Protein 2LRC (pdb70)

InterPro domains:
  IPR013766 Thioredoxin domain [PF00085] (18-99)
  IPR013766 Thioredoxin domain [PS51352] (1-106)
  IPR036249 Thioredoxin-like superfamily [SSF52833] (19-106)
  IPR050620 Thioredoxin H-type-like [PTHR10438] (22-92)

Foldseek 3Di:
DVPFADQPDDDLVVLLQDAAWEKEWEDGPDDPLCVVVVVLCVVLCVVVVVYHYHRHYADPDGDCVVVVVDDARGKMFTDHHSDTPGIDDRDPHNVRVNVVSCVSSVND

Structure (mmCIF, N/CA/C/O backbone):
data_2LRC
#
_entry.id   2LRC
#
loop_
_atom_site.group_PDB
_atom_site.id
_atom_site.type_symbol
_atom_site.label_atom_id
_atom_site.label_alt_id
_atom_site.label_comp_id
_atom_site.label_asym_id
_atom_site.label_entity_id
_atom_site.label_seq_id
_atom_site.pdbx_PDB_ins_code
_atom_site.Cartn_x
_atom_site.Cartn_y
_atom_site.Cartn_z
_atom_site.occupancy
_atom_site.B_iso_or_equiv
_atom_site.auth_seq_id
_atom_site.auth_comp_id
_atom_site.auth_asym_id
_atom_site.auth_atom_id
_atom_site.pdbx_PDB_model_num
ATOM 1 N N . MET A 1 1 ? 7.435 6.710 9.417 1.00 0.00 1 MET A N 1
ATOM 2 C CA . MET A 1 1 ? 6.869 5.525 10.064 1.00 0.00 1 MET A CA 1
ATOM 3 C C . MET A 1 1 ? 7.917 4.782 10.907 1.00 0.00 1 MET A C 1
ATOM 4 O O . MET A 1 1 ? 9.080 4.657 10.510 1.00 0.00 1 MET A O 1
ATOM 16 N N . LYS A 1 2 ? 7.516 4.281 12.080 1.00 0.00 2 LYS A N 1
ATOM 17 C CA . LYS A 1 2 ? 8.437 3.683 13.071 1.00 0.00 2 LYS A CA 1
ATOM 18 C C . LYS A 1 2 ? 8.894 2.240 12.758 1.00 0.00 2 LYS A C 1
ATOM 19 O O . LYS A 1 2 ? 9.948 1.820 13.248 1.00 0.00 2 LYS A O 1
ATOM 34 N N . THR A 1 3 ? 8.122 1.484 11.963 1.00 0.00 3 THR A N 1
ATOM 35 C CA . THR A 1 3 ? 8.418 0.092 11.551 1.00 0.00 3 THR A CA 1
ATOM 36 C C . THR A 1 3 ? 8.650 -0.042 10.050 1.00 0.00 3 THR A C 1
ATOM 37 O O . THR A 1 3 ? 8.165 0.743 9.237 1.00 0.00 3 THR A O 1
ATOM 48 N N . ARG A 1 4 ? 9.416 -1.081 9.713 1.00 0.00 4 ARG A N 1
ATOM 49 C CA . ARG A 1 4 ? 9.930 -1.398 8.376 1.00 0.00 4 ARG A CA 1
ATOM 50 C C . ARG A 1 4 ? 9.000 -2.374 7.630 1.00 0.00 4 ARG A C 1
ATOM 51 O O . ARG A 1 4 ? 7.929 -2.746 8.113 1.00 0.00 4 ARG A O 1
ATOM 69 N N . TYR A 1 5 ? 9.412 -2.812 6.440 1.00 0.00 5 TYR A N 1
ATOM 70 C CA . TYR A 1 5 ? 8.704 -3.823 5.647 1.00 0.00 5 TYR A CA 1
ATOM 71 C C . TYR A 1 5 ? 8.659 -5.218 6.305 1.00 0.00 5 TYR A C 1
ATOM 72 O O . TYR A 1 5 ? 9.504 -5.557 7.137 1.00 0.00 5 TYR A O 1
ATOM 89 N N . SER A 1 6 ? 7.671 -6.030 5.917 1.00 0.00 6 SER A N 1
ATOM 90 C CA . SER A 1 6 ? 7.463 -7.399 6.411 1.00 0.00 6 SER A CA 1
ATOM 91 C C . SER A 1 6 ? 7.399 -8.434 5.275 1.00 0.00 6 SER A C 1
ATOM 92 O O . SER A 1 6 ? 6.623 -8.304 4.326 1.00 0.00 6 SER A O 1
ATOM 99 N N . ALA A 1 7 ? 8.204 -9.491 5.393 1.00 0.00 7 ALA A N 1
ATOM 100 C CA . ALA A 1 7 ? 8.189 -10.650 4.498 1.00 0.00 7 ALA A CA 1
ATOM 101 C C . ALA A 1 7 ? 7.057 -11.638 4.837 1.00 0.00 7 ALA A C 1
ATOM 102 O O . ALA A 1 7 ? 6.616 -12.407 3.980 1.00 0.00 7 ALA A O 1
ATOM 109 N N . GLU A 1 8 ? 6.578 -11.609 6.082 1.00 0.00 8 GLU A N 1
ATOM 110 C CA . GLU A 1 8 ? 5.646 -12.548 6.708 1.00 0.00 8 GLU A CA 1
ATOM 111 C C . GLU A 1 8 ? 4.175 -12.315 6.299 1.00 0.00 8 GLU A C 1
ATOM 112 O O . GLU A 1 8 ? 3.247 -12.698 7.019 1.00 0.00 8 GLU A O 1
ATOM 122 N N . ALA A 1 9 ? 3.955 -11.681 5.148 1.00 0.00 9 ALA A N 1
ATOM 123 C CA . ALA A 1 9 ? 2.645 -11.282 4.638 1.00 0.00 9 ALA A CA 1
ATOM 124 C C . ALA A 1 9 ? 1.713 -12.480 4.340 1.00 0.00 9 ALA A C 1
ATOM 125 O O . ALA A 1 9 ? 2.207 -13.580 4.060 1.00 0.00 9 ALA A O 1
ATOM 132 N N . PRO A 1 10 ? 0.381 -12.262 4.337 1.00 0.00 10 PRO A N 1
ATOM 133 C CA . PRO A 1 10 ? -0.616 -13.270 3.972 1.00 0.00 10 PRO A CA 1
ATOM 134 C C . PRO A 1 10 ? -0.566 -13.624 2.485 1.00 0.00 10 PRO A C 1
ATOM 135 O O . PRO A 1 10 ? -0.076 -12.855 1.654 1.00 0.00 10 PRO A O 1
ATOM 143 N N . ALA A 1 11 ? -1.158 -14.773 2.149 1.00 0.00 11 ALA A N 1
ATOM 144 C CA . ALA A 1 11 ? -1.509 -15.127 0.776 1.00 0.00 11 ALA A CA 1
ATOM 145 C C . ALA A 1 11 ? -2.769 -14.359 0.322 1.00 0.00 11 ALA A C 1
ATOM 146 O O . ALA A 1 11 ? -3.588 -13.943 1.153 1.00 0.00 11 ALA A O 1
ATOM 153 N N . ARG A 1 12 ? -2.967 -14.207 -0.996 1.00 0.00 12 ARG A N 1
ATOM 154 C CA . ARG A 1 12 ? -4.049 -13.388 -1.564 1.00 0.00 12 ARG A CA 1
ATOM 155 C C . ARG A 1 12 ? -5.455 -13.864 -1.160 1.00 0.00 12 ARG A C 1
ATOM 156 O O . ARG A 1 12 ? -6.363 -13.034 -1.061 1.00 0.00 12 ARG A O 1
ATOM 174 N N . ASP A 1 13 ? -5.637 -15.163 -0.913 1.00 0.00 13 ASP A N 1
ATOM 175 C CA . ASP A 1 13 ? -6.907 -15.734 -0.438 1.00 0.00 13 ASP A CA 1
ATOM 176 C C . ASP A 1 13 ? -7.110 -15.561 1.079 1.00 0.00 13 ASP A C 1
ATOM 177 O O . ASP A 1 13 ? -8.243 -15.429 1.535 1.00 0.00 13 ASP A O 1
ATOM 185 N N . GLU A 1 14 ? -6.039 -15.514 1.876 1.00 0.00 14 GLU A N 1
ATOM 186 C CA . GLU A 1 14 ? -6.123 -15.256 3.320 1.00 0.00 14 GLU A CA 1
ATOM 187 C C . GLU A 1 14 ? -6.410 -13.767 3.591 1.00 0.00 14 GLU A C 1
ATOM 188 O O . GLU A 1 14 ? -7.224 -13.423 4.452 1.00 0.00 14 GLU A O 1
ATOM 198 N N . LEU A 1 15 ? -5.793 -12.885 2.796 1.00 0.00 15 LEU A N 1
ATOM 199 C CA . LEU A 1 15 ? -6.060 -11.447 2.744 1.00 0.00 15 LEU A CA 1
ATOM 200 C C . LEU A 1 15 ? -7.525 -11.143 2.413 1.00 0.00 15 LEU A C 1
ATOM 201 O O . LEU A 1 15 ? -8.094 -10.210 2.971 1.00 0.00 15 LEU A O 1
ATOM 216 N N . ASP A 1 16 ? -8.161 -11.943 1.556 1.00 0.00 16 ASP A N 1
ATOM 217 C CA . ASP A 1 16 ? -9.532 -11.727 1.080 1.00 0.00 16 ASP A CA 1
ATOM 218 C C . ASP A 1 16 ? -10.580 -11.885 2.198 1.00 0.00 16 ASP A C 1
ATOM 219 O O . ASP A 1 16 ? -11.717 -11.442 2.053 1.00 0.00 16 ASP A O 1
ATOM 227 N N . ARG A 1 17 ? -10.184 -12.480 3.329 1.00 0.00 17 ARG A N 1
ATOM 228 C CA . ARG A 1 17 ? -11.012 -12.656 4.525 1.00 0.00 17 ARG A CA 1
ATOM 229 C C . ARG A 1 17 ? -10.989 -11.443 5.476 1.00 0.00 17 ARG A C 1
ATOM 230 O O . ARG A 1 17 ? -11.833 -11.379 6.372 1.00 0.00 17 ARG A O 1
ATOM 248 N N . LEU A 1 18 ? -10.045 -10.495 5.317 1.00 0.00 18 LEU A N 1
ATOM 249 C CA . LEU A 1 18 ? -10.036 -9.243 6.103 1.00 0.00 18 LEU A CA 1
ATOM 250 C C . LEU A 1 18 ? -11.238 -8.352 5.762 1.00 0.00 18 LEU A C 1
ATOM 251 O O . LEU A 1 18 ? -11.856 -8.511 4.710 1.00 0.00 18 LEU A O 1
ATOM 266 N N . ALA A 1 19 ? -11.559 -7.383 6.626 1.00 0.00 19 ALA A N 1
ATOM 267 C CA . ALA A 1 19 ? -12.610 -6.384 6.373 1.00 0.00 19 ALA A CA 1
ATOM 268 C C . ALA A 1 19 ? -12.284 -5.029 7.033 1.00 0.00 19 ALA A C 1
ATOM 269 O O . ALA A 1 19 ? -12.149 -4.931 8.255 1.00 0.00 19 ALA A O 1
ATOM 276 N N . GLY A 1 20 ? -12.181 -3.992 6.196 1.00 0.00 20 GLY A N 1
ATOM 277 C CA . GLY A 1 20 ? -11.912 -2.595 6.572 1.00 0.00 20 GLY A CA 1
ATOM 278 C C . GLY A 1 20 ? -11.040 -1.862 5.534 1.00 0.00 20 GLY A C 1
ATOM 279 O O . GLY A 1 20 ? -10.451 -2.527 4.673 1.00 0.00 20 GLY A O 1
ATOM 283 N N . PRO A 1 21 ? -10.952 -0.519 5.589 1.00 0.00 21 PRO A N 1
ATOM 284 C CA . PRO A 1 21 ? -10.139 0.264 4.660 1.00 0.00 21 PRO A CA 1
ATOM 285 C C . PRO A 1 21 ? -8.655 -0.013 4.926 1.00 0.00 21 PRO A C 1
ATOM 286 O O . PRO A 1 21 ? -8.111 0.397 5.953 1.00 0.00 21 PRO A O 1
ATOM 294 N N . THR A 1 22 ? -8.013 -0.740 4.007 1.00 0.00 22 THR A N 1
ATOM 295 C CA . THR A 1 22 ? -6.660 -1.298 4.186 1.00 0.00 22 THR A CA 1
ATOM 296 C C . THR A 1 22 ? -5.851 -1.090 2.922 1.00 0.00 22 THR A C 1
ATOM 297 O O . THR A 1 22 ? -6.140 -1.668 1.879 1.00 0.00 22 THR A O 1
ATOM 308 N N . LEU A 1 23 ? -4.790 -0.300 3.002 1.00 0.00 23 LEU A N 1
ATOM 309 C CA . LEU A 1 23 ? -3.825 -0.134 1.930 1.00 0.00 23 LEU A CA 1
ATOM 310 C C . LEU A 1 23 ? -2.766 -1.241 2.013 1.00 0.00 23 LEU A C 1
ATOM 311 O O . LEU A 1 23 ? -2.131 -1.416 3.050 1.00 0.00 23 LEU A O 1
ATOM 326 N N . VAL A 1 24 ? -2.564 -1.983 0.922 1.00 0.00 24 VAL A N 1
ATOM 327 C CA . VAL A 1 24 ? -1.519 -3.019 0.821 1.00 0.00 24 VAL A CA 1
ATOM 328 C C . VAL A 1 24 ? -0.434 -2.528 -0.121 1.00 0.00 24 VAL A C 1
ATOM 329 O O . VAL A 1 24 ? -0.704 -2.310 -1.300 1.00 0.00 24 VAL A O 1
ATOM 342 N N . GLU A 1 25 ? 0.770 -2.331 0.418 1.00 0.00 25 GLU A N 1
ATOM 343 C CA . GLU A 1 25 ? 1.938 -1.752 -0.242 1.00 0.00 25 GLU A CA 1
ATOM 344 C C . GLU A 1 25 ? 2.997 -2.810 -0.565 1.00 0.00 25 GLU A C 1
ATOM 345 O O . GLU A 1 25 ? 3.455 -3.540 0.321 1.00 0.00 25 GLU A O 1
ATOM 355 N N . PHE A 1 26 ? 3.421 -2.862 -1.830 1.00 0.00 26 PHE A N 1
ATOM 356 C CA . PHE A 1 26 ? 4.472 -3.756 -2.324 1.00 0.00 26 PHE A CA 1
ATOM 357 C C . PHE A 1 26 ? 5.777 -2.981 -2.528 1.00 0.00 26 PHE A C 1
ATOM 358 O O . PHE A 1 26 ? 5.777 -1.873 -3.071 1.00 0.00 26 PHE A O 1
ATOM 374 N N . GLY A 1 27 ? 6.885 -3.588 -2.110 1.00 0.00 27 GLY A N 1
ATOM 375 C CA . GLY A 1 27 ? 8.217 -2.992 -2.179 1.00 0.00 27 GLY A CA 1
ATOM 376 C C . GLY A 1 27 ? 9.192 -3.680 -1.231 1.00 0.00 27 GLY A C 1
ATOM 377 O O . GLY A 1 27 ? 9.021 -4.860 -0.938 1.00 0.00 27 GLY A O 1
ATOM 381 N N . THR A 1 28 ? 10.179 -2.932 -0.724 1.00 0.00 28 THR A N 1
ATOM 382 C CA . THR A 1 28 ? 11.088 -3.311 0.378 1.00 0.00 28 THR A CA 1
ATOM 383 C C . THR A 1 28 ? 11.455 -2.072 1.195 1.00 0.00 28 THR A C 1
ATOM 384 O O . THR A 1 28 ? 11.065 -0.963 0.837 1.00 0.00 28 THR A O 1
ATOM 395 N N . ASP A 1 29 ? 12.218 -2.224 2.277 1.00 0.00 29 ASP A N 1
ATOM 396 C CA . ASP A 1 29 ? 12.708 -1.066 3.043 1.00 0.00 29 ASP A CA 1
ATOM 397 C C . ASP A 1 29 ? 13.978 -0.440 2.427 1.00 0.00 29 ASP A C 1
ATOM 398 O O . ASP A 1 29 ? 14.481 0.566 2.928 1.00 0.00 29 ASP A O 1
ATOM 406 N N . TRP A 1 30 ? 14.510 -1.033 1.350 1.00 0.00 30 TRP A N 1
ATOM 407 C CA . TRP A 1 30 ? 15.862 -0.778 0.842 1.00 0.00 30 TRP A CA 1
ATOM 408 C C . TRP A 1 30 ? 15.962 -0.442 -0.662 1.00 0.00 30 TRP A C 1
ATOM 409 O O . TRP A 1 30 ? 17.006 0.060 -1.088 1.00 0.00 30 TRP A O 1
ATOM 429 N N . CYS A 1 31 ? 14.911 -0.651 -1.469 1.00 0.00 31 CYS A N 1
ATOM 430 C CA . CYS A 1 31 ? 14.905 -0.231 -2.881 1.00 0.00 31 CYS A CA 1
ATOM 431 C C . CYS A 1 31 ? 14.820 1.302 -3.007 1.00 0.00 31 CYS A C 1
ATOM 432 O O . CYS A 1 31 ? 14.123 1.956 -2.224 1.00 0.00 31 CYS A O 1
ATOM 439 N N . GLY A 1 32 ? 15.490 1.871 -4.016 1.00 0.00 32 GLY A N 1
ATOM 440 C CA . GLY A 1 32 ? 15.477 3.301 -4.348 1.00 0.00 32 GLY A CA 1
ATOM 441 C C . GLY A 1 32 ? 14.100 3.815 -4.778 1.00 0.00 32 GLY A C 1
ATOM 442 O O . GLY A 1 32 ? 13.817 4.994 -4.576 1.00 0.00 32 GLY A O 1
ATOM 446 N N . HIS A 1 33 ? 13.215 2.949 -5.282 1.00 0.00 33 HIS A N 1
ATOM 447 C CA . HIS A 1 33 ? 11.800 3.286 -5.462 1.00 0.00 33 HIS A CA 1
ATOM 448 C C . HIS A 1 33 ? 11.139 3.588 -4.107 1.00 0.00 33 HIS A C 1
ATOM 449 O O . HIS A 1 33 ? 10.483 4.616 -3.913 1.00 0.00 33 HIS A O 1
ATOM 463 N N . CYS A 1 34 ? 11.348 2.694 -3.136 1.00 0.00 34 CYS A N 1
ATOM 464 C CA . CYS A 1 34 ? 10.787 2.815 -1.800 1.00 0.00 34 CYS A CA 1
ATOM 465 C C . CYS A 1 34 ? 11.338 4.004 -1.026 1.00 0.00 34 CYS A C 1
ATOM 466 O O . CYS A 1 34 ? 10.574 4.643 -0.311 1.00 0.00 34 CYS A O 1
ATOM 473 N N . GLN A 1 35 ? 12.601 4.376 -1.216 1.00 0.00 35 GLN A N 1
ATOM 474 C CA . GLN A 1 35 ? 13.169 5.523 -0.493 1.00 0.00 35 GLN A CA 1
ATOM 475 C C . GLN A 1 35 ? 12.485 6.848 -0.860 1.00 0.00 35 GLN A C 1
ATOM 476 O O . GLN A 1 35 ? 12.535 7.813 -0.098 1.00 0.00 35 GLN A O 1
ATOM 488 N N . ALA A 1 36 ? 11.834 6.882 -2.025 1.00 0.00 36 ALA A N 1
ATOM 489 C CA . ALA A 1 36 ? 11.004 7.981 -2.516 1.00 0.00 36 ALA A CA 1
ATOM 490 C C . ALA A 1 36 ? 9.517 7.832 -2.130 1.00 0.00 36 ALA A C 1
ATOM 491 O O . ALA A 1 36 ? 8.884 8.824 -1.775 1.00 0.00 36 ALA A O 1
ATOM 498 N N . ALA A 1 37 ? 8.958 6.615 -2.180 1.00 0.00 37 ALA A N 1
ATOM 499 C CA . ALA A 1 37 ? 7.535 6.375 -1.915 1.00 0.00 37 ALA A CA 1
ATOM 500 C C . ALA A 1 37 ? 7.202 6.258 -0.415 1.00 0.00 37 ALA A C 1
ATOM 501 O O . ALA A 1 37 ? 6.121 6.664 0.008 1.00 0.00 37 ALA A O 1
ATOM 508 N N . GLN A 1 38 ? 8.131 5.763 0.406 1.00 0.00 38 GLN A N 1
ATOM 509 C CA . GLN A 1 38 ? 7.959 5.648 1.856 1.00 0.00 38 GLN A CA 1
ATOM 510 C C . GLN A 1 38 ? 7.706 7.002 2.552 1.00 0.00 38 GLN A C 1
ATOM 511 O O . GLN A 1 38 ? 6.694 7.101 3.251 1.00 0.00 38 GLN A O 1
ATOM 523 N N . PRO A 1 39 ? 8.544 8.050 2.369 1.00 0.00 39 PRO A N 1
ATOM 524 C CA . PRO A 1 39 ? 8.261 9.375 2.910 1.00 0.00 39 PRO A CA 1
ATOM 525 C C . PRO A 1 39 ? 7.056 10.040 2.231 1.00 0.00 39 PRO A C 1
ATOM 526 O O . PRO A 1 39 ? 6.468 10.944 2.815 1.00 0.00 39 PRO A O 1
ATOM 534 N N . LEU A 1 40 ? 6.649 9.575 1.043 1.00 0.00 40 LEU A N 1
ATOM 535 C CA . LEU A 1 40 ? 5.430 10.034 0.374 1.00 0.00 40 LEU A CA 1
ATOM 536 C C . LEU A 1 40 ? 4.219 9.587 1.193 1.00 0.00 40 LEU A C 1
ATOM 537 O O . LEU A 1 40 ? 3.441 10.435 1.635 1.00 0.00 40 LEU A O 1
ATOM 552 N N . LEU A 1 41 ? 4.111 8.269 1.443 1.00 0.00 41 LEU A N 1
ATOM 553 C CA . LEU A 1 41 ? 3.061 7.669 2.266 1.00 0.00 41 LEU A CA 1
ATOM 554 C C . LEU A 1 41 ? 3.078 8.328 3.642 1.00 0.00 41 LEU A C 1
ATOM 555 O O . LEU A 1 41 ? 2.050 8.832 4.068 1.00 0.00 41 LEU A O 1
ATOM 570 N N . ALA A 1 42 ? 4.242 8.438 4.283 1.00 0.00 42 ALA A N 1
ATOM 571 C CA . ALA A 1 42 ? 4.376 9.072 5.601 1.00 0.00 42 ALA A CA 1
ATOM 572 C C . ALA A 1 42 ? 3.782 10.498 5.675 1.00 0.00 42 ALA A C 1
ATOM 573 O O . ALA A 1 42 ? 3.162 10.856 6.680 1.00 0.00 42 ALA A O 1
ATOM 580 N N . GLU A 1 43 ? 3.920 11.292 4.608 1.00 0.00 43 GLU A N 1
ATOM 581 C CA . GLU A 1 43 ? 3.334 12.638 4.517 1.00 0.00 43 GLU A CA 1
ATOM 582 C C . GLU A 1 43 ? 1.804 12.600 4.379 1.00 0.00 43 GLU A C 1
ATOM 583 O O . GLU A 1 43 ? 1.111 13.306 5.118 1.00 0.00 43 GLU A O 1
ATOM 593 N N . VAL A 1 44 ? 1.259 11.772 3.472 1.00 0.00 44 VAL A N 1
ATOM 594 C CA . VAL A 1 44 ? -0.201 11.651 3.281 1.00 0.00 44 VAL A CA 1
ATOM 595 C C . VAL A 1 44 ? -0.890 11.011 4.503 1.00 0.00 44 VAL A C 1
ATOM 596 O O . VAL A 1 44 ? -1.863 11.562 5.012 1.00 0.00 44 VAL A O 1
ATOM 609 N N . PHE A 1 45 ? -0.374 9.885 5.000 1.00 0.00 45 PHE A N 1
ATOM 610 C CA . PHE A 1 45 ? -0.966 9.062 6.066 1.00 0.00 45 PHE A CA 1
ATOM 611 C C . PHE A 1 45 ? -1.137 9.805 7.399 1.00 0.00 45 PHE A C 1
ATOM 612 O O . PHE A 1 45 ? -2.009 9.450 8.188 1.00 0.00 45 PHE A O 1
ATOM 628 N N . SER A 1 46 ? -0.349 10.851 7.644 1.00 0.00 46 SER A N 1
ATOM 629 C CA . SER A 1 46 ? -0.458 11.689 8.851 1.00 0.00 46 SER A CA 1
ATOM 630 C C . SER A 1 46 ? -1.832 12.381 8.995 1.00 0.00 46 SER A C 1
ATOM 631 O O . SER A 1 46 ? -2.189 12.792 10.099 1.00 0.00 46 SER A O 1
ATOM 638 N N . ASP A 1 47 ? -2.618 12.483 7.914 1.00 0.00 47 ASP A N 1
ATOM 639 C CA . ASP A 1 47 ? -3.990 13.013 7.907 1.00 0.00 47 ASP A CA 1
ATOM 640 C C . ASP A 1 47 ? -5.081 11.920 7.857 1.00 0.00 47 ASP A C 1
ATOM 641 O O . ASP A 1 47 ? -6.262 12.233 7.996 1.00 0.00 47 ASP A O 1
ATOM 649 N N . TYR A 1 48 ? -4.696 10.647 7.679 1.00 0.00 48 TYR A N 1
ATOM 650 C CA . TYR A 1 48 ? -5.610 9.490 7.546 1.00 0.00 48 TYR A CA 1
ATOM 651 C C . TYR A 1 48 ? -5.249 8.262 8.436 1.00 0.00 48 TYR A C 1
ATOM 652 O O . TYR A 1 48 ? -5.278 7.120 7.944 1.00 0.00 48 TYR A O 1
ATOM 669 N N . PRO A 1 49 ? -4.906 8.434 9.736 1.00 0.00 49 PRO A N 1
ATOM 670 C CA . PRO A 1 49 ? -4.421 7.350 10.602 1.00 0.00 49 PRO A CA 1
ATOM 671 C C . PRO A 1 49 ? -5.430 6.209 10.836 1.00 0.00 49 PRO A C 1
ATOM 672 O O . PRO A 1 49 ? -5.029 5.139 11.293 1.00 0.00 49 PRO A O 1
ATOM 680 N N . GLU A 1 50 ? -6.716 6.390 10.505 1.00 0.00 50 GLU A N 1
ATOM 681 C CA . GLU A 1 50 ? -7.729 5.331 10.557 1.00 0.00 50 GLU A CA 1
ATOM 682 C C . GLU A 1 50 ? -7.611 4.286 9.421 1.00 0.00 50 GLU A C 1
ATOM 683 O O . GLU A 1 50 ? -8.199 3.205 9.527 1.00 0.00 50 GLU A O 1
ATOM 693 N N . VAL A 1 51 ? -6.853 4.568 8.349 1.00 0.00 51 VAL A N 1
ATOM 694 C CA . VAL A 1 51 ? -6.570 3.594 7.272 1.00 0.00 51 VAL A CA 1
ATOM 695 C C . VAL A 1 51 ? -5.522 2.574 7.773 1.00 0.00 51 VAL A C 1
ATOM 696 O O . VAL A 1 51 ? -4.604 2.934 8.511 1.00 0.00 51 VAL A O 1
ATOM 709 N N . GLY A 1 52 ? -5.640 1.298 7.384 1.00 0.00 52 GLY A N 1
ATOM 710 C CA . GLY A 1 52 ? -4.636 0.258 7.664 1.00 0.00 52 GLY A CA 1
ATOM 711 C C . GLY A 1 52 ? -3.513 0.274 6.622 1.00 0.00 52 GLY A C 1
ATOM 712 O O . GLY A 1 52 ? -3.770 0.583 5.466 1.00 0.00 52 GLY A O 1
ATOM 716 N N . HIS A 1 53 ? -2.282 -0.086 6.986 1.00 0.00 53 HIS A N 1
ATOM 717 C CA . HIS A 1 53 ? -1.174 -0.216 6.023 1.00 0.00 53 HIS A CA 1
ATOM 718 C C . HIS A 1 53 ? -0.397 -1.529 6.218 1.00 0.00 53 HIS A C 1
ATOM 719 O O . HIS A 1 53 ? 0.046 -1.830 7.330 1.00 0.00 53 HIS A O 1
ATOM 733 N N . LEU A 1 54 ? -0.202 -2.289 5.135 1.00 0.00 54 LEU A N 1
ATOM 734 C CA . LEU A 1 54 ? 0.518 -3.562 5.115 1.00 0.00 54 LEU A CA 1
ATOM 735 C C . LEU A 1 54 ? 1.712 -3.467 4.158 1.00 0.00 54 LEU A C 1
ATOM 736 O O . LEU A 1 54 ? 1.539 -3.438 2.942 1.00 0.00 54 LEU A O 1
ATOM 751 N N . LYS A 1 55 ? 2.929 -3.406 4.711 1.00 0.00 55 LYS A N 1
ATOM 752 C CA . LYS A 1 55 ? 4.184 -3.302 3.951 1.00 0.00 55 LYS A CA 1
ATOM 753 C C . LYS A 1 55 ? 4.710 -4.691 3.534 1.00 0.00 55 LYS A C 1
ATOM 754 O O . LYS A 1 55 ? 5.402 -5.339 4.324 1.00 0.00 55 LYS A O 1
ATOM 769 N N . VAL A 1 56 ? 4.411 -5.152 2.320 1.00 0.00 56 VAL A N 1
ATOM 770 C CA . VAL A 1 56 ? 4.776 -6.497 1.835 1.00 0.00 56 VAL A CA 1
ATOM 771 C C . VAL A 1 56 ? 6.129 -6.481 1.133 1.00 0.00 56 VAL A C 1
ATOM 772 O O . VAL A 1 56 ? 6.299 -5.839 0.095 1.00 0.00 56 VAL A O 1
ATOM 785 N N . GLU A 1 57 ? 7.083 -7.199 1.736 1.00 0.00 57 GLU A N 1
ATOM 786 C CA . GLU A 1 57 ? 8.474 -7.273 1.308 1.00 0.00 57 GLU A CA 1
ATOM 787 C C . GLU A 1 57 ? 8.635 -8.262 0.144 1.00 0.00 57 GLU A C 1
ATOM 788 O O . GLU A 1 57 ? 8.797 -9.470 0.332 1.00 0.00 57 GLU A O 1
ATOM 798 N N . ASP A 1 58 ? 8.562 -7.743 -1.084 1.00 0.00 58 ASP A N 1
ATOM 799 C CA . ASP A 1 58 ? 8.388 -8.524 -2.322 1.00 0.00 58 ASP A CA 1
ATOM 800 C C . ASP A 1 58 ? 9.648 -9.300 -2.771 1.00 0.00 58 ASP A C 1
ATOM 801 O O . ASP A 1 58 ? 9.575 -10.145 -3.659 1.00 0.00 58 ASP A O 1
ATOM 809 N N . GLY A 1 59 ? 10.795 -9.045 -2.126 1.00 0.00 59 GLY A N 1
ATOM 810 C CA . GLY A 1 59 ? 12.052 -9.771 -2.338 1.00 0.00 59 GLY A CA 1
ATOM 811 C C . GLY A 1 59 ? 12.052 -11.119 -1.600 1.00 0.00 59 GLY A C 1
ATOM 812 O O . GLY A 1 59 ? 11.948 -12.159 -2.254 1.00 0.00 59 GLY A O 1
ATOM 816 N N . PRO A 1 60 ? 12.172 -11.129 -0.257 1.00 0.00 60 PRO A N 1
ATOM 817 C CA . PRO A 1 60 ? 12.262 -12.345 0.553 1.00 0.00 60 PRO A CA 1
ATOM 818 C C . PRO A 1 60 ? 10.898 -12.976 0.885 1.00 0.00 60 PRO A C 1
ATOM 819 O O . PRO A 1 60 ? 10.851 -14.163 1.211 1.00 0.00 60 PRO A O 1
ATOM 827 N N . GLY A 1 61 ? 9.802 -12.204 0.837 1.00 0.00 61 GLY A N 1
ATOM 828 C CA . GLY A 1 61 ? 8.456 -12.625 1.244 1.00 0.00 61 GLY A CA 1
ATOM 829 C C . GLY A 1 61 ? 7.565 -13.115 0.101 1.00 0.00 61 GLY A C 1
ATOM 830 O O . GLY A 1 61 ? 8.026 -13.368 -1.017 1.00 0.00 61 GLY A O 1
ATOM 834 N N . ARG A 1 62 ? 6.269 -13.249 0.397 1.00 0.00 62 ARG A N 1
ATOM 835 C CA . ARG A 1 62 ? 5.245 -13.643 -0.587 1.00 0.00 62 ARG A CA 1
ATOM 836 C C . ARG A 1 62 ? 5.173 -12.636 -1.751 1.00 0.00 62 ARG A C 1
ATOM 837 O O . ARG A 1 62 ? 5.130 -11.421 -1.531 1.00 0.00 62 ARG A O 1
ATOM 855 N N . ARG A 1 63 ? 5.097 -13.143 -2.987 1.00 0.00 63 ARG A N 1
ATOM 856 C CA . ARG A 1 63 ? 5.030 -12.363 -4.234 1.00 0.00 63 ARG A CA 1
ATOM 857 C C . ARG A 1 63 ? 3.625 -11.796 -4.514 1.00 0.00 63 ARG A C 1
ATOM 858 O O . ARG A 1 63 ? 3.058 -11.992 -5.591 1.00 0.00 63 ARG A O 1
ATOM 876 N N . LEU A 1 64 ? 3.031 -11.114 -3.531 1.00 0.00 64 LEU A N 1
ATOM 877 C CA . LEU A 1 64 ? 1.618 -10.715 -3.524 1.00 0.00 64 LEU A CA 1
ATOM 878 C C . LEU A 1 64 ? 1.238 -9.816 -4.715 1.00 0.00 64 LEU A C 1
ATOM 879 O O . LEU A 1 64 ? 0.171 -10.008 -5.297 1.00 0.00 64 LEU A O 1
ATOM 894 N N . GLY A 1 65 ? 2.135 -8.922 -5.153 1.00 0.00 65 GLY A N 1
ATOM 895 C CA . GLY A 1 65 ? 1.921 -8.015 -6.293 1.00 0.00 65 GLY A CA 1
ATOM 896 C C . GLY A 1 65 ? 1.707 -8.719 -7.641 1.00 0.00 65 GLY A C 1
ATOM 897 O O . GLY A 1 65 ? 1.071 -8.146 -8.531 1.00 0.00 65 GLY A O 1
ATOM 901 N N . ARG A 1 66 ? 2.152 -9.975 -7.780 1.00 0.00 66 ARG A N 1
ATOM 902 C CA . ARG A 1 66 ? 1.817 -10.845 -8.913 1.00 0.00 66 ARG A CA 1
ATOM 903 C C . ARG A 1 66 ? 0.301 -11.082 -8.985 1.00 0.00 66 ARG A C 1
ATOM 904 O O . ARG A 1 66 ? -0.307 -10.893 -10.035 1.00 0.00 66 ARG A O 1
ATOM 922 N N . SER A 1 67 ? -0.325 -11.437 -7.865 1.00 0.00 67 SER A N 1
ATOM 923 C CA . SER A 1 67 ? -1.750 -11.803 -7.775 1.00 0.00 67 SER A CA 1
ATOM 924 C C . SER A 1 67 ? -2.679 -10.574 -7.699 1.00 0.00 67 SER A C 1
ATOM 925 O O . SER A 1 67 ? -3.896 -10.708 -7.833 1.00 0.00 67 SER A O 1
ATOM 932 N N . PHE A 1 68 ? -2.113 -9.374 -7.523 1.00 0.00 68 PHE A N 1
ATOM 933 C CA . PHE A 1 68 ? -2.767 -8.101 -7.835 1.00 0.00 68 PHE A CA 1
ATOM 934 C C . PHE A 1 68 ? -2.537 -7.638 -9.277 1.00 0.00 68 PHE A C 1
ATOM 935 O O . PHE A 1 68 ? -3.179 -6.679 -9.705 1.00 0.00 68 PHE A O 1
ATOM 951 N N . GLN A 1 69 ? -1.649 -8.293 -10.030 1.00 0.00 69 GLN A N 1
ATOM 952 C CA . GLN A 1 69 ? -1.283 -7.958 -11.407 1.00 0.00 69 GLN A CA 1
ATOM 953 C C . GLN A 1 69 ? -0.730 -6.515 -11.490 1.00 0.00 69 GLN A C 1
ATOM 954 O O . GLN A 1 69 ? -1.178 -5.694 -12.287 1.00 0.00 69 GLN A O 1
ATOM 966 N N . VAL A 1 70 ? 0.213 -6.204 -10.598 1.00 0.00 70 VAL A N 1
ATOM 967 C CA . VAL A 1 70 ? 0.884 -4.898 -10.463 1.00 0.00 70 VAL A CA 1
ATOM 968 C C . VAL A 1 70 ? 1.633 -4.495 -11.751 1.00 0.00 70 VAL A C 1
ATOM 969 O O . VAL A 1 70 ? 2.321 -5.316 -12.359 1.00 0.00 70 VAL A O 1
ATOM 982 N N . LYS A 1 71 ? 1.506 -3.217 -12.144 1.00 0.00 71 LYS A N 1
ATOM 983 C CA . LYS A 1 71 ? 2.109 -2.660 -13.366 1.00 0.00 71 LYS A CA 1
ATOM 984 C C . LYS A 1 71 ? 3.569 -2.208 -13.171 1.00 0.00 71 LYS A C 1
ATOM 985 O O . LYS A 1 71 ? 4.471 -2.782 -13.788 1.00 0.00 71 LYS A O 1
ATOM 1000 N N . LEU A 1 72 ? 3.810 -1.213 -12.305 1.00 0.00 72 LEU A N 1
ATOM 1001 C CA . LEU A 1 72 ? 5.149 -0.817 -11.849 1.00 0.00 72 LEU A CA 1
ATOM 1002 C C . LEU A 1 72 ? 5.337 -1.249 -10.391 1.00 0.00 72 LEU A C 1
ATOM 1003 O O . LEU A 1 72 ? 4.422 -1.138 -9.579 1.00 0.00 72 LEU A O 1
ATOM 1018 N N . TRP A 1 73 ? 6.537 -1.713 -10.049 1.00 0.00 73 TRP A N 1
ATOM 1019 C CA . TRP A 1 73 ? 6.825 -2.366 -8.768 1.00 0.00 73 TRP A CA 1
ATOM 1020 C C . TRP A 1 73 ? 6.436 -1.560 -7.503 1.00 0.00 73 TRP A C 1
ATOM 1021 O O . TRP A 1 73 ? 5.823 -2.168 -6.615 1.00 0.00 73 TRP A O 1
ATOM 1041 N N . PRO A 1 74 ? 6.727 -0.241 -7.387 1.00 0.00 74 PRO A N 1
ATOM 1042 C CA . PRO A 1 74 ? 6.245 0.567 -6.280 1.00 0.00 74 PRO A CA 1
ATOM 1043 C C . PRO A 1 74 ? 4.765 0.908 -6.486 1.00 0.00 74 PRO A C 1
ATOM 1044 O O . PRO A 1 74 ? 4.411 1.919 -7.101 1.00 0.00 74 PRO A O 1
ATOM 1052 N N . THR A 1 75 ? 3.894 0.035 -5.971 1.00 0.00 75 THR A N 1
ATOM 1053 C CA . THR A 1 75 ? 2.437 0.134 -6.059 1.00 0.00 75 THR A CA 1
ATOM 1054 C C . THR A 1 75 ? 1.841 -0.225 -4.713 1.00 0.00 75 THR A C 1
ATOM 1055 O O . THR A 1 75 ? 2.354 -1.077 -3.988 1.00 0.00 75 THR A O 1
ATOM 1066 N N . PHE A 1 76 ? 0.716 0.416 -4.417 1.00 0.00 76 PHE A N 1
ATOM 1067 C CA . PHE A 1 76 ? -0.089 0.145 -3.241 1.00 0.00 76 PHE A CA 1
ATOM 1068 C C . PHE A 1 76 ? -1.574 0.145 -3.624 1.00 0.00 76 PHE A C 1
ATOM 1069 O O . PHE A 1 76 ? -2.074 1.086 -4.251 1.00 0.00 76 PHE A O 1
ATOM 1085 N N . VAL A 1 77 ? -2.256 -0.948 -3.272 1.00 0.00 77 VAL A N 1
ATOM 1086 C CA . VAL A 1 77 ? -3.656 -1.235 -3.626 1.00 0.00 77 VAL A CA 1
ATOM 1087 C C . VAL A 1 77 ? -4.541 -0.938 -2.422 1.00 0.00 77 VAL A C 1
ATOM 1088 O O . VAL A 1 77 ? -4.350 -1.527 -1.358 1.00 0.00 77 VAL A O 1
ATOM 1101 N N . PHE A 1 78 ? -5.477 0.000 -2.590 1.00 0.00 78 PHE A N 1
ATOM 1102 C CA . PHE A 1 78 ? -6.436 0.388 -1.564 1.00 0.00 78 PHE A CA 1
ATOM 1103 C C . PHE A 1 78 ? -7.558 -0.649 -1.572 1.00 0.00 78 PHE A C 1
ATOM 1104 O O . PHE A 1 78 ? -8.284 -0.806 -2.559 1.00 0.00 78 PHE A O 1
ATOM 1120 N N . LEU A 1 79 ? -7.686 -1.382 -0.467 1.00 0.00 79 LEU A N 1
ATOM 1121 C CA . LEU A 1 79 ? -8.772 -2.325 -0.229 1.00 0.00 79 LEU A CA 1
ATOM 1122 C C . LEU A 1 79 ? -9.831 -1.699 0.675 1.00 0.00 79 LEU A C 1
ATOM 1123 O O . LEU A 1 79 ? -9.577 -0.766 1.437 1.00 0.00 79 LEU A O 1
ATOM 1138 N N . ARG A 1 80 ? -10.989 -2.332 0.635 1.00 0.00 80 ARG A N 1
ATOM 1139 C CA . ARG A 1 80 ? -12.136 -2.158 1.532 1.00 0.00 80 ARG A CA 1
ATOM 1140 C C . ARG A 1 80 ? -12.955 -3.452 1.464 1.00 0.00 80 ARG A C 1
ATOM 1141 O O . ARG A 1 80 ? -13.034 -4.062 0.400 1.00 0.00 80 ARG A O 1
ATOM 1159 N N . ASP A 1 81 ? -13.433 -3.964 2.606 1.00 0.00 81 ASP A N 1
ATOM 1160 C CA . ASP A 1 81 ? -14.015 -5.320 2.737 1.00 0.00 81 ASP A CA 1
ATOM 1161 C C . ASP A 1 81 ? -13.009 -6.456 2.409 1.00 0.00 81 ASP A C 1
ATOM 1162 O O . ASP A 1 81 ? -13.409 -7.596 2.173 1.00 0.00 81 ASP A O 1
ATOM 1170 N N . GLY A 1 82 ? -11.706 -6.136 2.343 1.00 0.00 82 GLY A N 1
ATOM 1171 C CA . GLY A 1 82 ? -10.643 -7.056 1.908 1.00 0.00 82 GLY A CA 1
ATOM 1172 C C . GLY A 1 82 ? -10.527 -7.220 0.390 1.00 0.00 82 GLY A C 1
ATOM 1173 O O . GLY A 1 82 ? -9.911 -8.183 -0.063 1.00 0.00 82 GLY A O 1
ATOM 1177 N N . ARG A 1 83 ? -11.116 -6.312 -0.399 1.00 0.00 83 ARG A N 1
ATOM 1178 C CA . ARG A 1 83 ? -11.115 -6.328 -1.864 1.00 0.00 83 ARG A CA 1
ATOM 1179 C C . ARG A 1 83 ? -10.775 -4.947 -2.421 1.00 0.00 83 ARG A C 1
ATOM 1180 O O . ARG A 1 83 ? -11.041 -3.931 -1.787 1.00 0.00 83 ARG A O 1
ATOM 1198 N N . GLU A 1 84 ? -10.155 -4.904 -3.590 1.00 0.00 84 GLU A N 1
ATOM 1199 C CA . GLU A 1 84 ? -9.686 -3.664 -4.216 1.00 0.00 84 GLU A CA 1
ATOM 1200 C C . GLU A 1 84 ? -10.823 -2.675 -4.519 1.00 0.00 84 GLU A C 1
ATOM 1201 O O . GLU A 1 84 ? -11.782 -3.014 -5.214 1.00 0.00 84 GLU A O 1
ATOM 1211 N N . VAL A 1 85 ? -10.659 -1.439 -4.038 1.00 0.00 85 VAL A N 1
ATOM 1212 C CA . VAL A 1 85 ? -11.464 -0.254 -4.408 1.00 0.00 85 VAL A CA 1
ATOM 1213 C C . VAL A 1 85 ? -10.705 0.706 -5.335 1.00 0.00 85 VAL A C 1
ATOM 1214 O O . VAL A 1 85 ? -11.336 1.475 -6.061 1.00 0.00 85 VAL A O 1
ATOM 1227 N N . ALA A 1 86 ? -9.369 0.643 -5.329 1.00 0.00 86 ALA A N 1
ATOM 1228 C CA . ALA A 1 86 ? -8.445 1.468 -6.112 1.00 0.00 86 ALA A CA 1
ATOM 1229 C C . ALA A 1 86 ? -7.008 0.971 -5.940 1.00 0.00 86 ALA A C 1
ATOM 1230 O O . ALA A 1 86 ? -6.739 0.111 -5.104 1.00 0.00 86 ALA A O 1
ATOM 1237 N N . ARG A 1 87 ? -6.070 1.609 -6.635 1.00 0.00 87 ARG A N 1
ATOM 1238 C CA . ARG A 1 87 ? -4.637 1.534 -6.357 1.00 0.00 87 ARG A CA 1
ATOM 1239 C C . ARG A 1 87 ? -3.913 2.789 -6.848 1.00 0.00 87 ARG A C 1
ATOM 1240 O O . ARG A 1 87 ? -4.401 3.483 -7.743 1.00 0.00 87 ARG A O 1
ATOM 1258 N N . VAL A 1 88 ? -2.744 3.055 -6.274 1.00 0.00 88 VAL A N 1
ATOM 1259 C CA . VAL A 1 88 ? -1.822 4.096 -6.755 1.00 0.00 88 VAL A CA 1
ATOM 1260 C C . VAL A 1 88 ? -0.530 3.408 -7.211 1.00 0.00 88 VAL A C 1
ATOM 1261 O O . VAL A 1 88 ? 0.071 2.652 -6.448 1.00 0.00 88 VAL A O 1
ATOM 1274 N N . VAL A 1 89 ? -0.135 3.677 -8.458 1.00 0.00 89 VAL A N 1
ATOM 1275 C CA . VAL A 1 89 ? 1.103 3.194 -9.091 1.00 0.00 89 VAL A CA 1
ATOM 1276 C C . VAL A 1 89 ? 2.000 4.412 -9.344 1.00 0.00 89 VAL A C 1
ATOM 1277 O O . VAL A 1 89 ? 1.547 5.369 -9.970 1.00 0.00 89 VAL A O 1
ATOM 1290 N N . ARG A 1 90 ? 3.246 4.385 -8.843 1.00 0.00 90 ARG A N 1
ATOM 1291 C CA . ARG A 1 90 ? 4.258 5.453 -9.003 1.00 0.00 90 ARG A CA 1
ATOM 1292 C C . ARG A 1 90 ? 3.731 6.842 -8.527 1.00 0.00 90 ARG A C 1
ATOM 1293 O O . ARG A 1 90 ? 3.286 7.636 -9.369 1.00 0.00 90 ARG A O 1
ATOM 1311 N N . PRO A 1 91 ? 3.751 7.161 -7.211 1.00 0.00 91 PRO A N 1
ATOM 1312 C CA . PRO A 1 91 ? 3.098 8.356 -6.667 1.00 0.00 91 PRO A CA 1
ATOM 1313 C C . PRO A 1 91 ? 3.701 9.669 -7.185 1.00 0.00 91 PRO A C 1
ATOM 1314 O O . PRO A 1 91 ? 2.955 10.528 -7.652 1.00 0.00 91 PRO A O 1
ATOM 1322 N N . GLY A 1 92 ? 5.028 9.836 -7.117 1.00 0.00 92 GLY A N 1
ATOM 1323 C CA . GLY A 1 92 ? 5.745 11.010 -7.637 1.00 0.00 92 GLY A CA 1
ATOM 1324 C C . GLY A 1 92 ? 5.645 12.245 -6.737 1.00 0.00 92 GLY A C 1
ATOM 1325 O O . GLY A 1 92 ? 6.668 12.816 -6.357 1.00 0.00 92 GLY A O 1
ATOM 1329 N N . SER A 1 93 ? 4.426 12.659 -6.391 1.00 0.00 93 SER A N 1
ATOM 1330 C CA . SER A 1 93 ? 4.120 13.846 -5.582 1.00 0.00 93 SER A CA 1
ATOM 1331 C C . SER A 1 93 ? 2.898 13.611 -4.673 1.00 0.00 93 SER A C 1
ATOM 1332 O O . SER A 1 93 ? 1.928 12.962 -5.085 1.00 0.00 93 SER A O 1
ATOM 1339 N N . ALA A 1 94 ? 2.908 14.171 -3.456 1.00 0.00 94 ALA A N 1
ATOM 1340 C CA . ALA A 1 94 ? 1.832 14.031 -2.468 1.00 0.00 94 ALA A CA 1
ATOM 1341 C C . ALA A 1 94 ? 0.466 14.484 -3.000 1.00 0.00 94 ALA A C 1
ATOM 1342 O O . ALA A 1 94 ? -0.546 13.918 -2.617 1.00 0.00 94 ALA A O 1
ATOM 1349 N N . SER A 1 95 ? 0.423 15.404 -3.958 1.00 0.00 95 SER A N 1
ATOM 1350 C CA . SER A 1 95 ? -0.809 15.786 -4.659 1.00 0.00 95 SER A CA 1
ATOM 1351 C C . SER A 1 95 ? -1.524 14.611 -5.358 1.00 0.00 95 SER A C 1
ATOM 1352 O O . SER A 1 95 ? -2.752 14.620 -5.432 1.00 0.00 95 SER A O 1
ATOM 1359 N N . VAL A 1 96 ? -0.795 13.576 -5.805 1.00 0.00 96 VAL A N 1
ATOM 1360 C CA . VAL A 1 96 ? -1.373 12.352 -6.396 1.00 0.00 96 VAL A CA 1
ATOM 1361 C C . VAL A 1 96 ? -1.775 11.363 -5.301 1.00 0.00 96 VAL A C 1
ATOM 1362 O O . VAL A 1 96 ? -2.849 10.761 -5.373 1.00 0.00 96 VAL A O 1
ATOM 1375 N N . LEU A 1 97 ? -0.935 11.201 -4.276 1.00 0.00 97 LEU A N 1
ATOM 1376 C CA . LEU A 1 97 ? -1.171 10.229 -3.205 1.00 0.00 97 LEU A CA 1
ATOM 1377 C C . LEU A 1 97 ? -2.311 10.670 -2.275 1.00 0.00 97 LEU A C 1
ATOM 1378 O O . LEU A 1 97 ? -3.245 9.900 -2.052 1.00 0.00 97 LEU A O 1
ATOM 1393 N N . GLU A 1 98 ? -2.286 11.917 -1.796 1.00 0.00 98 GLU A N 1
ATOM 1394 C CA . GLU A 1 98 ? -3.354 12.505 -0.986 1.00 0.00 98 GLU A CA 1
ATOM 1395 C C . GLU A 1 98 ? -4.710 12.465 -1.702 1.00 0.00 98 GLU A C 1
ATOM 1396 O O . GLU A 1 98 ? -5.691 12.055 -1.082 1.00 0.00 98 GLU A O 1
ATOM 1406 N N . GLU A 1 99 ? -4.763 12.803 -3.001 1.00 0.00 99 GLU A N 1
ATOM 1407 C CA . GLU A 1 99 ? -5.983 12.765 -3.825 1.00 0.00 99 GLU A CA 1
ATOM 1408 C C . GLU A 1 99 ? -6.645 11.378 -3.837 1.00 0.00 99 GLU A C 1
ATOM 1409 O O . GLU A 1 99 ? -7.873 11.267 -3.818 1.00 0.00 99 GLU A O 1
ATOM 1419 N N . ALA A 1 100 ? -5.845 10.317 -3.852 1.00 0.00 100 ALA A N 1
ATOM 1420 C CA . ALA A 1 100 ? -6.358 8.966 -3.729 1.00 0.00 100 ALA A CA 1
ATOM 1421 C C . ALA A 1 100 ? -6.778 8.651 -2.284 1.00 0.00 100 ALA A C 1
ATOM 1422 O O . ALA A 1 100 ? -7.852 8.095 -2.074 1.00 0.00 100 ALA A O 1
ATOM 1429 N N . PHE A 1 101 ? -6.010 9.061 -1.270 1.00 0.00 101 PHE A N 1
ATOM 1430 C CA . PHE A 1 101 ? -6.307 8.729 0.124 1.00 0.00 101 PHE A CA 1
ATOM 1431 C C . PHE A 1 101 ? -7.672 9.281 0.540 1.00 0.00 101 PHE A C 1
ATOM 1432 O O . PHE A 1 101 ? -8.514 8.520 1.020 1.00 0.00 101 PHE A O 1
ATOM 1448 N N . GLU A 1 102 ? -7.931 10.569 0.284 1.00 0.00 102 GLU A N 1
ATOM 1449 C CA . GLU A 1 102 ? -9.247 11.170 0.553 1.00 0.00 102 GLU A CA 1
ATOM 1450 C C . GLU A 1 102 ? -10.373 10.480 -0.231 1.00 0.00 102 GLU A C 1
ATOM 1451 O O . GLU A 1 102 ? -11.459 10.269 0.311 1.00 0.00 102 GLU A O 1
ATOM 1461 N N . SER A 1 103 ? -10.113 10.035 -1.460 1.00 0.00 103 SER A N 1
ATOM 1462 C CA . SER A 1 103 ? -11.122 9.358 -2.278 1.00 0.00 103 SER A CA 1
ATOM 1463 C C . SER A 1 103 ? -11.508 7.975 -1.726 1.00 0.00 103 SER A C 1
ATOM 1464 O O . SER A 1 103 ? -12.672 7.576 -1.826 1.00 0.00 103 SER A O 1
ATOM 1471 N N . LEU A 1 104 ? -10.565 7.253 -1.095 1.00 0.00 104 LEU A N 1
ATOM 1472 C CA . LEU A 1 104 ? -10.787 5.888 -0.596 1.00 0.00 104 LEU A CA 1
ATOM 1473 C C . LEU A 1 104 ? -11.099 5.839 0.903 1.00 0.00 104 LEU A C 1
ATOM 1474 O O . LEU A 1 104 ? -11.759 4.903 1.346 1.00 0.00 104 LEU A O 1
ATOM 1489 N N . VAL A 1 105 ? -10.702 6.852 1.670 1.00 0.00 105 VAL A N 1
ATOM 1490 C CA . VAL A 1 105 ? -11.111 7.027 3.076 1.00 0.00 105 VAL A CA 1
ATOM 1491 C C . VAL A 1 105 ? -12.580 7.483 3.186 1.00 0.00 105 VAL A C 1
ATOM 1492 O O . VAL A 1 105 ? -13.216 7.252 4.210 1.00 0.00 105 VAL A O 1
ATOM 1505 N N . GLY A 1 106 ? -13.111 8.123 2.128 1.00 0.00 106 GLY A N 1
ATOM 1506 C CA . GLY A 1 106 ? -14.485 8.629 2.044 1.00 0.00 106 GLY A CA 1
ATOM 1507 C C . GLY A 1 106 ? -14.634 10.138 2.299 1.00 0.00 106 GLY A C 1
ATOM 1508 O O . GLY A 1 106 ? -15.749 10.624 2.487 1.00 0.00 106 GLY A O 1
ATOM 1512 N N . GLU A 1 107 ? -13.529 10.888 2.293 1.00 0.00 107 GLU A N 1
ATOM 1513 C CA . GLU A 1 107 ? -13.461 12.345 2.461 1.00 0.00 107 GLU A CA 1
ATOM 1514 C C . GLU A 1 107 ? -13.335 13.081 1.109 1.00 0.00 107 GLU A C 1
ATOM 1515 O O . GLU A 1 107 ? -13.007 14.268 1.077 1.00 0.00 107 GLU A O 1
ATOM 1525 N N . GLY A 1 108 ? -13.569 12.386 -0.015 1.00 0.00 108 GLY A N 1
ATOM 1526 C CA . GLY A 1 108 ? -13.226 12.831 -1.370 1.00 0.00 108 GLY A CA 1
ATOM 1527 C C . GLY A 1 108 ? -13.886 14.146 -1.771 1.00 0.00 108 GLY A C 1
ATOM 1528 O O . GLY A 1 108 ? -15.109 14.290 -1.674 1.00 0.00 108 GLY A O 1
ATOM 1532 N N . MET A 1 1 ? 3.313 3.733 11.893 1.00 0.00 1 MET A N 2
ATOM 1533 C CA . MET A 1 1 ? 3.951 3.829 10.579 1.00 0.00 1 MET A CA 2
ATOM 1534 C C . MET A 1 1 ? 5.477 3.649 10.630 1.00 0.00 1 MET A C 2
ATOM 1535 O O . MET A 1 1 ? 6.072 3.281 9.618 1.00 0.00 1 MET A O 2
ATOM 1547 N N . LYS A 1 2 ? 6.110 3.866 11.790 1.00 0.00 2 LYS A N 2
ATOM 1548 C CA . LYS A 1 2 ? 7.570 3.891 11.990 1.00 0.00 2 LYS A CA 2
ATOM 1549 C C . LYS A 1 2 ? 8.276 2.521 11.783 1.00 0.00 2 LYS A C 2
ATOM 1550 O O . LYS A 1 2 ? 9.496 2.474 11.577 1.00 0.00 2 LYS A O 2
ATOM 1565 N N . THR A 1 3 ? 7.530 1.415 11.843 1.00 0.00 3 THR A N 2
ATOM 1566 C CA . THR A 1 3 ? 8.006 0.025 11.691 1.00 0.00 3 THR A CA 2
ATOM 1567 C C . THR A 1 3 ? 8.554 -0.275 10.299 1.00 0.00 3 THR A C 2
ATOM 1568 O O . THR A 1 3 ? 8.228 0.399 9.323 1.00 0.00 3 THR A O 2
ATOM 1579 N N . ARG A 1 4 ? 9.372 -1.319 10.212 1.00 0.00 4 ARG A N 2
ATOM 1580 C CA . ARG A 1 4 ? 9.971 -1.826 8.970 1.00 0.00 4 ARG A CA 2
ATOM 1581 C C . ARG A 1 4 ? 8.973 -2.715 8.204 1.00 0.00 4 ARG A C 2
ATOM 1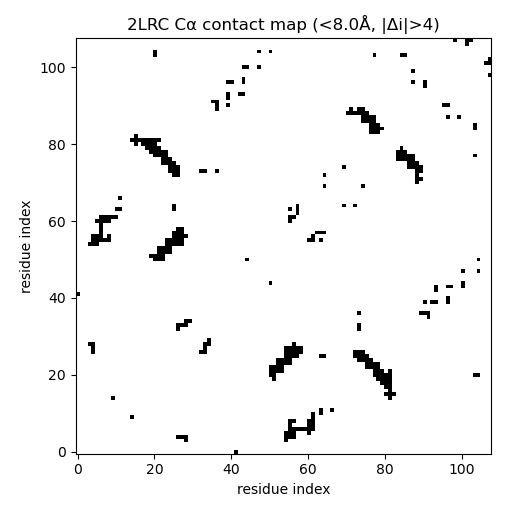582 O O . ARG A 1 4 ? 7.924 -3.096 8.725 1.00 0.00 4 ARG A O 2
ATOM 1600 N N . TYR A 1 5 ? 9.299 -3.062 6.956 1.00 0.00 5 TYR A N 2
ATOM 1601 C CA . TYR A 1 5 ? 8.528 -3.998 6.136 1.00 0.00 5 TYR A CA 2
ATOM 1602 C C . TYR A 1 5 ? 8.416 -5.421 6.719 1.00 0.00 5 TYR A C 2
ATOM 1603 O O . TYR A 1 5 ? 9.296 -5.878 7.448 1.00 0.00 5 TYR A O 2
ATOM 1620 N N . SER A 1 6 ? 7.339 -6.128 6.370 1.00 0.00 6 SER A N 2
ATOM 1621 C CA . SER A 1 6 ? 7.032 -7.473 6.870 1.00 0.00 6 SER A CA 2
ATOM 1622 C C . SER A 1 6 ? 7.107 -8.541 5.768 1.00 0.00 6 SER A C 2
ATOM 1623 O O . SER A 1 6 ? 6.306 -8.563 4.830 1.00 0.00 6 SER A O 2
ATOM 1630 N N . ALA A 1 7 ? 8.059 -9.473 5.889 1.00 0.00 7 ALA A N 2
ATOM 1631 C CA . ALA A 1 7 ? 8.181 -10.641 5.008 1.00 0.00 7 ALA A CA 2
ATOM 1632 C C . ALA A 1 7 ? 7.150 -11.736 5.328 1.00 0.00 7 ALA A C 2
ATOM 1633 O O . ALA A 1 7 ? 6.806 -12.532 4.458 1.00 0.00 7 ALA A O 2
ATOM 1640 N N . GLU A 1 8 ? 6.625 -11.755 6.555 1.00 0.00 8 GLU A N 2
ATOM 1641 C CA . GLU A 1 8 ? 5.599 -12.684 7.048 1.00 0.00 8 GLU A CA 2
ATOM 1642 C C . GLU A 1 8 ? 4.154 -12.249 6.723 1.00 0.00 8 GLU A C 2
ATOM 1643 O O . GLU A 1 8 ? 3.206 -12.640 7.403 1.00 0.00 8 GLU A O 2
ATOM 1653 N N . ALA A 1 9 ? 3.967 -11.424 5.687 1.00 0.00 9 ALA A N 2
ATOM 1654 C CA . ALA A 1 9 ? 2.653 -10.956 5.231 1.00 0.00 9 ALA A CA 2
ATOM 1655 C C . ALA A 1 9 ? 1.738 -12.112 4.758 1.00 0.00 9 ALA A C 2
ATOM 1656 O O . ALA A 1 9 ? 2.243 -13.143 4.293 1.00 0.00 9 ALA A O 2
ATOM 1663 N N . PRO A 1 10 ? 0.406 -11.933 4.823 1.00 0.00 10 PRO A N 2
ATOM 1664 C CA . PRO A 1 10 ? -0.577 -12.933 4.419 1.00 0.00 10 PRO A CA 2
ATOM 1665 C C . PRO A 1 10 ? -0.552 -13.232 2.921 1.00 0.00 10 PRO A C 2
ATOM 1666 O O . PRO A 1 10 ? -0.118 -12.411 2.108 1.00 0.00 10 PRO A O 2
ATOM 1674 N N . ALA A 1 11 ? -1.102 -14.390 2.552 1.00 0.00 11 ALA A N 2
ATOM 1675 C CA . ALA A 1 11 ? -1.538 -14.682 1.182 1.00 0.00 11 ALA A CA 2
ATOM 1676 C C . ALA A 1 11 ? -2.847 -13.941 0.848 1.00 0.00 11 ALA A C 2
ATOM 1677 O O . ALA A 1 11 ? -3.611 -13.587 1.746 1.00 0.00 11 ALA A O 2
ATOM 1684 N N . ARG A 1 12 ? -3.159 -13.755 -0.440 1.00 0.00 12 ARG A N 2
ATOM 1685 C CA . ARG A 1 12 ? -4.336 -12.964 -0.854 1.00 0.00 12 ARG A CA 2
ATOM 1686 C C . ARG A 1 12 ? -5.679 -13.578 -0.400 1.00 0.00 12 ARG A C 2
ATOM 1687 O O . ARG A 1 12 ? -6.639 -12.860 -0.144 1.00 0.00 12 ARG A O 2
ATOM 1705 N N . ASP A 1 13 ? -5.733 -14.901 -0.223 1.00 0.00 13 ASP A N 2
ATOM 1706 C CA . ASP A 1 13 ? -6.885 -15.617 0.353 1.00 0.00 13 ASP A CA 2
ATOM 1707 C C . ASP A 1 13 ? -7.049 -15.400 1.877 1.00 0.00 13 ASP A C 2
ATOM 1708 O O . ASP A 1 13 ? -8.163 -15.486 2.391 1.00 0.00 13 ASP A O 2
ATOM 1716 N N . GLU A 1 14 ? -5.961 -15.099 2.594 1.00 0.00 14 GLU A N 2
ATOM 1717 C CA . GLU A 1 14 ? -5.962 -14.761 4.022 1.00 0.00 14 GLU A CA 2
ATOM 1718 C C . GLU A 1 14 ? -6.225 -13.259 4.231 1.00 0.00 14 GLU A C 2
ATOM 1719 O O . GLU A 1 14 ? -6.889 -12.865 5.188 1.00 0.00 14 GLU A O 2
ATOM 1729 N N . LEU A 1 15 ? -5.747 -12.421 3.303 1.00 0.00 15 LEU A N 2
ATOM 1730 C CA . LEU A 1 15 ? -5.999 -10.986 3.200 1.00 0.00 15 LEU A CA 2
ATOM 1731 C C . LEU A 1 15 ? -7.493 -10.702 2.992 1.00 0.00 15 LEU A C 2
ATOM 1732 O O . LEU A 1 15 ? -8.022 -9.766 3.572 1.00 0.00 15 LEU A O 2
ATOM 1747 N N . ASP A 1 16 ? -8.196 -11.534 2.221 1.00 0.00 16 ASP A N 2
ATOM 1748 C CA . ASP A 1 16 ? -9.641 -11.454 1.956 1.00 0.00 16 ASP A CA 2
ATOM 1749 C C . ASP A 1 16 ? -10.512 -11.568 3.232 1.00 0.00 16 ASP A C 2
ATOM 1750 O O . ASP A 1 16 ? -11.683 -11.184 3.213 1.00 0.00 16 ASP A O 2
ATOM 1758 N N . ARG A 1 17 ? -9.933 -12.028 4.353 1.00 0.00 17 ARG A N 2
ATOM 1759 C CA . ARG A 1 17 ? -10.572 -12.034 5.669 1.00 0.00 17 ARG A CA 2
ATOM 1760 C C . ARG A 1 17 ? -10.638 -10.631 6.306 1.00 0.00 17 ARG A C 2
ATOM 1761 O O . ARG A 1 17 ? -11.415 -10.446 7.248 1.00 0.00 17 ARG A O 2
ATOM 1779 N N . LEU A 1 18 ? -9.856 -9.646 5.825 1.00 0.00 18 LEU A N 2
ATOM 1780 C CA . LEU A 1 18 ? -9.951 -8.257 6.322 1.00 0.00 18 LEU A CA 2
ATOM 1781 C C . LEU A 1 18 ? -11.263 -7.581 5.880 1.00 0.00 18 LEU A C 2
ATOM 1782 O O . LEU A 1 18 ? -11.895 -8.018 4.918 1.00 0.00 18 LEU A O 2
ATOM 1797 N N . ALA A 1 19 ? -11.679 -6.514 6.574 1.00 0.00 19 ALA A N 2
ATOM 1798 C CA . ALA A 1 19 ? -12.935 -5.790 6.296 1.00 0.00 19 ALA A CA 2
ATOM 1799 C C . ALA A 1 19 ? -12.816 -4.251 6.318 1.00 0.00 19 ALA A C 2
ATOM 1800 O O . ALA A 1 19 ? -13.622 -3.578 5.668 1.00 0.00 19 ALA A O 2
ATOM 1807 N N . GLY A 1 20 ? -11.838 -3.678 7.027 1.00 0.00 20 GLY A N 2
ATOM 1808 C CA . GLY A 1 20 ? -11.695 -2.221 7.165 1.00 0.00 20 GLY A CA 2
ATOM 1809 C C . GLY A 1 20 ? -11.006 -1.565 5.958 1.00 0.00 20 GLY A C 2
ATOM 1810 O O . GLY A 1 20 ? -10.503 -2.282 5.085 1.00 0.00 20 GLY A O 2
ATOM 1814 N N . PRO A 1 21 ? -10.962 -0.216 5.897 1.00 0.00 21 PRO A N 2
ATOM 1815 C CA . PRO A 1 21 ? -10.171 0.513 4.914 1.00 0.00 21 PRO A CA 2
ATOM 1816 C C . PRO A 1 21 ? -8.682 0.258 5.191 1.00 0.00 21 PRO A C 2
ATOM 1817 O O . PRO A 1 21 ? -8.153 0.719 6.207 1.00 0.00 21 PRO A O 2
ATOM 1825 N N . THR A 1 22 ? -8.016 -0.480 4.306 1.00 0.00 22 THR A N 2
ATOM 1826 C CA . THR A 1 22 ? -6.625 -0.926 4.482 1.00 0.00 22 THR A CA 2
ATOM 1827 C C . THR A 1 22 ? -5.873 -0.770 3.171 1.00 0.00 22 THR A C 2
ATOM 1828 O O . THR A 1 22 ? -6.220 -1.387 2.171 1.00 0.00 22 THR A O 2
ATOM 1839 N N . LEU A 1 23 ? -4.799 0.013 3.178 1.00 0.00 23 LEU A N 2
ATOM 1840 C CA . LEU A 1 23 ? -3.840 0.056 2.081 1.00 0.00 23 LEU A CA 2
ATOM 1841 C C . LEU A 1 23 ? -2.824 -1.088 2.232 1.00 0.00 23 LEU A C 2
ATOM 1842 O O . LEU A 1 23 ? -2.306 -1.314 3.320 1.00 0.00 23 LEU A O 2
ATOM 1857 N N . VAL A 1 24 ? -2.534 -1.802 1.145 1.00 0.00 24 VAL A N 2
ATOM 1858 C CA . VAL A 1 24 ? -1.525 -2.874 1.088 1.00 0.00 24 VAL A CA 2
ATOM 1859 C C . VAL A 1 24 ? -0.399 -2.455 0.147 1.00 0.00 24 VAL A C 2
ATOM 1860 O O . VAL A 1 24 ? -0.635 -2.280 -1.047 1.00 0.00 24 VAL A O 2
ATOM 1873 N N . GLU A 1 25 ? 0.805 -2.272 0.691 1.00 0.00 25 GLU A N 2
ATOM 1874 C CA . GLU A 1 25 ? 1.997 -1.751 0.007 1.00 0.00 25 GLU A CA 2
ATOM 1875 C C . GLU A 1 25 ? 3.054 -2.841 -0.202 1.00 0.00 25 GLU A C 2
ATOM 1876 O O . GLU A 1 25 ? 3.424 -3.528 0.752 1.00 0.00 25 GLU A O 2
ATOM 1886 N N . PHE A 1 26 ? 3.574 -2.946 -1.429 1.00 0.00 26 PHE A N 2
ATOM 1887 C CA . PHE A 1 26 ? 4.679 -3.840 -1.793 1.00 0.00 26 PHE A CA 2
ATOM 1888 C C . PHE A 1 26 ? 5.976 -3.028 -1.933 1.00 0.00 26 PHE A C 2
ATOM 1889 O O . PHE A 1 26 ? 6.018 -2.017 -2.645 1.00 0.00 26 PHE A O 2
ATOM 1905 N N . GLY A 1 27 ? 7.042 -3.468 -1.259 1.00 0.00 27 GLY A N 2
ATOM 1906 C CA . GLY A 1 27 ? 8.343 -2.798 -1.271 1.00 0.00 27 GLY A CA 2
ATOM 1907 C C . GLY A 1 27 ? 9.413 -3.478 -0.420 1.00 0.00 27 GLY A C 2
ATOM 1908 O O . GLY A 1 27 ? 9.265 -4.646 -0.069 1.00 0.00 27 GLY A O 2
ATOM 1912 N N . THR A 1 28 ? 10.483 -2.744 -0.104 1.00 0.00 28 THR A N 2
ATOM 1913 C CA . THR A 1 28 ? 11.587 -3.159 0.788 1.00 0.00 28 THR A CA 2
ATOM 1914 C C . THR A 1 28 ? 12.133 -1.952 1.543 1.00 0.00 28 THR A C 2
ATOM 1915 O O . THR A 1 28 ? 11.795 -0.802 1.259 1.00 0.00 28 THR A O 2
ATOM 1926 N N . ASP A 1 29 ? 13.017 -2.205 2.507 1.00 0.00 29 ASP A N 2
ATOM 1927 C CA . ASP A 1 29 ? 13.686 -1.153 3.285 1.00 0.00 29 ASP A CA 2
ATOM 1928 C C . ASP A 1 29 ? 14.801 -0.451 2.480 1.00 0.00 29 ASP A C 2
ATOM 1929 O O . ASP A 1 29 ? 15.346 0.558 2.928 1.00 0.00 29 ASP A O 2
ATOM 1937 N N . TRP A 1 30 ? 15.144 -0.977 1.295 1.00 0.00 30 TRP A N 2
ATOM 1938 C CA . TRP A 1 30 ? 16.402 -0.703 0.596 1.00 0.00 30 TRP A CA 2
ATOM 1939 C C . TRP A 1 30 ? 16.275 -0.298 -0.887 1.00 0.00 30 TRP A C 2
ATOM 1940 O O . TRP A 1 30 ? 17.230 0.270 -1.426 1.00 0.00 30 TRP A O 2
ATOM 1960 N N . CYS A 1 31 ? 15.127 -0.509 -1.558 1.00 0.00 31 CYS A N 2
ATOM 1961 C CA . CYS A 1 31 ? 14.915 -0.007 -2.925 1.00 0.00 31 CYS A CA 2
ATOM 1962 C C . CYS A 1 31 ? 14.901 1.535 -2.960 1.00 0.00 31 CYS A C 2
ATOM 1963 O O . CYS A 1 31 ? 14.327 2.173 -2.071 1.00 0.00 31 CYS A O 2
ATOM 1970 N N . GLY A 1 32 ? 15.495 2.132 -4.006 1.00 0.00 32 GLY A N 2
ATOM 1971 C CA . GLY A 1 32 ? 15.500 3.580 -4.231 1.00 0.00 32 GLY A CA 2
ATOM 1972 C C . GLY A 1 32 ? 14.127 4.144 -4.597 1.00 0.00 32 GLY A C 2
ATOM 1973 O O . GLY A 1 32 ? 13.897 5.330 -4.361 1.00 0.00 32 GLY A O 2
ATOM 1977 N N . HIS A 1 33 ? 13.187 3.330 -5.091 1.00 0.00 33 HIS A N 2
ATOM 1978 C CA . HIS A 1 33 ? 11.785 3.744 -5.181 1.00 0.00 33 HIS A CA 2
ATOM 1979 C C . HIS A 1 33 ? 11.190 3.880 -3.767 1.00 0.00 33 HIS A C 2
ATOM 1980 O O . HIS A 1 33 ? 10.555 4.880 -3.432 1.00 0.00 33 HIS A O 2
ATOM 1994 N N . CYS A 1 34 ? 11.432 2.880 -2.913 1.00 0.00 34 CYS A N 2
ATOM 1995 C CA . CYS A 1 34 ? 10.957 2.852 -1.536 1.00 0.00 34 CYS A CA 2
ATOM 1996 C C . CYS A 1 34 ? 11.501 3.997 -0.686 1.00 0.00 34 CYS A C 2
ATOM 1997 O O . CYS A 1 34 ? 10.782 4.500 0.177 1.00 0.00 34 CYS A O 2
ATOM 2004 N N . GLN A 1 35 ? 12.741 4.440 -0.902 1.00 0.00 35 GLN A N 2
ATOM 2005 C CA . GLN A 1 35 ? 13.290 5.555 -0.122 1.00 0.00 35 GLN A CA 2
ATOM 2006 C C . GLN A 1 35 ? 12.538 6.869 -0.378 1.00 0.00 35 GLN A C 2
ATOM 2007 O O . GLN A 1 35 ? 12.533 7.759 0.471 1.00 0.00 35 GLN A O 2
ATOM 2019 N N . ALA A 1 36 ? 11.900 6.971 -1.544 1.00 0.00 36 ALA A N 2
ATOM 2020 C CA . ALA A 1 36 ? 11.088 8.114 -1.955 1.00 0.00 36 ALA A CA 2
ATOM 2021 C C . ALA A 1 36 ? 9.601 7.930 -1.600 1.00 0.00 36 ALA A C 2
ATOM 2022 O O . ALA A 1 36 ? 8.948 8.895 -1.195 1.00 0.00 36 ALA A O 2
ATOM 2029 N N . ALA A 1 37 ? 9.060 6.712 -1.733 1.00 0.00 37 ALA A N 2
ATOM 2030 C CA . ALA A 1 37 ? 7.639 6.431 -1.506 1.00 0.00 37 ALA A CA 2
ATOM 2031 C C . ALA A 1 37 ? 7.297 6.247 -0.018 1.00 0.00 37 ALA A C 2
ATOM 2032 O O . ALA A 1 37 ? 6.194 6.589 0.400 1.00 0.00 37 ALA A O 2
ATOM 2039 N N . GLN A 1 38 ? 8.232 5.763 0.801 1.00 0.00 38 GLN A N 2
ATOM 2040 C CA . GLN A 1 38 ? 8.006 5.603 2.244 1.00 0.00 38 GLN A CA 2
ATOM 2041 C C . GLN A 1 38 ? 7.667 6.923 2.964 1.00 0.00 38 GLN A C 2
ATOM 2042 O O . GLN A 1 38 ? 6.614 6.973 3.610 1.00 0.00 38 GLN A O 2
ATOM 2054 N N . PRO A 1 39 ? 8.481 7.998 2.849 1.00 0.00 39 PRO A N 2
ATOM 2055 C CA . PRO A 1 39 ? 8.134 9.292 3.439 1.00 0.00 39 PRO A CA 2
ATOM 2056 C C . PRO A 1 39 ? 6.930 9.940 2.738 1.00 0.00 39 PRO A C 2
ATOM 2057 O O . PRO A 1 39 ? 6.281 10.801 3.323 1.00 0.00 39 PRO A O 2
ATOM 2065 N N . LEU A 1 40 ? 6.586 9.500 1.518 1.00 0.00 40 LEU A N 2
ATOM 2066 C CA . LEU A 1 40 ? 5.395 9.960 0.802 1.00 0.00 40 LEU A CA 2
ATOM 2067 C C . LEU A 1 40 ? 4.155 9.473 1.538 1.00 0.00 40 LEU A C 2
ATOM 2068 O O . LEU A 1 40 ? 3.345 10.294 1.975 1.00 0.00 40 LEU A O 2
ATOM 2083 N N . LEU A 1 41 ? 4.050 8.145 1.718 1.00 0.00 41 LEU A N 2
ATOM 2084 C CA . LEU A 1 41 ? 2.938 7.492 2.401 1.00 0.00 41 LEU A CA 2
ATOM 2085 C C . LEU A 1 41 ? 2.835 8.024 3.822 1.00 0.00 41 LEU A C 2
ATOM 2086 O O . LEU A 1 41 ? 1.742 8.361 4.255 1.00 0.00 41 LEU A O 2
ATOM 2101 N N . ALA A 1 42 ? 3.958 8.183 4.516 1.00 0.00 42 ALA A N 2
ATOM 2102 C CA . ALA A 1 42 ? 4.004 8.745 5.866 1.00 0.00 42 ALA A CA 2
ATOM 2103 C C . ALA A 1 42 ? 3.401 10.163 5.959 1.00 0.00 42 ALA A C 2
ATOM 2104 O O . ALA A 1 42 ? 2.698 10.470 6.927 1.00 0.00 42 ALA A O 2
ATOM 2111 N N . GLU A 1 43 ? 3.630 11.014 4.954 1.00 0.00 43 GLU A N 2
ATOM 2112 C CA . GLU A 1 43 ? 3.076 12.373 4.900 1.00 0.00 43 GLU A CA 2
ATOM 2113 C C . GLU A 1 43 ? 1.567 12.355 4.625 1.00 0.00 43 GLU A C 2
ATOM 2114 O O . GLU A 1 43 ? 0.821 13.031 5.334 1.00 0.00 43 GLU A O 2
ATOM 2124 N N . VAL A 1 44 ? 1.097 11.576 3.644 1.00 0.00 44 VAL A N 2
ATOM 2125 C CA . VAL A 1 44 ? -0.347 11.460 3.361 1.00 0.00 44 VAL A CA 2
ATOM 2126 C C . VAL A 1 44 ? -1.119 10.810 4.525 1.00 0.00 44 VAL A C 2
ATOM 2127 O O . VAL A 1 44 ? -2.101 11.383 4.992 1.00 0.00 44 VAL A O 2
ATOM 2140 N N . PHE A 1 45 ? -0.657 9.662 5.039 1.00 0.00 45 PHE A N 2
ATOM 2141 C CA . PHE A 1 45 ? -1.308 8.903 6.130 1.00 0.00 45 PHE A CA 2
ATOM 2142 C C . PHE A 1 45 ? -1.514 9.724 7.414 1.00 0.00 45 PHE A C 2
ATOM 2143 O O . PHE A 1 45 ? -2.430 9.431 8.180 1.00 0.00 45 PHE A O 2
ATOM 2159 N N . SER A 1 46 ? -0.695 10.751 7.655 1.00 0.00 46 SER A N 2
ATOM 2160 C CA . SER A 1 46 ? -0.833 11.646 8.817 1.00 0.00 46 SER A CA 2
ATOM 2161 C C . SER A 1 46 ? -2.149 12.453 8.817 1.00 0.00 46 SER A C 2
ATOM 2162 O O . SER A 1 46 ? -2.579 12.914 9.875 1.00 0.00 46 SER A O 2
ATOM 2169 N N . ASP A 1 47 ? -2.823 12.585 7.663 1.00 0.00 47 ASP A N 2
ATOM 2170 C CA . ASP A 1 47 ? -4.159 13.192 7.543 1.00 0.00 47 ASP A CA 2
ATOM 2171 C C . ASP A 1 47 ? -5.299 12.150 7.470 1.00 0.00 47 ASP A C 2
ATOM 2172 O O . ASP A 1 47 ? -6.471 12.522 7.542 1.00 0.00 47 ASP A O 2
ATOM 2180 N N . TYR A 1 48 ? -4.974 10.852 7.359 1.00 0.00 48 TYR A N 2
ATOM 2181 C CA . TYR A 1 48 ? -5.931 9.726 7.267 1.00 0.00 48 TYR A CA 2
ATOM 2182 C C . TYR A 1 48 ? -5.629 8.559 8.244 1.00 0.00 48 TYR A C 2
ATOM 2183 O O . TYR A 1 48 ? -5.618 7.392 7.825 1.00 0.00 48 TYR A O 2
ATOM 2200 N N . PRO A 1 49 ? -5.382 8.819 9.549 1.00 0.00 49 PRO A N 2
ATOM 2201 C CA . PRO A 1 49 ? -4.969 7.799 10.516 1.00 0.00 49 PRO A CA 2
ATOM 2202 C C . PRO A 1 49 ? -5.997 6.673 10.739 1.00 0.00 49 PRO A C 2
ATOM 2203 O O . PRO A 1 49 ? -5.621 5.632 11.277 1.00 0.00 49 PRO A O 2
ATOM 2211 N N . GLU A 1 50 ? -7.258 6.840 10.321 1.00 0.00 50 GLU A N 2
ATOM 2212 C CA . GLU A 1 50 ? -8.273 5.777 10.367 1.00 0.00 50 GLU A CA 2
ATOM 2213 C C . GLU A 1 50 ? -8.096 4.689 9.285 1.00 0.00 50 GLU A C 2
ATOM 2214 O O . GLU A 1 50 ? -8.724 3.633 9.376 1.00 0.00 50 GLU A O 2
ATOM 2224 N N . VAL A 1 51 ? -7.243 4.918 8.275 1.00 0.00 51 VAL A N 2
ATOM 2225 C CA . VAL A 1 51 ? -6.841 3.904 7.281 1.00 0.00 51 VAL A CA 2
ATOM 2226 C C . VAL A 1 51 ? -5.682 3.074 7.857 1.00 0.00 51 VAL A C 2
ATOM 2227 O O . VAL A 1 51 ? -4.786 3.623 8.502 1.00 0.00 51 VAL A O 2
ATOM 2240 N N . GLY A 1 52 ? -5.687 1.759 7.629 1.00 0.00 52 GLY A N 2
ATOM 2241 C CA . GLY A 1 52 ? -4.593 0.847 8.008 1.00 0.00 52 GLY A CA 2
ATOM 2242 C C . GLY A 1 52 ? -3.562 0.684 6.887 1.00 0.00 52 GLY A C 2
ATOM 2243 O O . GLY A 1 52 ? -3.882 0.887 5.720 1.00 0.00 52 GLY A O 2
ATOM 2247 N N . HIS A 1 53 ? -2.325 0.295 7.215 1.00 0.00 53 HIS A N 2
ATOM 2248 C CA . HIS A 1 53 ? -1.274 0.023 6.221 1.00 0.00 53 HIS A CA 2
ATOM 2249 C C . HIS A 1 53 ? -0.637 -1.367 6.432 1.00 0.00 53 HIS A C 2
ATOM 2250 O O . HIS A 1 53 ? -0.221 -1.690 7.551 1.00 0.00 53 HIS A O 2
ATOM 2264 N N . LEU A 1 54 ? -0.528 -2.170 5.367 1.00 0.00 54 LEU A N 2
ATOM 2265 C CA . LEU A 1 54 ? 0.159 -3.461 5.363 1.00 0.00 54 LEU A CA 2
ATOM 2266 C C . LEU A 1 54 ? 1.424 -3.361 4.500 1.00 0.00 54 LEU A C 2
ATOM 2267 O O . LEU A 1 54 ? 1.372 -3.388 3.270 1.00 0.00 54 LEU A O 2
ATOM 2282 N N . LYS A 1 55 ? 2.579 -3.243 5.152 1.00 0.00 55 LYS A N 2
ATOM 2283 C CA . LYS A 1 55 ? 3.896 -3.206 4.505 1.00 0.00 55 LYS A CA 2
ATOM 2284 C C . LYS A 1 55 ? 4.368 -4.622 4.133 1.00 0.00 55 LYS A C 2
ATOM 2285 O O . LYS A 1 55 ? 5.009 -5.290 4.944 1.00 0.00 55 LYS A O 2
ATOM 2300 N N . VAL A 1 56 ? 4.116 -5.069 2.905 1.00 0.00 56 VAL A N 2
ATOM 2301 C CA . VAL A 1 56 ? 4.592 -6.355 2.369 1.00 0.00 56 VAL A CA 2
ATOM 2302 C C . VAL A 1 56 ? 6.027 -6.220 1.887 1.00 0.00 56 VAL A C 2
ATOM 2303 O O . VAL A 1 56 ? 6.308 -5.438 0.976 1.00 0.00 56 VAL A O 2
ATOM 2316 N N . GLU A 1 57 ? 6.916 -7.014 2.478 1.00 0.00 57 GLU A N 2
ATOM 2317 C CA . GLU A 1 57 ? 8.279 -7.157 1.983 1.00 0.00 57 GLU A CA 2
ATOM 2318 C C . GLU A 1 57 ? 8.290 -8.087 0.759 1.00 0.00 57 GLU A C 2
ATOM 2319 O O . GLU A 1 57 ? 7.949 -9.268 0.858 1.00 0.00 57 GLU A O 2
ATOM 2329 N N . ASP A 1 58 ? 8.671 -7.549 -0.400 1.00 0.00 58 ASP A N 2
ATOM 2330 C CA . ASP A 1 58 ? 8.613 -8.230 -1.697 1.00 0.00 58 ASP A CA 2
ATOM 2331 C C . ASP A 1 58 ? 10.030 -8.494 -2.256 1.00 0.00 58 ASP A C 2
ATOM 2332 O O . ASP A 1 58 ? 10.890 -7.609 -2.234 1.00 0.00 58 ASP A O 2
ATOM 2340 N N . GLY A 1 59 ? 10.283 -9.726 -2.723 1.00 0.00 59 GLY A N 2
ATOM 2341 C CA . GLY A 1 59 ? 11.598 -10.196 -3.193 1.00 0.00 59 GLY A CA 2
ATOM 2342 C C . GLY A 1 59 ? 11.566 -10.772 -4.615 1.00 0.00 59 GLY A C 2
ATOM 2343 O O . GLY A 1 59 ? 10.561 -10.607 -5.314 1.00 0.00 59 GLY A O 2
ATOM 2347 N N . PRO A 1 60 ? 12.637 -11.452 -5.069 1.00 0.00 60 PRO A N 2
ATOM 2348 C CA . PRO A 1 60 ? 12.687 -12.091 -6.380 1.00 0.00 60 PRO A CA 2
ATOM 2349 C C . PRO A 1 60 ? 11.567 -13.121 -6.574 1.00 0.00 60 PRO A C 2
ATOM 2350 O O . PRO A 1 60 ? 11.262 -13.892 -5.665 1.00 0.00 60 PRO A O 2
ATOM 2358 N N . GLY A 1 61 ? 10.922 -13.100 -7.746 1.00 0.00 61 GLY A N 2
ATOM 2359 C CA . GLY A 1 61 ? 9.723 -13.903 -8.065 1.00 0.00 61 GLY A CA 2
ATOM 2360 C C . GLY A 1 61 ? 8.415 -13.344 -7.489 1.00 0.00 61 GLY A C 2
ATOM 2361 O O . GLY A 1 61 ? 7.341 -13.751 -7.947 1.00 0.00 61 GLY A O 2
ATOM 2365 N N . ARG A 1 62 ? 8.520 -12.411 -6.529 1.00 0.00 62 ARG A N 2
ATOM 2366 C CA . ARG A 1 62 ? 7.464 -11.643 -5.847 1.00 0.00 62 ARG A CA 2
ATOM 2367 C C . ARG A 1 62 ? 6.636 -12.469 -4.848 1.00 0.00 62 ARG A C 2
ATOM 2368 O O . ARG A 1 62 ? 6.465 -13.684 -4.992 1.00 0.00 62 ARG A O 2
ATOM 2386 N N . ARG A 1 63 ? 6.099 -11.776 -3.835 1.00 0.00 63 ARG A N 2
ATOM 2387 C CA . ARG A 1 63 ? 5.125 -12.289 -2.860 1.00 0.00 63 ARG A CA 2
ATOM 2388 C C . ARG A 1 63 ? 3.708 -11.848 -3.276 1.00 0.00 63 ARG A C 2
ATOM 2389 O O . ARG A 1 63 ? 3.218 -12.297 -4.312 1.00 0.00 63 ARG A O 2
ATOM 2407 N N . LEU A 1 64 ? 3.054 -10.968 -2.517 1.00 0.00 64 LEU A N 2
ATOM 2408 C CA . LEU A 1 64 ? 1.632 -10.629 -2.656 1.00 0.00 64 LEU A CA 2
ATOM 2409 C C . LEU A 1 64 ? 1.326 -9.823 -3.930 1.00 0.00 64 LEU A C 2
ATOM 2410 O O . LEU A 1 64 ? 0.284 -10.042 -4.545 1.00 0.00 64 LEU A O 2
ATOM 2425 N N . GLY A 1 65 ? 2.246 -8.972 -4.407 1.00 0.00 65 GLY A N 2
ATOM 2426 C CA . GLY A 1 65 ? 2.042 -8.099 -5.581 1.00 0.00 65 GLY A CA 2
ATOM 2427 C C . GLY A 1 65 ? 1.842 -8.848 -6.903 1.00 0.00 65 GLY A C 2
ATOM 2428 O O . GLY A 1 65 ? 1.195 -8.326 -7.816 1.00 0.00 65 GLY A O 2
ATOM 2432 N N . ARG A 1 66 ? 2.315 -10.097 -7.001 1.00 0.00 66 ARG A N 2
ATOM 2433 C CA . ARG A 1 66 ? 2.037 -10.998 -8.128 1.00 0.00 66 ARG A CA 2
ATOM 2434 C C . ARG A 1 66 ? 0.591 -11.500 -8.117 1.00 0.00 66 ARG A C 2
ATOM 2435 O O . ARG A 1 66 ? -0.047 -11.539 -9.166 1.00 0.00 66 ARG A O 2
ATOM 2453 N N . SER A 1 67 ? 0.024 -11.769 -6.943 1.00 0.00 67 SER A N 2
ATOM 2454 C CA . SER A 1 67 ? -1.383 -12.153 -6.777 1.00 0.00 67 SER A CA 2
ATOM 2455 C C . SER A 1 67 ? -2.323 -10.955 -7.031 1.00 0.00 67 SER A C 2
ATOM 2456 O O . SER A 1 67 ? -3.451 -11.146 -7.475 1.00 0.00 67 SER A O 2
ATOM 2463 N N . PHE A 1 68 ? -1.850 -9.720 -6.827 1.00 0.00 68 PHE A N 2
ATOM 2464 C CA . PHE A 1 68 ? -2.503 -8.473 -7.255 1.00 0.00 68 PHE A CA 2
ATOM 2465 C C . PHE A 1 68 ? -2.242 -8.112 -8.731 1.00 0.00 68 PHE A C 2
ATOM 2466 O O . PHE A 1 68 ? -2.846 -7.161 -9.224 1.00 0.00 68 PHE A O 2
ATOM 2482 N N . GLN A 1 69 ? -1.359 -8.833 -9.427 1.00 0.00 69 GLN A N 2
ATOM 2483 C CA . GLN A 1 69 ? -1.024 -8.644 -10.849 1.00 0.00 69 GLN A CA 2
ATOM 2484 C C . GLN A 1 69 ? -0.373 -7.268 -11.114 1.00 0.00 69 GLN A C 2
ATOM 2485 O O . GLN A 1 69 ? -0.663 -6.622 -12.120 1.00 0.00 69 GLN A O 2
ATOM 2497 N N . VAL A 1 70 ? 0.449 -6.778 -10.177 1.00 0.00 70 VAL A N 2
ATOM 2498 C CA . VAL A 1 70 ? 1.023 -5.419 -10.176 1.00 0.00 70 VAL A CA 2
ATOM 2499 C C . VAL A 1 70 ? 1.872 -5.144 -11.430 1.00 0.00 70 VAL A C 2
ATOM 2500 O O . VAL A 1 70 ? 2.734 -5.939 -11.804 1.00 0.00 70 VAL A O 2
ATOM 2513 N N . LYS A 1 71 ? 1.628 -3.993 -12.068 1.00 0.00 71 LYS A N 2
ATOM 2514 C CA . LYS A 1 71 ? 2.224 -3.613 -13.363 1.00 0.00 71 LYS A CA 2
ATOM 2515 C C . LYS A 1 71 ? 3.706 -3.196 -13.287 1.00 0.00 71 LYS A C 2
ATOM 2516 O O . LYS A 1 71 ? 4.520 -3.666 -14.092 1.00 0.00 71 LYS A O 2
ATOM 2531 N N . LEU A 1 72 ? 4.044 -2.313 -12.341 1.00 0.00 72 LEU A N 2
ATOM 2532 C CA . LEU A 1 72 ? 5.414 -1.866 -12.047 1.00 0.00 72 LEU A CA 2
ATOM 2533 C C . LEU A 1 72 ? 5.958 -2.700 -10.863 1.00 0.00 72 LEU A C 2
ATOM 2534 O O . LEU A 1 72 ? 5.829 -3.923 -10.883 1.00 0.00 72 LEU A O 2
ATOM 2549 N N . TRP A 1 73 ? 6.527 -2.073 -9.832 1.00 0.00 73 TRP A N 2
ATOM 2550 C CA . TRP A 1 73 ? 6.828 -2.702 -8.543 1.00 0.00 73 TRP A CA 2
ATOM 2551 C C . TRP A 1 73 ? 6.512 -1.813 -7.319 1.00 0.00 73 TRP A C 2
ATOM 2552 O O . TRP A 1 73 ? 5.839 -2.323 -6.418 1.00 0.00 73 TRP A O 2
ATOM 2572 N N . PRO A 1 74 ? 6.918 -0.519 -7.255 1.00 0.00 74 PRO A N 2
ATOM 2573 C CA . PRO A 1 74 ? 6.512 0.356 -6.161 1.00 0.00 74 PRO A CA 2
ATOM 2574 C C . PRO A 1 74 ? 5.037 0.726 -6.352 1.00 0.00 74 PRO A C 2
ATOM 2575 O O . PRO A 1 74 ? 4.679 1.571 -7.184 1.00 0.00 74 PRO 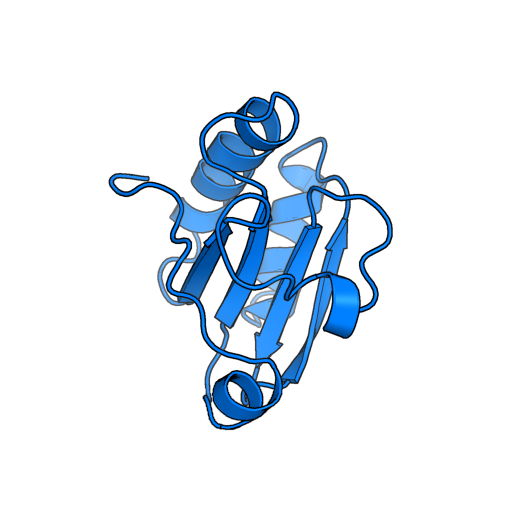A O 2
ATOM 2583 N N . THR A 1 75 ? 4.170 0.034 -5.616 1.00 0.00 75 THR A N 2
ATOM 2584 C CA . THR A 1 75 ? 2.720 0.031 -5.816 1.00 0.00 75 THR A CA 2
ATOM 2585 C C . THR A 1 75 ? 2.048 -0.317 -4.503 1.00 0.00 75 THR A C 2
ATOM 2586 O O . THR A 1 75 ? 2.553 -1.128 -3.723 1.00 0.00 75 THR A O 2
ATOM 2597 N N . PHE A 1 76 ? 0.884 0.286 -4.284 1.00 0.00 76 PHE A N 2
ATOM 2598 C CA . PHE A 1 76 ? 0.055 0.049 -3.114 1.00 0.00 76 PHE A CA 2
ATOM 2599 C C . PHE A 1 76 ? -1.430 0.029 -3.513 1.00 0.00 76 PHE A C 2
ATOM 2600 O O . PHE A 1 76 ? -1.919 0.912 -4.222 1.00 0.00 76 PHE A O 2
ATOM 2616 N N . VAL A 1 77 ? -2.119 -1.028 -3.077 1.00 0.00 77 VAL A N 2
ATOM 2617 C CA . VAL A 1 77 ? -3.503 -1.371 -3.436 1.00 0.00 77 VAL A CA 2
ATOM 2618 C C . VAL A 1 77 ? -4.422 -1.074 -2.254 1.00 0.00 77 VAL A C 2
ATOM 2619 O O . VAL A 1 77 ? -4.213 -1.589 -1.156 1.00 0.00 77 VAL A O 2
ATOM 2632 N N . PHE A 1 78 ? -5.414 -0.211 -2.475 1.00 0.00 78 PHE A N 2
ATOM 2633 C CA . PHE A 1 78 ? -6.389 0.212 -1.467 1.00 0.00 78 PHE A CA 2
ATOM 2634 C C . PHE A 1 78 ? -7.514 -0.830 -1.391 1.00 0.00 78 PHE A C 2
ATOM 2635 O O . PHE A 1 78 ? -8.219 -1.066 -2.378 1.00 0.00 78 PHE A O 2
ATOM 2651 N N . LEU A 1 79 ? -7.664 -1.471 -0.230 1.00 0.00 79 LEU A N 2
ATOM 2652 C CA . LEU A 1 79 ? -8.703 -2.454 0.065 1.00 0.00 79 LEU A CA 2
ATOM 2653 C C . LEU A 1 79 ? -9.747 -1.864 1.020 1.00 0.00 79 LEU A C 2
ATOM 2654 O O . LEU A 1 79 ? -9.466 -0.960 1.811 1.00 0.00 79 LEU A O 2
ATOM 2669 N N . ARG A 1 80 ? -10.946 -2.444 0.960 1.00 0.00 80 ARG A N 2
ATOM 2670 C CA . ARG A 1 80 ? -12.112 -2.147 1.794 1.00 0.00 80 ARG A CA 2
ATOM 2671 C C . ARG A 1 80 ? -13.128 -3.286 1.628 1.00 0.00 80 ARG A C 2
ATOM 2672 O O . ARG A 1 80 ? -13.367 -3.738 0.514 1.00 0.00 80 ARG A O 2
ATOM 2690 N N . ASP A 1 81 ? -13.668 -3.804 2.734 1.00 0.00 81 ASP A N 2
ATOM 2691 C CA . ASP A 1 81 ? -14.554 -4.986 2.774 1.00 0.00 81 ASP A CA 2
ATOM 2692 C C . ASP A 1 81 ? -13.850 -6.278 2.277 1.00 0.00 81 ASP A C 2
ATOM 2693 O O . ASP A 1 81 ? -14.498 -7.237 1.844 1.00 0.00 81 ASP A O 2
ATOM 2701 N N . GLY A 1 82 ? -12.506 -6.283 2.303 1.00 0.00 82 GLY A N 2
ATOM 2702 C CA . GLY A 1 82 ? -11.630 -7.374 1.840 1.00 0.00 82 GLY A CA 2
ATOM 2703 C C . GLY A 1 82 ? -11.343 -7.366 0.332 1.00 0.00 82 GLY A C 2
ATOM 2704 O O . GLY A 1 82 ? -10.450 -8.091 -0.110 1.00 0.00 82 GLY A O 2
ATOM 2708 N N . ARG A 1 83 ? -12.057 -6.539 -0.444 1.00 0.00 83 ARG A N 2
ATOM 2709 C CA . ARG A 1 83 ? -11.882 -6.351 -1.884 1.00 0.00 83 ARG A CA 2
ATOM 2710 C C . ARG A 1 83 ? -11.000 -5.129 -2.154 1.00 0.00 83 ARG A C 2
ATOM 2711 O O . ARG A 1 83 ? -10.997 -4.166 -1.388 1.00 0.00 83 ARG A O 2
ATOM 2729 N N . GLU A 1 84 ? -10.294 -5.130 -3.273 1.00 0.00 84 GLU A N 2
ATOM 2730 C CA . GLU A 1 84 ? -9.659 -3.932 -3.837 1.00 0.00 84 GLU A CA 2
ATOM 2731 C C . GLU A 1 84 ? -10.729 -2.909 -4.251 1.00 0.00 84 GLU A C 2
ATOM 2732 O O . GLU A 1 84 ? -11.663 -3.239 -4.985 1.00 0.00 84 GLU A O 2
ATOM 2742 N N . VAL A 1 85 ? -10.568 -1.659 -3.803 1.00 0.00 85 VAL A N 2
ATOM 2743 C CA . VAL A 1 85 ? -11.355 -0.495 -4.260 1.00 0.00 85 VAL A CA 2
ATOM 2744 C C . VAL A 1 85 ? -10.581 0.387 -5.245 1.00 0.00 85 VAL A C 2
ATOM 2745 O O . VAL A 1 85 ? -11.203 1.058 -6.067 1.00 0.00 85 VAL A O 2
ATOM 2758 N N . ALA A 1 86 ? -9.246 0.353 -5.196 1.00 0.00 86 ALA A N 2
ATOM 2759 C CA . ALA A 1 86 ? -8.339 1.114 -6.065 1.00 0.00 86 ALA A CA 2
ATOM 2760 C C . ALA A 1 86 ? -6.890 0.663 -5.868 1.00 0.00 86 ALA A C 2
ATOM 2761 O O . ALA A 1 86 ? -6.604 -0.158 -5.003 1.00 0.00 86 ALA A O 2
ATOM 2768 N N . ARG A 1 87 ? -5.966 1.294 -6.589 1.00 0.00 87 ARG A N 2
ATOM 2769 C CA . ARG A 1 87 ? -4.532 1.228 -6.319 1.00 0.00 87 ARG A CA 2
ATOM 2770 C C . ARG A 1 87 ? -3.809 2.455 -6.873 1.00 0.00 87 ARG A C 2
ATOM 2771 O O . ARG A 1 87 ? -4.299 3.109 -7.802 1.00 0.00 87 ARG A O 2
ATOM 2789 N N . VAL A 1 88 ? -2.638 2.742 -6.318 1.00 0.00 88 VAL A N 2
ATOM 2790 C CA . VAL A 1 88 ? -1.719 3.777 -6.816 1.00 0.00 88 VAL A CA 2
ATOM 2791 C C . VAL A 1 88 ? -0.392 3.108 -7.183 1.00 0.00 88 VAL A C 2
ATOM 2792 O O . VAL A 1 88 ? 0.186 2.381 -6.374 1.00 0.00 88 VAL A O 2
ATOM 2805 N N . VAL A 1 89 ? 0.063 3.355 -8.412 1.00 0.00 89 VAL A N 2
ATOM 2806 C CA . VAL A 1 89 ? 1.341 2.892 -8.977 1.00 0.00 89 VAL A CA 2
ATOM 2807 C C . VAL A 1 89 ? 2.235 4.121 -9.173 1.00 0.00 89 VAL A C 2
ATOM 2808 O O . VAL A 1 89 ? 1.785 5.114 -9.744 1.00 0.00 89 VAL A O 2
ATOM 2821 N N . ARG A 1 90 ? 3.495 4.049 -8.723 1.00 0.00 90 ARG A N 2
ATOM 2822 C CA . ARG A 1 90 ? 4.534 5.070 -8.949 1.00 0.00 90 ARG A CA 2
ATOM 2823 C C . ARG A 1 90 ? 4.112 6.481 -8.443 1.00 0.00 90 ARG A C 2
ATOM 2824 O O . ARG A 1 90 ? 3.729 7.322 -9.267 1.00 0.00 90 ARG A O 2
ATOM 2842 N N . PRO A 1 91 ? 4.148 6.765 -7.121 1.00 0.00 91 PRO A N 2
ATOM 2843 C CA . PRO A 1 91 ? 3.748 8.063 -6.573 1.00 0.00 91 PRO A CA 2
ATOM 2844 C C . PRO A 1 91 ? 4.664 9.186 -7.090 1.00 0.00 91 PRO A C 2
ATOM 2845 O O . PRO A 1 91 ? 5.884 9.124 -6.922 1.00 0.00 91 PRO A O 2
ATOM 2853 N N . GLY A 1 92 ? 4.068 10.215 -7.708 1.00 0.00 92 GLY A N 2
ATOM 2854 C CA . GLY A 1 92 ? 4.814 11.358 -8.272 1.00 0.00 92 GLY A CA 2
ATOM 2855 C C . GLY A 1 92 ? 5.079 12.480 -7.261 1.00 0.00 92 GLY A C 2
ATOM 2856 O O . GLY A 1 92 ? 6.111 13.143 -7.332 1.00 0.00 92 GLY A O 2
ATOM 2860 N N . SER A 1 93 ? 4.161 12.679 -6.315 1.00 0.00 93 SER A N 2
ATOM 2861 C CA . SER A 1 93 ? 4.195 13.684 -5.236 1.00 0.00 93 SER A CA 2
ATOM 2862 C C . SER A 1 93 ? 2.989 13.475 -4.303 1.00 0.00 93 SER A C 2
ATOM 2863 O O . SER A 1 93 ? 2.013 12.808 -4.676 1.00 0.00 93 SER A O 2
ATOM 2870 N N . ALA A 1 94 ? 3.012 14.079 -3.108 1.00 0.00 94 ALA A N 2
ATOM 2871 C CA . ALA A 1 94 ? 1.914 14.015 -2.143 1.00 0.00 94 ALA A CA 2
ATOM 2872 C C . ALA A 1 94 ? 0.586 14.492 -2.750 1.00 0.00 94 ALA A C 2
ATOM 2873 O O . ALA A 1 94 ? -0.448 13.906 -2.466 1.00 0.00 94 ALA A O 2
ATOM 2880 N N . SER A 1 95 ? 0.597 15.441 -3.687 1.00 0.00 95 SER A N 2
ATOM 2881 C CA . SER A 1 95 ? -0.609 15.870 -4.406 1.00 0.00 95 SER A CA 2
ATOM 2882 C C . SER A 1 95 ? -1.300 14.744 -5.205 1.00 0.00 95 SER A C 2
ATOM 2883 O O . SER A 1 95 ? -2.518 14.776 -5.373 1.00 0.00 95 SER A O 2
ATOM 2890 N N . VAL A 1 96 ? -0.557 13.719 -5.648 1.00 0.00 96 VAL A N 2
ATOM 2891 C CA . VAL A 1 96 ? -1.080 12.527 -6.341 1.00 0.00 96 VAL A CA 2
ATOM 2892 C C . VAL A 1 96 ? -1.509 11.459 -5.329 1.00 0.00 96 VAL A C 2
ATOM 2893 O O . VAL A 1 96 ? -2.567 10.846 -5.482 1.00 0.00 96 VAL A O 2
ATOM 2906 N N . LEU A 1 97 ? -0.707 11.237 -4.282 1.00 0.00 97 LEU A N 2
ATOM 2907 C CA . LEU A 1 97 ? -0.987 10.224 -3.266 1.00 0.00 97 LEU A CA 2
ATOM 2908 C C . LEU A 1 97 ? -2.179 10.615 -2.378 1.00 0.00 97 LEU A C 2
ATOM 2909 O O . LEU A 1 97 ? -3.120 9.837 -2.256 1.00 0.00 97 LEU A O 2
ATOM 2924 N N . GLU A 1 98 ? -2.190 11.839 -1.843 1.00 0.00 98 GLU A N 2
ATOM 2925 C CA . GLU A 1 98 ? -3.312 12.404 -1.093 1.00 0.00 98 GLU A CA 2
ATOM 2926 C C . GLU A 1 98 ? -4.631 12.372 -1.886 1.00 0.00 98 GLU A C 2
ATOM 2927 O O . GLU A 1 98 ? -5.652 11.977 -1.330 1.00 0.00 98 GLU A O 2
ATOM 2937 N N . GLU A 1 99 ? -4.611 12.718 -3.182 1.00 0.00 99 GLU A N 2
ATOM 2938 C CA . GLU A 1 99 ? -5.788 12.691 -4.067 1.00 0.00 99 GLU A CA 2
ATOM 2939 C C . GLU A 1 99 ? -6.446 11.306 -4.135 1.00 0.00 99 GLU A C 2
ATOM 2940 O O . GLU A 1 99 ? -7.675 11.198 -4.143 1.00 0.00 99 GLU A O 2
ATOM 2950 N N . ALA A 1 100 ? -5.649 10.237 -4.155 1.00 0.00 100 ALA A N 2
ATOM 2951 C CA . ALA A 1 100 ? -6.173 8.881 -4.072 1.00 0.00 100 ALA A CA 2
ATOM 2952 C C . ALA A 1 100 ? -6.625 8.525 -2.646 1.00 0.00 100 ALA A C 2
ATOM 2953 O O . ALA A 1 100 ? -7.664 7.899 -2.476 1.00 0.00 100 ALA A O 2
ATOM 2960 N N . PHE A 1 101 ? -5.914 8.965 -1.607 1.00 0.00 101 PHE A N 2
ATOM 2961 C CA . PHE A 1 101 ? -6.274 8.647 -0.224 1.00 0.00 101 PHE A CA 2
ATOM 2962 C C . PHE A 1 101 ? -7.649 9.218 0.130 1.00 0.00 101 PHE A C 2
ATOM 2963 O O . PHE A 1 101 ? -8.511 8.470 0.595 1.00 0.00 101 PHE A O 2
ATOM 2979 N N . GLU A 1 102 ? -7.889 10.507 -0.142 1.00 0.00 102 GLU A N 2
ATOM 2980 C CA . GLU A 1 102 ? -9.201 11.118 0.090 1.00 0.00 102 GLU A CA 2
ATOM 2981 C C . GLU A 1 102 ? -10.305 10.446 -0.737 1.00 0.00 102 GLU A C 2
ATOM 2982 O O . GLU A 1 102 ? -11.423 10.243 -0.262 1.00 0.00 102 GLU A O 2
ATOM 2992 N N . SER A 1 103 ? -9.981 10.018 -1.951 1.00 0.00 103 SER A N 2
ATOM 2993 C CA . SER A 1 103 ? -10.915 9.334 -2.844 1.00 0.00 103 SER A CA 2
ATOM 2994 C C . SER A 1 103 ? -11.323 7.934 -2.344 1.00 0.00 103 SER A C 2
ATOM 2995 O O . SER A 1 103 ? -12.427 7.475 -2.655 1.00 0.00 103 SER A O 2
ATOM 3002 N N . LEU A 1 104 ? -10.478 7.259 -1.538 1.00 0.00 104 LEU A N 2
ATOM 3003 C CA . LEU A 1 104 ? -10.749 5.920 -0.991 1.00 0.00 104 LEU A CA 2
ATOM 3004 C C . LEU A 1 104 ? -11.124 5.942 0.496 1.00 0.00 104 LEU A C 2
ATOM 3005 O O . LEU A 1 104 ? -11.768 5.002 0.960 1.00 0.00 104 LEU A O 2
ATOM 3020 N N . VAL A 1 105 ? -10.781 6.999 1.232 1.00 0.00 105 VAL A N 2
ATOM 3021 C CA . VAL A 1 105 ? -11.258 7.230 2.604 1.00 0.00 105 VAL A CA 2
ATOM 3022 C C . VAL A 1 105 ? -12.731 7.688 2.618 1.00 0.00 105 VAL A C 2
ATOM 3023 O O . VAL A 1 105 ? -13.430 7.472 3.609 1.00 0.00 105 VAL A O 2
ATOM 3036 N N . GLY A 1 106 ? -13.192 8.305 1.514 1.00 0.00 106 GLY A N 2
ATOM 3037 C CA . GLY A 1 106 ? -14.550 8.840 1.343 1.00 0.00 106 GLY A CA 2
ATOM 3038 C C . GLY A 1 106 ? -14.667 10.361 1.533 1.00 0.00 106 GLY A C 2
ATOM 3039 O O . GLY A 1 106 ? -15.782 10.870 1.639 1.00 0.00 106 GLY A O 2
ATOM 3043 N N . GLU A 1 107 ? -13.542 11.090 1.573 1.00 0.00 107 GLU A N 2
ATOM 3044 C CA . GLU A 1 107 ? -13.484 12.549 1.726 1.00 0.00 107 GLU A CA 2
ATOM 3045 C C . GLU A 1 107 ? -13.376 13.295 0.376 1.00 0.00 107 GLU A C 2
ATOM 3046 O O . GLU A 1 107 ? -13.585 14.512 0.340 1.00 0.00 107 GLU A O 2
ATOM 3056 N N . GLY A 1 108 ? -13.061 12.596 -0.722 1.00 0.00 108 GLY A N 2
ATOM 3057 C CA . GLY A 1 108 ? -12.861 13.188 -2.051 1.00 0.00 108 GLY A CA 2
ATOM 3058 C C . GLY A 1 108 ? -14.166 13.666 -2.700 1.00 0.00 108 GLY A C 2
ATOM 3059 O O . GLY A 1 108 ? -15.226 13.076 -2.513 1.00 0.00 108 GLY A O 2
ATOM 3063 N N . MET A 1 1 ? 3.382 4.104 12.810 1.00 0.00 1 MET A N 3
ATOM 3064 C CA . MET A 1 1 ? 3.337 3.478 11.485 1.00 0.00 1 MET A CA 3
ATOM 3065 C C . MET A 1 1 ? 4.694 3.502 10.753 1.00 0.00 1 MET A C 3
ATOM 3066 O O . MET A 1 1 ? 4.819 2.931 9.669 1.00 0.00 1 MET A O 3
ATOM 3078 N N . LYS A 1 2 ? 5.721 4.132 11.336 1.00 0.00 2 LYS A N 3
ATOM 3079 C CA . LYS A 1 2 ? 7.049 4.375 10.739 1.00 0.00 2 LYS A CA 3
ATOM 3080 C C . LYS A 1 2 ? 7.957 3.121 10.613 1.00 0.00 2 LYS A C 3
ATOM 3081 O O . LYS A 1 2 ? 9.074 3.215 10.086 1.00 0.00 2 LYS A O 3
ATOM 3096 N N . THR A 1 3 ? 7.487 1.956 11.084 1.00 0.00 3 THR A N 3
ATOM 3097 C CA . THR A 1 3 ? 8.167 0.643 11.064 1.00 0.00 3 THR A CA 3
ATOM 3098 C C . THR A 1 3 ? 8.524 0.203 9.641 1.00 0.00 3 THR A C 3
ATOM 3099 O O . THR A 1 3 ? 7.822 0.555 8.693 1.00 0.00 3 THR A O 3
ATOM 3110 N N . ARG A 1 4 ? 9.609 -0.566 9.490 1.00 0.00 4 ARG A N 3
ATOM 3111 C CA . ARG A 1 4 ? 10.113 -1.070 8.204 1.00 0.00 4 ARG A CA 3
ATOM 3112 C C . ARG A 1 4 ? 9.192 -2.134 7.568 1.00 0.00 4 ARG A C 3
ATOM 3113 O O . ARG A 1 4 ? 8.255 -2.633 8.194 1.00 0.00 4 ARG A O 3
ATOM 3131 N N . TYR A 1 5 ? 9.477 -2.504 6.314 1.00 0.00 5 TYR A N 3
ATOM 3132 C CA . TYR A 1 5 ? 8.754 -3.552 5.576 1.00 0.00 5 TYR A CA 3
ATOM 3133 C C . TYR A 1 5 ? 8.760 -4.943 6.240 1.00 0.00 5 TYR A C 3
ATOM 3134 O O . TYR A 1 5 ? 9.692 -5.292 6.966 1.00 0.00 5 TYR A O 3
ATOM 3151 N N . SER A 1 6 ? 7.742 -5.763 5.938 1.00 0.00 6 SER A N 3
ATOM 3152 C CA . SER A 1 6 ? 7.547 -7.093 6.528 1.00 0.00 6 SER A CA 3
ATOM 3153 C C . SER A 1 6 ? 7.468 -8.214 5.475 1.00 0.00 6 SER A C 3
ATOM 3154 O O . SER A 1 6 ? 6.697 -8.135 4.517 1.00 0.00 6 SER A O 3
ATOM 3161 N N . ALA A 1 7 ? 8.239 -9.296 5.665 1.00 0.00 7 ALA A N 3
ATOM 3162 C CA . ALA A 1 7 ? 8.214 -10.478 4.798 1.00 0.00 7 ALA A CA 3
ATOM 3163 C C . ALA A 1 7 ? 7.088 -11.467 5.144 1.00 0.00 7 ALA A C 3
ATOM 3164 O O . ALA A 1 7 ? 6.621 -12.199 4.268 1.00 0.00 7 ALA A O 3
ATOM 3171 N N . GLU A 1 8 ? 6.647 -11.489 6.407 1.00 0.00 8 GLU A N 3
ATOM 3172 C CA . GLU A 1 8 ? 5.624 -12.399 6.946 1.00 0.00 8 GLU A CA 3
ATOM 3173 C C . GLU A 1 8 ? 4.185 -11.938 6.603 1.00 0.00 8 GLU A C 3
ATOM 3174 O O . GLU A 1 8 ? 3.281 -11.959 7.440 1.00 0.00 8 GLU A O 3
ATOM 3184 N N . ALA A 1 9 ? 3.965 -11.481 5.365 1.00 0.00 9 ALA A N 3
ATOM 3185 C CA . ALA A 1 9 ? 2.654 -11.062 4.865 1.00 0.00 9 ALA A CA 3
ATOM 3186 C C . ALA A 1 9 ? 1.658 -12.244 4.735 1.00 0.00 9 ALA A C 3
ATOM 3187 O O . ALA A 1 9 ? 2.093 -13.389 4.562 1.00 0.00 9 ALA A O 3
ATOM 3194 N N . PRO A 1 10 ? 0.341 -11.966 4.761 1.00 0.00 10 PRO A N 3
ATOM 3195 C CA . PRO A 1 10 ? -0.698 -12.961 4.519 1.00 0.00 10 PRO A CA 3
ATOM 3196 C C . PRO A 1 10 ? -0.721 -13.424 3.057 1.00 0.00 10 PRO A C 3
ATOM 3197 O O . PRO A 1 10 ? -0.212 -12.753 2.159 1.00 0.00 10 PRO A O 3
ATOM 3205 N N . ALA A 1 11 ? -1.374 -14.566 2.817 1.00 0.00 11 ALA A N 3
ATOM 3206 C CA . ALA A 1 11 ? -1.818 -14.975 1.483 1.00 0.00 11 ALA A CA 3
ATOM 3207 C C . ALA A 1 11 ? -3.111 -14.245 1.093 1.00 0.00 11 ALA A C 3
ATOM 3208 O O . ALA A 1 11 ? -3.898 -13.864 1.962 1.00 0.00 11 ALA A O 3
ATOM 3215 N N . ARG A 1 12 ? -3.380 -14.082 -0.210 1.00 0.00 12 ARG A N 3
ATOM 3216 C CA . ARG A 1 12 ? -4.547 -13.324 -0.710 1.00 0.00 12 ARG A CA 3
ATOM 3217 C C . ARG A 1 12 ? -5.884 -13.935 -0.244 1.00 0.00 12 ARG A C 3
ATOM 3218 O O . ARG A 1 12 ? -6.839 -13.196 -0.021 1.00 0.00 12 ARG A O 3
ATOM 3236 N N . ASP A 1 13 ? -5.953 -15.250 -0.027 1.00 0.00 13 ASP A N 3
ATOM 3237 C CA . ASP A 1 13 ? -7.128 -15.918 0.565 1.00 0.00 13 ASP A CA 3
ATOM 3238 C C . ASP A 1 13 ? -7.377 -15.485 2.024 1.00 0.00 13 ASP A C 3
ATOM 3239 O O . ASP A 1 13 ? -8.511 -15.199 2.399 1.00 0.00 13 ASP A O 3
ATOM 3247 N N . GLU A 1 14 ? -6.318 -15.370 2.830 1.00 0.00 14 GLU A N 3
ATOM 3248 C CA . GLU A 1 14 ? -6.400 -14.895 4.213 1.00 0.00 14 GLU A CA 3
ATOM 3249 C C . GLU A 1 14 ? -6.657 -13.376 4.282 1.00 0.00 14 GLU A C 3
ATOM 3250 O O . GLU A 1 14 ? -7.379 -12.900 5.160 1.00 0.00 14 GLU A O 3
ATOM 3260 N N . LEU A 1 15 ? -6.130 -12.618 3.316 1.00 0.00 15 LEU A N 3
ATOM 3261 C CA . LEU A 1 15 ? -6.402 -11.192 3.127 1.00 0.00 15 LEU A CA 3
ATOM 3262 C C . LEU A 1 15 ? -7.884 -10.937 2.806 1.00 0.00 15 LEU A C 3
ATOM 3263 O O . LEU A 1 15 ? -8.450 -9.951 3.260 1.00 0.00 15 LEU A O 3
ATOM 3278 N N . ASP A 1 16 ? -8.540 -11.832 2.059 1.00 0.00 16 ASP A N 3
ATOM 3279 C CA . ASP A 1 16 ? -9.975 -11.763 1.734 1.00 0.00 16 ASP A CA 3
ATOM 3280 C C . ASP A 1 16 ? -10.896 -11.933 2.964 1.00 0.00 16 ASP A C 3
ATOM 3281 O O . ASP A 1 16 ? -12.097 -11.666 2.877 1.00 0.00 16 ASP A O 3
ATOM 3289 N N . ARG A 1 17 ? -10.347 -12.318 4.125 1.00 0.00 17 ARG A N 3
ATOM 3290 C CA . ARG A 1 17 ? -11.067 -12.282 5.402 1.00 0.00 17 ARG A CA 3
ATOM 3291 C C . ARG A 1 17 ? -11.199 -10.857 5.978 1.00 0.00 17 ARG A C 3
ATOM 3292 O O . ARG A 1 17 ? -12.044 -10.647 6.855 1.00 0.00 17 ARG A O 3
ATOM 3310 N N . LEU A 1 18 ? -10.381 -9.880 5.536 1.00 0.00 18 LEU A N 3
ATOM 3311 C CA . LEU A 1 18 ? -10.460 -8.492 6.035 1.00 0.00 18 LEU A CA 3
ATOM 3312 C C . LEU A 1 18 ? -11.686 -7.745 5.491 1.00 0.00 18 LEU A C 3
ATOM 3313 O O . LEU A 1 18 ? -12.204 -8.098 4.433 1.00 0.00 18 LEU A O 3
ATOM 3328 N N . ALA A 1 19 ? -12.130 -6.695 6.201 1.00 0.00 19 ALA A N 3
ATOM 3329 C CA . ALA A 1 19 ? -13.260 -5.847 5.794 1.00 0.00 19 ALA A CA 3
ATOM 3330 C C . ALA A 1 19 ? -13.000 -4.332 5.854 1.00 0.00 19 ALA A C 3
ATOM 3331 O O . ALA A 1 19 ? -13.704 -3.571 5.186 1.00 0.00 19 ALA A O 3
ATOM 3338 N N . GLY A 1 20 ? -11.999 -3.869 6.617 1.00 0.00 20 GLY A N 3
ATOM 3339 C CA . GLY A 1 20 ? -11.734 -2.436 6.820 1.00 0.00 20 GLY A CA 3
ATOM 3340 C C . GLY A 1 20 ? -10.942 -1.781 5.680 1.00 0.00 20 GLY A C 3
ATOM 3341 O O . GLY A 1 20 ? -10.485 -2.486 4.776 1.00 0.00 20 GLY A O 3
ATOM 3345 N N . PRO A 1 21 ? -10.783 -0.441 5.706 1.00 0.00 21 PRO A N 3
ATOM 3346 C CA . PRO A 1 21 ? -9.967 0.293 4.747 1.00 0.00 21 PRO A CA 3
ATOM 3347 C C . PRO A 1 21 ? -8.486 0.002 5.010 1.00 0.00 21 PRO A C 3
ATOM 3348 O O . PRO A 1 21 ? -7.925 0.446 6.013 1.00 0.00 21 PRO A O 3
ATOM 3356 N N . THR A 1 22 ? -7.862 -0.753 4.101 1.00 0.00 22 THR A N 3
ATOM 3357 C CA . THR A 1 22 ? -6.471 -1.218 4.216 1.00 0.00 22 THR A CA 3
ATOM 3358 C C . THR A 1 22 ? -5.744 -0.971 2.907 1.00 0.00 22 THR A C 3
ATOM 3359 O O . THR A 1 22 ? -6.090 -1.547 1.882 1.00 0.00 22 THR A O 3
ATOM 3370 N N . LEU A 1 23 ? -4.696 -0.152 2.944 1.00 0.00 23 LEU A N 3
ATOM 3371 C CA . LEU A 1 23 ? -3.751 -0.025 1.846 1.00 0.00 23 LEU A CA 3
ATOM 3372 C C . LEU A 1 23 ? -2.717 -1.155 1.941 1.00 0.00 23 LEU A C 3
ATOM 3373 O O . LEU A 1 23 ? -2.109 -1.338 2.996 1.00 0.00 23 LEU A O 3
ATOM 3388 N N . VAL A 1 24 ? -2.483 -1.883 0.849 1.00 0.00 24 VAL A N 3
ATOM 3389 C CA . VAL A 1 24 ? -1.407 -2.888 0.750 1.00 0.00 24 VAL A CA 3
ATOM 3390 C C . VAL A 1 24 ? -0.308 -2.355 -0.166 1.00 0.00 24 VAL A C 3
ATOM 3391 O O . VAL A 1 24 ? -0.567 -2.091 -1.335 1.00 0.00 24 VAL A O 3
ATOM 3404 N N . GLU A 1 25 ? 0.895 -2.176 0.384 1.00 0.00 25 GLU A N 3
ATOM 3405 C CA . GLU A 1 25 ? 2.067 -1.613 -0.289 1.00 0.00 25 GLU A CA 3
ATOM 3406 C C . GLU A 1 25 ? 3.152 -2.664 -0.495 1.00 0.00 25 GLU A C 3
ATOM 3407 O O . GLU A 1 25 ? 3.484 -3.436 0.409 1.00 0.00 25 GLU A O 3
ATOM 3417 N N . PHE A 1 26 ? 3.756 -2.629 -1.684 1.00 0.00 26 PHE A N 3
ATOM 3418 C CA . PHE A 1 26 ? 4.823 -3.537 -2.108 1.00 0.00 26 PHE A CA 3
ATOM 3419 C C . PHE A 1 26 ? 6.134 -2.771 -2.317 1.00 0.00 26 PHE A C 3
ATOM 3420 O O . PHE A 1 26 ? 6.145 -1.698 -2.928 1.00 0.00 26 PHE A O 3
ATOM 3436 N N . GLY A 1 27 ? 7.243 -3.306 -1.802 1.00 0.00 27 GLY A N 3
ATOM 3437 C CA . GLY A 1 27 ? 8.574 -2.684 -1.871 1.00 0.00 27 GLY A CA 3
ATOM 3438 C C . GLY A 1 27 ? 9.592 -3.280 -0.897 1.00 0.00 27 GLY A C 3
ATOM 3439 O O . GLY A 1 27 ? 9.418 -4.422 -0.476 1.00 0.00 27 GLY A O 3
ATOM 3443 N N . THR A 1 28 ? 10.646 -2.531 -0.544 1.00 0.00 28 THR A N 3
ATOM 3444 C CA . THR A 1 28 ? 11.660 -2.900 0.469 1.00 0.00 28 THR A CA 3
ATOM 3445 C C . THR A 1 28 ? 12.138 -1.660 1.222 1.00 0.00 28 THR A C 3
ATOM 3446 O O . THR A 1 28 ? 11.836 -0.529 0.854 1.00 0.00 28 THR A O 3
ATOM 3457 N N . ASP A 1 29 ? 12.917 -1.858 2.284 1.00 0.00 29 ASP A N 3
ATOM 3458 C CA . ASP A 1 29 ? 13.460 -0.750 3.086 1.00 0.00 29 ASP A CA 3
ATOM 3459 C C . ASP A 1 29 ? 14.636 -0.024 2.394 1.00 0.00 29 ASP A C 3
ATOM 3460 O O . ASP A 1 29 ? 15.093 1.018 2.864 1.00 0.00 29 ASP A O 3
ATOM 3468 N N . TRP A 1 30 ? 15.127 -0.574 1.279 1.00 0.00 30 TRP A N 3
ATOM 3469 C CA . TRP A 1 30 ? 16.447 -0.279 0.714 1.00 0.00 30 TRP A CA 3
ATOM 3470 C C . TRP A 1 30 ? 16.467 0.080 -0.790 1.00 0.00 30 TRP A C 3
ATOM 3471 O O . TRP A 1 30 ? 17.483 0.611 -1.246 1.00 0.00 30 TRP A O 3
ATOM 3491 N N . CYS A 1 31 ? 15.389 -0.142 -1.557 1.00 0.00 31 CYS A N 3
ATOM 3492 C CA . CYS A 1 31 ? 15.320 0.305 -2.953 1.00 0.00 31 CYS A CA 3
ATOM 3493 C C . CYS A 1 31 ? 15.155 1.834 -3.056 1.00 0.00 31 CYS A C 3
ATOM 3494 O O . CYS A 1 31 ? 14.405 2.436 -2.282 1.00 0.00 31 CYS A O 3
ATOM 3501 N N . GLY A 1 32 ? 15.799 2.448 -4.059 1.00 0.00 32 GLY A N 3
ATOM 3502 C CA . GLY A 1 32 ? 15.709 3.880 -4.370 1.00 0.00 32 GLY A CA 3
ATOM 3503 C C . GLY A 1 32 ? 14.312 4.327 -4.806 1.00 0.00 32 GLY A C 3
ATOM 3504 O O . GLY A 1 32 ? 13.962 5.487 -4.594 1.00 0.00 32 GLY A O 3
ATOM 3508 N N . HIS A 1 33 ? 13.477 3.426 -5.324 1.00 0.00 33 HIS A N 3
ATOM 3509 C CA . HIS A 1 33 ? 12.047 3.687 -5.514 1.00 0.00 33 HIS A CA 3
ATOM 3510 C C . HIS A 1 33 ? 11.352 3.916 -4.159 1.00 0.00 33 HIS A C 3
ATOM 3511 O O . HIS A 1 33 ? 10.621 4.892 -3.968 1.00 0.00 33 HIS A O 3
ATOM 3525 N N . CYS A 1 34 ? 11.600 3.020 -3.197 1.00 0.00 34 CYS A N 3
ATOM 3526 C CA . CYS A 1 34 ? 11.038 3.094 -1.851 1.00 0.00 34 CYS A CA 3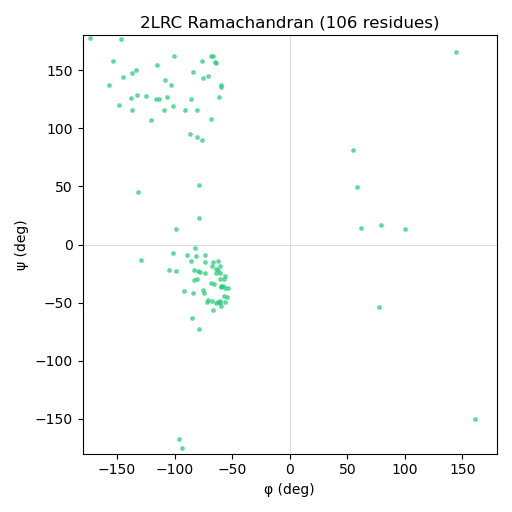
ATOM 3527 C C . CYS A 1 34 ? 11.518 4.309 -1.064 1.00 0.00 34 CYS A C 3
ATOM 3528 O O . CYS A 1 34 ? 10.731 4.883 -0.317 1.00 0.00 34 CYS A O 3
ATOM 3535 N N . GLN A 1 35 ? 12.766 4.746 -1.241 1.00 0.00 35 GLN A N 3
ATOM 3536 C CA . GLN A 1 35 ? 13.281 5.896 -0.482 1.00 0.00 35 GLN A CA 3
ATOM 3537 C C . GLN A 1 35 ? 12.529 7.196 -0.820 1.00 0.00 35 GLN A C 3
ATOM 3538 O O . GLN A 1 35 ? 12.492 8.125 -0.017 1.00 0.00 35 GLN A O 3
ATOM 3550 N N . ALA A 1 36 ? 11.920 7.247 -2.009 1.00 0.00 36 ALA A N 3
ATOM 3551 C CA . ALA A 1 36 ? 11.082 8.344 -2.481 1.00 0.00 36 ALA A CA 3
ATOM 3552 C C . ALA A 1 36 ? 9.603 8.182 -2.073 1.00 0.00 36 ALA A C 3
ATOM 3553 O O . ALA A 1 36 ? 8.953 9.169 -1.743 1.00 0.00 36 ALA A O 3
ATOM 3560 N N . ALA A 1 37 ? 9.074 6.951 -2.080 1.00 0.00 37 ALA A N 3
ATOM 3561 C CA . ALA A 1 37 ? 7.664 6.679 -1.804 1.00 0.00 37 ALA A CA 3
ATOM 3562 C C . ALA A 1 37 ? 7.358 6.507 -0.300 1.00 0.00 37 ALA A C 3
ATOM 3563 O O . ALA A 1 37 ? 6.264 6.839 0.147 1.00 0.00 37 ALA A O 3
ATOM 3570 N N . GLN A 1 38 ? 8.317 6.041 0.501 1.00 0.00 38 GLN A N 3
ATOM 3571 C CA . GLN A 1 38 ? 8.137 5.868 1.946 1.00 0.00 38 GLN A CA 3
ATOM 3572 C C . GLN A 1 38 ? 7.839 7.186 2.686 1.00 0.00 38 GLN A C 3
ATOM 3573 O O . GLN A 1 38 ? 6.818 7.232 3.383 1.00 0.00 38 GLN A O 3
ATOM 3585 N N . PRO A 1 39 ? 8.630 8.274 2.532 1.00 0.00 39 PRO A N 3
ATOM 3586 C CA . PRO A 1 39 ? 8.298 9.562 3.136 1.00 0.00 39 PRO A CA 3
ATOM 3587 C C . PRO A 1 39 ? 7.053 10.201 2.505 1.00 0.00 39 PRO A C 3
ATOM 3588 O O . PRO A 1 39 ? 6.454 11.081 3.117 1.00 0.00 39 PRO A O 3
ATOM 3596 N N . LEU A 1 40 ? 6.631 9.737 1.322 1.00 0.00 40 LEU A N 3
ATOM 3597 C CA . LEU A 1 40 ? 5.392 10.166 0.673 1.00 0.00 40 LEU A CA 3
ATOM 3598 C C . LEU A 1 40 ? 4.193 9.631 1.453 1.00 0.00 40 LEU A C 3
ATOM 3599 O O . LEU A 1 40 ? 3.385 10.416 1.952 1.00 0.00 40 LEU A O 3
ATOM 3614 N N . LEU A 1 41 ? 4.120 8.297 1.598 1.00 0.00 41 LEU A N 3
ATOM 3615 C CA . LEU A 1 41 ? 3.036 7.607 2.299 1.00 0.00 41 LEU A CA 3
ATOM 3616 C C . LEU A 1 41 ? 2.970 8.101 3.737 1.00 0.00 41 LEU A C 3
ATOM 3617 O O . LEU A 1 41 ? 1.886 8.411 4.207 1.00 0.00 41 LEU A O 3
ATOM 3632 N N . ALA A 1 42 ? 4.121 8.258 4.394 1.00 0.00 42 ALA A N 3
ATOM 3633 C CA . ALA A 1 42 ? 4.213 8.789 5.759 1.00 0.00 42 ALA A CA 3
ATOM 3634 C C . ALA A 1 42 ? 3.563 10.185 5.912 1.00 0.00 42 ALA A C 3
ATOM 3635 O O . ALA A 1 42 ? 2.898 10.447 6.919 1.00 0.00 42 ALA A O 3
ATOM 3642 N N . GLU A 1 43 ? 3.710 11.053 4.908 1.00 0.00 43 GLU A N 3
ATOM 3643 C CA . GLU A 1 43 ? 3.112 12.396 4.913 1.00 0.00 43 GLU A CA 3
ATOM 3644 C C . GLU A 1 43 ? 1.600 12.352 4.692 1.00 0.00 43 GLU A C 3
ATOM 3645 O O . GLU A 1 43 ? 0.863 12.984 5.449 1.00 0.00 43 GLU A O 3
ATOM 3655 N N . VAL A 1 44 ? 1.118 11.583 3.704 1.00 0.00 44 VAL A N 3
ATOM 3656 C CA . VAL A 1 44 ? -0.326 11.440 3.460 1.00 0.00 44 VAL A CA 3
ATOM 3657 C C . VAL A 1 44 ? -1.043 10.730 4.625 1.00 0.00 44 VAL A C 3
ATOM 3658 O O . VAL A 1 44 ? -2.019 11.271 5.144 1.00 0.00 44 VAL A O 3
ATOM 3671 N N . PHE A 1 45 ? -0.543 9.575 5.078 1.00 0.00 45 PHE A N 3
ATOM 3672 C CA . PHE A 1 45 ? -1.154 8.766 6.151 1.00 0.00 45 PHE A CA 3
ATOM 3673 C C . PHE A 1 45 ? -1.349 9.526 7.468 1.00 0.00 45 PHE A C 3
ATOM 3674 O O . PHE A 1 45 ? -2.253 9.191 8.231 1.00 0.00 45 PHE A O 3
ATOM 3690 N N . SER A 1 46 ? -0.531 10.544 7.742 1.00 0.00 46 SER A N 3
ATOM 3691 C CA . SER A 1 46 ? -0.660 11.388 8.938 1.00 0.00 46 SER A CA 3
ATOM 3692 C C . SER A 1 46 ? -1.990 12.172 9.013 1.00 0.00 46 SER A C 3
ATOM 3693 O O . SER A 1 46 ? -2.390 12.591 10.101 1.00 0.00 46 SER A O 3
ATOM 3700 N N . ASP A 1 47 ? -2.713 12.331 7.892 1.00 0.00 47 ASP A N 3
ATOM 3701 C CA . ASP A 1 47 ? -4.058 12.919 7.841 1.00 0.00 47 ASP A CA 3
ATOM 3702 C C . ASP A 1 47 ? -5.182 11.862 7.756 1.00 0.00 47 ASP A C 3
ATOM 3703 O O . ASP A 1 47 ? -6.354 12.211 7.884 1.00 0.00 47 ASP A O 3
ATOM 3711 N N . TYR A 1 48 ? -4.833 10.583 7.562 1.00 0.00 48 TYR A N 3
ATOM 3712 C CA . TYR A 1 48 ? -5.777 9.456 7.418 1.00 0.00 48 TYR A CA 3
ATOM 3713 C C . TYR A 1 48 ? -5.469 8.258 8.355 1.00 0.00 48 TYR A C 3
ATOM 3714 O O . TYR A 1 48 ? -5.447 7.104 7.893 1.00 0.00 48 TYR A O 3
ATOM 3731 N N . PRO A 1 49 ? -5.226 8.470 9.670 1.00 0.00 49 PRO A N 3
ATOM 3732 C CA . PRO A 1 49 ? -4.801 7.413 10.595 1.00 0.00 49 PRO A CA 3
ATOM 3733 C C . PRO A 1 49 ? -5.816 6.271 10.776 1.00 0.00 49 PRO A C 3
ATOM 3734 O O . PRO A 1 49 ? -5.440 5.213 11.272 1.00 0.00 49 PRO A O 3
ATOM 3742 N N . GLU A 1 50 ? -7.076 6.446 10.357 1.00 0.00 50 GLU A N 3
ATOM 3743 C CA . GLU A 1 50 ? -8.093 5.387 10.350 1.00 0.00 50 GLU A CA 3
ATOM 3744 C C . GLU A 1 50 ? -7.900 4.342 9.230 1.00 0.00 50 GLU A C 3
ATOM 3745 O O . GLU A 1 50 ? -8.479 3.261 9.315 1.00 0.00 50 GLU A O 3
ATOM 3755 N N . VAL A 1 51 ? -7.093 4.635 8.207 1.00 0.00 51 VAL A N 3
ATOM 3756 C CA . VAL A 1 51 ? -6.678 3.670 7.173 1.00 0.00 51 VAL A CA 3
ATOM 3757 C C . VAL A 1 51 ? -5.510 2.833 7.723 1.00 0.00 51 VAL A C 3
ATOM 3758 O O . VAL A 1 51 ? -4.606 3.370 8.366 1.00 0.00 51 VAL A O 3
ATOM 3771 N N . GLY A 1 52 ? -5.521 1.517 7.477 1.00 0.00 52 GLY A N 3
ATOM 3772 C CA . GLY A 1 52 ? -4.423 0.592 7.815 1.00 0.00 52 GLY A CA 3
ATOM 3773 C C . GLY A 1 52 ? -3.400 0.485 6.680 1.00 0.00 52 GLY A C 3
ATOM 3774 O O . GLY A 1 52 ? -3.759 0.646 5.516 1.00 0.00 52 GLY A O 3
ATOM 3778 N N . HIS A 1 53 ? -2.143 0.168 6.991 1.00 0.00 53 HIS A N 3
ATOM 3779 C CA . HIS A 1 53 ? -1.097 -0.074 5.986 1.00 0.00 53 HIS A CA 3
ATOM 3780 C C . HIS A 1 53 ? -0.439 -1.455 6.169 1.00 0.00 53 HIS A C 3
ATOM 3781 O O . HIS A 1 53 ? 0.019 -1.784 7.267 1.00 0.00 53 HIS A O 3
ATOM 3795 N N . LEU A 1 54 ? -0.369 -2.248 5.093 1.00 0.00 54 LEU A N 3
ATOM 3796 C CA . LEU A 1 54 ? 0.341 -3.525 5.041 1.00 0.00 54 LEU A CA 3
ATOM 3797 C C . LEU A 1 54 ? 1.557 -3.395 4.119 1.00 0.00 54 LEU A C 3
ATOM 3798 O O . LEU A 1 54 ? 1.430 -3.388 2.896 1.00 0.00 54 LEU A O 3
ATOM 3813 N N . LYS A 1 55 ? 2.745 -3.293 4.709 1.00 0.00 55 LYS A N 3
ATOM 3814 C CA . LYS A 1 55 ? 4.017 -3.192 3.994 1.00 0.00 55 LYS A CA 3
ATOM 3815 C C . LYS A 1 55 ? 4.588 -4.575 3.657 1.00 0.00 55 LYS A C 3
ATOM 3816 O O . LYS A 1 55 ? 5.274 -5.189 4.476 1.00 0.00 55 LYS A O 3
ATOM 3831 N N . VAL A 1 56 ? 4.341 -5.054 2.442 1.00 0.00 56 VAL A N 3
ATOM 3832 C CA . VAL A 1 56 ? 4.842 -6.330 1.912 1.00 0.00 56 VAL A CA 3
ATOM 3833 C C . VAL A 1 56 ? 6.239 -6.141 1.354 1.00 0.00 56 VAL A C 3
ATOM 3834 O O . VAL A 1 56 ? 6.450 -5.413 0.381 1.00 0.00 56 VAL A O 3
ATOM 3847 N N . GLU A 1 57 ? 7.182 -6.821 1.995 1.00 0.00 57 GLU A N 3
ATOM 3848 C CA . GLU A 1 57 ? 8.537 -6.940 1.502 1.00 0.00 57 GLU A CA 3
ATOM 3849 C C . GLU A 1 57 ? 8.549 -7.797 0.224 1.00 0.00 57 GLU A C 3
ATOM 3850 O O . GLU A 1 57 ? 8.174 -8.969 0.256 1.00 0.00 57 GLU A O 3
ATOM 3860 N N . ASP A 1 58 ? 8.983 -7.239 -0.904 1.00 0.00 58 ASP A N 3
ATOM 3861 C CA . ASP A 1 58 ? 9.070 -7.957 -2.180 1.00 0.00 58 ASP A CA 3
ATOM 3862 C C . ASP A 1 58 ? 10.207 -8.999 -2.201 1.00 0.00 58 ASP A C 3
ATOM 3863 O O . ASP A 1 58 ? 11.252 -8.819 -1.568 1.00 0.00 58 ASP A O 3
ATOM 3871 N N . GLY A 1 59 ? 9.994 -10.103 -2.934 1.00 0.00 59 GLY A N 3
ATOM 3872 C CA . GLY A 1 59 ? 10.956 -11.205 -3.078 1.00 0.00 59 GLY A CA 3
ATOM 3873 C C . GLY A 1 59 ? 10.833 -11.953 -4.414 1.00 0.00 59 GLY A C 3
ATOM 3874 O O . GLY A 1 59 ? 9.816 -11.799 -5.103 1.00 0.00 59 GLY A O 3
ATOM 3878 N N . PRO A 1 60 ? 11.846 -12.756 -4.802 1.00 0.00 60 PRO A N 3
ATOM 3879 C CA . PRO A 1 60 ? 11.897 -13.421 -6.103 1.00 0.00 60 PRO A CA 3
ATOM 3880 C C . PRO A 1 60 ? 10.947 -14.625 -6.212 1.00 0.00 60 PRO A C 3
ATOM 3881 O O . PRO A 1 60 ? 10.443 -14.894 -7.302 1.00 0.00 60 PRO A O 3
ATOM 3889 N N . GLY A 1 61 ? 10.666 -15.330 -5.103 1.00 0.00 61 GLY A N 3
ATOM 3890 C CA . GLY A 1 61 ? 9.748 -16.470 -5.038 1.00 0.00 61 GLY A CA 3
ATOM 3891 C C . GLY A 1 61 ? 8.415 -16.085 -4.399 1.00 0.00 61 GLY A C 3
ATOM 3892 O O . GLY A 1 61 ? 8.372 -15.795 -3.197 1.00 0.00 61 GLY A O 3
ATOM 3896 N N . ARG A 1 62 ? 7.326 -16.117 -5.184 1.00 0.00 62 ARG A N 3
ATOM 3897 C CA . ARG A 1 62 ? 5.943 -15.831 -4.754 1.00 0.00 62 ARG A CA 3
ATOM 3898 C C . ARG A 1 62 ? 5.830 -14.474 -4.016 1.00 0.00 62 ARG A C 3
ATOM 3899 O O . ARG A 1 62 ? 6.326 -13.475 -4.546 1.00 0.00 62 ARG A O 3
ATOM 3917 N N . ARG A 1 63 ? 5.155 -14.422 -2.855 1.00 0.00 63 ARG A N 3
ATOM 3918 C CA . ARG A 1 63 ? 4.781 -13.240 -2.063 1.00 0.00 63 ARG A CA 3
ATOM 3919 C C . ARG A 1 63 ? 3.602 -12.496 -2.701 1.00 0.00 63 ARG A C 3
ATOM 3920 O O . ARG A 1 63 ? 3.323 -12.617 -3.893 1.00 0.00 63 ARG A O 3
ATOM 3938 N N . LEU A 1 64 ? 2.881 -11.756 -1.866 1.00 0.00 64 LEU A N 3
ATOM 3939 C CA . LEU A 1 64 ? 1.539 -11.222 -2.131 1.00 0.00 64 LEU A CA 3
ATOM 3940 C C . LEU A 1 64 ? 1.457 -10.332 -3.392 1.00 0.00 64 LEU A C 3
ATOM 3941 O O . LEU A 1 64 ? 0.457 -10.393 -4.103 1.00 0.00 64 LEU A O 3
ATOM 3956 N N . GLY A 1 65 ? 2.526 -9.608 -3.755 1.00 0.00 65 GLY A N 3
ATOM 3957 C CA . GLY A 1 65 ? 2.564 -8.748 -4.958 1.00 0.00 65 GLY A CA 3
ATOM 3958 C C . GLY A 1 65 ? 2.373 -9.494 -6.289 1.00 0.00 65 GLY A C 3
ATOM 3959 O O . GLY A 1 65 ? 1.854 -8.918 -7.248 1.00 0.00 65 GLY A O 3
ATOM 3963 N N . ARG A 1 66 ? 2.712 -10.789 -6.333 1.00 0.00 66 ARG A N 3
ATOM 3964 C CA . ARG A 1 66 ? 2.420 -11.690 -7.462 1.00 0.00 66 ARG A CA 3
ATOM 3965 C C . ARG A 1 66 ? 0.904 -11.873 -7.649 1.00 0.00 66 ARG A C 3
ATOM 3966 O O . ARG A 1 66 ? 0.387 -11.743 -8.757 1.00 0.00 66 ARG A O 3
ATOM 3984 N N . SER A 1 67 ? 0.175 -12.096 -6.557 1.00 0.00 67 SER A N 3
ATOM 3985 C CA . SER A 1 67 ? -1.284 -12.293 -6.557 1.00 0.00 67 SER A CA 3
ATOM 3986 C C . SER A 1 67 ? -2.051 -10.987 -6.820 1.00 0.00 67 SER A C 3
ATOM 3987 O O . SER A 1 67 ? -3.168 -11.010 -7.335 1.00 0.00 67 SER A O 3
ATOM 3994 N N . PHE A 1 68 ? -1.432 -9.831 -6.536 1.00 0.00 68 PHE A N 3
ATOM 3995 C CA . PHE A 1 68 ? -1.965 -8.498 -6.797 1.00 0.00 68 PHE A CA 3
ATOM 3996 C C . PHE A 1 68 ? -1.719 -7.992 -8.227 1.00 0.00 68 PHE A C 3
ATOM 3997 O O . PHE A 1 68 ? -2.284 -6.966 -8.605 1.00 0.00 68 PHE A O 3
ATOM 4013 N N . GLN A 1 69 ? -0.861 -8.674 -8.998 1.00 0.00 69 GLN A N 3
ATOM 4014 C CA . GLN A 1 69 ? -0.447 -8.287 -10.353 1.00 0.00 69 GLN A CA 3
ATOM 4015 C C . GLN A 1 69 ? 0.218 -6.888 -10.324 1.00 0.00 69 GLN A C 3
ATOM 4016 O O . GLN A 1 69 ? -0.142 -5.999 -11.097 1.00 0.00 69 GLN A O 3
ATOM 4028 N N . VAL A 1 70 ? 1.142 -6.679 -9.376 1.00 0.00 70 VAL A N 3
ATOM 4029 C CA . VAL A 1 70 ? 1.798 -5.384 -9.101 1.00 0.00 70 VAL A CA 3
ATOM 4030 C C . VAL A 1 70 ? 2.403 -4.781 -10.377 1.00 0.00 70 VAL A C 3
ATOM 4031 O O . VAL A 1 70 ? 3.130 -5.446 -11.115 1.00 0.00 70 VAL A O 3
ATOM 4044 N N . LYS A 1 71 ? 2.034 -3.521 -10.654 1.00 0.00 71 LYS A N 3
ATOM 4045 C CA . LYS A 1 71 ? 2.041 -2.972 -12.016 1.00 0.00 71 LYS A CA 3
ATOM 4046 C C . LYS A 1 71 ? 3.404 -2.407 -12.457 1.00 0.00 71 LYS A C 3
ATOM 4047 O O . LYS A 1 71 ? 3.895 -2.755 -13.529 1.00 0.00 71 LYS A O 3
ATOM 4062 N N . LEU A 1 72 ? 4.020 -1.563 -11.615 1.00 0.00 72 LEU A N 3
ATOM 4063 C CA . LEU A 1 72 ? 5.434 -1.183 -11.704 1.00 0.00 72 LEU A CA 3
ATOM 4064 C C . LEU A 1 72 ? 6.195 -1.994 -10.646 1.00 0.00 72 LEU A C 3
ATOM 4065 O O . LEU A 1 72 ? 6.288 -3.218 -10.752 1.00 0.00 72 LEU A O 3
ATOM 4080 N N . TRP A 1 73 ? 6.667 -1.321 -9.600 1.00 0.00 73 TRP A N 3
ATOM 4081 C CA . TRP A 1 73 ? 7.215 -1.917 -8.386 1.00 0.00 73 TRP A CA 3
ATOM 4082 C C . TRP A 1 73 ? 6.924 -1.050 -7.147 1.00 0.00 73 TRP A C 3
ATOM 4083 O O . TRP A 1 73 ? 6.374 -1.603 -6.194 1.00 0.00 73 TRP A O 3
ATOM 4103 N N . PRO A 1 74 ? 7.193 0.284 -7.133 1.00 0.00 74 PRO A N 3
ATOM 4104 C CA . PRO A 1 74 ? 6.613 1.163 -6.126 1.00 0.00 74 PRO A CA 3
ATOM 4105 C C . PRO A 1 74 ? 5.119 1.307 -6.417 1.00 0.00 74 PRO A C 3
ATOM 4106 O O . PRO A 1 74 ? 4.705 2.017 -7.341 1.00 0.00 74 PRO A O 3
ATOM 4114 N N . THR A 1 75 ? 4.301 0.563 -5.675 1.00 0.00 75 THR A N 3
ATOM 4115 C CA . THR A 1 75 ? 2.885 0.357 -5.966 1.00 0.00 75 THR A CA 3
ATOM 4116 C C . THR A 1 75 ? 2.189 -0.014 -4.673 1.00 0.00 75 THR A C 3
ATOM 4117 O O . THR A 1 75 ? 2.707 -0.789 -3.869 1.00 0.00 75 THR A O 3
ATOM 4128 N N . PHE A 1 76 ? 0.994 0.533 -4.501 1.00 0.00 76 PHE A N 3
ATOM 4129 C CA . PHE A 1 76 ? 0.155 0.279 -3.344 1.00 0.00 76 PHE A CA 3
ATOM 4130 C C . PHE A 1 76 ? -1.322 0.284 -3.746 1.00 0.00 76 PHE A C 3
ATOM 4131 O O . PHE A 1 76 ? -1.805 1.175 -4.445 1.00 0.00 76 PHE A O 3
ATOM 4147 N N . VAL A 1 77 ? -2.018 -0.765 -3.308 1.00 0.00 77 VAL A N 3
ATOM 4148 C CA . VAL A 1 77 ? -3.372 -1.138 -3.720 1.00 0.00 77 VAL A CA 3
ATOM 4149 C C . VAL A 1 77 ? -4.330 -0.965 -2.551 1.00 0.00 77 VAL A C 3
ATOM 4150 O O . VAL A 1 77 ? -4.133 -1.555 -1.485 1.00 0.00 77 VAL A O 3
ATOM 4163 N N . PHE A 1 78 ? -5.342 -0.112 -2.736 1.00 0.00 78 PHE A N 3
ATOM 4164 C CA . PHE A 1 78 ? -6.314 0.262 -1.709 1.00 0.00 78 PHE A CA 3
ATOM 4165 C C . PHE A 1 78 ? -7.435 -0.781 -1.677 1.00 0.00 78 PHE A C 3
ATOM 4166 O O . PHE A 1 78 ? -8.178 -0.946 -2.652 1.00 0.00 78 PHE A O 3
ATOM 4182 N N . LEU A 1 79 ? -7.562 -1.489 -0.553 1.00 0.00 79 LEU A N 3
ATOM 4183 C CA . LEU A 1 79 ? -8.623 -2.454 -0.287 1.00 0.00 79 LEU A CA 3
ATOM 4184 C C . LEU A 1 79 ? -9.638 -1.893 0.723 1.00 0.00 79 LEU A C 3
ATOM 4185 O O . LEU A 1 79 ? -9.300 -1.088 1.592 1.00 0.00 79 LEU A O 3
ATOM 4200 N N . ARG A 1 80 ? -10.877 -2.372 0.623 1.00 0.00 80 ARG A N 3
ATOM 4201 C CA . ARG A 1 80 ? -12.003 -2.079 1.516 1.00 0.00 80 ARG A CA 3
ATOM 4202 C C . ARG A 1 80 ? -13.120 -3.096 1.229 1.00 0.00 80 ARG A C 3
ATOM 4203 O O . ARG A 1 80 ? -13.344 -3.442 0.068 1.00 0.00 80 ARG A O 3
ATOM 4221 N N . ASP A 1 81 ? -13.729 -3.659 2.275 1.00 0.00 81 ASP A N 3
ATOM 4222 C CA . ASP A 1 81 ? -14.590 -4.867 2.205 1.00 0.00 81 ASP A CA 3
ATOM 4223 C C . ASP A 1 81 ? -13.804 -6.124 1.734 1.00 0.00 81 ASP A C 3
ATOM 4224 O O . ASP A 1 81 ? -14.380 -7.083 1.221 1.00 0.00 81 ASP A O 3
ATOM 4232 N N . GLY A 1 82 ? -12.462 -6.090 1.850 1.00 0.00 82 GLY A N 3
ATOM 4233 C CA . GLY A 1 82 ? -11.538 -7.127 1.358 1.00 0.00 82 GLY A CA 3
ATOM 4234 C C . GLY A 1 82 ? -11.274 -7.079 -0.153 1.00 0.00 82 GLY A C 3
ATOM 4235 O O . GLY A 1 82 ? -10.349 -7.740 -0.642 1.00 0.00 82 GLY A O 3
ATOM 4239 N N . ARG A 1 83 ? -12.051 -6.275 -0.885 1.00 0.00 83 ARG A N 3
ATOM 4240 C CA . ARG A 1 83 ? -11.986 -6.061 -2.329 1.00 0.00 83 ARG A CA 3
ATOM 4241 C C . ARG A 1 83 ? -11.132 -4.832 -2.628 1.00 0.00 83 ARG A C 3
ATOM 4242 O O . ARG A 1 83 ? -11.083 -3.873 -1.856 1.00 0.00 83 ARG A O 3
ATOM 4260 N N . GLU A 1 84 ? -10.444 -4.857 -3.759 1.00 0.00 84 GLU A N 3
ATOM 4261 C CA . GLU A 1 84 ? -9.716 -3.690 -4.270 1.00 0.00 84 GLU A CA 3
ATOM 4262 C C . GLU A 1 84 ? -10.716 -2.597 -4.681 1.00 0.00 84 GLU A C 3
ATOM 4263 O O . GLU A 1 84 ? -11.592 -2.835 -5.517 1.00 0.00 84 GLU A O 3
ATOM 4273 N N . VAL A 1 85 ? -10.565 -1.410 -4.093 1.00 0.00 85 VAL A N 3
ATOM 4274 C CA . VAL A 1 85 ? -11.332 -0.196 -4.443 1.00 0.00 85 VAL A CA 3
ATOM 4275 C C . VAL A 1 85 ? -10.563 0.720 -5.407 1.00 0.00 85 VAL A C 3
ATOM 4276 O O . VAL A 1 85 ? -11.187 1.478 -6.152 1.00 0.00 85 VAL A O 3
ATOM 4289 N N . ALA A 1 86 ? -9.227 0.628 -5.415 1.00 0.00 86 ALA A N 3
ATOM 4290 C CA . ALA A 1 86 ? -8.307 1.425 -6.225 1.00 0.00 86 ALA A CA 3
ATOM 4291 C C . ALA A 1 86 ? -6.866 0.921 -6.080 1.00 0.00 86 ALA A C 3
ATOM 4292 O O . ALA A 1 86 ? -6.585 0.064 -5.245 1.00 0.00 86 ALA A O 3
ATOM 4299 N N . ARG A 1 87 ? -5.943 1.562 -6.792 1.00 0.00 87 ARG A N 3
ATOM 4300 C CA . ARG A 1 87 ? -4.509 1.495 -6.522 1.00 0.00 87 ARG A CA 3
ATOM 4301 C C . ARG A 1 87 ? -3.778 2.732 -7.052 1.00 0.00 87 ARG A C 3
ATOM 4302 O O . ARG A 1 87 ? -4.254 3.385 -7.981 1.00 0.00 87 ARG A O 3
ATOM 4320 N N . VAL A 1 88 ? -2.623 3.025 -6.475 1.00 0.00 88 VAL A N 3
ATOM 4321 C CA . VAL A 1 88 ? -1.715 4.091 -6.932 1.00 0.00 88 VAL A CA 3
ATOM 4322 C C . VAL A 1 88 ? -0.376 3.445 -7.311 1.00 0.00 88 VAL A C 3
ATOM 4323 O O . VAL A 1 88 ? 0.157 2.628 -6.561 1.00 0.00 88 VAL A O 3
ATOM 4336 N N . VAL A 1 89 ? 0.138 3.814 -8.488 1.00 0.00 89 VAL A N 3
ATOM 4337 C CA . VAL A 1 89 ? 1.389 3.308 -9.076 1.00 0.00 89 VAL A CA 3
ATOM 4338 C C . VAL A 1 89 ? 2.319 4.499 -9.329 1.00 0.00 89 VAL A C 3
ATOM 4339 O O . VAL A 1 89 ? 1.909 5.459 -9.980 1.00 0.00 89 VAL A O 3
ATOM 4352 N N . ARG A 1 90 ? 3.549 4.445 -8.804 1.00 0.00 90 ARG A N 3
ATOM 4353 C CA . ARG A 1 90 ? 4.593 5.476 -8.950 1.00 0.00 90 ARG A CA 3
ATOM 4354 C C . ARG A 1 90 ? 4.117 6.882 -8.467 1.00 0.00 90 ARG A C 3
ATOM 4355 O O . ARG A 1 90 ? 3.746 7.707 -9.309 1.00 0.00 90 ARG A O 3
ATOM 4373 N N . PRO A 1 91 ? 4.099 7.175 -7.147 1.00 0.00 91 PRO A N 3
ATOM 4374 C CA . PRO A 1 91 ? 3.615 8.452 -6.613 1.00 0.00 91 PRO A CA 3
ATOM 4375 C C . PRO A 1 91 ? 4.481 9.624 -7.110 1.00 0.00 91 PRO A C 3
ATOM 4376 O O . PRO A 1 91 ? 5.702 9.602 -6.944 1.00 0.00 91 PRO A O 3
ATOM 4384 N N . GLY A 1 92 ? 3.850 10.638 -7.713 1.00 0.00 92 GLY A N 3
ATOM 4385 C CA . GLY A 1 92 ? 4.542 11.808 -8.271 1.00 0.00 92 GLY A CA 3
ATOM 4386 C C . GLY A 1 92 ? 4.803 12.918 -7.245 1.00 0.00 92 GLY A C 3
ATOM 4387 O O . GLY A 1 92 ? 5.822 13.599 -7.316 1.00 0.00 92 GLY A O 3
ATOM 4391 N N . SER A 1 93 ? 3.900 13.084 -6.278 1.00 0.00 93 SER A N 3
ATOM 4392 C CA . SER A 1 93 ? 3.950 14.052 -5.170 1.00 0.00 93 SER A CA 3
ATOM 4393 C C . SER A 1 93 ? 2.781 13.804 -4.209 1.00 0.00 93 SER A C 3
ATOM 4394 O O . SER A 1 93 ? 1.796 13.144 -4.574 1.00 0.00 93 SER A O 3
ATOM 4401 N N . ALA A 1 94 ? 2.846 14.349 -2.991 1.00 0.00 94 ALA A N 3
ATOM 4402 C CA . ALA A 1 94 ? 1.797 14.215 -1.978 1.00 0.00 94 ALA A CA 3
ATOM 4403 C C . ALA A 1 94 ? 0.429 14.672 -2.495 1.00 0.00 94 ALA A C 3
ATOM 4404 O O . ALA A 1 94 ? -0.570 14.032 -2.205 1.00 0.00 94 ALA A O 3
ATOM 4411 N N . SER A 1 95 ? 0.376 15.672 -3.370 1.00 0.00 95 SER A N 3
ATOM 4412 C CA . SER A 1 95 ? -0.861 16.090 -4.046 1.00 0.00 95 SER A CA 3
ATOM 4413 C C . SER A 1 95 ? -1.557 14.960 -4.833 1.00 0.00 95 SER A C 3
ATOM 4414 O O . SER A 1 95 ? -2.783 14.910 -4.869 1.00 0.00 95 SER A O 3
ATOM 4421 N N . VAL A 1 96 ? -0.802 14.012 -5.402 1.00 0.00 96 VAL A N 3
ATOM 4422 C CA . VAL A 1 96 ? -1.309 12.853 -6.153 1.00 0.00 96 VAL A CA 3
ATOM 4423 C C . VAL A 1 96 ? -1.688 11.711 -5.203 1.00 0.00 96 VAL A C 3
ATOM 4424 O O . VAL A 1 96 ? -2.714 11.056 -5.387 1.00 0.00 96 VAL A O 3
ATOM 4437 N N . LEU A 1 97 ? -0.880 11.485 -4.161 1.00 0.00 97 LEU A N 3
ATOM 4438 C CA . LEU A 1 97 ? -1.110 10.421 -3.189 1.00 0.00 97 LEU A CA 3
ATOM 4439 C C . LEU A 1 97 ? -2.303 10.748 -2.274 1.00 0.00 97 LEU A C 3
ATOM 4440 O O . LEU A 1 97 ? -3.219 9.945 -2.168 1.00 0.00 97 LEU A O 3
ATOM 4455 N N . GLU A 1 98 ? -2.335 11.954 -1.694 1.00 0.00 98 GLU A N 3
ATOM 4456 C CA . GLU A 1 98 ? -3.456 12.476 -0.897 1.00 0.00 98 GLU A CA 3
ATOM 4457 C C . GLU A 1 98 ? -4.784 12.480 -1.674 1.00 0.00 98 GLU A C 3
ATOM 4458 O O . GLU A 1 98 ? -5.812 12.113 -1.106 1.00 0.00 98 GLU A O 3
ATOM 4468 N N . GLU A 1 99 ? -4.766 12.846 -2.967 1.00 0.00 99 GLU A N 3
ATOM 4469 C CA . GLU A 1 99 ? -5.939 12.832 -3.859 1.00 0.00 99 GLU A CA 3
ATOM 4470 C C . GLU A 1 99 ? -6.571 11.444 -3.981 1.00 0.00 99 GLU A C 3
ATOM 4471 O O . GLU A 1 99 ? -7.791 11.308 -4.070 1.00 0.00 99 GLU A O 3
ATOM 4481 N N . ALA A 1 100 ? -5.758 10.391 -3.976 1.00 0.00 100 ALA A N 3
ATOM 4482 C CA . ALA A 1 100 ? -6.269 9.030 -3.909 1.00 0.00 100 ALA A CA 3
ATOM 4483 C C . ALA A 1 100 ? -6.740 8.677 -2.488 1.00 0.00 100 ALA A C 3
ATOM 4484 O O . ALA A 1 100 ? -7.846 8.170 -2.326 1.00 0.00 100 ALA A O 3
ATOM 4491 N N . PHE A 1 101 ? -5.971 9.002 -1.447 1.00 0.00 101 PHE A N 3
ATOM 4492 C CA . PHE A 1 101 ? -6.330 8.666 -0.067 1.00 0.00 101 PHE A CA 3
ATOM 4493 C C . PHE A 1 101 ? -7.703 9.227 0.321 1.00 0.00 101 PHE A C 3
ATOM 4494 O O . PHE A 1 101 ? -8.565 8.468 0.767 1.00 0.00 101 PHE A O 3
ATOM 4510 N N . GLU A 1 102 ? -7.945 10.517 0.073 1.00 0.00 102 GLU A N 3
ATOM 4511 C CA . GLU A 1 102 ? -9.251 11.142 0.329 1.00 0.00 102 GLU A CA 3
ATOM 4512 C C . GLU A 1 102 ? -10.390 10.504 -0.476 1.00 0.00 102 GLU A C 3
ATOM 4513 O O . GLU A 1 102 ? -11.509 10.385 0.026 1.00 0.00 102 GLU A O 3
ATOM 4523 N N . SER A 1 103 ? -10.110 10.032 -1.686 1.00 0.00 103 SER A N 3
ATOM 4524 C CA . SER A 1 103 ? -11.104 9.358 -2.518 1.00 0.00 103 SER A CA 3
ATOM 4525 C C . SER A 1 103 ? -11.505 7.974 -1.969 1.00 0.00 103 SER A C 3
ATOM 4526 O O . SER A 1 103 ? -12.667 7.566 -2.085 1.00 0.00 103 SER A O 3
ATOM 4533 N N . LEU A 1 104 ? -10.566 7.258 -1.326 1.00 0.00 104 LEU A N 3
ATOM 4534 C CA . LEU A 1 104 ? -10.800 5.897 -0.826 1.00 0.00 104 LEU A CA 3
ATOM 4535 C C . LEU A 1 104 ? -11.193 5.862 0.656 1.00 0.00 104 LEU A C 3
ATOM 4536 O O . LEU A 1 104 ? -11.897 4.938 1.074 1.00 0.00 104 LEU A O 3
ATOM 4551 N N . VAL A 1 105 ? -10.803 6.870 1.432 1.00 0.00 105 VAL A N 3
ATOM 4552 C CA . VAL A 1 105 ? -11.237 7.053 2.823 1.00 0.00 105 VAL A CA 3
ATOM 4553 C C . VAL A 1 105 ? -12.704 7.529 2.905 1.00 0.00 105 VAL A C 3
ATOM 4554 O O . VAL A 1 105 ? -13.383 7.247 3.894 1.00 0.00 105 VAL A O 3
ATOM 4567 N N . GLY A 1 106 ? -13.188 8.226 1.862 1.00 0.00 106 GLY A N 3
ATOM 4568 C CA . GLY A 1 106 ? -14.552 8.767 1.754 1.00 0.00 106 GLY A CA 3
ATOM 4569 C C . GLY A 1 106 ? -14.683 10.250 2.124 1.00 0.00 106 GLY A C 3
ATOM 4570 O O . GLY A 1 106 ? -15.800 10.743 2.257 1.00 0.00 106 GLY A O 3
ATOM 4574 N N . GLU A 1 107 ? -13.564 10.963 2.295 1.00 0.00 107 GLU A N 3
ATOM 4575 C CA . GLU A 1 107 ? -13.535 12.407 2.573 1.00 0.00 107 GLU A CA 3
ATOM 4576 C C . GLU A 1 107 ? -13.612 13.262 1.297 1.00 0.00 107 GLU A C 3
ATOM 4577 O O . GLU A 1 107 ? -13.985 14.437 1.365 1.00 0.00 107 GLU A O 3
ATOM 4587 N N . GLY A 1 108 ? -13.314 12.687 0.124 1.00 0.00 108 GLY A N 3
ATOM 4588 C CA . GLY A 1 108 ? -13.356 13.335 -1.194 1.00 0.00 108 GLY A CA 3
ATOM 4589 C C . GLY A 1 108 ? -14.770 13.578 -1.732 1.00 0.00 108 GLY A C 3
ATOM 4590 O O . GLY A 1 108 ? -15.024 13.362 -2.917 1.00 0.00 108 GLY A O 3
ATOM 4594 N N . MET A 1 1 ? 8.954 7.853 7.038 1.00 0.00 1 MET A N 4
ATOM 4595 C CA . MET A 1 1 ? 8.798 6.479 6.545 1.00 0.00 1 MET A CA 4
ATOM 4596 C C . MET A 1 1 ? 7.936 5.576 7.450 1.00 0.00 1 MET A C 4
ATOM 4597 O O . MET A 1 1 ? 7.516 4.505 7.019 1.00 0.00 1 MET A O 4
ATOM 4609 N N . LYS A 1 2 ? 7.672 6.006 8.693 1.00 0.00 2 LYS A N 4
ATOM 4610 C CA . LYS A 1 2 ? 6.910 5.276 9.725 1.00 0.00 2 LYS A CA 4
ATOM 4611 C C . LYS A 1 2 ? 7.397 3.816 9.921 1.00 0.00 2 LYS A C 4
ATOM 4612 O O . LYS A 1 2 ? 8.606 3.588 10.091 1.00 0.00 2 LYS A O 4
ATOM 4627 N N . THR A 1 3 ? 6.481 2.833 9.979 1.00 0.00 3 THR A N 4
ATOM 4628 C CA . THR A 1 3 ? 6.755 1.417 10.287 1.00 0.00 3 THR A CA 4
ATOM 4629 C C . THR A 1 3 ? 7.322 0.662 9.084 1.00 0.00 3 THR A C 4
ATOM 4630 O O . THR A 1 3 ? 7.026 0.969 7.931 1.00 0.00 3 THR A O 4
ATOM 4641 N N . ARG A 1 4 ? 8.170 -0.329 9.385 1.00 0.00 4 ARG A N 4
ATOM 4642 C CA . ARG A 1 4 ? 9.022 -1.033 8.421 1.00 0.00 4 ARG A CA 4
ATOM 4643 C C . ARG A 1 4 ? 8.275 -2.156 7.687 1.00 0.00 4 ARG A C 4
ATOM 4644 O O . ARG A 1 4 ? 7.168 -2.551 8.061 1.00 0.00 4 ARG A O 4
ATOM 4662 N N . TYR A 1 5 ? 8.890 -2.687 6.624 1.00 0.00 5 TYR A N 4
ATOM 4663 C CA . TYR A 1 5 ? 8.356 -3.812 5.839 1.00 0.00 5 TYR A CA 4
ATOM 4664 C C . TYR A 1 5 ? 8.338 -5.151 6.597 1.00 0.00 5 TYR A C 4
ATOM 4665 O O . TYR A 1 5 ? 9.101 -5.352 7.545 1.00 0.00 5 TYR A O 4
ATOM 4682 N N . SER A 1 6 ? 7.487 -6.089 6.159 1.00 0.00 6 SER A N 4
ATOM 4683 C CA . SER A 1 6 ? 7.362 -7.419 6.767 1.00 0.00 6 SER A CA 4
ATOM 4684 C C . SER A 1 6 ? 7.245 -8.546 5.734 1.00 0.00 6 SER A C 4
ATOM 4685 O O . SER A 1 6 ? 6.461 -8.481 4.784 1.00 0.00 6 SER A O 4
ATOM 4692 N N . ALA A 1 7 ? 8.001 -9.626 5.950 1.00 0.00 7 ALA A N 4
ATOM 4693 C CA . ALA A 1 7 ? 7.831 -10.899 5.248 1.00 0.00 7 ALA A CA 4
ATOM 4694 C C . ALA A 1 7 ? 6.671 -11.739 5.827 1.00 0.00 7 ALA A C 4
ATOM 4695 O O . ALA A 1 7 ? 6.207 -12.669 5.167 1.00 0.00 7 ALA A O 4
ATOM 4702 N N . GLU A 1 8 ? 6.158 -11.409 7.017 1.00 0.00 8 GLU A N 4
ATOM 4703 C CA . GLU A 1 8 ? 5.118 -12.161 7.739 1.00 0.00 8 GLU A CA 4
ATOM 4704 C C . GLU A 1 8 ? 3.689 -11.794 7.285 1.00 0.00 8 GLU A C 4
ATOM 4705 O O . GLU A 1 8 ? 2.722 -11.955 8.030 1.00 0.00 8 GLU A O 4
ATOM 4715 N N . ALA A 1 9 ? 3.559 -11.269 6.062 1.00 0.00 9 ALA A N 4
ATOM 4716 C CA . ALA A 1 9 ? 2.281 -10.890 5.457 1.00 0.00 9 ALA A CA 4
ATOM 4717 C C . ALA A 1 9 ? 1.317 -12.086 5.289 1.00 0.00 9 ALA A C 4
ATOM 4718 O O . ALA A 1 9 ? 1.774 -13.228 5.133 1.00 0.00 9 ALA A O 4
ATOM 4725 N N . PRO A 1 10 ? -0.006 -11.831 5.275 1.00 0.00 10 PRO A N 4
ATOM 4726 C CA . PRO A 1 10 ? -1.037 -12.848 5.082 1.00 0.00 10 PRO A CA 4
ATOM 4727 C C . PRO A 1 10 ? -1.018 -13.447 3.668 1.00 0.00 10 PRO A C 4
ATOM 4728 O O . PRO A 1 10 ? -0.512 -12.842 2.723 1.00 0.00 10 PRO A O 4
ATOM 4736 N N . ALA A 1 11 ? -1.638 -14.622 3.524 1.00 0.00 11 ALA A N 4
ATOM 4737 C CA . ALA A 1 11 ? -1.995 -15.190 2.222 1.00 0.00 11 ALA A CA 4
ATOM 4738 C C . ALA A 1 11 ? -3.191 -14.441 1.605 1.00 0.00 11 ALA A C 4
ATOM 4739 O O . ALA A 1 11 ? -4.030 -13.883 2.318 1.00 0.00 11 ALA A O 4
ATOM 4746 N N . ARG A 1 12 ? -3.323 -14.458 0.272 1.00 0.00 12 ARG A N 4
ATOM 4747 C CA . ARG A 1 12 ? -4.375 -13.696 -0.422 1.00 0.00 12 ARG A CA 4
ATOM 4748 C C . ARG A 1 12 ? -5.800 -14.157 -0.072 1.00 0.00 12 ARG A C 4
ATOM 4749 O O . ARG A 1 12 ? -6.722 -13.346 -0.114 1.00 0.00 12 ARG A O 4
ATOM 4767 N N . ASP A 1 13 ? -5.980 -15.412 0.341 1.00 0.00 13 ASP A N 4
ATOM 4768 C CA . ASP A 1 13 ? -7.252 -15.947 0.851 1.00 0.00 13 ASP A CA 4
ATOM 4769 C C . ASP A 1 13 ? -7.596 -15.435 2.265 1.00 0.00 13 ASP A C 4
ATOM 4770 O O . ASP A 1 13 ? -8.772 -15.286 2.589 1.00 0.00 13 ASP A O 4
ATOM 4778 N N . GLU A 1 14 ? -6.592 -15.119 3.096 1.00 0.00 14 GLU A N 4
ATOM 4779 C CA . GLU A 1 14 ? -6.759 -14.488 4.412 1.00 0.00 14 GLU A CA 4
ATOM 4780 C C . GLU A 1 14 ? -7.007 -12.976 4.256 1.00 0.00 14 GLU A C 4
ATOM 4781 O O . GLU A 1 14 ? -7.822 -12.395 4.975 1.00 0.00 14 GLU A O 4
ATOM 4791 N N . LEU A 1 15 ? -6.340 -12.353 3.279 1.00 0.00 15 LEU A N 4
ATOM 4792 C CA . LEU A 1 15 ? -6.514 -10.955 2.892 1.00 0.00 15 LEU A CA 4
ATOM 4793 C C . LEU A 1 15 ? -7.952 -10.665 2.434 1.00 0.00 15 LEU A C 4
ATOM 4794 O O . LEU A 1 15 ? -8.508 -9.621 2.756 1.00 0.00 15 LEU A O 4
ATOM 4809 N N . ASP A 1 16 ? -8.574 -11.604 1.721 1.00 0.00 16 ASP A N 4
ATOM 4810 C CA . ASP A 1 16 ? -9.921 -11.480 1.144 1.00 0.00 16 ASP A CA 4
ATOM 4811 C C . ASP A 1 16 ? -11.025 -11.325 2.202 1.00 0.00 16 ASP A C 4
ATOM 4812 O O . ASP A 1 16 ? -12.117 -10.838 1.903 1.00 0.00 16 ASP A O 4
ATOM 4820 N N . ARG A 1 17 ? -10.726 -11.745 3.436 1.00 0.00 17 ARG A N 4
ATOM 4821 C CA . ARG A 1 17 ? -11.638 -11.767 4.578 1.00 0.00 17 ARG A CA 4
ATOM 4822 C C . ARG A 1 17 ? -11.552 -10.488 5.426 1.00 0.00 17 ARG A C 4
ATOM 4823 O O . ARG A 1 17 ? -12.366 -10.322 6.341 1.00 0.00 17 ARG A O 4
ATOM 4841 N N . LEU A 1 18 ? -10.603 -9.581 5.147 1.00 0.00 18 LEU A N 4
ATOM 4842 C CA . LEU A 1 18 ? -10.568 -8.238 5.780 1.00 0.00 18 LEU A CA 4
ATOM 4843 C C . LEU A 1 18 ? -11.823 -7.403 5.441 1.00 0.00 18 LEU A C 4
ATOM 4844 O O . LEU A 1 18 ? -12.548 -7.736 4.504 1.00 0.00 18 LEU A O 4
ATOM 4859 N N . ALA A 1 19 ? -12.089 -6.318 6.181 1.00 0.00 19 ALA A N 4
ATOM 4860 C CA . ALA A 1 19 ? -13.286 -5.478 5.982 1.00 0.00 19 ALA A CA 4
ATOM 4861 C C . ALA A 1 19 ? -13.043 -3.960 5.979 1.00 0.00 19 ALA A C 4
ATOM 4862 O O . ALA A 1 19 ? -13.645 -3.248 5.171 1.00 0.00 19 ALA A O 4
ATOM 4869 N N . GLY A 1 20 ? -12.167 -3.444 6.847 1.00 0.00 20 GLY A N 4
ATOM 4870 C CA . GLY A 1 20 ? -11.889 -2.009 6.956 1.00 0.00 20 GLY A CA 4
ATOM 4871 C C . GLY A 1 20 ? -10.990 -1.485 5.831 1.00 0.00 20 GLY A C 4
ATOM 4872 O O . GLY A 1 20 ? -10.423 -2.284 5.082 1.00 0.00 20 GLY A O 4
ATOM 4876 N N . PRO A 1 21 ? -10.852 -0.149 5.694 1.00 0.00 21 PRO A N 4
ATOM 4877 C CA . PRO A 1 21 ? -9.985 0.455 4.690 1.00 0.00 21 PRO A CA 4
ATOM 4878 C C . PRO A 1 21 ? -8.528 0.094 5.000 1.00 0.00 21 PRO A C 4
ATOM 4879 O O . PRO A 1 21 ? -7.953 0.552 5.987 1.00 0.00 21 PRO A O 4
ATOM 4887 N N . THR A 1 22 ? -7.947 -0.762 4.152 1.00 0.00 22 THR A N 4
ATOM 4888 C CA . THR A 1 22 ? -6.589 -1.298 4.318 1.00 0.00 22 THR A CA 4
ATOM 4889 C C . THR A 1 22 ? -5.814 -1.103 3.028 1.00 0.00 22 THR A C 4
ATOM 4890 O O . THR A 1 22 ? -6.151 -1.681 1.999 1.00 0.00 22 THR A O 4
ATOM 4901 N N . LEU A 1 23 ? -4.747 -0.315 3.082 1.00 0.00 23 LEU A N 4
ATOM 4902 C CA . LEU A 1 23 ? -3.799 -0.195 1.981 1.00 0.00 23 LEU A CA 4
ATOM 4903 C C . LEU A 1 23 ? -2.774 -1.334 2.061 1.00 0.00 23 LEU A C 4
ATOM 4904 O O . LEU A 1 23 ? -2.200 -1.574 3.125 1.00 0.00 23 LEU A O 4
ATOM 4919 N N . VAL A 1 24 ? -2.533 -2.019 0.943 1.00 0.00 24 VAL A N 4
ATOM 4920 C CA . VAL A 1 24 ? -1.541 -3.097 0.823 1.00 0.00 24 VAL A CA 4
ATOM 4921 C C . VAL A 1 24 ? -0.419 -2.649 -0.109 1.00 0.00 24 VAL A C 4
ATOM 4922 O O . VAL A 1 24 ? -0.653 -2.448 -1.299 1.00 0.00 24 VAL A O 4
ATOM 4935 N N . GLU A 1 25 ? 0.777 -2.470 0.450 1.00 0.00 25 GLU A N 4
ATOM 4936 C CA . GLU A 1 25 ? 1.971 -1.927 -0.193 1.00 0.00 25 GLU A CA 4
ATOM 4937 C C . GLU A 1 25 ? 3.023 -3.016 -0.431 1.00 0.00 25 GLU A C 4
ATOM 4938 O O . GLU A 1 25 ? 3.337 -3.796 0.472 1.00 0.00 25 GLU A O 4
ATOM 4948 N N . PHE A 1 26 ? 3.599 -3.030 -1.635 1.00 0.00 26 PHE A N 4
ATOM 4949 C CA . PHE A 1 26 ? 4.645 -3.957 -2.067 1.00 0.00 26 PHE A CA 4
ATOM 4950 C C . PHE A 1 26 ? 5.979 -3.215 -2.240 1.00 0.00 26 PHE A C 4
ATOM 4951 O O . PHE A 1 26 ? 6.010 -2.094 -2.751 1.00 0.00 26 PHE A O 4
ATOM 4967 N N . GLY A 1 27 ? 7.073 -3.859 -1.822 1.00 0.00 27 GLY A N 4
ATOM 4968 C CA . GLY A 1 27 ? 8.434 -3.312 -1.872 1.00 0.00 27 GLY A CA 4
ATOM 4969 C C . GLY A 1 27 ? 9.322 -3.877 -0.765 1.00 0.00 27 GLY A C 4
ATOM 4970 O O . GLY A 1 27 ? 9.053 -4.964 -0.255 1.00 0.00 27 GLY A O 4
ATOM 4974 N N . THR A 1 28 ? 10.382 -3.158 -0.382 1.00 0.00 28 THR A N 4
ATOM 4975 C CA . THR A 1 28 ? 11.262 -3.481 0.758 1.00 0.00 28 THR A CA 4
ATOM 4976 C C . THR A 1 28 ? 11.611 -2.212 1.533 1.00 0.00 28 THR A C 4
ATOM 4977 O O . THR A 1 28 ? 11.244 -1.115 1.125 1.00 0.00 28 THR A O 4
ATOM 4988 N N . ASP A 1 29 ? 12.329 -2.337 2.645 1.00 0.00 29 ASP A N 4
ATOM 4989 C CA . ASP A 1 29 ? 12.757 -1.169 3.429 1.00 0.00 29 ASP A CA 4
ATOM 4990 C C . ASP A 1 29 ? 14.033 -0.521 2.860 1.00 0.00 29 ASP A C 4
ATOM 4991 O O . ASP A 1 29 ? 14.479 0.513 3.361 1.00 0.00 29 ASP A O 4
ATOM 4999 N N . TRP A 1 30 ? 14.631 -1.116 1.817 1.00 0.00 30 TRP A N 4
ATOM 5000 C CA . TRP A 1 30 ? 16.002 -0.839 1.382 1.00 0.00 30 TRP A CA 4
ATOM 5001 C C . TRP A 1 30 ? 16.167 -0.501 -0.118 1.00 0.00 30 TRP A C 4
ATOM 5002 O O . TRP A 1 30 ? 17.217 0.033 -0.484 1.00 0.00 30 TRP A O 4
ATOM 5022 N N . CYS A 1 31 ? 15.172 -0.745 -0.984 1.00 0.00 31 CYS A N 4
ATOM 5023 C CA . CYS A 1 31 ? 15.259 -0.365 -2.404 1.00 0.00 31 CYS A CA 4
ATOM 5024 C C . CYS A 1 31 ? 15.068 1.153 -2.592 1.00 0.00 31 CYS A C 4
ATOM 5025 O O . CYS A 1 31 ? 14.271 1.784 -1.892 1.00 0.00 31 CYS A O 4
ATOM 5032 N N . GLY A 1 32 ? 15.762 1.735 -3.578 1.00 0.00 32 GLY A N 4
ATOM 5033 C CA . GLY A 1 32 ? 15.700 3.161 -3.937 1.00 0.00 32 GLY A CA 4
ATOM 5034 C C . GLY A 1 32 ? 14.324 3.622 -4.421 1.00 0.00 32 GLY A C 4
ATOM 5035 O O . GLY A 1 32 ? 13.958 4.779 -4.197 1.00 0.00 32 GLY A O 4
ATOM 5039 N N . HIS A 1 33 ? 13.519 2.725 -4.994 1.00 0.00 33 HIS A N 4
ATOM 5040 C CA . HIS A 1 33 ? 12.092 2.954 -5.249 1.00 0.00 33 HIS A CA 4
ATOM 5041 C C . HIS A 1 33 ? 11.341 3.259 -3.944 1.00 0.00 33 HIS A C 4
ATOM 5042 O O . HIS A 1 33 ? 10.597 4.238 -3.841 1.00 0.00 33 HIS A O 4
ATOM 5056 N N . CYS A 1 34 ? 11.566 2.432 -2.922 1.00 0.00 34 CYS A N 4
ATOM 5057 C CA . CYS A 1 34 ? 10.928 2.563 -1.624 1.00 0.00 34 CYS A CA 4
ATOM 5058 C C . CYS A 1 34 ? 11.412 3.779 -0.836 1.00 0.00 34 CYS A C 4
ATOM 5059 O O . CYS A 1 34 ? 10.607 4.399 -0.150 1.00 0.00 34 CYS A O 4
ATOM 5066 N N . GLN A 1 35 ? 12.675 4.182 -0.969 1.00 0.00 35 GLN A N 4
ATOM 5067 C CA . GLN A 1 35 ? 13.199 5.319 -0.203 1.00 0.00 35 GLN A CA 4
ATOM 5068 C C . GLN A 1 35 ? 12.509 6.642 -0.586 1.00 0.00 35 GLN A C 4
ATOM 5069 O O . GLN A 1 35 ? 12.507 7.594 0.191 1.00 0.00 35 GLN A O 4
ATOM 5081 N N . ALA A 1 36 ? 11.920 6.680 -1.783 1.00 0.00 36 ALA A N 4
ATOM 5082 C CA . ALA A 1 36 ? 11.123 7.787 -2.313 1.00 0.00 36 ALA A CA 4
ATOM 5083 C C . ALA A 1 36 ? 9.638 7.682 -1.924 1.00 0.00 36 ALA A C 4
ATOM 5084 O O . ALA A 1 36 ? 9.024 8.694 -1.585 1.00 0.00 36 ALA A O 4
ATOM 5091 N N . ALA A 1 37 ? 9.058 6.476 -1.947 1.00 0.00 37 ALA A N 4
ATOM 5092 C CA . ALA A 1 37 ? 7.627 6.260 -1.690 1.00 0.00 37 ALA A CA 4
ATOM 5093 C C . ALA A 1 37 ? 7.287 6.105 -0.198 1.00 0.00 37 ALA A C 4
ATOM 5094 O O . ALA A 1 37 ? 6.202 6.496 0.230 1.00 0.00 37 ALA A O 4
ATOM 5101 N N . GLN A 1 38 ? 8.212 5.588 0.612 1.00 0.00 38 GLN A N 4
ATOM 5102 C CA . GLN A 1 38 ? 8.014 5.418 2.055 1.00 0.00 38 GLN A CA 4
ATOM 5103 C C . GLN A 1 38 ? 7.750 6.752 2.784 1.00 0.00 38 GLN A C 4
ATOM 5104 O O . GLN A 1 38 ? 6.727 6.830 3.475 1.00 0.00 38 GLN A O 4
ATOM 5116 N N . PRO A 1 39 ? 8.591 7.807 2.653 1.00 0.00 39 PRO A N 4
ATOM 5117 C CA . PRO A 1 39 ? 8.307 9.111 3.260 1.00 0.00 39 PRO A CA 4
ATOM 5118 C C . PRO A 1 39 ? 7.109 9.808 2.599 1.00 0.00 39 PRO A C 4
ATOM 5119 O O . PRO A 1 39 ? 6.536 10.719 3.189 1.00 0.00 39 PRO A O 4
ATOM 5127 N N . LEU A 1 40 ? 6.697 9.371 1.400 1.00 0.00 40 LEU A N 4
ATOM 5128 C CA . LEU A 1 40 ? 5.481 9.847 0.733 1.00 0.00 40 LEU A CA 4
ATOM 5129 C C . LEU A 1 40 ? 4.257 9.364 1.502 1.00 0.00 40 LEU A C 4
ATOM 5130 O O . LEU A 1 40 ? 3.470 10.181 1.984 1.00 0.00 40 LEU A O 4
ATOM 5145 N N . LEU A 1 41 ? 4.142 8.038 1.673 1.00 0.00 41 LEU A N 4
ATOM 5146 C CA . LEU A 1 41 ? 3.051 7.400 2.402 1.00 0.00 41 LEU A CA 4
ATOM 5147 C C . LEU A 1 41 ? 3.001 7.936 3.826 1.00 0.00 41 LEU A C 4
ATOM 5148 O O . LEU A 1 41 ? 1.928 8.288 4.292 1.00 0.00 41 LEU A O 4
ATOM 5163 N N . ALA A 1 42 ? 4.152 8.108 4.478 1.00 0.00 42 ALA A N 4
ATOM 5164 C CA . ALA A 1 42 ? 4.255 8.702 5.813 1.00 0.00 42 ALA A CA 4
ATOM 5165 C C . ALA A 1 42 ? 3.629 10.106 5.900 1.00 0.00 42 ALA A C 4
ATOM 5166 O O . ALA A 1 42 ? 2.966 10.414 6.889 1.00 0.00 42 ALA A O 4
ATOM 5173 N N . GLU A 1 43 ? 3.802 10.943 4.874 1.00 0.00 43 GLU A N 4
ATOM 5174 C CA . GLU A 1 43 ? 3.216 12.287 4.835 1.00 0.00 43 GLU A CA 4
ATOM 5175 C C . GLU A 1 43 ? 1.696 12.245 4.650 1.00 0.00 43 GLU A C 4
ATOM 5176 O O . GLU A 1 43 ? 0.976 12.944 5.368 1.00 0.00 43 GLU A O 4
ATOM 5186 N N . VAL A 1 44 ? 1.183 11.421 3.728 1.00 0.00 44 VAL A N 4
ATOM 5187 C CA . VAL A 1 44 ? -0.270 11.283 3.502 1.00 0.00 44 VAL A CA 4
ATOM 5188 C C . VAL A 1 44 ? -0.983 10.607 4.692 1.00 0.00 44 VAL A C 4
ATOM 5189 O O . VAL A 1 44 ? -1.933 11.171 5.228 1.00 0.00 44 VAL A O 4
ATOM 5202 N N . PHE A 1 45 ? -0.505 9.437 5.143 1.00 0.00 45 PHE A N 4
ATOM 5203 C CA . PHE A 1 45 ? -1.120 8.630 6.214 1.00 0.00 45 PHE A CA 4
ATOM 5204 C C . PHE A 1 45 ? -1.296 9.379 7.539 1.00 0.00 45 PHE A C 4
ATOM 5205 O O . PHE A 1 45 ? -2.186 9.033 8.317 1.00 0.00 45 PHE A O 4
ATOM 5221 N N . SER A 1 46 ? -0.474 10.395 7.811 1.00 0.00 46 SER A N 4
ATOM 5222 C CA . SER A 1 46 ? -0.586 11.231 9.014 1.00 0.00 46 SER A CA 4
ATOM 5223 C C . SER A 1 46 ? -1.917 12.014 9.101 1.00 0.00 46 SER A C 4
ATOM 5224 O O . SER A 1 46 ? -2.309 12.420 10.196 1.00 0.00 46 SER A O 4
ATOM 5231 N N . ASP A 1 47 ? -2.648 12.185 7.983 1.00 0.00 47 ASP A N 4
ATOM 5232 C CA . ASP A 1 47 ? -3.994 12.785 7.945 1.00 0.00 47 ASP A CA 4
ATOM 5233 C C . ASP A 1 47 ? -5.127 11.733 7.876 1.00 0.00 47 ASP A C 4
ATOM 5234 O O . ASP A 1 47 ? -6.299 12.079 8.018 1.00 0.00 47 ASP A O 4
ATOM 5242 N N . TYR A 1 48 ? -4.782 10.449 7.684 1.00 0.00 48 TYR A N 4
ATOM 5243 C CA . TYR A 1 48 ? -5.728 9.318 7.551 1.00 0.00 48 TYR A CA 4
ATOM 5244 C C . TYR A 1 48 ? -5.390 8.110 8.470 1.00 0.00 48 TYR A C 4
ATOM 5245 O O . TYR A 1 48 ? -5.391 6.964 7.999 1.00 0.00 48 TYR A O 4
ATOM 5262 N N . PRO A 1 49 ? -5.131 8.303 9.787 1.00 0.00 49 PRO A N 4
ATOM 5263 C CA . PRO A 1 49 ? -4.727 7.229 10.701 1.00 0.00 49 PRO A CA 4
ATOM 5264 C C . PRO A 1 49 ? -5.782 6.120 10.865 1.00 0.00 49 PRO A C 4
ATOM 5265 O O . PRO A 1 49 ? -5.444 5.018 11.293 1.00 0.00 49 PRO A O 4
ATOM 5273 N N . GLU A 1 50 ? -7.045 6.369 10.484 1.00 0.00 50 GLU A N 4
ATOM 5274 C CA . GLU A 1 50 ? -8.101 5.350 10.449 1.00 0.00 50 GLU A CA 4
ATOM 5275 C C . GLU A 1 50 ? -7.919 4.288 9.341 1.00 0.00 50 GLU A C 4
ATOM 5276 O O . GLU A 1 50 ? -8.551 3.235 9.408 1.00 0.00 50 GLU A O 4
ATOM 5286 N N . VAL A 1 51 ? -7.058 4.527 8.347 1.00 0.00 51 VAL A N 4
ATOM 5287 C CA . VAL A 1 51 ? -6.666 3.539 7.318 1.00 0.00 51 VAL A CA 4
ATOM 5288 C C . VAL A 1 51 ? -5.513 2.681 7.869 1.00 0.00 51 VAL A C 4
ATOM 5289 O O . VAL A 1 51 ? -4.633 3.196 8.558 1.00 0.00 51 VAL A O 4
ATOM 5302 N N . GLY A 1 52 ? -5.508 1.371 7.577 1.00 0.00 52 GLY A N 4
ATOM 5303 C CA . GLY A 1 52 ? -4.418 0.439 7.924 1.00 0.00 52 GLY A CA 4
ATOM 5304 C C . GLY A 1 52 ? -3.395 0.304 6.790 1.00 0.00 52 GLY A C 4
ATOM 5305 O O . GLY A 1 52 ? -3.753 0.483 5.630 1.00 0.00 52 GLY A O 4
ATOM 5309 N N . HIS A 1 53 ? -2.142 -0.049 7.091 1.00 0.00 53 HIS A N 4
ATOM 5310 C CA . HIS A 1 53 ? -1.095 -0.235 6.072 1.00 0.00 53 HIS A CA 4
ATOM 5311 C C . HIS A 1 53 ? -0.348 -1.567 6.253 1.00 0.00 53 HIS A C 4
ATOM 5312 O O . HIS A 1 53 ? 0.396 -1.735 7.228 1.00 0.00 53 HIS A O 4
ATOM 5326 N N . LEU A 1 54 ? -0.480 -2.485 5.292 1.00 0.00 54 LEU A N 4
ATOM 5327 C CA . LEU A 1 54 ? 0.282 -3.739 5.248 1.00 0.00 54 LEU A CA 4
ATOM 5328 C C . LEU A 1 54 ? 1.478 -3.563 4.300 1.00 0.00 54 LEU A C 4
ATOM 5329 O O . LEU A 1 54 ? 1.297 -3.405 3.092 1.00 0.00 54 LEU A O 4
ATOM 5344 N N . LYS A 1 55 ? 2.701 -3.587 4.833 1.00 0.00 55 LYS A N 4
ATOM 5345 C CA . LYS A 1 55 ? 3.932 -3.504 4.036 1.00 0.00 55 LYS A CA 4
ATOM 5346 C C . LYS A 1 55 ? 4.456 -4.915 3.709 1.00 0.00 55 LYS A C 4
ATOM 5347 O O . LYS A 1 55 ? 5.121 -5.549 4.534 1.00 0.00 55 LYS A O 4
ATOM 5362 N N . VAL A 1 56 ? 4.197 -5.400 2.498 1.00 0.00 56 VAL A N 4
ATOM 5363 C CA . VAL A 1 56 ? 4.557 -6.742 2.036 1.00 0.00 56 VAL A CA 4
ATOM 5364 C C . VAL A 1 56 ? 5.951 -6.735 1.424 1.00 0.00 56 VAL A C 4
ATOM 5365 O O . VAL A 1 56 ? 6.194 -6.058 0.420 1.00 0.00 56 VAL A O 4
ATOM 5378 N N . GLU A 1 57 ? 6.848 -7.501 2.049 1.00 0.00 57 GLU A N 4
ATOM 5379 C CA . GLU A 1 57 ? 8.226 -7.618 1.604 1.00 0.00 57 GLU A CA 4
ATOM 5380 C C . GLU A 1 57 ? 8.341 -8.422 0.290 1.00 0.00 57 GLU A C 4
ATOM 5381 O O . GLU A 1 57 ? 8.121 -9.636 0.252 1.00 0.00 57 GLU A O 4
ATOM 5391 N N . ASP A 1 58 ? 8.671 -7.713 -0.788 1.00 0.00 58 ASP A N 4
ATOM 5392 C CA . ASP A 1 58 ? 8.941 -8.218 -2.145 1.00 0.00 58 ASP A CA 4
ATOM 5393 C C . ASP A 1 58 ? 10.460 -8.500 -2.315 1.00 0.00 58 ASP A C 4
ATOM 5394 O O . ASP A 1 58 ? 11.152 -8.825 -1.345 1.00 0.00 58 ASP A O 4
ATOM 5402 N N . GLY A 1 59 ? 11.010 -8.380 -3.531 1.00 0.00 59 GLY A N 4
ATOM 5403 C CA . GLY A 1 59 ? 12.419 -8.629 -3.868 1.00 0.00 59 GLY A CA 4
ATOM 5404 C C . GLY A 1 59 ? 12.539 -9.898 -4.721 1.00 0.00 59 GLY A C 4
ATOM 5405 O O . GLY A 1 59 ? 11.775 -10.032 -5.684 1.00 0.00 59 GLY A O 4
ATOM 5409 N N . PRO A 1 60 ? 13.478 -10.818 -4.422 1.00 0.00 60 PRO A N 4
ATOM 5410 C CA . PRO A 1 60 ? 13.604 -12.092 -5.131 1.00 0.00 60 PRO A CA 4
ATOM 5411 C C . PRO A 1 60 ? 12.325 -12.944 -5.101 1.00 0.00 60 PRO A C 4
ATOM 5412 O O . PRO A 1 60 ? 12.025 -13.628 -6.082 1.00 0.00 60 PRO A O 4
ATOM 5420 N N . GLY A 1 61 ? 11.547 -12.871 -4.008 1.00 0.00 61 GLY A N 4
ATOM 5421 C CA . GLY A 1 61 ? 10.188 -13.410 -3.919 1.00 0.00 61 GLY A CA 4
ATOM 5422 C C . GLY A 1 61 ? 9.150 -12.317 -4.187 1.00 0.00 61 GLY A C 4
ATOM 5423 O O . GLY A 1 61 ? 9.052 -11.362 -3.419 1.00 0.00 61 GLY A O 4
ATOM 5427 N N . ARG A 1 62 ? 8.347 -12.476 -5.243 1.00 0.00 62 ARG A N 4
ATOM 5428 C CA . ARG A 1 62 ? 7.332 -11.506 -5.706 1.00 0.00 62 ARG A CA 4
ATOM 5429 C C . ARG A 1 62 ? 5.958 -11.718 -5.015 1.00 0.00 62 ARG A C 4
ATOM 5430 O O . ARG A 1 62 ? 4.900 -11.507 -5.616 1.00 0.00 62 ARG A O 4
ATOM 5448 N N . ARG A 1 63 ? 5.962 -12.217 -3.774 1.00 0.00 63 ARG A N 4
ATOM 5449 C CA . ARG A 1 63 ? 4.784 -12.713 -3.056 1.00 0.00 63 ARG A CA 4
ATOM 5450 C C . ARG A 1 63 ? 3.727 -11.615 -2.847 1.00 0.00 63 ARG A C 4
ATOM 5451 O O . ARG A 1 63 ? 4.051 -10.480 -2.491 1.00 0.00 63 ARG A O 4
ATOM 5469 N N . LEU A 1 64 ? 2.470 -11.978 -3.120 1.00 0.00 64 LEU A N 4
ATOM 5470 C CA . LEU A 1 64 ? 1.243 -11.164 -3.064 1.00 0.00 64 LEU A CA 4
ATOM 5471 C C . LEU A 1 64 ? 1.165 -10.131 -4.207 1.00 0.00 64 LEU A C 4
ATOM 5472 O O . LEU A 1 64 ? 0.135 -10.069 -4.876 1.00 0.00 64 LEU A O 4
ATOM 5487 N N . GLY A 1 65 ? 2.239 -9.407 -4.533 1.00 0.00 65 GLY A N 4
ATOM 5488 C CA . GLY A 1 65 ? 2.274 -8.471 -5.667 1.00 0.00 65 GLY A CA 4
ATOM 5489 C C . GLY A 1 65 ? 2.078 -9.159 -7.024 1.00 0.00 65 GLY A C 4
ATOM 5490 O O . GLY A 1 65 ? 1.504 -8.567 -7.942 1.00 0.00 65 GLY A O 4
ATOM 5494 N N . ARG A 1 66 ? 2.483 -10.432 -7.136 1.00 0.00 66 ARG A N 4
ATOM 5495 C CA . ARG A 1 66 ? 2.149 -11.312 -8.268 1.00 0.00 66 ARG A CA 4
ATOM 5496 C C . ARG A 1 66 ? 0.639 -11.562 -8.359 1.00 0.00 66 ARG A C 4
ATOM 5497 O O . ARG A 1 66 ? 0.055 -11.468 -9.436 1.00 0.00 66 ARG A O 4
ATOM 5515 N N . SER A 1 67 ? -0.017 -11.815 -7.225 1.00 0.00 67 SER A N 4
ATOM 5516 C CA . SER A 1 67 ? -1.459 -12.087 -7.122 1.00 0.00 67 SER A CA 4
ATOM 5517 C C . SER A 1 67 ? -2.294 -10.841 -7.449 1.00 0.00 67 SER A C 4
ATOM 5518 O O . SER A 1 67 ? -3.346 -10.950 -8.074 1.00 0.00 67 SER A O 4
ATOM 5525 N N . PHE A 1 68 ? -1.788 -9.647 -7.112 1.00 0.00 68 PHE A N 4
ATOM 5526 C CA . PHE A 1 68 ? -2.360 -8.352 -7.491 1.00 0.00 68 PHE A CA 4
ATOM 5527 C C . PHE A 1 68 ? -2.012 -7.911 -8.927 1.00 0.00 68 PHE A C 4
ATOM 5528 O O . PHE A 1 68 ? -2.540 -6.899 -9.389 1.00 0.00 68 PHE A O 4
ATOM 5544 N N . GLN A 1 69 ? -1.134 -8.640 -9.620 1.00 0.00 69 GLN A N 4
ATOM 5545 C CA . GLN A 1 69 ? -0.654 -8.355 -10.981 1.00 0.00 69 GLN A CA 4
ATOM 5546 C C . GLN A 1 69 ? 0.063 -6.986 -11.042 1.00 0.00 69 GLN A C 4
ATOM 5547 O O . GLN A 1 69 ? -0.169 -6.202 -11.962 1.00 0.00 69 GLN A O 4
ATOM 5559 N N . VAL A 1 70 ? 0.871 -6.653 -10.028 1.00 0.00 70 VAL A N 4
ATOM 5560 C CA . VAL A 1 70 ? 1.483 -5.323 -9.844 1.00 0.00 70 VAL A CA 4
ATOM 5561 C C . VAL A 1 70 ? 2.293 -4.882 -11.078 1.00 0.00 70 VAL A C 4
ATOM 5562 O O . VAL A 1 70 ? 3.201 -5.587 -11.531 1.00 0.00 70 VAL A O 4
ATOM 5575 N N . LYS A 1 71 ? 1.946 -3.711 -11.623 1.00 0.00 71 LYS A N 4
ATOM 5576 C CA . LYS A 1 71 ? 2.457 -3.189 -12.906 1.00 0.00 71 LYS A CA 4
ATOM 5577 C C . LYS A 1 71 ? 3.948 -2.787 -12.875 1.00 0.00 71 LYS A C 4
ATOM 5578 O O . LYS A 1 71 ? 4.692 -3.105 -13.808 1.00 0.00 71 LYS A O 4
ATOM 5593 N N . LEU A 1 72 ? 4.358 -2.097 -11.804 1.00 0.00 72 LEU A N 4
ATOM 5594 C CA . LEU A 1 72 ? 5.729 -1.650 -11.556 1.00 0.00 72 LEU A CA 4
ATOM 5595 C C . LEU A 1 72 ? 6.286 -2.417 -10.350 1.00 0.00 72 LEU A C 4
ATOM 5596 O O . LEU A 1 72 ? 6.355 -3.646 -10.377 1.00 0.00 72 LEU A O 4
ATOM 5611 N N . TRP A 1 73 ? 6.647 -1.716 -9.276 1.00 0.00 73 TRP A N 4
ATOM 5612 C CA . TRP A 1 73 ? 7.120 -2.300 -8.030 1.00 0.00 73 TRP A CA 4
ATOM 5613 C C . TRP A 1 73 ? 6.812 -1.423 -6.797 1.00 0.00 73 TRP A C 4
ATOM 5614 O O . TRP A 1 73 ? 6.207 -1.972 -5.866 1.00 0.00 73 TRP A O 4
ATOM 5634 N N . PRO A 1 74 ? 7.122 -0.098 -6.764 1.00 0.00 74 PRO A N 4
ATOM 5635 C CA . PRO A 1 74 ? 6.578 0.783 -5.747 1.00 0.00 74 PRO A CA 4
ATOM 5636 C C . PRO A 1 74 ? 5.101 1.028 -6.070 1.00 0.00 74 PRO A C 4
ATOM 5637 O O . PRO A 1 74 ? 4.748 1.862 -6.905 1.00 0.00 74 PRO A O 4
ATOM 5645 N N . THR A 1 75 ? 4.238 0.216 -5.459 1.00 0.00 75 THR A N 4
ATOM 5646 C CA . THR A 1 75 ? 2.813 0.116 -5.773 1.00 0.00 75 THR A CA 4
ATOM 5647 C C . THR A 1 75 ? 2.084 -0.263 -4.497 1.00 0.00 75 THR A C 4
ATOM 5648 O O . THR A 1 75 ? 2.587 -1.048 -3.685 1.00 0.00 75 THR A O 4
ATOM 5659 N N . PHE A 1 76 ? 0.891 0.296 -4.341 1.00 0.00 76 PHE A N 4
ATOM 5660 C CA . PHE A 1 76 ? 0.038 0.059 -3.189 1.00 0.00 76 PHE A CA 4
ATOM 5661 C C . PHE A 1 76 ? -1.437 0.034 -3.618 1.00 0.00 76 PHE A C 4
ATOM 5662 O O . PHE A 1 76 ? -1.938 0.951 -4.272 1.00 0.00 76 PHE A O 4
ATOM 5678 N N . VAL A 1 77 ? -2.109 -1.061 -3.259 1.00 0.00 77 VAL A N 4
ATOM 5679 C CA . VAL A 1 77 ? -3.483 -1.396 -3.645 1.00 0.00 77 VAL A CA 4
ATOM 5680 C C . VAL A 1 77 ? -4.408 -1.165 -2.447 1.00 0.00 77 VAL A C 4
ATOM 5681 O O . VAL A 1 77 ? -4.207 -1.749 -1.378 1.00 0.00 77 VAL A O 4
ATOM 5694 N N . PHE A 1 78 ? -5.397 -0.283 -2.619 1.00 0.00 78 PHE A N 4
ATOM 5695 C CA . PHE A 1 78 ? -6.365 0.094 -1.579 1.00 0.00 78 PHE A CA 4
ATOM 5696 C C . PHE A 1 78 ? -7.494 -0.943 -1.550 1.00 0.00 78 PHE A C 4
ATOM 5697 O O . PHE A 1 78 ? -8.218 -1.112 -2.537 1.00 0.00 78 PHE A O 4
ATOM 5713 N N . LEU A 1 79 ? -7.640 -1.647 -0.424 1.00 0.00 79 LEU A N 4
ATOM 5714 C CA . LEU A 1 79 ? -8.721 -2.605 -0.179 1.00 0.00 79 LEU A CA 4
ATOM 5715 C C . LEU A 1 79 ? -9.735 -2.012 0.809 1.00 0.00 79 LEU A C 4
ATOM 5716 O O . LEU A 1 79 ? -9.399 -1.207 1.677 1.00 0.00 79 LEU A O 4
ATOM 5731 N N . ARG A 1 80 ? -10.972 -2.484 0.683 1.00 0.00 80 ARG A N 4
ATOM 5732 C CA . ARG A 1 80 ? -12.102 -2.190 1.578 1.00 0.00 80 ARG A CA 4
ATOM 5733 C C . ARG A 1 80 ? -13.222 -3.196 1.294 1.00 0.00 80 ARG A C 4
ATOM 5734 O O . ARG A 1 80 ? -13.460 -3.551 0.138 1.00 0.00 80 ARG A O 4
ATOM 5752 N N . ASP A 1 81 ? -13.844 -3.725 2.341 1.00 0.00 81 ASP A N 4
ATOM 5753 C CA . ASP A 1 81 ? -14.832 -4.824 2.282 1.00 0.00 81 ASP A CA 4
ATOM 5754 C C . ASP A 1 81 ? -14.231 -6.142 1.729 1.00 0.00 81 ASP A C 4
ATOM 5755 O O . ASP A 1 81 ? -14.942 -6.983 1.180 1.00 0.00 81 ASP A O 4
ATOM 5763 N N . GLY A 1 82 ? -12.900 -6.292 1.828 1.00 0.00 82 GLY A N 4
ATOM 5764 C CA . GLY A 1 82 ? -12.132 -7.447 1.336 1.00 0.00 82 GLY A CA 4
ATOM 5765 C C . GLY A 1 82 ? -11.746 -7.382 -0.144 1.00 0.00 82 GLY A C 4
ATOM 5766 O O . GLY A 1 82 ? -10.966 -8.217 -0.603 1.00 0.00 82 GLY A O 4
ATOM 5770 N N . ARG A 1 83 ? -12.264 -6.395 -0.884 1.00 0.00 83 ARG A N 4
ATOM 5771 C CA . ARG A 1 83 ? -12.077 -6.205 -2.321 1.00 0.00 83 ARG A CA 4
ATOM 5772 C C . ARG A 1 83 ? -11.184 -4.983 -2.577 1.00 0.00 83 ARG A C 4
ATOM 5773 O O . ARG A 1 83 ? -11.173 -4.028 -1.799 1.00 0.00 83 ARG A O 4
ATOM 5791 N N . GLU A 1 84 ? -10.435 -5.001 -3.672 1.00 0.00 84 GLU A N 4
ATOM 5792 C CA . GLU A 1 84 ? -9.734 -3.815 -4.181 1.00 0.00 84 GLU A CA 4
ATOM 5793 C C . GLU A 1 84 ? -10.761 -2.733 -4.558 1.00 0.00 84 GLU A C 4
ATOM 5794 O O . GLU A 1 84 ? -11.637 -2.968 -5.389 1.00 0.00 84 GLU A O 4
ATOM 5804 N N . VAL A 1 85 ? -10.623 -1.538 -3.974 1.00 0.00 85 VAL A N 4
ATOM 5805 C CA . VAL A 1 85 ? -11.395 -0.330 -4.325 1.00 0.00 85 VAL A CA 4
ATOM 5806 C C . VAL A 1 85 ? -10.628 0.601 -5.275 1.00 0.00 85 VAL A C 4
ATOM 5807 O O . VAL A 1 85 ? -11.252 1.341 -6.032 1.00 0.00 85 VAL A O 4
ATOM 5820 N N . ALA A 1 86 ? -9.292 0.532 -5.258 1.00 0.00 86 ALA A N 4
ATOM 5821 C CA . ALA A 1 86 ? -8.371 1.305 -6.097 1.00 0.00 86 ALA A CA 4
ATOM 5822 C C . ALA A 1 86 ? -6.931 0.801 -5.934 1.00 0.00 86 ALA A C 4
ATOM 5823 O O . ALA A 1 86 ? -6.665 -0.065 -5.110 1.00 0.00 86 ALA A O 4
ATOM 5830 N N . ARG A 1 87 ? -6.003 1.441 -6.643 1.00 0.00 87 ARG A N 4
ATOM 5831 C CA . ARG A 1 87 ? -4.569 1.340 -6.398 1.00 0.00 87 ARG A CA 4
ATOM 5832 C C . ARG A 1 87 ? -3.823 2.571 -6.916 1.00 0.00 87 ARG A C 4
ATOM 5833 O O . ARG A 1 87 ? -4.298 3.256 -7.825 1.00 0.00 87 ARG A O 4
ATOM 5851 N N . VAL A 1 88 ? -2.656 2.836 -6.341 1.00 0.00 88 VAL A N 4
ATOM 5852 C CA . VAL A 1 88 ? -1.720 3.889 -6.772 1.00 0.00 88 VAL A CA 4
ATOM 5853 C C . VAL A 1 88 ? -0.353 3.239 -7.024 1.00 0.00 88 VAL A C 4
ATOM 5854 O O . VAL A 1 88 ? 0.046 2.328 -6.305 1.00 0.00 88 VAL A O 4
ATOM 5867 N N . VAL A 1 89 ? 0.353 3.697 -8.059 1.00 0.00 89 VAL A N 4
ATOM 5868 C CA . VAL A 1 89 ? 1.671 3.190 -8.486 1.00 0.00 89 VAL A CA 4
ATOM 5869 C C . VAL A 1 89 ? 2.561 4.374 -8.875 1.00 0.00 89 VAL A C 4
ATOM 5870 O O . VAL A 1 89 ? 2.106 5.298 -9.553 1.00 0.00 89 VAL A O 4
ATOM 5883 N N . ARG A 1 90 ? 3.820 4.338 -8.426 1.00 0.00 90 ARG A N 4
ATOM 5884 C CA . ARG A 1 90 ? 4.857 5.343 -8.695 1.00 0.00 90 ARG A CA 4
ATOM 5885 C C . ARG A 1 90 ? 4.400 6.769 -8.270 1.00 0.00 90 ARG A C 4
ATOM 5886 O O . ARG A 1 90 ? 4.155 7.608 -9.141 1.00 0.00 90 ARG A O 4
ATOM 5904 N N . PRO A 1 91 ? 4.227 7.054 -6.956 1.00 0.00 91 PRO A N 4
ATOM 5905 C CA . PRO A 1 91 ? 3.658 8.312 -6.463 1.00 0.00 91 PRO A CA 4
ATOM 5906 C C . PRO A 1 91 ? 4.524 9.515 -6.881 1.00 0.00 91 PRO A C 4
ATOM 5907 O O . PRO A 1 91 ? 5.719 9.561 -6.584 1.00 0.00 91 PRO A O 4
ATOM 5915 N N . GLY A 1 92 ? 3.914 10.490 -7.569 1.00 0.00 92 GLY A N 4
ATOM 5916 C CA . GLY A 1 92 ? 4.631 11.641 -8.141 1.00 0.00 92 GLY A CA 4
ATOM 5917 C C . GLY A 1 92 ? 4.898 12.760 -7.136 1.00 0.00 92 GLY A C 4
ATOM 5918 O O . GLY A 1 92 ? 5.901 13.460 -7.251 1.00 0.00 92 GLY A O 4
ATOM 5922 N N . SER A 1 93 ? 4.011 12.913 -6.155 1.00 0.00 93 SER A N 4
ATOM 5923 C CA . SER A 1 93 ? 4.059 13.874 -5.049 1.00 0.00 93 SER A CA 4
ATOM 5924 C C . SER A 1 93 ? 2.904 13.602 -4.068 1.00 0.00 93 SER A C 4
ATOM 5925 O O . SER A 1 93 ? 1.926 12.939 -4.430 1.00 0.00 93 SER A O 4
ATOM 5932 N N . ALA A 1 94 ? 2.980 14.138 -2.846 1.00 0.00 94 ALA A N 4
ATOM 5933 C CA . ALA A 1 94 ? 1.957 13.983 -1.818 1.00 0.00 94 ALA A CA 4
ATOM 5934 C C . ALA A 1 94 ? 0.578 14.436 -2.300 1.00 0.00 94 ALA A C 4
ATOM 5935 O O . ALA A 1 94 ? -0.406 13.793 -1.972 1.00 0.00 94 ALA A O 4
ATOM 5942 N N . SER A 1 95 ? 0.483 15.457 -3.157 1.00 0.00 95 SER A N 4
ATOM 5943 C CA . SER A 1 95 ? -0.778 15.871 -3.782 1.00 0.00 95 SER A CA 4
ATOM 5944 C C . SER A 1 95 ? -1.496 14.725 -4.525 1.00 0.00 95 SER A C 4
ATOM 5945 O O . SER A 1 95 ? -2.716 14.594 -4.423 1.00 0.00 95 SER A O 4
ATOM 5952 N N . VAL A 1 96 ? -0.755 13.859 -5.216 1.00 0.00 96 VAL A N 4
ATOM 5953 C CA . VAL A 1 96 ? -1.279 12.722 -6.001 1.00 0.00 96 VAL A CA 4
ATOM 5954 C C . VAL A 1 96 ? -1.655 11.557 -5.079 1.00 0.00 96 VAL A C 4
ATOM 5955 O O . VAL A 1 96 ? -2.701 10.930 -5.263 1.00 0.00 96 VAL A O 4
ATOM 5968 N N . LEU A 1 97 ? -0.829 11.295 -4.062 1.00 0.00 97 LEU A N 4
ATOM 5969 C CA . LEU A 1 97 ? -1.073 10.234 -3.085 1.00 0.00 97 LEU A CA 4
ATOM 5970 C C . LEU A 1 97 ? -2.252 10.580 -2.156 1.00 0.00 97 LEU A C 4
ATOM 5971 O O . LEU A 1 97 ? -3.185 9.792 -2.045 1.00 0.00 97 LEU A O 4
ATOM 5986 N N . GLU A 1 98 ? -2.259 11.776 -1.564 1.00 0.00 98 GLU A N 4
ATOM 5987 C CA . GLU A 1 98 ? -3.369 12.302 -0.763 1.00 0.00 98 GLU A CA 4
ATOM 5988 C C . GLU A 1 98 ? -4.693 12.309 -1.545 1.00 0.00 98 GLU A C 4
ATOM 5989 O O . GLU A 1 98 ? -5.712 11.894 -0.992 1.00 0.00 98 GLU A O 4
ATOM 5999 N N . GLU A 1 99 ? -4.692 12.719 -2.820 1.00 0.00 99 GLU A N 4
ATOM 6000 C CA . GLU A 1 99 ? -5.880 12.716 -3.692 1.00 0.00 99 GLU A CA 4
ATOM 6001 C C . GLU A 1 99 ? -6.534 11.329 -3.801 1.00 0.00 99 GLU A C 4
ATOM 6002 O O . GLU A 1 99 ? -7.763 11.209 -3.823 1.00 0.00 99 GLU A O 4
ATOM 6012 N N . ALA A 1 100 ? -5.733 10.268 -3.848 1.00 0.00 100 ALA A N 4
ATOM 6013 C CA . ALA A 1 100 ? -6.255 8.907 -3.801 1.00 0.00 100 ALA A CA 4
ATOM 6014 C C . ALA A 1 100 ? -6.696 8.510 -2.384 1.00 0.00 100 ALA A C 4
ATOM 6015 O O . ALA A 1 100 ? -7.737 7.878 -2.216 1.00 0.00 100 ALA A O 4
ATOM 6022 N N . PHE A 1 101 ? -5.975 8.920 -1.342 1.00 0.00 101 PHE A N 4
ATOM 6023 C CA . PHE A 1 101 ? -6.318 8.569 0.033 1.00 0.00 101 PHE A CA 4
ATOM 6024 C C . PHE A 1 101 ? -7.691 9.128 0.426 1.00 0.00 101 PHE A C 4
ATOM 6025 O O . PHE A 1 101 ? -8.554 8.367 0.855 1.00 0.00 101 PHE A O 4
ATOM 6041 N N . GLU A 1 102 ? -7.930 10.422 0.204 1.00 0.00 102 GLU A N 4
ATOM 6042 C CA . GLU A 1 102 ? -9.233 11.054 0.458 1.00 0.00 102 GLU A CA 4
ATOM 6043 C C . GLU A 1 102 ? -10.356 10.425 -0.376 1.00 0.00 102 GLU A C 4
ATOM 6044 O O . GLU A 1 102 ? -11.490 10.296 0.090 1.00 0.00 102 GLU A O 4
ATOM 6054 N N . SER A 1 103 ? -10.034 9.964 -1.582 1.00 0.00 103 SER A N 4
ATOM 6055 C CA . SER A 1 103 ? -10.978 9.298 -2.480 1.00 0.00 103 SER A CA 4
ATOM 6056 C C . SER A 1 103 ? -11.378 7.887 -2.018 1.00 0.00 103 SER A C 4
ATOM 6057 O O . SER A 1 103 ? -12.476 7.436 -2.334 1.00 0.00 103 SER A O 4
ATOM 6064 N N . LEU A 1 104 ? -10.519 7.180 -1.260 1.00 0.00 104 LEU A N 4
ATOM 6065 C CA . LEU A 1 104 ? -10.770 5.805 -0.787 1.00 0.00 104 LEU A CA 4
ATOM 6066 C C . LEU A 1 104 ? -11.127 5.726 0.698 1.00 0.00 104 LEU A C 4
ATOM 6067 O O . LEU A 1 104 ? -11.824 4.796 1.110 1.00 0.00 104 LEU A O 4
ATOM 6082 N N . VAL A 1 105 ? -10.698 6.699 1.496 1.00 0.00 105 VAL A N 4
ATOM 6083 C CA . VAL A 1 105 ? -11.120 6.866 2.892 1.00 0.00 105 VAL A CA 4
ATOM 6084 C C . VAL A 1 105 ? -12.588 7.334 2.975 1.00 0.00 105 VAL A C 4
ATOM 6085 O O . VAL A 1 105 ? -13.260 7.053 3.964 1.00 0.00 105 VAL A O 4
ATOM 6098 N N . GLY A 1 106 ? -13.081 8.016 1.924 1.00 0.00 106 GLY A N 4
ATOM 6099 C CA . GLY A 1 106 ? -14.444 8.560 1.824 1.00 0.00 106 GLY A CA 4
ATOM 6100 C C . GLY A 1 106 ? -14.567 10.040 2.207 1.00 0.00 106 GLY A C 4
ATOM 6101 O O . GLY A 1 106 ? -15.665 10.495 2.516 1.00 0.00 106 GLY A O 4
ATOM 6105 N N . GLU A 1 107 ? -13.464 10.794 2.198 1.00 0.00 107 GLU A N 4
ATOM 6106 C CA . GLU A 1 107 ? -13.424 12.227 2.537 1.00 0.00 107 GLU A CA 4
ATOM 6107 C C . GLU A 1 107 ? -13.701 13.144 1.330 1.00 0.00 107 GLU A C 4
ATOM 6108 O O . GLU A 1 107 ? -14.096 14.296 1.527 1.00 0.00 107 GLU A O 4
ATOM 6118 N N . GLY A 1 108 ? -13.522 12.652 0.096 1.00 0.00 108 GLY A N 4
ATOM 6119 C CA . GLY A 1 108 ? -13.849 13.376 -1.143 1.00 0.00 108 GLY A CA 4
ATOM 6120 C C . GLY A 1 108 ? -14.302 12.469 -2.282 1.00 0.00 108 GLY A C 4
ATOM 6121 O O . GLY A 1 108 ? -13.757 11.388 -2.479 1.00 0.00 108 GLY A O 4
ATOM 6125 N N . MET A 1 1 ? 5.814 7.191 8.467 1.00 0.00 1 MET A N 5
ATOM 6126 C CA . MET A 1 1 ? 5.588 6.085 9.391 1.00 0.00 1 MET A CA 5
ATOM 6127 C C . MET A 1 1 ? 6.913 5.384 9.727 1.00 0.00 1 MET A C 5
ATOM 6128 O O . MET A 1 1 ? 7.672 5.014 8.830 1.00 0.00 1 MET A O 5
ATOM 6140 N N . LYS A 1 2 ? 7.209 5.195 11.020 1.00 0.00 2 LYS A N 5
ATOM 6141 C CA . LYS A 1 2 ? 8.537 4.750 11.490 1.00 0.00 2 LYS A CA 5
ATOM 6142 C C . LYS A 1 2 ? 8.771 3.226 11.390 1.00 0.00 2 LYS A C 5
ATOM 6143 O O . LYS A 1 2 ? 9.926 2.792 11.319 1.00 0.00 2 LYS A O 5
ATOM 6158 N N . THR A 1 3 ? 7.705 2.414 11.399 1.00 0.00 3 THR A N 5
ATOM 6159 C CA . THR A 1 3 ? 7.771 0.933 11.395 1.00 0.00 3 THR A CA 5
ATOM 6160 C C . THR A 1 3 ? 8.199 0.409 10.021 1.00 0.00 3 THR A C 5
ATOM 6161 O O . THR A 1 3 ? 7.609 0.791 9.011 1.00 0.00 3 THR A O 5
ATOM 6172 N N . ARG A 1 4 ? 9.202 -0.475 9.994 1.00 0.00 4 ARG A N 5
ATOM 6173 C CA . ARG A 1 4 ? 9.775 -1.056 8.766 1.00 0.00 4 ARG A CA 5
ATOM 6174 C C . ARG A 1 4 ? 8.864 -2.110 8.109 1.00 0.00 4 ARG A C 5
ATOM 6175 O O . ARG A 1 4 ? 7.969 -2.662 8.750 1.00 0.00 4 ARG A O 5
ATOM 6193 N N . TYR A 1 5 ? 9.131 -2.424 6.842 1.00 0.00 5 TYR A N 5
ATOM 6194 C CA . TYR A 1 5 ? 8.448 -3.477 6.080 1.00 0.00 5 TYR A CA 5
ATOM 6195 C C . TYR A 1 5 ? 8.457 -4.862 6.744 1.00 0.00 5 TYR A C 5
ATOM 6196 O O . TYR A 1 5 ? 9.365 -5.194 7.510 1.00 0.00 5 TYR A O 5
ATOM 6213 N N . SER A 1 6 ? 7.454 -5.680 6.418 1.00 0.00 6 SER A N 5
ATOM 6214 C CA . SER A 1 6 ? 7.230 -6.974 7.064 1.00 0.00 6 SER A CA 5
ATOM 6215 C C . SER A 1 6 ? 7.219 -8.158 6.082 1.00 0.00 6 SER A C 5
ATOM 6216 O O . SER A 1 6 ? 6.511 -8.148 5.076 1.00 0.00 6 SER A O 5
ATOM 6223 N N . ALA A 1 7 ? 8.000 -9.209 6.364 1.00 0.00 7 ALA A N 5
ATOM 6224 C CA . ALA A 1 7 ? 8.122 -10.391 5.496 1.00 0.00 7 ALA A CA 5
ATOM 6225 C C . ALA A 1 7 ? 7.022 -11.448 5.730 1.00 0.00 7 ALA A C 5
ATOM 6226 O O . ALA A 1 7 ? 6.606 -12.113 4.779 1.00 0.00 7 ALA A O 5
ATOM 6233 N N . G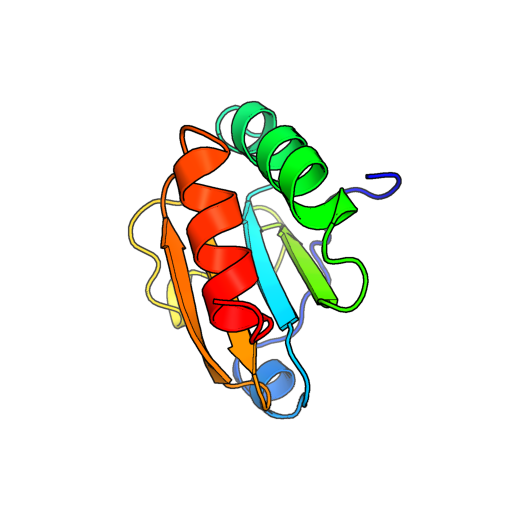LU A 1 8 ? 6.551 -11.602 6.970 1.00 0.00 8 GLU A N 5
ATOM 6234 C CA . GLU A 1 8 ? 5.593 -12.630 7.420 1.00 0.00 8 GLU A CA 5
ATOM 6235 C C . GLU A 1 8 ? 4.124 -12.343 7.020 1.00 0.00 8 GLU A C 5
ATOM 6236 O O . GLU A 1 8 ? 3.188 -12.594 7.779 1.00 0.00 8 GLU A O 5
ATOM 6246 N N . ALA A 1 9 ? 3.911 -11.775 5.831 1.00 0.00 9 ALA A N 5
ATOM 6247 C CA . ALA A 1 9 ? 2.606 -11.306 5.357 1.00 0.00 9 ALA A CA 5
ATOM 6248 C C . ALA A 1 9 ? 1.578 -12.438 5.079 1.00 0.00 9 ALA A C 5
ATOM 6249 O O . ALA A 1 9 ? 1.958 -13.572 4.748 1.00 0.00 9 ALA A O 5
ATOM 6256 N N . PRO A 1 10 ? 0.271 -12.111 5.159 1.00 0.00 10 PRO A N 5
ATOM 6257 C CA . PRO A 1 10 ? -0.838 -13.008 4.848 1.00 0.00 10 PRO A CA 5
ATOM 6258 C C . PRO A 1 10 ? -1.021 -13.237 3.339 1.00 0.00 10 PRO A C 5
ATOM 6259 O O . PRO A 1 10 ? -0.511 -12.482 2.509 1.00 0.00 10 PRO A O 5
ATOM 6267 N N . ALA A 1 11 ? -1.787 -14.281 3.001 1.00 0.00 11 ALA A N 5
ATOM 6268 C CA . ALA A 1 11 ? -2.162 -14.661 1.632 1.00 0.00 11 ALA A CA 5
ATOM 6269 C C . ALA A 1 11 ? -3.451 -13.982 1.138 1.00 0.00 11 ALA A C 5
ATOM 6270 O O . ALA A 1 11 ? -4.266 -13.540 1.946 1.00 0.00 11 ALA A O 5
ATOM 6277 N N . ARG A 1 12 ? -3.712 -13.960 -0.180 1.00 0.00 12 ARG A N 5
ATOM 6278 C CA . ARG A 1 12 ? -4.932 -13.346 -0.752 1.00 0.00 12 ARG A CA 5
ATOM 6279 C C . ARG A 1 12 ? -6.230 -13.896 -0.140 1.00 0.00 12 ARG A C 5
ATOM 6280 O O . ARG A 1 12 ? -7.172 -13.140 0.085 1.00 0.00 12 ARG A O 5
ATOM 6298 N N . ASP A 1 13 ? -6.267 -15.190 0.181 1.00 0.00 13 ASP A N 5
ATOM 6299 C CA . ASP A 1 13 ? -7.406 -15.850 0.840 1.00 0.00 13 ASP A CA 5
ATOM 6300 C C . ASP A 1 13 ? -7.634 -15.377 2.292 1.00 0.00 13 ASP A C 5
ATOM 6301 O O . ASP A 1 13 ? -8.735 -15.511 2.822 1.00 0.00 13 ASP A O 5
ATOM 6309 N N . GLU A 1 14 ? -6.600 -14.819 2.933 1.00 0.00 14 GLU A N 5
ATOM 6310 C CA . GLU A 1 14 ? -6.641 -14.216 4.262 1.00 0.00 14 GLU A CA 5
ATOM 6311 C C . GLU A 1 14 ? -6.964 -12.711 4.185 1.00 0.00 14 GLU A C 5
ATOM 6312 O O . GLU A 1 14 ? -7.688 -12.195 5.037 1.00 0.00 14 GLU A O 5
ATOM 6322 N N . LEU A 1 15 ? -6.495 -11.998 3.148 1.00 0.00 15 LEU A N 5
ATOM 6323 C CA . LEU A 1 15 ? -6.909 -10.618 2.840 1.00 0.00 15 LEU A CA 5
ATOM 6324 C C . LEU A 1 15 ? -8.410 -10.527 2.529 1.00 0.00 15 LEU A C 5
ATOM 6325 O O . LEU A 1 15 ? -9.042 -9.544 2.891 1.00 0.00 15 LEU A O 5
ATOM 6340 N N . ASP A 1 16 ? -8.995 -11.553 1.906 1.00 0.00 16 ASP A N 5
ATOM 6341 C CA . ASP A 1 16 ? -10.425 -11.625 1.559 1.00 0.00 16 ASP A CA 5
ATOM 6342 C C . ASP A 1 16 ? -11.353 -11.458 2.778 1.00 0.00 16 ASP A C 5
ATOM 6343 O O . ASP A 1 16 ? -12.500 -11.029 2.636 1.00 0.00 16 ASP A O 5
ATOM 6351 N N . ARG A 1 17 ? -10.835 -11.769 3.973 1.00 0.00 17 ARG A N 5
ATOM 6352 C CA . ARG A 1 17 ? -11.539 -11.685 5.255 1.00 0.00 17 ARG A CA 5
ATOM 6353 C C . ARG A 1 17 ? -11.554 -10.261 5.843 1.00 0.00 17 ARG A C 5
ATOM 6354 O O . ARG A 1 17 ? -12.296 -10.015 6.799 1.00 0.00 17 ARG A O 5
ATOM 6372 N N . LEU A 1 18 ? -10.743 -9.329 5.317 1.00 0.00 18 LEU A N 5
ATOM 6373 C CA . LEU A 1 18 ? -10.705 -7.933 5.804 1.00 0.00 18 LEU A CA 5
ATOM 6374 C C . LEU A 1 18 ? -12.002 -7.172 5.470 1.00 0.00 18 LEU A C 5
ATOM 6375 O O . LEU A 1 18 ? -12.752 -7.582 4.581 1.00 0.00 18 LEU A O 5
ATOM 6390 N N . ALA A 1 19 ? -12.267 -6.060 6.168 1.00 0.00 19 ALA A N 5
ATOM 6391 C CA . ALA A 1 19 ? -13.489 -5.259 5.971 1.00 0.00 19 ALA A CA 5
ATOM 6392 C C . ALA A 1 19 ? -13.260 -3.737 5.938 1.00 0.00 19 ALA A C 5
ATOM 6393 O O . ALA A 1 19 ? -13.841 -3.051 5.097 1.00 0.00 19 ALA A O 5
ATOM 6400 N N . GLY A 1 20 ? -12.404 -3.184 6.813 1.00 0.00 20 GLY A N 5
ATOM 6401 C CA . GLY A 1 20 ? -12.116 -1.746 6.840 1.00 0.00 20 GLY A CA 5
ATOM 6402 C C . GLY A 1 20 ? -11.163 -1.304 5.716 1.00 0.00 20 GLY A C 5
ATOM 6403 O O . GLY A 1 20 ? -10.588 -2.157 5.036 1.00 0.00 20 GLY A O 5
ATOM 6407 N N . PRO A 1 21 ? -10.973 0.018 5.509 1.00 0.00 21 PRO A N 5
ATOM 6408 C CA . PRO A 1 21 ? -10.073 0.543 4.491 1.00 0.00 21 PRO A CA 5
ATOM 6409 C C . PRO A 1 21 ? -8.639 0.139 4.853 1.00 0.00 21 PRO A C 5
ATOM 6410 O O . PRO A 1 21 ? -8.103 0.578 5.870 1.00 0.00 21 PRO A O 5
ATOM 6418 N N . THR A 1 22 ? -8.041 -0.724 4.023 1.00 0.00 22 THR A N 5
ATOM 6419 C CA . THR A 1 22 ? -6.698 -1.279 4.237 1.00 0.00 22 THR A CA 5
ATOM 6420 C C . THR A 1 22 ? -5.877 -1.125 2.963 1.00 0.00 22 THR A C 5
ATOM 6421 O O . THR A 1 22 ? -6.218 -1.681 1.920 1.00 0.00 22 THR A O 5
ATOM 6432 N N . LEU A 1 23 ? -4.771 -0.396 3.042 1.00 0.00 23 LEU A N 5
ATOM 6433 C CA . LEU A 1 23 ? -3.800 -0.256 1.966 1.00 0.00 23 LEU A CA 5
ATOM 6434 C C . LEU A 1 23 ? -2.756 -1.379 2.032 1.00 0.00 23 LEU A C 5
ATOM 6435 O O . LEU A 1 23 ? -2.143 -1.587 3.079 1.00 0.00 23 LEU A O 5
ATOM 6450 N N . VAL A 1 24 ? -2.530 -2.084 0.922 1.00 0.00 24 VAL A N 5
ATOM 6451 C CA . VAL A 1 24 ? -1.515 -3.146 0.811 1.00 0.00 24 VAL A CA 5
ATOM 6452 C C . VAL A 1 24 ? -0.372 -2.665 -0.077 1.00 0.00 24 VAL A C 5
ATOM 6453 O O . VAL A 1 24 ? -0.583 -2.384 -1.253 1.00 0.00 24 VAL A O 5
ATOM 6466 N N . GLU A 1 25 ? 0.812 -2.556 0.509 1.00 0.00 25 GLU A N 5
ATOM 6467 C CA . GLU A 1 25 ? 2.013 -1.911 -0.024 1.00 0.00 25 GLU A CA 5
ATOM 6468 C C . GLU A 1 25 ? 3.125 -2.946 -0.272 1.00 0.00 25 GLU A C 5
ATOM 6469 O O . GLU A 1 25 ? 3.487 -3.703 0.636 1.00 0.00 25 GLU A O 5
ATOM 6479 N N . PHE A 1 26 ? 3.674 -2.975 -1.490 1.00 0.00 26 PHE A N 5
ATOM 6480 C CA . PHE A 1 26 ? 4.734 -3.892 -1.920 1.00 0.00 26 PHE A CA 5
ATOM 6481 C C . PHE A 1 26 ? 6.067 -3.153 -2.108 1.00 0.00 26 PHE A C 5
ATOM 6482 O O . PHE A 1 26 ? 6.136 -2.119 -2.781 1.00 0.00 26 PHE A O 5
ATOM 6498 N N . GLY A 1 27 ? 7.142 -3.701 -1.539 1.00 0.00 27 GLY A N 5
ATOM 6499 C CA . GLY A 1 27 ? 8.462 -3.074 -1.560 1.00 0.00 27 GLY A CA 5
ATOM 6500 C C . GLY A 1 27 ? 9.410 -3.640 -0.506 1.00 0.00 27 GLY A C 5
ATOM 6501 O O . GLY A 1 27 ? 9.236 -4.787 -0.095 1.00 0.00 27 GLY A O 5
ATOM 6505 N N . THR A 1 28 ? 10.400 -2.855 -0.069 1.00 0.00 28 THR A N 5
ATOM 6506 C CA . THR A 1 28 ? 11.311 -3.165 1.045 1.00 0.00 28 THR A CA 5
ATOM 6507 C C . THR A 1 28 ? 11.634 -1.892 1.818 1.00 0.00 28 THR A C 5
ATOM 6508 O O . THR A 1 28 ? 11.239 -0.801 1.425 1.00 0.00 28 THR A O 5
ATOM 6519 N N . ASP A 1 29 ? 12.374 -1.999 2.917 1.00 0.00 29 ASP A N 5
ATOM 6520 C CA . ASP A 1 29 ? 12.803 -0.821 3.689 1.00 0.00 29 ASP A CA 5
ATOM 6521 C C . ASP A 1 29 ? 14.069 -0.154 3.088 1.00 0.00 29 ASP A C 5
ATOM 6522 O O . ASP A 1 29 ? 14.515 0.883 3.579 1.00 0.00 29 ASP A O 5
ATOM 6530 N N . TRP A 1 30 ? 14.642 -0.743 2.027 1.00 0.00 30 TRP A N 5
ATOM 6531 C CA . TRP A 1 30 ? 15.995 -0.452 1.545 1.00 0.00 30 TRP A CA 5
ATOM 6532 C C . TRP A 1 30 ? 16.127 -0.153 0.034 1.00 0.00 30 TRP A C 5
ATOM 6533 O O . TRP A 1 30 ? 17.135 0.446 -0.355 1.00 0.00 30 TRP A O 5
ATOM 6553 N N . CYS A 1 31 ? 15.149 -0.504 -0.816 1.00 0.00 31 CYS A N 5
ATOM 6554 C CA . CYS A 1 31 ? 15.209 -0.184 -2.252 1.00 0.00 31 CYS A CA 5
ATOM 6555 C C . CYS A 1 31 ? 15.045 1.321 -2.512 1.00 0.00 31 CYS A C 5
ATOM 6556 O O . CYS A 1 31 ? 14.242 1.978 -1.843 1.00 0.00 31 CYS A O 5
ATOM 6563 N N . GLY A 1 32 ? 15.761 1.861 -3.511 1.00 0.00 32 GLY A N 5
ATOM 6564 C CA . GLY A 1 32 ? 15.685 3.266 -3.939 1.00 0.00 32 GLY A CA 5
ATOM 6565 C C . GLY A 1 32 ? 14.309 3.687 -4.463 1.00 0.00 32 GLY A C 5
ATOM 6566 O O . GLY A 1 32 ? 13.950 4.858 -4.347 1.00 0.00 32 GLY A O 5
ATOM 6570 N N . HIS A 1 33 ? 13.505 2.746 -4.967 1.00 0.00 33 HIS A N 5
ATOM 6571 C CA . HIS A 1 33 ? 12.081 2.976 -5.240 1.00 0.00 33 HIS A CA 5
ATOM 6572 C C . HIS A 1 33 ? 11.320 3.308 -3.944 1.00 0.00 33 HIS A C 5
ATOM 6573 O O . HIS A 1 33 ? 10.580 4.292 -3.855 1.00 0.00 33 HIS A O 5
ATOM 6587 N N . CYS A 1 34 ? 11.541 2.495 -2.910 1.00 0.00 34 CYS A N 5
ATOM 6588 C CA . CYS A 1 34 ? 10.921 2.658 -1.601 1.00 0.00 34 CYS A CA 5
ATOM 6589 C C . CYS A 1 34 ? 11.395 3.901 -0.859 1.00 0.00 34 CYS A C 5
ATOM 6590 O O . CYS A 1 34 ? 10.589 4.531 -0.185 1.00 0.00 34 CYS A O 5
ATOM 6597 N N . GLN A 1 35 ? 12.650 4.321 -1.011 1.00 0.00 35 GLN A N 5
ATOM 6598 C CA . GLN A 1 35 ? 13.150 5.496 -0.284 1.00 0.00 35 GLN A CA 5
ATOM 6599 C C . GLN A 1 35 ? 12.448 6.793 -0.727 1.00 0.00 35 GLN A C 5
ATOM 6600 O O . GLN A 1 35 ? 12.438 7.781 0.007 1.00 0.00 35 GLN A O 5
ATOM 6612 N N . ALA A 1 36 ? 11.858 6.773 -1.921 1.00 0.00 36 ALA A N 5
ATOM 6613 C CA . ALA A 1 36 ? 11.052 7.849 -2.493 1.00 0.00 36 ALA A CA 5
ATOM 6614 C C . ALA A 1 36 ? 9.568 7.751 -2.086 1.00 0.00 36 ALA A C 5
ATOM 6615 O O . ALA A 1 36 ? 8.949 8.772 -1.796 1.00 0.00 36 ALA A O 5
ATOM 6622 N N . ALA A 1 37 ? 9.002 6.538 -2.035 1.00 0.00 37 ALA A N 5
ATOM 6623 C CA . ALA A 1 37 ? 7.584 6.304 -1.731 1.00 0.00 37 ALA A CA 5
ATOM 6624 C C . ALA A 1 37 ? 7.276 6.220 -0.226 1.00 0.00 37 ALA A C 5
ATOM 6625 O O . ALA A 1 37 ? 6.185 6.596 0.196 1.00 0.00 37 ALA A O 5
ATOM 6632 N N . GLN A 1 38 ? 8.228 5.772 0.596 1.00 0.00 38 GLN A N 5
ATOM 6633 C CA . GLN A 1 38 ? 8.065 5.689 2.055 1.00 0.00 38 GLN A CA 5
ATOM 6634 C C . GLN A 1 38 ? 7.786 7.060 2.708 1.00 0.00 38 GLN A C 5
ATOM 6635 O O . GLN A 1 38 ? 6.764 7.166 3.397 1.00 0.00 38 GLN A O 5
ATOM 6647 N N . PRO A 1 39 ? 8.599 8.118 2.491 1.00 0.00 39 PRO A N 5
ATOM 6648 C CA . PRO A 1 39 ? 8.298 9.447 3.016 1.00 0.00 39 PRO A CA 5
ATOM 6649 C C . PRO A 1 39 ? 7.080 10.086 2.327 1.00 0.00 39 PRO A C 5
ATOM 6650 O O . PRO A 1 39 ? 6.507 11.041 2.852 1.00 0.00 39 PRO A O 5
ATOM 6658 N N . LEU A 1 40 ? 6.649 9.552 1.171 1.00 0.00 40 LEU A N 5
ATOM 6659 C CA . LEU A 1 40 ? 5.429 9.978 0.489 1.00 0.00 40 LEU A CA 5
ATOM 6660 C C . LEU A 1 40 ? 4.205 9.526 1.285 1.00 0.00 40 LEU A C 5
ATOM 6661 O O . LEU A 1 40 ? 3.414 10.370 1.705 1.00 0.00 40 LEU A O 5
ATOM 6676 N N . LEU A 1 41 ? 4.101 8.214 1.553 1.00 0.00 41 LEU A N 5
ATOM 6677 C CA . LEU A 1 41 ? 3.065 7.631 2.409 1.00 0.00 41 LEU A CA 5
ATOM 6678 C C . LEU A 1 41 ? 3.090 8.325 3.767 1.00 0.00 41 LEU A C 5
ATOM 6679 O O . LEU A 1 41 ? 2.053 8.797 4.207 1.00 0.00 41 LEU A O 5
ATOM 6694 N N . ALA A 1 42 ? 4.267 8.523 4.368 1.00 0.00 42 ALA A N 5
ATOM 6695 C CA . ALA A 1 42 ? 4.426 9.240 5.639 1.00 0.00 42 ALA A CA 5
ATOM 6696 C C . ALA A 1 42 ? 3.746 10.628 5.659 1.00 0.00 42 ALA A C 5
ATOM 6697 O O . ALA A 1 42 ? 3.131 11.001 6.661 1.00 0.00 42 ALA A O 5
ATOM 6704 N N . GLU A 1 43 ? 3.823 11.379 4.553 1.00 0.00 43 GLU A N 5
ATOM 6705 C CA . GLU A 1 43 ? 3.193 12.705 4.432 1.00 0.00 43 GLU A CA 5
ATOM 6706 C C . GLU A 1 43 ? 1.666 12.614 4.288 1.00 0.00 43 GLU A C 5
ATOM 6707 O O . GLU A 1 43 ? 0.950 13.343 4.978 1.00 0.00 43 GLU A O 5
ATOM 6717 N N . VAL A 1 44 ? 1.154 11.715 3.440 1.00 0.00 44 VAL A N 5
ATOM 6718 C CA . VAL A 1 44 ? -0.302 11.542 3.242 1.00 0.00 44 VAL A CA 5
ATOM 6719 C C . VAL A 1 44 ? -0.992 10.909 4.465 1.00 0.00 44 VAL A C 5
ATOM 6720 O O . VAL A 1 44 ? -1.967 11.454 4.973 1.00 0.00 44 VAL A O 5
ATOM 6733 N N . PHE A 1 45 ? -0.469 9.785 4.956 1.00 0.00 45 PHE A N 5
ATOM 6734 C CA . PHE A 1 45 ? -1.069 8.938 5.995 1.00 0.00 45 PHE A CA 5
ATOM 6735 C C . PHE A 1 45 ? -1.226 9.658 7.345 1.00 0.00 45 PHE A C 5
ATOM 6736 O O . PHE A 1 45 ? -2.098 9.297 8.136 1.00 0.00 45 PHE A O 5
ATOM 6752 N N . SER A 1 46 ? -0.438 10.701 7.598 1.00 0.00 46 SER A N 5
ATOM 6753 C CA . SER A 1 46 ? -0.545 11.541 8.800 1.00 0.00 46 SER A CA 5
ATOM 6754 C C . SER A 1 46 ? -1.927 12.210 8.954 1.00 0.00 46 SER A C 5
ATOM 6755 O O . SER A 1 46 ? -2.302 12.573 10.070 1.00 0.00 46 SER A O 5
ATOM 6762 N N . ASP A 1 47 ? -2.707 12.354 7.874 1.00 0.00 47 ASP A N 5
ATOM 6763 C CA . ASP A 1 47 ? -4.093 12.868 7.895 1.00 0.00 47 ASP A CA 5
ATOM 6764 C C . ASP A 1 47 ? -5.164 11.759 7.877 1.00 0.00 47 ASP A C 5
ATOM 6765 O O . ASP A 1 47 ? -6.343 12.040 8.091 1.00 0.00 47 ASP A O 5
ATOM 6773 N N . TYR A 1 48 ? -4.762 10.496 7.661 1.00 0.00 48 TYR A N 5
ATOM 6774 C CA . TYR A 1 48 ? -5.649 9.322 7.541 1.00 0.00 48 TYR A CA 5
ATOM 6775 C C . TYR A 1 48 ? -5.244 8.118 8.430 1.00 0.00 48 TYR A C 5
ATOM 6776 O O . TYR A 1 48 ? -5.309 6.974 7.956 1.00 0.00 48 TYR A O 5
ATOM 6793 N N . PRO A 1 49 ? -4.872 8.298 9.717 1.00 0.00 49 PRO A N 5
ATOM 6794 C CA . PRO A 1 49 ? -4.398 7.208 10.581 1.00 0.00 49 PRO A CA 5
ATOM 6795 C C . PRO A 1 49 ? -5.441 6.097 10.807 1.00 0.00 49 PRO A C 5
ATOM 6796 O O . PRO A 1 49 ? -5.072 4.995 11.206 1.00 0.00 49 PRO A O 5
ATOM 6804 N N . GLU A 1 50 ? -6.728 6.349 10.525 1.00 0.00 50 GLU A N 5
ATOM 6805 C CA . GLU A 1 50 ? -7.793 5.342 10.549 1.00 0.00 50 GLU A CA 5
ATOM 6806 C C . GLU A 1 50 ? -7.697 4.276 9.432 1.00 0.00 50 GLU A C 5
ATOM 6807 O O . GLU A 1 50 ? -8.335 3.226 9.544 1.00 0.00 50 GLU A O 5
ATOM 6817 N N . VAL A 1 51 ? -6.905 4.507 8.376 1.00 0.00 51 VAL A N 5
ATOM 6818 C CA . VAL A 1 51 ? -6.625 3.508 7.324 1.00 0.00 51 VAL A CA 5
ATOM 6819 C C . VAL A 1 51 ? -5.614 2.476 7.854 1.00 0.00 51 VAL A C 5
ATOM 6820 O O . VAL A 1 51 ? -4.692 2.825 8.593 1.00 0.00 51 VAL A O 5
ATOM 6833 N N . GLY A 1 52 ? -5.757 1.196 7.490 1.00 0.00 52 GLY A N 5
ATOM 6834 C CA . GLY A 1 52 ? -4.781 0.141 7.798 1.00 0.00 52 GLY A CA 5
ATOM 6835 C C . GLY A 1 52 ? -3.677 0.093 6.742 1.00 0.00 52 GLY A C 5
ATOM 6836 O O . GLY A 1 52 ? -3.931 0.389 5.583 1.00 0.00 52 GLY A O 5
ATOM 6840 N N . HIS A 1 53 ? -2.454 -0.300 7.103 1.00 0.00 53 HIS A N 5
ATOM 6841 C CA . HIS A 1 53 ? -1.340 -0.407 6.144 1.00 0.00 53 HIS A CA 5
ATOM 6842 C C . HIS A 1 53 ? -0.589 -1.733 6.305 1.00 0.00 53 HIS A C 5
ATOM 6843 O O . HIS A 1 53 ? -0.112 -2.054 7.400 1.00 0.00 53 HIS A O 5
ATOM 6857 N N . LEU A 1 54 ? -0.468 -2.491 5.212 1.00 0.00 54 LEU A N 5
ATOM 6858 C CA . LEU A 1 54 ? 0.246 -3.767 5.150 1.00 0.00 54 LEU A CA 5
ATOM 6859 C C . LEU A 1 54 ? 1.456 -3.624 4.222 1.00 0.00 54 LEU A C 5
ATOM 6860 O O . LEU A 1 54 ? 1.359 -3.802 3.009 1.00 0.00 54 LEU A O 5
ATOM 6875 N N . LYS A 1 55 ? 2.618 -3.328 4.808 1.00 0.00 55 LYS A N 5
ATOM 6876 C CA . LYS A 1 55 ? 3.910 -3.259 4.111 1.00 0.00 55 LYS A CA 5
ATOM 6877 C C . LYS A 1 55 ? 4.508 -4.662 3.914 1.00 0.00 55 LYS A C 5
ATOM 6878 O O . LYS A 1 55 ? 5.128 -5.195 4.839 1.00 0.00 55 LYS A O 5
ATOM 6893 N N . VAL A 1 56 ? 4.361 -5.243 2.728 1.00 0.00 56 VAL A N 5
ATOM 6894 C CA . VAL A 1 56 ? 4.872 -6.582 2.389 1.00 0.00 56 VAL A CA 5
ATOM 6895 C C . VAL A 1 56 ? 6.261 -6.485 1.783 1.00 0.00 56 VAL A C 5
ATOM 6896 O O . VAL A 1 56 ? 6.457 -5.851 0.739 1.00 0.00 56 VAL A O 5
ATOM 6909 N N . GLU A 1 57 ? 7.201 -7.117 2.473 1.00 0.00 57 GLU A N 5
ATOM 6910 C CA . GLU A 1 57 ? 8.596 -7.206 2.074 1.00 0.00 57 GLU A CA 5
ATOM 6911 C C . GLU A 1 57 ? 8.740 -8.177 0.896 1.00 0.00 57 GLU A C 5
ATOM 6912 O O . GLU A 1 57 ? 8.612 -9.391 1.055 1.00 0.00 57 GLU A O 5
ATOM 6922 N N . ASP A 1 58 ? 8.971 -7.651 -0.303 1.00 0.00 58 ASP A N 5
ATOM 6923 C CA . ASP A 1 58 ? 9.097 -8.427 -1.543 1.00 0.00 58 ASP A CA 5
ATOM 6924 C C . ASP A 1 58 ? 10.506 -9.031 -1.727 1.00 0.00 58 ASP A C 5
ATOM 6925 O O . ASP A 1 58 ? 11.494 -8.524 -1.196 1.00 0.00 58 ASP A O 5
ATOM 6933 N N . GLY A 1 59 ? 10.592 -10.132 -2.485 1.00 0.00 59 GLY A N 5
ATOM 6934 C CA . GLY A 1 59 ? 11.830 -10.857 -2.791 1.00 0.00 59 GLY A CA 5
ATOM 6935 C C . GLY A 1 59 ? 11.843 -11.509 -4.180 1.00 0.00 59 GLY A C 5
ATOM 6936 O O . GLY A 1 59 ? 10.849 -11.409 -4.904 1.00 0.00 59 GLY A O 5
ATOM 6940 N N . PRO A 1 60 ? 12.950 -12.190 -4.560 1.00 0.00 60 PRO A N 5
ATOM 6941 C CA . PRO A 1 60 ? 13.107 -12.867 -5.850 1.00 0.00 60 PRO A CA 5
ATOM 6942 C C . PRO A 1 60 ? 11.949 -13.822 -6.170 1.00 0.00 60 PRO A C 5
ATOM 6943 O O . PRO A 1 60 ? 11.446 -14.523 -5.289 1.00 0.00 60 PRO A O 5
ATOM 6951 N N . GLY A 1 61 ? 11.507 -13.814 -7.433 1.00 0.00 61 GLY A N 5
ATOM 6952 C CA . GLY A 1 61 ? 10.337 -14.557 -7.920 1.00 0.00 61 GLY A CA 5
ATOM 6953 C C . GLY A 1 61 ? 9.005 -13.811 -7.751 1.00 0.00 61 GLY A C 5
ATOM 6954 O O . GLY A 1 61 ? 8.027 -14.205 -8.388 1.00 0.00 61 GLY A O 5
ATOM 6958 N N . ARG A 1 62 ? 8.972 -12.753 -6.925 1.00 0.00 62 ARG A N 5
ATOM 6959 C CA . ARG A 1 62 ? 7.868 -11.807 -6.693 1.00 0.00 62 ARG A CA 5
ATOM 6960 C C . ARG A 1 62 ? 6.785 -12.425 -5.787 1.00 0.00 62 ARG A C 5
ATOM 6961 O O . ARG A 1 62 ? 6.230 -13.485 -6.105 1.00 0.00 62 ARG A O 5
ATOM 6979 N N . ARG A 1 63 ? 6.487 -11.779 -4.653 1.00 0.00 63 ARG A N 5
ATOM 6980 C CA . ARG A 1 63 ? 5.640 -12.303 -3.566 1.00 0.00 63 ARG A CA 5
ATOM 6981 C C . ARG A 1 63 ? 4.181 -11.851 -3.758 1.00 0.00 63 ARG A C 5
ATOM 6982 O O . ARG A 1 63 ? 3.652 -11.975 -4.862 1.00 0.00 63 ARG A O 5
ATOM 7000 N N . LEU A 1 64 ? 3.502 -11.318 -2.730 1.00 0.00 64 LEU A N 5
ATOM 7001 C CA . LEU A 1 64 ? 2.071 -10.945 -2.767 1.00 0.00 64 LEU A CA 5
ATOM 7002 C C . LEU A 1 64 ? 1.708 -10.027 -3.957 1.00 0.00 64 LEU A C 5
ATOM 7003 O O . LEU A 1 64 ? 0.679 -10.252 -4.587 1.00 0.00 64 LEU A O 5
ATOM 7018 N N . GLY A 1 65 ? 2.584 -9.096 -4.352 1.00 0.00 65 GLY A N 5
ATOM 7019 C CA . GLY A 1 65 ? 2.390 -8.197 -5.507 1.00 0.00 65 GLY A CA 5
ATOM 7020 C C . GLY A 1 65 ? 2.264 -8.910 -6.859 1.00 0.00 65 GLY A C 5
ATOM 7021 O O . GLY A 1 65 ? 1.681 -8.354 -7.794 1.00 0.00 65 GLY A O 5
ATOM 7025 N N . ARG A 1 66 ? 2.736 -10.162 -6.960 1.00 0.00 66 ARG A N 5
ATOM 7026 C CA . ARG A 1 66 ? 2.491 -11.054 -8.104 1.00 0.00 66 ARG A CA 5
ATOM 7027 C C . ARG A 1 66 ? 1.011 -11.454 -8.184 1.00 0.00 66 ARG A C 5
ATOM 7028 O O . ARG A 1 66 ? 0.410 -11.351 -9.250 1.00 0.00 66 ARG A O 5
ATOM 7046 N N . SER A 1 67 ? 0.390 -11.794 -7.055 1.00 0.00 67 SER A N 5
ATOM 7047 C CA . SER A 1 67 ? -1.027 -12.188 -6.958 1.00 0.00 67 SER A CA 5
ATOM 7048 C C . SER A 1 67 ? -1.990 -10.986 -6.929 1.00 0.00 67 SER A C 5
ATOM 7049 O O . SER A 1 67 ? -3.205 -11.155 -7.016 1.00 0.00 67 SER A O 5
ATOM 7056 N N . PHE A 1 68 ? -1.459 -9.763 -6.828 1.00 0.00 68 PHE A N 5
ATOM 7057 C CA . PHE A 1 68 ? -2.150 -8.518 -7.182 1.00 0.00 68 PHE A CA 5
ATOM 7058 C C . PHE A 1 68 ? -1.920 -8.098 -8.639 1.00 0.00 68 PHE A C 5
ATOM 7059 O O . PHE A 1 68 ? -2.572 -7.161 -9.100 1.00 0.00 68 PHE A O 5
ATOM 7075 N N . GLN A 1 69 ? -1.008 -8.771 -9.354 1.00 0.00 69 GLN A N 5
ATOM 7076 C CA . GLN A 1 69 ? -0.631 -8.466 -10.737 1.00 0.00 69 GLN A CA 5
ATOM 7077 C C . GLN A 1 69 ? -0.180 -6.997 -10.853 1.00 0.00 69 GLN A C 5
ATOM 7078 O O . GLN A 1 69 ? -0.708 -6.226 -11.653 1.00 0.00 69 GLN A O 5
ATOM 7090 N N . VAL A 1 70 ? 0.752 -6.586 -9.991 1.00 0.00 70 VAL A N 5
ATOM 7091 C CA . VAL A 1 70 ? 1.276 -5.204 -9.892 1.00 0.00 70 VAL A CA 5
ATOM 7092 C C . VAL A 1 70 ? 1.930 -4.740 -11.213 1.00 0.00 70 VAL A C 5
ATOM 7093 O O . VAL A 1 70 ? 2.626 -5.496 -11.889 1.00 0.00 70 VAL A O 5
ATOM 7106 N N . LYS A 1 71 ? 1.706 -3.466 -11.565 1.00 0.00 71 LYS A N 5
ATOM 7107 C CA . LYS A 1 71 ? 2.204 -2.824 -12.794 1.00 0.00 71 LYS A CA 5
ATOM 7108 C C . LYS A 1 71 ? 3.724 -2.552 -12.781 1.00 0.00 71 LYS A C 5
ATOM 7109 O O . LYS A 1 71 ? 4.404 -2.839 -13.771 1.00 0.00 71 LYS A O 5
ATOM 7124 N N . LEU A 1 72 ? 4.246 -1.992 -11.685 1.00 0.00 72 LEU A N 5
ATOM 7125 C CA . LEU A 1 72 ? 5.659 -1.616 -11.513 1.00 0.00 72 LEU A CA 5
ATOM 7126 C C . LEU A 1 72 ? 6.253 -2.424 -10.346 1.00 0.00 72 LEU A C 5
ATOM 7127 O O . LEU A 1 72 ? 6.304 -3.654 -10.405 1.00 0.00 72 LEU A O 5
ATOM 7142 N N . TRP A 1 73 ? 6.674 -1.741 -9.282 1.00 0.00 73 TRP A N 5
ATOM 7143 C CA . TRP A 1 73 ? 7.125 -2.346 -8.034 1.00 0.00 73 TRP A CA 5
ATOM 7144 C C . TRP A 1 73 ? 6.800 -1.465 -6.815 1.00 0.00 73 TRP A C 5
ATOM 7145 O O . TRP A 1 73 ? 6.166 -2.001 -5.906 1.00 0.00 73 TRP A O 5
ATOM 7165 N N . PRO A 1 74 ? 7.121 -0.141 -6.787 1.00 0.00 74 PRO A N 5
ATOM 7166 C CA . PRO A 1 74 ? 6.555 0.763 -5.802 1.00 0.00 74 PRO A CA 5
ATOM 7167 C C . PRO A 1 74 ? 5.088 0.996 -6.164 1.00 0.00 74 PRO A C 5
ATOM 7168 O O . PRO A 1 74 ? 4.762 1.786 -7.052 1.00 0.00 74 PRO A O 5
ATOM 7176 N N . THR A 1 75 ? 4.198 0.244 -5.517 1.00 0.00 75 THR A N 5
ATOM 7177 C CA . THR A 1 75 ? 2.771 0.170 -5.830 1.00 0.00 75 THR A CA 5
ATOM 7178 C C . THR A 1 75 ? 2.047 -0.287 -4.582 1.00 0.00 75 THR A C 5
ATOM 7179 O O . THR A 1 75 ? 2.492 -1.199 -3.885 1.00 0.00 75 THR A O 5
ATOM 7190 N N . PHE A 1 76 ? 0.898 0.329 -4.333 1.00 0.00 76 PHE A N 5
ATOM 7191 C CA . PHE A 1 76 ? 0.064 0.057 -3.177 1.00 0.00 76 PHE A CA 5
ATOM 7192 C C . PHE A 1 76 ? -1.414 0.059 -3.578 1.00 0.00 76 PHE A C 5
ATOM 7193 O O . PHE A 1 76 ? -1.902 0.975 -4.241 1.00 0.00 76 PHE A O 5
ATOM 7209 N N . VAL A 1 77 ? -2.098 -1.020 -3.191 1.00 0.00 77 VAL A N 5
ATOM 7210 C CA . VAL A 1 77 ? -3.472 -1.361 -3.577 1.00 0.00 77 VAL A CA 5
ATOM 7211 C C . VAL A 1 77 ? -4.408 -1.127 -2.395 1.00 0.00 77 VAL A C 5
ATOM 7212 O O . VAL A 1 77 ? -4.223 -1.704 -1.321 1.00 0.00 77 VAL A O 5
ATOM 7225 N N . PHE A 1 78 ? -5.407 -0.268 -2.600 1.00 0.00 78 PHE A N 5
ATOM 7226 C CA . PHE A 1 78 ? -6.396 0.093 -1.586 1.00 0.00 78 PHE A CA 5
ATOM 7227 C C . PHE A 1 78 ? -7.528 -0.943 -1.615 1.00 0.00 78 PHE A C 5
ATOM 7228 O O . PHE A 1 78 ? -8.257 -1.071 -2.603 1.00 0.00 78 PHE A O 5
ATOM 7244 N N . LEU A 1 79 ? -7.674 -1.699 -0.528 1.00 0.00 79 LEU A N 5
ATOM 7245 C CA . LEU A 1 79 ? -8.752 -2.656 -0.294 1.00 0.00 79 LEU A CA 5
ATOM 7246 C C . LEU A 1 79 ? -9.770 -2.086 0.709 1.00 0.00 79 LEU A C 5
ATOM 7247 O O . LEU A 1 79 ? -9.428 -1.279 1.574 1.00 0.00 79 LEU A O 5
ATOM 7262 N N . ARG A 1 80 ? -11.014 -2.548 0.613 1.00 0.00 80 ARG A N 5
ATOM 7263 C CA . ARG A 1 80 ? -12.138 -2.243 1.513 1.00 0.00 80 ARG A CA 5
ATOM 7264 C C . ARG A 1 80 ? -13.264 -3.251 1.256 1.00 0.00 80 ARG A C 5
ATOM 7265 O O . ARG A 1 80 ? -13.506 -3.633 0.113 1.00 0.00 80 ARG A O 5
ATOM 7283 N N . ASP A 1 81 ? -13.912 -3.732 2.313 1.00 0.00 81 ASP A N 5
ATOM 7284 C CA . ASP A 1 81 ? -14.962 -4.772 2.260 1.00 0.00 81 ASP A CA 5
ATOM 7285 C C . ASP A 1 81 ? -14.453 -6.121 1.683 1.00 0.00 81 ASP A C 5
ATOM 7286 O O . ASP A 1 81 ? -15.212 -6.908 1.117 1.00 0.00 81 ASP A O 5
ATOM 7294 N N . GLY A 1 82 ? -13.134 -6.356 1.776 1.00 0.00 82 GLY A N 5
ATOM 7295 C CA . GLY A 1 82 ? -12.440 -7.538 1.237 1.00 0.00 82 GLY A CA 5
ATOM 7296 C C . GLY A 1 82 ? -12.076 -7.457 -0.253 1.00 0.00 82 GLY A C 5
ATOM 7297 O O . GLY A 1 82 ? -11.479 -8.399 -0.773 1.00 0.00 82 GLY A O 5
ATOM 7301 N N . ARG A 1 83 ? -12.422 -6.357 -0.934 1.00 0.00 83 ARG A N 5
ATOM 7302 C CA . ARG A 1 83 ? -12.260 -6.147 -2.373 1.00 0.00 83 ARG A CA 5
ATOM 7303 C C . ARG A 1 83 ? -11.356 -4.940 -2.655 1.00 0.00 83 ARG A C 5
ATOM 7304 O O . ARG A 1 83 ? -11.342 -3.973 -1.894 1.00 0.00 83 ARG A O 5
ATOM 7322 N N . GLU A 1 84 ? -10.597 -4.966 -3.745 1.00 0.00 84 GLU A N 5
ATOM 7323 C CA . GLU A 1 84 ? -9.847 -3.802 -4.232 1.00 0.00 84 GLU A CA 5
ATOM 7324 C C . GLU A 1 84 ? -10.811 -2.684 -4.655 1.00 0.00 84 GLU A C 5
ATOM 7325 O O . GLU A 1 84 ? -11.676 -2.894 -5.504 1.00 0.00 84 GLU A O 5
ATOM 7335 N N . VAL A 1 85 ? -10.657 -1.499 -4.059 1.00 0.00 85 VAL A N 5
ATOM 7336 C CA . VAL A 1 85 ? -11.405 -0.278 -4.403 1.00 0.00 85 VAL A CA 5
ATOM 7337 C C . VAL A 1 85 ? -10.607 0.646 -5.330 1.00 0.00 85 VAL A C 5
ATOM 7338 O O . VAL A 1 85 ? -11.207 1.421 -6.072 1.00 0.00 85 VAL A O 5
ATOM 7351 N N . ALA A 1 86 ? -9.275 0.531 -5.327 1.00 0.00 86 ALA A N 5
ATOM 7352 C CA . ALA A 1 86 ? -8.328 1.316 -6.120 1.00 0.00 86 ALA A CA 5
ATOM 7353 C C . ALA A 1 86 ? -6.906 0.769 -5.959 1.00 0.00 86 ALA A C 5
ATOM 7354 O O . ALA A 1 86 ? -6.646 -0.077 -5.103 1.00 0.00 86 ALA A O 5
ATOM 7361 N N . ARG A 1 87 ? -5.961 1.374 -6.678 1.00 0.00 87 ARG A N 5
ATOM 7362 C CA . ARG A 1 87 ? -4.533 1.279 -6.385 1.00 0.00 87 ARG A CA 5
ATOM 7363 C C . ARG A 1 87 ? -3.778 2.500 -6.913 1.00 0.00 87 ARG A C 5
ATOM 7364 O O . ARG A 1 87 ? -4.231 3.158 -7.853 1.00 0.00 87 ARG A O 5
ATOM 7382 N N . VAL A 1 88 ? -2.623 2.785 -6.319 1.00 0.00 88 VAL A N 5
ATOM 7383 C CA . VAL A 1 88 ? -1.704 3.843 -6.770 1.00 0.00 88 VAL A CA 5
ATOM 7384 C C . VAL A 1 88 ? -0.374 3.181 -7.147 1.00 0.00 88 VAL A C 5
ATOM 7385 O O . VAL A 1 88 ? 0.206 2.439 -6.358 1.00 0.00 88 VAL A O 5
ATOM 7398 N N . VAL A 1 89 ? 0.087 3.455 -8.370 1.00 0.00 89 VAL A N 5
ATOM 7399 C CA . VAL A 1 89 ? 1.350 2.972 -8.946 1.00 0.00 89 VAL A CA 5
ATOM 7400 C C . VAL A 1 89 ? 2.275 4.183 -9.113 1.00 0.00 89 VAL A C 5
ATOM 7401 O O . VAL A 1 89 ? 1.856 5.176 -9.709 1.00 0.00 89 VAL A O 5
ATOM 7414 N N . ARG A 1 90 ? 3.515 4.095 -8.604 1.00 0.00 90 ARG A N 5
ATOM 7415 C CA . ARG A 1 90 ? 4.580 5.101 -8.755 1.00 0.00 90 ARG A CA 5
ATOM 7416 C C . ARG A 1 90 ? 4.121 6.531 -8.331 1.00 0.00 90 ARG A C 5
ATOM 7417 O O . ARG A 1 90 ? 3.803 7.346 -9.206 1.00 0.00 90 ARG A O 5
ATOM 7435 N N . PRO A 1 91 ? 4.042 6.849 -7.022 1.00 0.00 91 PRO A N 5
ATOM 7436 C CA . PRO A 1 91 ? 3.531 8.135 -6.542 1.00 0.00 91 PRO A CA 5
ATOM 7437 C C . PRO A 1 91 ? 4.433 9.289 -7.007 1.00 0.00 91 PRO A C 5
ATOM 7438 O O . PRO A 1 91 ? 5.617 9.327 -6.670 1.00 0.00 91 PRO A O 5
ATOM 7446 N N . GLY A 1 92 ? 3.876 10.235 -7.777 1.00 0.00 92 GLY A N 5
ATOM 7447 C CA . GLY A 1 92 ? 4.634 11.340 -8.387 1.00 0.00 92 GLY A CA 5
ATOM 7448 C C . GLY A 1 92 ? 4.871 12.516 -7.434 1.00 0.00 92 GLY A C 5
ATOM 7449 O O . GLY A 1 92 ? 5.884 13.202 -7.540 1.00 0.00 92 GLY A O 5
ATOM 7453 N N . SER A 1 93 ? 3.962 12.725 -6.484 1.00 0.00 93 SER A N 5
ATOM 7454 C CA . SER A 1 93 ? 4.003 13.731 -5.414 1.00 0.00 93 SER A CA 5
ATOM 7455 C C . SER A 1 93 ? 2.827 13.501 -4.461 1.00 0.00 93 SER A C 5
ATOM 7456 O O . SER A 1 93 ? 1.852 12.823 -4.810 1.00 0.00 93 SER A O 5
ATOM 7463 N N . ALA A 1 94 ? 2.888 14.078 -3.256 1.00 0.00 94 ALA A N 5
ATOM 7464 C CA . ALA A 1 94 ? 1.842 13.972 -2.238 1.00 0.00 94 ALA A CA 5
ATOM 7465 C C . ALA A 1 94 ? 0.471 14.400 -2.769 1.00 0.00 94 ALA A C 5
ATOM 7466 O O . ALA A 1 94 ? -0.529 13.779 -2.432 1.00 0.00 94 ALA A O 5
ATOM 7473 N N . SER A 1 95 ? 0.416 15.360 -3.692 1.00 0.00 95 SER A N 5
ATOM 7474 C CA . SER A 1 95 ? -0.822 15.761 -4.369 1.00 0.00 95 SER A CA 5
ATOM 7475 C C . SER A 1 95 ? -1.520 14.612 -5.122 1.00 0.00 95 SER A C 5
ATOM 7476 O O . SER A 1 95 ? -2.746 14.621 -5.225 1.00 0.00 95 SER A O 5
ATOM 7483 N N . VAL A 1 96 ? -0.779 13.604 -5.602 1.00 0.00 96 VAL A N 5
ATOM 7484 C CA . VAL A 1 96 ? -1.317 12.410 -6.280 1.00 0.00 96 VAL A CA 5
ATOM 7485 C C . VAL A 1 96 ? -1.683 11.327 -5.259 1.00 0.00 96 VAL A C 5
ATOM 7486 O O . VAL A 1 96 ? -2.717 10.672 -5.396 1.00 0.00 96 VAL A O 5
ATOM 7499 N N . LEU A 1 97 ? -0.861 11.141 -4.217 1.00 0.00 97 LEU A N 5
ATOM 7500 C CA . LEU A 1 97 ? -1.101 10.144 -3.178 1.00 0.00 97 LEU A CA 5
ATOM 7501 C C . LEU A 1 97 ? -2.290 10.533 -2.284 1.00 0.00 97 LEU A C 5
ATOM 7502 O O . LEU A 1 97 ? -3.215 9.741 -2.125 1.00 0.00 97 LEU A O 5
ATOM 7517 N N . GLU A 1 98 ? -2.322 11.770 -1.783 1.00 0.00 98 GLU A N 5
ATOM 7518 C CA . GLU A 1 98 ? -3.437 12.332 -1.014 1.00 0.00 98 GLU A CA 5
ATOM 7519 C C . GLU A 1 98 ? -4.765 12.309 -1.782 1.00 0.00 98 GLU A C 5
ATOM 7520 O O . GLU A 1 98 ? -5.794 11.980 -1.189 1.00 0.00 98 GLU A O 5
ATOM 7530 N N . GLU A 1 99 ? -4.748 12.619 -3.089 1.00 0.00 99 GLU A N 5
ATOM 7531 C CA . GLU A 1 99 ? -5.917 12.583 -3.983 1.00 0.00 99 GLU A CA 5
ATOM 7532 C C . GLU A 1 99 ? -6.571 11.198 -4.037 1.00 0.00 99 GLU A C 5
ATOM 7533 O O . GLU A 1 99 ? -7.794 11.085 -4.159 1.00 0.00 99 GLU A O 5
ATOM 7543 N N . ALA A 1 100 ? -5.774 10.135 -3.940 1.00 0.00 100 ALA A N 5
ATOM 7544 C CA . ALA A 1 100 ? -6.294 8.784 -3.812 1.00 0.00 100 ALA A CA 5
ATOM 7545 C C . ALA A 1 100 ? -6.759 8.495 -2.382 1.00 0.00 100 ALA A C 5
ATOM 7546 O O . ALA A 1 100 ? -7.888 8.049 -2.197 1.00 0.00 100 ALA A O 5
ATOM 7553 N N . PHE A 1 101 ? -5.967 8.810 -1.351 1.00 0.00 101 PHE A N 5
ATOM 7554 C CA . PHE A 1 101 ? -6.322 8.518 0.042 1.00 0.00 101 PHE A CA 5
ATOM 7555 C C . PHE A 1 101 ? -7.691 9.108 0.424 1.00 0.00 101 PHE A C 5
ATOM 7556 O O . PHE A 1 101 ? -8.545 8.371 0.909 1.00 0.00 101 PHE A O 5
ATOM 7572 N N . GLU A 1 102 ? -7.931 10.385 0.132 1.00 0.00 102 GLU A N 5
ATOM 7573 C CA . GLU A 1 102 ? -9.228 11.040 0.364 1.00 0.00 102 GLU A CA 5
ATOM 7574 C C . GLU A 1 102 ? -10.391 10.362 -0.374 1.00 0.00 102 GLU A C 5
ATOM 7575 O O . GLU A 1 102 ? -11.514 10.311 0.140 1.00 0.00 102 GLU A O 5
ATOM 7585 N N . SER A 1 103 ? -10.124 9.800 -1.552 1.00 0.00 103 SER A N 5
ATOM 7586 C CA . SER A 1 103 ? -11.136 9.152 -2.385 1.00 0.00 103 SER A CA 5
ATOM 7587 C C . SER A 1 103 ? -11.469 7.730 -1.902 1.00 0.00 103 SER A C 5
ATOM 7588 O O . SER A 1 103 ? -12.566 7.244 -2.175 1.00 0.00 103 SER A O 5
ATOM 7595 N N . LEU A 1 104 ? -10.556 7.066 -1.167 1.00 0.00 104 LEU A N 5
ATOM 7596 C CA . LEU A 1 104 ? -10.747 5.695 -0.664 1.00 0.00 104 LEU A CA 5
ATOM 7597 C C . LEU A 1 104 ? -11.061 5.639 0.837 1.00 0.00 104 LEU A C 5
ATOM 7598 O O . LEU A 1 104 ? -11.719 4.700 1.285 1.00 0.00 104 LEU A O 5
ATOM 7613 N N . VAL A 1 105 ? -10.645 6.646 1.602 1.00 0.00 105 VAL A N 5
ATOM 7614 C CA . VAL A 1 105 ? -10.978 6.791 3.024 1.00 0.00 105 VAL A CA 5
ATOM 7615 C C . VAL A 1 105 ? -12.451 7.197 3.209 1.00 0.00 105 VAL A C 5
ATOM 7616 O O . VAL A 1 105 ? -13.072 6.825 4.205 1.00 0.00 105 VAL A O 5
ATOM 7629 N N . GLY A 1 106 ? -13.019 7.924 2.232 1.00 0.00 106 GLY A N 5
ATOM 7630 C CA . GLY A 1 106 ? -14.416 8.375 2.217 1.00 0.00 106 GLY A CA 5
ATOM 7631 C C . GLY A 1 106 ? -14.634 9.872 2.475 1.00 0.00 106 GLY A C 5
ATOM 7632 O O . GLY A 1 106 ? -15.786 10.297 2.575 1.00 0.00 106 GLY A O 5
ATOM 7636 N N . GLU A 1 107 ? -13.566 10.665 2.583 1.00 0.00 107 GLU A N 5
ATOM 7637 C CA . GLU A 1 107 ? -13.633 12.089 2.952 1.00 0.00 107 GLU A CA 5
ATOM 7638 C C . GLU A 1 107 ? -13.811 13.025 1.746 1.00 0.00 107 GLU A C 5
ATOM 7639 O O . GLU A 1 107 ? -14.391 14.105 1.891 1.00 0.00 107 GLU A O 5
ATOM 7649 N N . GLY A 1 108 ? -13.313 12.630 0.569 1.00 0.00 108 GLY A N 5
ATOM 7650 C CA . GLY A 1 108 ? -13.317 13.427 -0.662 1.00 0.00 108 GLY A CA 5
ATOM 7651 C C . GLY A 1 108 ? -14.181 12.818 -1.767 1.00 0.00 108 GLY A C 5
ATOM 7652 O O . GLY A 1 108 ? -15.391 12.683 -1.601 1.00 0.00 108 GLY A O 5
ATOM 7656 N N . MET A 1 1 ? 14.476 4.916 7.873 1.00 0.00 1 MET A N 6
ATOM 7657 C CA . MET A 1 1 ? 13.066 5.197 8.149 1.00 0.00 1 MET A CA 6
ATOM 7658 C C . MET A 1 1 ? 12.647 4.642 9.518 1.00 0.00 1 MET A C 6
ATOM 7659 O O . MET A 1 1 ? 13.154 3.613 9.971 1.00 0.00 1 MET A O 6
ATOM 7671 N N . LYS A 1 2 ? 11.705 5.319 10.198 1.00 0.00 2 LYS A N 6
ATOM 7672 C CA . LYS A 1 2 ? 11.199 4.902 11.515 1.00 0.00 2 LYS A CA 6
ATOM 7673 C C . LYS A 1 2 ? 10.255 3.680 11.418 1.00 0.00 2 LYS A C 6
ATOM 7674 O O . LYS A 1 2 ? 10.351 2.759 12.239 1.00 0.00 2 LYS A O 6
ATOM 7689 N N . THR A 1 3 ? 9.386 3.643 10.401 1.00 0.00 3 THR A N 6
ATOM 7690 C CA . THR A 1 3 ? 8.543 2.491 10.020 1.00 0.00 3 THR A CA 6
ATOM 7691 C C . THR A 1 3 ? 9.264 1.607 9.001 1.00 0.00 3 THR A C 6
ATOM 7692 O O . THR A 1 3 ? 10.237 2.038 8.376 1.00 0.00 3 THR A O 6
ATOM 7703 N N . ARG A 1 4 ? 8.801 0.362 8.867 1.00 0.00 4 ARG A N 6
ATOM 7704 C CA . ARG A 1 4 ? 9.511 -0.721 8.166 1.00 0.00 4 ARG A CA 6
ATOM 7705 C C . ARG A 1 4 ? 8.568 -1.754 7.539 1.00 0.00 4 ARG A C 6
ATOM 7706 O O . ARG A 1 4 ? 7.377 -1.815 7.857 1.00 0.00 4 ARG A O 6
ATOM 7724 N N . TYR A 1 5 ? 9.120 -2.562 6.638 1.00 0.00 5 TYR A N 6
ATOM 7725 C CA . TYR A 1 5 ? 8.408 -3.615 5.899 1.00 0.00 5 TYR A CA 6
ATOM 7726 C C . TYR A 1 5 ? 8.425 -4.980 6.611 1.00 0.00 5 TYR A C 6
ATOM 7727 O O . TYR A 1 5 ? 9.202 -5.195 7.542 1.00 0.00 5 TYR A O 6
ATOM 7744 N N . SER A 1 6 ? 7.596 -5.925 6.156 1.00 0.00 6 SER A N 6
ATOM 7745 C CA . SER A 1 6 ? 7.623 -7.315 6.628 1.00 0.00 6 SER A CA 6
ATOM 7746 C C . SER A 1 6 ? 7.398 -8.356 5.524 1.00 0.00 6 SER A C 6
ATOM 7747 O O . SER A 1 6 ? 6.516 -8.212 4.677 1.00 0.00 6 SER A O 6
ATOM 7754 N N . ALA A 1 7 ? 8.168 -9.449 5.554 1.00 0.00 7 ALA A N 6
ATOM 7755 C CA . ALA A 1 7 ? 7.982 -10.597 4.659 1.00 0.00 7 ALA A CA 6
ATOM 7756 C C . ALA A 1 7 ? 6.866 -11.553 5.132 1.00 0.00 7 ALA A C 6
ATOM 7757 O O . ALA A 1 7 ? 6.426 -12.410 4.364 1.00 0.00 7 ALA A O 6
ATOM 7764 N N . GLU A 1 8 ? 6.398 -11.419 6.381 1.00 0.00 8 GLU A N 6
ATOM 7765 C CA . GLU A 1 8 ? 5.444 -12.327 7.034 1.00 0.00 8 GLU A CA 6
ATOM 7766 C C . GLU A 1 8 ? 3.976 -11.972 6.706 1.00 0.00 8 GLU A C 6
ATOM 7767 O O . GLU A 1 8 ? 3.088 -12.049 7.561 1.00 0.00 8 GLU A O 6
ATOM 7777 N N . ALA A 1 9 ? 3.704 -11.542 5.466 1.00 0.00 9 ALA A N 6
ATOM 7778 C CA . ALA A 1 9 ? 2.376 -11.130 5.020 1.00 0.00 9 ALA A CA 6
ATOM 7779 C C . ALA A 1 9 ? 1.383 -12.314 4.888 1.00 0.00 9 ALA A C 6
ATOM 7780 O O . ALA A 1 9 ? 1.808 -13.450 4.648 1.00 0.00 9 ALA A O 6
ATOM 7787 N N . PRO A 1 10 ? 0.064 -12.043 4.996 1.00 0.00 10 PRO A N 6
ATOM 7788 C CA . PRO A 1 10 ? -0.999 -13.012 4.754 1.00 0.00 10 PRO A CA 6
ATOM 7789 C C . PRO A 1 10 ? -1.102 -13.396 3.271 1.00 0.00 10 PRO A C 6
ATOM 7790 O O . PRO A 1 10 ? -0.553 -12.729 2.397 1.00 0.00 10 PRO A O 6
ATOM 7798 N N . ALA A 1 11 ? -1.856 -14.458 2.981 1.00 0.00 11 ALA A N 6
ATOM 7799 C CA . ALA A 1 11 ? -2.206 -14.862 1.619 1.00 0.00 11 ALA A CA 6
ATOM 7800 C C . ALA A 1 11 ? -3.395 -14.049 1.072 1.00 0.00 11 ALA A C 6
ATOM 7801 O O . ALA A 1 11 ? -4.286 -13.657 1.830 1.00 0.00 11 ALA A O 6
ATOM 7808 N N . ARG A 1 12 ? -3.461 -13.864 -0.255 1.00 0.00 12 ARG A N 6
ATOM 7809 C CA . ARG A 1 12 ? -4.504 -13.076 -0.943 1.00 0.00 12 ARG A CA 6
ATOM 7810 C C . ARG A 1 12 ? -5.924 -13.589 -0.651 1.00 0.00 12 ARG A C 6
ATOM 7811 O O . ARG A 1 12 ? -6.858 -12.803 -0.564 1.00 0.00 12 ARG A O 6
ATOM 7829 N N . ASP A 1 13 ? -6.072 -14.899 -0.448 1.00 0.00 13 ASP A N 6
ATOM 7830 C CA . ASP A 1 13 ? -7.329 -15.562 -0.078 1.00 0.00 13 ASP A CA 6
ATOM 7831 C C . ASP A 1 13 ? -7.876 -15.097 1.282 1.00 0.00 13 ASP A C 6
ATOM 7832 O O . ASP A 1 13 ? -9.070 -14.817 1.396 1.00 0.00 13 ASP A O 6
ATOM 7840 N N . GLU A 1 14 ? -7.003 -14.945 2.287 1.00 0.00 14 GLU A N 6
ATOM 7841 C CA . GLU A 1 14 ? -7.370 -14.402 3.602 1.00 0.00 14 GLU A CA 6
ATOM 7842 C C . GLU A 1 14 ? -7.576 -12.876 3.554 1.00 0.00 14 GLU A C 6
ATOM 7843 O O . GLU A 1 14 ? -8.461 -12.330 4.215 1.00 0.00 14 GLU A O 6
ATOM 7853 N N . LEU A 1 15 ? -6.812 -12.198 2.694 1.00 0.00 15 LEU A N 6
ATOM 7854 C CA . LEU A 1 15 ? -6.941 -10.779 2.381 1.00 0.00 15 LEU A CA 6
ATOM 7855 C C . LEU A 1 15 ? -8.271 -10.444 1.671 1.00 0.00 15 LEU A C 6
ATOM 7856 O O . LEU A 1 15 ? -8.674 -9.284 1.656 1.00 0.00 15 LEU A O 6
ATOM 7871 N N . ASP A 1 16 ? -8.996 -11.439 1.144 1.00 0.00 16 ASP A N 6
ATOM 7872 C CA . ASP A 1 16 ? -10.313 -11.251 0.527 1.00 0.00 16 ASP A CA 6
ATOM 7873 C C . ASP A 1 16 ? -11.445 -11.146 1.563 1.00 0.00 16 ASP A C 6
ATOM 7874 O O . ASP A 1 16 ? -12.550 -10.697 1.253 1.00 0.00 16 ASP A O 6
ATOM 7882 N N . ARG A 1 17 ? -11.166 -11.588 2.797 1.00 0.00 17 ARG A N 6
ATOM 7883 C CA . ARG A 1 17 ? -12.131 -11.736 3.889 1.00 0.00 17 ARG A CA 6
ATOM 7884 C C . ARG A 1 17 ? -12.073 -10.613 4.929 1.00 0.00 17 ARG A C 6
ATOM 7885 O O . ARG A 1 17 ? -12.899 -10.589 5.848 1.00 0.00 17 ARG A O 6
ATOM 7903 N N . LEU A 1 18 ? -11.115 -9.684 4.803 1.00 0.00 18 LEU A N 6
ATOM 7904 C CA . LEU A 1 18 ? -10.996 -8.491 5.655 1.00 0.00 18 LEU A CA 6
ATOM 7905 C C . LEU A 1 18 ? -12.219 -7.568 5.580 1.00 0.00 18 LEU A C 6
ATOM 7906 O O . LEU A 1 18 ? -13.067 -7.698 4.693 1.00 0.00 18 LEU A O 6
ATOM 7921 N N . ALA A 1 19 ? -12.279 -6.591 6.484 1.00 0.00 19 ALA A N 6
ATOM 7922 C CA . ALA A 1 19 ? -13.246 -5.495 6.442 1.00 0.00 19 ALA A CA 6
ATOM 7923 C C . ALA A 1 19 ? -12.653 -4.197 7.022 1.00 0.00 19 ALA A C 6
ATOM 7924 O O . ALA A 1 19 ? -11.897 -4.218 7.995 1.00 0.00 19 ALA A O 6
ATOM 7931 N N . GLY A 1 20 ? -13.005 -3.073 6.393 1.00 0.00 20 GLY A N 6
ATOM 7932 C CA . GLY A 1 20 ? -12.468 -1.726 6.651 1.00 0.00 20 GLY A CA 6
ATOM 7933 C C . GLY A 1 20 ? -11.446 -1.300 5.582 1.00 0.00 20 GLY A C 6
ATOM 7934 O O . GLY A 1 20 ? -10.908 -2.171 4.892 1.00 0.00 20 GLY A O 6
ATOM 7938 N N . PRO A 1 21 ? -11.184 0.013 5.413 1.00 0.00 21 PRO A N 6
ATOM 7939 C CA . PRO A 1 21 ? -10.237 0.507 4.418 1.00 0.00 21 PRO A CA 6
ATOM 7940 C C . PRO A 1 21 ? -8.811 0.086 4.810 1.00 0.00 21 PRO A C 6
ATOM 7941 O O . PRO A 1 21 ? -8.343 0.396 5.903 1.00 0.00 21 PRO A O 6
ATOM 7949 N N . THR A 1 22 ? -8.135 -0.651 3.917 1.00 0.00 22 THR A N 6
ATOM 7950 C CA . THR A 1 22 ? -6.807 -1.245 4.149 1.00 0.00 22 THR A CA 6
ATOM 7951 C C . THR A 1 22 ? -5.959 -1.113 2.894 1.00 0.00 22 THR A C 6
ATOM 7952 O O . THR A 1 22 ? -6.332 -1.600 1.831 1.00 0.00 22 THR A O 6
ATOM 7963 N N . LEU A 1 23 ? -4.789 -0.498 3.024 1.00 0.00 23 LEU A N 6
ATOM 7964 C CA . LEU A 1 23 ? -3.813 -0.354 1.953 1.00 0.00 23 LEU A CA 6
ATOM 7965 C C . LEU A 1 23 ? -2.765 -1.473 2.035 1.00 0.00 23 LEU A C 6
ATOM 7966 O O . LEU A 1 23 ? -2.147 -1.664 3.081 1.00 0.00 23 LEU A O 6
ATOM 7981 N N . VAL A 1 24 ? -2.530 -2.187 0.931 1.00 0.00 24 VAL A N 6
ATOM 7982 C CA . VAL A 1 24 ? -1.462 -3.200 0.812 1.00 0.00 24 VAL A CA 6
ATOM 7983 C C . VAL A 1 24 ? -0.350 -2.657 -0.082 1.00 0.00 24 VAL A C 6
ATOM 7984 O O . VAL A 1 24 ? -0.592 -2.380 -1.254 1.00 0.00 24 VAL A O 6
ATOM 7997 N N . GLU A 1 25 ? 0.840 -2.493 0.486 1.00 0.00 25 GLU A N 6
ATOM 7998 C CA . GLU A 1 25 ? 2.023 -1.840 -0.082 1.00 0.00 25 GLU A CA 6
ATOM 7999 C C . GLU A 1 25 ? 3.114 -2.869 -0.408 1.00 0.00 25 GLU A C 6
ATOM 8000 O O . GLU A 1 25 ? 3.520 -3.640 0.461 1.00 0.00 25 GLU A O 6
ATOM 8010 N N . PHE A 1 26 ? 3.606 -2.862 -1.650 1.00 0.00 26 PHE A N 6
ATOM 8011 C CA . PHE A 1 26 ? 4.612 -3.786 -2.173 1.00 0.00 26 PHE A CA 6
ATOM 8012 C C . PHE A 1 26 ? 5.945 -3.069 -2.416 1.00 0.00 26 PHE A C 6
ATOM 8013 O O . PHE A 1 26 ? 6.024 -2.091 -3.168 1.00 0.00 26 PHE A O 6
ATOM 8029 N N . GLY A 1 27 ? 7.016 -3.589 -1.807 1.00 0.00 27 GLY A N 6
ATOM 8030 C CA . GLY A 1 27 ? 8.348 -2.982 -1.841 1.00 0.00 27 GLY A CA 6
ATOM 8031 C C . GLY A 1 27 ? 9.315 -3.634 -0.860 1.00 0.00 27 GLY A C 6
ATOM 8032 O O . GLY A 1 27 ? 9.171 -4.821 -0.572 1.00 0.00 27 GLY A O 6
ATOM 8036 N N . THR A 1 28 ? 10.267 -2.864 -0.327 1.00 0.00 28 THR A N 6
ATOM 8037 C CA . THR A 1 28 ? 11.204 -3.259 0.747 1.00 0.00 28 THR A CA 6
ATOM 8038 C C . THR A 1 28 ? 11.544 -2.039 1.599 1.00 0.00 28 THR A C 6
ATOM 8039 O O . THR A 1 28 ? 11.120 -0.926 1.293 1.00 0.00 28 THR A O 6
ATOM 8050 N N . ASP A 1 29 ? 12.324 -2.213 2.669 1.00 0.00 29 ASP A N 6
ATOM 8051 C CA . ASP A 1 29 ? 12.790 -1.097 3.499 1.00 0.00 29 ASP A CA 6
ATOM 8052 C C . ASP A 1 29 ? 14.087 -0.457 2.952 1.00 0.00 29 ASP A C 6
ATOM 8053 O O . ASP A 1 29 ? 14.692 0.383 3.620 1.00 0.00 29 ASP A O 6
ATOM 8061 N N . TRP A 1 30 ? 14.542 -0.867 1.758 1.00 0.00 30 TRP A N 6
ATOM 8062 C CA . TRP A 1 30 ? 15.876 -0.557 1.236 1.00 0.00 30 TRP A CA 6
ATOM 8063 C C . TRP A 1 30 ? 15.948 -0.194 -0.264 1.00 0.00 30 TRP A C 6
ATOM 8064 O O . TRP A 1 30 ? 16.959 0.386 -0.669 1.00 0.00 30 TRP A O 6
ATOM 8084 N N . CYS A 1 31 ? 14.926 -0.462 -1.094 1.00 0.00 31 CYS A N 6
ATOM 8085 C CA . CYS A 1 31 ? 14.912 -0.006 -2.493 1.00 0.00 31 CYS A CA 6
ATOM 8086 C C . CYS A 1 31 ? 14.872 1.529 -2.582 1.00 0.00 31 CYS A C 6
ATOM 8087 O O . CYS A 1 31 ? 14.156 2.189 -1.823 1.00 0.00 31 CYS A O 6
ATOM 8094 N N . GLY A 1 32 ? 15.599 2.107 -3.547 1.00 0.00 32 GLY A N 6
ATOM 8095 C CA . GLY A 1 32 ? 15.609 3.548 -3.826 1.00 0.00 32 GLY A CA 6
ATOM 8096 C C . GLY A 1 32 ? 14.258 4.094 -4.304 1.00 0.00 32 GLY A C 6
ATOM 8097 O O . GLY A 1 32 ? 14.012 5.292 -4.167 1.00 0.00 32 GLY A O 6
ATOM 8101 N N . HIS A 1 33 ? 13.345 3.244 -4.787 1.00 0.00 33 HIS A N 6
ATOM 8102 C CA . HIS A 1 33 ? 11.936 3.626 -4.946 1.00 0.00 33 HIS A CA 6
ATOM 8103 C C . HIS A 1 33 ? 11.263 3.811 -3.580 1.00 0.00 33 HIS A C 6
ATOM 8104 O O . HIS A 1 33 ? 10.644 4.842 -3.297 1.00 0.00 33 HIS A O 6
ATOM 8118 N N . CYS A 1 34 ? 11.396 2.809 -2.711 1.00 0.00 34 CYS A N 6
ATOM 8119 C CA . CYS A 1 34 ? 10.804 2.808 -1.378 1.00 0.00 34 CYS A CA 6
ATOM 8120 C C . CYS A 1 34 ? 11.315 3.947 -0.505 1.00 0.00 34 CYS A C 6
ATOM 8121 O O . CYS A 1 34 ? 10.514 4.546 0.211 1.00 0.00 34 CYS A O 6
ATOM 8128 N N . GLN A 1 35 ? 12.594 4.318 -0.605 1.00 0.00 35 GLN A N 6
ATOM 8129 C CA . GLN A 1 35 ? 13.124 5.416 0.205 1.00 0.00 35 GLN A CA 6
ATOM 8130 C C . GLN A 1 35 ? 12.432 6.757 -0.104 1.00 0.00 35 GLN A C 6
ATOM 8131 O O . GLN A 1 35 ? 12.428 7.654 0.733 1.00 0.00 35 GLN A O 6
ATOM 8143 N N . ALA A 1 36 ? 11.845 6.880 -1.298 1.00 0.00 36 ALA A N 6
ATOM 8144 C CA . ALA A 1 36 ? 11.044 8.025 -1.737 1.00 0.00 36 ALA A CA 6
ATOM 8145 C C . ALA A 1 36 ? 9.538 7.838 -1.475 1.00 0.00 36 ALA A C 6
ATOM 8146 O O . ALA A 1 36 ? 8.867 8.807 -1.122 1.00 0.00 36 ALA A O 6
ATOM 8153 N N . ALA A 1 37 ? 8.993 6.619 -1.602 1.00 0.00 37 ALA A N 6
ATOM 8154 C CA . ALA A 1 37 ? 7.567 6.343 -1.386 1.00 0.00 37 ALA A CA 6
ATOM 8155 C C . ALA A 1 37 ? 7.193 6.214 0.105 1.00 0.00 37 ALA A C 6
ATOM 8156 O O . ALA A 1 37 ? 6.086 6.569 0.490 1.00 0.00 37 ALA A O 6
ATOM 8163 N N . GLN A 1 38 ? 8.120 5.769 0.956 1.00 0.00 38 GLN A N 6
ATOM 8164 C CA . GLN A 1 38 ? 7.915 5.643 2.403 1.00 0.00 38 GLN A CA 6
ATOM 8165 C C . GLN A 1 38 ? 7.576 6.990 3.072 1.00 0.00 38 GLN A C 6
ATOM 8166 O O . GLN A 1 38 ? 6.529 7.067 3.718 1.00 0.00 38 GLN A O 6
ATOM 8178 N N . PRO A 1 39 ? 8.377 8.071 2.910 1.00 0.00 39 PRO A N 6
ATOM 8179 C CA . PRO A 1 39 ? 8.028 9.384 3.441 1.00 0.00 39 PRO A CA 6
ATOM 8180 C C . PRO A 1 39 ? 6.845 10.017 2.692 1.00 0.00 39 PRO A C 6
ATOM 8181 O O . PRO A 1 39 ? 6.197 10.906 3.236 1.00 0.00 39 PRO A O 6
ATOM 8189 N N . LEU A 1 40 ? 6.516 9.538 1.483 1.00 0.00 40 LEU A N 6
ATOM 8190 C CA . LEU A 1 40 ? 5.316 9.960 0.752 1.00 0.00 40 LEU A CA 6
ATOM 8191 C C . LEU A 1 40 ? 4.084 9.493 1.513 1.00 0.00 40 LEU A C 6
ATOM 8192 O O . LEU A 1 40 ? 3.267 10.325 1.919 1.00 0.00 40 LEU A O 6
ATOM 8207 N N . LEU A 1 41 ? 3.989 8.175 1.760 1.00 0.00 41 LEU A N 6
ATOM 8208 C CA . LEU A 1 41 ? 2.916 7.556 2.523 1.00 0.00 41 LEU A CA 6
ATOM 8209 C C . LEU A 1 41 ? 2.853 8.205 3.899 1.00 0.00 41 LEU A C 6
ATOM 8210 O O . LEU A 1 41 ? 1.796 8.680 4.274 1.00 0.00 41 LEU A O 6
ATOM 8225 N N . ALA A 1 42 ? 3.986 8.338 4.588 1.00 0.00 42 ALA A N 6
ATOM 8226 C CA . ALA A 1 42 ? 4.047 8.958 5.914 1.00 0.00 42 ALA A CA 6
ATOM 8227 C C . ALA A 1 42 ? 3.417 10.368 5.963 1.00 0.00 42 ALA A C 6
ATOM 8228 O O . ALA A 1 42 ? 2.740 10.700 6.941 1.00 0.00 42 ALA A O 6
ATOM 8235 N N . GLU A 1 43 ? 3.592 11.173 4.908 1.00 0.00 43 GLU A N 6
ATOM 8236 C CA . GLU A 1 43 ? 2.995 12.512 4.812 1.00 0.00 43 GLU A CA 6
ATOM 8237 C C . GLU A 1 43 ? 1.476 12.469 4.577 1.00 0.00 43 GLU A C 6
ATOM 8238 O O . GLU A 1 43 ? 0.744 13.181 5.264 1.00 0.00 43 GLU A O 6
ATOM 8248 N N . VAL A 1 44 ? 0.986 11.622 3.657 1.00 0.00 44 VAL A N 6
ATOM 8249 C CA . VAL A 1 44 ? -0.464 11.462 3.413 1.00 0.00 44 VAL A CA 6
ATOM 8250 C C . VAL A 1 44 ? -1.190 10.820 4.607 1.00 0.00 44 VAL A C 6
ATOM 8251 O O . VAL A 1 44 ? -2.194 11.361 5.074 1.00 0.00 44 VAL A O 6
ATOM 8264 N N . PHE A 1 45 ? -0.665 9.709 5.135 1.00 0.00 45 PHE A N 6
ATOM 8265 C CA . PHE A 1 45 ? -1.277 8.890 6.187 1.00 0.00 45 PHE A CA 6
ATOM 8266 C C . PHE A 1 45 ? -1.489 9.641 7.510 1.00 0.00 45 PHE A C 6
ATOM 8267 O O . PHE A 1 45 ? -2.373 9.281 8.287 1.00 0.00 45 PHE A O 6
ATOM 8283 N N . SER A 1 46 ? -0.720 10.701 7.761 1.00 0.00 46 SER A N 6
ATOM 8284 C CA . SER A 1 46 ? -0.877 11.546 8.956 1.00 0.00 46 SER A CA 6
ATOM 8285 C C . SER A 1 46 ? -2.263 12.221 9.055 1.00 0.00 46 SER A C 6
ATOM 8286 O O . SER A 1 46 ? -2.648 12.661 10.140 1.00 0.00 46 SER A O 6
ATOM 8293 N N . ASP A 1 47 ? -3.039 12.286 7.960 1.00 0.00 47 ASP A N 6
ATOM 8294 C CA . ASP A 1 47 ? -4.421 12.797 7.934 1.00 0.00 47 ASP A CA 6
ATOM 8295 C C . ASP A 1 47 ? -5.495 11.687 7.859 1.00 0.00 47 ASP A C 6
ATOM 8296 O O . ASP A 1 47 ? -6.683 11.974 8.017 1.00 0.00 47 ASP A O 6
ATOM 8304 N N . TYR A 1 48 ? -5.087 10.421 7.670 1.00 0.00 48 TYR A N 6
ATOM 8305 C CA . TYR A 1 48 ? -5.976 9.248 7.522 1.00 0.00 48 TYR A CA 6
ATOM 8306 C C . TYR A 1 48 ? -5.640 8.038 8.445 1.00 0.00 48 TYR A C 6
ATOM 8307 O O . TYR A 1 48 ? -5.620 6.888 7.977 1.00 0.00 48 TYR A O 6
ATOM 8324 N N . PRO A 1 49 ? -5.374 8.235 9.757 1.00 0.00 49 PRO A N 6
ATOM 8325 C CA . PRO A 1 49 ? -4.906 7.179 10.655 1.00 0.00 49 PRO A CA 6
ATOM 8326 C C . PRO A 1 49 ? -5.891 6.012 10.853 1.00 0.00 49 PRO A C 6
ATOM 8327 O O . PRO A 1 49 ? -5.473 4.955 11.326 1.00 0.00 49 PRO A O 6
ATOM 8335 N N . GLU A 1 50 ? -7.168 6.157 10.474 1.00 0.00 50 GLU A N 6
ATOM 8336 C CA . GLU A 1 50 ? -8.154 5.073 10.494 1.00 0.00 50 GLU A CA 6
ATOM 8337 C C . GLU A 1 50 ? -7.971 4.026 9.378 1.00 0.00 50 GLU A C 6
ATOM 8338 O O . GLU A 1 50 ? -8.535 2.932 9.481 1.00 0.00 50 GLU A O 6
ATOM 8348 N N . VAL A 1 51 ? -7.188 4.323 8.331 1.00 0.00 51 VAL A N 6
ATOM 8349 C CA . VAL A 1 51 ? -6.860 3.357 7.262 1.00 0.00 51 VAL A CA 6
ATOM 8350 C C . VAL A 1 51 ? -5.807 2.351 7.785 1.00 0.00 51 VAL A C 6
ATOM 8351 O O . VAL A 1 51 ? -4.916 2.725 8.548 1.00 0.00 51 VAL A O 6
ATOM 8364 N N . GLY A 1 52 ? -5.888 1.075 7.385 1.00 0.00 52 GLY A N 6
ATOM 8365 C CA . GLY A 1 52 ? -4.871 0.051 7.681 1.00 0.00 52 GLY A CA 6
ATOM 8366 C C . GLY A 1 52 ? -3.723 0.076 6.664 1.00 0.00 52 GLY A C 6
ATOM 8367 O O . GLY A 1 52 ? -3.924 0.487 5.525 1.00 0.00 52 GLY A O 6
ATOM 8371 N N . HIS A 1 53 ? -2.526 -0.378 7.037 1.00 0.00 53 HIS A N 6
ATOM 8372 C CA . HIS A 1 53 ? -1.377 -0.411 6.116 1.00 0.00 53 HIS A CA 6
ATOM 8373 C C . HIS A 1 53 ? -0.506 -1.666 6.305 1.00 0.00 53 HIS A C 6
ATOM 8374 O O . HIS A 1 53 ? 0.185 -1.817 7.322 1.00 0.00 53 HIS A O 6
ATOM 8388 N N . LEU A 1 54 ? -0.493 -2.542 5.294 1.00 0.00 54 LEU A N 6
ATOM 8389 C CA . LEU A 1 54 ? 0.319 -3.754 5.246 1.00 0.00 54 LEU A CA 6
ATOM 8390 C C . LEU A 1 54 ? 1.524 -3.535 4.320 1.00 0.00 54 LEU A C 6
ATOM 8391 O O . LEU A 1 54 ? 1.374 -3.424 3.107 1.00 0.00 54 LEU A O 6
ATOM 8406 N N . LYS A 1 55 ? 2.732 -3.501 4.891 1.00 0.00 55 LYS A N 6
ATOM 8407 C CA . LYS A 1 55 ? 3.980 -3.352 4.127 1.00 0.00 55 LYS A CA 6
ATOM 8408 C C . LYS A 1 55 ? 4.561 -4.730 3.776 1.00 0.00 55 LYS A C 6
ATOM 8409 O O . LYS A 1 55 ? 5.204 -5.379 4.608 1.00 0.00 55 LYS A O 6
ATOM 8424 N N . VAL A 1 56 ? 4.349 -5.171 2.547 1.00 0.00 56 VAL A N 6
ATOM 8425 C CA . VAL A 1 56 ? 4.754 -6.477 2.018 1.00 0.00 56 VAL A CA 6
ATOM 8426 C C . VAL A 1 56 ? 6.153 -6.380 1.444 1.00 0.00 56 VAL A C 6
ATOM 8427 O O . VAL A 1 56 ? 6.384 -5.710 0.435 1.00 0.00 56 VAL A O 6
ATOM 8440 N N . GLU A 1 57 ? 7.077 -7.055 2.123 1.00 0.00 57 GLU A N 6
ATOM 8441 C CA . GLU A 1 57 ? 8.466 -7.164 1.708 1.00 0.00 57 GLU A CA 6
ATOM 8442 C C . GLU A 1 57 ? 8.577 -8.147 0.529 1.00 0.00 57 GLU A C 6
ATOM 8443 O O . GLU A 1 57 ? 8.649 -9.363 0.708 1.00 0.00 57 GLU A O 6
ATOM 8453 N N . ASP A 1 58 ? 8.597 -7.621 -0.692 1.00 0.00 58 ASP A N 6
ATOM 8454 C CA . ASP A 1 58 ? 8.624 -8.417 -1.924 1.00 0.00 58 ASP A CA 6
ATOM 8455 C C . ASP A 1 58 ? 9.957 -9.148 -2.122 1.00 0.00 58 ASP A C 6
ATOM 8456 O O . ASP A 1 58 ? 9.998 -10.315 -2.524 1.00 0.00 58 ASP A O 6
ATOM 8464 N N . GLY A 1 59 ? 11.052 -8.466 -1.801 1.00 0.00 59 GLY A N 6
ATOM 8465 C CA . GLY A 1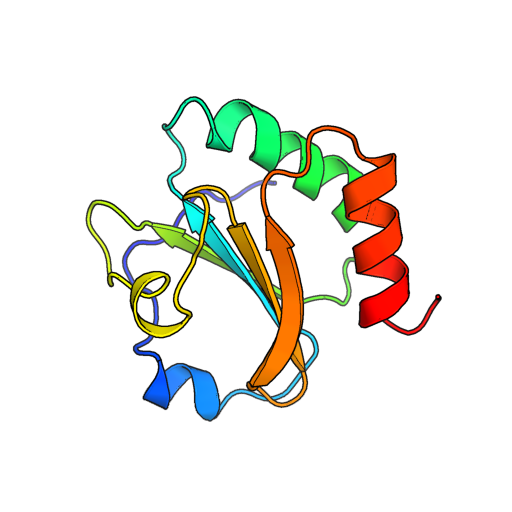 59 ? 12.416 -8.971 -1.874 1.00 0.00 59 GLY A CA 6
ATOM 8466 C C . GLY A 1 59 ? 12.783 -9.183 -3.347 1.00 0.00 59 GLY A C 6
ATOM 8467 O O . GLY A 1 59 ? 12.755 -8.207 -4.103 1.00 0.00 59 GLY A O 6
ATOM 8471 N N . PRO A 1 60 ? 13.112 -10.413 -3.768 1.00 0.00 60 PRO A N 6
ATOM 8472 C CA . PRO A 1 60 ? 13.391 -10.711 -5.163 1.00 0.00 60 PRO A CA 6
ATOM 8473 C C . PRO A 1 60 ? 12.142 -11.044 -6.006 1.00 0.00 60 PRO A C 6
ATOM 8474 O O . PRO A 1 60 ? 12.290 -11.231 -7.214 1.00 0.00 60 PRO A O 6
ATOM 8482 N N . GLY A 1 61 ? 10.941 -11.139 -5.408 1.00 0.00 61 GLY A N 6
ATOM 8483 C CA . GLY A 1 61 ? 9.693 -11.505 -6.100 1.00 0.00 61 GLY A CA 6
ATOM 8484 C C . GLY A 1 61 ? 8.892 -12.596 -5.394 1.00 0.00 61 GLY A C 6
ATOM 8485 O O . GLY A 1 61 ? 8.419 -13.532 -6.047 1.00 0.00 61 GLY A O 6
ATOM 8489 N N . ARG A 1 62 ? 8.747 -12.496 -4.071 1.00 0.00 62 ARG A N 6
ATOM 8490 C CA . ARG A 1 62 ? 8.055 -13.473 -3.211 1.00 0.00 62 ARG A CA 6
ATOM 8491 C C . ARG A 1 62 ? 6.511 -13.400 -3.334 1.00 0.00 62 ARG A C 6
ATOM 8492 O O . ARG A 1 62 ? 5.973 -12.745 -4.229 1.00 0.00 62 ARG A O 6
ATOM 8510 N N . ARG A 1 63 ? 5.794 -14.114 -2.455 1.00 0.00 63 ARG A N 6
ATOM 8511 C CA . ARG A 1 63 ? 4.326 -14.243 -2.465 1.00 0.00 63 ARG A CA 6
ATOM 8512 C C . ARG A 1 63 ? 3.604 -12.888 -2.301 1.00 0.00 63 ARG A C 6
ATOM 8513 O O . ARG A 1 63 ? 4.129 -11.982 -1.651 1.00 0.00 63 ARG A O 6
ATOM 8531 N N . LEU A 1 64 ? 2.400 -12.788 -2.885 1.00 0.00 64 LEU A N 6
ATOM 8532 C CA . LEU A 1 64 ? 1.318 -11.815 -2.693 1.00 0.00 64 LEU A CA 6
ATOM 8533 C C . LEU A 1 64 ? 1.258 -10.770 -3.818 1.00 0.00 64 LEU A C 6
ATOM 8534 O O . LEU A 1 64 ? 0.231 -10.690 -4.482 1.00 0.00 64 LEU A O 6
ATOM 8549 N N . GLY A 1 65 ? 2.332 -10.028 -4.116 1.00 0.00 65 GLY A N 6
ATOM 8550 C CA . GLY A 1 65 ? 2.322 -8.985 -5.169 1.00 0.00 65 GLY A CA 6
ATOM 8551 C C . GLY A 1 65 ? 2.083 -9.527 -6.588 1.00 0.00 65 GLY A C 6
ATOM 8552 O O . GLY A 1 65 ? 1.503 -8.845 -7.439 1.00 0.00 65 GLY A O 6
ATOM 8556 N N . ARG A 1 66 ? 2.451 -10.791 -6.806 1.00 0.00 66 ARG A N 6
ATOM 8557 C CA . ARG A 1 66 ? 2.115 -11.576 -7.999 1.00 0.00 66 ARG A CA 6
ATOM 8558 C C . ARG A 1 66 ? 0.611 -11.875 -8.074 1.00 0.00 66 ARG A C 6
ATOM 8559 O O . ARG A 1 66 ? 0.004 -11.715 -9.131 1.00 0.00 66 ARG A O 6
ATOM 8577 N N . SER A 1 67 ? -0.026 -12.202 -6.951 1.00 0.00 67 SER A N 6
ATOM 8578 C CA . SER A 1 67 ? -1.465 -12.511 -6.833 1.00 0.00 67 SER A CA 6
ATOM 8579 C C . SER A 1 67 ? -2.359 -11.253 -6.817 1.00 0.00 67 SER A C 6
ATOM 8580 O O . SER A 1 67 ? -3.569 -11.337 -7.031 1.00 0.00 67 SER A O 6
ATOM 8587 N N . PHE A 1 68 ? -1.761 -10.075 -6.594 1.00 0.00 68 PHE A N 6
ATOM 8588 C CA . PHE A 1 68 ? -2.341 -8.766 -6.889 1.00 0.00 68 PHE A CA 6
ATOM 8589 C C . PHE A 1 68 ? -2.083 -8.311 -8.329 1.00 0.00 68 PHE A C 6
ATOM 8590 O O . PHE A 1 68 ? -2.714 -7.346 -8.766 1.00 0.00 68 PHE A O 6
ATOM 8606 N N . GLN A 1 69 ? -1.185 -8.976 -9.061 1.00 0.00 69 GLN A N 6
ATOM 8607 C CA . GLN A 1 69 ? -0.783 -8.628 -10.426 1.00 0.00 69 GLN A CA 6
ATOM 8608 C C . GLN A 1 69 ? -0.297 -7.164 -10.458 1.00 0.00 69 GLN A C 6
ATOM 8609 O O . GLN A 1 69 ? -0.823 -6.340 -11.207 1.00 0.00 69 GLN A O 6
ATOM 8621 N N . VAL A 1 70 ? 0.656 -6.830 -9.578 1.00 0.00 70 VAL A N 6
ATOM 8622 C CA . VAL A 1 70 ? 1.275 -5.495 -9.429 1.00 0.00 70 VAL A CA 6
ATOM 8623 C C . VAL A 1 70 ? 1.931 -5.026 -10.744 1.00 0.00 70 VAL A C 6
ATOM 8624 O O . VAL A 1 70 ? 2.604 -5.800 -11.426 1.00 0.00 70 VAL A O 6
ATOM 8637 N N . LYS A 1 71 ? 1.707 -3.754 -11.115 1.00 0.00 71 LYS A N 6
ATOM 8638 C CA . LYS A 1 71 ? 1.980 -3.232 -12.467 1.00 0.00 71 LYS A CA 6
ATOM 8639 C C . LYS A 1 71 ? 3.440 -2.807 -12.689 1.00 0.00 71 LYS A C 6
ATOM 8640 O O . LYS A 1 71 ? 4.067 -3.225 -13.663 1.00 0.00 71 LYS A O 6
ATOM 8655 N N . LEU A 1 72 ? 3.969 -1.971 -11.786 1.00 0.00 72 LEU A N 6
ATOM 8656 C CA . LEU A 1 72 ? 5.369 -1.549 -11.740 1.00 0.00 72 LEU A CA 6
ATOM 8657 C C . LEU A 1 72 ? 6.086 -2.434 -10.709 1.00 0.00 72 LEU A C 6
ATOM 8658 O O . LEU A 1 72 ? 6.074 -3.658 -10.829 1.00 0.00 72 LEU A O 6
ATOM 8673 N N . TRP A 1 73 ? 6.645 -1.830 -9.662 1.00 0.00 73 TRP A N 6
ATOM 8674 C CA . TRP A 1 73 ? 7.065 -2.501 -8.435 1.00 0.00 73 TRP A CA 6
ATOM 8675 C C . TRP A 1 73 ? 6.720 -1.674 -7.183 1.00 0.00 73 TRP A C 6
ATOM 8676 O O . TRP A 1 73 ? 6.068 -2.242 -6.306 1.00 0.00 73 TRP A O 6
ATOM 8696 N N . PRO A 1 74 ? 7.056 -0.356 -7.085 1.00 0.00 74 PRO A N 6
ATOM 8697 C CA . PRO A 1 74 ? 6.530 0.491 -6.035 1.00 0.00 74 PRO A CA 6
ATOM 8698 C C . PRO A 1 74 ? 5.055 0.779 -6.329 1.00 0.00 74 PRO A C 6
ATOM 8699 O O . PRO A 1 74 ? 4.723 1.585 -7.202 1.00 0.00 74 PRO A O 6
ATOM 8707 N N . THR A 1 75 ? 4.171 0.069 -5.630 1.00 0.00 75 THR A N 6
ATOM 8708 C CA . THR A 1 75 ? 2.733 0.023 -5.899 1.00 0.00 75 THR A CA 6
ATOM 8709 C C . THR A 1 75 ? 2.020 -0.369 -4.621 1.00 0.00 75 THR A C 6
ATOM 8710 O O . THR A 1 75 ? 2.482 -1.239 -3.885 1.00 0.00 75 THR A O 6
ATOM 8721 N N . PHE A 1 76 ? 0.869 0.257 -4.384 1.00 0.00 76 PHE A N 6
ATOM 8722 C CA . PHE A 1 76 ? 0.038 -0.009 -3.223 1.00 0.00 76 PHE A CA 6
ATOM 8723 C C . PHE A 1 76 ? -1.447 -0.017 -3.607 1.00 0.00 76 PHE A C 6
ATOM 8724 O O . PHE A 1 76 ? -1.941 0.875 -4.298 1.00 0.00 76 PHE A O 6
ATOM 8740 N N . VAL A 1 77 ? -2.136 -1.068 -3.168 1.00 0.00 77 VAL A N 6
ATOM 8741 C CA . VAL A 1 77 ? -3.507 -1.431 -3.554 1.00 0.00 77 VAL A CA 6
ATOM 8742 C C . VAL A 1 77 ? -4.462 -1.173 -2.393 1.00 0.00 77 VAL A C 6
ATOM 8743 O O . VAL A 1 77 ? -4.282 -1.732 -1.307 1.00 0.00 77 VAL A O 6
ATOM 8756 N N . PHE A 1 78 ? -5.465 -0.322 -2.616 1.00 0.00 78 PHE A N 6
ATOM 8757 C CA . PHE A 1 78 ? -6.470 0.053 -1.624 1.00 0.00 78 PHE A CA 6
ATOM 8758 C C . PHE A 1 78 ? -7.627 -0.950 -1.672 1.00 0.00 78 PHE A C 6
ATOM 8759 O O . PHE A 1 78 ? -8.344 -1.072 -2.674 1.00 0.00 78 PHE A O 6
ATOM 8775 N N . LEU A 1 79 ? -7.817 -1.674 -0.572 1.00 0.00 79 LEU A N 6
ATOM 8776 C CA . LEU A 1 79 ? -8.934 -2.577 -0.330 1.00 0.00 79 LEU A CA 6
ATOM 8777 C C . LEU A 1 79 ? -9.945 -1.929 0.630 1.00 0.00 79 LEU A C 6
ATOM 8778 O O .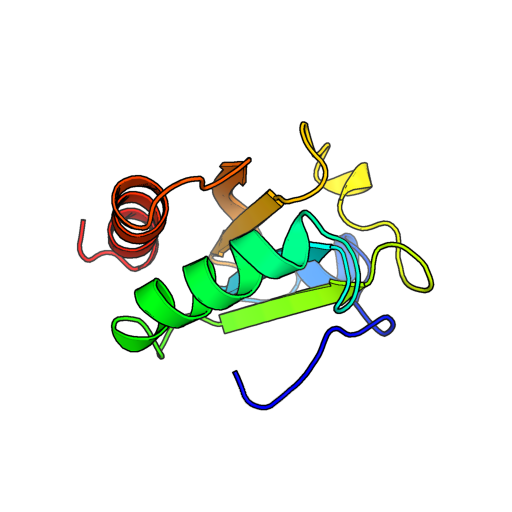 LEU A 1 79 ? -9.587 -1.068 1.437 1.00 0.00 79 LEU A O 6
ATOM 8793 N N . ARG A 1 80 ? -11.194 -2.401 0.577 1.00 0.00 80 ARG A N 6
ATOM 8794 C CA . ARG A 1 80 ? -12.291 -2.051 1.483 1.00 0.00 80 ARG A CA 6
ATOM 8795 C C . ARG A 1 80 ? -13.403 -3.092 1.326 1.00 0.00 80 ARG A C 6
ATOM 8796 O O . ARG A 1 80 ? -13.778 -3.443 0.210 1.00 0.00 80 ARG A O 6
ATOM 8814 N N . ASP A 1 81 ? -13.867 -3.649 2.453 1.00 0.00 81 ASP A N 6
ATOM 8815 C CA . ASP A 1 81 ? -14.815 -4.783 2.520 1.00 0.00 81 ASP A CA 6
ATOM 8816 C C . ASP A 1 81 ? -14.266 -6.055 1.827 1.00 0.00 81 ASP A C 6
ATOM 8817 O O . ASP A 1 81 ? -15.010 -6.849 1.249 1.00 0.00 81 ASP A O 6
ATOM 8825 N N . GLY A 1 82 ? -12.932 -6.202 1.819 1.00 0.00 82 GLY A N 6
ATOM 8826 C CA . GLY A 1 82 ? -12.186 -7.302 1.184 1.00 0.00 82 GLY A CA 6
ATOM 8827 C C . GLY A 1 82 ? -11.966 -7.151 -0.326 1.00 0.00 82 GLY A C 6
ATOM 8828 O O . GLY A 1 82 ? -11.174 -7.901 -0.895 1.00 0.00 82 GLY A O 6
ATOM 8832 N N . ARG A 1 83 ? -12.629 -6.181 -0.967 1.00 0.00 83 ARG A N 6
ATOM 8833 C CA . ARG A 1 83 ? -12.561 -5.896 -2.398 1.00 0.00 83 ARG A CA 6
ATOM 8834 C C . ARG A 1 83 ? -11.567 -4.766 -2.667 1.00 0.00 83 ARG A C 6
ATOM 8835 O O . ARG A 1 83 ? -11.523 -3.782 -1.932 1.00 0.00 83 ARG A O 6
ATOM 8853 N N . GLU A 1 84 ? -10.774 -4.886 -3.727 1.00 0.00 84 GLU A N 6
ATOM 8854 C CA . GLU A 1 84 ? -9.961 -3.778 -4.243 1.00 0.00 84 GLU A CA 6
ATOM 8855 C C . GLU A 1 84 ? -10.881 -2.650 -4.734 1.00 0.00 84 GLU A C 6
ATOM 8856 O O . GLU A 1 84 ? -11.684 -2.846 -5.646 1.00 0.00 84 GLU A O 6
ATOM 8866 N N . VAL A 1 85 ? -10.741 -1.468 -4.139 1.00 0.00 85 VAL A N 6
ATOM 8867 C CA . VAL A 1 85 ? -11.469 -0.242 -4.518 1.00 0.00 85 VAL A CA 6
ATOM 8868 C C . VAL A 1 85 ? -10.650 0.665 -5.440 1.00 0.00 85 VAL A C 6
ATOM 8869 O O . VAL A 1 85 ? -11.222 1.466 -6.180 1.00 0.00 85 VAL A O 6
ATOM 8882 N N . ALA A 1 86 ? -9.320 0.524 -5.410 1.00 0.00 86 ALA A N 6
ATOM 8883 C CA . ALA A 1 86 ? -8.342 1.312 -6.160 1.00 0.00 86 ALA A CA 6
ATOM 8884 C C . ALA A 1 86 ? -6.935 0.730 -5.983 1.00 0.00 86 ALA A C 6
ATOM 8885 O O . ALA A 1 86 ? -6.704 -0.129 -5.135 1.00 0.00 86 ALA A O 6
ATOM 8892 N N . ARG A 1 87 ? -5.974 1.306 -6.700 1.00 0.00 87 ARG A N 6
ATOM 8893 C CA . ARG A 1 87 ? -4.550 1.184 -6.408 1.00 0.00 87 ARG A CA 6
ATOM 8894 C C . ARG A 1 87 ? -3.789 2.391 -6.956 1.00 0.00 87 ARG A C 6
ATOM 8895 O O . ARG A 1 87 ? -4.237 3.020 -7.919 1.00 0.00 87 ARG A O 6
ATOM 8913 N N . VAL A 1 88 ? -2.651 2.711 -6.345 1.00 0.00 88 VAL A N 6
ATOM 8914 C CA . VAL A 1 88 ? -1.749 3.787 -6.787 1.00 0.00 88 VAL A CA 6
ATOM 8915 C C . VAL A 1 88 ? -0.409 3.163 -7.201 1.00 0.00 88 VAL A C 6
ATOM 8916 O O . VAL A 1 88 ? 0.163 2.368 -6.457 1.00 0.00 88 VAL A O 6
ATOM 8929 N N . VAL A 1 89 ? 0.060 3.530 -8.396 1.00 0.00 89 VAL A N 6
ATOM 8930 C CA . VAL A 1 89 ? 1.339 3.101 -8.986 1.00 0.00 89 VAL A CA 6
ATOM 8931 C C . VAL A 1 89 ? 2.178 4.361 -9.215 1.00 0.00 89 VAL A C 6
ATOM 8932 O O . VAL A 1 89 ? 1.683 5.312 -9.822 1.00 0.00 89 VAL A O 6
ATOM 8945 N N . ARG A 1 90 ? 3.433 4.366 -8.732 1.00 0.00 90 ARG A N 6
ATOM 8946 C CA . ARG A 1 90 ? 4.425 5.429 -8.953 1.00 0.00 90 ARG A CA 6
ATOM 8947 C C . ARG A 1 90 ? 3.919 6.818 -8.454 1.00 0.00 90 ARG A C 6
ATOM 8948 O O . ARG A 1 90 ? 3.507 7.640 -9.285 1.00 0.00 90 ARG A O 6
ATOM 8966 N N . PRO A 1 91 ? 3.913 7.098 -7.130 1.00 0.00 91 PRO A N 6
ATOM 8967 C CA . PRO A 1 91 ? 3.287 8.294 -6.544 1.00 0.00 91 PRO A CA 6
ATOM 8968 C C . PRO A 1 91 ? 3.907 9.612 -7.034 1.00 0.00 91 PRO A C 6
ATOM 8969 O O . PRO A 1 91 ? 3.185 10.471 -7.537 1.00 0.00 91 PRO A O 6
ATOM 8977 N N . GLY A 1 92 ? 5.231 9.780 -6.887 1.00 0.00 92 GLY A N 6
ATOM 8978 C CA . GLY A 1 92 ? 5.977 10.974 -7.320 1.00 0.00 92 GLY A CA 6
ATOM 8979 C C . GLY A 1 92 ? 5.819 12.175 -6.381 1.00 0.00 92 GLY A C 6
ATOM 8980 O O . GLY A 1 92 ? 6.816 12.763 -5.964 1.00 0.00 92 GLY A O 6
ATOM 8984 N N . SER A 1 93 ? 4.582 12.530 -6.029 1.00 0.00 93 SER A N 6
ATOM 8985 C CA . SER A 1 93 ? 4.236 13.716 -5.231 1.00 0.00 93 SER A CA 6
ATOM 8986 C C . SER A 1 93 ? 2.984 13.464 -4.371 1.00 0.00 93 SER A C 6
ATOM 8987 O O . SER A 1 93 ? 2.042 12.805 -4.819 1.00 0.00 93 SER A O 6
ATOM 8994 N N . ALA A 1 94 ? 2.944 14.030 -3.159 1.00 0.00 94 ALA A N 6
ATOM 8995 C CA . ALA A 1 94 ? 1.829 13.876 -2.215 1.00 0.00 94 ALA A CA 6
ATOM 8996 C C . ALA A 1 94 ? 0.482 14.306 -2.808 1.00 0.00 94 ALA A C 6
ATOM 8997 O O . ALA A 1 94 ? -0.538 13.721 -2.473 1.00 0.00 94 ALA A O 6
ATOM 9004 N N . SER A 1 95 ? 0.473 15.231 -3.761 1.00 0.00 95 SER A N 6
ATOM 9005 C CA . SER A 1 95 ? -0.716 15.610 -4.526 1.00 0.00 95 SER A CA 6
ATOM 9006 C C . SER A 1 95 ? -1.394 14.438 -5.264 1.00 0.00 95 SER A C 6
ATOM 9007 O O . SER A 1 95 ? -2.616 14.449 -5.402 1.00 0.00 95 SER A O 6
ATOM 9014 N N . VAL A 1 96 ? -0.645 13.411 -5.683 1.00 0.00 96 VAL A N 6
ATOM 9015 C CA . VAL A 1 96 ? -1.187 12.193 -6.310 1.00 0.00 96 VAL A CA 6
ATOM 9016 C C . VAL A 1 96 ? -1.644 11.195 -5.241 1.00 0.00 96 VAL A C 6
ATOM 9017 O O . VAL A 1 96 ? -2.708 10.585 -5.364 1.00 0.00 96 VAL A O 6
ATOM 9030 N N . LEU A 1 97 ? -0.854 11.038 -4.168 1.00 0.00 97 LEU A N 6
ATOM 9031 C CA . LEU A 1 97 ? -1.130 10.057 -3.125 1.00 0.00 97 LEU A CA 6
ATOM 9032 C C . LEU A 1 97 ? -2.317 10.466 -2.245 1.00 0.00 97 LEU A C 6
ATOM 9033 O O . LEU A 1 97 ? -3.247 9.683 -2.067 1.00 0.00 97 LEU A O 6
ATOM 9048 N N . GLU A 1 98 ? -2.332 11.705 -1.750 1.00 0.00 98 GLU A N 6
ATOM 9049 C CA . GLU A 1 98 ? -3.445 12.286 -0.994 1.00 0.00 98 GLU A CA 6
ATOM 9050 C C . GLU A 1 98 ? -4.766 12.262 -1.783 1.00 0.00 98 GLU A C 6
ATOM 9051 O O . GLU A 1 98 ? -5.799 11.916 -1.209 1.00 0.00 98 GLU A O 6
ATOM 9061 N N . GLU A 1 99 ? -4.726 12.574 -3.087 1.00 0.00 99 GLU A N 6
ATOM 9062 C CA . GLU A 1 99 ? -5.897 12.543 -3.983 1.00 0.00 99 GLU A CA 6
ATOM 9063 C C . GLU A 1 99 ? -6.566 11.162 -4.034 1.00 0.00 99 GLU A C 6
ATOM 9064 O O . GLU A 1 99 ? -7.790 11.062 -4.111 1.00 0.00 99 GLU A O 6
ATOM 9074 N N . ALA A 1 100 ? -5.773 10.092 -3.978 1.00 0.00 100 ALA A N 6
ATOM 9075 C CA . ALA A 1 100 ? -6.301 8.744 -3.856 1.00 0.00 100 ALA A CA 6
ATOM 9076 C C . ALA A 1 100 ? -6.798 8.463 -2.431 1.00 0.00 100 ALA A C 6
ATOM 9077 O O . ALA A 1 100 ? -7.929 8.022 -2.260 1.00 0.00 100 ALA A O 6
ATOM 9084 N N . PHE A 1 101 ? -6.015 8.777 -1.393 1.00 0.00 101 PHE A N 6
ATOM 9085 C CA . PHE A 1 101 ? -6.379 8.472 -0.005 1.00 0.00 101 PHE A CA 6
ATOM 9086 C C . PHE A 1 101 ? -7.751 9.051 0.362 1.00 0.00 101 PHE A C 6
ATOM 9087 O O . PHE A 1 101 ? -8.629 8.310 0.818 1.00 0.00 101 PHE A O 6
ATOM 9103 N N . GLU A 1 102 ? -7.976 10.340 0.091 1.00 0.00 102 GLU A N 6
ATOM 9104 C CA . GLU A 1 102 ? -9.271 10.996 0.316 1.00 0.00 102 GLU A CA 6
ATOM 9105 C C . GLU A 1 102 ? -10.416 10.357 -0.473 1.00 0.00 102 GLU A C 6
ATOM 9106 O O . GLU A 1 102 ? -11.537 10.262 0.032 1.00 0.00 102 GLU A O 6
ATOM 9116 N N . SER A 1 103 ? -10.141 9.873 -1.680 1.00 0.00 103 SER A N 6
ATOM 9117 C CA . SER A 1 103 ? -11.152 9.236 -2.524 1.00 0.00 103 SER A CA 6
ATOM 9118 C C . SER A 1 103 ? -11.615 7.892 -1.927 1.00 0.00 103 SER A C 6
ATOM 9119 O O . SER A 1 103 ? -12.804 7.563 -1.985 1.00 0.00 103 SER A O 6
ATOM 9126 N N . LEU A 1 104 ? -10.701 7.131 -1.300 1.00 0.00 104 LEU A N 6
ATOM 9127 C CA . LEU A 1 104 ? -10.988 5.780 -0.793 1.00 0.00 104 LEU A CA 6
ATOM 9128 C C . LEU A 1 104 ? -11.447 5.784 0.667 1.00 0.00 104 LEU A C 6
ATOM 9129 O O . LEU A 1 104 ? -12.291 4.969 1.042 1.00 0.00 104 LEU A O 6
ATOM 9144 N N . VAL A 1 105 ? -10.940 6.723 1.463 1.00 0.00 105 VAL A N 6
ATOM 9145 C CA . VAL A 1 105 ? -11.357 6.930 2.860 1.00 0.00 105 VAL A CA 6
ATOM 9146 C C . VAL A 1 105 ? -12.803 7.461 2.945 1.00 0.00 105 VAL A C 6
ATOM 9147 O O . VAL A 1 105 ? -13.485 7.263 3.951 1.00 0.00 105 VAL A O 6
ATOM 9160 N N . GLY A 1 106 ? -13.258 8.135 1.877 1.00 0.00 106 GLY A N 6
ATOM 9161 C CA . GLY A 1 106 ? -14.605 8.674 1.697 1.00 0.00 106 GLY A CA 6
ATOM 9162 C C . GLY A 1 106 ? -14.730 10.185 1.912 1.00 0.00 106 GLY A C 6
ATOM 9163 O O . GLY A 1 106 ? -15.808 10.743 1.700 1.00 0.00 106 GLY A O 6
ATOM 9167 N N . GLU A 1 107 ? -13.650 10.858 2.303 1.00 0.00 107 GLU A N 6
ATOM 9168 C CA . GLU A 1 107 ? -13.600 12.313 2.513 1.00 0.00 107 GLU A CA 6
ATOM 9169 C C . GLU A 1 107 ? -13.709 13.112 1.196 1.00 0.00 107 GLU A C 6
ATOM 9170 O O . GLU A 1 107 ? -14.160 14.262 1.204 1.00 0.00 107 GLU A O 6
ATOM 9180 N N . GLY A 1 108 ? -13.381 12.487 0.057 1.00 0.00 108 GLY A N 6
ATOM 9181 C CA . GLY A 1 108 ? -13.587 13.014 -1.302 1.00 0.00 108 GLY A CA 6
ATOM 9182 C C . GLY A 1 108 ? -15.052 13.001 -1.740 1.00 0.00 108 GLY A C 6
ATOM 9183 O O . GLY A 1 108 ? -15.380 12.431 -2.773 1.00 0.00 108 GLY A O 6
ATOM 9187 N N . MET A 1 1 ? 9.559 5.739 11.190 1.00 0.00 1 MET A N 7
ATOM 9188 C CA . MET A 1 1 ? 10.179 4.446 11.508 1.00 0.00 1 MET A CA 7
ATOM 9189 C C . MET A 1 1 ? 9.264 3.272 11.121 1.00 0.00 1 MET A C 7
ATOM 9190 O O . MET A 1 1 ? 9.739 2.229 10.672 1.00 0.00 1 MET A O 7
ATOM 9202 N N . LYS A 1 2 ? 7.946 3.459 11.218 1.00 0.00 2 LYS A N 7
ATOM 9203 C CA . LYS A 1 2 ? 6.906 2.464 10.879 1.00 0.00 2 LYS A CA 7
ATOM 9204 C C . LYS A 1 2 ? 6.762 2.191 9.363 1.00 0.00 2 LYS A C 7
ATOM 9205 O O . LYS A 1 2 ? 5.927 1.379 8.946 1.00 0.00 2 LYS A O 7
ATOM 9220 N N . THR A 1 3 ? 7.582 2.854 8.535 1.00 0.00 3 THR A N 7
ATOM 9221 C CA . THR A 1 3 ? 7.731 2.666 7.083 1.00 0.00 3 THR A CA 7
ATOM 9222 C C . THR A 1 3 ? 8.440 1.365 6.715 1.00 0.00 3 THR A C 7
ATOM 9223 O O . THR A 1 3 ? 8.340 0.945 5.560 1.00 0.00 3 THR A O 7
ATOM 9234 N N . ARG A 1 4 ? 9.153 0.725 7.652 1.00 0.00 4 ARG A N 7
ATOM 9235 C CA . ARG A 1 4 ? 9.848 -0.554 7.456 1.00 0.00 4 ARG A CA 7
ATOM 9236 C C . ARG A 1 4 ? 8.893 -1.684 7.014 1.00 0.00 4 ARG A C 7
ATOM 9237 O O . ARG A 1 4 ? 7.723 -1.728 7.396 1.00 0.00 4 ARG A O 7
ATOM 9255 N N . TYR A 1 5 ? 9.407 -2.595 6.188 1.00 0.00 5 TYR A N 7
ATOM 9256 C CA . TYR A 1 5 ? 8.629 -3.621 5.478 1.00 0.00 5 TYR A CA 7
ATOM 9257 C C . TYR A 1 5 ? 8.543 -4.976 6.208 1.00 0.00 5 TYR A C 7
ATOM 9258 O O . TYR A 1 5 ? 9.300 -5.245 7.144 1.00 0.00 5 TYR A O 7
ATOM 9275 N N . SER A 1 6 ? 7.620 -5.831 5.753 1.00 0.00 6 SER A N 7
ATOM 9276 C CA . SER A 1 6 ? 7.368 -7.160 6.318 1.00 0.00 6 SER A CA 7
ATOM 9277 C C . SER A 1 6 ? 7.407 -8.277 5.254 1.00 0.00 6 SER A C 7
ATOM 9278 O O . SER A 1 6 ? 6.668 -8.250 4.263 1.00 0.00 6 SER A O 7
ATOM 9285 N N . ALA A 1 7 ? 8.251 -9.295 5.476 1.00 0.00 7 ALA A N 7
ATOM 9286 C CA . ALA A 1 7 ? 8.265 -10.549 4.705 1.00 0.00 7 ALA A CA 7
ATOM 9287 C C . ALA A 1 7 ? 7.172 -11.522 5.191 1.00 0.00 7 ALA A C 7
ATOM 9288 O O . ALA A 1 7 ? 6.653 -12.327 4.419 1.00 0.00 7 ALA A O 7
ATOM 9295 N N . GLU A 1 8 ? 6.783 -11.408 6.467 1.00 0.00 8 GLU A N 7
ATOM 9296 C CA . GLU A 1 8 ? 5.714 -12.153 7.142 1.00 0.00 8 GLU A CA 7
ATOM 9297 C C . GLU A 1 8 ? 4.302 -11.653 6.765 1.00 0.00 8 GLU A C 7
ATOM 9298 O O . GLU A 1 8 ? 3.389 -11.604 7.596 1.00 0.00 8 GLU A O 7
ATOM 9308 N N . ALA A 1 9 ? 4.110 -11.274 5.497 1.00 0.00 9 ALA A N 7
ATOM 9309 C CA . ALA A 1 9 ? 2.816 -10.894 4.940 1.00 0.00 9 ALA A CA 7
ATOM 9310 C C . ALA A 1 9 ? 1.838 -12.092 4.882 1.00 0.00 9 ALA A C 7
ATOM 9311 O O . ALA A 1 9 ? 2.281 -13.247 4.820 1.00 0.00 9 ALA A O 7
ATOM 9318 N N . PRO A 1 10 ? 0.517 -11.828 4.874 1.00 0.00 10 PRO A N 7
ATOM 9319 C CA . PRO A 1 10 ? -0.516 -12.854 4.785 1.00 0.00 10 PRO A CA 7
ATOM 9320 C C . PRO A 1 10 ? -0.530 -13.566 3.429 1.00 0.00 10 PRO A C 7
ATOM 9321 O O . PRO A 1 10 ? -0.051 -13.040 2.423 1.00 0.00 10 PRO A O 7
ATOM 9329 N N . ALA A 1 11 ? -1.146 -14.747 3.401 1.00 0.00 11 ALA A N 7
ATOM 9330 C CA . ALA A 1 11 ? -1.547 -15.416 2.161 1.00 0.00 11 ALA A CA 7
ATOM 9331 C C . ALA A 1 11 ? -2.748 -14.702 1.515 1.00 0.00 11 ALA A C 7
ATOM 9332 O O . ALA A 1 11 ? -3.511 -14.026 2.211 1.00 0.00 11 ALA A O 7
ATOM 9339 N N . ARG A 1 12 ? -2.978 -14.896 0.208 1.00 0.00 12 ARG A N 7
ATOM 9340 C CA . ARG A 1 12 ? -4.127 -14.266 -0.481 1.00 0.00 12 ARG A CA 7
ATOM 9341 C C . ARG A 1 12 ? -5.474 -14.667 0.141 1.00 0.00 12 ARG A C 7
ATOM 9342 O O . ARG A 1 12 ? -6.360 -13.828 0.285 1.00 0.00 12 ARG A O 7
ATOM 9360 N N . ASP A 1 13 ? -5.604 -15.921 0.588 1.00 0.00 13 ASP A N 7
ATOM 9361 C CA . ASP A 1 13 ? -6.770 -16.440 1.316 1.00 0.00 13 ASP A CA 7
ATOM 9362 C C . ASP A 1 13 ? -6.957 -15.858 2.725 1.00 0.00 13 ASP A C 7
ATOM 9363 O O . ASP A 1 13 ? -8.077 -15.872 3.240 1.00 0.00 13 ASP A O 7
ATOM 9371 N N . GLU A 1 14 ? -5.887 -15.345 3.332 1.00 0.00 14 GLU A N 7
ATOM 9372 C CA . GLU A 1 14 ? -5.908 -14.715 4.651 1.00 0.00 14 GLU A CA 7
ATOM 9373 C C . GLU A 1 14 ? -6.125 -13.189 4.530 1.00 0.00 14 GLU A C 7
ATOM 9374 O O . GLU A 1 14 ? -6.732 -12.569 5.406 1.00 0.00 14 GLU A O 7
ATOM 9384 N N . LEU A 1 15 ? -5.686 -12.588 3.423 1.00 0.00 15 LEU A N 7
ATOM 9385 C CA . LEU A 1 15 ? -5.915 -11.190 3.047 1.00 0.00 15 LEU A CA 7
ATOM 9386 C C . LEU A 1 15 ? -7.329 -10.959 2.470 1.00 0.00 15 LEU A C 7
ATOM 9387 O O . LEU A 1 15 ? -7.894 -9.891 2.677 1.00 0.00 15 LEU A O 7
ATOM 9402 N N . ASP A 1 16 ? -7.953 -11.971 1.856 1.00 0.00 16 ASP A N 7
ATOM 9403 C CA . ASP A 1 16 ? -9.357 -11.957 1.419 1.00 0.00 16 ASP A CA 7
ATOM 9404 C C . ASP A 1 16 ? -10.345 -11.745 2.588 1.00 0.00 16 ASP A C 7
ATOM 9405 O O . ASP A 1 16 ? -11.482 -11.307 2.385 1.00 0.00 16 ASP A O 7
ATOM 9413 N N . ARG A 1 17 ? -9.888 -12.002 3.824 1.00 0.00 17 ARG A N 7
ATOM 9414 C CA . ARG A 1 17 ? -10.634 -11.801 5.076 1.00 0.00 17 ARG A CA 7
ATOM 9415 C C . ARG A 1 17 ? -10.720 -10.329 5.506 1.00 0.00 17 ARG A C 7
ATOM 9416 O O . ARG A 1 17 ? -11.443 -10.014 6.456 1.00 0.00 17 ARG A O 7
ATOM 9434 N N . LEU A 1 18 ? -9.981 -9.430 4.838 1.00 0.00 18 LEU A N 7
ATOM 9435 C CA . LEU A 1 18 ? -10.010 -7.985 5.113 1.00 0.00 18 LEU A CA 7
ATOM 9436 C C . LEU A 1 18 ? -11.431 -7.379 5.037 1.00 0.00 18 LEU A C 7
ATOM 9437 O O . LEU A 1 18 ? -12.331 -7.936 4.400 1.00 0.00 18 LEU A O 7
ATOM 9452 N N . ALA A 1 19 ? -11.615 -6.217 5.675 1.00 0.00 19 ALA A N 7
ATOM 9453 C CA . ALA A 1 19 ? -12.908 -5.534 5.787 1.00 0.00 19 ALA A CA 7
ATOM 9454 C C . ALA A 1 19 ? -12.801 -4.003 5.835 1.00 0.00 19 ALA A C 7
ATOM 9455 O O . ALA A 1 19 ? -13.491 -3.317 5.076 1.00 0.00 19 ALA A O 7
ATOM 9462 N N . GLY A 1 20 ? -11.926 -3.456 6.683 1.00 0.00 20 GLY A N 7
ATOM 9463 C CA . GLY A 1 20 ? -11.701 -2.012 6.779 1.00 0.00 20 GLY A CA 7
ATOM 9464 C C . GLY A 1 20 ? -10.824 -1.466 5.638 1.00 0.00 20 GLY A C 7
ATOM 9465 O O . GLY A 1 20 ? -10.229 -2.259 4.903 1.00 0.00 20 GLY A O 7
ATOM 9469 N N . PRO A 1 21 ? -10.725 -0.129 5.479 1.00 0.00 21 PRO A N 7
ATOM 9470 C CA . PRO A 1 21 ? -9.883 0.491 4.463 1.00 0.00 21 PRO A CA 7
ATOM 9471 C C . PRO A 1 21 ? -8.412 0.174 4.766 1.00 0.00 21 PRO A C 7
ATOM 9472 O O . PRO A 1 21 ? -7.868 0.608 5.781 1.00 0.00 21 PRO A O 7
ATOM 9480 N N . THR A 1 22 ? -7.791 -0.624 3.887 1.00 0.00 22 THR A N 7
ATOM 9481 C CA . THR A 1 22 ? -6.428 -1.134 4.058 1.00 0.00 22 THR A CA 7
ATOM 9482 C C . THR A 1 22 ? -5.653 -0.953 2.767 1.00 0.00 22 THR A C 7
ATOM 9483 O O . THR A 1 22 ? -6.045 -1.459 1.715 1.00 0.00 22 THR A O 7
ATOM 9494 N N . LEU A 1 23 ? -4.512 -0.277 2.841 1.00 0.00 23 LEU A N 7
ATOM 9495 C CA . LEU A 1 23 ? -3.591 -0.112 1.725 1.00 0.00 23 LEU A CA 7
ATOM 9496 C C . LEU A 1 23 ? -2.532 -1.224 1.746 1.00 0.00 23 LEU A C 7
ATOM 9497 O O . LEU A 1 23 ? -1.872 -1.419 2.767 1.00 0.00 23 LEU A O 7
ATOM 9512 N N . VAL A 1 24 ? -2.352 -1.925 0.625 1.00 0.00 24 VAL A N 7
ATOM 9513 C CA . VAL A 1 24 ? -1.337 -2.979 0.460 1.00 0.00 24 VAL A CA 7
ATOM 9514 C C . VAL A 1 24 ? -0.224 -2.477 -0.457 1.00 0.00 24 VAL A C 7
ATOM 9515 O O . VAL A 1 24 ? -0.469 -2.208 -1.629 1.00 0.00 24 VAL A O 7
ATOM 9528 N N . GLU A 1 25 ? 0.973 -2.316 0.103 1.00 0.00 25 GLU A N 7
ATOM 9529 C CA . GLU A 1 25 ? 2.157 -1.667 -0.473 1.00 0.00 25 GLU A CA 7
ATOM 9530 C C . GLU A 1 25 ? 3.242 -2.704 -0.802 1.00 0.00 25 GLU A C 7
ATOM 9531 O O . GLU A 1 25 ? 3.587 -3.532 0.040 1.00 0.00 25 GLU A O 7
ATOM 9541 N N . PHE A 1 26 ? 3.794 -2.646 -2.014 1.00 0.00 26 PHE A N 7
ATOM 9542 C CA . PHE A 1 26 ? 4.815 -3.572 -2.535 1.00 0.00 26 PHE A CA 7
ATOM 9543 C C . PHE A 1 26 ? 6.166 -2.866 -2.738 1.00 0.00 26 PHE A C 7
ATOM 9544 O O . PHE A 1 26 ? 6.238 -1.802 -3.353 1.00 0.00 26 PHE A O 7
ATOM 9560 N N . GLY A 1 27 ? 7.245 -3.466 -2.222 1.00 0.00 27 GLY A N 7
ATOM 9561 C CA . GLY A 1 27 ? 8.595 -2.895 -2.228 1.00 0.00 27 GLY A CA 7
ATOM 9562 C C . GLY A 1 27 ? 9.521 -3.548 -1.197 1.00 0.00 27 GLY A C 7
ATOM 9563 O O . GLY A 1 27 ? 9.363 -4.734 -0.909 1.00 0.00 27 GLY A O 7
ATOM 9567 N N . THR A 1 28 ? 10.473 -2.792 -0.646 1.00 0.00 28 THR A N 7
ATOM 9568 C CA . THR A 1 28 ? 11.386 -3.188 0.454 1.00 0.00 28 THR A CA 7
ATOM 9569 C C . THR A 1 28 ? 11.690 -1.967 1.318 1.00 0.00 28 THR A C 7
ATOM 9570 O O . THR A 1 28 ? 11.349 -0.843 0.963 1.00 0.00 28 THR A O 7
ATOM 9581 N N . ASP A 1 29 ? 12.355 -2.158 2.456 1.00 0.00 29 ASP A N 7
ATOM 9582 C CA . ASP A 1 29 ? 12.736 -1.036 3.323 1.00 0.00 29 ASP A CA 7
ATOM 9583 C C . ASP A 1 29 ? 14.006 -0.306 2.831 1.00 0.00 29 ASP A C 7
ATOM 9584 O O . ASP A 1 29 ? 14.425 0.673 3.454 1.00 0.00 29 ASP A O 7
ATOM 9592 N N . TRP A 1 30 ? 14.606 -0.775 1.727 1.00 0.00 30 TRP A N 7
ATOM 9593 C CA . TRP A 1 30 ? 15.940 -0.401 1.266 1.00 0.00 30 TRP A CA 7
ATOM 9594 C C . TRP A 1 30 ? 16.059 0.048 -0.208 1.00 0.00 30 TRP A C 7
ATOM 9595 O O . TRP A 1 30 ? 17.053 0.704 -0.534 1.00 0.00 30 TRP A O 7
ATOM 9615 N N . CYS A 1 31 ? 15.092 -0.229 -1.099 1.00 0.00 31 CYS A N 7
ATOM 9616 C CA . CYS A 1 31 ? 15.142 0.261 -2.488 1.00 0.00 31 CYS A CA 7
ATOM 9617 C C . CYS A 1 31 ? 15.047 1.792 -2.553 1.00 0.00 31 CYS A C 7
ATOM 9618 O O . CYS A 1 31 ? 14.283 2.406 -1.798 1.00 0.00 31 CYS A O 7
ATOM 9625 N N . GLY A 1 32 ? 15.770 2.416 -3.492 1.00 0.00 32 GLY A N 7
ATOM 9626 C CA . GLY A 1 32 ? 15.717 3.859 -3.763 1.00 0.00 32 GLY A CA 7
ATOM 9627 C C . GLY A 1 32 ? 14.372 4.344 -4.309 1.00 0.00 32 GLY A C 7
ATOM 9628 O O . GLY A 1 32 ? 14.057 5.522 -4.142 1.00 0.00 32 GLY A O 7
ATOM 9632 N N . HIS A 1 33 ? 13.538 3.467 -4.882 1.00 0.00 33 HIS A N 7
ATOM 9633 C CA . HIS A 1 33 ? 12.125 3.783 -5.121 1.00 0.00 33 HIS A CA 7
ATOM 9634 C C . HIS A 1 33 ? 11.385 3.971 -3.790 1.00 0.00 33 HIS A C 7
ATOM 9635 O O . HIS A 1 33 ? 10.718 4.981 -3.557 1.00 0.00 33 HIS A O 7
ATOM 9649 N N . CYS A 1 34 ? 11.539 3.000 -2.893 1.00 0.00 34 CYS A N 7
ATOM 9650 C CA . CYS A 1 34 ? 10.919 2.990 -1.575 1.00 0.00 34 CYS A CA 7
ATOM 9651 C C . CYS A 1 34 ? 11.364 4.154 -0.704 1.00 0.00 34 CYS A C 7
ATOM 9652 O O . CYS A 1 34 ? 10.522 4.729 -0.024 1.00 0.00 34 CYS A O 7
ATOM 9659 N N . GLN A 1 35 ? 12.628 4.576 -0.762 1.00 0.00 35 GLN A N 7
ATOM 9660 C CA . GLN A 1 35 ? 13.104 5.657 0.113 1.00 0.00 35 GLN A CA 7
ATOM 9661 C C . GLN A 1 35 ? 12.412 6.997 -0.198 1.00 0.00 35 GLN A C 7
ATOM 9662 O O . GLN A 1 35 ? 12.325 7.875 0.659 1.00 0.00 35 GLN A O 7
ATOM 9674 N N . ALA A 1 36 ? 11.909 7.139 -1.427 1.00 0.00 36 ALA A N 7
ATOM 9675 C CA . ALA A 1 36 ? 11.128 8.283 -1.899 1.00 0.00 36 ALA A CA 7
ATOM 9676 C C . ALA A 1 36 ? 9.623 8.132 -1.605 1.00 0.00 36 ALA A C 7
ATOM 9677 O O . ALA A 1 36 ? 8.976 9.101 -1.201 1.00 0.00 36 ALA A O 7
ATOM 9684 N N . ALA A 1 37 ? 9.059 6.927 -1.765 1.00 0.00 37 ALA A N 7
ATOM 9685 C CA . ALA A 1 37 ? 7.632 6.665 -1.554 1.00 0.00 37 ALA A CA 7
ATOM 9686 C C . ALA A 1 37 ? 7.255 6.453 -0.075 1.00 0.00 37 ALA A C 7
ATOM 9687 O O . ALA A 1 37 ? 6.155 6.819 0.328 1.00 0.00 37 ALA A O 7
ATOM 9694 N N . GLN A 1 38 ? 8.150 5.910 0.746 1.00 0.00 38 GLN A N 7
ATOM 9695 C CA . GLN A 1 38 ? 7.925 5.672 2.177 1.00 0.00 38 GLN A CA 7
ATOM 9696 C C . GLN A 1 38 ? 7.539 6.943 2.955 1.00 0.00 38 GLN A C 7
ATOM 9697 O O . GLN A 1 38 ? 6.475 6.923 3.581 1.00 0.00 38 GLN A O 7
ATOM 9709 N N . PRO A 1 39 ? 8.317 8.048 2.916 1.00 0.00 39 PRO A N 7
ATOM 9710 C CA . PRO A 1 39 ? 7.920 9.303 3.555 1.00 0.00 39 PRO A CA 7
ATOM 9711 C C . PRO A 1 39 ? 6.704 9.941 2.869 1.00 0.00 39 PRO A C 7
ATOM 9712 O O . PRO A 1 39 ? 5.993 10.712 3.509 1.00 0.00 39 PRO A O 7
ATOM 9720 N N . LEU A 1 40 ? 6.424 9.597 1.607 1.00 0.00 40 LEU A N 7
ATOM 9721 C CA . LEU A 1 40 ? 5.252 10.071 0.864 1.00 0.00 40 LEU A CA 7
ATOM 9722 C C . LEU A 1 40 ? 3.983 9.523 1.526 1.00 0.00 40 LEU A C 7
ATOM 9723 O O . LEU A 1 40 ? 3.131 10.288 1.980 1.00 0.00 40 LEU A O 7
ATOM 9738 N N . LEU A 1 41 ? 3.905 8.193 1.642 1.00 0.00 41 LEU A N 7
ATOM 9739 C CA . LEU A 1 41 ? 2.801 7.498 2.287 1.00 0.00 41 LEU A CA 7
ATOM 9740 C C . LEU A 1 41 ? 2.700 7.958 3.733 1.00 0.00 41 LEU A C 7
ATOM 9741 O O . LEU A 1 41 ? 1.611 8.317 4.156 1.00 0.00 41 LEU A O 7
ATOM 9756 N N . ALA A 1 42 ? 3.811 8.011 4.468 1.00 0.00 42 ALA A N 7
ATOM 9757 C CA . ALA A 1 42 ? 3.840 8.431 5.870 1.00 0.00 42 ALA A CA 7
ATOM 9758 C C . ALA A 1 42 ? 3.265 9.843 6.094 1.00 0.00 42 ALA A C 7
ATOM 9759 O O . ALA A 1 42 ? 2.581 10.077 7.089 1.00 0.00 42 ALA A O 7
ATOM 9766 N N . GLU A 1 43 ? 3.504 10.767 5.160 1.00 0.00 43 GLU A N 7
ATOM 9767 C CA . GLU A 1 43 ? 2.923 12.111 5.200 1.00 0.00 43 GLU A CA 7
ATOM 9768 C C . GLU A 1 43 ? 1.424 12.086 4.887 1.00 0.00 43 GLU A C 7
ATOM 9769 O O . GLU A 1 43 ? 0.644 12.708 5.604 1.00 0.00 43 GLU A O 7
ATOM 9779 N N . VAL A 1 44 ? 0.993 11.339 3.865 1.00 0.00 44 VAL A N 7
ATOM 9780 C CA . VAL A 1 44 ? -0.432 11.225 3.502 1.00 0.00 44 VAL A CA 7
ATOM 9781 C C . VAL A 1 44 ? -1.231 10.580 4.637 1.00 0.00 44 VAL A C 7
ATOM 9782 O O . VAL A 1 44 ? -2.195 11.172 5.119 1.00 0.00 44 VAL A O 7
ATOM 9795 N N . PHE A 1 45 ? -0.777 9.421 5.120 1.00 0.00 45 PHE A N 7
ATOM 9796 C CA . PHE A 1 45 ? -1.321 8.698 6.271 1.00 0.00 45 PHE A CA 7
ATOM 9797 C C . PHE A 1 45 ? -1.358 9.544 7.552 1.00 0.00 45 PHE A C 7
ATOM 9798 O O . PHE A 1 45 ? -2.076 9.184 8.487 1.00 0.00 45 PHE A O 7
ATOM 9814 N N . SER A 1 46 ? -0.643 10.672 7.608 1.00 0.00 46 SER A N 7
ATOM 9815 C CA . SER A 1 46 ? -0.712 11.575 8.765 1.00 0.00 46 SER A CA 7
ATOM 9816 C C . SER A 1 46 ? -2.101 12.232 8.917 1.00 0.00 46 SER A C 7
ATOM 9817 O O . SER A 1 46 ? -2.510 12.570 10.030 1.00 0.00 46 SER A O 7
ATOM 9824 N N . ASP A 1 47 ? -2.872 12.356 7.823 1.00 0.00 47 ASP A N 7
ATOM 9825 C CA . ASP A 1 47 ? -4.260 12.853 7.828 1.00 0.00 47 ASP A CA 7
ATOM 9826 C C . ASP A 1 47 ? -5.317 11.726 7.775 1.00 0.00 47 ASP A C 7
ATOM 9827 O O . ASP A 1 47 ? -6.505 11.976 8.005 1.00 0.00 47 ASP A O 7
ATOM 9835 N N . TYR A 1 48 ? -4.893 10.481 7.512 1.00 0.00 48 TYR A N 7
ATOM 9836 C CA . TYR A 1 48 ? -5.760 9.295 7.406 1.00 0.00 48 TYR A CA 7
ATOM 9837 C C . TYR A 1 48 ? -5.328 8.108 8.308 1.00 0.00 48 TYR A C 7
ATOM 9838 O O . TYR A 1 48 ? -5.303 6.963 7.834 1.00 0.00 48 TYR A O 7
ATOM 9855 N N . PRO A 1 49 ? -5.018 8.314 9.608 1.00 0.00 49 PRO A N 7
ATOM 9856 C CA . PRO A 1 49 ? -4.527 7.253 10.497 1.00 0.00 49 PRO A CA 7
ATOM 9857 C C . PRO A 1 49 ? -5.536 6.112 10.719 1.00 0.00 49 PRO A C 7
ATOM 9858 O O . PRO A 1 49 ? -5.133 5.022 11.127 1.00 0.00 49 PRO A O 7
ATOM 9866 N N . GLU A 1 50 ? -6.823 6.324 10.410 1.00 0.00 50 GLU A N 7
ATOM 9867 C CA . GLU A 1 50 ? -7.854 5.282 10.426 1.00 0.00 50 GLU A CA 7
ATOM 9868 C C . GLU A 1 50 ? -7.705 4.231 9.308 1.00 0.00 50 GLU A C 7
ATOM 9869 O O . GLU A 1 50 ? -8.318 3.168 9.400 1.00 0.00 50 GLU A O 7
ATOM 9879 N N . VAL A 1 51 ? -6.910 4.501 8.261 1.00 0.00 51 VAL A N 7
ATOM 9880 C CA . VAL A 1 51 ? -6.568 3.539 7.193 1.00 0.00 51 VAL A CA 7
ATOM 9881 C C . VAL A 1 51 ? -5.406 2.650 7.688 1.00 0.00 51 VAL A C 7
ATOM 9882 O O . VAL A 1 51 ? -4.496 3.136 8.357 1.00 0.00 51 VAL A O 7
ATOM 9895 N N . GLY A 1 52 ? -5.434 1.352 7.362 1.00 0.00 52 GLY A N 7
ATOM 9896 C CA . GLY A 1 52 ? -4.348 0.401 7.657 1.00 0.00 52 GLY A CA 7
ATOM 9897 C C . GLY A 1 52 ? -3.302 0.344 6.537 1.00 0.00 52 GLY A C 7
ATOM 9898 O O . GLY A 1 52 ? -3.615 0.633 5.383 1.00 0.00 52 GLY A O 7
ATOM 9902 N N . HIS A 1 53 ? -2.071 -0.066 6.840 1.00 0.00 53 HIS A N 7
ATOM 9903 C CA . HIS A 1 53 ? -0.989 -0.162 5.848 1.00 0.00 53 HIS A CA 7
ATOM 9904 C C . HIS A 1 53 ? -0.196 -1.481 5.976 1.00 0.00 53 HIS A C 7
ATOM 9905 O O . HIS A 1 53 ? 0.451 -1.724 7.003 1.00 0.00 53 HIS A O 7
ATOM 9919 N N . LEU A 1 54 ? -0.212 -2.312 4.931 1.00 0.00 54 LEU A N 7
ATOM 9920 C CA . LEU A 1 54 ? 0.524 -3.577 4.851 1.00 0.00 54 LEU A CA 7
ATOM 9921 C C . LEU A 1 54 ? 1.708 -3.420 3.883 1.00 0.00 54 LEU A C 7
ATOM 9922 O O . LEU A 1 54 ? 1.543 -3.372 2.668 1.00 0.00 54 LEU A O 7
ATOM 9937 N N . LYS A 1 55 ? 2.929 -3.360 4.423 1.00 0.00 55 LYS A N 7
ATOM 9938 C CA . LYS A 1 55 ? 4.167 -3.248 3.635 1.00 0.00 55 LYS A CA 7
ATOM 9939 C C . LYS A 1 55 ? 4.714 -4.645 3.275 1.00 0.00 55 LYS A C 7
ATOM 9940 O O . LYS A 1 55 ? 5.376 -5.288 4.090 1.00 0.00 55 LYS A O 7
ATOM 9955 N N . VAL A 1 56 ? 4.462 -5.112 2.057 1.00 0.00 56 VAL A N 7
ATOM 9956 C CA . VAL A 1 56 ? 4.821 -6.448 1.545 1.00 0.00 56 VAL A CA 7
ATOM 9957 C C . VAL A 1 56 ? 6.216 -6.412 0.931 1.00 0.00 56 VAL A C 7
ATOM 9958 O O . VAL A 1 56 ? 6.454 -5.711 -0.055 1.00 0.00 56 VAL A O 7
ATOM 9971 N N . GLU A 1 57 ? 7.119 -7.177 1.537 1.00 0.00 57 GLU A N 7
ATOM 9972 C CA . GLU A 1 57 ? 8.516 -7.238 1.148 1.00 0.00 57 GLU A CA 7
ATOM 9973 C C . GLU A 1 57 ? 8.749 -8.131 -0.082 1.00 0.00 57 GLU A C 7
ATOM 9974 O O . GLU A 1 57 ? 8.270 -9.263 -0.162 1.00 0.00 57 GLU A O 7
ATOM 9984 N N . ASP A 1 58 ? 9.515 -7.625 -1.047 1.00 0.00 58 ASP A N 7
ATOM 9985 C CA . ASP A 1 58 ? 9.995 -8.361 -2.220 1.00 0.00 58 ASP A CA 7
ATOM 9986 C C . ASP A 1 58 ? 11.006 -9.474 -1.843 1.00 0.00 58 ASP A C 7
ATOM 9987 O O . ASP A 1 58 ? 11.754 -9.362 -0.869 1.00 0.00 58 ASP A O 7
ATOM 9995 N N . GLY A 1 59 ? 11.024 -10.561 -2.627 1.00 0.00 59 GLY A N 7
ATOM 9996 C CA . GLY A 1 59 ? 11.660 -11.839 -2.287 1.00 0.00 59 GLY A CA 7
ATOM 9997 C C . GLY A 1 59 ? 10.593 -12.789 -1.729 1.00 0.00 59 GLY A C 7
ATOM 9998 O O . GLY A 1 59 ? 9.650 -13.105 -2.464 1.00 0.00 59 GLY A O 7
ATOM 10002 N N . PRO A 1 60 ? 10.689 -13.239 -0.460 1.00 0.00 60 PRO A N 7
ATOM 10003 C CA . PRO A 1 60 ? 9.623 -13.993 0.184 1.00 0.00 60 PRO A CA 7
ATOM 10004 C C . PRO A 1 60 ? 8.404 -13.075 0.390 1.00 0.00 60 PRO A C 7
ATOM 10005 O O . PRO A 1 60 ? 8.417 -12.182 1.237 1.00 0.00 60 PRO A O 7
ATOM 10013 N N . GLY A 1 61 ? 7.362 -13.301 -0.421 1.00 0.00 61 GLY A N 7
ATOM 10014 C CA . GLY A 1 61 ? 6.183 -12.423 -0.545 1.00 0.00 61 GLY A CA 7
ATOM 10015 C C . GLY A 1 61 ? 5.825 -12.003 -1.975 1.00 0.00 61 GLY A C 7
ATOM 10016 O O . GLY A 1 61 ? 4.722 -11.501 -2.192 1.00 0.00 61 GLY A O 7
ATOM 10020 N N . ARG A 1 62 ? 6.690 -12.263 -2.974 1.00 0.00 62 ARG A N 7
ATOM 10021 C CA . ARG A 1 62 ? 6.433 -11.957 -4.402 1.00 0.00 62 ARG A CA 7
ATOM 10022 C C . ARG A 1 62 ? 5.130 -12.571 -4.946 1.00 0.00 62 ARG A C 7
ATOM 10023 O O . ARG A 1 62 ? 4.489 -11.965 -5.809 1.00 0.00 62 ARG A O 7
ATOM 10041 N N . ARG A 1 63 ? 4.696 -13.726 -4.421 1.00 0.00 63 ARG A N 7
ATOM 10042 C CA . ARG A 1 63 ? 3.434 -14.380 -4.810 1.00 0.00 63 ARG A CA 7
ATOM 10043 C C . ARG A 1 63 ? 2.208 -13.475 -4.600 1.00 0.00 63 ARG A C 7
ATOM 10044 O O . ARG A 1 63 ? 1.290 -13.488 -5.422 1.00 0.00 63 ARG A O 7
ATOM 10062 N N . LEU A 1 64 ? 2.205 -12.639 -3.554 1.00 0.00 64 LEU A N 7
ATOM 10063 C CA . LEU A 1 64 ? 1.123 -11.679 -3.297 1.00 0.00 64 LEU A CA 7
ATOM 10064 C C . LEU A 1 64 ? 1.090 -10.613 -4.403 1.00 0.00 64 LEU A C 7
ATOM 10065 O O . LEU A 1 64 ? 0.077 -10.488 -5.080 1.00 0.00 64 LEU A O 7
ATOM 10080 N N . GLY A 1 65 ? 2.208 -9.927 -4.676 1.00 0.00 65 GLY A N 7
ATOM 10081 C CA . GLY A 1 65 ? 2.300 -8.902 -5.739 1.00 0.00 65 GLY A CA 7
ATOM 10082 C C . GLY A 1 65 ? 2.025 -9.434 -7.152 1.00 0.00 65 GLY A C 7
ATOM 10083 O O . GLY A 1 65 ? 1.474 -8.711 -7.986 1.00 0.00 65 GLY A O 7
ATOM 10087 N N . ARG A 1 66 ? 2.334 -10.713 -7.401 1.00 0.00 66 ARG A N 7
ATOM 10088 C CA . ARG A 1 66 ? 1.956 -11.453 -8.616 1.00 0.00 66 ARG A CA 7
ATOM 10089 C C . ARG A 1 66 ? 0.430 -11.628 -8.720 1.00 0.00 66 ARG A C 7
ATOM 10090 O O . ARG A 1 66 ? -0.143 -11.279 -9.750 1.00 0.00 66 ARG A O 7
ATOM 10108 N N . SER A 1 67 ? -0.248 -12.059 -7.656 1.00 0.00 67 SER A N 7
ATOM 10109 C CA . SER A 1 67 ? -1.714 -12.217 -7.614 1.00 0.00 67 SER A CA 7
ATOM 10110 C C . SER A 1 67 ? -2.480 -10.889 -7.477 1.00 0.00 67 SER A C 7
ATOM 10111 O O . SER A 1 67 ? -3.698 -10.835 -7.673 1.00 0.00 67 SER A O 7
ATOM 10118 N N . PHE A 1 68 ? -1.770 -9.794 -7.182 1.00 0.00 68 PHE A N 7
ATOM 10119 C CA . PHE A 1 68 ? -2.243 -8.423 -7.359 1.00 0.00 68 PHE A CA 7
ATOM 10120 C C . PHE A 1 68 ? -1.984 -7.880 -8.769 1.00 0.00 68 PHE A C 7
ATOM 10121 O O . PHE A 1 68 ? -2.546 -6.845 -9.117 1.00 0.00 68 PHE A O 7
ATOM 10137 N N . GLN A 1 69 ? -1.163 -8.554 -9.581 1.00 0.00 69 GLN A N 7
ATOM 10138 C CA . GLN A 1 69 ? -0.778 -8.128 -10.929 1.00 0.00 69 GLN A CA 7
ATOM 10139 C C . GLN A 1 69 ? -0.200 -6.701 -10.890 1.00 0.00 69 GLN A C 7
ATOM 10140 O O . GLN A 1 69 ? -0.675 -5.802 -11.583 1.00 0.00 69 GLN A O 7
ATOM 10152 N N . VAL A 1 70 ? 0.780 -6.481 -10.004 1.00 0.00 70 VAL A N 7
ATOM 10153 C CA . VAL A 1 70 ? 1.442 -5.176 -9.778 1.00 0.00 70 VAL A CA 7
ATOM 10154 C C . VAL A 1 70 ? 2.108 -4.672 -11.071 1.00 0.00 70 VAL A C 7
ATOM 10155 O O . VAL A 1 70 ? 2.795 -5.424 -11.764 1.00 0.00 70 VAL A O 7
ATOM 10168 N N . LYS A 1 71 ? 1.866 -3.398 -11.410 1.00 0.00 71 LYS A N 7
ATOM 10169 C CA . LYS A 1 71 ? 2.153 -2.833 -12.741 1.00 0.00 71 LYS A CA 7
ATOM 10170 C C . LYS A 1 71 ? 3.623 -2.424 -12.934 1.00 0.00 71 LYS A C 7
ATOM 10171 O O . LYS A 1 71 ? 4.245 -2.792 -13.939 1.00 0.00 71 LYS A O 7
ATOM 10186 N N . LEU A 1 72 ? 4.168 -1.667 -11.978 1.00 0.00 72 LEU A N 7
ATOM 10187 C CA . LEU A 1 72 ? 5.575 -1.266 -11.920 1.00 0.00 72 LEU A CA 7
ATOM 10188 C C . LEU A 1 72 ? 6.258 -2.133 -10.850 1.00 0.00 72 LEU A C 7
ATOM 10189 O O . LEU A 1 72 ? 6.275 -3.360 -10.969 1.00 0.00 72 LEU A O 7
ATOM 10204 N N . TRP A 1 73 ? 6.763 -1.509 -9.788 1.00 0.00 73 TRP A N 7
ATOM 10205 C CA . TRP A 1 73 ? 7.202 -2.171 -8.557 1.00 0.00 73 TRP A CA 7
ATOM 10206 C C . TRP A 1 73 ? 6.853 -1.331 -7.316 1.00 0.00 73 TRP A C 7
ATOM 10207 O O . TRP A 1 73 ? 6.177 -1.890 -6.444 1.00 0.00 73 TRP A O 7
ATOM 10227 N N . PRO A 1 74 ? 7.193 -0.017 -7.229 1.00 0.00 74 PRO A N 7
ATOM 10228 C CA . PRO A 1 74 ? 6.640 0.838 -6.196 1.00 0.00 74 PRO A CA 7
ATOM 10229 C C . PRO A 1 74 ? 5.172 1.128 -6.522 1.00 0.00 74 PRO A C 7
ATOM 10230 O O . PRO A 1 74 ? 4.839 1.922 -7.403 1.00 0.00 74 PRO A O 7
ATOM 10238 N N . THR A 1 75 ? 4.280 0.404 -5.846 1.00 0.00 75 THR A N 7
ATOM 10239 C CA . THR A 1 75 ? 2.852 0.333 -6.165 1.00 0.00 75 THR A CA 7
ATOM 10240 C C . THR A 1 75 ? 2.116 -0.083 -4.906 1.00 0.00 75 THR A C 7
ATOM 10241 O O . THR A 1 75 ? 2.560 -0.984 -4.192 1.00 0.00 75 THR A O 7
ATOM 10252 N N . PHE A 1 76 ? 0.973 0.547 -4.668 1.00 0.00 76 PHE A N 7
ATOM 10253 C CA . PHE A 1 76 ? 0.137 0.292 -3.503 1.00 0.00 76 PHE A CA 7
ATOM 10254 C C . PHE A 1 76 ? -1.342 0.275 -3.893 1.00 0.00 76 PHE A C 7
ATOM 10255 O O . PHE A 1 76 ? -1.857 1.184 -4.547 1.00 0.00 76 PHE A O 7
ATOM 10271 N N . VAL A 1 77 ? -2.004 -0.810 -3.486 1.00 0.00 77 VAL A N 7
ATOM 10272 C CA . VAL A 1 77 ? -3.373 -1.178 -3.868 1.00 0.00 77 VAL A CA 7
ATOM 10273 C C . VAL A 1 77 ? -4.302 -0.977 -2.670 1.00 0.00 77 VAL A C 7
ATOM 10274 O O . VAL A 1 77 ? -4.089 -1.569 -1.607 1.00 0.00 77 VAL A O 7
ATOM 10287 N N . PHE A 1 78 ? -5.319 -0.128 -2.841 1.00 0.00 78 PHE A N 7
ATOM 10288 C CA . PHE A 1 78 ? -6.288 0.211 -1.799 1.00 0.00 78 PHE A CA 7
ATOM 10289 C C . PHE A 1 78 ? -7.405 -0.834 -1.798 1.00 0.00 78 PHE A C 7
ATOM 10290 O O . PHE A 1 78 ? -8.138 -0.990 -2.783 1.00 0.00 78 PHE A O 7
ATOM 10306 N N . LEU A 1 79 ? -7.544 -1.551 -0.682 1.00 0.00 79 LEU A N 7
ATOM 10307 C CA . LEU A 1 79 ? -8.613 -2.514 -0.429 1.00 0.00 79 LEU A CA 7
ATOM 10308 C C . LEU A 1 79 ? -9.620 -1.971 0.591 1.00 0.00 79 LEU A C 7
ATOM 10309 O O . LEU A 1 79 ? -9.270 -1.182 1.472 1.00 0.00 79 LEU A O 7
ATOM 10324 N N . ARG A 1 80 ? -10.863 -2.444 0.488 1.00 0.00 80 ARG A N 7
ATOM 10325 C CA . ARG A 1 80 ? -11.968 -2.171 1.414 1.00 0.00 80 ARG A CA 7
ATOM 10326 C C . ARG A 1 80 ? -13.074 -3.206 1.171 1.00 0.00 80 ARG A C 7
ATOM 10327 O O . ARG A 1 80 ? -13.352 -3.566 0.029 1.00 0.00 80 ARG A O 7
ATOM 10345 N N . ASP A 1 81 ? -13.629 -3.754 2.251 1.00 0.00 81 ASP A N 7
ATOM 10346 C CA . ASP A 1 81 ? -14.521 -4.936 2.238 1.00 0.00 81 ASP A CA 7
ATOM 10347 C C . ASP A 1 81 ? -13.831 -6.199 1.654 1.00 0.00 81 ASP A C 7
ATOM 10348 O O . ASP A 1 81 ? -14.476 -7.074 1.075 1.00 0.00 81 ASP A O 7
ATOM 10356 N N . GLY A 1 82 ? -12.487 -6.250 1.729 1.00 0.00 82 GLY A N 7
ATOM 10357 C CA . GLY A 1 82 ? -11.653 -7.309 1.143 1.00 0.00 82 GLY A CA 7
ATOM 10358 C C . GLY A 1 82 ? -11.450 -7.220 -0.377 1.00 0.00 82 GLY A C 7
ATOM 10359 O O . GLY A 1 82 ? -10.685 -8.011 -0.930 1.00 0.00 82 GLY A O 7
ATOM 10363 N N . ARG A 1 83 ? -12.104 -6.267 -1.054 1.00 0.00 83 ARG A N 7
ATOM 10364 C CA . ARG A 1 83 ? -12.056 -6.031 -2.496 1.00 0.00 83 ARG A CA 7
ATOM 10365 C C . ARG A 1 83 ? -11.163 -4.826 -2.796 1.00 0.00 83 ARG A C 7
ATOM 10366 O O . ARG A 1 83 ? -11.145 -3.846 -2.047 1.00 0.00 83 ARG A O 7
ATOM 10384 N N . GLU A 1 84 ? -10.407 -4.874 -3.890 1.00 0.00 84 GLU A N 7
ATOM 10385 C CA . GLU A 1 84 ? -9.675 -3.713 -4.406 1.00 0.00 84 GLU A CA 7
ATOM 10386 C C . GLU A 1 84 ? -10.674 -2.623 -4.828 1.00 0.00 84 GLU A C 7
ATOM 10387 O O . GLU A 1 84 ? -11.507 -2.839 -5.709 1.00 0.00 84 GLU A O 7
ATOM 10397 N N . VAL A 1 85 ? -10.554 -1.447 -4.209 1.00 0.00 85 VAL A N 7
ATOM 10398 C CA . VAL A 1 85 ? -11.335 -0.239 -4.537 1.00 0.00 85 VAL A CA 7
ATOM 10399 C C . VAL A 1 85 ? -10.576 0.713 -5.470 1.00 0.00 85 VAL A C 7
ATOM 10400 O O . VAL A 1 85 ? -11.205 1.484 -6.197 1.00 0.00 85 VAL A O 7
ATOM 10413 N N . ALA A 1 86 ? -9.241 0.632 -5.481 1.00 0.00 86 ALA A N 7
ATOM 10414 C CA . ALA A 1 86 ? -8.324 1.446 -6.283 1.00 0.00 86 ALA A CA 7
ATOM 10415 C C . ALA A 1 86 ? -6.880 0.942 -6.153 1.00 0.00 86 ALA A C 7
ATOM 10416 O O . ALA A 1 86 ? -6.592 0.071 -5.335 1.00 0.00 86 ALA A O 7
ATOM 10423 N N . ARG A 1 87 ? -5.959 1.578 -6.868 1.00 0.00 87 ARG A N 7
ATOM 10424 C CA . ARG A 1 87 ? -4.525 1.505 -6.614 1.00 0.00 87 ARG A CA 7
ATOM 10425 C C . ARG A 1 87 ? -3.802 2.740 -7.141 1.00 0.00 87 ARG A C 7
ATOM 10426 O O . ARG A 1 87 ? -4.287 3.406 -8.055 1.00 0.00 87 ARG A O 7
ATOM 10444 N N . VAL A 1 88 ? -2.634 3.027 -6.581 1.00 0.00 88 VAL A N 7
ATOM 10445 C CA . VAL A 1 88 ? -1.741 4.106 -7.031 1.00 0.00 88 VAL A CA 7
ATOM 10446 C C . VAL A 1 88 ? -0.394 3.477 -7.413 1.00 0.00 88 VAL A C 7
ATOM 10447 O O . VAL A 1 88 ? 0.188 2.725 -6.633 1.00 0.00 88 VAL A O 7
ATOM 10460 N N . VAL A 1 89 ? 0.072 3.783 -8.622 1.00 0.00 89 VAL A N 7
ATOM 10461 C CA . VAL A 1 89 ? 1.352 3.323 -9.186 1.00 0.00 89 VAL A CA 7
ATOM 10462 C C . VAL A 1 89 ? 2.265 4.540 -9.341 1.00 0.00 89 VAL A C 7
ATOM 10463 O O . VAL A 1 89 ? 1.857 5.532 -9.948 1.00 0.00 89 VAL A O 7
ATOM 10476 N N . ARG A 1 90 ? 3.490 4.461 -8.798 1.00 0.00 90 ARG A N 7
ATOM 10477 C CA . ARG A 1 90 ? 4.558 5.469 -8.924 1.00 0.00 90 ARG A CA 7
ATOM 10478 C C . ARG A 1 90 ? 4.106 6.875 -8.426 1.00 0.00 90 ARG A C 7
ATOM 10479 O O . ARG A 1 90 ? 3.731 7.716 -9.252 1.00 0.00 90 ARG A O 7
ATOM 10497 N N . PRO A 1 91 ? 4.119 7.166 -7.103 1.00 0.00 91 PRO A N 7
ATOM 10498 C CA . PRO A 1 91 ? 3.672 8.453 -6.551 1.00 0.00 91 PRO A CA 7
ATOM 10499 C C . PRO A 1 91 ? 4.538 9.618 -7.054 1.00 0.00 91 PRO A C 7
ATOM 10500 O O . PRO A 1 91 ? 5.766 9.575 -6.944 1.00 0.00 91 PRO A O 7
ATOM 10508 N N . GLY A 1 92 ? 3.897 10.665 -7.601 1.00 0.00 92 GLY A N 7
ATOM 10509 C CA . GLY A 1 92 ? 4.576 11.862 -8.120 1.00 0.00 92 GLY A CA 7
ATOM 10510 C C . GLY A 1 92 ? 4.819 12.936 -7.056 1.00 0.00 92 GLY A C 7
ATOM 10511 O O . GLY A 1 92 ? 5.840 13.625 -7.087 1.00 0.00 92 GLY A O 7
ATOM 10515 N N . SER A 1 93 ? 3.906 13.052 -6.093 1.00 0.00 93 SER A N 7
ATOM 10516 C CA . SER A 1 93 ? 3.920 13.986 -4.954 1.00 0.00 93 SER A CA 7
ATOM 10517 C C . SER A 1 93 ? 2.724 13.708 -4.030 1.00 0.00 93 SER A C 7
ATOM 10518 O O . SER A 1 93 ? 1.733 13.089 -4.449 1.00 0.00 93 SER A O 7
ATOM 10525 N N . ALA A 1 94 ? 2.771 14.202 -2.788 1.00 0.00 94 ALA A N 7
ATOM 10526 C CA . ALA A 1 94 ? 1.682 14.096 -1.812 1.00 0.00 94 ALA A CA 7
ATOM 10527 C C . ALA A 1 94 ? 0.358 14.662 -2.349 1.00 0.00 94 ALA A C 7
ATOM 10528 O O . ALA A 1 94 ? -0.697 14.139 -2.021 1.00 0.00 94 ALA A O 7
ATOM 10535 N N . SER A 1 95 ? 0.379 15.639 -3.249 1.00 0.00 95 SER A N 7
ATOM 10536 C CA . SER A 1 95 ? -0.824 16.145 -3.925 1.00 0.00 95 SER A CA 7
ATOM 10537 C C . SER A 1 95 ? -1.555 15.083 -4.775 1.00 0.00 95 SER A C 7
ATOM 10538 O O . SER A 1 95 ? -2.776 15.160 -4.908 1.00 0.00 95 SER A O 7
ATOM 10545 N N . VAL A 1 96 ? -0.849 14.072 -5.301 1.00 0.00 96 VAL A N 7
ATOM 10546 C CA . VAL A 1 96 ? -1.398 12.962 -6.096 1.00 0.00 96 VAL A CA 7
ATOM 10547 C C . VAL A 1 96 ? -1.727 11.761 -5.200 1.00 0.00 96 VAL A C 7
ATOM 10548 O O . VAL A 1 96 ? -2.749 11.104 -5.396 1.00 0.00 96 VAL A O 7
ATOM 10561 N N . LEU A 1 97 ? -0.894 11.494 -4.189 1.00 0.00 97 LEU A N 7
ATOM 10562 C CA . LEU A 1 97 ? -1.118 10.409 -3.236 1.00 0.00 97 LEU A CA 7
ATOM 10563 C C . LEU A 1 97 ? -2.290 10.722 -2.292 1.00 0.00 97 LEU A C 7
ATOM 10564 O O . LEU A 1 97 ? -3.205 9.907 -2.173 1.00 0.00 97 LEU A O 7
ATOM 10579 N N . GLU A 1 98 ? -2.340 11.917 -1.691 1.00 0.00 98 GLU A N 7
ATOM 10580 C CA . GLU A 1 98 ? -3.456 12.338 -0.833 1.00 0.00 98 GLU A CA 7
ATOM 10581 C C . GLU A 1 98 ? -4.794 12.390 -1.607 1.00 0.00 98 GLU A C 7
ATOM 10582 O O . GLU A 1 98 ? -5.834 12.051 -1.044 1.00 0.00 98 GLU A O 7
ATOM 10592 N N . GLU A 1 99 ? -4.778 12.776 -2.896 1.00 0.00 99 GLU A N 7
ATOM 10593 C CA . GLU A 1 99 ? -5.957 12.819 -3.784 1.00 0.00 99 GLU A CA 7
ATOM 10594 C C . GLU A 1 99 ? -6.613 11.440 -3.949 1.00 0.00 99 GLU A C 7
ATOM 10595 O O . GLU A 1 99 ? -7.835 11.318 -4.082 1.00 0.00 99 GLU A O 7
ATOM 10605 N N . ALA A 1 100 ? -5.806 10.380 -3.940 1.00 0.00 100 ALA A N 7
ATOM 10606 C CA . ALA A 1 100 ? -6.317 9.017 -3.900 1.00 0.00 100 ALA A CA 7
ATOM 10607 C C . ALA A 1 100 ? -6.781 8.646 -2.489 1.00 0.00 100 ALA A C 7
ATOM 10608 O O . ALA A 1 100 ? -7.890 8.150 -2.324 1.00 0.00 100 ALA A O 7
ATOM 10615 N N . PHE A 1 101 ? -6.007 8.954 -1.450 1.00 0.00 101 PHE A N 7
ATOM 10616 C CA . PHE A 1 101 ? -6.366 8.608 -0.081 1.00 0.00 101 PHE A CA 7
ATOM 10617 C C . PHE A 1 101 ? -7.731 9.172 0.333 1.00 0.00 101 PHE A C 7
ATOM 10618 O O . PHE A 1 101 ? -8.576 8.410 0.794 1.00 0.00 101 PHE A O 7
ATOM 10634 N N . GLU A 1 102 ? -7.975 10.466 0.108 1.00 0.00 102 GLU A N 7
ATOM 10635 C CA . GLU A 1 102 ? -9.280 11.086 0.361 1.00 0.00 102 GLU A CA 7
ATOM 10636 C C . GLU A 1 102 ? -10.433 10.400 -0.390 1.00 0.00 102 GLU A C 7
ATOM 10637 O O . GLU A 1 102 ? -11.539 10.306 0.132 1.00 0.00 102 GLU A O 7
ATOM 10647 N N . SER A 1 103 ? -10.162 9.886 -1.584 1.00 0.00 103 SER A N 7
ATOM 10648 C CA . SER A 1 103 ? -11.164 9.198 -2.393 1.00 0.00 103 SER A CA 7
ATOM 10649 C C . SER A 1 103 ? -11.497 7.794 -1.845 1.00 0.00 103 SER A C 7
ATOM 10650 O O . SER A 1 103 ? -12.645 7.351 -1.943 1.00 0.00 103 SER A O 7
ATOM 10657 N N . LEU A 1 104 ? -10.528 7.107 -1.210 1.00 0.00 104 LEU A N 7
ATOM 10658 C CA . LEU A 1 104 ? -10.699 5.727 -0.730 1.00 0.00 104 LEU A CA 7
ATOM 10659 C C . LEU A 1 104 ? -11.003 5.638 0.769 1.00 0.00 104 LEU A C 7
ATOM 10660 O O . LEU A 1 104 ? -11.663 4.692 1.207 1.00 0.00 104 LEU A O 7
ATOM 10675 N N . VAL A 1 105 ? -10.589 6.639 1.554 1.00 0.00 105 VAL A N 7
ATOM 10676 C CA . VAL A 1 105 ? -10.961 6.794 2.960 1.00 0.00 105 VAL A CA 7
ATOM 10677 C C . VAL A 1 105 ? -12.449 7.169 3.106 1.00 0.00 105 VAL A C 7
ATOM 10678 O O . VAL A 1 105 ? -13.072 6.852 4.118 1.00 0.00 105 VAL A O 7
ATOM 10691 N N . GLY A 1 106 ? -13.013 7.822 2.077 1.00 0.00 106 GLY A N 7
ATOM 10692 C CA . GLY A 1 106 ? -14.421 8.238 2.016 1.00 0.00 106 GLY A CA 7
ATOM 10693 C C . GLY A 1 106 ? -14.690 9.665 2.506 1.00 0.00 106 GLY A C 7
ATOM 10694 O O . GLY A 1 106 ? -15.848 10.022 2.718 1.00 0.00 106 GLY A O 7
ATOM 10698 N N . GLU A 1 107 ? -13.640 10.480 2.679 1.00 0.00 107 GLU A N 7
ATOM 10699 C CA . GLU A 1 107 ? -13.778 11.906 3.008 1.00 0.00 107 GLU A CA 7
ATOM 10700 C C . GLU A 1 107 ? -14.177 12.723 1.767 1.00 0.00 107 GLU A C 7
ATOM 10701 O O . GLU A 1 107 ? -14.949 13.678 1.881 1.00 0.00 107 GLU A O 7
ATOM 10711 N N . GLY A 1 108 ? -13.697 12.314 0.591 1.00 0.00 108 GLY A N 7
ATOM 10712 C CA . GLY A 1 108 ? -14.032 12.909 -0.702 1.00 0.00 108 GLY A CA 7
ATOM 10713 C C . GLY A 1 108 ? -13.427 14.295 -0.929 1.00 0.00 108 GLY A C 7
ATOM 10714 O O . GLY A 1 108 ? -12.590 14.780 -0.159 1.00 0.00 108 GLY A O 7
ATOM 10718 N N . MET A 1 1 ? 12.960 5.473 15.071 1.00 0.00 1 MET A N 8
ATOM 10719 C CA . MET A 1 1 ? 12.201 4.625 16.008 1.00 0.00 1 MET A CA 8
ATOM 10720 C C . MET A 1 1 ? 10.850 4.145 15.435 1.00 0.00 1 MET A C 8
ATOM 10721 O O . MET A 1 1 ? 10.084 3.443 16.105 1.00 0.00 1 MET A O 8
ATOM 10733 N N . LYS A 1 2 ? 10.532 4.539 14.195 1.00 0.00 2 LYS A N 8
ATOM 10734 C CA . LYS A 1 2 ? 9.259 4.277 13.507 1.00 0.00 2 LYS A CA 8
ATOM 10735 C C . LYS A 1 2 ? 9.178 2.847 12.921 1.00 0.00 2 LYS A C 8
ATOM 10736 O O . LYS A 1 2 ? 10.183 2.132 12.821 1.00 0.00 2 LYS A O 8
ATOM 10751 N N . THR A 1 3 ? 7.972 2.425 12.522 1.00 0.00 3 THR A N 8
ATOM 10752 C CA . THR A 1 3 ? 7.699 1.112 11.901 1.00 0.00 3 THR A CA 8
ATOM 10753 C C . THR A 1 3 ? 8.304 1.034 10.494 1.00 0.00 3 THR A C 8
ATOM 10754 O O . THR A 1 3 ? 8.628 2.056 9.884 1.00 0.00 3 THR A O 8
ATOM 10765 N N . ARG A 1 4 ? 8.439 -0.187 9.973 1.00 0.00 4 ARG A N 8
ATOM 10766 C CA . ARG A 1 4 ? 9.085 -0.506 8.692 1.00 0.00 4 ARG A CA 8
ATOM 10767 C C . ARG A 1 4 ? 8.448 -1.747 8.044 1.00 0.00 4 ARG A C 8
ATOM 10768 O O . ARG A 1 4 ? 7.406 -2.220 8.506 1.00 0.00 4 ARG A O 8
ATOM 10786 N N . TYR A 1 5 ? 9.021 -2.249 6.946 1.00 0.00 5 TYR A N 8
ATOM 10787 C CA . TYR A 1 5 ? 8.459 -3.379 6.191 1.00 0.00 5 TYR A CA 8
ATOM 10788 C C . TYR A 1 5 ? 8.406 -4.705 6.958 1.00 0.00 5 TYR A C 8
ATOM 10789 O O . TYR A 1 5 ? 9.251 -4.994 7.810 1.00 0.00 5 TYR A O 8
ATOM 10806 N N . SER A 1 6 ? 7.397 -5.515 6.623 1.00 0.00 6 SER A N 8
ATOM 10807 C CA . SER A 1 6 ? 7.030 -6.726 7.358 1.00 0.00 6 SER A CA 8
ATOM 10808 C C . SER A 1 6 ? 7.075 -7.990 6.487 1.00 0.00 6 SER A C 8
ATOM 10809 O O . SER A 1 6 ? 6.387 -8.084 5.463 1.00 0.00 6 SER A O 8
ATOM 10816 N N . ALA A 1 7 ? 7.844 -8.993 6.919 1.00 0.00 7 ALA A N 8
ATOM 10817 C CA . ALA A 1 7 ? 7.858 -10.321 6.295 1.00 0.00 7 ALA A CA 8
ATOM 10818 C C . ALA A 1 7 ? 6.575 -11.126 6.584 1.00 0.00 7 ALA A C 8
ATOM 10819 O O . ALA A 1 7 ? 6.103 -11.851 5.710 1.00 0.00 7 ALA A O 8
ATOM 10826 N N . GLU A 1 8 ? 5.988 -10.955 7.773 1.00 0.00 8 GLU A N 8
ATOM 10827 C CA . GLU A 1 8 ? 4.818 -11.685 8.296 1.00 0.00 8 GLU A CA 8
ATOM 10828 C C . GLU A 1 8 ? 3.453 -11.276 7.675 1.00 0.00 8 GLU A C 8
ATOM 10829 O O . GLU A 1 8 ? 2.413 -11.323 8.332 1.00 0.00 8 GLU A O 8
ATOM 10839 N N . ALA A 1 9 ? 3.444 -10.857 6.409 1.00 0.00 9 ALA A N 8
ATOM 10840 C CA . ALA A 1 9 ? 2.243 -10.476 5.673 1.00 0.00 9 ALA A CA 8
ATOM 10841 C C . ALA A 1 9 ? 1.232 -11.640 5.515 1.00 0.00 9 ALA A C 8
ATOM 10842 O O . ALA A 1 9 ? 1.637 -12.813 5.503 1.00 0.00 9 ALA A O 8
ATOM 10849 N N . PRO A 1 10 ? -0.066 -11.324 5.340 1.00 0.00 10 PRO A N 8
ATOM 10850 C CA . PRO A 1 10 ? -1.121 -12.310 5.132 1.00 0.00 10 PRO A CA 8
ATOM 10851 C C . PRO A 1 10 ? -1.020 -13.005 3.772 1.00 0.00 10 PRO A C 8
ATOM 10852 O O . PRO A 1 10 ? -0.433 -12.478 2.825 1.00 0.00 10 PRO A O 8
ATOM 10860 N N . ALA A 1 11 ? -1.667 -14.168 3.662 1.00 0.00 11 ALA A N 8
ATOM 10861 C CA . ALA A 1 11 ? -1.942 -14.823 2.383 1.00 0.00 11 ALA A CA 8
ATOM 10862 C C . ALA A 1 11 ? -3.176 -14.202 1.705 1.00 0.00 11 ALA A C 8
ATOM 10863 O O . ALA A 1 11 ? -4.130 -13.814 2.391 1.00 0.00 11 ALA A O 8
ATOM 10870 N N . ARG A 1 12 ? -3.188 -14.150 0.368 1.00 0.00 12 ARG A N 8
ATOM 10871 C CA . ARG A 1 12 ? -4.248 -13.498 -0.423 1.00 0.00 12 ARG A CA 8
ATOM 10872 C C . ARG A 1 12 ? -5.645 -14.086 -0.150 1.00 0.00 12 ARG A C 8
ATOM 10873 O O . ARG A 1 12 ? -6.642 -13.378 -0.258 1.00 0.00 12 ARG A O 8
ATOM 10891 N N . ASP A 1 13 ? -5.728 -15.358 0.247 1.00 0.00 13 ASP A N 8
ATOM 10892 C CA . ASP A 1 13 ? -6.983 -16.026 0.623 1.00 0.00 13 ASP A CA 8
ATOM 10893 C C . ASP A 1 13 ? -7.583 -15.489 1.937 1.00 0.00 13 ASP A C 8
ATOM 10894 O O . ASP A 1 13 ? -8.782 -15.239 2.001 1.00 0.00 13 ASP A O 8
ATOM 10902 N N . GLU A 1 14 ? -6.758 -15.265 2.964 1.00 0.00 14 GLU A N 8
ATOM 10903 C CA . GLU A 1 14 ? -7.211 -14.693 4.243 1.00 0.00 14 GLU A CA 8
ATOM 10904 C C . GLU A 1 14 ? -7.451 -13.180 4.130 1.00 0.00 14 GLU A C 8
ATOM 10905 O O . GLU A 1 14 ? -8.392 -12.639 4.708 1.00 0.00 14 GLU A O 8
ATOM 10915 N N . LEU A 1 15 ? -6.635 -12.507 3.321 1.00 0.00 15 LEU A N 8
ATOM 10916 C CA . LEU A 1 15 ? -6.775 -11.097 2.953 1.00 0.00 15 LEU A CA 8
ATOM 10917 C C . LEU A 1 15 ? -8.043 -10.825 2.113 1.00 0.00 15 LEU A C 8
ATOM 10918 O O . LEU A 1 15 ? -8.472 -9.677 2.032 1.00 0.00 15 LEU A O 8
ATOM 10933 N N . ASP A 1 16 ? -8.710 -11.845 1.550 1.00 0.00 16 ASP A N 8
ATOM 10934 C CA . ASP A 1 16 ? -9.998 -11.671 0.860 1.00 0.00 16 ASP A CA 8
ATOM 10935 C C . ASP A 1 16 ? -11.159 -11.431 1.847 1.00 0.00 16 ASP A C 8
ATOM 10936 O O . ASP A 1 16 ? -12.194 -10.875 1.478 1.00 0.00 16 ASP A O 8
ATOM 10944 N N . ARG A 1 17 ? -10.971 -11.867 3.096 1.00 0.00 17 ARG A N 8
ATOM 10945 C CA . ARG A 1 17 ? -11.999 -11.918 4.139 1.00 0.00 17 ARG A CA 8
ATOM 10946 C C . ARG A 1 17 ? -11.991 -10.706 5.087 1.00 0.00 17 ARG A C 8
ATOM 10947 O O . ARG A 1 17 ? -12.862 -10.609 5.961 1.00 0.00 17 ARG A O 8
ATOM 10965 N N . LEU A 1 18 ? -11.017 -9.802 4.936 1.00 0.00 18 LEU A N 8
ATOM 10966 C CA . LEU A 1 18 ? -10.957 -8.521 5.661 1.00 0.00 18 LEU A CA 8
ATOM 10967 C C . LEU A 1 18 ? -12.170 -7.618 5.365 1.00 0.00 18 LEU A C 8
ATOM 10968 O O . LEU A 1 18 ? -12.925 -7.875 4.426 1.00 0.00 18 LEU A O 8
ATOM 10983 N N . ALA A 1 19 ? -12.345 -6.536 6.138 1.00 0.00 19 ALA A N 8
ATOM 10984 C CA . ALA A 1 19 ? -13.466 -5.596 5.967 1.00 0.00 19 ALA A CA 8
ATOM 10985 C C . ALA A 1 19 ? -13.083 -4.102 5.987 1.00 0.00 19 ALA A C 8
ATOM 10986 O O . ALA A 1 19 ? -13.664 -3.317 5.232 1.00 0.00 19 ALA A O 8
ATOM 10993 N N . GLY A 1 20 ? -12.108 -3.693 6.807 1.00 0.00 20 GLY A N 8
ATOM 10994 C CA . GLY A 1 20 ? -11.753 -2.276 6.981 1.00 0.00 20 GLY A CA 8
ATOM 10995 C C . GLY A 1 20 ? -10.928 -1.692 5.821 1.00 0.00 20 GLY A C 8
ATOM 10996 O O . GLY A 1 20 ? -10.347 -2.462 5.049 1.00 0.00 20 GLY A O 8
ATOM 11000 N N . PRO A 1 21 ? -10.842 -0.354 5.696 1.00 0.00 21 PRO A N 8
ATOM 11001 C CA . PRO A 1 21 ? -10.026 0.303 4.680 1.00 0.00 21 PRO A CA 8
ATOM 11002 C C . PRO A 1 21 ? -8.543 0.008 4.949 1.00 0.00 21 PRO A C 8
ATOM 11003 O O . PRO A 1 21 ? -7.972 0.494 5.923 1.00 0.00 21 PRO A O 8
ATOM 11011 N N . THR A 1 22 ? -7.946 -0.829 4.096 1.00 0.00 22 THR A N 8
ATOM 11012 C CA . THR A 1 22 ? -6.589 -1.369 4.254 1.00 0.00 22 THR A CA 8
ATOM 11013 C C . THR A 1 22 ? -5.802 -1.141 2.975 1.00 0.00 22 THR A C 8
ATOM 11014 O O . THR A 1 22 ? -6.136 -1.691 1.925 1.00 0.00 22 THR A O 8
ATOM 11025 N N . LEU A 1 23 ? -4.727 -0.365 3.046 1.00 0.00 23 LEU A N 8
ATOM 11026 C CA . LEU A 1 23 ? -3.775 -0.211 1.951 1.00 0.00 23 LEU A CA 8
ATOM 11027 C C . LEU A 1 23 ? -2.724 -1.322 2.010 1.00 0.00 23 LEU A C 8
ATOM 11028 O O . LEU A 1 23 ? -2.060 -1.493 3.029 1.00 0.00 23 LEU A O 8
ATOM 11043 N N . VAL A 1 24 ? -2.558 -2.067 0.918 1.00 0.00 24 VAL A N 8
ATOM 11044 C CA . VAL A 1 24 ? -1.585 -3.163 0.803 1.00 0.00 24 VAL A CA 8
ATOM 11045 C C . VAL A 1 24 ? -0.434 -2.736 -0.111 1.00 0.00 24 VAL A C 8
ATOM 11046 O O . VAL A 1 24 ? -0.642 -2.540 -1.308 1.00 0.00 24 VAL A O 8
ATOM 11059 N N . GLU A 1 25 ? 0.752 -2.569 0.475 1.00 0.00 25 GLU A N 8
ATOM 11060 C CA . GLU A 1 25 ? 1.963 -1.987 -0.115 1.00 0.00 25 GLU A CA 8
ATOM 11061 C C . GLU A 1 25 ? 3.037 -3.061 -0.333 1.00 0.00 25 GLU A C 8
ATOM 11062 O O . GLU A 1 25 ? 3.402 -3.765 0.611 1.00 0.00 25 GLU A O 8
ATOM 11072 N N . PHE A 1 26 ? 3.571 -3.155 -1.555 1.00 0.00 26 PHE A N 8
ATOM 11073 C CA . PHE A 1 26 ? 4.620 -4.100 -1.944 1.00 0.00 26 PHE A CA 8
ATOM 11074 C C . PHE A 1 26 ? 5.960 -3.368 -2.141 1.00 0.00 26 PHE A C 8
ATOM 11075 O O . PHE A 1 26 ? 6.081 -2.495 -3.004 1.00 0.00 26 PHE A O 8
ATOM 11091 N N . GLY A 1 27 ? 6.974 -3.737 -1.356 1.00 0.00 27 GLY A N 8
ATOM 11092 C CA . GLY A 1 27 ? 8.299 -3.103 -1.384 1.00 0.00 27 GLY A CA 8
ATOM 11093 C C . GLY A 1 27 ? 9.285 -3.696 -0.386 1.00 0.00 27 GLY A C 8
ATOM 11094 O O . GLY A 1 27 ? 9.069 -4.798 0.117 1.00 0.00 27 GLY A O 8
ATOM 11098 N N . THR A 1 28 ? 10.365 -2.964 -0.101 1.00 0.00 28 THR A N 8
ATOM 11099 C CA . THR A 1 28 ? 11.407 -3.297 0.886 1.00 0.00 28 THR A CA 8
ATOM 11100 C C . THR A 1 28 ? 11.919 -2.024 1.549 1.00 0.00 28 THR A C 8
ATOM 11101 O O . THR A 1 28 ? 11.533 -0.916 1.189 1.00 0.00 28 THR A O 8
ATOM 11112 N N . ASP A 1 29 ? 12.803 -2.167 2.529 1.00 0.00 29 ASP A N 8
ATOM 11113 C CA . ASP A 1 29 ? 13.428 -1.030 3.211 1.00 0.00 29 ASP A CA 8
ATOM 11114 C C . ASP A 1 29 ? 14.636 -0.463 2.437 1.00 0.00 29 ASP A C 8
ATOM 11115 O O . ASP A 1 29 ? 15.209 0.547 2.855 1.00 0.00 29 ASP A O 8
ATOM 11123 N N . TRP A 1 30 ? 15.018 -1.087 1.313 1.00 0.00 30 TRP A N 8
ATOM 11124 C CA . TRP A 1 30 ? 16.301 -0.869 0.630 1.00 0.00 30 TRP A CA 8
ATOM 11125 C C . TRP A 1 30 ? 16.209 -0.492 -0.865 1.00 0.00 30 TRP A C 8
ATOM 11126 O O . TRP A 1 30 ? 17.193 0.035 -1.387 1.00 0.00 30 TRP A O 8
ATOM 11146 N N . CYS A 1 31 ? 15.079 -0.693 -1.556 1.00 0.00 31 CYS A N 8
ATOM 11147 C CA . CYS A 1 31 ? 14.906 -0.232 -2.942 1.00 0.00 31 CYS A CA 8
ATOM 11148 C C . CYS A 1 31 ? 14.898 1.309 -3.044 1.00 0.00 31 CYS A C 8
ATOM 11149 O O . CYS A 1 31 ? 14.343 1.984 -2.174 1.00 0.00 31 CYS A O 8
ATOM 11156 N N . GLY A 1 32 ? 15.481 1.865 -4.112 1.00 0.00 32 GLY A N 8
ATOM 11157 C CA . GLY A 1 32 ? 15.510 3.301 -4.400 1.00 0.00 32 GLY A CA 8
ATOM 11158 C C . GLY A 1 32 ? 14.145 3.897 -4.762 1.00 0.00 32 GLY A C 8
ATOM 11159 O O . GLY A 1 32 ? 13.922 5.073 -4.485 1.00 0.00 32 GLY A O 8
ATOM 11163 N N . HIS A 1 33 ? 13.203 3.107 -5.287 1.00 0.00 33 HIS A N 8
ATOM 11164 C CA . HIS A 1 33 ? 11.802 3.529 -5.372 1.00 0.00 33 HIS A CA 8
ATOM 11165 C C . HIS A 1 33 ? 11.193 3.659 -3.964 1.00 0.00 33 HIS A C 8
ATOM 11166 O O . HIS A 1 33 ? 10.557 4.665 -3.632 1.00 0.00 33 HIS A O 8
ATOM 11180 N N . CYS A 1 34 ? 11.432 2.665 -3.103 1.00 0.00 34 CYS A N 8
ATOM 11181 C CA . CYS A 1 34 ? 10.968 2.667 -1.718 1.00 0.00 34 CYS A CA 8
ATOM 11182 C C . CYS A 1 34 ? 11.529 3.829 -0.904 1.00 0.00 34 CYS A C 8
ATOM 11183 O O . CYS A 1 34 ? 10.820 4.349 -0.049 1.00 0.00 34 CYS A O 8
ATOM 11190 N N . GLN A 1 35 ? 12.761 4.274 -1.143 1.00 0.00 35 GLN A N 8
ATOM 11191 C CA . GLN A 1 35 ? 13.321 5.403 -0.388 1.00 0.00 35 GLN A CA 8
ATOM 11192 C C . GLN A 1 35 ? 12.557 6.712 -0.640 1.00 0.00 35 GLN A C 8
ATOM 11193 O O . GLN A 1 35 ? 12.564 7.619 0.193 1.00 0.00 35 GLN A O 8
ATOM 11205 N N . ALA A 1 36 ? 11.897 6.805 -1.800 1.00 0.00 36 ALA A N 8
ATOM 11206 C CA . ALA A 1 36 ? 11.075 7.933 -2.221 1.00 0.00 36 ALA A CA 8
ATOM 11207 C C . ALA A 1 36 ? 9.595 7.772 -1.832 1.00 0.00 36 ALA A C 8
ATOM 11208 O O . ALA A 1 36 ? 8.955 8.746 -1.440 1.00 0.00 36 ALA A O 8
ATOM 11215 N N . ALA A 1 37 ? 9.054 6.546 -1.911 1.00 0.00 37 ALA A N 8
ATOM 11216 C CA . ALA A 1 37 ? 7.644 6.258 -1.633 1.00 0.00 37 ALA A CA 8
ATOM 11217 C C . ALA A 1 37 ? 7.348 6.091 -0.135 1.00 0.00 37 ALA A C 8
ATOM 11218 O O . ALA A 1 37 ? 6.256 6.433 0.312 1.00 0.00 37 ALA A O 8
ATOM 11225 N N . GLN A 1 38 ? 8.313 5.618 0.662 1.00 0.00 38 GLN A N 8
ATOM 11226 C CA . GLN A 1 38 ? 8.152 5.481 2.115 1.00 0.00 38 GLN A CA 8
ATOM 11227 C C . GLN A 1 38 ? 7.821 6.811 2.816 1.00 0.00 38 GLN A C 8
ATOM 11228 O O . GLN A 1 38 ? 6.788 6.860 3.492 1.00 0.00 38 GLN A O 8
ATOM 11240 N N . PRO A 1 39 ? 8.608 7.900 2.654 1.00 0.00 39 PRO A N 8
ATOM 11241 C CA . PRO A 1 39 ? 8.262 9.192 3.246 1.00 0.00 39 PRO A CA 8
ATOM 11242 C C . PRO A 1 39 ? 7.027 9.816 2.583 1.00 0.00 39 PRO A C 8
ATOM 11243 O O . PRO A 1 39 ? 6.397 10.679 3.184 1.00 0.00 39 PRO A O 8
ATOM 11251 N N . LEU A 1 40 ? 6.651 9.365 1.377 1.00 0.00 40 LEU A N 8
ATOM 11252 C CA . LEU A 1 40 ? 5.443 9.818 0.693 1.00 0.00 40 LEU A CA 8
ATOM 11253 C C . LEU A 1 40 ? 4.224 9.321 1.456 1.00 0.00 40 LEU A C 8
ATOM 11254 O O . LEU A 1 40 ? 3.423 10.134 1.931 1.00 0.00 40 LEU A O 8
ATOM 11269 N N . LEU A 1 41 ? 4.125 7.996 1.622 1.00 0.00 41 LEU A N 8
ATOM 11270 C CA . LEU A 1 41 ? 3.024 7.336 2.319 1.00 0.00 41 LEU A CA 8
ATOM 11271 C C . LEU A 1 41 ? 2.932 7.859 3.744 1.00 0.00 41 LEU A C 8
ATOM 11272 O O . LEU A 1 41 ? 1.846 8.182 4.196 1.00 0.00 41 LEU A O 8
ATOM 11287 N N . ALA A 1 42 ? 4.070 8.032 4.417 1.00 0.00 42 ALA A N 8
ATOM 11288 C CA . ALA A 1 42 ? 4.144 8.582 5.771 1.00 0.00 42 ALA A CA 8
ATOM 11289 C C . ALA A 1 42 ? 3.521 9.986 5.882 1.00 0.00 42 ALA A C 8
ATOM 11290 O O . ALA A 1 42 ? 2.823 10.275 6.857 1.00 0.00 42 ALA A O 8
ATOM 11297 N N . GLU A 1 43 ? 3.731 10.840 4.874 1.00 0.00 43 GLU A N 8
ATOM 11298 C CA . GLU A 1 43 ? 3.166 12.197 4.844 1.00 0.00 43 GLU A CA 8
ATOM 11299 C C . GLU A 1 43 ? 1.656 12.185 4.583 1.00 0.00 43 GLU A C 8
ATOM 11300 O O . GLU A 1 43 ? 0.921 12.858 5.306 1.00 0.00 43 GLU A O 8
ATOM 11310 N N . VAL A 1 44 ? 1.172 11.410 3.598 1.00 0.00 44 VAL A N 8
ATOM 11311 C CA . VAL A 1 44 ? -0.276 11.287 3.335 1.00 0.00 44 VAL A CA 8
ATOM 11312 C C . VAL A 1 44 ? -1.026 10.626 4.507 1.00 0.00 44 VAL A C 8
ATOM 11313 O O . VAL A 1 44 ? -2.001 11.195 4.993 1.00 0.00 44 VAL A O 8
ATOM 11326 N N . PHE A 1 45 ? -0.564 9.471 5.002 1.00 0.00 45 PHE A N 8
ATOM 11327 C CA . PHE A 1 45 ? -1.209 8.717 6.100 1.00 0.00 45 PHE A CA 8
ATOM 11328 C C . PHE A 1 45 ? -1.382 9.529 7.391 1.00 0.00 45 PHE A C 8
ATOM 11329 O O . PHE A 1 45 ? -2.285 9.233 8.176 1.00 0.00 45 PHE A O 8
ATOM 11345 N N . SER A 1 46 ? -0.558 10.551 7.626 1.00 0.00 46 SER A N 8
ATOM 11346 C CA . SER A 1 46 ? -0.677 11.437 8.793 1.00 0.00 46 SER A CA 8
ATOM 11347 C C . SER A 1 46 ? -2.003 12.236 8.821 1.00 0.00 46 SER A C 8
ATOM 11348 O O . SER A 1 46 ? -2.410 12.694 9.893 1.00 0.00 46 SER A O 8
ATOM 11355 N N . ASP A 1 47 ? -2.698 12.380 7.685 1.00 0.00 47 ASP A N 8
ATOM 11356 C CA . ASP A 1 47 ? -4.035 12.996 7.596 1.00 0.00 47 ASP A CA 8
ATOM 11357 C C . ASP A 1 47 ? -5.180 11.964 7.498 1.00 0.00 47 ASP A C 8
ATOM 11358 O O . ASP A 1 47 ? -6.349 12.344 7.588 1.00 0.00 47 ASP A O 8
ATOM 11366 N N . TYR A 1 48 ? -4.857 10.669 7.351 1.00 0.00 48 TYR A N 8
ATOM 11367 C CA . TYR A 1 48 ? -5.825 9.559 7.240 1.00 0.00 48 TYR A CA 8
ATOM 11368 C C . TYR A 1 48 ? -5.557 8.377 8.216 1.00 0.00 48 TYR A C 8
ATOM 11369 O O . TYR A 1 48 ? -5.517 7.214 7.776 1.00 0.00 48 TYR A O 8
ATOM 11386 N N . PRO A 1 49 ? -5.359 8.621 9.534 1.00 0.00 49 PRO A N 8
ATOM 11387 C CA . PRO A 1 49 ? -4.962 7.593 10.504 1.00 0.00 49 PRO A CA 8
ATOM 11388 C C . PRO A 1 49 ? -6.003 6.473 10.705 1.00 0.00 49 PRO A C 8
ATOM 11389 O O . PRO A 1 49 ? -5.647 5.426 11.247 1.00 0.00 49 PRO A O 8
ATOM 11397 N N . GLU A 1 50 ? -7.255 6.656 10.262 1.00 0.00 50 GLU A N 8
ATOM 11398 C CA . GLU A 1 50 ? -8.280 5.602 10.269 1.00 0.00 50 GLU A CA 8
ATOM 11399 C C . GLU A 1 50 ? -8.070 4.530 9.177 1.00 0.00 50 GLU A C 8
ATOM 11400 O O . GLU A 1 50 ? -8.686 3.465 9.255 1.00 0.00 50 GLU A O 8
ATOM 11410 N N . VAL A 1 51 ? -7.214 4.779 8.180 1.00 0.00 51 VAL A N 8
ATOM 11411 C CA . VAL A 1 51 ? -6.814 3.783 7.170 1.00 0.00 51 VAL A CA 8
ATOM 11412 C C . VAL A 1 51 ? -5.686 2.920 7.755 1.00 0.00 51 VAL A C 8
ATOM 11413 O O . VAL A 1 51 ? -4.785 3.435 8.423 1.00 0.00 51 VAL A O 8
ATOM 11426 N N . GLY A 1 52 ? -5.719 1.609 7.498 1.00 0.00 52 GLY A N 8
ATOM 11427 C CA . GLY A 1 52 ? -4.657 0.665 7.869 1.00 0.00 52 GLY A CA 8
ATOM 11428 C C . GLY A 1 52 ? -3.617 0.502 6.753 1.00 0.00 52 GLY A C 8
ATOM 11429 O O . GLY A 1 52 ? -3.940 0.662 5.579 1.00 0.00 52 GLY A O 8
ATOM 11433 N N . HIS A 1 53 ? -2.378 0.144 7.095 1.00 0.00 53 HIS A N 8
ATOM 11434 C CA . HIS A 1 53 ? -1.314 -0.107 6.122 1.00 0.00 53 HIS A CA 8
ATOM 11435 C C . HIS A 1 53 ? -0.670 -1.483 6.354 1.00 0.00 53 HIS A C 8
ATOM 11436 O O . HIS A 1 53 ? -0.341 -1.830 7.491 1.00 0.00 53 HIS A O 8
ATOM 11450 N N . LEU A 1 54 ? -0.445 -2.237 5.274 1.00 0.00 54 LEU A N 8
ATOM 11451 C CA . LEU A 1 54 ? 0.329 -3.478 5.293 1.00 0.00 54 LEU A CA 8
ATOM 11452 C C . LEU A 1 54 ? 1.537 -3.320 4.364 1.00 0.00 54 LEU A C 8
ATOM 11453 O O . LEU A 1 54 ? 1.441 -3.487 3.152 1.00 0.00 54 LEU A O 8
ATOM 11468 N N . LYS A 1 55 ? 2.700 -3.020 4.946 1.00 0.00 55 LYS A N 8
ATOM 11469 C CA . LYS A 1 55 ? 3.994 -2.991 4.264 1.00 0.00 55 LYS A CA 8
ATOM 11470 C C . LYS A 1 55 ? 4.509 -4.423 4.026 1.00 0.00 55 LYS A C 8
ATOM 11471 O O . LYS A 1 55 ? 5.247 -4.954 4.857 1.00 0.00 55 LYS A O 8
ATOM 11486 N N . VAL A 1 56 ? 4.132 -5.046 2.912 1.00 0.00 56 VAL A N 8
ATOM 11487 C CA . VAL A 1 56 ? 4.587 -6.387 2.515 1.00 0.00 56 VAL A CA 8
ATOM 11488 C C . VAL A 1 56 ? 6.026 -6.301 2.067 1.00 0.00 56 VAL A C 8
ATOM 11489 O O . VAL A 1 56 ? 6.339 -5.619 1.092 1.00 0.00 56 VAL A O 8
ATOM 11502 N N . GLU A 1 57 ? 6.887 -7.031 2.775 1.00 0.00 57 GLU A N 8
ATOM 11503 C CA . GLU A 1 57 ? 8.250 -7.268 2.335 1.00 0.00 57 GLU A CA 8
ATOM 11504 C C . GLU A 1 57 ? 8.218 -8.206 1.119 1.00 0.00 57 GLU A C 8
ATOM 11505 O O . GLU A 1 57 ? 7.990 -9.412 1.244 1.00 0.00 57 GLU A O 8
ATOM 11515 N N . ASP A 1 58 ? 8.359 -7.619 -0.068 1.00 0.00 58 ASP A N 8
ATOM 11516 C CA . ASP A 1 58 ? 8.211 -8.250 -1.381 1.00 0.00 58 ASP A CA 8
ATOM 11517 C C . ASP A 1 58 ? 9.597 -8.582 -2.003 1.00 0.00 58 ASP A C 8
ATOM 11518 O O . ASP A 1 58 ? 10.624 -8.463 -1.330 1.00 0.00 58 ASP A O 8
ATOM 11526 N N . GLY A 1 59 ? 9.649 -9.033 -3.265 1.00 0.00 59 GLY A N 8
ATOM 11527 C CA . GLY A 1 59 ? 10.879 -9.489 -3.937 1.00 0.00 59 GLY A CA 8
ATOM 11528 C C . GLY A 1 59 ? 10.937 -9.190 -5.443 1.00 0.00 59 GLY A C 8
ATOM 11529 O O . GLY A 1 59 ? 9.925 -8.782 -6.018 1.00 0.00 59 GLY A O 8
ATOM 11533 N N . PRO A 1 60 ? 12.095 -9.412 -6.101 1.00 0.00 60 PRO A N 8
ATOM 11534 C CA . PRO A 1 60 ? 12.319 -9.067 -7.508 1.00 0.00 60 PRO A CA 8
ATOM 11535 C C . PRO A 1 60 ? 11.499 -9.920 -8.494 1.00 0.00 60 PRO A C 8
ATOM 11536 O O . PRO A 1 60 ? 11.117 -9.421 -9.553 1.00 0.00 60 PRO A O 8
ATOM 11544 N N . GLY A 1 61 ? 11.193 -11.182 -8.151 1.00 0.00 61 GLY A N 8
ATOM 11545 C CA . GLY A 1 61 ? 10.271 -12.049 -8.910 1.00 0.00 61 GLY A CA 8
ATOM 11546 C C . GLY A 1 61 ? 8.783 -11.841 -8.562 1.00 0.00 61 GLY A C 8
ATOM 11547 O O . GLY A 1 61 ? 7.931 -12.536 -9.113 1.00 0.00 61 GLY A O 8
ATOM 11551 N N . ARG A 1 62 ? 8.502 -10.898 -7.649 1.00 0.00 62 ARG A N 8
ATOM 11552 C CA . ARG A 1 62 ? 7.202 -10.513 -7.074 1.00 0.00 62 ARG A CA 8
ATOM 11553 C C . ARG A 1 62 ? 6.659 -11.567 -6.083 1.00 0.00 62 ARG A C 8
ATOM 11554 O O . ARG A 1 62 ? 6.509 -12.743 -6.426 1.00 0.00 62 ARG A O 8
ATOM 11572 N N . ARG A 1 63 ? 6.353 -11.122 -4.857 1.00 0.00 63 ARG A N 8
ATOM 11573 C CA . ARG A 1 63 ? 5.732 -11.913 -3.785 1.00 0.00 63 ARG A CA 8
ATOM 11574 C C . ARG A 1 63 ? 4.204 -11.704 -3.828 1.00 0.00 63 ARG A C 8
ATOM 11575 O O . ARG A 1 63 ? 3.575 -12.123 -4.804 1.00 0.00 63 ARG A O 8
ATOM 11593 N N . LEU A 1 64 ? 3.584 -11.033 -2.853 1.00 0.00 64 LEU A N 8
ATOM 11594 C CA . LEU A 1 64 ? 2.131 -10.797 -2.834 1.00 0.00 64 LEU A CA 8
ATOM 11595 C C . LEU A 1 64 ? 1.685 -9.912 -4.010 1.00 0.00 64 LEU A C 8
ATOM 11596 O O . LEU A 1 64 ? 0.624 -10.167 -4.579 1.00 0.00 64 LEU A O 8
ATOM 11611 N N . GLY A 1 65 ? 2.529 -8.986 -4.494 1.00 0.00 65 GLY A N 8
ATOM 11612 C CA . GLY A 1 65 ? 2.257 -8.194 -5.708 1.00 0.00 65 GLY A CA 8
ATOM 11613 C C . GLY A 1 65 ? 2.051 -9.031 -6.977 1.00 0.00 65 GLY A C 8
ATOM 11614 O O . GLY A 1 65 ? 1.341 -8.597 -7.885 1.00 0.00 65 GLY A O 8
ATOM 11618 N N . ARG A 1 66 ? 2.595 -10.251 -7.027 1.00 0.00 66 ARG A N 8
ATOM 11619 C CA . ARG A 1 66 ? 2.338 -11.226 -8.098 1.00 0.00 66 ARG A CA 8
ATOM 11620 C C . ARG A 1 66 ? 0.867 -11.663 -8.108 1.00 0.00 66 ARG A C 8
ATOM 11621 O O . ARG A 1 66 ? 0.213 -11.621 -9.146 1.00 0.00 66 ARG A O 8
ATOM 11639 N N . SER A 1 67 ? 0.315 -11.984 -6.940 1.00 0.00 67 SER A N 8
ATOM 11640 C CA . SER A 1 67 ? -1.076 -12.426 -6.776 1.00 0.00 67 SER A CA 8
ATOM 11641 C C . SER A 1 67 ? -2.069 -11.278 -7.005 1.00 0.00 67 SER A C 8
ATOM 11642 O O . SER A 1 67 ? -3.181 -11.497 -7.474 1.00 0.00 67 SER A O 8
ATOM 11649 N N . PHE A 1 68 ? -1.649 -10.033 -6.740 1.00 0.00 68 PHE A N 8
ATOM 11650 C CA . PHE A 1 68 ? -2.371 -8.796 -7.045 1.00 0.00 68 PHE A CA 8
ATOM 11651 C C . PHE A 1 68 ? -2.246 -8.352 -8.519 1.00 0.00 68 PHE A C 8
ATOM 11652 O O . PHE A 1 68 ? -2.865 -7.364 -8.915 1.00 0.00 68 PHE A O 8
ATOM 11668 N N . GLN A 1 69 ? -1.446 -9.067 -9.320 1.00 0.00 69 GLN A N 8
ATOM 11669 C CA . GLN A 1 69 ? -1.233 -8.850 -10.757 1.00 0.00 69 GLN A CA 8
ATOM 11670 C C . GLN A 1 69 ? -0.539 -7.497 -11.025 1.00 0.00 69 GLN A C 8
ATOM 11671 O O . GLN A 1 69 ? -0.847 -6.808 -11.996 1.00 0.00 69 GLN A O 8
ATOM 11683 N N . VAL A 1 70 ? 0.360 -7.069 -10.131 1.00 0.00 70 VAL A N 8
ATOM 11684 C CA . VAL A 1 70 ? 1.033 -5.759 -10.189 1.00 0.00 70 VAL A CA 8
ATOM 11685 C C . VAL A 1 70 ? 1.983 -5.687 -11.398 1.00 0.00 70 VAL A C 8
ATOM 11686 O O . VAL A 1 70 ? 2.860 -6.536 -11.570 1.00 0.00 70 VAL A O 8
ATOM 11699 N N . LYS A 1 71 ? 1.809 -4.656 -12.228 1.00 0.00 71 LYS A N 8
ATOM 11700 C CA . LYS A 1 71 ? 2.557 -4.451 -13.481 1.00 0.00 71 LYS A CA 8
ATOM 11701 C C . LYS A 1 71 ? 3.996 -3.946 -13.253 1.00 0.00 71 LYS A C 8
ATOM 11702 O O . LYS A 1 71 ? 4.935 -4.438 -13.882 1.00 0.00 71 LYS A O 8
ATOM 11717 N N . LEU A 1 72 ? 4.155 -2.978 -12.346 1.00 0.00 72 LEU A N 8
ATOM 11718 C CA . LEU A 1 72 ? 5.445 -2.417 -11.933 1.00 0.00 72 LEU A CA 8
ATOM 11719 C C . LEU A 1 72 ? 5.958 -3.213 -10.712 1.00 0.00 72 LEU A C 8
ATOM 11720 O O . LEU A 1 72 ? 5.958 -4.443 -10.746 1.00 0.00 72 LEU A O 8
ATOM 11735 N N . TRP A 1 73 ? 6.351 -2.535 -9.630 1.00 0.00 73 TRP A N 8
ATOM 11736 C CA . TRP A 1 73 ? 6.605 -3.146 -8.324 1.00 0.00 73 TRP A CA 8
ATOM 11737 C C . TRP A 1 73 ? 6.326 -2.195 -7.140 1.00 0.00 73 TRP A C 8
ATOM 11738 O O . TRP A 1 73 ? 5.585 -2.622 -6.252 1.00 0.00 73 TRP A O 8
ATOM 11758 N N . PRO A 1 74 ? 6.826 -0.931 -7.110 1.00 0.00 74 PRO A N 8
ATOM 11759 C CA . PRO A 1 74 ? 6.437 0.024 -6.086 1.00 0.00 74 PRO A CA 8
ATOM 11760 C C . PRO A 1 74 ? 4.996 0.468 -6.359 1.00 0.00 74 PRO A C 8
ATOM 11761 O O . PRO A 1 74 ? 4.718 1.305 -7.216 1.00 0.00 74 PRO A O 8
ATOM 11769 N N . THR A 1 75 ? 4.061 -0.174 -5.667 1.00 0.00 75 THR A N 8
ATOM 11770 C CA . THR A 1 75 ? 2.628 -0.139 -5.959 1.00 0.00 75 THR A CA 8
ATOM 11771 C C . THR A 1 75 ? 1.894 -0.556 -4.701 1.00 0.00 75 THR A C 8
ATOM 11772 O O . THR A 1 75 ? 2.264 -1.529 -4.046 1.00 0.00 75 THR A O 8
ATOM 11783 N N . PHE A 1 76 ? 0.829 0.174 -4.400 1.00 0.00 76 PHE A N 8
ATOM 11784 C CA . PHE A 1 76 ? 0.009 -0.046 -3.222 1.00 0.00 76 PHE A CA 8
ATOM 11785 C C . PHE A 1 76 ? -1.469 -0.039 -3.612 1.00 0.00 76 PHE A C 8
ATOM 11786 O O . PHE A 1 76 ? -1.957 0.875 -4.284 1.00 0.00 76 PHE A O 8
ATOM 11802 N N . VAL A 1 77 ? -2.152 -1.107 -3.212 1.00 0.00 77 VAL A N 8
ATOM 11803 C CA . VAL A 1 77 ? -3.527 -1.443 -3.594 1.00 0.00 77 VAL A CA 8
ATOM 11804 C C . VAL A 1 77 ? -4.450 -1.179 -2.410 1.00 0.00 77 VAL A C 8
ATOM 11805 O O . VAL A 1 77 ? -4.268 -1.743 -1.327 1.00 0.00 77 VAL A O 8
ATOM 11818 N N . PHE A 1 78 ? -5.432 -0.308 -2.616 1.00 0.00 78 PHE A N 8
ATOM 11819 C CA . PHE A 1 78 ? -6.404 0.086 -1.598 1.00 0.00 78 PHE A CA 8
ATOM 11820 C C . PHE A 1 78 ? -7.534 -0.954 -1.583 1.00 0.00 78 PHE A C 8
ATOM 11821 O O . PHE A 1 78 ? -8.270 -1.109 -2.567 1.00 0.00 78 PHE A O 8
ATOM 11837 N N . LEU A 1 79 ? -7.666 -1.687 -0.474 1.00 0.00 79 LEU A N 8
ATOM 11838 C CA . LEU A 1 79 ? -8.733 -2.652 -0.220 1.00 0.00 79 LEU A CA 8
ATOM 11839 C C . LEU A 1 79 ? -9.740 -2.086 0.793 1.00 0.00 79 LEU A C 8
ATOM 11840 O O . LEU A 1 79 ? -9.381 -1.284 1.655 1.00 0.00 79 LEU A O 8
ATOM 11855 N N . ARG A 1 80 ? -10.998 -2.531 0.705 1.00 0.00 80 ARG A N 8
ATOM 11856 C CA . ARG A 1 80 ? -12.111 -2.185 1.602 1.00 0.00 80 ARG A CA 8
ATOM 11857 C C . ARG A 1 80 ? -13.277 -3.148 1.333 1.00 0.00 80 ARG A C 8
ATOM 11858 O O . ARG A 1 80 ? -13.562 -3.474 0.178 1.00 0.00 80 ARG A O 8
ATOM 11876 N N . ASP A 1 81 ? -13.918 -3.642 2.389 1.00 0.00 81 ASP A N 8
ATOM 11877 C CA . ASP A 1 81 ? -14.983 -4.666 2.338 1.00 0.00 81 ASP A CA 8
ATOM 11878 C C . ASP A 1 81 ? -14.495 -6.011 1.742 1.00 0.00 81 ASP A C 8
ATOM 11879 O O . ASP A 1 81 ? -15.271 -6.777 1.173 1.00 0.00 81 ASP A O 8
ATOM 11887 N N . GLY A 1 82 ? -13.181 -6.260 1.816 1.00 0.00 82 GLY A N 8
ATOM 11888 C CA . GLY A 1 82 ? -12.495 -7.437 1.266 1.00 0.00 82 GLY A CA 8
ATOM 11889 C C . GLY A 1 82 ? -12.157 -7.347 -0.225 1.00 0.00 82 GLY A C 8
ATOM 11890 O O . GLY A 1 82 ? -11.408 -8.192 -0.711 1.00 0.00 82 GLY A O 8
ATOM 11894 N N . ARG A 1 83 ? -12.668 -6.337 -0.945 1.00 0.00 83 ARG A N 8
ATOM 11895 C CA . ARG A 1 83 ? -12.446 -6.100 -2.368 1.00 0.00 83 ARG A CA 8
ATOM 11896 C C . ARG A 1 83 ? -11.407 -4.990 -2.563 1.00 0.00 83 ARG A C 8
ATOM 11897 O O . ARG A 1 83 ? -11.285 -4.085 -1.735 1.00 0.00 83 ARG A O 8
ATOM 11915 N N . GLU A 1 84 ? -10.678 -5.020 -3.674 1.00 0.00 84 GLU A N 8
ATOM 11916 C CA . GLU A 1 84 ? -9.904 -3.863 -4.146 1.00 0.00 84 GLU A CA 8
ATOM 11917 C C . GLU A 1 84 ? -10.878 -2.739 -4.534 1.00 0.00 84 GLU A C 8
ATOM 11918 O O . GLU A 1 84 ? -11.790 -2.942 -5.334 1.00 0.00 84 GLU A O 8
ATOM 11928 N N . VAL A 1 85 ? -10.671 -1.550 -3.971 1.00 0.00 85 VAL A N 8
ATOM 11929 C CA . VAL A 1 85 ? -11.418 -0.326 -4.318 1.00 0.00 85 VAL A CA 8
ATOM 11930 C C . VAL A 1 85 ? -10.634 0.591 -5.261 1.00 0.00 85 VAL A C 8
ATOM 11931 O O . VAL A 1 85 ? -11.249 1.355 -6.008 1.00 0.00 85 VAL A O 8
ATOM 11944 N N . ALA A 1 86 ? -9.303 0.485 -5.258 1.00 0.00 86 ALA A N 8
ATOM 11945 C CA . ALA A 1 86 ? -8.372 1.232 -6.109 1.00 0.00 86 ALA A CA 8
ATOM 11946 C C . ALA A 1 86 ? -6.946 0.685 -5.972 1.00 0.00 86 ALA A C 8
ATOM 11947 O O . ALA A 1 86 ? -6.679 -0.168 -5.127 1.00 0.00 86 ALA A O 8
ATOM 11954 N N . ARG A 1 87 ? -6.000 1.277 -6.702 1.00 0.00 87 ARG A N 8
ATOM 11955 C CA . ARG A 1 87 ? -4.569 1.169 -6.435 1.00 0.00 87 ARG A CA 8
ATOM 11956 C C . ARG A 1 87 ? -3.819 2.377 -6.994 1.00 0.00 87 ARG A C 8
ATOM 11957 O O . ARG A 1 87 ? -4.292 3.029 -7.924 1.00 0.00 87 ARG A O 8
ATOM 11975 N N . VAL A 1 88 ? -2.651 2.662 -6.428 1.00 0.00 88 VAL A N 8
ATOM 11976 C CA . VAL A 1 88 ? -1.734 3.709 -6.914 1.00 0.00 88 VAL A CA 8
ATOM 11977 C C . VAL A 1 88 ? -0.398 3.053 -7.280 1.00 0.00 88 VAL A C 8
ATOM 11978 O O . VAL A 1 88 ? 0.150 2.296 -6.482 1.00 0.00 88 VAL A O 8
ATOM 11991 N N . VAL A 1 89 ? 0.105 3.342 -8.482 1.00 0.00 89 VAL A N 8
ATOM 11992 C CA . VAL A 1 89 ? 1.372 2.822 -9.029 1.00 0.00 89 VAL A CA 8
ATOM 11993 C C . VAL A 1 89 ? 2.364 3.985 -9.156 1.00 0.00 89 VAL A C 8
ATOM 11994 O O . VAL A 1 89 ? 2.018 5.018 -9.732 1.00 0.00 89 VAL A O 8
ATOM 12007 N N . ARG A 1 90 ? 3.582 3.797 -8.635 1.00 0.00 90 ARG A N 8
ATOM 12008 C CA . ARG A 1 90 ? 4.734 4.724 -8.738 1.00 0.00 90 ARG A CA 8
ATOM 12009 C C . ARG A 1 90 ? 4.385 6.191 -8.329 1.00 0.00 90 ARG A C 8
ATOM 12010 O O . ARG A 1 90 ? 4.155 7.019 -9.223 1.00 0.00 90 ARG A O 8
ATOM 12028 N N . PRO A 1 91 ? 4.296 6.530 -7.028 1.00 0.00 91 PRO A N 8
ATOM 12029 C CA . PRO A 1 91 ? 3.828 7.842 -6.568 1.00 0.00 91 PRO A CA 8
ATOM 12030 C C . PRO A 1 91 ? 4.724 8.976 -7.088 1.00 0.00 91 PRO A C 8
ATOM 12031 O O . PRO A 1 91 ? 5.939 8.951 -6.890 1.00 0.00 91 PRO A O 8
ATOM 12039 N N . GLY A 1 92 ? 4.109 9.981 -7.724 1.00 0.00 92 GLY A N 8
ATOM 12040 C CA . GLY A 1 92 ? 4.807 11.145 -8.280 1.00 0.00 92 GLY A CA 8
ATOM 12041 C C . GLY A 1 92 ? 4.987 12.294 -7.281 1.00 0.00 92 GLY A C 8
ATOM 12042 O O . GLY A 1 92 ? 5.962 13.040 -7.363 1.00 0.00 92 GLY A O 8
ATOM 12046 N N . SER A 1 93 ? 4.069 12.430 -6.325 1.00 0.00 93 SER A N 8
ATOM 12047 C CA . SER A 1 93 ? 3.983 13.541 -5.376 1.00 0.00 93 SER A CA 8
ATOM 12048 C C . SER A 1 93 ? 2.885 13.278 -4.332 1.00 0.00 93 SER A C 8
ATOM 12049 O O . SER A 1 93 ? 1.937 12.528 -4.590 1.00 0.00 93 SER A O 8
ATOM 12056 N N . ALA A 1 94 ? 2.949 13.949 -3.172 1.00 0.00 94 ALA A N 8
ATOM 12057 C CA . ALA A 1 94 ? 1.875 13.898 -2.180 1.00 0.00 94 ALA A CA 8
ATOM 12058 C C . ALA A 1 94 ? 0.544 14.384 -2.764 1.00 0.00 94 ALA A C 8
ATOM 12059 O O . ALA A 1 94 ? -0.489 13.807 -2.466 1.00 0.00 94 ALA A O 8
ATOM 12066 N N . SER A 1 95 ? 0.552 15.343 -3.686 1.00 0.00 95 SER A N 8
ATOM 12067 C CA . SER A 1 95 ? -0.666 15.803 -4.368 1.00 0.00 95 SER A CA 8
ATOM 12068 C C . SER A 1 95 ? -1.336 14.716 -5.241 1.00 0.00 95 SER A C 8
ATOM 12069 O O . SER A 1 95 ? -2.541 14.798 -5.459 1.00 0.00 95 SER A O 8
ATOM 12076 N N . VAL A 1 96 ? -0.610 13.674 -5.674 1.00 0.00 96 VAL A N 8
ATOM 12077 C CA . VAL A 1 96 ? -1.173 12.477 -6.341 1.00 0.00 96 VAL A CA 8
ATOM 12078 C C . VAL A 1 96 ? -1.559 11.396 -5.320 1.00 0.00 96 VAL A C 8
ATOM 12079 O O . VAL A 1 96 ? -2.616 10.783 -5.452 1.00 0.00 96 VAL A O 8
ATOM 12092 N N . LEU A 1 97 ? -0.736 11.165 -4.289 1.00 0.00 97 LEU A N 8
ATOM 12093 C CA . LEU A 1 97 ? -1.001 10.130 -3.286 1.00 0.00 97 LEU A CA 8
ATOM 12094 C C . LEU A 1 97 ? -2.191 10.497 -2.383 1.00 0.00 97 LEU A C 8
ATOM 12095 O O . LEU A 1 97 ? -3.132 9.717 -2.264 1.00 0.00 97 LEU A O 8
ATOM 12110 N N . GLU A 1 98 ? -2.200 11.701 -1.816 1.00 0.00 98 GLU A N 8
ATOM 12111 C CA . GLU A 1 98 ? -3.317 12.255 -1.035 1.00 0.00 98 GLU A CA 8
ATOM 12112 C C . GLU A 1 98 ? -4.640 12.282 -1.817 1.00 0.00 98 GLU A C 8
ATOM 12113 O O . GLU A 1 98 ? -5.689 11.985 -1.251 1.00 0.00 98 GLU A O 8
ATOM 12123 N N . GLU A 1 99 ? -4.599 12.589 -3.120 1.00 0.00 99 GLU A N 8
ATOM 12124 C CA . GLU A 1 99 ? -5.774 12.601 -4.008 1.00 0.00 99 GLU A CA 8
ATOM 12125 C C . GLU A 1 99 ? -6.449 11.227 -4.116 1.00 0.00 99 GLU A C 8
ATOM 12126 O O . GLU A 1 99 ? -7.673 11.137 -4.219 1.00 0.00 99 GLU A O 8
ATOM 12136 N N . ALA A 1 100 ? -5.670 10.150 -4.076 1.00 0.00 100 ALA A N 8
ATOM 12137 C CA . ALA A 1 100 ? -6.214 8.802 -3.985 1.00 0.00 100 ALA A CA 8
ATOM 12138 C C . ALA A 1 100 ? -6.679 8.483 -2.562 1.00 0.00 100 ALA A C 8
ATOM 12139 O O . ALA A 1 100 ? -7.789 7.981 -2.392 1.00 0.00 100 ALA A O 8
ATOM 12146 N N . PHE A 1 101 ? -5.900 8.816 -1.531 1.00 0.00 101 PHE A N 8
ATOM 12147 C CA . PHE A 1 101 ? -6.263 8.525 -0.143 1.00 0.00 101 PHE A CA 8
ATOM 12148 C C . PHE A 1 101 ? -7.619 9.122 0.248 1.00 0.00 101 PHE A C 8
ATOM 12149 O O . PHE A 1 101 ? -8.478 8.390 0.740 1.00 0.00 101 PHE A O 8
ATOM 12165 N N . GLU A 1 102 ? -7.854 10.409 -0.033 1.00 0.00 102 GLU A N 8
ATOM 12166 C CA . GLU A 1 102 ? -9.150 11.052 0.208 1.00 0.00 102 GLU A CA 8
ATOM 12167 C C . GLU A 1 102 ? -10.297 10.382 -0.553 1.00 0.00 102 GLU A C 8
ATOM 12168 O O . GLU A 1 102 ? -11.413 10.265 -0.046 1.00 0.00 102 GLU A O 8
ATOM 12178 N N . SER A 1 103 ? -10.023 9.882 -1.751 1.00 0.00 103 SER A N 8
ATOM 12179 C CA . SER A 1 103 ? -11.024 9.223 -2.579 1.00 0.00 103 SER A CA 8
ATOM 12180 C C . SER A 1 103 ? -11.392 7.818 -2.062 1.00 0.00 103 SER A C 8
ATOM 12181 O O . SER A 1 103 ? -12.522 7.366 -2.273 1.00 0.00 103 SER A O 8
ATOM 12188 N N . LEU A 1 104 ? -10.488 7.142 -1.330 1.00 0.00 104 LEU A N 8
ATOM 12189 C CA . LEU A 1 104 ? -10.714 5.789 -0.800 1.00 0.00 104 LEU A CA 8
ATOM 12190 C C . LEU A 1 104 ? -11.041 5.759 0.699 1.00 0.00 104 LEU A C 8
ATOM 12191 O O . LEU A 1 104 ? -11.711 4.829 1.153 1.00 0.00 104 LEU A O 8
ATOM 12206 N N . VAL A 1 105 ? -10.638 6.783 1.451 1.00 0.00 105 VAL A N 8
ATOM 12207 C CA . VAL A 1 105 ? -11.073 7.008 2.836 1.00 0.00 105 VAL A CA 8
ATOM 12208 C C . VAL A 1 105 ? -12.559 7.418 2.897 1.00 0.00 105 VAL A C 8
ATOM 12209 O O . VAL A 1 105 ? -13.219 7.206 3.912 1.00 0.00 105 VAL A O 8
ATOM 12222 N N . GLY A 1 106 ? -13.066 8.001 1.801 1.00 0.00 106 GLY A N 8
ATOM 12223 C CA . GLY A 1 106 ? -14.446 8.460 1.616 1.00 0.00 106 GLY A CA 8
ATOM 12224 C C . GLY A 1 106 ? -14.644 9.974 1.726 1.00 0.00 106 GLY A C 8
ATOM 12225 O O . GLY A 1 106 ? -15.733 10.462 1.429 1.00 0.00 106 GLY A O 8
ATOM 12229 N N . GLU A 1 107 ? -13.605 10.729 2.088 1.00 0.00 107 GLU A N 8
ATOM 12230 C CA . GLU A 1 107 ? -13.649 12.195 2.214 1.00 0.00 107 GLU A CA 8
ATOM 12231 C C . GLU A 1 107 ? -13.958 12.871 0.870 1.00 0.00 107 GLU A C 8
ATOM 12232 O O . GLU A 1 107 ? -14.774 13.791 0.807 1.00 0.00 107 GLU A O 8
ATOM 12242 N N . GLY A 1 108 ? -13.378 12.365 -0.224 1.00 0.00 108 GLY A N 8
ATOM 12243 C CA . GLY A 1 108 ? -13.620 12.845 -1.592 1.00 0.00 108 GLY A CA 8
ATOM 12244 C C . GLY A 1 108 ? -15.000 12.478 -2.153 1.00 0.00 108 GLY A C 8
ATOM 12245 O O . GLY A 1 108 ? -15.420 13.032 -3.165 1.00 0.00 108 GLY A O 8
ATOM 12249 N N . MET A 1 1 ? 11.684 2.475 13.276 1.00 0.00 1 MET A N 9
ATOM 12250 C CA . MET A 1 1 ? 11.369 1.142 12.743 1.00 0.00 1 MET A CA 9
ATOM 12251 C C . MET A 1 1 ? 9.956 1.052 12.132 1.00 0.00 1 MET A C 9
ATOM 12252 O O . MET A 1 1 ? 9.666 0.125 11.378 1.00 0.00 1 MET A O 9
ATOM 12264 N N . LYS A 1 2 ? 9.078 2.015 12.439 1.00 0.00 2 LYS A N 9
ATOM 12265 C CA . LYS A 1 2 ? 7.649 2.006 12.074 1.00 0.00 2 LYS A CA 9
ATOM 12266 C C . LYS A 1 2 ? 7.388 1.996 10.551 1.00 0.00 2 LYS A C 9
ATOM 12267 O O . LYS A 1 2 ? 6.355 1.480 10.109 1.00 0.00 2 LYS A O 9
ATOM 12282 N N . THR A 1 3 ? 8.315 2.522 9.745 1.00 0.00 3 THR A N 9
ATOM 12283 C CA . THR A 1 3 ? 8.275 2.540 8.268 1.00 0.00 3 THR A CA 9
ATOM 12284 C C . THR A 1 3 ? 8.605 1.190 7.629 1.00 0.00 3 THR A C 9
ATOM 12285 O O . THR A 1 3 ? 8.146 0.926 6.522 1.00 0.00 3 THR A O 9
ATOM 12296 N N . ARG A 1 4 ? 9.387 0.341 8.299 1.00 0.00 4 ARG A N 9
ATOM 12297 C CA . ARG A 1 4 ? 10.012 -0.850 7.708 1.00 0.00 4 ARG A CA 9
ATOM 12298 C C . ARG A 1 4 ? 9.013 -1.968 7.379 1.00 0.00 4 ARG A C 9
ATOM 12299 O O . ARG A 1 4 ? 7.982 -2.130 8.041 1.00 0.00 4 ARG A O 9
ATOM 12317 N N . TYR A 1 5 ? 9.332 -2.727 6.331 1.00 0.00 5 TYR A N 9
ATOM 12318 C CA . TYR A 1 5 ? 8.494 -3.761 5.709 1.00 0.00 5 TYR A CA 9
ATOM 12319 C C . TYR A 1 5 ? 8.419 -5.111 6.457 1.00 0.00 5 TYR A C 9
ATOM 12320 O O . TYR A 1 5 ? 9.154 -5.339 7.421 1.00 0.00 5 TYR A O 9
ATOM 12337 N N . SER A 1 6 ? 7.540 -6.013 5.998 1.00 0.00 6 SER A N 9
ATOM 12338 C CA . SER A 1 6 ? 7.459 -7.395 6.499 1.00 0.00 6 SER A CA 9
ATOM 12339 C C . SER A 1 6 ? 7.385 -8.462 5.390 1.00 0.00 6 SER A C 9
ATOM 12340 O O . SER A 1 6 ? 6.596 -8.360 4.444 1.00 0.00 6 SER A O 9
ATOM 12347 N N . ALA A 1 7 ? 8.217 -9.508 5.494 1.00 0.00 7 ALA A N 9
ATOM 12348 C CA . ALA A 1 7 ? 8.295 -10.605 4.520 1.00 0.00 7 ALA A CA 9
ATOM 12349 C C . ALA A 1 7 ? 7.215 -11.688 4.716 1.00 0.00 7 ALA A C 9
ATOM 12350 O O . ALA A 1 7 ? 6.861 -12.386 3.765 1.00 0.00 7 ALA A O 9
ATOM 12357 N N . GLU A 1 8 ? 6.671 -11.809 5.929 1.00 0.00 8 GLU A N 9
ATOM 12358 C CA . GLU A 1 8 ? 5.676 -12.815 6.320 1.00 0.00 8 GLU A CA 9
ATOM 12359 C C . GLU A 1 8 ? 4.227 -12.347 6.066 1.00 0.00 8 GLU A C 9
ATOM 12360 O O . GLU A 1 8 ? 3.317 -12.572 6.866 1.00 0.00 8 GLU A O 9
ATOM 12370 N N . ALA A 1 9 ? 4.004 -11.689 4.928 1.00 0.00 9 ALA A N 9
ATOM 12371 C CA . ALA A 1 9 ? 2.688 -11.209 4.498 1.00 0.00 9 ALA A CA 9
ATOM 12372 C C . ALA A 1 9 ? 1.678 -12.353 4.244 1.00 0.00 9 ALA A C 9
ATOM 12373 O O . ALA A 1 9 ? 2.093 -13.475 3.923 1.00 0.00 9 ALA A O 9
ATOM 12380 N N . PRO A 1 10 ? 0.363 -12.075 4.350 1.00 0.00 10 PRO A N 9
ATOM 12381 C CA . PRO A 1 10 ? -0.704 -13.023 4.054 1.00 0.00 10 PRO A CA 9
ATOM 12382 C C . PRO A 1 10 ? -0.810 -13.352 2.563 1.00 0.00 10 PRO A C 9
ATOM 12383 O O . PRO A 1 10 ? -0.353 -12.596 1.706 1.00 0.00 10 PRO A O 9
ATOM 12391 N N . ALA A 1 11 ? -1.477 -14.469 2.255 1.00 0.00 11 ALA A N 9
ATOM 12392 C CA . ALA A 1 11 ? -1.971 -14.767 0.907 1.00 0.00 11 ALA A CA 9
ATOM 12393 C C . ALA A 1 11 ? -3.232 -13.940 0.597 1.00 0.00 11 ALA A C 9
ATOM 12394 O O . ALA A 1 11 ? -3.989 -13.582 1.503 1.00 0.00 11 ALA A O 9
ATOM 12401 N N . ARG A 1 12 ? -3.507 -13.663 -0.688 1.00 0.00 12 ARG A N 9
ATOM 12402 C CA . ARG A 1 12 ? -4.610 -12.766 -1.070 1.00 0.00 12 ARG A CA 9
ATOM 12403 C C . ARG A 1 12 ? -5.993 -13.302 -0.662 1.00 0.00 12 ARG A C 9
ATOM 12404 O O . ARG A 1 12 ? -6.881 -12.516 -0.347 1.00 0.00 12 ARG A O 9
ATOM 12422 N N . ASP A 1 13 ? -6.179 -14.623 -0.569 1.00 0.00 13 ASP A N 9
ATOM 12423 C CA . ASP A 1 13 ? -7.415 -15.224 -0.040 1.00 0.00 13 ASP A CA 9
ATOM 12424 C C . ASP A 1 13 ? -7.583 -15.010 1.478 1.00 0.00 13 ASP A C 9
ATOM 12425 O O . ASP A 1 13 ? -8.705 -14.910 1.959 1.00 0.00 13 ASP A O 9
ATOM 12433 N N . GLU A 1 14 ? -6.493 -14.895 2.241 1.00 0.00 14 GLU A N 9
ATOM 12434 C CA . GLU A 1 14 ? -6.556 -14.555 3.666 1.00 0.00 14 GLU A CA 9
ATOM 12435 C C . GLU A 1 14 ? -6.779 -13.040 3.869 1.00 0.00 14 GLU A C 9
ATOM 12436 O O . GLU A 1 14 ? -7.373 -12.616 4.867 1.00 0.00 14 GLU A O 9
ATOM 12446 N N . LEU A 1 15 ? -6.356 -12.223 2.900 1.00 0.00 15 LEU A N 9
ATOM 12447 C CA . LEU A 1 15 ? -6.569 -10.776 2.835 1.00 0.00 15 LEU A CA 9
ATOM 12448 C C . LEU A 1 15 ? -8.019 -10.440 2.443 1.00 0.00 15 LEU A C 9
ATOM 12449 O O . LEU A 1 15 ? -8.595 -9.498 2.976 1.00 0.00 15 LEU A O 9
ATOM 12464 N N . ASP A 1 16 ? -8.656 -11.260 1.609 1.00 0.00 16 ASP A N 9
ATOM 12465 C CA . ASP A 1 16 ? -10.083 -11.205 1.247 1.00 0.00 16 ASP A CA 9
ATOM 12466 C C . ASP A 1 16 ? -11.036 -11.307 2.453 1.00 0.00 16 ASP A C 9
ATOM 12467 O O . ASP A 1 16 ? -12.187 -10.875 2.365 1.00 0.00 16 ASP A O 9
ATOM 12475 N N . ARG A 1 17 ? -10.555 -11.811 3.601 1.00 0.00 17 ARG A N 9
ATOM 12476 C CA . ARG A 1 17 ? -11.302 -11.842 4.864 1.00 0.00 17 ARG A CA 9
ATOM 12477 C C . ARG A 1 17 ? -11.454 -10.449 5.505 1.00 0.00 17 ARG A C 9
ATOM 12478 O O . ARG A 1 17 ? -12.208 -10.309 6.473 1.00 0.00 17 ARG A O 9
ATOM 12496 N N . LEU A 1 18 ? -10.719 -9.434 5.016 1.00 0.00 18 LEU A N 9
ATOM 12497 C CA . LEU A 1 18 ? -10.816 -8.043 5.504 1.00 0.00 18 LEU A CA 9
ATOM 12498 C C . LEU A 1 18 ? -12.207 -7.404 5.330 1.00 0.00 18 LEU A C 9
ATOM 12499 O O . LEU A 1 18 ? -13.076 -7.929 4.628 1.00 0.00 18 LEU A O 9
ATOM 12514 N N . ALA A 1 19 ? -12.400 -6.236 5.950 1.00 0.00 19 ALA A N 9
ATOM 12515 C CA . ALA A 1 19 ? -13.641 -5.456 5.911 1.00 0.00 19 ALA A CA 9
ATOM 12516 C C . ALA A 1 19 ? -13.420 -3.931 5.862 1.00 0.00 19 ALA A C 9
ATOM 12517 O O . ALA A 1 19 ? -14.061 -3.250 5.064 1.00 0.00 19 ALA A O 9
ATOM 12524 N N . GLY A 1 20 ? -12.521 -3.381 6.686 1.00 0.00 20 GLY A N 9
ATOM 12525 C CA . GLY A 1 20 ? -12.281 -1.931 6.790 1.00 0.00 20 GLY A CA 9
ATOM 12526 C C . GLY A 1 20 ? -11.371 -1.370 5.682 1.00 0.00 20 GLY A C 9
ATOM 12527 O O . GLY A 1 20 ? -10.790 -2.157 4.925 1.00 0.00 20 GLY A O 9
ATOM 12531 N N . PRO A 1 21 ? -11.228 -0.033 5.583 1.00 0.00 21 PRO A N 9
ATOM 12532 C CA . PRO A 1 21 ? -10.365 0.609 4.604 1.00 0.00 21 PRO A CA 9
ATOM 12533 C C . PRO A 1 21 ? -8.900 0.252 4.893 1.00 0.00 21 PRO A C 9
ATOM 12534 O O . PRO A 1 21 ? -8.368 0.547 5.966 1.00 0.00 21 PRO A O 9
ATOM 12542 N N . THR A 1 22 ? -8.272 -0.425 3.927 1.00 0.00 22 THR A N 9
ATOM 12543 C CA . THR A 1 22 ? -6.901 -0.945 4.014 1.00 0.00 22 THR A CA 9
ATOM 12544 C C . THR A 1 22 ? -6.103 -0.520 2.786 1.00 0.00 22 THR A C 9
ATOM 12545 O O . THR A 1 22 ? -6.656 -0.292 1.714 1.00 0.00 22 THR A O 9
ATOM 12556 N N . LEU A 1 23 ? -4.784 -0.429 2.917 1.00 0.00 23 LEU A N 9
ATOM 12557 C CA . LEU A 1 23 ? -3.844 -0.223 1.823 1.00 0.00 23 LEU A CA 9
ATOM 12558 C C . LEU A 1 23 ? -2.748 -1.289 1.886 1.00 0.00 23 LEU A C 9
ATOM 12559 O O . LEU A 1 23 ? -2.120 -1.459 2.926 1.00 0.00 23 LEU A O 9
ATOM 12574 N N . VAL A 1 24 ? -2.506 -1.990 0.783 1.00 0.00 24 VAL A N 9
ATOM 12575 C CA . VAL A 1 24 ? -1.460 -3.022 0.665 1.00 0.00 24 VAL A CA 9
ATOM 12576 C C . VAL A 1 24 ? -0.325 -2.473 -0.191 1.00 0.00 24 VAL A C 9
ATOM 12577 O O . VAL A 1 24 ? -0.536 -2.194 -1.364 1.00 0.00 24 VAL A O 9
ATOM 12590 N N . GLU A 1 25 ? 0.848 -2.287 0.413 1.00 0.00 25 GLU A N 9
ATOM 12591 C CA . GLU A 1 25 ? 2.044 -1.694 -0.192 1.00 0.00 25 GLU A CA 9
ATOM 12592 C C . GLU A 1 25 ? 3.111 -2.753 -0.493 1.00 0.00 25 GLU A C 9
ATOM 12593 O O . GLU A 1 25 ? 3.537 -3.484 0.407 1.00 0.00 25 GLU A O 9
ATOM 12603 N N . PHE A 1 26 ? 3.575 -2.797 -1.743 1.00 0.00 26 PHE A N 9
ATOM 12604 C CA . PHE A 1 26 ? 4.650 -3.680 -2.210 1.00 0.00 26 PHE A CA 9
ATOM 12605 C C . PHE A 1 26 ? 5.954 -2.883 -2.351 1.00 0.00 26 PHE A C 9
ATOM 12606 O O . PHE A 1 26 ? 6.012 -1.881 -3.074 1.00 0.00 26 PHE A O 9
ATOM 12622 N N . GLY A 1 27 ? 7.002 -3.326 -1.656 1.00 0.00 27 GLY A N 9
ATOM 12623 C CA . GLY A 1 27 ? 8.308 -2.668 -1.647 1.00 0.00 27 GLY A CA 9
ATOM 12624 C C . GLY A 1 27 ? 9.357 -3.402 -0.814 1.00 0.00 27 GLY A C 9
ATOM 12625 O O . GLY A 1 27 ? 9.174 -4.573 -0.492 1.00 0.00 27 GLY A O 9
ATOM 12629 N N . THR A 1 28 ? 10.450 -2.718 -0.468 1.00 0.00 28 THR A N 9
ATOM 12630 C CA . THR A 1 28 ? 11.512 -3.160 0.445 1.00 0.00 28 THR A CA 9
ATOM 12631 C C . THR A 1 28 ? 12.101 -1.955 1.164 1.00 0.00 28 THR A C 9
ATOM 12632 O O . THR A 1 28 ? 11.800 -0.808 0.841 1.00 0.00 28 THR A O 9
ATOM 12643 N N . ASP A 1 29 ? 12.961 -2.191 2.152 1.00 0.00 29 ASP A N 9
ATOM 12644 C CA . ASP A 1 29 ? 13.634 -1.125 2.907 1.00 0.00 29 ASP A CA 9
ATOM 12645 C C . ASP A 1 29 ? 14.808 -0.503 2.126 1.00 0.00 29 ASP A C 9
ATOM 12646 O O . ASP A 1 29 ? 15.382 0.492 2.578 1.00 0.00 29 ASP A O 9
ATOM 12654 N N . TRP A 1 30 ? 15.148 -1.067 0.962 1.00 0.00 30 TRP A N 9
ATOM 12655 C CA . TRP A 1 30 ? 16.392 -0.807 0.237 1.00 0.00 30 TRP A CA 9
ATOM 12656 C C . TRP A 1 30 ? 16.239 -0.362 -1.233 1.00 0.00 30 TRP A C 9
ATOM 12657 O O . TRP A 1 30 ? 17.192 0.208 -1.770 1.00 0.00 30 TRP A O 9
ATOM 12677 N N . CYS A 1 31 ? 15.089 -0.561 -1.892 1.00 0.00 31 CYS A N 9
ATOM 12678 C CA . CYS A 1 31 ? 14.884 -0.085 -3.272 1.00 0.00 31 CYS A CA 9
ATOM 12679 C C . CYS A 1 31 ? 14.860 1.455 -3.339 1.00 0.00 31 CYS A C 9
ATOM 12680 O O . CYS A 1 31 ? 14.274 2.107 -2.466 1.00 0.00 31 CYS A O 9
ATOM 12687 N N . GLY A 1 32 ? 15.466 2.035 -4.381 1.00 0.00 32 GLY A N 9
ATOM 12688 C CA . GLY A 1 32 ? 15.487 3.483 -4.635 1.00 0.00 32 GLY A CA 9
ATOM 12689 C C . GLY A 1 32 ? 14.115 4.055 -5.003 1.00 0.00 32 GLY A C 9
ATOM 12690 O O . GLY A 1 32 ? 13.875 5.238 -4.764 1.00 0.00 32 GLY A O 9
ATOM 12694 N N . HIS A 1 33 ? 13.182 3.240 -5.510 1.00 0.00 33 HIS A N 9
ATOM 12695 C CA . HIS A 1 33 ? 11.780 3.654 -5.612 1.00 0.00 33 HIS A CA 9
ATOM 12696 C C . HIS A 1 33 ? 11.162 3.806 -4.211 1.00 0.00 33 HIS A C 9
ATOM 12697 O O . HIS A 1 33 ? 10.511 4.808 -3.900 1.00 0.00 33 HIS A O 9
ATOM 12711 N N . CYS A 1 34 ? 11.409 2.823 -3.345 1.00 0.00 34 CYS A N 9
ATOM 12712 C CA . CYS A 1 34 ? 10.916 2.817 -1.975 1.00 0.00 34 CYS A CA 9
ATOM 12713 C C . CYS A 1 34 ? 11.424 3.997 -1.156 1.00 0.00 34 CYS A C 9
ATOM 12714 O O . CYS A 1 34 ? 10.648 4.563 -0.398 1.00 0.00 34 CYS A O 9
ATOM 12721 N N . GLN A 1 35 ? 12.674 4.412 -1.342 1.00 0.00 35 GLN A N 9
ATOM 12722 C CA . GLN A 1 35 ? 13.232 5.532 -0.573 1.00 0.00 35 GLN A CA 9
ATOM 12723 C C . GLN A 1 35 ? 12.511 6.859 -0.860 1.00 0.00 35 GLN A C 9
ATOM 12724 O O . GLN A 1 35 ? 12.535 7.769 -0.032 1.00 0.00 35 GLN A O 9
ATOM 12736 N N . ALA A 1 36 ? 11.863 6.964 -2.024 1.00 0.00 36 ALA A N 9
ATOM 12737 C CA . ALA A 1 36 ? 11.047 8.099 -2.442 1.00 0.00 36 ALA A CA 9
ATOM 12738 C C . ALA A 1 36 ? 9.565 7.928 -2.053 1.00 0.00 36 ALA A C 9
ATOM 12739 O O . ALA A 1 36 ? 8.929 8.905 -1.647 1.00 0.00 36 ALA A O 9
ATOM 12746 N N . ALA A 1 37 ? 9.010 6.717 -2.166 1.00 0.00 37 ALA A N 9
ATOM 12747 C CA . ALA A 1 37 ? 7.590 6.450 -1.918 1.00 0.00 37 ALA A CA 9
ATOM 12748 C C . ALA A 1 37 ? 7.269 6.261 -0.426 1.00 0.00 37 ALA A C 9
ATOM 12749 O O . ALA A 1 37 ? 6.193 6.648 0.024 1.00 0.00 37 ALA A O 9
ATOM 12756 N N . GLN A 1 38 ? 8.197 5.729 0.372 1.00 0.00 38 GLN A N 9
ATOM 12757 C CA . GLN A 1 38 ? 8.013 5.562 1.819 1.00 0.00 38 GLN A CA 9
ATOM 12758 C C . GLN A 1 38 ? 7.758 6.887 2.567 1.00 0.00 38 GLN A C 9
ATOM 12759 O O . GLN A 1 38 ? 6.742 6.970 3.259 1.00 0.00 38 GLN A O 9
ATOM 12771 N N . PRO A 1 39 ? 8.594 7.941 2.421 1.00 0.00 39 PRO A N 9
ATOM 12772 C CA . PRO A 1 39 ? 8.305 9.243 3.021 1.00 0.00 39 PRO A CA 9
ATOM 12773 C C . PRO A 1 39 ? 7.104 9.935 2.358 1.00 0.00 39 PRO A C 9
ATOM 12774 O O . PRO A 1 39 ? 6.513 10.822 2.972 1.00 0.00 39 PRO A O 9
ATOM 12782 N N . LEU A 1 40 ? 6.693 9.512 1.155 1.00 0.00 40 LEU A N 9
ATOM 12783 C CA . LEU A 1 40 ? 5.474 9.992 0.503 1.00 0.00 40 LEU A CA 9
ATOM 12784 C C . LEU A 1 40 ? 4.252 9.515 1.288 1.00 0.00 40 LEU A C 9
ATOM 12785 O O . LEU A 1 40 ? 3.471 10.344 1.762 1.00 0.00 40 LEU A O 9
ATOM 12800 N N . LEU A 1 41 ? 4.139 8.187 1.474 1.00 0.00 41 LEU A N 9
ATOM 12801 C CA . LEU A 1 41 ? 3.091 7.560 2.270 1.00 0.00 41 LEU A CA 9
ATOM 12802 C C . LEU A 1 41 ? 3.087 8.188 3.659 1.00 0.00 41 LEU A C 9
ATOM 12803 O O . LEU A 1 41 ? 2.051 8.662 4.102 1.00 0.00 41 LEU A O 9
ATOM 12818 N N . ALA A 1 42 ? 4.253 8.311 4.298 1.00 0.00 42 ALA A N 9
ATOM 12819 C CA . ALA A 1 42 ? 4.385 8.915 5.624 1.00 0.00 42 ALA A CA 9
ATOM 12820 C C . ALA A 1 42 ? 3.833 10.355 5.728 1.00 0.00 42 ALA A C 9
ATOM 12821 O O . ALA A 1 42 ? 3.345 10.736 6.792 1.00 0.00 42 ALA A O 9
ATOM 12828 N N . GLU A 1 43 ? 3.877 11.144 4.652 1.00 0.00 43 GLU A N 9
ATOM 12829 C CA . GLU A 1 43 ? 3.293 12.491 4.615 1.00 0.00 43 GLU A CA 9
ATOM 12830 C C . GLU A 1 43 ? 1.765 12.455 4.464 1.00 0.00 43 GLU A C 9
ATOM 12831 O O . GLU A 1 43 ? 1.065 13.154 5.202 1.00 0.00 43 GLU A O 9
ATOM 12841 N N . VAL A 1 44 ? 1.229 11.633 3.549 1.00 0.00 44 VAL A N 9
ATOM 12842 C CA . VAL A 1 44 ? -0.233 11.494 3.363 1.00 0.00 44 VAL A CA 9
ATOM 12843 C C . VAL A 1 44 ? -0.927 10.852 4.579 1.00 0.00 44 VAL A C 9
ATOM 12844 O O . VAL A 1 44 ? -1.935 11.371 5.060 1.00 0.00 44 VAL A O 9
ATOM 12857 N N . PHE A 1 45 ? -0.384 9.746 5.093 1.00 0.00 45 PHE A N 9
ATOM 12858 C CA . PHE A 1 45 ? -1.009 8.877 6.102 1.00 0.00 45 PHE A CA 9
ATOM 12859 C C . PHE A 1 45 ? -1.278 9.575 7.440 1.00 0.00 45 PHE A C 9
ATOM 12860 O O . PHE A 1 45 ? -2.184 9.174 8.166 1.00 0.00 45 PHE A O 9
ATOM 12876 N N . SER A 1 46 ? -0.537 10.629 7.772 1.00 0.00 46 SER A N 9
ATOM 12877 C CA . SER A 1 46 ? -0.749 11.414 9.003 1.00 0.00 46 SER A CA 9
ATOM 12878 C C . SER A 1 46 ? -2.150 12.055 9.107 1.00 0.00 46 SER A C 9
ATOM 12879 O O . SER A 1 46 ? -2.602 12.364 10.214 1.00 0.00 46 SER A O 9
ATOM 12886 N N . ASP A 1 47 ? -2.856 12.223 7.980 1.00 0.00 47 ASP A N 9
ATOM 12887 C CA . ASP A 1 47 ? -4.239 12.718 7.938 1.00 0.00 47 ASP A CA 9
ATOM 12888 C C . ASP A 1 47 ? -5.287 11.584 7.872 1.00 0.00 47 ASP A C 9
ATOM 12889 O O . ASP A 1 47 ? -6.479 11.833 8.053 1.00 0.00 47 ASP A O 9
ATOM 12897 N N . TYR A 1 48 ? -4.853 10.337 7.641 1.00 0.00 48 TYR A N 9
ATOM 12898 C CA . TYR A 1 48 ? -5.697 9.139 7.496 1.00 0.00 48 TYR A CA 9
ATOM 12899 C C . TYR A 1 48 ? -5.275 7.925 8.369 1.00 0.00 48 TYR A C 9
ATOM 12900 O O . TYR A 1 48 ? -5.319 6.783 7.886 1.00 0.00 48 TYR A O 9
ATOM 12917 N N . PRO A 1 49 ? -4.900 8.101 9.658 1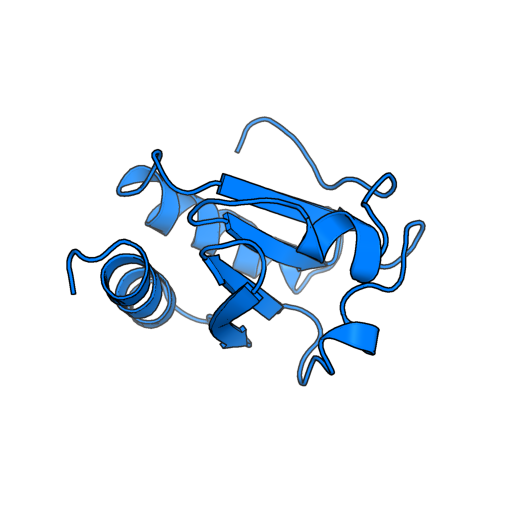.00 0.00 49 PRO A N 9
ATOM 12918 C CA . PRO A 1 49 ? -4.391 7.017 10.508 1.00 0.00 49 PRO A CA 9
ATOM 12919 C C . PRO A 1 49 ? -5.401 5.882 10.737 1.00 0.00 49 PRO A C 9
ATOM 12920 O O . PRO A 1 49 ? -4.992 4.786 11.117 1.00 0.00 49 PRO A O 9
ATOM 12928 N N . GLU A 1 50 ? -6.696 6.105 10.468 1.00 0.00 50 GLU A N 9
ATOM 12929 C CA . GLU A 1 50 ? -7.734 5.067 10.492 1.00 0.00 50 GLU A CA 9
ATOM 12930 C C . GLU A 1 50 ? -7.621 4.021 9.361 1.00 0.00 50 GLU A C 9
ATOM 12931 O O . GLU A 1 50 ? -8.234 2.957 9.467 1.00 0.00 50 GLU A O 9
ATOM 12941 N N . VAL A 1 51 ? -6.840 4.276 8.301 1.00 0.00 51 VAL A N 9
ATOM 12942 C CA . VAL A 1 51 ? -6.531 3.285 7.254 1.00 0.00 51 VAL A CA 9
ATOM 12943 C C . VAL A 1 51 ? -5.492 2.286 7.804 1.00 0.00 51 VAL A C 9
ATOM 12944 O O . VAL A 1 51 ? -4.558 2.679 8.503 1.00 0.00 51 VAL A O 9
ATOM 12957 N N . GLY A 1 52 ? -5.635 0.992 7.502 1.00 0.00 52 GLY A N 9
ATOM 12958 C CA . GLY A 1 52 ? -4.627 -0.034 7.824 1.00 0.00 52 GLY A CA 9
ATOM 12959 C C . GLY A 1 52 ? -3.585 -0.152 6.711 1.00 0.00 52 GLY A C 9
ATOM 12960 O O . GLY A 1 52 ? -3.973 -0.260 5.554 1.00 0.00 52 GLY A O 9
ATOM 12964 N N . HIS A 1 53 ? -2.287 -0.163 7.016 1.00 0.00 53 HIS A N 9
ATOM 12965 C CA . HIS A 1 53 ? -1.225 -0.330 6.000 1.00 0.00 53 HIS A CA 9
ATOM 12966 C C . HIS A 1 53 ? -0.570 -1.722 6.113 1.00 0.00 53 HIS A C 9
ATOM 12967 O O . HIS A 1 53 ? -0.065 -2.086 7.180 1.00 0.00 53 HIS A O 9
ATOM 12981 N N . LEU A 1 54 ? -0.553 -2.491 5.021 1.00 0.00 54 LEU A N 9
ATOM 12982 C CA . LEU A 1 54 ? 0.087 -3.806 4.932 1.00 0.00 54 LEU A CA 9
ATOM 12983 C C . LEU A 1 54 ? 1.360 -3.682 4.082 1.00 0.00 54 LEU A C 9
ATOM 12984 O O . LEU A 1 54 ? 1.316 -3.660 2.854 1.00 0.00 54 LEU A O 9
ATOM 12999 N N . LYS A 1 55 ? 2.510 -3.586 4.749 1.00 0.00 55 LYS A N 9
ATOM 13000 C CA . LYS A 1 55 ? 3.823 -3.505 4.101 1.00 0.00 55 LYS A CA 9
ATOM 13001 C C . LYS A 1 55 ? 4.340 -4.890 3.681 1.00 0.00 55 LYS A C 9
ATOM 13002 O O . LYS A 1 55 ? 4.907 -5.610 4.504 1.00 0.00 55 LYS A O 9
ATOM 13017 N N . VAL A 1 56 ? 4.224 -5.232 2.400 1.00 0.00 56 VAL A N 9
ATOM 13018 C CA . VAL A 1 56 ? 4.773 -6.470 1.829 1.00 0.00 56 VAL A CA 9
ATOM 13019 C C . VAL A 1 56 ? 6.206 -6.250 1.370 1.00 0.00 56 VAL A C 9
ATOM 13020 O O . VAL A 1 56 ? 6.465 -5.417 0.502 1.00 0.00 56 VAL A O 9
ATOM 13033 N N . GLU A 1 57 ? 7.118 -7.029 1.945 1.00 0.00 57 GLU A N 9
ATOM 13034 C CA . GLU A 1 57 ? 8.517 -7.096 1.535 1.00 0.00 57 GLU A CA 9
ATOM 13035 C C . GLU A 1 57 ? 8.671 -7.918 0.238 1.00 0.00 57 GLU A C 9
ATOM 13036 O O . GLU A 1 57 ? 9.124 -9.063 0.228 1.00 0.00 57 GLU A O 9
ATOM 13046 N N . ASP A 1 58 ? 8.210 -7.322 -0.864 1.00 0.00 58 ASP A N 9
ATOM 13047 C CA . ASP A 1 58 ? 7.938 -7.954 -2.168 1.00 0.00 58 ASP A CA 9
ATOM 13048 C C . ASP A 1 58 ? 9.214 -8.272 -2.983 1.00 0.00 58 ASP A C 9
ATOM 13049 O O . ASP A 1 58 ? 9.123 -8.629 -4.154 1.00 0.00 58 ASP A O 9
ATOM 13057 N N . GLY A 1 59 ? 10.392 -8.161 -2.362 1.00 0.00 59 GLY A N 9
ATOM 13058 C CA . GLY A 1 59 ? 11.666 -8.670 -2.878 1.00 0.00 59 GLY A CA 9
ATOM 13059 C C . GLY A 1 59 ? 11.923 -10.099 -2.367 1.00 0.00 59 GLY A C 9
ATOM 13060 O O . GLY A 1 59 ? 11.587 -11.053 -3.077 1.00 0.00 59 GLY A O 9
ATOM 13064 N N . PRO A 1 60 ? 12.519 -10.260 -1.164 1.00 0.00 60 PRO A N 9
ATOM 13065 C CA . PRO A 1 60 ? 12.967 -11.546 -0.633 1.00 0.00 60 PRO A CA 9
ATOM 13066 C C . PRO A 1 60 ? 11.860 -12.381 0.048 1.00 0.00 60 PRO A C 9
ATOM 13067 O O . PRO A 1 60 ? 12.083 -13.563 0.313 1.00 0.00 60 PRO A O 9
ATOM 13075 N N . GLY A 1 61 ? 10.689 -11.804 0.349 1.00 0.00 61 GLY A N 9
ATOM 13076 C CA . GLY A 1 61 ? 9.583 -12.490 1.037 1.00 0.00 61 GLY A CA 9
ATOM 13077 C C . GLY A 1 61 ? 8.755 -13.394 0.126 1.00 0.00 61 GLY A C 9
ATOM 13078 O O . GLY A 1 61 ? 9.130 -13.668 -1.015 1.00 0.00 61 GLY A O 9
ATOM 13082 N N . ARG A 1 62 ? 7.593 -13.844 0.626 1.00 0.00 62 ARG A N 9
ATOM 13083 C CA . ARG A 1 62 ? 6.639 -14.665 -0.153 1.00 0.00 62 ARG A CA 9
ATOM 13084 C C . ARG A 1 62 ? 6.070 -13.935 -1.389 1.00 0.00 62 ARG A C 9
ATOM 13085 O O . ARG A 1 62 ? 5.639 -14.596 -2.343 1.00 0.00 62 ARG A O 9
ATOM 13103 N N . ARG A 1 63 ? 6.074 -12.591 -1.365 1.00 0.00 63 ARG A N 9
ATOM 13104 C CA . ARG A 1 63 ? 5.540 -11.659 -2.375 1.00 0.00 63 ARG A CA 9
ATOM 13105 C C . ARG A 1 63 ? 4.003 -11.689 -2.433 1.00 0.00 63 ARG A C 9
ATOM 13106 O O . ARG A 1 63 ? 3.369 -12.659 -2.022 1.00 0.00 63 ARG A O 9
ATOM 13124 N N . LEU A 1 64 ? 3.414 -10.621 -2.974 1.00 0.00 64 LEU A N 9
ATOM 13125 C CA . LEU A 1 64 ? 1.964 -10.435 -3.089 1.00 0.00 64 LEU A CA 9
ATOM 13126 C C . LEU A 1 64 ? 1.582 -9.563 -4.296 1.00 0.00 64 LEU A C 9
ATOM 13127 O O . LEU A 1 64 ? 0.549 -9.830 -4.905 1.00 0.00 64 LEU A O 9
ATOM 13142 N N . GLY A 1 65 ? 2.435 -8.636 -4.756 1.00 0.00 65 GLY A N 9
ATOM 13143 C CA . GLY A 1 65 ? 2.170 -7.807 -5.946 1.00 0.00 65 GLY A CA 9
ATOM 13144 C C . GLY A 1 65 ? 2.049 -8.620 -7.247 1.00 0.00 65 GLY A C 9
ATOM 13145 O O . GLY A 1 65 ? 1.328 -8.218 -8.167 1.00 0.00 65 GLY A O 9
ATOM 13149 N N . ARG A 1 66 ? 2.654 -9.814 -7.266 1.00 0.00 66 ARG A N 9
ATOM 13150 C CA . ARG A 1 66 ? 2.408 -10.912 -8.216 1.00 0.00 66 ARG A CA 9
ATOM 13151 C C . ARG A 1 66 ? 0.904 -11.224 -8.343 1.00 0.00 66 ARG A C 9
ATOM 13152 O O . ARG A 1 66 ? 0.345 -11.161 -9.435 1.00 0.00 66 ARG A O 9
ATOM 13170 N N . SER A 1 67 ? 0.235 -11.489 -7.226 1.00 0.00 67 SER A N 9
ATOM 13171 C CA . SER A 1 67 ? -1.162 -11.956 -7.156 1.00 0.00 67 SER A CA 9
ATOM 13172 C C . SER A 1 67 ? -2.193 -10.818 -7.168 1.00 0.00 67 SER A C 9
ATOM 13173 O O . SER A 1 67 ? -3.401 -11.050 -7.271 1.00 0.00 67 SER A O 9
ATOM 13180 N N . PHE A 1 68 ? -1.715 -9.567 -7.092 1.00 0.00 68 PHE A N 9
ATOM 13181 C CA . PHE A 1 68 ? -2.444 -8.360 -7.482 1.00 0.00 68 PHE A CA 9
ATOM 13182 C C . PHE A 1 68 ? -2.211 -7.974 -8.952 1.00 0.00 68 PHE A C 9
ATOM 13183 O O . PHE A 1 68 ? -2.860 -7.042 -9.434 1.00 0.00 68 PHE A O 9
ATOM 13199 N N . GLN A 1 69 ? -1.311 -8.666 -9.665 1.00 0.00 69 GLN A N 9
ATOM 13200 C CA . GLN A 1 69 ? -0.971 -8.427 -11.069 1.00 0.00 69 GLN A CA 9
ATOM 13201 C C . GLN A 1 69 ? -0.506 -6.969 -11.272 1.00 0.00 69 GLN A C 9
ATOM 13202 O O . GLN A 1 69 ? -0.975 -6.252 -12.158 1.00 0.00 69 GLN A O 9
ATOM 13214 N N . VAL A 1 70 ? 0.388 -6.519 -10.384 1.00 0.00 70 VAL A N 9
ATOM 13215 C CA . VAL A 1 70 ? 0.950 -5.162 -10.332 1.00 0.00 70 VAL A CA 9
ATOM 13216 C C . VAL A 1 70 ? 1.735 -4.811 -11.603 1.00 0.00 70 VAL A C 9
ATOM 13217 O O . VAL A 1 70 ? 2.422 -5.653 -12.176 1.00 0.00 70 VAL A O 9
ATOM 13230 N N . LYS A 1 71 ? 1.629 -3.543 -12.026 1.00 0.00 71 LYS A N 9
ATOM 13231 C CA . LYS A 1 71 ? 2.287 -2.996 -13.223 1.00 0.00 71 LYS A CA 9
ATOM 13232 C C . LYS A 1 71 ? 3.761 -2.653 -12.924 1.00 0.00 71 LYS A C 9
ATOM 13233 O O . LYS A 1 71 ? 4.618 -3.541 -12.983 1.00 0.00 71 LYS A O 9
ATOM 13248 N N . LEU A 1 72 ? 4.073 -1.393 -12.600 1.00 0.00 72 LEU A N 9
ATOM 13249 C CA . LEU A 1 72 ? 5.377 -1.012 -12.056 1.00 0.00 72 LEU A CA 9
ATOM 13250 C C . LEU A 1 72 ? 5.447 -1.454 -10.592 1.00 0.00 72 LEU A C 9
ATOM 13251 O O . LEU A 1 72 ? 4.466 -1.356 -9.861 1.00 0.00 72 LEU A O 9
ATOM 13266 N N . TRP A 1 73 ? 6.603 -1.940 -10.151 1.00 0.00 73 TRP A N 9
ATOM 13267 C CA . TRP A 1 73 ? 6.736 -2.587 -8.846 1.00 0.00 73 TRP A CA 9
ATOM 13268 C C . TRP A 1 73 ? 6.408 -1.703 -7.613 1.00 0.00 73 TRP A C 9
ATOM 13269 O O . TRP A 1 73 ? 5.758 -2.232 -6.706 1.00 0.00 73 TRP A O 9
ATOM 13289 N N . PRO A 1 74 ? 6.803 -0.407 -7.535 1.00 0.00 74 PRO A N 9
ATOM 13290 C CA . PRO A 1 74 ? 6.496 0.439 -6.389 1.00 0.00 74 PRO A CA 9
ATOM 13291 C C . PRO A 1 74 ? 5.038 0.915 -6.464 1.00 0.00 74 PRO A C 9
ATOM 13292 O O . PRO A 1 74 ? 4.727 1.970 -7.025 1.00 0.00 74 PRO A O 9
ATOM 13300 N N . THR A 1 75 ? 4.148 0.092 -5.912 1.00 0.00 75 THR A N 9
ATOM 13301 C CA . THR A 1 75 ? 2.693 0.188 -6.047 1.00 0.00 75 THR A CA 9
ATOM 13302 C C . THR A 1 75 ? 2.045 -0.171 -4.726 1.00 0.00 75 THR A C 9
ATOM 13303 O O . THR A 1 75 ? 2.553 -0.993 -3.959 1.00 0.00 75 THR A O 9
ATOM 13314 N N . PHE A 1 76 ? 0.887 0.434 -4.487 1.00 0.00 76 PHE A N 9
ATOM 13315 C CA . PHE A 1 76 ? 0.041 0.151 -3.341 1.00 0.00 76 PHE A CA 9
ATOM 13316 C C . PHE A 1 76 ? -1.437 0.136 -3.757 1.00 0.00 76 PHE A C 9
ATOM 13317 O O . PHE A 1 76 ? -1.921 1.052 -4.426 1.00 0.00 76 PHE A O 9
ATOM 13333 N N . VAL A 1 77 ? -2.135 -0.935 -3.365 1.00 0.00 77 VAL A N 9
ATOM 13334 C CA . VAL A 1 77 ? -3.526 -1.239 -3.727 1.00 0.00 77 VAL A CA 9
ATOM 13335 C C . VAL A 1 77 ? -4.432 -0.955 -2.534 1.00 0.00 77 VAL A C 9
ATOM 13336 O O . VAL A 1 77 ? -4.203 -1.477 -1.442 1.00 0.00 77 VAL A O 9
ATOM 13349 N N . PHE A 1 78 ? -5.448 -0.112 -2.746 1.00 0.00 78 PHE A N 9
ATOM 13350 C CA . PHE A 1 78 ? -6.433 0.258 -1.730 1.00 0.00 78 PHE A CA 9
ATOM 13351 C C . PHE A 1 78 ? -7.576 -0.760 -1.741 1.00 0.00 78 PHE A C 9
ATOM 13352 O O . PHE A 1 78 ? -8.232 -0.997 -2.763 1.00 0.00 78 PHE A O 9
ATOM 13368 N N . LEU A 1 79 ? -7.811 -1.362 -0.579 1.00 0.00 79 LEU A N 9
ATOM 13369 C CA . LEU A 1 79 ? -8.829 -2.366 -0.303 1.00 0.00 79 LEU A CA 9
ATOM 13370 C C . LEU A 1 79 ? -9.910 -1.783 0.617 1.00 0.00 79 LEU A C 9
ATOM 13371 O O . LEU A 1 79 ? -9.667 -0.882 1.420 1.00 0.00 79 LEU A O 9
ATOM 13386 N N . ARG A 1 80 ? -11.084 -2.394 0.542 1.00 0.00 80 ARG A N 9
ATOM 13387 C CA . ARG A 1 80 ? -12.258 -2.150 1.394 1.00 0.00 80 ARG A CA 9
ATOM 13388 C C . ARG A 1 80 ? -13.272 -3.271 1.157 1.00 0.00 80 ARG A C 9
ATOM 13389 O O . ARG A 1 80 ? -13.452 -3.713 0.024 1.00 0.00 80 ARG A O 9
ATOM 13407 N N . ASP A 1 81 ? -13.870 -3.794 2.223 1.00 0.00 81 ASP A N 9
ATOM 13408 C CA . ASP A 1 81 ? -14.753 -4.974 2.187 1.00 0.00 81 ASP A CA 9
ATOM 13409 C C . ASP A 1 81 ? -14.005 -6.249 1.704 1.00 0.00 81 ASP A C 9
ATOM 13410 O O . ASP A 1 81 ? -14.581 -7.118 1.050 1.00 0.00 81 ASP A O 9
ATOM 13418 N N . GLY A 1 82 ? -12.684 -6.310 1.944 1.00 0.00 82 GLY A N 9
ATOM 13419 C CA . GLY A 1 82 ? -11.806 -7.379 1.444 1.00 0.00 82 GLY A CA 9
ATOM 13420 C C . GLY A 1 82 ? -11.549 -7.354 -0.074 1.00 0.00 82 GLY A C 9
ATOM 13421 O O . GLY A 1 82 ? -10.914 -8.278 -0.586 1.00 0.00 82 GLY A O 9
ATOM 13425 N N . ARG A 1 83 ? -12.010 -6.320 -0.788 1.00 0.00 83 ARG A N 9
ATOM 13426 C CA . ARG A 1 83 ? -11.931 -6.179 -2.249 1.00 0.00 83 ARG A CA 9
ATOM 13427 C C . ARG A 1 83 ? -11.246 -4.874 -2.635 1.00 0.00 83 ARG A C 9
ATOM 13428 O O . ARG A 1 83 ? -11.253 -3.892 -1.897 1.00 0.00 83 ARG A O 9
ATOM 13446 N N . GLU A 1 84 ? -10.600 -4.887 -3.793 1.00 0.00 84 GLU A N 9
ATOM 13447 C CA . GLU A 1 84 ? -9.872 -3.724 -4.309 1.00 0.00 84 GLU A CA 9
ATOM 13448 C C . GLU A 1 84 ? -10.869 -2.628 -4.730 1.00 0.00 84 GLU A C 9
ATOM 13449 O O . GLU A 1 84 ? -11.752 -2.862 -5.559 1.00 0.00 84 GLU A O 9
ATOM 13459 N N . VAL A 1 85 ? -10.700 -1.435 -4.156 1.00 0.00 85 VAL A N 9
ATOM 13460 C CA . VAL A 1 85 ? -11.455 -0.211 -4.505 1.00 0.00 85 VAL A CA 9
ATOM 13461 C C . VAL A 1 85 ? -10.671 0.714 -5.443 1.00 0.00 85 VAL A C 9
ATOM 13462 O O . VAL A 1 85 ? -11.277 1.473 -6.194 1.00 0.00 85 VAL A O 9
ATOM 13475 N N . ALA A 1 86 ? -9.334 0.616 -5.431 1.00 0.00 86 ALA A N 9
ATOM 13476 C CA . ALA A 1 86 ? -8.401 1.404 -6.239 1.00 0.00 86 ALA A CA 9
ATOM 13477 C C . ALA A 1 86 ? -6.972 0.880 -6.095 1.00 0.00 86 ALA A C 9
ATOM 13478 O O . ALA A 1 86 ? -6.698 0.009 -5.266 1.00 0.00 86 ALA A O 9
ATOM 13485 N N . ARG A 1 87 ? -6.029 1.509 -6.797 1.00 0.00 87 ARG A N 9
ATOM 13486 C CA . ARG A 1 87 ? -4.598 1.404 -6.522 1.00 0.00 87 ARG A CA 9
ATOM 13487 C C . ARG A 1 87 ? -3.842 2.628 -7.046 1.00 0.00 87 ARG A C 9
ATOM 13488 O O . ARG A 1 87 ? -4.299 3.291 -7.978 1.00 0.00 87 ARG A O 9
ATOM 13506 N N . VAL A 1 88 ? -2.685 2.907 -6.460 1.00 0.00 88 VAL A N 9
ATOM 13507 C CA . VAL A 1 88 ? -1.760 3.958 -6.919 1.00 0.00 88 VAL A CA 9
ATOM 13508 C C . VAL A 1 88 ? -0.450 3.270 -7.322 1.00 0.00 88 VAL A C 9
ATOM 13509 O O . VAL A 1 88 ? 0.185 2.609 -6.501 1.00 0.00 88 VAL A O 9
ATOM 13522 N N . VAL A 1 89 ? -0.070 3.436 -8.591 1.00 0.00 89 VAL A N 9
ATOM 13523 C CA . VAL A 1 89 ? 1.195 2.950 -9.180 1.00 0.00 89 VAL A CA 9
ATOM 13524 C C . VAL A 1 89 ? 2.098 4.167 -9.403 1.00 0.00 89 VAL A C 9
ATOM 13525 O O . VAL A 1 89 ? 1.655 5.133 -10.021 1.00 0.00 89 VAL A O 9
ATOM 13538 N N . ARG A 1 90 ? 3.343 4.123 -8.912 1.00 0.00 90 ARG A N 9
ATOM 13539 C CA . ARG A 1 90 ? 4.364 5.170 -9.075 1.00 0.00 90 ARG A CA 9
ATOM 13540 C C . ARG A 1 90 ? 3.887 6.565 -8.568 1.00 0.00 90 ARG A C 9
ATOM 13541 O O . ARG A 1 90 ? 3.451 7.387 -9.383 1.00 0.00 90 ARG A O 9
ATOM 13559 N N . PRO A 1 91 ? 3.942 6.868 -7.251 1.00 0.00 91 PRO A N 9
ATOM 13560 C CA . PRO A 1 91 ? 3.505 8.159 -6.706 1.00 0.00 91 PRO A CA 9
ATOM 13561 C C . PRO A 1 91 ? 4.370 9.311 -7.246 1.00 0.00 91 PRO A C 9
ATOM 13562 O O . PRO A 1 91 ? 5.599 9.259 -7.157 1.00 0.00 91 PRO A O 9
ATOM 13570 N N . GLY A 1 92 ? 3.723 10.348 -7.797 1.00 0.00 92 GLY A N 9
ATOM 13571 C CA . GLY A 1 92 ? 4.407 11.516 -8.388 1.00 0.00 92 GLY A CA 9
ATOM 13572 C C . GLY A 1 92 ? 4.675 12.649 -7.390 1.00 0.00 92 GLY A C 9
ATOM 13573 O O . GLY A 1 92 ? 5.694 13.334 -7.496 1.00 0.00 92 GLY A O 9
ATOM 13577 N N . SER A 1 93 ? 3.781 12.828 -6.420 1.00 0.00 93 SER A N 9
ATOM 13578 C CA . SER A 1 93 ? 3.837 13.831 -5.342 1.00 0.00 93 SER A CA 9
ATOM 13579 C C . SER A 1 93 ? 2.697 13.592 -4.344 1.00 0.00 93 SER A C 9
ATOM 13580 O O . SER A 1 93 ? 1.708 12.927 -4.671 1.00 0.00 93 SER A O 9
ATOM 13587 N N . ALA A 1 94 ? 2.792 14.175 -3.145 1.00 0.00 94 ALA A N 9
ATOM 13588 C CA . ALA A 1 94 ? 1.759 14.085 -2.113 1.00 0.00 94 ALA A CA 9
ATOM 13589 C C . ALA A 1 94 ? 0.385 14.522 -2.639 1.00 0.00 94 ALA A C 9
ATOM 13590 O O . ALA A 1 94 ? -0.609 13.875 -2.333 1.00 0.00 94 ALA A O 9
ATOM 13597 N N . SER A 1 95 ? 0.323 15.511 -3.525 1.00 0.00 95 SER A N 9
ATOM 13598 C CA . SER A 1 95 ? -0.926 15.958 -4.165 1.00 0.00 95 SER A CA 9
ATOM 13599 C C . SER A 1 95 ? -1.621 14.859 -4.996 1.00 0.00 95 SER A C 9
ATOM 13600 O O . SER A 1 95 ? -2.827 14.935 -5.209 1.00 0.00 95 SER A O 9
ATOM 13607 N N . VAL A 1 96 ? -0.901 13.824 -5.447 1.00 0.00 96 VAL A N 9
ATOM 13608 C CA . VAL A 1 96 ? -1.443 12.648 -6.158 1.00 0.00 96 VAL A CA 9
ATOM 13609 C C . VAL A 1 96 ? -1.794 11.538 -5.162 1.00 0.00 96 VAL A C 9
ATOM 13610 O O . VAL A 1 96 ? -2.846 10.908 -5.277 1.00 0.00 96 VAL A O 9
ATOM 13623 N N . LEU A 1 97 ? -0.933 11.308 -4.159 1.00 0.00 97 LEU A N 9
ATOM 13624 C CA . LEU A 1 97 ? -1.149 10.266 -3.153 1.00 0.00 97 LEU A CA 9
ATOM 13625 C C . LEU A 1 97 ? -2.324 10.607 -2.217 1.00 0.00 97 LEU A C 9
ATOM 13626 O O . LEU A 1 97 ? -3.246 9.813 -2.079 1.00 0.00 97 LEU A O 9
ATOM 13641 N N . GLU A 1 98 ? -2.337 11.817 -1.653 1.00 0.00 98 GLU A N 9
ATOM 13642 C CA . GLU A 1 98 ? -3.436 12.347 -0.833 1.00 0.00 98 GLU A CA 9
ATOM 13643 C C . GLU A 1 98 ? -4.785 12.335 -1.574 1.00 0.00 98 GLU A C 9
ATOM 13644 O O . GLU A 1 98 ? -5.796 11.967 -0.971 1.00 0.00 98 GLU A O 9
ATOM 13654 N N . GLU A 1 99 ? -4.799 12.693 -2.867 1.00 0.00 99 GLU A N 9
ATOM 13655 C CA . GLU A 1 99 ? -5.995 12.682 -3.723 1.00 0.00 99 GLU A CA 9
ATOM 13656 C C . GLU A 1 99 ? -6.643 11.289 -3.806 1.00 0.00 99 GLU A C 9
ATOM 13657 O O . GLU A 1 99 ? -7.866 11.172 -3.838 1.00 0.00 99 GLU A O 9
ATOM 13667 N N . ALA A 1 100 ? -5.833 10.230 -3.834 1.00 0.00 100 ALA A N 9
ATOM 13668 C CA . ALA A 1 100 ? -6.332 8.867 -3.778 1.00 0.00 100 ALA A CA 9
ATOM 13669 C C . ALA A 1 100 ? -6.763 8.502 -2.348 1.00 0.00 100 ALA A C 9
ATOM 13670 O O . ALA A 1 100 ? -7.864 7.993 -2.164 1.00 0.00 100 ALA A O 9
ATOM 13677 N N . PHE A 1 101 ? -5.969 8.830 -1.324 1.00 0.00 101 PHE A N 9
ATOM 13678 C CA . PHE A 1 101 ? -6.285 8.482 0.065 1.00 0.00 101 PHE A CA 9
ATOM 13679 C C . PHE A 1 101 ? -7.664 8.997 0.484 1.00 0.00 101 PHE A C 9
ATOM 13680 O O . PHE A 1 101 ? -8.498 8.206 0.927 1.00 0.00 101 PHE A O 9
ATOM 13696 N N . GLU A 1 102 ? -7.943 10.290 0.275 1.00 0.00 102 GLU A N 9
ATOM 13697 C CA . GLU A 1 102 ? -9.257 10.870 0.576 1.00 0.00 102 GLU A CA 9
ATOM 13698 C C . GLU A 1 102 ? -10.401 10.238 -0.229 1.00 0.00 102 GLU A C 9
ATOM 13699 O O . GLU A 1 102 ? -11.515 10.097 0.280 1.00 0.00 102 GLU A O 9
ATOM 13709 N N . SER A 1 103 ? -10.139 9.808 -1.461 1.00 0.00 103 SER A N 9
ATOM 13710 C CA . SER A 1 103 ? -11.147 9.158 -2.295 1.00 0.00 103 SER A CA 9
ATOM 13711 C C . SER A 1 103 ? -11.513 7.748 -1.782 1.00 0.00 103 SER A C 9
ATOM 13712 O O . SER A 1 103 ? -12.667 7.327 -1.897 1.00 0.00 103 SER A O 9
ATOM 13719 N N . LEU A 1 104 ? -10.569 7.027 -1.159 1.00 0.00 104 LEU A N 9
ATOM 13720 C CA . LEU A 1 104 ? -10.775 5.651 -0.690 1.00 0.00 104 LEU A CA 9
ATOM 13721 C C . LEU A 1 104 ? -11.083 5.547 0.809 1.00 0.00 104 LEU A C 9
ATOM 13722 O O . LEU A 1 104 ? -11.768 4.613 1.224 1.00 0.00 104 LEU A O 9
ATOM 13737 N N . VAL A 1 105 ? -10.647 6.523 1.604 1.00 0.00 105 VAL A N 9
ATOM 13738 C CA . VAL A 1 105 ? -11.065 6.682 3.010 1.00 0.00 105 VAL A CA 9
ATOM 13739 C C . VAL A 1 105 ? -12.543 7.105 3.118 1.00 0.00 105 VAL A C 9
ATOM 13740 O O . VAL A 1 105 ? -13.179 6.890 4.148 1.00 0.00 105 VAL A O 9
ATOM 13753 N N . GLY A 1 106 ? -13.080 7.727 2.056 1.00 0.00 106 GLY A N 9
ATOM 13754 C CA . GLY A 1 106 ? -14.470 8.172 1.938 1.00 0.00 106 GLY A CA 9
ATOM 13755 C C . GLY A 1 106 ? -14.693 9.669 2.186 1.00 0.00 106 GLY A C 9
ATOM 13756 O O . GLY A 1 106 ? -15.800 10.165 1.953 1.00 0.00 106 GLY A O 9
ATOM 13760 N N . GLU A 1 107 ? -13.668 10.407 2.628 1.00 0.00 107 GLU A N 9
ATOM 13761 C CA . GLU A 1 107 ? -13.750 11.850 2.889 1.00 0.00 107 GLU A CA 9
ATOM 13762 C C . GLU A 1 107 ? -14.023 12.651 1.600 1.00 0.00 107 GLU A C 9
ATOM 13763 O O . GLU A 1 107 ? -14.780 13.624 1.624 1.00 0.00 107 GLU A O 9
ATOM 13773 N N . GLY A 1 108 ? -13.516 12.175 0.462 1.00 0.00 108 GLY A N 9
ATOM 13774 C CA . GLY A 1 108 ? -13.754 12.738 -0.878 1.00 0.00 108 GLY A CA 9
ATOM 13775 C C . GLY A 1 108 ? -15.178 12.515 -1.412 1.00 0.00 108 GLY A C 9
ATOM 13776 O O . GLY A 1 108 ? -15.492 12.932 -2.525 1.00 0.00 108 GLY A O 9
ATOM 13780 N N . MET A 1 1 ? 19.744 -1.874 11.086 1.00 0.00 1 MET A N 10
ATOM 13781 C CA . MET A 1 1 ? 18.442 -1.424 11.585 1.00 0.00 1 MET A CA 10
ATOM 13782 C C . MET A 1 1 ? 17.344 -2.475 11.350 1.00 0.00 1 MET A C 10
ATOM 13783 O O . MET A 1 1 ? 17.371 -3.221 10.368 1.00 0.00 1 MET A O 10
ATOM 13795 N N . LYS A 1 2 ? 16.335 -2.513 12.226 1.00 0.00 2 LYS A N 10
ATOM 13796 C CA . LYS A 1 2 ? 15.098 -3.282 12.019 1.00 0.00 2 LYS A CA 10
ATOM 13797 C C . LYS A 1 2 ? 14.164 -2.547 11.031 1.00 0.00 2 LYS A C 10
ATOM 13798 O O . LYS A 1 2 ? 14.019 -1.318 11.104 1.00 0.00 2 LYS A O 10
ATOM 13813 N N . THR A 1 3 ? 13.528 -3.290 10.118 1.00 0.00 3 THR A N 10
ATOM 13814 C CA . THR A 1 3 ? 12.694 -2.738 9.034 1.00 0.00 3 THR A CA 10
ATOM 13815 C C . THR A 1 3 ? 11.250 -2.494 9.471 1.00 0.00 3 THR A C 10
ATOM 13816 O O . THR A 1 3 ? 10.727 -3.166 10.361 1.00 0.00 3 THR A O 10
ATOM 13827 N N . ARG A 1 4 ? 10.610 -1.512 8.827 1.00 0.00 4 ARG A N 10
ATOM 13828 C CA . ARG A 1 4 ? 9.185 -1.163 8.997 1.00 0.00 4 ARG A CA 10
ATOM 13829 C C . ARG A 1 4 ? 8.251 -2.020 8.128 1.00 0.00 4 ARG A C 10
ATOM 13830 O O . ARG A 1 4 ? 7.072 -2.210 8.436 1.00 0.00 4 ARG A O 10
ATOM 13848 N N . TYR A 1 5 ? 8.803 -2.527 7.036 1.00 0.00 5 TYR A N 10
ATOM 13849 C CA . TYR A 1 5 ? 8.197 -3.523 6.142 1.00 0.00 5 TYR A CA 10
ATOM 13850 C C . TYR A 1 5 ? 8.113 -4.933 6.769 1.00 0.00 5 TYR A C 10
ATOM 13851 O O . TYR A 1 5 ? 8.826 -5.245 7.728 1.00 0.00 5 TYR A O 10
ATOM 13868 N N . SER A 1 6 ? 7.254 -5.793 6.213 1.00 0.00 6 SER A N 10
ATOM 13869 C CA . SER A 1 6 ? 6.979 -7.143 6.730 1.00 0.00 6 SER A CA 10
ATOM 13870 C C . SER A 1 6 ? 6.963 -8.214 5.622 1.00 0.00 6 SER A C 10
ATOM 13871 O O . SER A 1 6 ? 6.206 -8.120 4.652 1.00 0.00 6 SER A O 10
ATOM 13878 N N . ALA A 1 7 ? 7.778 -9.266 5.768 1.00 0.00 7 ALA A N 10
ATOM 13879 C CA . ALA A 1 7 ? 7.789 -10.420 4.857 1.00 0.00 7 ALA A CA 10
ATOM 13880 C C . ALA A 1 7 ? 6.644 -11.415 5.141 1.00 0.00 7 ALA A C 10
ATOM 13881 O O . ALA A 1 7 ? 6.194 -12.114 4.241 1.00 0.00 7 ALA A O 10
ATOM 13888 N N . GLU A 1 8 ? 6.132 -11.445 6.377 1.00 0.00 8 GLU A N 10
ATOM 13889 C CA . GLU A 1 8 ? 5.013 -12.298 6.814 1.00 0.00 8 GLU A CA 10
ATOM 13890 C C . GLU A 1 8 ? 3.633 -11.726 6.395 1.00 0.00 8 GLU A C 10
ATOM 13891 O O . GLU A 1 8 ? 2.663 -11.762 7.156 1.00 0.00 8 GLU A O 10
ATOM 13901 N N . ALA A 1 9 ? 3.534 -11.166 5.182 1.00 0.00 9 ALA A N 10
ATOM 13902 C CA . ALA A 1 9 ? 2.285 -10.661 4.607 1.00 0.00 9 ALA A CA 10
ATOM 13903 C C . ALA A 1 9 ? 1.280 -11.800 4.326 1.00 0.00 9 ALA A C 10
ATOM 13904 O O . ALA A 1 9 ? 1.702 -12.943 4.109 1.00 0.00 9 ALA A O 10
ATOM 13911 N N . PRO A 1 10 ? -0.033 -11.507 4.265 1.00 0.00 10 PRO A N 10
ATOM 13912 C CA . PRO A 1 10 ? -1.062 -12.491 3.941 1.00 0.00 10 PRO A CA 10
ATOM 13913 C C . PRO A 1 10 ? -0.996 -12.959 2.482 1.00 0.00 10 PRO A C 10
ATOM 13914 O O . PRO A 1 10 ? -0.546 -12.227 1.602 1.00 0.00 10 PRO A O 10
ATOM 13922 N N . ALA A 1 11 ? -1.526 -14.156 2.230 1.00 0.00 11 ALA A N 10
ATOM 13923 C CA . ALA A 1 11 ? -1.946 -14.594 0.892 1.00 0.00 11 ALA A CA 10
ATOM 13924 C C . ALA A 1 11 ? -3.304 -13.965 0.521 1.00 0.00 11 ALA A C 10
ATOM 13925 O O . ALA A 1 11 ? -4.066 -13.572 1.410 1.00 0.00 11 ALA A O 10
ATOM 13932 N N . ARG A 1 12 ? -3.662 -13.923 -0.770 1.00 0.00 12 ARG A N 10
ATOM 13933 C CA . ARG A 1 12 ? -4.934 -13.326 -1.237 1.00 0.00 12 ARG A CA 10
ATOM 13934 C C . ARG A 1 12 ? -6.170 -13.922 -0.534 1.00 0.00 12 ARG A C 10
ATOM 13935 O O . ARG A 1 12 ? -7.108 -13.196 -0.227 1.00 0.00 12 ARG A O 10
ATOM 13953 N N . ASP A 1 13 ? -6.147 -15.218 -0.224 1.00 0.00 13 ASP A N 10
ATOM 13954 C CA . ASP A 1 13 ? -7.236 -15.915 0.475 1.00 0.00 13 ASP A CA 10
ATOM 13955 C C . ASP A 1 13 ? -7.358 -15.530 1.963 1.00 0.00 13 ASP A C 10
ATOM 13956 O O . ASP A 1 13 ? -8.456 -15.540 2.518 1.00 0.00 13 ASP A O 10
ATOM 13964 N N . GLU A 1 14 ? -6.241 -15.172 2.613 1.00 0.00 14 GLU A N 10
ATOM 13965 C CA . GLU A 1 14 ? -6.192 -14.704 4.003 1.00 0.00 14 GLU A CA 10
ATOM 13966 C C . GLU A 1 14 ? -6.603 -13.217 4.083 1.00 0.00 14 GLU A C 10
ATOM 13967 O O . GLU A 1 14 ? -7.301 -12.802 5.010 1.00 0.00 14 GLU A O 10
ATOM 13977 N N . LEU A 1 15 ? -6.189 -12.432 3.079 1.00 0.00 15 LEU A N 10
ATOM 13978 C CA . LEU A 1 15 ? -6.509 -11.026 2.864 1.00 0.00 15 LEU A CA 10
ATOM 13979 C C . LEU A 1 15 ? -7.988 -10.810 2.512 1.00 0.00 15 LEU A C 10
ATOM 13980 O O . LEU A 1 15 ? -8.571 -9.814 2.940 1.00 0.00 15 LEU A O 10
ATOM 13995 N N . ASP A 1 16 ? -8.631 -11.752 1.819 1.00 0.00 16 ASP A N 10
ATOM 13996 C CA . ASP A 1 16 ? -10.062 -11.711 1.478 1.00 0.00 16 ASP A CA 10
ATOM 13997 C C . ASP A 1 16 ? -10.975 -11.644 2.717 1.00 0.00 16 ASP A C 10
ATOM 13998 O O . ASP A 1 16 ? -12.111 -11.184 2.630 1.00 0.00 16 ASP A O 10
ATOM 14006 N N . ARG A 1 17 ? -10.458 -12.061 3.883 1.00 0.00 17 ARG A N 10
ATOM 14007 C CA . ARG A 1 17 ? -11.168 -12.004 5.164 1.00 0.00 17 ARG A CA 10
ATOM 14008 C C . ARG A 1 17 ? -11.227 -10.587 5.761 1.00 0.00 17 ARG A C 10
ATOM 14009 O O . ARG A 1 17 ? -12.023 -10.363 6.680 1.00 0.00 17 ARG A O 10
ATOM 14027 N N . LEU A 1 18 ? -10.408 -9.634 5.284 1.00 0.00 18 LEU A N 10
ATOM 14028 C CA . LEU A 1 18 ? -10.441 -8.245 5.789 1.00 0.00 18 LEU A CA 10
ATOM 14029 C C . LEU A 1 18 ? -11.735 -7.507 5.384 1.00 0.00 18 LEU A C 10
ATOM 14030 O O . LEU A 1 18 ? -12.436 -7.936 4.465 1.00 0.00 18 LEU A O 10
ATOM 14045 N N . ALA A 1 19 ? -12.052 -6.391 6.058 1.00 0.00 19 ALA A N 10
ATOM 14046 C CA . ALA A 1 19 ? -13.263 -5.594 5.791 1.00 0.00 19 ALA A CA 10
ATOM 14047 C C . ALA A 1 19 ? -13.066 -4.064 5.804 1.00 0.00 19 ALA A C 10
ATOM 14048 O O . ALA A 1 19 ? -13.711 -3.362 5.022 1.00 0.00 19 ALA A O 10
ATOM 14055 N N . GLY A 1 20 ? -12.186 -3.531 6.656 1.00 0.00 20 GLY A N 10
ATOM 14056 C CA . GLY A 1 20 ? -11.968 -2.084 6.784 1.00 0.00 20 GLY A CA 10
ATOM 14057 C C . GLY A 1 20 ? -11.092 -1.507 5.662 1.00 0.00 20 GLY A C 10
ATOM 14058 O O . GLY A 1 20 ? -10.496 -2.282 4.902 1.00 0.00 20 GLY A O 10
ATOM 14062 N N . PRO A 1 21 ? -10.990 -0.167 5.548 1.00 0.00 21 PRO A N 10
ATOM 14063 C CA . PRO A 1 21 ? -10.149 0.488 4.552 1.00 0.00 21 PRO A CA 10
ATOM 14064 C C . PRO A 1 21 ? -8.676 0.175 4.844 1.00 0.00 21 PRO A C 10
ATOM 14065 O O . PRO A 1 21 ? -8.119 0.617 5.851 1.00 0.00 21 PRO A O 10
ATOM 14073 N N . THR A 1 22 ? -8.063 -0.621 3.963 1.00 0.00 22 THR A N 10
ATOM 14074 C CA . THR A 1 22 ? -6.686 -1.111 4.101 1.00 0.00 22 THR A CA 10
ATOM 14075 C C . THR A 1 22 ? -5.923 -0.873 2.807 1.00 0.00 22 THR A C 10
ATOM 14076 O O . THR A 1 22 ? -6.243 -1.451 1.774 1.00 0.00 22 THR A O 10
ATOM 14087 N N . LEU A 1 23 ? -4.862 -0.072 2.864 1.00 0.00 23 LEU A N 10
ATOM 14088 C CA . LEU A 1 23 ? -3.918 0.073 1.762 1.00 0.00 23 LEU A CA 10
ATOM 14089 C C . LEU A 1 23 ? -2.842 -1.014 1.865 1.00 0.00 23 LEU A C 10
ATOM 14090 O O . LEU A 1 23 ? -2.227 -1.173 2.914 1.00 0.00 23 LEU A O 10
ATOM 14105 N N . VAL A 1 24 ? -2.606 -1.754 0.779 1.00 0.00 24 VAL A N 10
ATOM 14106 C CA . VAL A 1 24 ? -1.572 -2.800 0.703 1.00 0.00 24 VAL A CA 10
ATOM 14107 C C . VAL A 1 24 ? -0.453 -2.331 -0.224 1.00 0.00 24 VAL A C 10
ATOM 14108 O O . VAL A 1 24 ? -0.685 -2.164 -1.419 1.00 0.00 24 VAL A O 10
ATOM 14121 N N . GLU A 1 25 ? 0.738 -2.100 0.332 1.00 0.00 25 GLU A N 10
ATOM 14122 C CA . GLU A 1 25 ? 1.917 -1.526 -0.324 1.00 0.00 25 GLU A CA 10
ATOM 14123 C C . GLU A 1 25 ? 2.995 -2.586 -0.555 1.00 0.00 25 GLU A C 10
ATOM 14124 O O . GLU A 1 25 ? 3.420 -3.262 0.383 1.00 0.00 25 GLU A O 10
ATOM 14134 N N . PHE A 1 26 ? 3.465 -2.701 -1.801 1.00 0.00 26 PHE A N 10
ATOM 14135 C CA . PHE A 1 26 ? 4.564 -3.579 -2.197 1.00 0.00 26 PHE A CA 10
ATOM 14136 C C . PHE A 1 26 ? 5.862 -2.760 -2.316 1.00 0.00 26 PHE A C 10
ATOM 14137 O O . PHE A 1 26 ? 5.886 -1.675 -2.902 1.00 0.00 26 PHE A O 10
ATOM 14153 N N . GLY A 1 27 ? 6.941 -3.288 -1.744 1.00 0.00 27 GLY A N 10
ATOM 14154 C CA . GLY A 1 27 ? 8.245 -2.629 -1.703 1.00 0.00 27 GLY A CA 10
ATOM 14155 C C . GLY A 1 27 ? 9.200 -3.294 -0.724 1.00 0.00 27 GLY A C 10
ATOM 14156 O O . GLY A 1 27 ? 9.006 -4.450 -0.343 1.00 0.00 27 GLY A O 10
ATOM 14160 N N . THR A 1 28 ? 10.211 -2.542 -0.280 1.00 0.00 28 THR A N 10
ATOM 14161 C CA . THR A 1 28 ? 11.103 -2.862 0.853 1.00 0.00 28 THR A CA 10
ATOM 14162 C C . THR A 1 28 ? 11.439 -1.572 1.602 1.00 0.00 28 THR A C 10
ATOM 14163 O O . THR A 1 28 ? 11.019 -0.487 1.204 1.00 0.00 28 THR A O 10
ATOM 14174 N N . ASP A 1 29 ? 12.224 -1.659 2.674 1.00 0.00 29 ASP A N 10
ATOM 14175 C CA . ASP A 1 29 ? 12.641 -0.477 3.440 1.00 0.00 29 ASP A CA 10
ATOM 14176 C C . ASP A 1 29 ? 13.928 0.166 2.881 1.00 0.00 29 ASP A C 10
ATOM 14177 O O . ASP A 1 29 ? 14.439 1.146 3.432 1.00 0.00 29 ASP A O 10
ATOM 14185 N N . TRP A 1 30 ? 14.472 -0.393 1.792 1.00 0.00 30 TRP A N 10
ATOM 14186 C CA . TRP A 1 30 ? 15.815 -0.097 1.280 1.00 0.00 30 TRP A CA 10
ATOM 14187 C C . TRP A 1 30 ? 15.890 0.236 -0.225 1.00 0.00 30 TRP A C 10
ATOM 14188 O O . TRP A 1 30 ? 16.905 0.786 -0.647 1.00 0.00 30 TRP A O 10
ATOM 14208 N N . CYS A 1 31 ? 14.847 -0.021 -1.032 1.00 0.00 31 CYS A N 10
ATOM 14209 C CA . CYS A 1 31 ? 14.817 0.378 -2.446 1.00 0.00 31 CYS A CA 10
ATOM 14210 C C . CYS A 1 31 ? 14.723 1.905 -2.593 1.00 0.00 31 CYS A C 10
ATOM 14211 O O . CYS A 1 31 ? 14.007 2.568 -1.838 1.00 0.00 31 CYS A O 10
ATOM 14218 N N . GLY A 1 32 ? 15.398 2.458 -3.609 1.00 0.00 32 GLY A N 10
ATOM 14219 C CA . GLY A 1 32 ? 15.369 3.884 -3.957 1.00 0.00 32 GLY A CA 10
ATOM 14220 C C . GLY A 1 32 ? 14.002 4.371 -4.441 1.00 0.00 32 GLY A C 10
ATOM 14221 O O . GLY A 1 32 ? 13.701 5.552 -4.261 1.00 0.00 32 GLY A O 10
ATOM 14225 N N . HIS A 1 33 ? 13.136 3.490 -4.949 1.00 0.00 33 HIS A N 10
ATOM 14226 C CA . HIS A 1 33 ? 11.721 3.819 -5.145 1.00 0.00 33 HIS A CA 10
ATOM 14227 C C . HIS A 1 33 ? 11.035 4.088 -3.798 1.00 0.00 33 HIS A C 10
ATOM 14228 O O . HIS A 1 33 ? 10.358 5.103 -3.607 1.00 0.00 33 HIS A O 10
ATOM 14242 N N . CYS A 1 34 ? 11.241 3.187 -2.838 1.00 0.00 34 CYS A N 10
ATOM 14243 C CA . CYS A 1 34 ? 10.672 3.280 -1.509 1.00 0.00 34 CYS A CA 10
ATOM 14244 C C . CYS A 1 34 ? 11.172 4.496 -0.735 1.00 0.00 34 CYS A C 10
ATOM 14245 O O . CYS A 1 34 ? 10.365 5.133 -0.063 1.00 0.00 34 CYS A O 10
ATOM 14252 N N . GLN A 1 35 ? 12.438 4.891 -0.880 1.00 0.00 35 GLN A N 10
ATOM 14253 C CA . GLN A 1 35 ? 12.954 6.044 -0.130 1.00 0.00 35 GLN A CA 10
ATOM 14254 C C . GLN A 1 35 ? 12.240 7.360 -0.496 1.00 0.00 35 GLN A C 10
ATOM 14255 O O . GLN A 1 35 ? 12.198 8.296 0.305 1.00 0.00 35 GLN A O 10
ATOM 14267 N N . ALA A 1 36 ? 11.670 7.418 -1.705 1.00 0.00 36 ALA A N 10
ATOM 14268 C CA . ALA A 1 36 ? 10.857 8.522 -2.212 1.00 0.00 36 ALA A CA 10
ATOM 14269 C C . ALA A 1 36 ? 9.357 8.357 -1.901 1.00 0.00 36 ALA A C 10
ATOM 14270 O O . ALA A 1 36 ? 8.693 9.344 -1.576 1.00 0.00 36 ALA A O 10
ATOM 14277 N N . ALA A 1 37 ? 8.818 7.135 -1.961 1.00 0.00 37 ALA A N 10
ATOM 14278 C CA . ALA A 1 37 ? 7.392 6.870 -1.762 1.00 0.00 37 ALA A CA 10
ATOM 14279 C C . ALA A 1 37 ? 6.995 6.689 -0.284 1.00 0.00 37 ALA A C 10
ATOM 14280 O O . ALA A 1 37 ? 5.883 7.042 0.095 1.00 0.00 37 ALA A O 10
ATOM 14287 N N . GLN A 1 38 ? 7.895 6.202 0.568 1.00 0.00 38 GLN A N 10
ATOM 14288 C CA . GLN A 1 38 ? 7.644 6.018 2.001 1.00 0.00 38 GLN A CA 10
ATOM 14289 C C . GLN A 1 38 ? 7.251 7.323 2.720 1.00 0.00 38 GLN A C 10
ATOM 14290 O O . GLN A 1 38 ? 6.188 7.323 3.344 1.00 0.00 38 GLN A O 10
ATOM 14302 N N . PRO A 1 39 ? 8.021 8.434 2.627 1.00 0.00 39 PRO A N 10
ATOM 14303 C CA . PRO A 1 39 ? 7.620 9.706 3.224 1.00 0.00 39 PRO A CA 10
ATOM 14304 C C . PRO A 1 39 ? 6.395 10.304 2.526 1.00 0.00 39 PRO A C 10
ATOM 14305 O O . PRO A 1 39 ? 5.691 11.114 3.123 1.00 0.00 39 PRO A O 10
ATOM 14313 N N . LEU A 1 40 ? 6.104 9.893 1.285 1.00 0.00 40 LEU A N 10
ATOM 14314 C CA . LEU A 1 40 ? 4.915 10.316 0.544 1.00 0.00 40 LEU A CA 10
ATOM 14315 C C . LEU A 1 40 ? 3.658 9.776 1.234 1.00 0.00 40 LEU A C 10
ATOM 14316 O O . LEU A 1 40 ? 2.795 10.543 1.672 1.00 0.00 40 LEU A O 10
ATOM 14331 N N . LEU A 1 41 ? 3.600 8.448 1.396 1.00 0.00 41 LEU A N 10
ATOM 14332 C CA . LEU A 1 41 ? 2.500 7.753 2.058 1.00 0.00 41 LEU A CA 10
ATOM 14333 C C . LEU A 1 41 ? 2.389 8.246 3.495 1.00 0.00 41 LEU A C 10
ATOM 14334 O O . LEU A 1 41 ? 1.293 8.584 3.918 1.00 0.00 41 LEU A O 10
ATOM 14349 N N . ALA A 1 42 ? 3.509 8.356 4.214 1.00 0.00 42 ALA A N 10
ATOM 14350 C CA . ALA A 1 42 ? 3.532 8.812 5.604 1.00 0.00 42 ALA A CA 10
ATOM 14351 C C . ALA A 1 42 ? 2.935 10.220 5.786 1.00 0.00 42 ALA A C 10
ATOM 14352 O O . ALA A 1 42 ? 2.245 10.463 6.780 1.00 0.00 42 ALA A O 10
ATOM 14359 N N . GLU A 1 43 ? 3.162 11.129 4.832 1.00 0.00 43 GLU A N 10
ATOM 14360 C CA . GLU A 1 43 ? 2.552 12.460 4.837 1.00 0.00 43 GLU A CA 10
ATOM 14361 C C . GLU A 1 43 ? 1.049 12.396 4.531 1.00 0.00 43 GLU A C 10
ATOM 14362 O O . GLU A 1 43 ? 0.256 13.028 5.226 1.00 0.00 43 GLU A O 10
ATOM 14372 N N . VAL A 1 44 ? 0.634 11.607 3.534 1.00 0.00 44 VAL A N 10
ATOM 14373 C CA . VAL A 1 44 ? -0.789 11.462 3.169 1.00 0.00 44 VAL A CA 10
ATOM 14374 C C . VAL A 1 44 ? -1.588 10.832 4.316 1.00 0.00 44 VAL A C 10
ATOM 14375 O O . VAL A 1 44 ? -2.594 11.393 4.751 1.00 0.00 44 VAL A O 10
ATOM 14388 N N . PHE A 1 45 ? -1.105 9.708 4.862 1.00 0.00 45 PHE A N 10
ATOM 14389 C CA . PHE A 1 45 ? -1.657 9.011 6.028 1.00 0.00 45 PHE A CA 10
ATOM 14390 C C . PHE A 1 45 ? -1.734 9.898 7.282 1.00 0.00 45 PHE A C 10
ATOM 14391 O O . PHE A 1 45 ? -2.456 9.552 8.217 1.00 0.00 45 PHE A O 10
ATOM 14407 N N . SER A 1 46 ? -1.040 11.042 7.306 1.00 0.00 46 SER A N 10
ATOM 14408 C CA . SER A 1 46 ? -1.161 12.004 8.415 1.00 0.00 46 SER A CA 10
ATOM 14409 C C . SER A 1 46 ? -2.581 12.599 8.524 1.00 0.00 46 SER A C 10
ATOM 14410 O O . SER A 1 46 ? -3.037 12.937 9.622 1.00 0.00 46 SER A O 10
ATOM 14417 N N . ASP A 1 47 ? -3.320 12.673 7.407 1.00 0.00 47 ASP A N 10
ATOM 14418 C CA . ASP A 1 47 ? -4.709 13.124 7.325 1.00 0.00 47 ASP A CA 10
ATOM 14419 C C . ASP A 1 47 ? -5.735 11.967 7.366 1.00 0.00 47 ASP A C 10
ATOM 14420 O O . ASP A 1 47 ? -6.924 12.219 7.572 1.00 0.00 47 ASP A O 10
ATOM 14428 N N . TYR A 1 48 ? -5.300 10.707 7.193 1.00 0.00 48 TYR A N 10
ATOM 14429 C CA . TYR A 1 48 ? -6.166 9.516 7.116 1.00 0.00 48 TYR A CA 10
ATOM 14430 C C . TYR A 1 48 ? -5.731 8.353 8.046 1.00 0.00 48 TYR A C 10
ATOM 14431 O O . TYR A 1 48 ? -5.708 7.200 7.599 1.00 0.00 48 TYR A O 10
ATOM 14448 N N . PRO A 1 49 ? -5.418 8.602 9.340 1.00 0.00 49 PRO A N 10
ATOM 14449 C CA . PRO A 1 49 ? -4.927 7.567 10.257 1.00 0.00 49 PRO A CA 10
ATOM 14450 C C . PRO A 1 49 ? -5.931 6.431 10.514 1.00 0.00 49 PRO A C 10
ATOM 14451 O O . PRO A 1 49 ? -5.519 5.358 10.950 1.00 0.00 49 PRO A O 10
ATOM 14459 N N . GLU A 1 50 ? -7.218 6.628 10.206 1.00 0.00 50 GLU A N 10
ATOM 14460 C CA . GLU A 1 50 ? -8.240 5.566 10.264 1.00 0.00 50 GLU A CA 10
ATOM 14461 C C . GLU A 1 50 ? -8.066 4.471 9.186 1.00 0.00 50 GLU A C 10
ATOM 14462 O O . GLU A 1 50 ? -8.649 3.393 9.324 1.00 0.00 50 GLU A O 10
ATOM 14472 N N . VAL A 1 51 ? -7.261 4.713 8.141 1.00 0.00 51 VAL A N 10
ATOM 14473 C CA . VAL A 1 51 ? -6.884 3.721 7.116 1.00 0.00 51 VAL A CA 10
ATOM 14474 C C . VAL A 1 51 ? -5.693 2.899 7.642 1.00 0.00 51 VAL A C 10
ATOM 14475 O O . VAL A 1 51 ? -4.800 3.447 8.288 1.00 0.00 51 VAL A O 10
ATOM 14488 N N . GLY A 1 52 ? -5.669 1.588 7.376 1.00 0.00 52 GLY A N 10
ATOM 14489 C CA . GLY A 1 52 ? -4.545 0.696 7.698 1.00 0.00 52 GLY A CA 10
ATOM 14490 C C . GLY A 1 52 ? -3.527 0.609 6.557 1.00 0.00 52 GLY A C 10
ATOM 14491 O O . GLY A 1 52 ? -3.889 0.795 5.398 1.00 0.00 52 GLY A O 10
ATOM 14495 N N . HIS A 1 53 ? -2.262 0.302 6.857 1.00 0.00 53 HIS A N 10
ATOM 14496 C CA . HIS A 1 53 ? -1.212 0.135 5.842 1.00 0.00 53 HIS A CA 10
ATOM 14497 C C . HIS A 1 53 ? -0.464 -1.203 6.025 1.00 0.00 53 HIS A C 10
ATOM 14498 O O . HIS A 1 53 ? 0.220 -1.408 7.035 1.00 0.00 53 HIS A O 10
ATOM 14512 N N . LEU A 1 54 ? -0.552 -2.100 5.040 1.00 0.00 54 LEU A N 10
ATOM 14513 C CA . LEU A 1 54 ? 0.163 -3.380 5.025 1.00 0.00 54 LEU A CA 10
ATOM 14514 C C . LEU A 1 54 ? 1.406 -3.251 4.135 1.00 0.00 54 LEU A C 10
ATOM 14515 O O . LEU A 1 54 ? 1.317 -3.180 2.914 1.00 0.00 54 LEU A O 10
ATOM 14530 N N . LYS A 1 55 ? 2.582 -3.222 4.763 1.00 0.00 55 LYS A N 10
ATOM 14531 C CA . LYS A 1 55 ? 3.867 -3.100 4.072 1.00 0.00 55 LYS A CA 10
ATOM 14532 C C . LYS A 1 55 ? 4.400 -4.484 3.681 1.00 0.00 55 LYS A C 10
ATOM 14533 O O . LYS A 1 55 ? 5.068 -5.143 4.482 1.00 0.00 55 LYS A O 10
ATOM 14548 N N . VAL A 1 56 ? 4.129 -4.918 2.454 1.00 0.00 56 VAL A N 10
ATOM 14549 C CA . VAL A 1 56 ? 4.593 -6.204 1.912 1.00 0.00 56 VAL A CA 10
ATOM 14550 C C . VAL A 1 56 ? 6.030 -6.074 1.461 1.00 0.00 56 VAL A C 10
ATOM 14551 O O . VAL A 1 56 ? 6.324 -5.306 0.543 1.00 0.00 56 VAL A O 10
ATOM 14564 N N . GLU A 1 57 ? 6.910 -6.849 2.098 1.00 0.00 57 GLU A N 10
ATOM 14565 C CA . GLU A 1 57 ? 8.324 -6.923 1.766 1.00 0.00 57 GLU A CA 10
ATOM 14566 C C . GLU A 1 57 ? 8.527 -7.782 0.497 1.00 0.00 57 GLU A C 10
ATOM 14567 O O . GLU A 1 57 ? 8.918 -8.949 0.541 1.00 0.00 57 GLU A O 10
ATOM 14577 N N . ASP A 1 58 ? 8.207 -7.189 -0.653 1.00 0.00 58 ASP A N 10
ATOM 14578 C CA . ASP A 1 58 ? 7.957 -7.825 -1.959 1.00 0.00 58 ASP A CA 10
ATOM 14579 C C . ASP A 1 58 ? 9.261 -8.167 -2.718 1.00 0.00 58 ASP A C 10
ATOM 14580 O O . ASP A 1 58 ? 9.308 -8.175 -3.950 1.00 0.00 58 ASP A O 10
ATOM 14588 N N . GLY A 1 59 ? 10.336 -8.441 -1.967 1.00 0.00 59 GLY A N 10
ATOM 14589 C CA . GLY A 1 59 ? 11.631 -8.920 -2.461 1.00 0.00 59 GLY A CA 10
ATOM 14590 C C . GLY A 1 59 ? 11.902 -10.366 -2.018 1.00 0.00 59 GLY A C 10
ATOM 14591 O O . GLY A 1 59 ? 11.801 -11.262 -2.863 1.00 0.00 59 GLY A O 10
ATOM 14595 N N . PRO A 1 60 ? 12.239 -10.619 -0.735 1.00 0.00 60 PRO A N 10
ATOM 14596 C CA . PRO A 1 60 ? 12.702 -11.926 -0.262 1.00 0.00 60 PRO A CA 10
ATOM 14597 C C . PRO A 1 60 ? 11.722 -13.090 -0.449 1.00 0.00 60 PRO A C 10
ATOM 14598 O O . PRO A 1 60 ? 12.149 -14.198 -0.765 1.00 0.00 60 PRO A O 10
ATOM 14606 N N . GLY A 1 61 ? 10.415 -12.862 -0.261 1.00 0.00 61 GLY A N 10
ATOM 14607 C CA . GLY A 1 61 ? 9.392 -13.918 -0.307 1.00 0.00 61 GLY A CA 10
ATOM 14608 C C . GLY A 1 61 ? 7.975 -13.437 -0.005 1.00 0.00 61 GLY A C 10
ATOM 14609 O O . GLY A 1 61 ? 7.777 -12.291 0.406 1.00 0.00 61 GLY A O 10
ATOM 14613 N N . ARG A 1 62 ? 6.985 -14.312 -0.240 1.00 0.00 62 ARG A N 10
ATOM 14614 C CA . ARG A 1 62 ? 5.540 -14.027 -0.110 1.00 0.00 62 ARG A CA 10
ATOM 14615 C C . ARG A 1 62 ? 5.137 -12.757 -0.890 1.00 0.00 62 ARG A C 10
ATOM 14616 O O . ARG A 1 62 ? 4.463 -11.869 -0.369 1.00 0.00 62 ARG A O 10
ATOM 14634 N N . ARG A 1 63 ? 5.606 -12.666 -2.141 1.00 0.00 63 ARG A N 10
ATOM 14635 C CA . ARG A 1 63 ? 5.533 -11.494 -3.030 1.00 0.00 63 ARG A CA 10
ATOM 14636 C C . ARG A 1 63 ? 4.105 -11.241 -3.538 1.00 0.00 63 ARG A C 10
ATOM 14637 O O . ARG A 1 63 ? 3.747 -11.592 -4.666 1.00 0.00 63 ARG A O 10
ATOM 14655 N N . LEU A 1 64 ? 3.272 -10.648 -2.680 1.00 0.00 64 LEU A N 10
ATOM 14656 C CA . LEU A 1 64 ? 1.842 -10.405 -2.884 1.00 0.00 64 LEU A CA 10
ATOM 14657 C C . LEU A 1 64 ? 1.538 -9.562 -4.135 1.00 0.00 64 LEU A C 10
ATOM 14658 O O . LEU A 1 64 ? 0.521 -9.809 -4.780 1.00 0.00 64 LEU A O 10
ATOM 14673 N N . GLY A 1 65 ? 2.443 -8.670 -4.566 1.00 0.00 65 GLY A N 10
ATOM 14674 C CA . GLY A 1 65 ? 2.260 -7.834 -5.762 1.00 0.00 65 GLY A CA 10
ATOM 14675 C C . GLY A 1 65 ? 2.179 -8.618 -7.078 1.00 0.00 65 GLY A C 10
ATOM 14676 O O . GLY A 1 65 ? 1.535 -8.159 -8.029 1.00 0.00 65 GLY A O 10
ATOM 14680 N N . ARG A 1 66 ? 2.729 -9.840 -7.114 1.00 0.00 66 ARG A N 10
ATOM 14681 C CA . ARG A 1 66 ? 2.515 -10.785 -8.219 1.00 0.00 66 ARG A CA 10
ATOM 14682 C C . ARG A 1 66 ? 1.039 -11.201 -8.314 1.00 0.00 66 ARG A C 10
ATOM 14683 O O . ARG A 1 66 ? 0.464 -11.181 -9.399 1.00 0.00 66 ARG A O 10
ATOM 14701 N N . SER A 1 67 ? 0.389 -11.468 -7.181 1.00 0.00 67 SER A N 10
ATOM 14702 C CA . SER A 1 67 ? -1.027 -11.876 -7.085 1.00 0.00 67 SER A CA 10
ATOM 14703 C C . SER A 1 67 ? -2.017 -10.698 -7.131 1.00 0.00 67 SER A C 10
ATOM 14704 O O . SER A 1 67 ? -3.232 -10.905 -7.180 1.00 0.00 67 SER A O 10
ATOM 14711 N N . PHE A 1 68 ? -1.517 -9.456 -7.131 1.00 0.00 68 PHE A N 10
ATOM 14712 C CA . PHE A 1 68 ? -2.242 -8.262 -7.576 1.00 0.00 68 PHE A CA 10
ATOM 14713 C C . PHE A 1 68 ? -1.946 -7.889 -9.037 1.00 0.00 68 PHE A C 10
ATOM 14714 O O . PHE A 1 68 ? -2.569 -6.956 -9.551 1.00 0.00 68 PHE A O 10
ATOM 14730 N N . GLN A 1 69 ? -1.029 -8.608 -9.708 1.00 0.00 69 GLN A N 10
ATOM 14731 C CA . GLN A 1 69 ? -0.651 -8.416 -11.114 1.00 0.00 69 GLN A CA 10
ATOM 14732 C C . GLN A 1 69 ? -0.148 -6.974 -11.355 1.00 0.00 69 GLN A C 10
ATOM 14733 O O . GLN A 1 69 ? -0.552 -6.300 -12.299 1.00 0.00 69 GLN A O 10
ATOM 14745 N N . VAL A 1 70 ? 0.681 -6.488 -10.427 1.00 0.00 70 VAL A N 10
ATOM 14746 C CA . VAL A 1 70 ? 1.179 -5.102 -10.311 1.00 0.00 70 VAL A CA 10
ATOM 14747 C C . VAL A 1 70 ? 1.885 -4.587 -11.578 1.00 0.00 70 VAL A C 10
ATOM 14748 O O . VAL A 1 70 ? 2.628 -5.316 -12.237 1.00 0.00 70 VAL A O 10
ATOM 14761 N N . LYS A 1 71 ? 1.662 -3.301 -11.905 1.00 0.00 71 LYS A N 10
ATOM 14762 C CA . LYS A 1 71 ? 2.214 -2.623 -13.089 1.00 0.00 71 LYS A CA 10
ATOM 14763 C C . LYS A 1 71 ? 3.720 -2.302 -12.938 1.00 0.00 71 LYS A C 10
ATOM 14764 O O . LYS A 1 71 ? 4.542 -2.826 -13.693 1.00 0.00 71 LYS A O 10
ATOM 14779 N N . LEU A 1 72 ? 4.071 -1.452 -11.965 1.00 0.00 72 LEU A N 10
ATOM 14780 C CA . LEU A 1 72 ? 5.446 -1.122 -11.569 1.00 0.00 72 LEU A CA 10
ATOM 14781 C C . LEU A 1 72 ? 5.597 -1.444 -10.079 1.00 0.00 72 LEU A C 10
ATOM 14782 O O . LEU A 1 72 ? 4.682 -1.178 -9.303 1.00 0.00 72 LEU A O 10
ATOM 14797 N N . TRP A 1 73 ? 6.735 -2.003 -9.666 1.00 0.00 73 TRP A N 10
ATOM 14798 C CA . TRP A 1 73 ? 6.905 -2.570 -8.322 1.00 0.00 73 TRP A CA 10
ATOM 14799 C C . TRP A 1 73 ? 6.477 -1.674 -7.137 1.00 0.00 73 TRP A C 10
ATOM 14800 O O . TRP A 1 73 ? 5.821 -2.209 -6.239 1.00 0.00 73 TRP A O 10
ATOM 14820 N N . PRO A 1 74 ? 6.764 -0.348 -7.097 1.00 0.00 74 PRO A N 10
ATOM 14821 C CA . PRO A 1 74 ? 6.260 0.548 -6.060 1.00 0.00 74 PRO A CA 10
ATOM 14822 C C . PRO A 1 74 ? 4.795 0.936 -6.350 1.00 0.00 74 PRO A C 10
ATOM 14823 O O . PRO A 1 74 ? 4.489 2.054 -6.785 1.00 0.00 74 PRO A O 10
ATOM 14831 N N . THR A 1 75 ? 3.890 -0.016 -6.099 1.00 0.00 75 THR A N 10
ATOM 14832 C CA . THR A 1 75 ? 2.432 0.126 -6.197 1.00 0.00 75 THR A CA 10
ATOM 14833 C C . THR A 1 75 ? 1.834 -0.134 -4.828 1.00 0.00 75 THR A C 10
ATOM 14834 O O . THR A 1 75 ? 2.351 -0.935 -4.043 1.00 0.00 75 THR A O 10
ATOM 14845 N N . PHE A 1 76 ? 0.708 0.515 -4.563 1.00 0.00 76 PHE A N 10
ATOM 14846 C CA . PHE A 1 76 ? -0.114 0.286 -3.386 1.00 0.00 76 PHE A CA 10
ATOM 14847 C C . PHE A 1 76 ? -1.597 0.226 -3.786 1.00 0.00 76 PHE A C 10
ATOM 14848 O O . PHE A 1 76 ? -2.116 1.124 -4.453 1.00 0.00 76 PHE A O 10
ATOM 14864 N N . VAL A 1 77 ? -2.257 -0.869 -3.397 1.00 0.00 77 VAL A N 10
ATOM 14865 C CA . VAL A 1 77 ? -3.637 -1.225 -3.768 1.00 0.00 77 VAL A CA 10
ATOM 14866 C C . VAL A 1 77 ? -4.545 -0.948 -2.575 1.00 0.00 77 VAL A C 10
ATOM 14867 O O . VAL A 1 77 ? -4.329 -1.484 -1.485 1.00 0.00 77 VAL A O 10
ATOM 14880 N N . PHE A 1 78 ? -5.546 -0.093 -2.777 1.00 0.00 78 PHE A N 10
ATOM 14881 C CA . PHE A 1 78 ? -6.529 0.265 -1.757 1.00 0.00 78 PHE A CA 10
ATOM 14882 C C . PHE A 1 78 ? -7.624 -0.801 -1.716 1.00 0.00 78 PHE A C 10
ATOM 14883 O O . PHE A 1 78 ? -8.328 -1.026 -2.707 1.00 0.00 78 PHE A O 10
ATOM 14899 N N . LEU A 1 79 ? -7.765 -1.476 -0.577 1.00 0.00 79 LEU A N 10
ATOM 14900 C CA . LEU A 1 79 ? -8.795 -2.478 -0.314 1.00 0.00 79 LEU A CA 10
ATOM 14901 C C . LEU A 1 79 ? -9.850 -1.923 0.641 1.00 0.00 79 LEU A C 10
ATOM 14902 O O . LEU A 1 79 ? -9.566 -1.077 1.493 1.00 0.00 79 LEU A O 10
ATOM 14917 N N . ARG A 1 80 ? -11.059 -2.464 0.509 1.00 0.00 80 ARG A N 10
ATOM 14918 C CA . ARG A 1 80 ? -12.212 -2.217 1.383 1.00 0.00 80 ARG A CA 10
ATOM 14919 C C . ARG A 1 80 ? -13.267 -3.298 1.127 1.00 0.00 80 ARG A C 10
ATOM 14920 O O . ARG A 1 80 ? -13.483 -3.689 -0.018 1.00 0.00 80 ARG A O 10
ATOM 14938 N N . ASP A 1 81 ? -13.856 -3.827 2.193 1.00 0.00 81 ASP A N 10
ATOM 14939 C CA . ASP A 1 81 ? -14.808 -4.960 2.173 1.00 0.00 81 ASP A CA 10
ATOM 14940 C C . ASP A 1 81 ? -14.160 -6.287 1.694 1.00 0.00 81 ASP A C 10
ATOM 14941 O O . ASP A 1 81 ? -14.840 -7.218 1.253 1.00 0.00 81 ASP A O 10
ATOM 14949 N N . GLY A 1 82 ? -12.818 -6.368 1.748 1.00 0.00 82 GLY A N 10
ATOM 14950 C CA . GLY A 1 82 ? -12.018 -7.520 1.314 1.00 0.00 82 GLY A CA 10
ATOM 14951 C C . GLY A 1 82 ? -11.634 -7.507 -0.170 1.00 0.00 82 GLY A C 10
ATOM 14952 O O . GLY A 1 82 ? -10.835 -8.345 -0.591 1.00 0.00 82 GLY A O 10
ATOM 14956 N N . ARG A 1 83 ? -12.171 -6.567 -0.956 1.00 0.00 83 ARG A N 10
ATOM 14957 C CA . ARG A 1 83 ? -11.916 -6.379 -2.382 1.00 0.00 83 ARG A CA 10
ATOM 14958 C C . ARG A 1 83 ? -11.040 -5.137 -2.609 1.00 0.00 83 ARG A C 10
ATOM 14959 O O . ARG A 1 83 ? -11.052 -4.194 -1.819 1.00 0.00 83 ARG A O 10
ATOM 14977 N N . GLU A 1 84 ? -10.315 -5.106 -3.722 1.00 0.00 84 GLU A N 10
ATOM 14978 C CA . GLU A 1 84 ? -9.695 -3.885 -4.257 1.00 0.00 84 GLU A CA 10
ATOM 14979 C C . GLU A 1 84 ? -10.782 -2.869 -4.644 1.00 0.00 84 GLU A C 10
ATOM 14980 O O . GLU A 1 84 ? -11.692 -3.192 -5.406 1.00 0.00 84 GLU A O 10
ATOM 14990 N N . VAL A 1 85 ? -10.662 -1.635 -4.151 1.00 0.00 85 VAL A N 10
ATOM 14991 C CA . VAL A 1 85 ? -11.491 -0.481 -4.556 1.00 0.00 85 VAL A CA 10
ATOM 14992 C C . VAL A 1 85 ? -10.747 0.461 -5.521 1.00 0.00 85 VAL A C 10
ATOM 14993 O O . VAL A 1 85 ? -11.394 1.189 -6.271 1.00 0.00 85 VAL A O 10
ATOM 15006 N N . ALA A 1 86 ? -9.412 0.420 -5.520 1.00 0.00 86 ALA A N 10
ATOM 15007 C CA . ALA A 1 86 ? -8.511 1.236 -6.337 1.00 0.00 86 ALA A CA 10
ATOM 15008 C C . ALA A 1 86 ? -7.055 0.794 -6.157 1.00 0.00 86 ALA A C 10
ATOM 15009 O O . ALA A 1 86 ? -6.756 -0.036 -5.303 1.00 0.00 86 ALA A O 10
ATOM 15016 N N . ARG A 1 87 ? -6.141 1.436 -6.885 1.00 0.00 87 ARG A N 10
ATOM 15017 C CA . ARG A 1 87 ? -4.707 1.397 -6.616 1.00 0.00 87 ARG A CA 10
ATOM 15018 C C . ARG A 1 87 ? -4.008 2.640 -7.165 1.00 0.00 87 ARG A C 10
ATOM 15019 O O . ARG A 1 87 ? -4.493 3.279 -8.100 1.00 0.00 87 ARG A O 10
ATOM 15037 N N . VAL A 1 88 ? -2.848 2.954 -6.597 1.00 0.00 88 VAL A N 10
ATOM 15038 C CA . VAL A 1 88 ? -1.951 4.030 -7.048 1.00 0.00 88 VAL A CA 10
ATOM 15039 C C . VAL A 1 88 ? -0.566 3.419 -7.269 1.00 0.00 88 VAL A C 10
ATOM 15040 O O . VAL A 1 88 ? -0.144 2.552 -6.508 1.00 0.00 88 VAL A O 10
ATOM 15053 N N . VAL A 1 89 ? 0.123 3.856 -8.320 1.00 0.00 89 VAL A N 10
ATOM 15054 C CA . VAL A 1 89 ? 1.432 3.351 -8.750 1.00 0.00 89 VAL A CA 10
ATOM 15055 C C . VAL A 1 89 ? 2.335 4.523 -9.136 1.00 0.00 89 VAL A C 10
ATOM 15056 O O . VAL A 1 89 ? 1.872 5.471 -9.772 1.00 0.00 89 VAL A O 10
ATOM 15069 N N . ARG A 1 90 ? 3.617 4.453 -8.757 1.00 0.00 90 ARG A N 10
ATOM 15070 C CA . ARG A 1 90 ? 4.653 5.445 -9.090 1.00 0.00 90 ARG A CA 10
ATOM 15071 C C . ARG A 1 90 ? 4.218 6.875 -8.651 1.00 0.00 90 ARG A C 10
ATOM 15072 O O . ARG A 1 90 ? 3.987 7.729 -9.517 1.00 0.00 90 ARG A O 10
ATOM 15090 N N . PRO A 1 91 ? 4.036 7.146 -7.334 1.00 0.00 91 PRO A N 10
ATOM 15091 C CA . PRO A 1 91 ? 3.470 8.400 -6.816 1.00 0.00 91 PRO A CA 10
ATOM 15092 C C . PRO A 1 91 ? 4.294 9.609 -7.277 1.00 0.00 91 PRO A C 10
ATOM 15093 O O . PRO A 1 91 ? 5.507 9.655 -7.075 1.00 0.00 91 PRO A O 10
ATOM 15101 N N . GLY A 1 92 ? 3.632 10.597 -7.890 1.00 0.00 92 GLY A N 10
ATOM 15102 C CA . GLY A 1 92 ? 4.275 11.804 -8.425 1.00 0.00 92 GLY A CA 10
ATOM 15103 C C . GLY A 1 92 ? 4.450 12.913 -7.382 1.00 0.00 92 GLY A C 10
ATOM 15104 O O . GLY A 1 92 ? 5.448 13.629 -7.398 1.00 0.00 92 GLY A O 10
ATOM 15108 N N . SER A 1 93 ? 3.498 13.037 -6.460 1.00 0.00 93 SER A N 10
ATOM 15109 C CA . SER A 1 93 ? 3.435 14.060 -5.415 1.00 0.00 93 SER A CA 10
ATOM 15110 C C . SER A 1 93 ? 2.307 13.737 -4.415 1.00 0.00 93 SER A C 10
ATOM 15111 O O . SER A 1 93 ? 1.363 13.006 -4.744 1.00 0.00 93 SER A O 10
ATOM 15118 N N . ALA A 1 94 ? 2.338 14.321 -3.211 1.00 0.00 94 ALA A N 10
ATOM 15119 C CA . ALA A 1 94 ? 1.236 14.215 -2.249 1.00 0.00 94 ALA A CA 10
ATOM 15120 C C . ALA A 1 94 ? -0.079 14.720 -2.868 1.00 0.00 94 ALA A C 10
ATOM 15121 O O . ALA A 1 94 ? -1.122 14.144 -2.610 1.00 0.00 94 ALA A O 10
ATOM 15128 N N . SER A 1 95 ? -0.046 15.685 -3.786 1.00 0.00 95 SER A N 10
ATOM 15129 C CA . SER A 1 95 ? -1.241 16.149 -4.509 1.00 0.00 95 SER A CA 10
ATOM 15130 C C . SER A 1 95 ? -1.898 15.065 -5.385 1.00 0.00 95 SER A C 10
ATOM 15131 O O . SER A 1 95 ? -3.098 15.142 -5.640 1.00 0.00 95 SER A O 10
ATOM 15138 N N . VAL A 1 96 ? -1.153 14.037 -5.818 1.00 0.00 96 VAL A N 10
ATOM 15139 C CA . VAL A 1 96 ? -1.673 12.859 -6.548 1.00 0.00 96 VAL A CA 10
ATOM 15140 C C . VAL A 1 96 ? -2.033 11.724 -5.582 1.00 0.00 96 VAL A C 10
ATOM 15141 O O . VAL A 1 96 ? -3.076 11.084 -5.741 1.00 0.00 96 VAL A O 10
ATOM 15154 N N . LEU A 1 97 ? -1.206 11.485 -4.560 1.00 0.00 97 LEU A N 10
ATOM 15155 C CA . LEU A 1 97 ? -1.424 10.418 -3.584 1.00 0.00 97 LEU A CA 10
ATOM 15156 C C . LEU A 1 97 ? -2.614 10.734 -2.651 1.00 0.00 97 LEU A C 10
ATOM 15157 O O . LEU A 1 97 ? -3.506 9.905 -2.510 1.00 0.00 97 LEU A O 10
ATOM 15172 N N . GLU A 1 98 ? -2.679 11.942 -2.084 1.00 0.00 98 GLU A N 10
ATOM 15173 C CA . GLU A 1 98 ? -3.782 12.390 -1.230 1.00 0.00 98 GLU A CA 10
ATOM 15174 C C . GLU A 1 98 ? -5.123 12.416 -1.991 1.00 0.00 98 GLU A C 10
ATOM 15175 O O . GLU A 1 98 ? -6.154 12.070 -1.416 1.00 0.00 98 GLU A O 10
ATOM 15185 N N . GLU A 1 99 ? -5.116 12.778 -3.282 1.00 0.00 99 GLU A N 10
ATOM 15186 C CA . GLU A 1 99 ? -6.297 12.796 -4.164 1.00 0.00 99 GLU A CA 10
ATOM 15187 C C . GLU A 1 99 ? -6.933 11.404 -4.315 1.00 0.00 99 GLU A C 10
ATOM 15188 O O . GLU A 1 99 ? -8.156 11.269 -4.384 1.00 0.00 99 GLU A O 10
ATOM 15198 N N . ALA A 1 100 ? -6.117 10.352 -4.335 1.00 0.00 100 ALA A N 10
ATOM 15199 C CA . ALA A 1 100 ? -6.617 8.988 -4.274 1.00 0.00 100 ALA A CA 10
ATOM 15200 C C . ALA A 1 100 ? -7.077 8.630 -2.851 1.00 0.00 100 ALA A C 10
ATOM 15201 O O . ALA A 1 100 ? -8.172 8.104 -2.685 1.00 0.00 100 ALA A O 10
ATOM 15208 N N . PHE A 1 101 ? -6.304 8.961 -1.815 1.00 0.00 101 PHE A N 10
ATOM 15209 C CA . PHE A 1 101 ? -6.652 8.622 -0.432 1.00 0.00 101 PHE A CA 10
ATOM 15210 C C . PHE A 1 101 ? -8.031 9.153 -0.031 1.00 0.00 101 PHE A C 10
ATOM 15211 O O . PHE A 1 101 ? -8.874 8.385 0.436 1.00 0.00 101 PHE A O 10
ATOM 15227 N N . GLU A 1 102 ? -8.290 10.443 -0.267 1.00 0.00 102 GLU A N 10
ATOM 15228 C CA . GLU A 1 102 ? -9.602 11.044 0.005 1.00 0.00 102 GLU A CA 10
ATOM 15229 C C . GLU A 1 102 ? -10.742 10.389 -0.781 1.00 0.00 102 GLU A C 10
ATOM 15230 O O . GLU A 1 102 ? -11.860 10.269 -0.269 1.00 0.00 102 GLU A O 10
ATOM 15240 N N . SER A 1 103 ? -10.471 9.909 -1.992 1.00 0.00 103 SER A N 10
ATOM 15241 C CA . SER A 1 103 ? -11.462 9.197 -2.799 1.00 0.00 103 SER A CA 10
ATOM 15242 C C . SER A 1 103 ? -11.819 7.820 -2.207 1.00 0.00 103 SER A C 10
ATOM 15243 O O . SER A 1 103 ? -12.974 7.399 -2.286 1.00 0.00 103 SER A O 10
ATOM 15250 N N . LEU A 1 104 ? -10.860 7.129 -1.566 1.00 0.00 104 LEU A N 10
ATOM 15251 C CA . LEU A 1 104 ? -11.068 5.772 -1.019 1.00 0.00 104 LEU A CA 10
ATOM 15252 C C . LEU A 1 104 ? -11.426 5.765 0.469 1.00 0.00 104 LEU A C 10
ATOM 15253 O O . LEU A 1 104 ? -12.096 4.837 0.927 1.00 0.00 104 LEU A O 10
ATOM 15268 N N . VAL A 1 105 ? -11.042 6.804 1.212 1.00 0.00 105 VAL A N 10
ATOM 15269 C CA . VAL A 1 105 ? -11.463 7.016 2.608 1.00 0.00 105 VAL A CA 10
ATOM 15270 C C . VAL A 1 105 ? -12.945 7.403 2.695 1.00 0.00 105 VAL A C 10
ATOM 15271 O O . VAL A 1 105 ? -13.611 7.087 3.680 1.00 0.00 105 VAL A O 10
ATOM 15284 N N . GLY A 1 106 ? -13.464 8.052 1.644 1.00 0.00 106 GLY A N 10
ATOM 15285 C CA . GLY A 1 106 ? -14.851 8.501 1.502 1.00 0.00 106 GLY A CA 10
ATOM 15286 C C . GLY A 1 106 ? -15.060 10.007 1.693 1.00 0.00 106 GLY A C 10
ATOM 15287 O O . GLY A 1 106 ? -16.154 10.507 1.434 1.00 0.00 106 GLY A O 10
ATOM 15291 N N . GLU A 1 107 ? -14.024 10.753 2.078 1.00 0.00 107 GLU A N 10
ATOM 15292 C CA . GLU A 1 107 ? -14.057 12.214 2.241 1.00 0.00 107 GLU A CA 10
ATOM 15293 C C . GLU A 1 107 ? -14.287 12.967 0.913 1.00 0.00 107 GLU A C 10
ATOM 15294 O O . GLU A 1 107 ? -14.826 14.077 0.919 1.00 0.00 107 GLU A O 10
ATOM 15304 N N . GLY A 1 108 ? -13.945 12.346 -0.222 1.00 0.00 108 GLY A N 10
ATOM 15305 C CA . GLY A 1 108 ? -14.193 12.857 -1.578 1.00 0.00 108 GLY A CA 10
ATOM 15306 C C . GLY A 1 108 ? -15.529 12.432 -2.201 1.00 0.00 108 GLY A C 10
ATOM 15307 O O . GLY A 1 108 ? -15.773 12.740 -3.365 1.00 0.00 108 GLY A O 10
ATOM 15311 N N . MET A 1 1 ? 3.114 5.519 6.431 1.00 0.00 1 MET A N 11
ATOM 15312 C CA . MET A 1 1 ? 3.972 5.655 7.610 1.00 0.00 1 MET A CA 11
ATOM 15313 C C . MET A 1 1 ? 5.368 5.074 7.340 1.00 0.00 1 MET A C 11
ATOM 15314 O O . MET A 1 1 ? 5.487 4.011 6.727 1.00 0.00 1 MET A O 11
ATOM 15326 N N . LYS A 1 2 ? 6.429 5.747 7.803 1.00 0.00 2 LYS A N 11
ATOM 15327 C CA . LYS A 1 2 ? 7.830 5.472 7.406 1.00 0.00 2 LYS A CA 11
ATOM 15328 C C . LYS A 1 2 ? 8.501 4.227 8.036 1.00 0.00 2 LYS A C 11
ATOM 15329 O O . LYS A 1 2 ? 9.681 3.962 7.769 1.00 0.00 2 LYS A O 11
ATOM 15344 N N . THR A 1 3 ? 7.787 3.484 8.893 1.00 0.00 3 THR A N 11
ATOM 15345 C CA . THR A 1 3 ? 8.275 2.285 9.604 1.00 0.00 3 THR A CA 11
ATOM 15346 C C . THR A 1 3 ? 8.623 1.132 8.656 1.00 0.00 3 THR A C 11
ATOM 15347 O O . THR A 1 3 ? 8.218 1.126 7.493 1.00 0.00 3 THR A O 11
ATOM 15358 N N . ARG A 1 4 ? 9.371 0.146 9.153 1.00 0.00 4 ARG A N 11
ATOM 15359 C CA . ARG A 1 4 ? 9.923 -0.952 8.344 1.00 0.00 4 ARG A CA 11
ATOM 15360 C C . ARG A 1 4 ? 8.880 -1.894 7.721 1.00 0.00 4 ARG A C 11
ATOM 15361 O O . ARG A 1 4 ? 7.813 -2.147 8.287 1.00 0.00 4 ARG A O 11
ATOM 15379 N N . TYR A 1 5 ? 9.221 -2.442 6.557 1.00 0.00 5 TYR A N 11
ATOM 15380 C CA . TYR A 1 5 ? 8.490 -3.502 5.857 1.00 0.00 5 TYR A CA 11
ATOM 15381 C C . TYR A 1 5 ? 8.462 -4.856 6.591 1.00 0.00 5 TYR A C 11
ATOM 15382 O O . TYR A 1 5 ? 9.288 -5.115 7.468 1.00 0.00 5 TYR A O 11
ATOM 15399 N N . SER A 1 6 ? 7.521 -5.728 6.206 1.00 0.00 6 SER A N 11
ATOM 15400 C CA . SER A 1 6 ? 7.391 -7.071 6.790 1.00 0.00 6 SER A CA 11
ATOM 15401 C C . SER A 1 6 ? 7.235 -8.206 5.765 1.00 0.00 6 SER A C 11
ATOM 15402 O O . SER A 1 6 ? 6.469 -8.108 4.802 1.00 0.00 6 SER A O 11
ATOM 15409 N N . ALA A 1 7 ? 7.928 -9.325 5.996 1.00 0.00 7 ALA A N 11
ATOM 15410 C CA . ALA A 1 7 ? 7.781 -10.570 5.232 1.00 0.00 7 ALA A CA 11
ATOM 15411 C C . ALA A 1 7 ? 6.529 -11.382 5.628 1.00 0.00 7 ALA A C 11
ATOM 15412 O O . ALA A 1 7 ? 6.119 -12.277 4.889 1.00 0.00 7 ALA A O 11
ATOM 15419 N N . GLU A 1 8 ? 5.913 -11.082 6.778 1.00 0.00 8 GLU A N 11
ATOM 15420 C CA . GLU A 1 8 ? 4.839 -11.876 7.394 1.00 0.00 8 GLU A CA 11
ATOM 15421 C C . GLU A 1 8 ? 3.439 -11.500 6.858 1.00 0.00 8 GLU A C 11
ATOM 15422 O O . GLU A 1 8 ? 2.457 -11.441 7.603 1.00 0.00 8 GLU A O 11
ATOM 15432 N N . ALA A 1 9 ? 3.337 -11.226 5.555 1.00 0.00 9 ALA A N 11
ATOM 15433 C CA . ALA A 1 9 ? 2.084 -10.901 4.881 1.00 0.00 9 ALA A CA 11
ATOM 15434 C C . ALA A 1 9 ? 1.119 -12.107 4.772 1.00 0.00 9 ALA A C 11
ATOM 15435 O O . ALA A 1 9 ? 1.578 -13.258 4.753 1.00 0.00 9 ALA A O 11
ATOM 15442 N N . PRO A 1 10 ? -0.202 -11.855 4.651 1.00 0.00 10 PRO A N 11
ATOM 15443 C CA . PRO A 1 10 ? -1.218 -12.886 4.452 1.00 0.00 10 PRO A CA 11
ATOM 15444 C C . PRO A 1 10 ? -1.148 -13.497 3.053 1.00 0.00 10 PRO A C 11
ATOM 15445 O O . PRO A 1 10 ? -0.576 -12.922 2.124 1.00 0.00 10 PRO A O 11
ATOM 15453 N N . ALA A 1 11 ? -1.800 -14.650 2.891 1.00 0.00 11 ALA A N 11
ATOM 15454 C CA . ALA A 1 11 ? -2.181 -15.178 1.576 1.00 0.00 11 ALA A CA 11
ATOM 15455 C C . ALA A 1 11 ? -3.397 -14.404 1.030 1.00 0.00 11 ALA A C 11
ATOM 15456 O O . ALA A 1 11 ? -4.232 -13.946 1.810 1.00 0.00 11 ALA A O 11
ATOM 15463 N N . ARG A 1 12 ? -3.550 -14.296 -0.299 1.00 0.00 12 ARG A N 11
ATOM 15464 C CA . ARG A 1 12 ? -4.616 -13.475 -0.904 1.00 0.00 12 ARG A CA 11
ATOM 15465 C C . ARG A 1 12 ? -6.037 -13.965 -0.532 1.00 0.00 12 ARG A C 11
ATOM 15466 O O . ARG A 1 12 ? -6.963 -13.163 -0.432 1.00 0.00 12 ARG A O 11
ATOM 15484 N N . ASP A 1 13 ? -6.211 -15.262 -0.270 1.00 0.00 13 ASP A N 11
ATOM 15485 C CA . ASP A 1 13 ? -7.476 -15.842 0.203 1.00 0.00 13 ASP A CA 11
ATOM 15486 C C . ASP A 1 13 ? -7.790 -15.461 1.665 1.00 0.00 13 ASP A C 11
ATOM 15487 O O . ASP A 1 13 ? -8.937 -15.160 1.996 1.00 0.00 13 ASP A O 11
ATOM 15495 N N . GLU A 1 14 ? -6.771 -15.422 2.528 1.00 0.00 14 GLU A N 11
ATOM 15496 C CA . GLU A 1 14 ? -6.890 -15.000 3.927 1.00 0.00 14 GLU A CA 11
ATOM 15497 C C . GLU A 1 14 ? -7.094 -13.476 4.051 1.00 0.00 14 GLU A C 11
ATOM 15498 O O . GLU A 1 14 ? -7.843 -13.011 4.906 1.00 0.00 14 GLU A O 11
ATOM 15508 N N . LEU A 1 15 ? -6.483 -12.709 3.146 1.00 0.00 15 LEU A N 11
ATOM 15509 C CA . LEU A 1 15 ? -6.687 -11.272 2.967 1.00 0.00 15 LEU A CA 11
ATOM 15510 C C . LEU A 1 15 ? -8.154 -10.973 2.621 1.00 0.00 15 LEU A C 11
ATOM 15511 O O . LEU A 1 15 ? -8.731 -10.043 3.172 1.00 0.00 15 LEU A O 11
ATOM 15526 N N . ASP A 1 16 ? -8.792 -11.793 1.782 1.00 0.00 16 ASP A N 11
ATOM 15527 C CA . ASP A 1 16 ? -10.195 -11.645 1.371 1.00 0.00 16 ASP A CA 11
ATOM 15528 C C . ASP A 1 16 ? -11.194 -11.777 2.545 1.00 0.00 16 ASP A C 11
ATOM 15529 O O . ASP A 1 16 ? -12.361 -11.398 2.399 1.00 0.00 16 ASP A O 11
ATOM 15537 N N . ARG A 1 17 ? -10.743 -12.269 3.712 1.00 0.00 17 ARG A N 11
ATOM 15538 C CA . ARG A 1 17 ? -11.532 -12.300 4.950 1.00 0.00 17 ARG A CA 11
ATOM 15539 C C . ARG A 1 17 ? -11.594 -10.933 5.660 1.00 0.00 17 ARG A C 11
ATOM 15540 O O . ARG A 1 17 ? -12.468 -10.757 6.517 1.00 0.00 17 ARG A O 11
ATOM 15558 N N . LEU A 1 18 ? -10.695 -9.979 5.359 1.00 0.00 18 LEU A N 11
ATOM 15559 C CA . LEU A 1 18 ? -10.731 -8.644 6.001 1.00 0.00 18 LEU A CA 11
ATOM 15560 C C . LEU A 1 18 ? -11.942 -7.811 5.541 1.00 0.00 18 LEU A C 11
ATOM 15561 O O . LEU A 1 18 ? -12.576 -8.139 4.540 1.00 0.00 18 LEU A O 11
ATOM 15576 N N . ALA A 1 19 ? -12.262 -6.730 6.263 1.00 0.00 19 ALA A N 11
ATOM 15577 C CA . ALA A 1 19 ? -13.399 -5.852 5.936 1.00 0.00 19 ALA A CA 11
ATOM 15578 C C . ALA A 1 19 ? -13.102 -4.340 5.952 1.00 0.00 19 ALA A C 11
ATOM 15579 O O . ALA A 1 19 ? -13.773 -3.585 5.243 1.00 0.00 19 ALA A O 11
ATOM 15586 N N . GLY A 1 20 ? -12.116 -3.880 6.726 1.00 0.00 20 GLY A N 11
ATOM 15587 C CA . GLY A 1 20 ? -11.837 -2.446 6.895 1.00 0.00 20 GLY A CA 11
ATOM 15588 C C . GLY A 1 20 ? -11.060 -1.818 5.724 1.00 0.00 20 GLY A C 11
ATOM 15589 O O . GLY A 1 20 ? -10.567 -2.549 4.857 1.00 0.00 20 GLY A O 11
ATOM 15593 N N . PRO A 1 21 ? -10.926 -0.476 5.696 1.00 0.00 21 PRO A N 11
ATOM 15594 C CA . PRO A 1 21 ? -10.097 0.222 4.719 1.00 0.00 21 PRO A CA 11
ATOM 15595 C C . PRO A 1 21 ? -8.623 -0.065 5.029 1.00 0.00 21 PRO A C 11
ATOM 15596 O O . PRO A 1 21 ? -8.103 0.385 6.050 1.00 0.00 21 PRO A O 11
ATOM 15604 N N . THR A 1 22 ? -7.963 -0.823 4.147 1.00 0.00 22 THR A N 11
ATOM 15605 C CA . THR A 1 22 ? -6.573 -1.277 4.320 1.00 0.00 22 THR A CA 11
ATOM 15606 C C . THR A 1 22 ? -5.784 -1.070 3.039 1.00 0.00 22 THR A C 11
ATOM 15607 O O . THR A 1 22 ? -6.125 -1.612 1.994 1.00 0.00 22 THR A O 11
ATOM 15618 N N . LEU A 1 23 ? -4.685 -0.327 3.115 1.00 0.00 23 LEU A N 11
ATOM 15619 C CA . LEU A 1 23 ? -3.726 -0.176 2.031 1.00 0.00 23 LEU A CA 11
ATOM 15620 C C . LEU A 1 23 ? -2.665 -1.281 2.097 1.00 0.00 23 LEU A C 11
ATOM 15621 O O . LEU A 1 23 ? -1.993 -1.424 3.113 1.00 0.00 23 LEU A O 11
ATOM 15636 N N . VAL A 1 24 ? -2.494 -2.039 1.014 1.00 0.00 24 VAL A N 11
ATOM 15637 C CA . VAL A 1 24 ? -1.475 -3.099 0.888 1.00 0.00 24 VAL A CA 11
ATOM 15638 C C . VAL A 1 24 ? -0.368 -2.625 -0.050 1.00 0.00 24 VAL A C 11
ATOM 15639 O O . VAL A 1 24 ? -0.605 -2.421 -1.237 1.00 0.00 24 VAL A O 11
ATOM 15652 N N . GLU A 1 25 ? 0.820 -2.426 0.507 1.00 0.00 25 GLU A N 11
ATOM 15653 C CA . GLU A 1 25 ? 2.000 -1.801 -0.102 1.00 0.00 25 GLU A CA 11
ATOM 15654 C C . GLU A 1 25 ? 3.063 -2.857 -0.430 1.00 0.00 25 GLU A C 11
ATOM 15655 O O . GLU A 1 25 ? 3.485 -3.593 0.459 1.00 0.00 25 GLU A O 11
ATOM 15665 N N . PHE A 1 26 ? 3.506 -2.910 -1.690 1.00 0.00 26 PHE A N 11
ATOM 15666 C CA . PHE A 1 26 ? 4.507 -3.852 -2.191 1.00 0.00 26 PHE A CA 11
ATOM 15667 C C . PHE A 1 26 ? 5.858 -3.158 -2.416 1.00 0.00 26 PHE A C 11
ATOM 15668 O O . PHE A 1 26 ? 5.958 -2.186 -3.168 1.00 0.00 26 PHE A O 11
ATOM 15684 N N . GLY A 1 27 ? 6.908 -3.680 -1.777 1.00 0.00 27 GLY A N 11
ATOM 15685 C CA . GLY A 1 27 ? 8.234 -3.073 -1.768 1.00 0.00 27 GLY A CA 11
ATOM 15686 C C . GLY A 1 27 ? 9.208 -3.790 -0.840 1.00 0.00 27 GLY A C 11
ATOM 15687 O O . GLY A 1 27 ? 9.016 -4.975 -0.559 1.00 0.00 27 GLY A O 11
ATOM 15691 N N . THR A 1 28 ? 10.228 -3.083 -0.349 1.00 0.00 28 THR A N 11
ATOM 15692 C CA . THR A 1 28 ? 11.156 -3.511 0.712 1.00 0.00 28 THR A CA 11
ATOM 15693 C C . THR A 1 28 ? 11.603 -2.281 1.505 1.00 0.00 28 THR A C 11
ATOM 15694 O O . THR A 1 28 ? 11.283 -1.153 1.145 1.00 0.00 28 THR A O 11
ATOM 15705 N N . ASP A 1 29 ? 12.360 -2.469 2.594 1.00 0.00 29 ASP A N 11
ATOM 15706 C CA . ASP A 1 29 ? 12.876 -1.330 3.368 1.00 0.00 29 ASP A CA 11
ATOM 15707 C C . ASP A 1 29 ? 14.179 -0.757 2.775 1.00 0.00 29 ASP A C 11
ATOM 15708 O O . ASP A 1 29 ? 14.737 0.202 3.312 1.00 0.00 29 ASP A O 11
ATOM 15716 N N . TRP A 1 30 ? 14.671 -1.334 1.672 1.00 0.00 30 TRP A N 11
ATOM 15717 C CA . TRP A 1 30 ? 16.011 -1.098 1.130 1.00 0.00 30 TRP A CA 11
ATOM 15718 C C . TRP A 1 30 ? 16.075 -0.700 -0.361 1.00 0.00 30 TRP A C 11
ATOM 15719 O O . TRP A 1 30 ? 17.109 -0.169 -0.775 1.00 0.00 30 TRP A O 11
ATOM 15739 N N . CYS A 1 31 ? 15.019 -0.890 -1.167 1.00 0.00 31 CYS A N 11
ATOM 15740 C CA . CYS A 1 31 ? 14.992 -0.410 -2.561 1.00 0.00 31 CYS A CA 11
ATOM 15741 C C . CYS A 1 31 ? 14.948 1.132 -2.625 1.00 0.00 31 CYS A C 11
ATOM 15742 O O . CYS A 1 31 ? 14.267 1.768 -1.814 1.00 0.00 31 CYS A O 11
ATOM 15749 N N . GLY A 1 32 ? 15.640 1.725 -3.605 1.00 0.00 32 GLY A N 11
ATOM 15750 C CA . GLY A 1 32 ? 15.655 3.172 -3.868 1.00 0.00 32 GLY A CA 11
ATOM 15751 C C . GLY A 1 32 ? 14.314 3.735 -4.337 1.00 0.00 32 GLY A C 11
ATOM 15752 O O . GLY A 1 32 ? 14.060 4.911 -4.101 1.00 0.00 32 GLY A O 11
ATOM 15756 N N . HIS A 1 33 ? 13.417 2.913 -4.903 1.00 0.00 33 HIS A N 11
ATOM 15757 C CA . HIS A 1 33 ? 12.016 3.314 -5.098 1.00 0.00 33 HIS A CA 11
ATOM 15758 C C . HIS A 1 33 ? 11.321 3.516 -3.740 1.00 0.00 33 HIS A C 11
ATOM 15759 O O . HIS A 1 33 ? 10.651 4.517 -3.491 1.00 0.00 33 HIS A O 11
ATOM 15773 N N . CYS A 1 34 ? 11.517 2.553 -2.838 1.00 0.00 34 CYS A N 11
ATOM 15774 C CA . CYS A 1 34 ? 10.923 2.556 -1.509 1.00 0.00 34 CYS A CA 11
ATOM 15775 C C . CYS A 1 34 ? 11.424 3.695 -0.633 1.00 0.00 34 CYS A C 11
ATOM 15776 O O . CYS A 1 34 ? 10.641 4.233 0.143 1.00 0.00 34 CYS A O 11
ATOM 15783 N N . GLN A 1 35 ? 12.683 4.101 -0.772 1.00 0.00 35 GLN A N 11
ATOM 15784 C CA . GLN A 1 35 ? 13.214 5.210 0.027 1.00 0.00 35 GLN A CA 11
ATOM 15785 C C . GLN A 1 35 ? 12.518 6.541 -0.301 1.00 0.00 35 GLN A C 11
ATOM 15786 O O . GLN A 1 35 ? 12.482 7.446 0.532 1.00 0.00 35 GLN A O 11
ATOM 15798 N N . ALA A 1 36 ? 11.963 6.656 -1.510 1.00 0.00 36 ALA A N 11
ATOM 15799 C CA . ALA A 1 36 ? 11.169 7.795 -1.972 1.00 0.00 36 ALA A CA 11
ATOM 15800 C C . ALA A 1 36 ? 9.681 7.667 -1.593 1.00 0.00 36 ALA A C 11
ATOM 15801 O O . ALA A 1 36 ? 9.060 8.663 -1.224 1.00 0.00 36 ALA A O 11
ATOM 15808 N N . ALA A 1 37 ? 9.103 6.458 -1.650 1.00 0.00 37 ALA A N 11
ATOM 15809 C CA . ALA A 1 37 ? 7.692 6.228 -1.324 1.00 0.00 37 ALA A CA 11
ATOM 15810 C C . ALA A 1 37 ? 7.424 6.141 0.188 1.00 0.00 37 ALA A C 11
ATOM 15811 O O . ALA A 1 37 ? 6.346 6.527 0.636 1.00 0.00 37 ALA A O 11
ATOM 15818 N N . GLN A 1 38 ? 8.393 5.680 0.988 1.00 0.00 38 GLN A N 11
ATOM 15819 C CA . GLN A 1 38 ? 8.290 5.602 2.451 1.00 0.00 38 GLN A CA 11
ATOM 15820 C C . GLN A 1 38 ? 7.898 6.950 3.099 1.00 0.00 38 GLN A C 11
ATOM 15821 O O . GLN A 1 38 ? 6.867 6.996 3.781 1.00 0.00 38 GLN A O 11
ATOM 15833 N N . PRO A 1 39 ? 8.639 8.060 2.878 1.00 0.00 39 PRO A N 11
ATOM 15834 C CA . PRO A 1 39 ? 8.276 9.374 3.404 1.00 0.00 39 PRO A CA 11
ATOM 15835 C C . PRO A 1 39 ? 7.070 9.982 2.680 1.00 0.00 39 PRO A C 11
ATOM 15836 O O . PRO A 1 39 ? 6.420 10.867 3.234 1.00 0.00 39 PRO A O 11
ATOM 15844 N N . LEU A 1 40 ? 6.721 9.497 1.477 1.00 0.00 40 LEU A N 11
ATOM 15845 C CA . LEU A 1 40 ? 5.523 9.936 0.753 1.00 0.00 40 LEU A CA 11
ATOM 15846 C C . LEU A 1 40 ? 4.291 9.483 1.525 1.00 0.00 40 LEU A C 11
ATOM 15847 O O . LEU A 1 40 ? 3.475 10.322 1.921 1.00 0.00 40 LEU A O 11
ATOM 15862 N N . LEU A 1 41 ? 4.196 8.167 1.770 1.00 0.00 41 LEU A N 11
ATOM 15863 C CA . LEU A 1 41 ? 3.121 7.563 2.548 1.00 0.00 41 LEU A CA 11
ATOM 15864 C C . LEU A 1 41 ? 3.085 8.206 3.926 1.00 0.00 41 LEU A C 11
ATOM 15865 O O . LEU A 1 41 ? 2.026 8.644 4.345 1.00 0.00 41 LEU A O 11
ATOM 15880 N N . ALA A 1 42 ? 4.237 8.384 4.574 1.00 0.00 42 ALA A N 11
ATOM 15881 C CA . ALA A 1 42 ? 4.319 9.022 5.890 1.00 0.00 42 ALA A CA 11
ATOM 15882 C C . ALA A 1 42 ? 3.724 10.441 5.942 1.00 0.00 42 ALA A C 11
ATOM 15883 O O . ALA A 1 42 ? 3.105 10.801 6.945 1.00 0.00 42 ALA A O 11
ATOM 15890 N N . GLU A 1 43 ? 3.865 11.228 4.875 1.00 0.00 43 GLU A N 11
ATOM 15891 C CA . GLU A 1 43 ? 3.277 12.568 4.787 1.00 0.00 43 GLU A CA 11
ATOM 15892 C C . GLU A 1 43 ? 1.748 12.505 4.628 1.00 0.00 43 GLU A C 11
ATOM 15893 O O . GLU A 1 43 ? 1.034 13.206 5.347 1.00 0.00 43 GLU A O 11
ATOM 15903 N N . VAL A 1 44 ? 1.230 11.656 3.725 1.00 0.00 44 VAL A N 11
ATOM 15904 C CA . VAL A 1 44 ? -0.221 11.498 3.509 1.00 0.00 44 VAL A CA 11
ATOM 15905 C C . VAL A 1 44 ? -0.929 10.869 4.725 1.00 0.00 44 VAL A C 11
ATOM 15906 O O . VAL A 1 44 ? -1.935 11.401 5.186 1.00 0.00 44 VAL A O 11
ATOM 15919 N N . PHE A 1 45 ? -0.394 9.765 5.261 1.00 0.00 45 PHE A N 11
ATOM 15920 C CA . PHE A 1 45 ? -0.989 8.984 6.356 1.00 0.00 45 PHE A CA 11
ATOM 15921 C C . PHE A 1 45 ? -1.161 9.774 7.662 1.00 0.00 45 PHE A C 11
ATOM 15922 O O . PHE A 1 45 ? -1.999 9.404 8.484 1.00 0.00 45 PHE A O 11
ATOM 15938 N N . SER A 1 46 ? -0.427 10.877 7.838 1.00 0.00 46 SER A N 11
ATOM 15939 C CA . SER A 1 46 ? -0.577 11.779 8.989 1.00 0.00 46 SER A CA 11
ATOM 15940 C C . SER A 1 46 ? -1.990 12.399 9.097 1.00 0.00 46 SER A C 11
ATOM 15941 O O . SER A 1 46 ? -2.397 12.812 10.187 1.00 0.00 46 SER A O 11
ATOM 15948 N N . ASP A 1 47 ? -2.753 12.454 7.993 1.00 0.00 47 ASP A N 11
ATOM 15949 C CA . ASP A 1 47 ? -4.134 12.958 7.945 1.00 0.00 47 ASP A CA 11
ATOM 15950 C C . ASP A 1 47 ? -5.212 11.852 7.901 1.00 0.00 47 ASP A C 11
ATOM 15951 O O . ASP A 1 47 ? -6.393 12.143 8.094 1.00 0.00 47 ASP A O 11
ATOM 15959 N N . TYR A 1 48 ? -4.815 10.589 7.680 1.00 0.00 48 TYR A N 11
ATOM 15960 C CA . TYR A 1 48 ? -5.708 9.411 7.587 1.00 0.00 48 TYR A CA 11
ATOM 15961 C C . TYR A 1 48 ? -5.287 8.206 8.477 1.00 0.00 48 TYR A C 11
ATOM 15962 O O . TYR A 1 48 ? -5.396 7.061 8.020 1.00 0.00 48 TYR A O 11
ATOM 15979 N N . PRO A 1 49 ? -4.819 8.399 9.733 1.00 0.00 49 PRO A N 11
ATOM 15980 C CA . PRO A 1 49 ? -4.248 7.328 10.556 1.00 0.00 49 PRO A CA 11
ATOM 15981 C C . PRO A 1 49 ? -5.238 6.198 10.892 1.00 0.00 49 PRO A C 11
ATOM 15982 O O . PRO A 1 49 ? -4.803 5.114 11.270 1.00 0.00 49 PRO A O 11
ATOM 15990 N N . GLU A 1 50 ? -6.551 6.416 10.718 1.00 0.00 50 GLU A N 11
ATOM 15991 C CA . GLU A 1 50 ? -7.587 5.387 10.872 1.00 0.00 50 GLU A CA 11
ATOM 15992 C C . GLU A 1 50 ? -7.581 4.320 9.750 1.00 0.00 50 GLU A C 11
ATOM 15993 O O . GLU A 1 50 ? -8.174 3.258 9.934 1.00 0.00 50 GLU A O 11
ATOM 16003 N N . VAL A 1 51 ? -6.913 4.567 8.609 1.00 0.00 51 VAL A N 11
ATOM 16004 C CA . VAL A 1 51 ? -6.721 3.569 7.537 1.00 0.00 51 VAL A CA 11
ATOM 16005 C C . VAL A 1 51 ? -5.632 2.558 7.961 1.00 0.00 51 VAL A C 11
ATOM 16006 O O . VAL A 1 51 ? -4.684 2.915 8.660 1.00 0.00 51 VAL A O 11
ATOM 16019 N N . GLY A 1 52 ? -5.761 1.285 7.569 1.00 0.00 52 GLY A N 11
ATOM 16020 C CA . GLY A 1 52 ? -4.749 0.245 7.818 1.00 0.00 52 GLY A CA 11
ATOM 16021 C C . GLY A 1 52 ? -3.626 0.311 6.779 1.00 0.00 52 GLY A C 11
ATOM 16022 O O . GLY A 1 52 ? -3.881 0.658 5.633 1.00 0.00 52 GLY A O 11
ATOM 16026 N N . HIS A 1 53 ? -2.399 -0.057 7.139 1.00 0.00 53 HIS A N 11
ATOM 16027 C CA . HIS A 1 53 ? -1.281 -0.156 6.188 1.00 0.00 53 HIS A CA 11
ATOM 16028 C C . HIS A 1 53 ? -0.517 -1.481 6.374 1.00 0.00 53 HIS A C 11
ATOM 16029 O O . HIS A 1 53 ? -0.134 -1.828 7.493 1.00 0.00 53 HIS A O 11
ATOM 16043 N N . LEU A 1 54 ? -0.302 -2.209 5.276 1.00 0.00 54 LEU A N 11
ATOM 16044 C CA . LEU A 1 54 ? 0.345 -3.517 5.261 1.00 0.00 54 LEU A CA 11
ATOM 16045 C C . LEU A 1 54 ? 1.515 -3.483 4.262 1.00 0.00 54 LEU A C 11
ATOM 16046 O O . LEU A 1 54 ? 1.339 -3.631 3.053 1.00 0.00 54 LEU A O 11
ATOM 16061 N N . LYS A 1 55 ? 2.720 -3.268 4.785 1.00 0.00 55 LYS A N 11
ATOM 16062 C CA . LYS A 1 55 ? 3.960 -3.239 3.999 1.00 0.00 55 LYS A CA 11
ATOM 16063 C C . LYS A 1 55 ? 4.498 -4.656 3.739 1.00 0.00 55 LYS A C 11
ATOM 16064 O O . LYS A 1 55 ? 5.157 -5.249 4.594 1.00 0.00 55 LYS A O 11
ATOM 16079 N N . VAL A 1 56 ? 4.238 -5.163 2.542 1.00 0.00 56 VAL A N 11
ATOM 16080 C CA . VAL A 1 56 ? 4.638 -6.479 2.045 1.00 0.00 56 VAL A CA 11
ATOM 16081 C C . VAL A 1 56 ? 6.046 -6.402 1.485 1.00 0.00 56 VAL A C 11
ATOM 16082 O O . VAL A 1 56 ? 6.301 -5.758 0.468 1.00 0.00 56 VAL A O 11
ATOM 16095 N N . GLU A 1 57 ? 6.943 -7.092 2.178 1.00 0.00 57 GLU A N 11
ATOM 16096 C CA . GLU A 1 57 ? 8.307 -7.302 1.741 1.00 0.00 57 GLU A CA 11
ATOM 16097 C C . GLU A 1 57 ? 8.341 -8.301 0.565 1.00 0.00 57 GLU A C 11
ATOM 16098 O O . GLU A 1 57 ? 8.046 -9.481 0.735 1.00 0.00 57 GLU A O 11
ATOM 16108 N N . ASP A 1 58 ? 8.703 -7.812 -0.619 1.00 0.00 58 ASP A N 11
ATOM 16109 C CA . ASP A 1 58 ? 8.853 -8.573 -1.860 1.00 0.00 58 ASP A CA 11
ATOM 16110 C C . ASP A 1 58 ? 10.357 -8.828 -2.140 1.00 0.00 58 ASP A C 11
ATOM 16111 O O . ASP A 1 58 ? 11.053 -9.376 -1.282 1.00 0.00 58 ASP A O 11
ATOM 16119 N N . GLY A 1 59 ? 10.873 -8.446 -3.318 1.00 0.00 59 GLY A N 11
ATOM 16120 C CA . GLY A 1 59 ? 12.272 -8.628 -3.726 1.00 0.00 59 GLY A CA 11
ATOM 16121 C C . GLY A 1 59 ? 12.439 -9.830 -4.667 1.00 0.00 59 GLY A C 11
ATOM 16122 O O . GLY A 1 59 ? 11.537 -10.088 -5.469 1.00 0.00 59 GLY A O 11
ATOM 16126 N N . PRO A 1 60 ? 13.577 -10.556 -4.639 1.00 0.00 60 PRO A N 11
ATOM 16127 C CA . PRO A 1 60 ? 13.839 -11.650 -5.572 1.00 0.00 60 PRO A CA 11
ATOM 16128 C C . PRO A 1 60 ? 12.935 -12.870 -5.310 1.00 0.00 60 PRO A C 11
ATOM 16129 O O . PRO A 1 60 ? 12.553 -13.553 -6.262 1.00 0.00 60 PRO A O 11
ATOM 16137 N N . GLY A 1 61 ? 12.528 -13.097 -4.053 1.00 0.00 61 GLY A N 11
ATOM 16138 C CA . GLY A 1 61 ? 11.445 -14.009 -3.687 1.00 0.00 61 GLY A CA 11
ATOM 16139 C C . GLY A 1 61 ? 10.117 -13.261 -3.704 1.00 0.00 61 GLY A C 11
ATOM 16140 O O . GLY A 1 61 ? 9.787 -12.574 -2.735 1.00 0.00 61 GLY A O 11
ATOM 16144 N N . ARG A 1 62 ? 9.364 -13.382 -4.805 1.00 0.00 62 ARG A N 11
ATOM 16145 C CA . ARG A 1 62 ? 8.081 -12.688 -4.999 1.00 0.00 62 ARG A CA 11
ATOM 16146 C C . ARG A 1 62 ? 7.013 -13.150 -3.995 1.00 0.00 62 ARG A C 11
ATOM 16147 O O . ARG A 1 62 ? 6.935 -14.335 -3.670 1.00 0.00 62 ARG A O 11
ATOM 16165 N N . ARG A 1 63 ? 6.179 -12.213 -3.523 1.00 0.00 63 ARG A N 11
ATOM 16166 C CA . ARG A 1 63 ? 5.192 -12.429 -2.452 1.00 0.00 63 ARG A CA 11
ATOM 16167 C C . ARG A 1 63 ? 4.001 -11.462 -2.562 1.00 0.00 63 ARG A C 11
ATOM 16168 O O . ARG A 1 63 ? 4.166 -10.243 -2.485 1.00 0.00 63 ARG A O 11
ATOM 16186 N N . LEU A 1 64 ? 2.794 -12.025 -2.730 1.00 0.00 64 LEU A N 11
ATOM 16187 C CA . LEU A 1 64 ? 1.460 -11.402 -2.727 1.00 0.00 64 LEU A CA 11
ATOM 16188 C C . LEU A 1 64 ? 1.189 -10.447 -3.912 1.00 0.00 64 LEU A C 11
ATOM 16189 O O . LEU A 1 64 ? 0.154 -10.590 -4.560 1.00 0.00 64 LEU A O 11
ATOM 16204 N N . GLY A 1 65 ? 2.112 -9.550 -4.280 1.00 0.00 65 GLY A N 11
ATOM 16205 C CA . GLY A 1 65 ? 1.945 -8.571 -5.373 1.00 0.00 65 GLY A CA 11
ATOM 16206 C C . GLY A 1 65 ? 1.794 -9.211 -6.762 1.00 0.00 65 GLY A C 11
ATOM 16207 O O . GLY A 1 65 ? 1.202 -8.612 -7.664 1.00 0.00 65 GLY A O 11
ATOM 16211 N N . ARG A 1 66 ? 2.254 -10.460 -6.907 1.00 0.00 66 ARG A N 11
ATOM 16212 C CA . ARG A 1 66 ? 1.960 -11.366 -8.021 1.00 0.00 66 ARG A CA 11
ATOM 16213 C C . ARG A 1 66 ? 0.447 -11.579 -8.186 1.00 0.00 66 ARG A C 11
ATOM 16214 O O . ARG A 1 66 ? -0.101 -11.381 -9.263 1.00 0.00 66 ARG A O 11
ATOM 16232 N N . SER A 1 67 ? -0.253 -11.916 -7.099 1.00 0.00 67 SER A N 11
ATOM 16233 C CA . SER A 1 67 ? -1.695 -12.215 -7.069 1.00 0.00 67 SER A CA 11
ATOM 16234 C C . SER A 1 67 ? -2.577 -10.945 -7.055 1.00 0.00 67 SER A C 11
ATOM 16235 O O . SER A 1 67 ? -3.796 -11.014 -7.242 1.00 0.00 67 SER A O 11
ATOM 16242 N N . PHE A 1 68 ? -1.961 -9.773 -6.875 1.00 0.00 68 PHE A N 11
ATOM 16243 C CA . PHE A 1 68 ? -2.531 -8.466 -7.207 1.00 0.00 68 PHE A CA 11
ATOM 16244 C C . PHE A 1 68 ? -2.223 -8.024 -8.648 1.00 0.00 68 PHE A C 11
ATOM 16245 O O . PHE A 1 68 ? -2.779 -7.016 -9.094 1.00 0.00 68 PHE A O 11
ATOM 16261 N N . GLN A 1 69 ? -1.360 -8.743 -9.372 1.00 0.00 69 GLN A N 11
ATOM 16262 C CA . GLN A 1 69 ? -0.962 -8.457 -10.755 1.00 0.00 69 GLN A CA 11
ATOM 16263 C C . GLN A 1 69 ? -0.354 -7.042 -10.858 1.00 0.00 69 GLN A C 11
ATOM 16264 O O . GLN A 1 69 ? -0.726 -6.256 -11.731 1.00 0.00 69 GLN A O 11
ATOM 16276 N N . VAL A 1 70 ? 0.534 -6.696 -9.913 1.00 0.00 70 VAL A N 11
ATOM 16277 C CA . VAL A 1 70 ? 1.175 -5.374 -9.810 1.00 0.00 70 VAL A CA 11
ATOM 16278 C C . VAL A 1 70 ? 1.961 -5.022 -11.086 1.00 0.00 70 VAL A C 11
ATOM 16279 O O . VAL A 1 70 ? 2.731 -5.830 -11.612 1.00 0.00 70 VAL A O 11
ATOM 16292 N N . LYS A 1 71 ? 1.742 -3.795 -11.573 1.00 0.00 71 LYS A N 11
ATOM 16293 C CA . LYS A 1 71 ? 2.153 -3.328 -12.906 1.00 0.00 71 LYS A CA 11
ATOM 16294 C C . LYS A 1 71 ? 3.636 -2.920 -12.989 1.00 0.00 71 LYS A C 11
ATOM 16295 O O . LYS A 1 71 ? 4.362 -3.349 -13.889 1.00 0.00 71 LYS A O 11
ATOM 16310 N N . LEU A 1 72 ? 4.048 -2.072 -12.042 1.00 0.00 72 LEU A N 11
ATOM 16311 C CA . LEU A 1 72 ? 5.410 -1.572 -11.860 1.00 0.00 72 LEU A CA 11
ATOM 16312 C C . LEU A 1 72 ? 6.087 -2.451 -10.791 1.00 0.00 72 LEU A C 11
ATOM 16313 O O . LEU A 1 72 ? 6.100 -3.674 -10.923 1.00 0.00 72 LEU A O 11
ATOM 16328 N N . TRP A 1 73 ? 6.583 -1.849 -9.712 1.00 0.00 73 TRP A N 11
ATOM 16329 C CA . TRP A 1 73 ? 6.918 -2.536 -8.469 1.00 0.00 73 TRP A CA 11
ATOM 16330 C C . TRP A 1 73 ? 6.573 -1.709 -7.216 1.00 0.00 73 TRP A C 11
ATOM 16331 O O . TRP A 1 73 ? 5.877 -2.264 -6.359 1.00 0.00 73 TRP A O 11
ATOM 16351 N N . PRO A 1 74 ? 6.960 -0.413 -7.097 1.00 0.00 74 PRO A N 11
ATOM 16352 C CA . PRO A 1 74 ? 6.452 0.440 -6.034 1.00 0.00 74 PRO A CA 11
ATOM 16353 C C . PRO A 1 74 ? 4.981 0.768 -6.326 1.00 0.00 74 PRO A C 11
ATOM 16354 O O . PRO A 1 74 ? 4.666 1.609 -7.169 1.00 0.00 74 PRO A O 11
ATOM 16362 N N . THR A 1 75 ? 4.080 0.046 -5.657 1.00 0.00 75 THR A N 11
ATOM 16363 C CA . THR A 1 75 ? 2.639 0.042 -5.917 1.00 0.00 75 THR A CA 11
ATOM 16364 C C . THR A 1 75 ? 1.935 -0.392 -4.647 1.00 0.00 75 THR A C 11
ATOM 16365 O O . THR A 1 75 ? 2.346 -1.349 -3.997 1.00 0.00 75 THR A O 11
ATOM 16376 N N . PHE A 1 76 ? 0.847 0.299 -4.326 1.00 0.00 76 PHE A N 11
ATOM 16377 C CA . PHE A 1 76 ? 0.047 0.052 -3.144 1.00 0.00 76 PHE A CA 11
ATOM 16378 C C . PHE A 1 76 ? -1.438 0.058 -3.522 1.00 0.00 76 PHE A C 11
ATOM 16379 O O . PHE A 1 76 ? -1.936 0.993 -4.151 1.00 0.00 76 PHE A O 11
ATOM 16395 N N . VAL A 1 77 ? -2.122 -1.028 -3.158 1.00 0.00 77 VAL A N 11
ATOM 16396 C CA . VAL A 1 77 ? -3.518 -1.329 -3.508 1.00 0.00 77 VAL A CA 11
ATOM 16397 C C . VAL A 1 77 ? -4.401 -1.034 -2.301 1.00 0.00 77 VAL A C 11
ATOM 16398 O O . VAL A 1 77 ? -4.170 -1.565 -1.217 1.00 0.00 77 VAL A O 11
ATOM 16411 N N . PHE A 1 78 ? -5.388 -0.159 -2.486 1.00 0.00 78 PHE A N 11
ATOM 16412 C CA . PHE A 1 78 ? -6.370 0.205 -1.463 1.00 0.00 78 PHE A CA 11
ATOM 16413 C C . PHE A 1 78 ? -7.499 -0.835 -1.474 1.00 0.00 78 PHE A C 11
ATOM 16414 O O . PHE A 1 78 ? -8.213 -1.006 -2.469 1.00 0.00 78 PHE A O 11
ATOM 16430 N N . LEU A 1 79 ? -7.659 -1.545 -0.359 1.00 0.00 79 LEU A N 11
ATOM 16431 C CA . LEU A 1 79 ? -8.705 -2.537 -0.125 1.00 0.00 79 LEU A CA 11
ATOM 16432 C C . LEU A 1 79 ? -9.764 -1.944 0.805 1.00 0.00 79 LEU A C 11
ATOM 16433 O O . LEU A 1 79 ? -9.482 -1.074 1.633 1.00 0.00 79 LEU A O 11
ATOM 16448 N N . ARG A 1 80 ? -10.961 -2.508 0.697 1.00 0.00 80 ARG A N 11
ATOM 16449 C CA . ARG A 1 80 ? -12.134 -2.240 1.542 1.00 0.00 80 ARG A CA 11
ATOM 16450 C C . ARG A 1 80 ? -13.201 -3.302 1.272 1.00 0.00 80 ARG A C 11
ATOM 16451 O O . ARG A 1 80 ? -13.413 -3.695 0.129 1.00 0.00 80 ARG A O 11
ATOM 16469 N N . ASP A 1 81 ? -13.798 -3.842 2.337 1.00 0.00 81 ASP A N 11
ATOM 16470 C CA . ASP A 1 81 ? -14.663 -5.043 2.310 1.00 0.00 81 ASP A CA 11
ATOM 16471 C C . ASP A 1 81 ? -13.884 -6.316 1.886 1.00 0.00 81 ASP A C 11
ATOM 16472 O O . ASP A 1 81 ? -14.460 -7.287 1.394 1.00 0.00 81 ASP A O 11
ATOM 16480 N N . GLY A 1 82 ? -12.550 -6.284 2.032 1.00 0.00 82 GLY A N 11
ATOM 16481 C CA . GLY A 1 82 ? -11.623 -7.355 1.651 1.00 0.00 82 GLY A CA 11
ATOM 16482 C C . GLY A 1 82 ? -11.177 -7.352 0.191 1.00 0.00 82 GLY A C 11
ATOM 16483 O O . GLY A 1 82 ? -10.370 -8.201 -0.191 1.00 0.00 82 GLY A O 11
ATOM 16487 N N . ARG A 1 83 ? -11.681 -6.417 -0.629 1.00 0.00 83 ARG A N 11
ATOM 16488 C CA . ARG A 1 83 ? -11.463 -6.351 -2.079 1.00 0.00 83 ARG A CA 11
ATOM 16489 C C . ARG A 1 83 ? -11.035 -4.950 -2.526 1.00 0.00 83 ARG A C 11
ATOM 16490 O O . ARG A 1 83 ? -11.199 -3.963 -1.817 1.00 0.00 83 ARG A O 11
ATOM 16508 N N . GLU A 1 84 ? -10.390 -4.891 -3.681 1.00 0.00 84 GLU A N 11
ATOM 16509 C CA . GLU A 1 84 ? -9.736 -3.688 -4.193 1.00 0.00 84 GLU A CA 11
ATOM 16510 C C . GLU A 1 84 ? -10.776 -2.609 -4.533 1.00 0.00 84 GLU A C 11
ATOM 16511 O O . GLU A 1 84 ? -11.672 -2.842 -5.354 1.00 0.00 84 GLU A O 11
ATOM 16521 N N . VAL A 1 85 ? -10.625 -1.429 -3.925 1.00 0.00 85 VAL A N 11
ATOM 16522 C CA . VAL A 1 85 ? -11.377 -0.208 -4.266 1.00 0.00 85 VAL A CA 11
ATOM 16523 C C . VAL A 1 85 ? -10.583 0.717 -5.200 1.00 0.00 85 VAL A C 11
ATOM 16524 O O . VAL A 1 85 ? -11.183 1.473 -5.961 1.00 0.00 85 VAL A O 11
ATOM 16537 N N . ALA A 1 86 ? -9.250 0.612 -5.181 1.00 0.00 86 ALA A N 11
ATOM 16538 C CA . ALA A 1 86 ? -8.313 1.386 -5.998 1.00 0.00 86 ALA A CA 11
ATOM 16539 C C . ALA A 1 86 ? -6.889 0.850 -5.847 1.00 0.00 86 ALA A C 11
ATOM 16540 O O . ALA A 1 86 ? -6.623 -0.005 -5.002 1.00 0.00 86 ALA A O 11
ATOM 16547 N N . ARG A 1 87 ? -5.945 1.462 -6.565 1.00 0.00 87 ARG A N 11
ATOM 16548 C CA . ARG A 1 87 ? -4.516 1.388 -6.275 1.00 0.00 87 ARG A CA 11
ATOM 16549 C C . ARG A 1 87 ? -3.783 2.624 -6.788 1.00 0.00 87 ARG A C 11
ATOM 16550 O O . ARG A 1 87 ? -4.248 3.283 -7.718 1.00 0.00 87 ARG A O 11
ATOM 16568 N N . VAL A 1 88 ? -2.632 2.912 -6.192 1.00 0.00 88 VAL A N 11
ATOM 16569 C CA . VAL A 1 88 ? -1.724 3.991 -6.613 1.00 0.00 88 VAL A CA 11
ATOM 16570 C C . VAL A 1 88 ? -0.363 3.370 -6.921 1.00 0.00 88 VAL A C 11
ATOM 16571 O O . VAL A 1 88 ? 0.090 2.463 -6.223 1.00 0.00 88 VAL A O 11
ATOM 16584 N N . VAL A 1 89 ? 0.269 3.855 -7.989 1.00 0.00 89 VAL A N 11
ATOM 16585 C CA . VAL A 1 89 ? 1.564 3.379 -8.500 1.00 0.00 89 VAL A CA 11
ATOM 16586 C C . VAL A 1 89 ? 2.397 4.585 -8.949 1.00 0.00 89 VAL A C 11
ATOM 16587 O O . VAL A 1 89 ? 1.871 5.488 -9.601 1.00 0.00 89 VAL A O 11
ATOM 16600 N N . ARG A 1 90 ? 3.677 4.603 -8.566 1.00 0.00 90 ARG A N 11
ATOM 16601 C CA . ARG A 1 90 ? 4.651 5.666 -8.873 1.00 0.00 90 ARG A CA 11
ATOM 16602 C C . ARG A 1 90 ? 4.154 7.061 -8.390 1.00 0.00 90 ARG A C 11
ATOM 16603 O O . ARG A 1 90 ? 3.756 7.875 -9.228 1.00 0.00 90 ARG A O 11
ATOM 16621 N N . PRO A 1 91 ? 4.101 7.327 -7.064 1.00 0.00 91 PRO A N 11
ATOM 16622 C CA . PRO A 1 91 ? 3.367 8.465 -6.491 1.00 0.00 91 PRO A CA 11
ATOM 16623 C C . PRO A 1 91 ? 3.841 9.842 -6.978 1.00 0.00 91 PRO A C 11
ATOM 16624 O O . PRO A 1 91 ? 3.006 10.693 -7.277 1.00 0.00 91 PRO A O 11
ATOM 16632 N N . GLY A 1 92 ? 5.155 10.078 -7.062 1.00 0.00 92 GLY A N 11
ATOM 16633 C CA . GLY A 1 92 ? 5.750 11.319 -7.586 1.00 0.00 92 GLY A CA 11
ATOM 16634 C C . GLY A 1 92 ? 5.733 12.490 -6.597 1.00 0.00 92 GLY A C 11
ATOM 16635 O O . GLY A 1 92 ? 6.769 13.118 -6.377 1.00 0.00 92 GLY A O 11
ATOM 16639 N N . SER A 1 93 ? 4.581 12.773 -5.984 1.00 0.00 93 SER A N 11
ATOM 16640 C CA . SER A 1 93 ? 4.404 13.807 -4.953 1.00 0.00 93 SER A CA 11
ATOM 16641 C C . SER A 1 93 ? 3.128 13.585 -4.135 1.00 0.00 93 SER A C 11
ATOM 16642 O O . SER A 1 93 ? 2.154 12.992 -4.612 1.00 0.00 93 SER A O 11
ATOM 16649 N N . ALA A 1 94 ? 3.121 14.111 -2.905 1.00 0.00 94 ALA A N 11
ATOM 16650 C CA . ALA A 1 94 ? 2.040 13.982 -1.930 1.00 0.00 94 ALA A CA 11
ATOM 16651 C C . ALA A 1 94 ? 0.678 14.392 -2.496 1.00 0.00 94 ALA A C 11
ATOM 16652 O O . ALA A 1 94 ? -0.314 13.739 -2.200 1.00 0.00 94 ALA A O 11
ATOM 16659 N N . SER A 1 95 ? 0.621 15.380 -3.391 1.00 0.00 95 SER A N 11
ATOM 16660 C CA . SER A 1 95 ? -0.614 15.822 -4.047 1.00 0.00 95 SER A CA 11
ATOM 16661 C C . SER A 1 95 ? -1.336 14.705 -4.823 1.00 0.00 95 SER A C 11
ATOM 16662 O O . SER A 1 95 ? -2.561 14.742 -4.915 1.00 0.00 95 SER A O 11
ATOM 16669 N N . VAL A 1 96 ? -0.613 13.697 -5.336 1.00 0.00 96 VAL A N 11
ATOM 16670 C CA . VAL A 1 96 ? -1.198 12.532 -6.028 1.00 0.00 96 VAL A CA 11
ATOM 16671 C C . VAL A 1 96 ? -1.621 11.453 -5.023 1.00 0.00 96 VAL A C 11
ATOM 16672 O O . VAL A 1 96 ? -2.699 10.862 -5.155 1.00 0.00 96 VAL A O 11
ATOM 16685 N N . LEU A 1 97 ? -0.792 11.210 -4.000 1.00 0.00 97 LEU A N 11
ATOM 16686 C CA . LEU A 1 97 ? -1.034 10.191 -2.980 1.00 0.00 97 LEU A CA 11
ATOM 16687 C C . LEU A 1 97 ? -2.201 10.579 -2.057 1.00 0.00 97 LEU A C 11
ATOM 16688 O O . LEU A 1 97 ? -3.135 9.799 -1.905 1.00 0.00 97 LEU A O 11
ATOM 16703 N N . GLU A 1 98 ? -2.179 11.795 -1.508 1.00 0.00 98 GLU A N 11
ATOM 16704 C CA . GLU A 1 98 ? -3.267 12.373 -0.710 1.00 0.00 98 GLU A CA 11
ATOM 16705 C C . GLU A 1 98 ? -4.614 12.353 -1.450 1.00 0.00 98 GLU A C 11
ATOM 16706 O O . GLU A 1 98 ? -5.612 11.926 -0.873 1.00 0.00 98 GLU A O 11
ATOM 16716 N N . GLU A 1 99 ? -4.635 12.751 -2.730 1.00 0.00 99 GLU A N 11
ATOM 16717 C CA . GLU A 1 99 ? -5.832 12.743 -3.586 1.00 0.00 99 GLU A CA 11
ATOM 16718 C C . GLU A 1 99 ? -6.491 11.364 -3.662 1.00 0.00 99 GLU A C 11
ATOM 16719 O O . GLU A 1 99 ? -7.718 11.253 -3.648 1.00 0.00 99 GLU A O 11
ATOM 16729 N N . ALA A 1 100 ? -5.699 10.296 -3.732 1.00 0.00 100 ALA A N 11
ATOM 16730 C CA . ALA A 1 100 ? -6.231 8.942 -3.680 1.00 0.00 100 ALA A CA 11
ATOM 16731 C C . ALA A 1 100 ? -6.651 8.545 -2.254 1.00 0.00 100 ALA A C 11
ATOM 16732 O O . ALA A 1 100 ? -7.683 7.902 -2.082 1.00 0.00 100 ALA A O 11
ATOM 16739 N N . PHE A 1 101 ? -5.921 8.954 -1.214 1.00 0.00 101 PHE A N 11
ATOM 16740 C CA . PHE A 1 101 ? -6.248 8.588 0.168 1.00 0.00 101 PHE A CA 11
ATOM 16741 C C . PHE A 1 101 ? -7.624 9.131 0.559 1.00 0.00 101 PHE A C 11
ATOM 16742 O O . PHE A 1 101 ? -8.476 8.359 1.003 1.00 0.00 101 PHE A O 11
ATOM 16758 N N . GLU A 1 102 ? -7.881 10.420 0.331 1.00 0.00 102 GLU A N 11
ATOM 16759 C CA . GLU A 1 102 ? -9.208 11.012 0.577 1.00 0.00 102 GLU A CA 11
ATOM 16760 C C . GLU A 1 102 ? -10.304 10.347 -0.262 1.00 0.00 102 GLU A C 11
ATOM 16761 O O . GLU A 1 102 ? -11.403 10.090 0.227 1.00 0.00 102 GLU A O 11
ATOM 16771 N N . SER A 1 103 ? -9.995 9.989 -1.503 1.00 0.00 103 SER A N 11
ATOM 16772 C CA . SER A 1 103 ? -10.932 9.329 -2.407 1.00 0.00 103 SER A CA 11
ATOM 16773 C C . SER A 1 103 ? -11.346 7.914 -1.941 1.00 0.00 103 SER A C 11
ATOM 16774 O O . SER A 1 103 ? -12.447 7.464 -2.277 1.00 0.00 103 SER A O 11
ATOM 16781 N N . LEU A 1 104 ? -10.504 7.226 -1.152 1.00 0.00 104 LEU A N 11
ATOM 16782 C CA . LEU A 1 104 ? -10.757 5.858 -0.663 1.00 0.00 104 LEU A CA 11
ATOM 16783 C C . LEU A 1 104 ? -11.122 5.796 0.827 1.00 0.00 104 LEU A C 11
ATOM 16784 O O . LEU A 1 104 ? -11.823 4.868 1.238 1.00 0.00 104 LEU A O 11
ATOM 16799 N N . VAL A 1 105 ? -10.710 6.782 1.620 1.00 0.00 105 VAL A N 11
ATOM 16800 C CA . VAL A 1 105 ? -11.174 6.958 3.003 1.00 0.00 105 VAL A CA 11
ATOM 16801 C C . VAL A 1 105 ? -12.657 7.373 3.036 1.00 0.00 105 VAL A C 11
ATOM 16802 O O . VAL A 1 105 ? -13.363 7.048 3.987 1.00 0.00 105 VAL A O 11
ATOM 16815 N N . GLY A 1 106 ? -13.123 8.053 1.971 1.00 0.00 106 GLY A N 11
ATOM 16816 C CA . GLY A 1 106 ? -14.493 8.544 1.800 1.00 0.00 106 GLY A CA 11
ATOM 16817 C C . GLY A 1 106 ? -14.656 10.059 1.987 1.00 0.00 106 GLY A C 11
ATOM 16818 O O . GLY A 1 106 ? -15.784 10.530 2.150 1.00 0.00 106 GLY A O 11
ATOM 16822 N N . GLU A 1 107 ? -13.554 10.817 1.969 1.00 0.00 107 GLU A N 11
ATOM 16823 C CA . GLU A 1 107 ? -13.508 12.280 2.112 1.00 0.00 107 GLU A CA 11
ATOM 16824 C C . GLU A 1 107 ? -13.419 13.029 0.764 1.00 0.00 107 GLU A C 11
ATOM 16825 O O . GLU A 1 107 ? -13.510 14.256 0.739 1.00 0.00 107 GLU A O 11
ATOM 16835 N N . GLY A 1 108 ? -13.250 12.316 -0.362 1.00 0.00 108 GLY A N 11
ATOM 16836 C CA . GLY A 1 108 ? -13.075 12.891 -1.702 1.00 0.00 108 GLY A CA 11
ATOM 16837 C C . GLY A 1 108 ? -14.311 13.635 -2.219 1.00 0.00 108 GLY A C 11
ATOM 16838 O O . GLY A 1 108 ? -15.452 13.301 -1.896 1.00 0.00 108 GLY A O 11
ATOM 16842 N N . MET A 1 1 ? 18.544 -1.571 13.880 1.00 0.00 1 MET A N 12
ATOM 16843 C CA . MET A 1 1 ? 17.141 -1.300 14.206 1.00 0.00 1 MET A CA 12
ATOM 16844 C C . MET A 1 1 ? 16.156 -2.202 13.439 1.00 0.00 1 MET A C 12
ATOM 16845 O O . MET A 1 1 ? 16.500 -2.808 12.422 1.00 0.00 1 MET A O 12
ATOM 16857 N N . LYS A 1 2 ? 14.906 -2.269 13.909 1.00 0.00 2 LYS A N 12
ATOM 16858 C CA . LYS A 1 2 ? 13.810 -2.954 13.207 1.00 0.00 2 LYS A CA 12
ATOM 16859 C C . LYS A 1 2 ? 13.384 -2.204 11.922 1.00 0.00 2 LYS A C 12
ATOM 16860 O O . LYS A 1 2 ? 13.383 -0.967 11.892 1.00 0.00 2 LYS A O 12
ATOM 16875 N N . THR A 1 3 ? 12.993 -2.947 10.882 1.00 0.00 3 THR A N 12
ATOM 16876 C CA . THR A 1 3 ? 12.436 -2.429 9.616 1.00 0.00 3 THR A CA 12
ATOM 16877 C C . THR A 1 3 ? 10.941 -2.143 9.736 1.00 0.00 3 THR A C 12
ATOM 16878 O O . THR A 1 3 ? 10.246 -2.704 10.586 1.00 0.00 3 THR A O 12
ATOM 16889 N N . ARG A 1 4 ? 10.455 -1.258 8.864 1.00 0.00 4 ARG A N 12
ATOM 16890 C CA . ARG A 1 4 ? 9.057 -0.809 8.794 1.00 0.00 4 ARG A CA 12
ATOM 16891 C C . ARG A 1 4 ? 8.132 -1.788 8.061 1.00 0.00 4 ARG A C 12
ATOM 16892 O O . ARG A 1 4 ? 6.933 -1.875 8.327 1.00 0.00 4 ARG A O 12
ATOM 16910 N N . TYR A 1 5 ? 8.720 -2.513 7.118 1.00 0.00 5 TYR A N 12
ATOM 16911 C CA . TYR A 1 5 ? 8.087 -3.544 6.282 1.00 0.00 5 TYR A CA 12
ATOM 16912 C C . TYR A 1 5 ? 8.066 -4.949 6.916 1.00 0.00 5 TYR A C 12
ATOM 16913 O O . TYR A 1 5 ? 8.859 -5.238 7.814 1.00 0.00 5 TYR A O 12
ATOM 16930 N N . SER A 1 6 ? 7.196 -5.831 6.413 1.00 0.00 6 SER A N 12
ATOM 16931 C CA . SER A 1 6 ? 7.069 -7.208 6.904 1.00 0.00 6 SER A CA 12
ATOM 16932 C C . SER A 1 6 ? 7.173 -8.274 5.796 1.00 0.00 6 SER A C 12
ATOM 16933 O O . SER A 1 6 ? 6.440 -8.250 4.804 1.00 0.00 6 SER A O 12
ATOM 16940 N N . ALA A 1 7 ? 8.072 -9.256 5.980 1.00 0.00 7 ALA A N 12
ATOM 16941 C CA . ALA A 1 7 ? 8.237 -10.407 5.082 1.00 0.00 7 ALA A CA 12
ATOM 16942 C C . ALA A 1 7 ? 7.236 -11.543 5.377 1.00 0.00 7 ALA A C 12
ATOM 16943 O O . ALA A 1 7 ? 6.769 -12.216 4.458 1.00 0.00 7 ALA A O 12
ATOM 16950 N N . GLU A 1 8 ? 6.868 -11.729 6.647 1.00 0.00 8 GLU A N 12
ATOM 16951 C CA . GLU A 1 8 ? 5.902 -12.736 7.115 1.00 0.00 8 GLU A CA 12
ATOM 16952 C C . GLU A 1 8 ? 4.446 -12.270 6.894 1.00 0.00 8 GLU A C 12
ATOM 16953 O O . GLU A 1 8 ? 3.587 -12.395 7.771 1.00 0.00 8 GLU A O 12
ATOM 16963 N N . ALA A 1 9 ? 4.167 -11.673 5.726 1.00 0.00 9 ALA A N 12
ATOM 16964 C CA . ALA A 1 9 ? 2.857 -11.137 5.364 1.00 0.00 9 ALA A CA 12
ATOM 16965 C C . ALA A 1 9 ? 1.792 -12.239 5.143 1.00 0.00 9 ALA A C 12
ATOM 16966 O O . ALA A 1 9 ? 2.136 -13.361 4.744 1.00 0.00 9 ALA A O 12
ATOM 16973 N N . PRO A 1 10 ? 0.500 -11.912 5.344 1.00 0.00 10 PRO A N 12
ATOM 16974 C CA . PRO A 1 10 ? -0.625 -12.807 5.078 1.00 0.00 10 PRO A CA 12
ATOM 16975 C C . PRO A 1 10 ? -0.820 -13.064 3.579 1.00 0.00 10 PRO A C 12
ATOM 16976 O O . PRO A 1 10 ? -0.327 -12.321 2.732 1.00 0.00 10 PRO A O 12
ATOM 16984 N N . ALA A 1 11 ? -1.575 -14.124 3.260 1.00 0.00 11 ALA A N 12
ATOM 16985 C CA . ALA A 1 11 ? -1.951 -14.501 1.894 1.00 0.00 11 ALA A CA 12
ATOM 16986 C C . ALA A 1 11 ? -3.290 -13.874 1.465 1.00 0.00 11 ALA A C 12
ATOM 16987 O O . ALA A 1 11 ? -4.109 -13.497 2.303 1.00 0.00 11 ALA A O 12
ATOM 16994 N N . ARG A 1 12 ? -3.553 -13.816 0.151 1.00 0.00 12 ARG A N 12
ATOM 16995 C CA . ARG A 1 12 ? -4.735 -13.144 -0.432 1.00 0.00 12 ARG A CA 12
ATOM 16996 C C . ARG A 1 12 ? -6.073 -13.753 0.041 1.00 0.00 12 ARG A C 12
ATOM 16997 O O . ARG A 1 12 ? -7.056 -13.023 0.168 1.00 0.00 12 ARG A O 12
ATOM 17015 N N . ASP A 1 13 ? -6.106 -15.038 0.393 1.00 0.00 13 ASP A N 12
ATOM 17016 C CA . ASP A 1 13 ? -7.261 -15.702 1.031 1.00 0.00 13 ASP A CA 12
ATOM 17017 C C . ASP A 1 13 ? -7.541 -15.212 2.469 1.00 0.00 13 ASP A C 12
ATOM 17018 O O . ASP A 1 13 ? -8.670 -15.283 2.949 1.00 0.00 13 ASP A O 12
ATOM 17026 N N . GLU A 1 14 ? -6.515 -14.702 3.153 1.00 0.00 14 GLU A N 12
ATOM 17027 C CA . GLU A 1 14 ? -6.624 -14.079 4.474 1.00 0.00 14 GLU A CA 12
ATOM 17028 C C . GLU A 1 14 ? -7.031 -12.595 4.347 1.00 0.00 14 GLU A C 12
ATOM 17029 O O . GLU A 1 14 ? -7.712 -12.067 5.222 1.00 0.00 14 GLU A O 12
ATOM 17039 N N . LEU A 1 15 ? -6.678 -11.925 3.240 1.00 0.00 15 LEU A N 12
ATOM 17040 C CA . LEU A 1 15 ? -7.159 -10.575 2.922 1.00 0.00 15 LEU A CA 12
ATOM 17041 C C . LEU A 1 15 ? -8.634 -10.560 2.483 1.00 0.00 15 LEU A C 12
ATOM 17042 O O . LEU A 1 15 ? -9.302 -9.546 2.648 1.00 0.00 15 LEU A O 12
ATOM 17057 N N . ASP A 1 16 ? -9.173 -11.670 1.974 1.00 0.00 16 ASP A N 12
ATOM 17058 C CA . ASP A 1 16 ? -10.612 -11.824 1.673 1.00 0.00 16 ASP A CA 12
ATOM 17059 C C . ASP A 1 16 ? -11.491 -11.664 2.934 1.00 0.00 16 ASP A C 12
ATOM 17060 O O . ASP A 1 16 ? -12.670 -11.313 2.840 1.00 0.00 16 ASP A O 12
ATOM 17068 N N . ARG A 1 17 ? -10.896 -11.870 4.115 1.00 0.00 17 ARG A N 12
ATOM 17069 C CA . ARG A 1 17 ? -11.551 -11.789 5.422 1.00 0.00 17 ARG A CA 12
ATOM 17070 C C . ARG A 1 17 ? -11.706 -10.342 5.936 1.00 0.00 17 ARG A C 12
ATOM 17071 O O . ARG A 1 17 ? -12.415 -10.115 6.924 1.00 0.00 17 ARG A O 12
ATOM 17089 N N . LEU A 1 18 ? -11.024 -9.381 5.299 1.00 0.00 18 LEU A N 12
ATOM 17090 C CA . LEU A 1 18 ? -11.053 -7.958 5.667 1.00 0.00 18 LEU A CA 12
ATOM 17091 C C . LEU A 1 18 ? -12.429 -7.305 5.426 1.00 0.00 18 LEU A C 12
ATOM 17092 O O . LEU A 1 18 ? -13.307 -7.878 4.778 1.00 0.00 18 LEU A O 12
ATOM 17107 N N . ALA A 1 19 ? -12.600 -6.075 5.933 1.00 0.00 19 ALA A N 12
ATOM 17108 C CA . ALA A 1 19 ? -13.852 -5.312 5.831 1.00 0.00 19 ALA A CA 12
ATOM 17109 C C . ALA A 1 19 ? -13.664 -3.790 5.717 1.00 0.00 19 ALA A C 12
ATOM 17110 O O . ALA A 1 19 ? -14.285 -3.164 4.853 1.00 0.00 19 ALA A O 12
ATOM 17117 N N . GLY A 1 20 ? -12.805 -3.188 6.544 1.00 0.00 20 GLY A N 12
ATOM 17118 C CA . GLY A 1 20 ? -12.554 -1.741 6.535 1.00 0.00 20 GLY A CA 12
ATOM 17119 C C . GLY A 1 20 ? -11.591 -1.305 5.416 1.00 0.00 20 GLY A C 12
ATOM 17120 O O . GLY A 1 20 ? -11.008 -2.166 4.748 1.00 0.00 20 GLY A O 12
ATOM 17124 N N . PRO A 1 21 ? -11.413 0.014 5.196 1.00 0.00 21 PRO A N 12
ATOM 17125 C CA . PRO A 1 21 ? -10.493 0.537 4.189 1.00 0.00 21 PRO A CA 12
ATOM 17126 C C . PRO A 1 21 ? -9.060 0.167 4.576 1.00 0.00 21 PRO A C 12
ATOM 17127 O O . PRO A 1 21 ? -8.561 0.603 5.616 1.00 0.00 21 PRO A O 12
ATOM 17135 N N . THR A 1 22 ? -8.414 -0.663 3.748 1.00 0.00 22 THR A N 12
ATOM 17136 C CA . THR A 1 22 ? -7.081 -1.229 4.003 1.00 0.00 22 THR A CA 12
ATOM 17137 C C . THR A 1 22 ? -6.221 -1.092 2.759 1.00 0.00 22 THR A C 12
ATOM 17138 O O . THR A 1 22 ? -6.502 -1.690 1.726 1.00 0.00 22 THR A O 12
ATOM 17149 N N . LEU A 1 23 ? -5.144 -0.317 2.859 1.00 0.00 23 LEU A N 12
ATOM 17150 C CA . LEU A 1 23 ? -4.144 -0.174 1.813 1.00 0.00 23 LEU A CA 12
ATOM 17151 C C . LEU A 1 23 ? -3.086 -1.274 1.957 1.00 0.00 23 LEU A C 12
ATOM 17152 O O . LEU A 1 23 ? -2.545 -1.480 3.043 1.00 0.00 23 LEU A O 12
ATOM 17167 N N . VAL A 1 24 ? -2.775 -1.972 0.868 1.00 0.00 24 VAL A N 12
ATOM 17168 C CA . VAL A 1 24 ? -1.726 -2.999 0.813 1.00 0.00 24 VAL A CA 12
ATOM 17169 C C . VAL A 1 24 ? -0.590 -2.483 -0.057 1.00 0.00 24 VAL A C 12
ATOM 17170 O O . VAL A 1 24 ? -0.804 -2.262 -1.244 1.00 0.00 24 VAL A O 12
ATOM 17183 N N . GLU A 1 25 ? 0.585 -2.277 0.534 1.00 0.00 25 GLU A N 12
ATOM 17184 C CA . GLU A 1 25 ? 1.775 -1.688 -0.089 1.00 0.00 25 GLU A CA 12
ATOM 17185 C C . GLU A 1 25 ? 2.886 -2.722 -0.311 1.00 0.00 25 GLU A C 12
ATOM 17186 O O . GLU A 1 25 ? 3.273 -3.441 0.614 1.00 0.00 25 GLU A O 12
ATOM 17196 N N . PHE A 1 26 ? 3.423 -2.747 -1.534 1.00 0.00 26 PHE A N 12
ATOM 17197 C CA . PHE A 1 26 ? 4.518 -3.617 -1.956 1.00 0.00 26 PHE A CA 12
ATOM 17198 C C . PHE A 1 26 ? 5.803 -2.788 -2.088 1.00 0.00 26 PHE A C 12
ATOM 17199 O O . PHE A 1 26 ? 5.825 -1.753 -2.767 1.00 0.00 26 PHE A O 12
ATOM 17215 N N . GLY A 1 27 ? 6.866 -3.215 -1.400 1.00 0.00 27 GLY A N 12
ATOM 17216 C CA . GLY A 1 27 ? 8.122 -2.469 -1.301 1.00 0.00 27 GLY A CA 12
ATOM 17217 C C . GLY A 1 27 ? 9.137 -3.116 -0.366 1.00 0.00 27 GLY A C 12
ATOM 17218 O O . GLY A 1 27 ? 8.963 -4.269 0.016 1.00 0.00 27 GLY A O 12
ATOM 17222 N N . THR A 1 28 ? 10.178 -2.378 0.034 1.00 0.00 28 THR A N 12
ATOM 17223 C CA . THR A 1 28 ? 11.119 -2.739 1.108 1.00 0.00 28 THR A CA 12
ATOM 17224 C C . THR A 1 28 ? 11.534 -1.495 1.889 1.00 0.00 28 THR A C 12
ATOM 17225 O O . THR A 1 28 ? 11.164 -0.370 1.553 1.00 0.00 28 THR A O 12
ATOM 17236 N N . ASP A 1 29 ? 12.323 -1.691 2.939 1.00 0.00 29 ASP A N 12
ATOM 17237 C CA . ASP A 1 29 ? 12.864 -0.603 3.756 1.00 0.00 29 ASP A CA 12
ATOM 17238 C C . ASP A 1 29 ? 13.999 0.139 3.024 1.00 0.00 29 ASP A C 12
ATOM 17239 O O . ASP A 1 29 ? 14.313 1.276 3.371 1.00 0.00 29 ASP A O 12
ATOM 17247 N N . TRP A 1 30 ? 14.585 -0.484 1.995 1.00 0.00 30 TRP A N 12
ATOM 17248 C CA . TRP A 1 30 ? 15.907 -0.162 1.460 1.00 0.00 30 TRP A CA 12
ATOM 17249 C C . TRP A 1 30 ? 15.964 0.179 -0.043 1.00 0.00 30 TRP A C 12
ATOM 17250 O O . TRP A 1 30 ? 16.939 0.804 -0.466 1.00 0.00 30 TRP A O 12
ATOM 17270 N N . CYS A 1 31 ? 14.965 -0.183 -0.864 1.00 0.00 31 CYS A N 12
ATOM 17271 C CA . CYS A 1 31 ? 14.980 0.119 -2.307 1.00 0.00 31 CYS A CA 12
ATOM 17272 C C . CYS A 1 31 ? 14.804 1.626 -2.575 1.00 0.00 31 CYS A C 12
ATOM 17273 O O . CYS A 1 31 ? 14.011 2.291 -1.900 1.00 0.00 31 CYS A O 12
ATOM 17280 N N . GLY A 1 32 ? 15.505 2.157 -3.587 1.00 0.00 32 GLY A N 12
ATOM 17281 C CA . GLY A 1 32 ? 15.432 3.559 -4.025 1.00 0.00 32 GLY A CA 12
ATOM 17282 C C . GLY A 1 32 ? 14.062 3.963 -4.574 1.00 0.00 32 GLY A C 12
ATOM 17283 O O . GLY A 1 32 ? 13.685 5.124 -4.440 1.00 0.00 32 GLY A O 12
ATOM 17287 N N . HIS A 1 33 ? 13.277 3.018 -5.102 1.00 0.00 33 HIS A N 12
ATOM 17288 C CA . HIS A 1 33 ? 11.852 3.235 -5.371 1.00 0.00 33 HIS A CA 12
ATOM 17289 C C . HIS A 1 33 ? 11.084 3.544 -4.078 1.00 0.00 33 HIS A C 12
ATOM 17290 O O . HIS A 1 33 ? 10.314 4.506 -4.001 1.00 0.00 33 HIS A O 12
ATOM 17304 N N . CYS A 1 34 ? 11.326 2.749 -3.034 1.00 0.00 34 CYS A N 12
ATOM 17305 C CA . CYS A 1 34 ? 10.706 2.919 -1.728 1.00 0.00 34 CYS A CA 12
ATOM 17306 C C . CYS A 1 34 ? 11.161 4.171 -0.999 1.00 0.00 34 CYS A C 12
ATOM 17307 O O . CYS A 1 34 ? 10.343 4.784 -0.333 1.00 0.00 34 CYS A O 12
ATOM 17314 N N . GLN A 1 35 ? 12.414 4.607 -1.135 1.00 0.00 35 GLN A N 12
ATOM 17315 C CA . GLN A 1 35 ? 12.895 5.781 -0.390 1.00 0.00 35 GLN A CA 12
ATOM 17316 C C . GLN A 1 35 ? 12.169 7.067 -0.820 1.00 0.00 35 GLN A C 12
ATOM 17317 O O . GLN A 1 35 ? 12.095 8.029 -0.057 1.00 0.00 35 GLN A O 12
ATOM 17329 N N . ALA A 1 36 ? 11.624 7.057 -2.039 1.00 0.00 36 ALA A N 12
ATOM 17330 C CA . ALA A 1 36 ? 10.774 8.106 -2.597 1.00 0.00 36 ALA A CA 12
ATOM 17331 C C . ALA A 1 36 ? 9.299 7.973 -2.164 1.00 0.00 36 ALA A C 12
ATOM 17332 O O . ALA A 1 36 ? 8.672 8.974 -1.808 1.00 0.00 36 ALA A O 12
ATOM 17339 N N . ALA A 1 37 ? 8.741 6.753 -2.167 1.00 0.00 37 ALA A N 12
ATOM 17340 C CA . ALA A 1 37 ? 7.336 6.498 -1.829 1.00 0.00 37 ALA A CA 12
ATOM 17341 C C . ALA A 1 37 ? 7.054 6.441 -0.313 1.00 0.00 37 ALA A C 12
ATOM 17342 O O . ALA A 1 37 ? 5.953 6.792 0.111 1.00 0.00 37 ALA A O 12
ATOM 17349 N N . GLN A 1 38 ? 8.034 6.046 0.503 1.00 0.00 38 GLN A N 12
ATOM 17350 C CA . GLN A 1 38 ? 7.935 5.965 1.966 1.00 0.00 38 GLN A CA 12
ATOM 17351 C C . GLN A 1 38 ? 7.518 7.307 2.604 1.00 0.00 38 GLN A C 12
ATOM 17352 O O . GLN A 1 38 ? 6.487 7.326 3.287 1.00 0.00 38 GLN A O 12
ATOM 17364 N N . PRO A 1 39 ? 8.239 8.434 2.390 1.00 0.00 39 PRO A N 12
ATOM 17365 C CA . PRO A 1 39 ? 7.833 9.734 2.919 1.00 0.00 39 PRO A CA 12
ATOM 17366 C C . PRO A 1 39 ? 6.578 10.285 2.225 1.00 0.00 39 PRO A C 12
ATOM 17367 O O . PRO A 1 39 ? 5.906 11.146 2.782 1.00 0.00 39 PRO A O 12
ATOM 17375 N N . LEU A 1 40 ? 6.233 9.768 1.037 1.00 0.00 40 LEU A N 12
ATOM 17376 C CA . LEU A 1 40 ? 5.023 10.143 0.308 1.00 0.00 40 LEU A CA 12
ATOM 17377 C C . LEU A 1 40 ? 3.801 9.662 1.083 1.00 0.00 40 LEU A C 12
ATOM 17378 O O . LEU A 1 40 ? 2.983 10.487 1.488 1.00 0.00 40 LEU A O 12
ATOM 17393 N N . LEU A 1 41 ? 3.737 8.346 1.343 1.00 0.00 41 LEU A N 12
ATOM 17394 C CA . LEU A 1 41 ? 2.681 7.719 2.132 1.00 0.00 41 LEU A CA 12
ATOM 17395 C C . LEU A 1 41 ? 2.641 8.376 3.509 1.00 0.00 41 LEU A C 12
ATOM 17396 O O . LEU A 1 41 ? 1.577 8.812 3.924 1.00 0.00 41 LEU A O 12
ATOM 17411 N N . ALA A 1 42 ? 3.790 8.558 4.163 1.00 0.00 42 ALA A N 12
ATOM 17412 C CA . ALA A 1 42 ? 3.870 9.204 5.482 1.00 0.00 42 ALA A CA 12
ATOM 17413 C C . ALA A 1 42 ? 3.200 10.593 5.528 1.00 0.00 42 ALA A C 12
ATOM 17414 O O . ALA A 1 42 ? 2.536 10.920 6.513 1.00 0.00 42 ALA A O 12
ATOM 17421 N N . GLU A 1 43 ? 3.327 11.388 4.456 1.00 0.00 43 GLU A N 12
ATOM 17422 C CA . GLU A 1 43 ? 2.693 12.709 4.356 1.00 0.00 43 GLU A CA 12
ATOM 17423 C C . GLU A 1 43 ? 1.168 12.603 4.152 1.00 0.00 43 GLU A C 12
ATOM 17424 O O . GLU A 1 43 ? 0.421 13.273 4.867 1.00 0.00 43 GLU A O 12
ATOM 17434 N N . VAL A 1 44 ? 0.694 11.757 3.231 1.00 0.00 44 VAL A N 12
ATOM 17435 C CA . VAL A 1 44 ? -0.753 11.581 2.984 1.00 0.00 44 VAL A CA 12
ATOM 17436 C C . VAL A 1 44 ? -1.473 10.941 4.183 1.00 0.00 44 VAL A C 12
ATOM 17437 O O . VAL A 1 44 ? -2.467 11.482 4.662 1.00 0.00 44 VAL A O 12
ATOM 17450 N N . PHE A 1 45 ? -0.944 9.820 4.699 1.00 0.00 45 PHE A N 12
ATOM 17451 C CA . PHE A 1 45 ? -1.554 8.991 5.745 1.00 0.00 45 PHE A CA 12
ATOM 17452 C C . PHE A 1 45 ? -1.751 9.732 7.077 1.00 0.00 45 PHE A C 12
ATOM 17453 O O . PHE A 1 45 ? -2.619 9.357 7.868 1.00 0.00 45 PHE A O 12
ATOM 17469 N N . SER A 1 46 ? -0.991 10.803 7.326 1.00 0.00 46 SER A N 12
ATOM 17470 C CA . SER A 1 46 ? -1.150 11.653 8.518 1.00 0.00 46 SER A CA 12
ATOM 17471 C C . SER A 1 46 ? -2.540 12.319 8.620 1.00 0.00 46 SER A C 12
ATOM 17472 O O . SER A 1 46 ? -2.947 12.711 9.717 1.00 0.00 46 SER A O 12
ATOM 17479 N N . ASP A 1 47 ? -3.286 12.425 7.512 1.00 0.00 47 ASP A N 12
ATOM 17480 C CA . ASP A 1 47 ? -4.676 12.919 7.495 1.00 0.00 47 ASP A CA 12
ATOM 17481 C C . ASP A 1 47 ? -5.734 11.789 7.468 1.00 0.00 47 ASP A C 12
ATOM 17482 O O . ASP A 1 47 ? -6.923 12.057 7.646 1.00 0.00 47 ASP A O 12
ATOM 17490 N N . TYR A 1 48 ? -5.320 10.527 7.274 1.00 0.00 48 TYR A N 12
ATOM 17491 C CA . TYR A 1 48 ? -6.201 9.347 7.151 1.00 0.00 48 TYR A CA 12
ATOM 17492 C C . TYR A 1 48 ? -5.835 8.153 8.074 1.00 0.00 48 TYR A C 12
ATOM 17493 O O . TYR A 1 48 ? -5.889 6.998 7.618 1.00 0.00 48 TYR A O 12
ATOM 17510 N N . PRO A 1 49 ? -5.505 8.360 9.368 1.00 0.00 49 PRO A N 12
ATOM 17511 C CA . PRO A 1 49 ? -5.077 7.289 10.276 1.00 0.00 49 PRO A CA 12
ATOM 17512 C C . PRO A 1 49 ? -6.134 6.190 10.489 1.00 0.00 49 PRO A C 12
ATOM 17513 O O . PRO A 1 49 ? -5.788 5.099 10.929 1.00 0.00 49 PRO A O 12
ATOM 17521 N N . GLU A 1 50 ? -7.407 6.446 10.152 1.00 0.00 50 GLU A N 12
ATOM 17522 C CA . GLU A 1 50 ? -8.484 5.444 10.167 1.00 0.00 50 GLU A CA 12
ATOM 17523 C C . GLU A 1 50 ? -8.334 4.336 9.095 1.00 0.00 50 GLU A C 12
ATOM 17524 O O . GLU A 1 50 ? -8.987 3.295 9.210 1.00 0.00 50 GLU A O 12
ATOM 17534 N N . VAL A 1 51 ? -7.497 4.532 8.067 1.00 0.00 51 VAL A N 12
ATOM 17535 C CA . VAL A 1 51 ? -7.175 3.512 7.048 1.00 0.00 51 VAL A CA 12
ATOM 17536 C C . VAL A 1 51 ? -6.100 2.557 7.612 1.00 0.00 51 VAL A C 12
ATOM 17537 O O . VAL A 1 51 ? -5.231 2.966 8.379 1.00 0.00 51 VAL A O 12
ATOM 17550 N N . GLY A 1 52 ? -6.139 1.270 7.242 1.00 0.00 52 GLY A N 12
ATOM 17551 C CA . GLY A 1 52 ? -5.095 0.283 7.579 1.00 0.00 52 GLY A CA 12
ATOM 17552 C C . GLY A 1 52 ? -3.970 0.273 6.541 1.00 0.00 52 GLY A C 12
ATOM 17553 O O . GLY A 1 52 ? -4.228 0.559 5.373 1.00 0.00 52 GLY A O 12
ATOM 17557 N N . HIS A 1 53 ? -2.737 -0.072 6.916 1.00 0.00 53 HIS A N 12
ATOM 17558 C CA . HIS A 1 53 ? -1.615 -0.177 5.966 1.00 0.00 53 HIS A CA 12
ATOM 17559 C C . HIS A 1 53 ? -0.809 -1.478 6.164 1.00 0.00 53 HIS A C 12
ATOM 17560 O O . HIS A 1 53 ? -0.112 -1.631 7.173 1.00 0.00 53 HIS A O 12
ATOM 17574 N N . LEU A 1 54 ? -0.863 -2.398 5.200 1.00 0.00 54 LEU A N 12
ATOM 17575 C CA . LEU A 1 54 ? -0.061 -3.625 5.188 1.00 0.00 54 LEU A CA 12
ATOM 17576 C C . LEU A 1 54 ? 1.200 -3.412 4.345 1.00 0.00 54 LEU A C 12
ATOM 17577 O O . LEU A 1 54 ? 1.118 -3.231 3.134 1.00 0.00 54 LEU A O 12
ATOM 17592 N N . LYS A 1 55 ? 2.373 -3.444 4.988 1.00 0.00 55 LYS A N 12
ATOM 17593 C CA . LYS A 1 55 ? 3.668 -3.284 4.322 1.00 0.00 55 LYS A CA 12
ATOM 17594 C C . LYS A 1 55 ? 4.250 -4.649 3.948 1.00 0.00 55 LYS A C 12
ATOM 17595 O O . LYS A 1 55 ? 4.824 -5.336 4.794 1.00 0.00 55 LYS A O 12
ATOM 17610 N N . VAL A 1 56 ? 4.137 -5.032 2.684 1.00 0.00 56 VAL A N 12
ATOM 17611 C CA . VAL A 1 56 ? 4.655 -6.304 2.160 1.00 0.00 56 VAL A CA 12
ATOM 17612 C C . VAL A 1 56 ? 6.083 -6.103 1.675 1.00 0.00 56 VAL A C 12
ATOM 17613 O O . VAL A 1 56 ? 6.327 -5.282 0.788 1.00 0.00 56 VAL A O 12
ATOM 17626 N N . GLU A 1 57 ? 6.995 -6.876 2.268 1.00 0.00 57 GLU A N 12
ATOM 17627 C CA . GLU A 1 57 ? 8.410 -6.884 1.924 1.00 0.00 57 GLU A CA 12
ATOM 17628 C C . GLU A 1 57 ? 8.644 -7.660 0.619 1.00 0.00 57 GLU A C 12
ATOM 17629 O O . GLU A 1 57 ? 9.091 -8.805 0.603 1.00 0.00 57 GLU A O 12
ATOM 17639 N N . ASP A 1 58 ? 8.291 -7.036 -0.503 1.00 0.00 58 ASP A N 12
ATOM 17640 C CA . ASP A 1 58 ? 8.191 -7.613 -1.849 1.00 0.00 58 ASP A CA 12
ATOM 17641 C C . ASP A 1 58 ? 9.549 -7.630 -2.591 1.00 0.00 58 ASP A C 12
ATOM 17642 O O . ASP A 1 58 ? 9.605 -7.512 -3.816 1.00 0.00 58 ASP A O 12
ATOM 17650 N N . GLY A 1 59 ? 10.653 -7.711 -1.840 1.00 0.00 59 GLY A N 12
ATOM 17651 C CA . GLY A 1 59 ? 12.029 -7.574 -2.320 1.00 0.00 59 GLY A CA 12
ATOM 17652 C C . GLY A 1 59 ? 12.569 -8.836 -2.996 1.00 0.00 59 GLY A C 12
ATOM 17653 O O . GLY A 1 59 ? 12.921 -8.741 -4.180 1.00 0.00 59 GLY A O 12
ATOM 17657 N N . PRO A 1 60 ? 12.659 -9.986 -2.287 1.00 0.00 60 PRO A N 12
ATOM 17658 C CA . PRO A 1 60 ? 13.267 -11.212 -2.801 1.00 0.00 60 PRO A CA 12
ATOM 17659 C C . PRO A 1 60 ? 12.285 -11.962 -3.721 1.00 0.00 60 PRO A C 12
ATOM 17660 O O . PRO A 1 60 ? 11.728 -13.010 -3.374 1.00 0.00 60 PRO A O 12
ATOM 17668 N N . GLY A 1 61 ? 12.052 -11.385 -4.907 1.00 0.00 61 GLY A N 12
ATOM 17669 C CA . GLY A 1 61 ? 10.978 -11.773 -5.824 1.00 0.00 61 GLY A CA 12
ATOM 17670 C C . GLY A 1 61 ? 9.608 -11.224 -5.397 1.00 0.00 61 GLY A C 12
ATOM 17671 O O . GLY A 1 61 ? 9.430 -10.732 -4.277 1.00 0.00 61 GLY A O 12
ATOM 17675 N N . ARG A 1 62 ? 8.629 -11.333 -6.298 1.00 0.00 62 ARG A N 12
ATOM 17676 C CA . ARG A 1 62 ? 7.257 -10.873 -6.039 1.00 0.00 62 ARG A CA 12
ATOM 17677 C C . ARG A 1 62 ? 6.568 -11.796 -5.025 1.00 0.00 62 ARG A C 12
ATOM 17678 O O . ARG A 1 62 ? 6.395 -12.991 -5.288 1.00 0.00 62 ARG A O 12
ATOM 17696 N N . ARG A 1 63 ? 6.184 -11.229 -3.877 1.00 0.00 63 ARG A N 12
ATOM 17697 C CA . ARG A 1 63 ? 5.506 -11.907 -2.762 1.00 0.00 63 ARG A CA 12
ATOM 17698 C C . ARG A 1 63 ? 3.982 -11.793 -2.972 1.00 0.00 63 ARG A C 12
ATOM 17699 O O . ARG A 1 63 ? 3.490 -12.222 -4.016 1.00 0.00 63 ARG A O 12
ATOM 17717 N N . LEU A 1 64 ? 3.225 -11.180 -2.050 1.00 0.00 64 LEU A N 12
ATOM 17718 C CA . LEU A 1 64 ? 1.783 -10.913 -2.196 1.00 0.00 64 LEU A CA 12
ATOM 17719 C C . LEU A 1 64 ? 1.470 -10.080 -3.456 1.00 0.00 64 LEU A C 12
ATOM 17720 O O . LEU A 1 64 ? 0.444 -10.324 -4.088 1.00 0.00 64 LEU A O 12
ATOM 17735 N N . GLY A 1 65 ? 2.379 -9.204 -3.906 1.00 0.00 65 GLY A N 12
ATOM 17736 C CA . GLY A 1 65 ? 2.206 -8.401 -5.133 1.00 0.00 65 GLY A CA 12
ATOM 17737 C C . GLY A 1 65 ? 2.091 -9.217 -6.424 1.00 0.00 65 GLY A C 12
ATOM 17738 O O . GLY A 1 65 ? 1.532 -8.733 -7.413 1.00 0.00 65 GLY A O 12
ATOM 17742 N N . ARG A 1 66 ? 2.539 -10.480 -6.400 1.00 0.00 66 ARG A N 12
ATOM 17743 C CA . ARG A 1 66 ? 2.293 -11.470 -7.455 1.00 0.00 66 ARG A CA 12
ATOM 17744 C C . ARG A 1 66 ? 0.797 -11.755 -7.602 1.00 0.00 66 ARG A C 12
ATOM 17745 O O . ARG A 1 66 ? 0.258 -11.707 -8.707 1.00 0.00 66 ARG A O 12
ATOM 17763 N N . SER A 1 67 ? 0.099 -11.969 -6.487 1.00 0.00 67 SER A N 12
ATOM 17764 C CA . SER A 1 67 ? -1.331 -12.299 -6.448 1.00 0.00 67 SER A CA 12
ATOM 17765 C C . SER A 1 67 ? -2.210 -11.101 -6.822 1.00 0.00 67 SER A C 12
ATOM 17766 O O . SER A 1 67 ? -3.295 -11.280 -7.370 1.00 0.00 67 SER A O 12
ATOM 17773 N N . PHE A 1 68 ? -1.727 -9.877 -6.586 1.00 0.00 68 PHE A N 12
ATOM 17774 C CA . PHE A 1 68 ? -2.360 -8.619 -6.987 1.00 0.00 68 PHE A CA 12
ATOM 17775 C C . PHE A 1 68 ? -2.076 -8.216 -8.445 1.00 0.00 68 PHE A C 12
ATOM 17776 O O . PHE A 1 68 ? -2.667 -7.247 -8.928 1.00 0.00 68 PHE A O 12
ATOM 17792 N N . GLN A 1 69 ? -1.168 -8.922 -9.133 1.00 0.00 69 GLN A N 12
ATOM 17793 C CA . GLN A 1 69 ? -0.727 -8.612 -10.500 1.00 0.00 69 GLN A CA 12
ATOM 17794 C C . GLN A 1 69 ? -0.154 -7.183 -10.572 1.00 0.00 69 GLN A C 12
ATOM 17795 O O . GLN A 1 69 ? -0.572 -6.379 -11.408 1.00 0.00 69 GLN A O 12
ATOM 17807 N N . VAL A 1 70 ? 0.747 -6.842 -9.646 1.00 0.00 70 VAL A N 12
ATOM 17808 C CA . VAL A 1 70 ? 1.368 -5.509 -9.510 1.00 0.00 70 VAL A CA 12
ATOM 17809 C C . VAL A 1 70 ? 2.123 -5.092 -10.791 1.00 0.00 70 VAL A C 12
ATOM 17810 O O . VAL A 1 70 ? 2.853 -5.889 -11.383 1.00 0.00 70 VAL A O 12
ATOM 17823 N N . LYS A 1 71 ? 1.918 -3.842 -11.225 1.00 0.00 71 LYS A N 12
ATOM 17824 C CA . LYS A 1 71 ? 2.299 -3.358 -12.563 1.00 0.00 71 LYS A CA 12
ATOM 17825 C C . LYS A 1 71 ? 3.777 -2.951 -12.686 1.00 0.00 71 LYS A C 12
ATOM 17826 O O . LYS A 1 71 ? 4.475 -3.409 -13.590 1.00 0.00 71 LYS A O 12
ATOM 17841 N N . LEU A 1 72 ? 4.242 -2.080 -11.779 1.00 0.00 72 LEU A N 12
ATOM 17842 C CA . LEU A 1 72 ? 5.634 -1.636 -11.653 1.00 0.00 72 LEU A CA 12
ATOM 17843 C C . LEU A 1 72 ? 6.251 -2.403 -10.480 1.00 0.00 72 LEU A C 12
ATOM 17844 O O . LEU A 1 72 ? 6.373 -3.625 -10.546 1.00 0.00 72 LEU A O 12
ATOM 17859 N N . TRP A 1 73 ? 6.571 -1.700 -9.397 1.00 0.00 73 TRP A N 12
ATOM 17860 C CA . TRP A 1 73 ? 6.893 -2.277 -8.092 1.00 0.00 73 TRP A CA 12
ATOM 17861 C C . TRP A 1 73 ? 6.547 -1.364 -6.901 1.00 0.00 73 TRP A C 12
ATOM 17862 O O . TRP A 1 73 ? 5.905 -1.879 -5.979 1.00 0.00 73 TRP A O 12
ATOM 17882 N N . PRO A 1 74 ? 6.884 -0.045 -6.892 1.00 0.00 74 PRO A N 12
ATOM 17883 C CA . PRO A 1 74 ? 6.363 0.876 -5.890 1.00 0.00 74 PRO A CA 12
ATOM 17884 C C . PRO A 1 74 ? 4.881 1.108 -6.189 1.00 0.00 74 PRO A C 12
ATOM 17885 O O . PRO A 1 74 ? 4.513 1.915 -7.046 1.00 0.00 74 PRO A O 12
ATOM 17893 N N . THR A 1 75 ? 4.036 0.324 -5.521 1.00 0.00 75 THR A N 12
ATOM 17894 C CA . THR A 1 75 ? 2.616 0.149 -5.834 1.00 0.00 75 THR A CA 12
ATOM 17895 C C . THR A 1 75 ? 1.892 -0.217 -4.555 1.00 0.00 75 THR A C 12
ATOM 17896 O O . THR A 1 75 ? 2.415 -0.955 -3.719 1.00 0.00 75 THR A O 12
ATOM 17907 N N . PHE A 1 76 ? 0.679 0.309 -4.413 1.00 0.00 76 PHE A N 12
ATOM 17908 C CA . PHE A 1 76 ? -0.174 0.070 -3.263 1.00 0.00 76 PHE A CA 12
ATOM 17909 C C . PHE A 1 76 ? -1.651 0.019 -3.689 1.00 0.00 76 PHE A C 12
ATOM 17910 O O . PHE A 1 76 ? -2.151 0.916 -4.379 1.00 0.00 76 PHE A O 12
ATOM 17926 N N . VAL A 1 77 ? -2.328 -1.057 -3.287 1.00 0.00 77 VAL A N 12
ATOM 17927 C CA . VAL A 1 77 ? -3.704 -1.404 -3.678 1.00 0.00 77 VAL A CA 12
ATOM 17928 C C . VAL A 1 77 ? -4.653 -1.111 -2.519 1.00 0.00 77 VAL A C 12
ATOM 17929 O O . VAL A 1 77 ? -4.475 -1.649 -1.426 1.00 0.00 77 VAL A O 12
ATOM 17942 N N . PHE A 1 78 ? -5.655 -0.266 -2.772 1.00 0.00 78 PHE A N 12
ATOM 17943 C CA . PHE A 1 78 ? -6.665 0.116 -1.788 1.00 0.00 78 PHE A CA 12
ATOM 17944 C C . PHE A 1 78 ? -7.785 -0.932 -1.808 1.00 0.00 78 PHE A C 12
ATOM 17945 O O . PHE A 1 78 ? -8.512 -1.075 -2.799 1.00 0.00 78 PHE A O 12
ATOM 17961 N N . LEU A 1 79 ? -7.929 -1.666 -0.706 1.00 0.00 79 LEU A N 12
ATOM 17962 C CA . LEU A 1 79 ? -9.050 -2.574 -0.463 1.00 0.00 79 LEU A CA 12
ATOM 17963 C C . LEU A 1 79 ? -10.095 -1.910 0.443 1.00 0.00 79 LEU A C 12
ATOM 17964 O O . LEU A 1 79 ? -9.797 -1.005 1.222 1.00 0.00 79 LEU A O 12
ATOM 17979 N N . ARG A 1 80 ? -11.305 -2.451 0.371 1.00 0.00 80 ARG A N 12
ATOM 17980 C CA . ARG A 1 80 ? -12.472 -2.174 1.235 1.00 0.00 80 ARG A CA 12
ATOM 17981 C C . ARG A 1 80 ? -13.497 -3.296 0.999 1.00 0.00 80 ARG A C 12
ATOM 17982 O O . ARG A 1 80 ? -13.704 -3.697 -0.142 1.00 0.00 80 ARG A O 12
ATOM 18000 N N . ASP A 1 81 ? -14.030 -3.896 2.067 1.00 0.00 81 ASP A N 12
ATOM 18001 C CA . ASP A 1 81 ? -14.723 -5.204 2.033 1.00 0.00 81 ASP A CA 12
ATOM 18002 C C . ASP A 1 81 ? -13.764 -6.361 1.655 1.00 0.00 81 ASP A C 12
ATOM 18003 O O . ASP A 1 81 ? -14.157 -7.346 1.027 1.00 0.00 81 ASP A O 12
ATOM 18011 N N . GLY A 1 82 ? -12.463 -6.194 1.952 1.00 0.00 82 GLY A N 12
ATOM 18012 C CA . GLY A 1 82 ? -11.373 -7.072 1.475 1.00 0.00 82 GLY A CA 12
ATOM 18013 C C . GLY A 1 82 ? -11.181 -7.119 -0.044 1.00 0.00 82 GLY A C 12
ATOM 18014 O O . GLY A 1 82 ? -10.554 -8.049 -0.554 1.00 0.00 82 GLY A O 12
ATOM 18018 N N . ARG A 1 83 ? -11.720 -6.136 -0.781 1.00 0.00 83 ARG A N 12
ATOM 18019 C CA . ARG A 1 83 ? -11.864 -6.131 -2.244 1.00 0.00 83 ARG A CA 12
ATOM 18020 C C . ARG A 1 83 ? -11.378 -4.803 -2.824 1.00 0.00 83 ARG A C 12
ATOM 18021 O O . ARG A 1 83 ? -11.565 -3.745 -2.231 1.00 0.00 83 ARG A O 12
ATOM 18039 N N . GLU A 1 84 ? -10.677 -4.873 -3.950 1.00 0.00 84 GLU A N 12
ATOM 18040 C CA . GLU A 1 84 ? -10.019 -3.710 -4.554 1.00 0.00 84 GLU A CA 12
ATOM 18041 C C . GLU A 1 84 ? -11.031 -2.638 -4.977 1.00 0.00 84 GLU A C 12
ATOM 18042 O O . GLU A 1 84 ? -11.856 -2.855 -5.862 1.00 0.00 84 GLU A O 12
ATOM 18052 N N . VAL A 1 85 ? -10.925 -1.469 -4.338 1.00 0.00 85 VAL A N 12
ATOM 18053 C CA . VAL A 1 85 ? -11.646 -0.236 -4.697 1.00 0.00 85 VAL A CA 12
ATOM 18054 C C . VAL A 1 85 ? -10.817 0.663 -5.626 1.00 0.00 85 VAL A C 12
ATOM 18055 O O . VAL A 1 85 ? -11.387 1.439 -6.393 1.00 0.00 85 VAL A O 12
ATOM 18068 N N . ALA A 1 86 ? -9.482 0.518 -5.590 1.00 0.00 86 ALA A N 12
ATOM 18069 C CA . ALA A 1 86 ? -8.506 1.252 -6.398 1.00 0.00 86 ALA A CA 12
ATOM 18070 C C . ALA A 1 86 ? -7.094 0.697 -6.187 1.00 0.00 86 ALA A C 12
ATOM 18071 O O . ALA A 1 86 ? -6.864 -0.121 -5.296 1.00 0.00 86 ALA A O 12
ATOM 18078 N N . ARG A 1 87 ? -6.129 1.257 -6.910 1.00 0.00 87 ARG A N 12
ATOM 18079 C CA . ARG A 1 87 ? -4.710 1.177 -6.590 1.00 0.00 87 ARG A CA 12
ATOM 18080 C C . ARG A 1 87 ? -3.961 2.395 -7.130 1.00 0.00 87 ARG A C 12
ATOM 18081 O O . ARG A 1 87 ? -4.396 3.022 -8.097 1.00 0.00 87 ARG A O 12
ATOM 18099 N N . VAL A 1 88 ? -2.830 2.708 -6.513 1.00 0.00 88 VAL A N 12
ATOM 18100 C CA . VAL A 1 88 ? -1.907 3.760 -6.964 1.00 0.00 88 VAL A CA 12
ATOM 18101 C C . VAL A 1 88 ? -0.535 3.116 -7.209 1.00 0.00 88 VAL A C 12
ATOM 18102 O O . VAL A 1 88 ? -0.105 2.257 -6.448 1.00 0.00 88 VAL A O 12
ATOM 18115 N N . VAL A 1 89 ? 0.134 3.531 -8.287 1.00 0.00 89 VAL A N 12
ATOM 18116 C CA . VAL A 1 89 ? 1.464 3.062 -8.695 1.00 0.00 89 VAL A CA 12
ATOM 18117 C C . VAL A 1 89 ? 2.302 4.260 -9.147 1.00 0.00 89 VAL A C 12
ATOM 18118 O O . VAL A 1 89 ? 1.785 5.148 -9.824 1.00 0.00 89 VAL A O 12
ATOM 18131 N N . ARG A 1 90 ? 3.579 4.288 -8.746 1.00 0.00 90 ARG A N 12
ATOM 18132 C CA . ARG A 1 90 ? 4.552 5.331 -9.092 1.00 0.00 90 ARG A CA 12
ATOM 18133 C C . ARG A 1 90 ? 4.048 6.738 -8.661 1.00 0.00 90 ARG A C 12
ATOM 18134 O O . ARG A 1 90 ? 3.761 7.572 -9.528 1.00 0.00 90 ARG A O 12
ATOM 18152 N N . PRO A 1 91 ? 3.879 7.015 -7.346 1.00 0.00 91 PRO A N 12
ATOM 18153 C CA . PRO A 1 91 ? 3.301 8.269 -6.845 1.00 0.00 91 PRO A CA 12
ATOM 18154 C C . PRO A 1 91 ? 4.167 9.468 -7.272 1.00 0.00 91 PRO A C 12
ATOM 18155 O O . PRO A 1 91 ? 5.349 9.530 -6.930 1.00 0.00 91 PRO A O 12
ATOM 18163 N N . GLY A 1 92 ? 3.585 10.408 -8.026 1.00 0.00 92 GLY A N 12
ATOM 18164 C CA . GLY A 1 92 ? 4.321 11.534 -8.627 1.00 0.00 92 GLY A CA 12
ATOM 18165 C C . GLY A 1 92 ? 4.560 12.703 -7.665 1.00 0.00 92 GLY A C 12
ATOM 18166 O O . GLY A 1 92 ? 5.558 13.412 -7.787 1.00 0.00 92 GLY A O 12
ATOM 18170 N N . SER A 1 93 ? 3.666 12.878 -6.693 1.00 0.00 93 SER A N 12
ATOM 18171 C CA . SER A 1 93 ? 3.710 13.882 -5.612 1.00 0.00 93 SER A CA 12
ATOM 18172 C C . SER A 1 93 ? 2.547 13.628 -4.642 1.00 0.00 93 SER A C 12
ATOM 18173 O O . SER A 1 93 ? 1.577 12.949 -4.996 1.00 0.00 93 SER A O 12
ATOM 18180 N N . ALA A 1 94 ? 2.605 14.186 -3.427 1.00 0.00 94 ALA A N 12
ATOM 18181 C CA . ALA A 1 94 ? 1.567 14.054 -2.405 1.00 0.00 94 ALA A CA 12
ATOM 18182 C C . ALA A 1 94 ? 0.188 14.447 -2.929 1.00 0.00 94 ALA A C 12
ATOM 18183 O O . ALA A 1 94 ? -0.773 13.765 -2.618 1.00 0.00 94 ALA A O 12
ATOM 18190 N N . SER A 1 95 ? 0.080 15.430 -3.821 1.00 0.00 95 SER A N 12
ATOM 18191 C CA . SER A 1 95 ? -1.189 15.788 -4.477 1.00 0.00 95 SER A CA 12
ATOM 18192 C C . SER A 1 95 ? -1.866 14.599 -5.189 1.00 0.00 95 SER A C 12
ATOM 18193 O O . SER A 1 95 ? -3.085 14.459 -5.121 1.00 0.00 95 SER A O 12
ATOM 18200 N N . VAL A 1 96 ? -1.090 13.715 -5.826 1.00 0.00 96 VAL A N 12
ATOM 18201 C CA . VAL A 1 96 ? -1.573 12.533 -6.553 1.00 0.00 96 VAL A CA 12
ATOM 18202 C C . VAL A 1 96 ? -1.944 11.408 -5.582 1.00 0.00 96 VAL A C 12
ATOM 18203 O O . VAL A 1 96 ? -2.964 10.740 -5.766 1.00 0.00 96 VAL A O 12
ATOM 18216 N N . LEU A 1 97 ? -1.136 11.209 -4.531 1.00 0.00 97 LEU A N 12
ATOM 18217 C CA . LEU A 1 97 ? -1.390 10.191 -3.514 1.00 0.00 97 LEU A CA 12
ATOM 18218 C C . LEU A 1 97 ? -2.599 10.559 -2.639 1.00 0.00 97 LEU A C 12
ATOM 18219 O O . LEU A 1 97 ? -3.521 9.758 -2.492 1.00 0.00 97 LEU A O 12
ATOM 18234 N N . GLU A 1 98 ? -2.643 11.794 -2.127 1.00 0.00 98 GLU A N 12
ATOM 18235 C CA . GLU A 1 98 ? -3.774 12.360 -1.392 1.00 0.00 98 GLU A CA 12
ATOM 18236 C C . GLU A 1 98 ? -5.082 12.327 -2.205 1.00 0.00 98 GLU A C 12
ATOM 18237 O O . GLU A 1 98 ? -6.118 11.967 -1.645 1.00 0.00 98 GLU A O 12
ATOM 18247 N N . GLU A 1 99 ? -5.039 12.647 -3.507 1.00 0.00 99 GLU A N 12
ATOM 18248 C CA . GLU A 1 99 ? -6.196 12.601 -4.420 1.00 0.00 99 GLU A CA 12
ATOM 18249 C C . GLU A 1 99 ? -6.844 11.210 -4.502 1.00 0.00 99 GLU A C 12
ATOM 18250 O O . GLU A 1 99 ? -8.063 11.086 -4.641 1.00 0.00 99 GLU A O 12
ATOM 18260 N N . ALA A 1 100 ? -6.036 10.154 -4.402 1.00 0.00 100 ALA A N 12
ATOM 18261 C CA . ALA A 1 100 ? -6.548 8.799 -4.280 1.00 0.00 100 ALA A CA 12
ATOM 18262 C C . ALA A 1 100 ? -7.061 8.525 -2.860 1.00 0.00 100 ALA A C 12
ATOM 18263 O O . ALA A 1 100 ? -8.201 8.106 -2.704 1.00 0.00 100 ALA A O 12
ATOM 18270 N N . PHE A 1 101 ? -6.282 8.826 -1.819 1.00 0.00 101 PHE A N 12
ATOM 18271 C CA . PHE A 1 101 ? -6.665 8.558 -0.429 1.00 0.00 101 PHE A CA 12
ATOM 18272 C C . PHE A 1 101 ? -8.043 9.152 -0.087 1.00 0.00 101 PHE A C 12
ATOM 18273 O O . PHE A 1 101 ? -8.920 8.425 0.386 1.00 0.00 101 PHE A O 12
ATOM 18289 N N . GLU A 1 102 ? -8.261 10.435 -0.391 1.00 0.00 102 GLU A N 12
ATOM 18290 C CA . GLU A 1 102 ? -9.552 11.107 -0.189 1.00 0.00 102 GLU A CA 12
ATOM 18291 C C . GLU A 1 102 ? -10.711 10.426 -0.924 1.00 0.00 102 GLU A C 12
ATOM 18292 O O . GLU A 1 102 ? -11.825 10.370 -0.400 1.00 0.00 102 GLU A O 12
ATOM 18302 N N . SER A 1 103 ? -10.445 9.861 -2.102 1.00 0.00 103 SER A N 12
ATOM 18303 C CA . SER A 1 103 ? -11.460 9.209 -2.921 1.00 0.00 103 SER A CA 12
ATOM 18304 C C . SER A 1 103 ? -11.863 7.835 -2.361 1.00 0.00 103 SER A C 12
ATOM 18305 O O . SER A 1 103 ? -13.031 7.432 -2.462 1.00 0.00 103 SER A O 12
ATOM 18312 N N . LEU A 1 104 ? -10.916 7.122 -1.729 1.00 0.00 104 LEU A N 12
ATOM 18313 C CA . LEU A 1 104 ? -11.135 5.766 -1.211 1.00 0.00 104 LEU A CA 12
ATOM 18314 C C . LEU A 1 104 ? -11.549 5.755 0.263 1.00 0.00 104 LEU A C 12
ATOM 18315 O O . LEU A 1 104 ? -12.290 4.866 0.686 1.00 0.00 104 LEU A O 12
ATOM 18330 N N . VAL A 1 105 ? -11.121 6.756 1.032 1.00 0.00 105 VAL A N 12
ATOM 18331 C CA . VAL A 1 105 ? -11.596 7.000 2.399 1.00 0.00 105 VAL A CA 12
ATOM 18332 C C . VAL A 1 105 ? -13.043 7.532 2.397 1.00 0.00 105 VAL A C 12
ATOM 18333 O O . VAL A 1 105 ? -13.799 7.227 3.321 1.00 0.00 105 VAL A O 12
ATOM 18346 N N . GLY A 1 106 ? -13.433 8.287 1.353 1.00 0.00 106 GLY A N 12
ATOM 18347 C CA . GLY A 1 106 ? -14.771 8.863 1.162 1.00 0.00 106 GLY A CA 12
ATOM 18348 C C . GLY A 1 106 ? -14.911 10.321 1.622 1.00 0.00 106 GLY A C 12
ATOM 18349 O O . GLY A 1 106 ? -16.028 10.752 1.908 1.00 0.00 106 GLY A O 12
ATOM 18353 N N . GLU A 1 107 ? -13.810 11.079 1.701 1.00 0.00 107 GLU A N 12
ATOM 18354 C CA . GLU A 1 107 ? -13.790 12.460 2.209 1.00 0.00 107 GLU A CA 12
ATOM 18355 C C . GLU A 1 107 ? -13.982 13.538 1.127 1.00 0.00 107 GLU A C 12
ATOM 18356 O O . GLU A 1 107 ? -14.409 14.647 1.452 1.00 0.00 107 GLU A O 12
ATOM 18366 N N . GLY A 1 108 ? -13.658 13.260 -0.143 1.00 0.00 108 GLY A N 12
ATOM 18367 C CA . GLY A 1 108 ? -13.876 14.169 -1.287 1.00 0.00 108 GLY A CA 12
ATOM 18368 C C . GLY A 1 108 ? -12.936 15.383 -1.367 1.00 0.00 108 GLY A C 12
ATOM 18369 O O . GLY A 1 108 ? -12.758 15.940 -2.453 1.00 0.00 108 GLY A O 12
ATOM 18373 N N . MET A 1 1 ? 11.930 6.316 4.412 1.00 0.00 1 MET A N 13
ATOM 18374 C CA . MET A 1 1 ? 12.823 5.683 5.393 1.00 0.00 1 MET A CA 13
ATOM 18375 C C . MET A 1 1 ? 12.200 5.533 6.792 1.00 0.00 1 MET A C 13
ATOM 18376 O O . MET A 1 1 ? 12.739 4.821 7.637 1.00 0.00 1 MET A O 13
ATOM 18388 N N . LYS A 1 2 ? 11.070 6.198 7.053 1.00 0.00 2 LYS A N 13
ATOM 18389 C CA . LYS A 1 2 ? 10.370 6.183 8.347 1.00 0.00 2 LYS A CA 13
ATOM 18390 C C . LYS A 1 2 ? 9.635 4.852 8.601 1.00 0.00 2 LYS A C 13
ATOM 18391 O O . LYS A 1 2 ? 9.638 4.341 9.727 1.00 0.00 2 LYS A O 13
ATOM 18406 N N . THR A 1 3 ? 9.012 4.300 7.556 1.00 0.00 3 THR A N 13
ATOM 18407 C CA . THR A 1 3 ? 8.244 3.042 7.556 1.00 0.00 3 THR A CA 13
ATOM 18408 C C . THR A 1 3 ? 9.185 1.829 7.621 1.00 0.00 3 THR A C 13
ATOM 18409 O O . THR A 1 3 ? 10.407 1.966 7.548 1.00 0.00 3 THR A O 13
ATOM 18420 N N . ARG A 1 4 ? 8.600 0.636 7.773 1.00 0.00 4 ARG A N 13
ATOM 18421 C CA . ARG A 1 4 ? 9.276 -0.669 7.750 1.00 0.00 4 ARG A CA 13
ATOM 18422 C C . ARG A 1 4 ? 8.334 -1.786 7.272 1.00 0.00 4 ARG A C 13
ATOM 18423 O O . ARG A 1 4 ? 7.112 -1.682 7.400 1.00 0.00 4 ARG A O 13
ATOM 18441 N N . TYR A 1 5 ? 8.915 -2.831 6.692 1.00 0.00 5 TYR A N 13
ATOM 18442 C CA . TYR A 1 5 ? 8.207 -3.881 5.937 1.00 0.00 5 TYR A CA 13
ATOM 18443 C C . TYR A 1 5 ? 8.164 -5.246 6.656 1.00 0.00 5 TYR A C 13
ATOM 18444 O O . TYR A 1 5 ? 8.900 -5.468 7.621 1.00 0.00 5 TYR A O 13
ATOM 18461 N N . SER A 1 6 ? 7.319 -6.161 6.169 1.00 0.00 6 SER A N 13
ATOM 18462 C CA . SER A 1 6 ? 7.241 -7.531 6.684 1.00 0.00 6 SER A CA 13
ATOM 18463 C C . SER A 1 6 ? 7.133 -8.608 5.598 1.00 0.00 6 SER A C 13
ATOM 18464 O O . SER A 1 6 ? 6.334 -8.518 4.665 1.00 0.00 6 SER A O 13
ATOM 18471 N N . ALA A 1 7 ? 7.919 -9.678 5.752 1.00 0.00 7 ALA A N 13
ATOM 18472 C CA . ALA A 1 7 ? 7.823 -10.895 4.949 1.00 0.00 7 ALA A CA 13
ATOM 18473 C C . ALA A 1 7 ? 6.717 -11.850 5.433 1.00 0.00 7 ALA A C 13
ATOM 18474 O O . ALA A 1 7 ? 6.398 -12.811 4.733 1.00 0.00 7 ALA A O 13
ATOM 18481 N N . GLU A 1 8 ? 6.115 -11.602 6.603 1.00 0.00 8 GLU A N 13
ATOM 18482 C CA . GLU A 1 8 ? 5.142 -12.482 7.269 1.00 0.00 8 GLU A CA 13
ATOM 18483 C C . GLU A 1 8 ? 3.681 -12.162 6.880 1.00 0.00 8 GLU A C 13
ATOM 18484 O O . GLU A 1 8 ? 2.741 -12.444 7.629 1.00 0.00 8 GLU A O 13
ATOM 18494 N N . ALA A 1 9 ? 3.480 -11.540 5.719 1.00 0.00 9 ALA A N 13
ATOM 18495 C CA . ALA A 1 9 ? 2.169 -11.166 5.192 1.00 0.00 9 ALA A CA 13
ATOM 18496 C C . ALA A 1 9 ? 1.271 -12.387 4.872 1.00 0.00 9 ALA A C 13
ATOM 18497 O O . ALA A 1 9 ? 1.784 -13.482 4.595 1.00 0.00 9 ALA A O 13
ATOM 18504 N N . PRO A 1 10 ? -0.063 -12.207 4.863 1.00 0.00 10 PRO A N 13
ATOM 18505 C CA . PRO A 1 10 ? -1.024 -13.253 4.529 1.00 0.00 10 PRO A CA 13
ATOM 18506 C C . PRO A 1 10 ? -0.979 -13.648 3.051 1.00 0.00 10 PRO A C 13
ATOM 18507 O O . PRO A 1 10 ? -0.495 -12.896 2.207 1.00 0.00 10 PRO A O 13
ATOM 18515 N N . ALA A 1 11 ? -1.549 -14.814 2.726 1.00 0.00 11 ALA A N 13
ATOM 18516 C CA . ALA A 1 11 ? -1.889 -15.192 1.349 1.00 0.00 11 ALA A CA 13
ATOM 18517 C C . ALA A 1 11 ? -3.121 -14.416 0.841 1.00 0.00 11 ALA A C 13
ATOM 18518 O O . ALA A 1 11 ? -3.916 -13.911 1.638 1.00 0.00 11 ALA A O 13
ATOM 18525 N N . ARG A 1 12 ? -3.327 -14.363 -0.485 1.00 0.00 12 ARG A N 13
ATOM 18526 C CA . ARG A 1 12 ? -4.403 -13.568 -1.098 1.00 0.00 12 ARG A CA 13
ATOM 18527 C C . ARG A 1 12 ? -5.795 -13.989 -0.584 1.00 0.00 12 ARG A C 13
ATOM 18528 O O . ARG A 1 12 ? -6.644 -13.138 -0.346 1.00 0.00 12 ARG A O 13
ATOM 18546 N N . ASP A 1 13 ? -6.016 -15.286 -0.329 1.00 0.00 13 ASP A N 13
ATOM 18547 C CA . ASP A 1 13 ? -7.269 -15.805 0.235 1.00 0.00 13 ASP A CA 13
ATOM 18548 C C . ASP A 1 13 ? -7.458 -15.442 1.719 1.00 0.00 13 ASP A C 13
ATOM 18549 O O . ASP A 1 13 ? -8.559 -15.089 2.126 1.00 0.00 13 ASP A O 13
ATOM 18557 N N . GLU A 1 14 ? -6.390 -15.470 2.521 1.00 0.00 14 GLU A N 13
ATOM 18558 C CA . GLU A 1 14 ? -6.425 -15.067 3.931 1.00 0.00 14 GLU A CA 13
ATOM 18559 C C . GLU A 1 14 ? -6.674 -13.552 4.079 1.00 0.00 14 GLU A C 13
ATOM 18560 O O . GLU A 1 14 ? -7.324 -13.098 5.024 1.00 0.00 14 GLU A O 13
ATOM 18570 N N . LEU A 1 15 ? -6.173 -12.770 3.119 1.00 0.00 15 LEU A N 13
ATOM 18571 C CA . LEU A 1 15 ? -6.342 -11.326 2.970 1.00 0.00 15 LEU A CA 13
ATOM 18572 C C . LEU A 1 15 ? -7.753 -10.974 2.476 1.00 0.00 15 LEU A C 13
ATOM 18573 O O . LEU A 1 15 ? -8.307 -9.979 2.928 1.00 0.00 15 LEU A O 13
ATOM 18588 N N . ASP A 1 16 ? -8.392 -11.806 1.649 1.00 0.00 16 ASP A N 13
ATOM 18589 C CA . ASP A 1 16 ? -9.783 -11.644 1.176 1.00 0.00 16 ASP A CA 13
ATOM 18590 C C . ASP A 1 16 ? -10.816 -11.612 2.323 1.00 0.00 16 ASP A C 13
ATOM 18591 O O . ASP A 1 16 ? -11.923 -11.101 2.148 1.00 0.00 16 ASP A O 13
ATOM 18599 N N . ARG A 1 17 ? -10.440 -12.133 3.499 1.00 0.00 17 ARG A N 13
ATOM 18600 C CA . ARG A 1 17 ? -11.246 -12.107 4.723 1.00 0.00 17 ARG A CA 13
ATOM 18601 C C . ARG A 1 17 ? -11.323 -10.709 5.363 1.00 0.00 17 ARG A C 13
ATOM 18602 O O . ARG A 1 17 ? -12.176 -10.502 6.233 1.00 0.00 17 ARG A O 13
ATOM 18620 N N . LEU A 1 18 ? -10.451 -9.754 4.988 1.00 0.00 18 LEU A N 13
ATOM 18621 C CA . LEU A 1 18 ? -10.490 -8.386 5.548 1.00 0.00 18 LEU A CA 13
ATOM 18622 C C . LEU A 1 18 ? -11.763 -7.615 5.145 1.00 0.00 18 LEU A C 13
ATOM 18623 O O . LEU A 1 18 ? -12.420 -7.981 4.164 1.00 0.00 18 LEU A O 13
ATOM 18638 N N . ALA A 1 19 ? -12.105 -6.551 5.882 1.00 0.00 19 ALA A N 13
ATOM 18639 C CA . ALA A 1 19 ? -13.312 -5.750 5.627 1.00 0.00 19 ALA A CA 13
ATOM 18640 C C . ALA A 1 19 ? -13.130 -4.222 5.756 1.00 0.00 19 ALA A C 13
ATOM 18641 O O . ALA A 1 19 ? -13.828 -3.470 5.071 1.00 0.00 19 ALA A O 13
ATOM 18648 N N . GLY A 1 20 ? -12.205 -3.737 6.591 1.00 0.00 20 GLY A N 13
ATOM 18649 C CA . GLY A 1 20 ? -11.960 -2.299 6.767 1.00 0.00 20 GLY A CA 13
ATOM 18650 C C . GLY A 1 20 ? -11.096 -1.698 5.646 1.00 0.00 20 GLY A C 13
ATOM 18651 O O . GLY A 1 20 ? -10.464 -2.462 4.903 1.00 0.00 20 GLY A O 13
ATOM 18655 N N . PRO A 1 21 ? -11.018 -0.357 5.524 1.00 0.00 21 PRO A N 13
ATOM 18656 C CA . PRO A 1 21 ? -10.112 0.310 4.591 1.00 0.00 21 PRO A CA 13
ATOM 18657 C C . PRO A 1 21 ? -8.668 -0.109 4.889 1.00 0.00 21 PRO A C 13
ATOM 18658 O O . PRO A 1 21 ? -8.156 0.173 5.972 1.00 0.00 21 PRO A O 13
ATOM 18666 N N . THR A 1 22 ? -8.028 -0.819 3.946 1.00 0.00 22 THR A N 13
ATOM 18667 C CA . THR A 1 22 ? -6.675 -1.374 4.110 1.00 0.00 22 THR A CA 13
ATOM 18668 C C . THR A 1 22 ? -5.877 -1.150 2.839 1.00 0.00 22 THR A C 13
ATOM 18669 O O . THR A 1 22 ? -6.252 -1.617 1.769 1.00 0.00 22 THR A O 13
ATOM 18680 N N . LEU A 1 23 ? -4.750 -0.462 2.950 1.00 0.00 23 LEU A N 13
ATOM 18681 C CA . LEU A 1 23 ? -3.794 -0.274 1.871 1.00 0.00 23 LEU A CA 13
ATOM 18682 C C . LEU A 1 23 ? -2.750 -1.397 1.891 1.00 0.00 23 LEU A C 13
ATOM 18683 O O . LEU A 1 23 ? -2.077 -1.596 2.903 1.00 0.00 23 LEU A O 13
ATOM 18698 N N . VAL A 1 24 ? -2.603 -2.131 0.787 1.00 0.00 24 VAL A N 13
ATOM 18699 C CA . VAL A 1 24 ? -1.610 -3.213 0.630 1.00 0.00 24 VAL A CA 13
ATOM 18700 C C . VAL A 1 24 ? -0.447 -2.714 -0.223 1.00 0.00 24 VAL A C 13
ATOM 18701 O O . VAL A 1 24 ? -0.620 -2.464 -1.416 1.00 0.00 24 VAL A O 13
ATOM 18714 N N . GLU A 1 25 ? 0.712 -2.546 0.410 1.00 0.00 25 GLU A N 13
ATOM 18715 C CA . GLU A 1 25 ? 1.912 -1.881 -0.103 1.00 0.00 25 GLU A CA 13
ATOM 18716 C C . GLU A 1 25 ? 3.010 -2.905 -0.408 1.00 0.00 25 GLU A C 13
ATOM 18717 O O . GLU A 1 25 ? 3.361 -3.724 0.448 1.00 0.00 25 GLU A O 13
ATOM 18727 N N . PHE A 1 26 ? 3.563 -2.853 -1.623 1.00 0.00 26 PHE A N 13
ATOM 18728 C CA . PHE A 1 26 ? 4.564 -3.795 -2.131 1.00 0.00 26 PHE A CA 13
ATOM 18729 C C . PHE A 1 26 ? 5.930 -3.111 -2.326 1.00 0.00 26 PHE A C 13
ATOM 18730 O O . PHE A 1 26 ? 6.042 -2.106 -3.033 1.00 0.00 26 PHE A O 13
ATOM 18746 N N . GLY A 1 27 ? 6.981 -3.687 -1.725 1.00 0.00 27 GLY A N 13
ATOM 18747 C CA . GLY A 1 27 ? 8.337 -3.130 -1.735 1.00 0.00 27 GLY A CA 13
ATOM 18748 C C . GLY A 1 27 ? 9.245 -3.771 -0.689 1.00 0.00 27 GLY A C 13
ATOM 18749 O O . GLY A 1 27 ? 9.054 -4.937 -0.349 1.00 0.00 27 GLY A O 13
ATOM 18753 N N . THR A 1 28 ? 10.228 -3.020 -0.177 1.00 0.00 28 THR A N 13
ATOM 18754 C CA . THR A 1 28 ? 11.127 -3.396 0.935 1.00 0.00 28 THR A CA 13
ATOM 18755 C C . THR A 1 28 ? 11.469 -2.151 1.748 1.00 0.00 28 THR A C 13
ATOM 18756 O O . THR A 1 28 ? 11.117 -1.041 1.370 1.00 0.00 28 THR A O 13
ATOM 18767 N N . ASP A 1 29 ? 12.173 -2.307 2.865 1.00 0.00 29 ASP A N 13
ATOM 18768 C CA . ASP A 1 29 ? 12.628 -1.163 3.670 1.00 0.00 29 ASP A CA 13
ATOM 18769 C C . ASP A 1 29 ? 13.895 -0.495 3.092 1.00 0.00 29 ASP A C 13
ATOM 18770 O O . ASP A 1 29 ? 14.321 0.545 3.598 1.00 0.00 29 ASP A O 13
ATOM 18778 N N . TRP A 1 30 ? 14.481 -1.075 2.034 1.00 0.00 30 TRP A N 13
ATOM 18779 C CA . TRP A 1 30 ? 15.831 -0.760 1.554 1.00 0.00 30 TRP A CA 13
ATOM 18780 C C . TRP A 1 30 ? 15.945 -0.359 0.067 1.00 0.00 30 TRP A C 13
ATOM 18781 O O . TRP A 1 30 ? 16.963 0.232 -0.298 1.00 0.00 30 TRP A O 13
ATOM 18801 N N . CYS A 1 31 ? 14.943 -0.604 -0.791 1.00 0.00 31 CYS A N 13
ATOM 18802 C CA . CYS A 1 31 ? 14.986 -0.166 -2.193 1.00 0.00 31 CYS A CA 13
ATOM 18803 C C . CYS A 1 31 ? 14.899 1.367 -2.313 1.00 0.00 31 CYS A C 13
ATOM 18804 O O . CYS A 1 31 ? 14.178 2.013 -1.545 1.00 0.00 31 CYS A O 13
ATOM 18811 N N . GLY A 1 32 ? 15.581 1.952 -3.305 1.00 0.00 32 GLY A N 13
ATOM 18812 C CA . GLY A 1 32 ? 15.561 3.389 -3.609 1.00 0.00 32 GLY A CA 13
ATOM 18813 C C . GLY A 1 32 ? 14.187 3.911 -4.042 1.00 0.00 32 GLY A C 13
ATOM 18814 O O . GLY A 1 32 ? 13.875 5.066 -3.759 1.00 0.00 32 GLY A O 13
ATOM 18818 N N . HIS A 1 33 ? 13.331 3.066 -4.627 1.00 0.00 33 HIS A N 13
ATOM 18819 C CA . HIS A 1 33 ? 11.914 3.388 -4.816 1.00 0.00 33 HIS A CA 13
ATOM 18820 C C . HIS A 1 33 ? 11.230 3.659 -3.469 1.00 0.00 33 HIS A C 13
ATOM 18821 O O . HIS A 1 33 ? 10.575 4.686 -3.267 1.00 0.00 33 HIS A O 13
ATOM 18835 N N . CYS A 1 34 ? 11.426 2.745 -2.520 1.00 0.00 34 CYS A N 13
ATOM 18836 C CA . CYS A 1 34 ? 10.856 2.821 -1.184 1.00 0.00 34 CYS A CA 13
ATOM 18837 C C . CYS A 1 34 ? 11.403 3.979 -0.363 1.00 0.00 34 CYS A C 13
ATOM 18838 O O . CYS A 1 34 ? 10.654 4.542 0.434 1.00 0.00 34 CYS A O 13
ATOM 18845 N N . GLN A 1 35 ? 12.658 4.379 -0.532 1.00 0.00 35 GLN A N 13
ATOM 18846 C CA . GLN A 1 35 ? 13.196 5.497 0.252 1.00 0.00 35 GLN A CA 13
ATOM 18847 C C . GLN A 1 35 ? 12.509 6.827 -0.094 1.00 0.00 35 GLN A C 13
ATOM 18848 O O . GLN A 1 35 ? 12.491 7.749 0.718 1.00 0.00 35 GLN A O 13
ATOM 18860 N N . ALA A 1 36 ? 11.927 6.898 -1.291 1.00 0.00 36 ALA A N 13
ATOM 18861 C CA . ALA A 1 36 ? 11.147 8.023 -1.793 1.00 0.00 36 ALA A CA 13
ATOM 18862 C C . ALA A 1 36 ? 9.637 7.885 -1.517 1.00 0.00 36 ALA A C 13
ATOM 18863 O O . ALA A 1 36 ? 8.983 8.881 -1.201 1.00 0.00 36 ALA A O 13
ATOM 18870 N N . ALA A 1 37 ? 9.073 6.668 -1.602 1.00 0.00 37 ALA A N 13
ATOM 18871 C CA . ALA A 1 37 ? 7.633 6.441 -1.423 1.00 0.00 37 ALA A CA 13
ATOM 18872 C C . ALA A 1 37 ? 7.232 6.292 0.053 1.00 0.00 37 ALA A C 13
ATOM 18873 O O . ALA A 1 37 ? 6.121 6.671 0.427 1.00 0.00 37 ALA A O 13
ATOM 18880 N N . GLN A 1 38 ? 8.123 5.787 0.912 1.00 0.00 38 GLN A N 13
ATOM 18881 C CA . GLN A 1 38 ? 7.854 5.656 2.352 1.00 0.00 38 GLN A CA 13
ATOM 18882 C C . GLN A 1 38 ? 7.572 6.998 3.059 1.00 0.00 38 GLN A C 13
ATOM 18883 O O . GLN A 1 38 ? 6.529 7.081 3.717 1.00 0.00 38 GLN A O 13
ATOM 18895 N N . PRO A 1 39 ? 8.406 8.058 2.922 1.00 0.00 39 PRO A N 13
ATOM 18896 C CA . PRO A 1 39 ? 8.105 9.357 3.513 1.00 0.00 39 PRO A CA 13
ATOM 18897 C C . PRO A 1 39 ? 6.919 10.036 2.805 1.00 0.00 39 PRO A C 13
ATOM 18898 O O . PRO A 1 39 ? 6.290 10.914 3.384 1.00 0.00 39 PRO A O 13
ATOM 18906 N N . LEU A 1 40 ? 6.570 9.589 1.585 1.00 0.00 40 LEU A N 13
ATOM 18907 C CA . LEU A 1 40 ? 5.371 10.042 0.869 1.00 0.00 40 LEU A CA 13
ATOM 18908 C C . LEU A 1 40 ? 4.130 9.567 1.614 1.00 0.00 40 LEU A C 13
ATOM 18909 O O . LEU A 1 40 ? 3.319 10.397 2.037 1.00 0.00 40 LEU A O 13
ATOM 18924 N N . LEU A 1 41 ? 4.023 8.242 1.822 1.00 0.00 41 LEU A N 13
ATOM 18925 C CA . LEU A 1 41 ? 2.945 7.610 2.588 1.00 0.00 41 LEU A CA 13
ATOM 18926 C C . LEU A 1 41 ? 2.902 8.249 3.967 1.00 0.00 41 LEU A C 13
ATOM 18927 O O . LEU A 1 41 ? 1.854 8.735 4.345 1.00 0.00 41 LEU A O 13
ATOM 18942 N N . ALA A 1 42 ? 4.034 8.363 4.659 1.00 0.00 42 ALA A N 13
ATOM 18943 C CA . ALA A 1 42 ? 4.113 8.992 5.986 1.00 0.00 42 ALA A CA 13
ATOM 18944 C C . ALA A 1 42 ? 3.495 10.409 6.044 1.00 0.00 42 ALA A C 13
ATOM 18945 O O . ALA A 1 42 ? 2.824 10.744 7.027 1.00 0.00 42 ALA A O 13
ATOM 18952 N N . GLU A 1 43 ? 3.659 11.221 4.991 1.00 0.00 43 GLU A N 13
ATOM 18953 C CA . GLU A 1 43 ? 3.053 12.556 4.896 1.00 0.00 43 GLU A CA 13
ATOM 18954 C C . GLU A 1 43 ? 1.533 12.494 4.676 1.00 0.00 43 GLU A C 13
ATOM 18955 O O . GLU A 1 43 ? 0.796 13.188 5.379 1.00 0.00 43 GLU A O 13
ATOM 18965 N N . VAL A 1 44 ? 1.044 11.669 3.737 1.00 0.00 44 VAL A N 13
ATOM 18966 C CA . VAL A 1 44 ? -0.409 11.520 3.496 1.00 0.00 44 VAL A CA 13
ATOM 18967 C C . VAL A 1 44 ? -1.134 10.868 4.692 1.00 0.00 44 VAL A C 13
ATOM 18968 O O . VAL A 1 44 ? -2.131 11.403 5.174 1.00 0.00 44 VAL A O 13
ATOM 18981 N N . PHE A 1 45 ? -0.615 9.745 5.201 1.00 0.00 45 PHE A N 13
ATOM 18982 C CA . PHE A 1 45 ? -1.212 8.915 6.257 1.00 0.00 45 PHE A CA 13
ATOM 18983 C C . PHE A 1 45 ? -1.386 9.653 7.594 1.00 0.00 45 PHE A C 13
ATOM 18984 O O . PHE A 1 45 ? -2.233 9.262 8.395 1.00 0.00 45 PHE A O 13
ATOM 19000 N N . SER A 1 46 ? -0.642 10.735 7.835 1.00 0.00 46 SER A N 13
ATOM 19001 C CA . SER A 1 46 ? -0.792 11.552 9.047 1.00 0.00 46 SER A CA 13
ATOM 19002 C C . SER A 1 46 ? -2.192 12.202 9.178 1.00 0.00 46 SER A C 13
ATOM 19003 O O . SER A 1 46 ? -2.583 12.592 10.282 1.00 0.00 46 SER A O 13
ATOM 19010 N N . ASP A 1 47 ? -2.966 12.291 8.086 1.00 0.00 47 ASP A N 13
ATOM 19011 C CA . ASP A 1 47 ? -4.359 12.772 8.078 1.00 0.00 47 ASP A CA 13
ATOM 19012 C C . ASP A 1 47 ? -5.414 11.635 8.028 1.00 0.00 47 ASP A C 13
ATOM 19013 O O . ASP A 1 47 ? -6.601 11.885 8.230 1.00 0.00 47 ASP A O 13
ATOM 19021 N N . TYR A 1 48 ? -4.986 10.385 7.798 1.00 0.00 48 TYR A N 13
ATOM 19022 C CA . TYR A 1 48 ? -5.850 9.192 7.652 1.00 0.00 48 TYR A CA 13
ATOM 19023 C C . TYR A 1 48 ? -5.430 7.977 8.521 1.00 0.00 48 TYR A C 13
ATOM 19024 O O . TYR A 1 48 ? -5.508 6.840 8.039 1.00 0.00 48 TYR A O 13
ATOM 19041 N N . PRO A 1 49 ? -5.025 8.146 9.802 1.00 0.00 49 PRO A N 13
ATOM 19042 C CA . PRO A 1 49 ? -4.496 7.058 10.632 1.00 0.00 49 PRO A CA 13
ATOM 19043 C C . PRO A 1 49 ? -5.489 5.912 10.885 1.00 0.00 49 PRO A C 13
ATOM 19044 O O . PRO A 1 49 ? -5.062 4.819 11.252 1.00 0.00 49 PRO A O 13
ATOM 19052 N N . GLU A 1 50 ? -6.793 6.125 10.652 1.00 0.00 50 GLU A N 13
ATOM 19053 C CA . GLU A 1 50 ? -7.822 5.082 10.708 1.00 0.00 50 GLU A CA 13
ATOM 19054 C C . GLU A 1 50 ? -7.745 4.041 9.567 1.00 0.00 50 GLU A C 13
ATOM 19055 O O . GLU A 1 50 ? -8.333 2.965 9.702 1.00 0.00 50 GLU A O 13
ATOM 19065 N N . VAL A 1 51 ? -7.026 4.313 8.467 1.00 0.00 51 VAL A N 13
ATOM 19066 C CA . VAL A 1 51 ? -6.782 3.338 7.379 1.00 0.00 51 VAL A CA 13
ATOM 19067 C C . VAL A 1 51 ? -5.690 2.341 7.826 1.00 0.00 51 VAL A C 13
ATOM 19068 O O . VAL A 1 51 ? -4.757 2.708 8.541 1.00 0.00 51 VAL A O 13
ATOM 19081 N N . GLY A 1 52 ? -5.807 1.068 7.441 1.00 0.00 52 GLY A N 13
ATOM 19082 C CA . GLY A 1 52 ? -4.790 0.034 7.694 1.00 0.00 52 GLY A CA 13
ATOM 19083 C C . GLY A 1 52 ? -3.684 0.067 6.643 1.00 0.00 52 GLY A C 13
ATOM 19084 O O . GLY A 1 52 ? -3.937 0.425 5.498 1.00 0.00 52 GLY A O 13
ATOM 19088 N N . HIS A 1 53 ? -2.458 -0.327 6.987 1.00 0.00 53 HIS A N 13
ATOM 19089 C CA . HIS A 1 53 ? -1.341 -0.358 6.030 1.00 0.00 53 HIS A CA 13
ATOM 19090 C C . HIS A 1 53 ? -0.505 -1.634 6.184 1.00 0.00 53 HIS A C 13
ATOM 19091 O O . HIS A 1 53 ? 0.172 -1.827 7.201 1.00 0.00 53 HIS A O 13
ATOM 19105 N N . LEU A 1 54 ? -0.532 -2.505 5.172 1.00 0.00 54 LEU A N 13
ATOM 19106 C CA . LEU A 1 54 ? 0.144 -3.800 5.176 1.00 0.00 54 LEU A CA 13
ATOM 19107 C C . LEU A 1 54 ? 1.343 -3.750 4.220 1.00 0.00 54 LEU A C 13
ATOM 19108 O O . LEU A 1 54 ? 1.189 -3.750 3.002 1.00 0.00 54 LEU A O 13
ATOM 19123 N N . LYS A 1 55 ? 2.550 -3.677 4.784 1.00 0.00 55 LYS A N 13
ATOM 19124 C CA . LYS A 1 55 ? 3.801 -3.549 4.027 1.00 0.00 55 LYS A CA 13
ATOM 19125 C C . LYS A 1 55 ? 4.365 -4.937 3.684 1.00 0.00 55 LYS A C 13
ATOM 19126 O O . LYS A 1 55 ? 5.011 -5.580 4.515 1.00 0.00 55 LYS A O 13
ATOM 19141 N N . VAL A 1 56 ? 4.140 -5.383 2.457 1.00 0.00 56 VAL A N 13
ATOM 19142 C CA . VAL A 1 56 ? 4.532 -6.697 1.944 1.00 0.00 56 VAL A CA 13
ATOM 19143 C C . VAL A 1 56 ? 5.950 -6.629 1.397 1.00 0.00 56 VAL A C 13
ATOM 19144 O O . VAL A 1 56 ? 6.220 -5.941 0.413 1.00 0.00 56 VAL A O 13
ATOM 19157 N N . GLU A 1 57 ? 6.844 -7.364 2.058 1.00 0.00 57 GLU A N 13
ATOM 19158 C CA . GLU A 1 57 ? 8.243 -7.463 1.665 1.00 0.00 57 GLU A CA 13
ATOM 19159 C C . GLU A 1 57 ? 8.396 -8.365 0.433 1.00 0.00 57 GLU A C 13
ATOM 19160 O O . GLU A 1 57 ? 8.171 -9.574 0.498 1.00 0.00 57 GLU A O 13
ATOM 19170 N N . ASP A 1 58 ? 8.765 -7.773 -0.702 1.00 0.00 58 ASP A N 13
ATOM 19171 C CA . ASP A 1 58 ? 8.845 -8.435 -2.013 1.00 0.00 58 ASP A CA 13
ATOM 19172 C C . ASP A 1 58 ? 10.216 -9.075 -2.293 1.00 0.00 58 ASP A C 13
ATOM 19173 O O . ASP A 1 58 ? 10.330 -9.969 -3.137 1.00 0.00 58 ASP A O 13
ATOM 19181 N N . GLY A 1 59 ? 11.247 -8.659 -1.550 1.00 0.00 59 GLY A N 13
ATOM 19182 C CA . GLY A 1 59 ? 12.642 -9.089 -1.691 1.00 0.00 59 GLY A CA 13
ATOM 19183 C C . GLY A 1 59 ? 12.857 -10.595 -1.481 1.00 0.00 59 GLY A C 13
ATOM 19184 O O . GLY A 1 59 ? 13.624 -11.182 -2.250 1.00 0.00 59 GLY A O 13
ATOM 19188 N N . PRO A 1 60 ? 12.159 -11.242 -0.523 1.00 0.00 60 PRO A N 13
ATOM 19189 C CA . PRO A 1 60 ? 12.138 -12.696 -0.368 1.00 0.00 60 PRO A CA 13
ATOM 19190 C C . PRO A 1 60 ? 11.557 -13.488 -1.554 1.00 0.00 60 PRO A C 13
ATOM 19191 O O . PRO A 1 60 ? 11.638 -14.713 -1.543 1.00 0.00 60 PRO A O 13
ATOM 19199 N N . GLY A 1 61 ? 10.951 -12.830 -2.553 1.00 0.00 61 GLY A N 13
ATOM 19200 C CA . GLY A 1 61 ? 10.364 -13.469 -3.743 1.00 0.00 61 GLY A CA 13
ATOM 19201 C C . GLY A 1 61 ? 8.870 -13.783 -3.616 1.00 0.00 61 GLY A C 13
ATOM 19202 O O . GLY A 1 61 ? 8.372 -14.637 -4.353 1.00 0.00 61 GLY A O 13
ATOM 19206 N N . ARG A 1 62 ? 8.154 -13.122 -2.697 1.00 0.00 62 ARG A N 13
ATOM 19207 C CA . ARG A 1 62 ? 6.721 -13.333 -2.441 1.00 0.00 62 ARG A CA 13
ATOM 19208 C C . ARG A 1 62 ? 5.849 -13.146 -3.691 1.00 0.00 62 ARG A C 13
ATOM 19209 O O . ARG A 1 62 ? 6.051 -12.211 -4.471 1.00 0.00 62 ARG A O 13
ATOM 19227 N N . ARG A 1 63 ? 4.837 -14.010 -3.841 1.00 0.00 63 ARG A N 13
ATOM 19228 C CA . ARG A 1 63 ? 3.897 -14.028 -4.981 1.00 0.00 63 ARG A CA 13
ATOM 19229 C C . ARG A 1 63 ? 2.610 -13.209 -4.761 1.00 0.00 63 ARG A C 13
ATOM 19230 O O . ARG A 1 63 ? 1.765 -13.160 -5.660 1.00 0.00 63 ARG A O 13
ATOM 19248 N N . LEU A 1 64 ? 2.436 -12.529 -3.619 1.00 0.00 64 LEU A N 13
ATOM 19249 C CA . LEU A 1 64 ? 1.262 -11.670 -3.364 1.00 0.00 64 LEU A CA 13
ATOM 19250 C C . LEU A 1 64 ? 1.183 -10.538 -4.398 1.00 0.00 64 LEU A C 13
ATOM 19251 O O . LEU A 1 64 ? 0.158 -10.417 -5.057 1.00 0.00 64 LEU A O 13
ATOM 19266 N N . GLY A 1 65 ? 2.267 -9.790 -4.643 1.00 0.00 65 GLY A N 13
ATOM 19267 C CA . GLY A 1 65 ? 2.286 -8.714 -5.644 1.00 0.00 65 GLY A CA 13
ATOM 19268 C C . GLY A 1 65 ? 2.052 -9.207 -7.076 1.00 0.00 65 GLY A C 13
ATOM 19269 O O . GLY A 1 65 ? 1.396 -8.529 -7.874 1.00 0.00 65 GLY A O 13
ATOM 19273 N N . ARG A 1 66 ? 2.507 -10.429 -7.393 1.00 0.00 66 ARG A N 13
ATOM 19274 C CA . ARG A 1 66 ? 2.190 -11.126 -8.648 1.00 0.00 66 ARG A CA 13
ATOM 19275 C C . ARG A 1 66 ? 0.688 -11.462 -8.744 1.00 0.00 66 ARG A C 13
ATOM 19276 O O . ARG A 1 66 ? 0.062 -11.221 -9.773 1.00 0.00 66 ARG A O 13
ATOM 19294 N N . SER A 1 67 ? 0.073 -11.917 -7.654 1.00 0.00 67 SER A N 13
ATOM 19295 C CA . SER A 1 67 ? -1.365 -12.230 -7.582 1.00 0.00 67 SER A CA 13
ATOM 19296 C C . SER A 1 67 ? -2.232 -10.955 -7.644 1.00 0.00 67 SER A C 13
ATOM 19297 O O . SER A 1 67 ? -3.317 -10.973 -8.217 1.00 0.00 67 SER A O 13
ATOM 19304 N N . PHE A 1 68 ? -1.719 -9.824 -7.146 1.00 0.00 68 PHE A N 13
ATOM 19305 C CA . PHE A 1 68 ? -2.312 -8.487 -7.253 1.00 0.00 68 PHE A CA 13
ATOM 19306 C C . PHE A 1 68 ? -2.090 -7.830 -8.627 1.00 0.00 68 PHE A C 13
ATOM 19307 O O . PHE A 1 68 ? -2.688 -6.789 -8.901 1.00 0.00 68 PHE A O 13
ATOM 19323 N N . GLN A 1 69 ? -1.235 -8.403 -9.479 1.00 0.00 69 GLN A N 13
ATOM 19324 C CA . GLN A 1 69 ? -0.825 -7.876 -10.791 1.00 0.00 69 GLN A CA 13
ATOM 19325 C C . GLN A 1 69 ? -0.148 -6.492 -10.645 1.00 0.00 69 GLN A C 13
ATOM 19326 O O . GLN A 1 69 ? -0.469 -5.555 -11.378 1.00 0.00 69 GLN A O 13
ATOM 19338 N N . VAL A 1 70 ? 0.744 -6.342 -9.660 1.00 0.00 70 VAL A N 13
ATOM 19339 C CA . VAL A 1 70 ? 1.479 -5.095 -9.356 1.00 0.00 70 VAL A CA 13
ATOM 19340 C C . VAL A 1 70 ? 2.172 -4.538 -10.610 1.00 0.00 70 VAL A C 13
ATOM 19341 O O . VAL A 1 70 ? 2.905 -5.254 -11.295 1.00 0.00 70 VAL A O 13
ATOM 19354 N N . LYS A 1 71 ? 1.895 -3.267 -10.928 1.00 0.00 71 LYS A N 13
ATOM 19355 C CA . LYS A 1 71 ? 2.125 -2.694 -12.264 1.00 0.00 71 LYS A CA 13
ATOM 19356 C C . LYS A 1 71 ? 3.555 -2.147 -12.456 1.00 0.00 71 LYS A C 13
ATOM 19357 O O . LYS A 1 71 ? 4.272 -2.604 -13.348 1.00 0.00 71 LYS A O 13
ATOM 19372 N N . LEU A 1 72 ? 3.972 -1.216 -11.593 1.00 0.00 72 LEU A N 13
ATOM 19373 C CA . LEU A 1 72 ? 5.378 -0.912 -11.302 1.00 0.00 72 LEU A CA 13
ATOM 19374 C C . LEU A 1 72 ? 5.668 -1.400 -9.883 1.00 0.00 72 LEU A C 13
ATOM 19375 O O . LEU A 1 72 ? 4.769 -1.450 -9.046 1.00 0.00 72 LEU A O 13
ATOM 19390 N N . TRP A 1 73 ? 6.915 -1.753 -9.586 1.00 0.00 73 TRP A N 13
ATOM 19391 C CA . TRP A 1 73 ? 7.282 -2.385 -8.322 1.00 0.00 73 TRP A CA 13
ATOM 19392 C C . TRP A 1 73 ? 6.821 -1.599 -7.068 1.00 0.00 73 TRP A C 13
ATOM 19393 O O . TRP A 1 73 ? 6.202 -2.231 -6.207 1.00 0.00 73 TRP A O 13
ATOM 19413 N N . PRO A 1 74 ? 7.018 -0.258 -6.964 1.00 0.00 74 PRO A N 13
ATOM 19414 C CA . PRO A 1 74 ? 6.409 0.529 -5.905 1.00 0.00 74 PRO A CA 13
ATOM 19415 C C . PRO A 1 74 ? 4.939 0.829 -6.237 1.00 0.00 74 PRO A C 13
ATOM 19416 O O . PRO A 1 74 ? 4.601 1.871 -6.813 1.00 0.00 74 PRO A O 13
ATOM 19424 N N . THR A 1 75 ? 4.050 -0.091 -5.849 1.00 0.00 75 THR A N 13
ATOM 19425 C CA . THR A 1 75 ? 2.590 0.050 -5.954 1.00 0.00 75 THR A CA 13
ATOM 19426 C C . THR A 1 75 ? 1.972 -0.296 -4.618 1.00 0.00 75 THR A C 13
ATOM 19427 O O . THR A 1 75 ? 2.424 -1.204 -3.922 1.00 0.00 75 THR A O 13
ATOM 19438 N N . PHE A 1 76 ? 0.883 0.401 -4.313 1.00 0.00 76 PHE A N 13
ATOM 19439 C CA . PHE A 1 76 ? 0.047 0.135 -3.159 1.00 0.00 76 PHE A CA 13
ATOM 19440 C C . PHE A 1 76 ? -1.428 0.144 -3.590 1.00 0.00 76 PHE A C 13
ATOM 19441 O O . PHE A 1 76 ? -1.905 1.081 -4.238 1.00 0.00 76 PHE A O 13
ATOM 19457 N N . VAL A 1 77 ? -2.123 -0.943 -3.248 1.00 0.00 77 VAL A N 13
ATOM 19458 C CA . VAL A 1 77 ? -3.491 -1.259 -3.678 1.00 0.00 77 VAL A CA 13
ATOM 19459 C C . VAL A 1 77 ? -4.447 -1.028 -2.515 1.00 0.00 77 VAL A C 13
ATOM 19460 O O . VAL A 1 77 ? -4.294 -1.632 -1.452 1.00 0.00 77 VAL A O 13
ATOM 19473 N N . PHE A 1 78 ? -5.412 -0.126 -2.703 1.00 0.00 78 PHE A N 13
ATOM 19474 C CA . PHE A 1 78 ? -6.406 0.238 -1.692 1.00 0.00 78 PHE A CA 13
ATOM 19475 C C . PHE A 1 78 ? -7.550 -0.780 -1.743 1.00 0.00 78 PHE A C 13
ATOM 19476 O O . PHE A 1 78 ? -8.264 -0.896 -2.743 1.00 0.00 78 PHE A O 13
ATOM 19492 N N . LEU A 1 79 ? -7.725 -1.519 -0.645 1.00 0.00 79 LEU A N 13
ATOM 19493 C CA . LEU A 1 79 ? -8.807 -2.472 -0.434 1.00 0.00 79 LEU A CA 13
ATOM 19494 C C . LEU A 1 79 ? -9.812 -1.913 0.586 1.00 0.00 79 LEU A C 13
ATOM 19495 O O . LEU A 1 79 ? -9.456 -1.116 1.456 1.00 0.00 79 LEU A O 13
ATOM 19510 N N . ARG A 1 80 ? -11.057 -2.380 0.501 1.00 0.00 80 ARG A N 13
ATOM 19511 C CA . ARG A 1 80 ? -12.172 -2.056 1.397 1.00 0.00 80 ARG A CA 13
ATOM 19512 C C . ARG A 1 80 ? -13.308 -3.053 1.127 1.00 0.00 80 ARG A C 13
ATOM 19513 O O . ARG A 1 80 ? -13.586 -3.374 -0.028 1.00 0.00 80 ARG A O 13
ATOM 19531 N N . ASP A 1 81 ? -13.904 -3.608 2.183 1.00 0.00 81 ASP A N 13
ATOM 19532 C CA . ASP A 1 81 ? -14.894 -4.706 2.137 1.00 0.00 81 ASP A CA 13
ATOM 19533 C C . ASP A 1 81 ? -14.318 -6.023 1.557 1.00 0.00 81 ASP A C 13
ATOM 19534 O O . ASP A 1 81 ? -15.053 -6.892 1.094 1.00 0.00 81 ASP A O 13
ATOM 19542 N N . GLY A 1 82 ? -12.986 -6.150 1.543 1.00 0.00 82 GLY A N 13
ATOM 19543 C CA . GLY A 1 82 ? -12.230 -7.298 1.025 1.00 0.00 82 GLY A CA 13
ATOM 19544 C C . GLY A 1 82 ? -11.880 -7.212 -0.463 1.00 0.00 82 GLY A C 13
ATOM 19545 O O . GLY A 1 82 ? -11.061 -8.005 -0.930 1.00 0.00 82 GLY A O 13
ATOM 19549 N N . ARG A 1 83 ? -12.461 -6.257 -1.204 1.00 0.00 83 ARG A N 13
ATOM 19550 C CA . ARG A 1 83 ? -12.207 -6.013 -2.628 1.00 0.00 83 ARG A CA 13
ATOM 19551 C C . ARG A 1 83 ? -11.315 -4.792 -2.824 1.00 0.00 83 ARG A C 13
ATOM 19552 O O . ARG A 1 83 ? -11.267 -3.886 -1.988 1.00 0.00 83 ARG A O 13
ATOM 19570 N N . GLU A 1 84 ? -10.615 -4.775 -3.949 1.00 0.00 84 GLU A N 13
ATOM 19571 C CA . GLU A 1 84 ? -9.872 -3.596 -4.423 1.00 0.00 84 GLU A CA 13
ATOM 19572 C C . GLU A 1 84 ? -10.861 -2.480 -4.800 1.00 0.00 84 GLU A C 13
ATOM 19573 O O . GLU A 1 84 ? -11.766 -2.690 -5.608 1.00 0.00 84 GLU A O 13
ATOM 19583 N N . VAL A 1 85 ? -10.656 -1.298 -4.219 1.00 0.00 85 VAL A N 13
ATOM 19584 C CA . VAL A 1 85 ? -11.390 -0.061 -4.553 1.00 0.00 85 VAL A CA 13
ATOM 19585 C C . VAL A 1 85 ? -10.571 0.882 -5.444 1.00 0.00 85 VAL A C 13
ATOM 19586 O O . VAL A 1 85 ? -11.148 1.693 -6.164 1.00 0.00 85 VAL A O 13
ATOM 19599 N N . ALA A 1 86 ? -9.238 0.747 -5.428 1.00 0.00 86 ALA A N 13
ATOM 19600 C CA . ALA A 1 86 ? -8.279 1.531 -6.209 1.00 0.00 86 ALA A CA 13
ATOM 19601 C C . ALA A 1 86 ? -6.864 0.984 -6.041 1.00 0.00 86 ALA A C 13
ATOM 19602 O O . ALA A 1 86 ? -6.620 0.101 -5.218 1.00 0.00 86 ALA A O 13
ATOM 19609 N N . ARG A 1 87 ? -5.906 1.602 -6.728 1.00 0.00 87 ARG A N 13
ATOM 19610 C CA . ARG A 1 87 ? -4.480 1.507 -6.418 1.00 0.00 87 ARG A CA 13
ATOM 19611 C C . ARG A 1 87 ? -3.731 2.750 -6.884 1.00 0.00 87 ARG A C 13
ATOM 19612 O O . ARG A 1 87 ? -4.195 3.458 -7.783 1.00 0.00 87 ARG A O 13
ATOM 19630 N N . VAL A 1 88 ? -2.565 2.994 -6.297 1.00 0.00 88 VAL A N 13
ATOM 19631 C CA . VAL A 1 88 ? -1.637 4.058 -6.721 1.00 0.00 88 VAL A CA 13
ATOM 19632 C C . VAL A 1 88 ? -0.310 3.398 -7.098 1.00 0.00 88 VAL A C 13
ATOM 19633 O O . VAL A 1 88 ? 0.283 2.688 -6.289 1.00 0.00 88 VAL A O 13
ATOM 19646 N N . VAL A 1 89 ? 0.129 3.635 -8.336 1.00 0.00 89 VAL A N 13
ATOM 19647 C CA . VAL A 1 89 ? 1.384 3.123 -8.927 1.00 0.00 89 VAL A CA 13
ATOM 19648 C C . VAL A 1 89 ? 2.340 4.305 -9.094 1.00 0.00 89 VAL A C 13
ATOM 19649 O O . VAL A 1 89 ? 1.975 5.286 -9.743 1.00 0.00 89 VAL A O 13
ATOM 19662 N N . ARG A 1 90 ? 3.537 4.226 -8.495 1.00 0.00 90 ARG A N 13
ATOM 19663 C CA . ARG A 1 90 ? 4.603 5.245 -8.542 1.00 0.00 90 ARG A CA 13
ATOM 19664 C C . ARG A 1 90 ? 4.109 6.660 -8.114 1.00 0.00 90 ARG A C 13
ATOM 19665 O O . ARG A 1 90 ? 3.742 7.463 -8.980 1.00 0.00 90 ARG A O 13
ATOM 19683 N N . PRO A 1 91 ? 4.086 6.995 -6.805 1.00 0.00 91 PRO A N 13
ATOM 19684 C CA . PRO A 1 91 ? 3.599 8.292 -6.329 1.00 0.00 91 PRO A CA 13
ATOM 19685 C C . PRO A 1 91 ? 4.496 9.430 -6.844 1.00 0.00 91 PRO A C 13
ATOM 19686 O O . PRO A 1 91 ? 5.699 9.435 -6.582 1.00 0.00 91 PRO A O 13
ATOM 19694 N N . GLY A 1 92 ? 3.908 10.381 -7.575 1.00 0.00 92 GLY A N 13
ATOM 19695 C CA . GLY A 1 92 ? 4.638 11.514 -8.163 1.00 0.00 92 GLY A CA 13
ATOM 19696 C C . GLY A 1 92 ? 4.890 12.662 -7.175 1.00 0.00 92 GLY A C 13
ATOM 19697 O O . GLY A 1 92 ? 5.899 13.359 -7.279 1.00 0.00 92 GLY A O 13
ATOM 19701 N N . SER A 1 93 ? 3.985 12.834 -6.212 1.00 0.00 93 SER A N 13
ATOM 19702 C CA . SER A 1 93 ? 4.025 13.814 -5.118 1.00 0.00 93 SER A CA 13
ATOM 19703 C C . SER A 1 93 ? 2.848 13.566 -4.163 1.00 0.00 93 SER A C 13
ATOM 19704 O O . SER A 1 93 ? 1.882 12.878 -4.514 1.00 0.00 93 SER A O 13
ATOM 19711 N N . ALA A 1 94 ? 2.883 14.152 -2.960 1.00 0.00 94 ALA A N 13
ATOM 19712 C CA . ALA A 1 94 ? 1.812 14.052 -1.970 1.00 0.00 94 ALA A CA 13
ATOM 19713 C C . ALA A 1 94 ? 0.460 14.505 -2.529 1.00 0.00 94 ALA A C 13
ATOM 19714 O O . ALA A 1 94 ? -0.556 13.902 -2.207 1.00 0.00 94 ALA A O 13
ATOM 19721 N N . SER A 1 95 ? 0.424 15.467 -3.451 1.00 0.00 95 SER A N 13
ATOM 19722 C CA . SER A 1 95 ? -0.802 15.880 -4.146 1.00 0.00 95 SER A CA 13
ATOM 19723 C C . SER A 1 95 ? -1.489 14.739 -4.926 1.00 0.00 95 SER A C 13
ATOM 19724 O O . SER A 1 95 ? -2.711 14.746 -5.050 1.00 0.00 95 SER A O 13
ATOM 19731 N N . VAL A 1 96 ? -0.748 13.734 -5.397 1.00 0.00 96 VAL A N 13
ATOM 19732 C CA . VAL A 1 96 ? -1.274 12.536 -6.077 1.00 0.00 96 VAL A CA 13
ATOM 19733 C C . VAL A 1 96 ? -1.673 11.468 -5.049 1.00 0.00 96 VAL A C 13
ATOM 19734 O O . VAL A 1 96 ? -2.733 10.851 -5.175 1.00 0.00 96 VAL A O 13
ATOM 19747 N N . LEU A 1 97 ? -0.846 11.255 -4.018 1.00 0.00 97 LEU A N 13
ATOM 19748 C CA . LEU A 1 97 ? -1.100 10.238 -2.996 1.00 0.00 97 LEU A CA 13
ATOM 19749 C C . LEU A 1 97 ? -2.301 10.610 -2.104 1.00 0.00 97 LEU A C 13
ATOM 19750 O O . LEU A 1 97 ? -3.222 9.814 -1.948 1.00 0.00 97 LEU A O 13
ATOM 19765 N N . GLU A 1 98 ? -2.335 11.840 -1.586 1.00 0.00 98 GLU A N 13
ATOM 19766 C CA . GLU A 1 98 ? -3.453 12.381 -0.807 1.00 0.00 98 GLU A CA 13
ATOM 19767 C C . GLU A 1 98 ? -4.781 12.370 -1.588 1.00 0.00 98 GLU A C 13
ATOM 19768 O O . GLU A 1 98 ? -5.810 12.012 -1.017 1.00 0.00 98 GLU A O 13
ATOM 19778 N N . GLU A 1 99 ? -4.757 12.725 -2.886 1.00 0.00 99 GLU A N 13
ATOM 19779 C CA . GLU A 1 99 ? -5.929 12.712 -3.779 1.00 0.00 99 GLU A CA 13
ATOM 19780 C C . GLU A 1 99 ? -6.589 11.328 -3.852 1.00 0.00 99 GLU A C 13
ATOM 19781 O O . GLU A 1 99 ? -7.812 11.215 -3.936 1.00 0.00 99 GLU A O 13
ATOM 19791 N N . ALA A 1 100 ? -5.786 10.265 -3.810 1.00 0.00 100 ALA A N 13
ATOM 19792 C CA . ALA A 1 100 ? -6.307 8.914 -3.720 1.00 0.00 100 ALA A CA 13
ATOM 19793 C C . ALA A 1 100 ? -6.793 8.600 -2.302 1.00 0.00 100 ALA A C 13
ATOM 19794 O O . ALA A 1 100 ? -7.920 8.144 -2.141 1.00 0.00 100 ALA A O 13
ATOM 19801 N N . PHE A 1 101 ? -6.006 8.893 -1.260 1.00 0.00 101 PHE A N 13
ATOM 19802 C CA . PHE A 1 101 ? -6.374 8.565 0.122 1.00 0.00 101 PHE A CA 13
ATOM 19803 C C . PHE A 1 101 ? -7.750 9.134 0.503 1.00 0.00 101 PHE A C 13
ATOM 19804 O O . PHE A 1 101 ? -8.615 8.382 0.955 1.00 0.00 101 PHE A O 13
ATOM 19820 N N . GLU A 1 102 ? -7.987 10.424 0.257 1.00 0.00 102 GLU A N 13
ATOM 19821 C CA . GLU A 1 102 ? -9.282 11.079 0.502 1.00 0.00 102 GLU A CA 13
ATOM 19822 C C . GLU A 1 102 ? -10.440 10.438 -0.286 1.00 0.00 102 GLU A C 13
ATOM 19823 O O . GLU A 1 102 ? -11.565 10.353 0.212 1.00 0.00 102 GLU A O 13
ATOM 19833 N N . SER A 1 103 ? -10.159 9.945 -1.490 1.00 0.00 103 SER A N 13
ATOM 19834 C CA . SER A 1 103 ? -11.165 9.293 -2.330 1.00 0.00 103 SER A CA 13
ATOM 19835 C C . SER A 1 103 ? -11.549 7.894 -1.812 1.00 0.00 103 SER A C 13
ATOM 19836 O O . SER A 1 103 ? -12.706 7.478 -1.937 1.00 0.00 103 SER A O 13
ATOM 19843 N N . LEU A 1 104 ? -10.610 7.172 -1.175 1.00 0.00 104 LEU A N 13
ATOM 19844 C CA . LEU A 1 104 ? -10.827 5.793 -0.712 1.00 0.00 104 LEU A CA 13
ATOM 19845 C C . LEU A 1 104 ? -11.201 5.710 0.771 1.00 0.00 104 LEU A C 13
ATOM 19846 O O . LEU A 1 104 ? -11.895 4.778 1.173 1.00 0.00 104 LEU A O 13
ATOM 19861 N N . VAL A 1 105 ? -10.798 6.698 1.567 1.00 0.00 105 VAL A N 13
ATOM 19862 C CA . VAL A 1 105 ? -11.229 6.863 2.960 1.00 0.00 105 VAL A CA 13
ATOM 19863 C C . VAL A 1 105 ? -12.695 7.339 3.031 1.00 0.00 105 VAL A C 13
ATOM 19864 O O . VAL A 1 105 ? -13.387 7.041 4.001 1.00 0.00 105 VAL A O 13
ATOM 19877 N N . GLY A 1 106 ? -13.170 8.045 1.991 1.00 0.00 106 GLY A N 13
ATOM 19878 C CA . GLY A 1 106 ? -14.525 8.594 1.881 1.00 0.00 106 GLY A CA 13
ATOM 19879 C C . GLY A 1 106 ? -14.658 10.062 2.313 1.00 0.00 106 GLY A C 13
ATOM 19880 O O . GLY A 1 106 ? -15.776 10.500 2.595 1.00 0.00 106 GLY A O 13
ATOM 19884 N N . GLU A 1 107 ? -13.559 10.814 2.375 1.00 0.00 107 GLU A N 13
ATOM 19885 C CA . GLU A 1 107 ? -13.541 12.244 2.734 1.00 0.00 107 GLU A CA 13
ATOM 19886 C C . GLU A 1 107 ? -13.766 13.181 1.532 1.00 0.00 107 GLU A C 13
ATOM 19887 O O . GLU A 1 107 ? -14.170 14.333 1.726 1.00 0.00 107 GLU A O 13
ATOM 19897 N N . GLY A 1 108 ? -13.547 12.705 0.300 1.00 0.00 108 GLY A N 13
ATOM 19898 C CA . GLY A 1 108 ? -13.794 13.479 -0.922 1.00 0.00 108 GLY A CA 13
ATOM 19899 C C . GLY A 1 108 ? -15.277 13.554 -1.293 1.00 0.00 108 GLY A C 13
ATOM 19900 O O . GLY A 1 108 ? -15.980 12.543 -1.302 1.00 0.00 108 GLY A O 13
ATOM 19904 N N . MET A 1 1 ? 14.810 7.328 8.677 1.00 0.00 1 MET A N 14
ATOM 19905 C CA . MET A 1 1 ? 13.496 7.499 9.311 1.00 0.00 1 MET A CA 14
ATOM 19906 C C . MET A 1 1 ? 12.398 6.591 8.731 1.00 0.00 1 MET A C 14
ATOM 19907 O O . MET A 1 1 ? 11.322 6.456 9.315 1.00 0.00 1 MET A O 14
ATOM 19919 N N . LYS A 1 2 ? 12.658 5.968 7.576 1.00 0.00 2 LYS A N 14
ATOM 19920 C CA . LYS A 1 2 ? 11.725 5.104 6.837 1.00 0.00 2 LYS A CA 14
ATOM 19921 C C . LYS A 1 2 ? 11.217 3.889 7.654 1.00 0.00 2 LYS A C 14
ATOM 19922 O O . LYS A 1 2 ? 12.000 3.236 8.358 1.00 0.00 2 LYS A O 14
ATOM 19937 N N . THR A 1 3 ? 9.914 3.588 7.557 1.00 0.00 3 THR A N 14
ATOM 19938 C CA . THR A 1 3 ? 9.209 2.527 8.318 1.00 0.00 3 THR A CA 14
ATOM 19939 C C . THR A 1 3 ? 9.448 1.146 7.702 1.00 0.00 3 THR A C 14
ATOM 19940 O O . THR A 1 3 ? 9.398 0.995 6.481 1.00 0.00 3 THR A O 14
ATOM 19951 N N . ARG A 1 4 ? 9.703 0.138 8.547 1.00 0.00 4 ARG A N 14
ATOM 19952 C CA . ARG A 1 4 ? 10.138 -1.205 8.128 1.00 0.00 4 ARG A CA 14
ATOM 19953 C C . ARG A 1 4 ? 8.966 -2.115 7.729 1.00 0.00 4 ARG A C 14
ATOM 19954 O O . ARG A 1 4 ? 7.895 -2.098 8.341 1.00 0.00 4 ARG A O 14
ATOM 19972 N N . TYR A 1 5 ? 9.210 -2.930 6.707 1.00 0.00 5 TYR A N 14
ATOM 19973 C CA . TYR A 1 5 ? 8.287 -3.905 6.103 1.00 0.00 5 TYR A CA 14
ATOM 19974 C C . TYR A 1 5 ? 8.186 -5.261 6.833 1.00 0.00 5 TYR A C 14
ATOM 19975 O O . TYR A 1 5 ? 9.004 -5.578 7.698 1.00 0.00 5 TYR A O 14
ATOM 19992 N N . SER A 1 6 ? 7.201 -6.086 6.446 1.00 0.00 6 SER A N 14
ATOM 19993 C CA . SER A 1 6 ? 7.018 -7.463 6.932 1.00 0.00 6 SER A CA 14
ATOM 19994 C C . SER A 1 6 ? 7.008 -8.500 5.787 1.00 0.00 6 SER A C 14
ATOM 19995 O O . SER A 1 6 ? 6.336 -8.315 4.769 1.00 0.00 6 SER A O 14
ATOM 20002 N N . ALA A 1 7 ? 7.737 -9.612 5.941 1.00 0.00 7 ALA A N 14
ATOM 20003 C CA . ALA A 1 7 ? 7.840 -10.689 4.944 1.00 0.00 7 ALA A CA 14
ATOM 20004 C C . ALA A 1 7 ? 6.852 -11.842 5.194 1.00 0.00 7 ALA A C 14
ATOM 20005 O O . ALA A 1 7 ? 6.480 -12.567 4.269 1.00 0.00 7 ALA A O 14
ATOM 20012 N N . GLU A 1 8 ? 6.389 -11.991 6.436 1.00 0.00 8 GLU A N 14
ATOM 20013 C CA . GLU A 1 8 ? 5.448 -13.011 6.920 1.00 0.00 8 GLU A CA 14
ATOM 20014 C C . GLU A 1 8 ? 3.964 -12.676 6.623 1.00 0.00 8 GLU A C 14
ATOM 20015 O O . GLU A 1 8 ? 3.055 -13.095 7.345 1.00 0.00 8 GLU A O 14
ATOM 20025 N N . ALA A 1 9 ? 3.705 -11.906 5.564 1.00 0.00 9 ALA A N 14
ATOM 20026 C CA . ALA A 1 9 ? 2.374 -11.429 5.176 1.00 0.00 9 ALA A CA 14
ATOM 20027 C C . ALA A 1 9 ? 1.383 -12.561 4.804 1.00 0.00 9 ALA A C 14
ATOM 20028 O O . ALA A 1 9 ? 1.814 -13.633 4.362 1.00 0.00 9 ALA A O 14
ATOM 20035 N N . PRO A 1 10 ? 0.065 -12.303 4.910 1.00 0.00 10 PRO A N 14
ATOM 20036 C CA . PRO A 1 10 ? -0.992 -13.220 4.504 1.00 0.00 10 PRO A CA 14
ATOM 20037 C C . PRO A 1 10 ? -1.109 -13.313 2.970 1.00 0.00 10 PRO A C 14
ATOM 20038 O O . PRO A 1 10 ? -0.598 -12.466 2.234 1.00 0.00 10 PRO A O 14
ATOM 20046 N N . ALA A 1 11 ? -1.808 -14.354 2.502 1.00 0.00 11 ALA A N 14
ATOM 20047 C CA . ALA A 1 11 ? -2.040 -14.624 1.079 1.00 0.00 11 ALA A CA 14
ATOM 20048 C C . ALA A 1 11 ? -3.239 -13.847 0.505 1.00 0.00 11 ALA A C 14
ATOM 20049 O O . ALA A 1 11 ? -4.136 -13.437 1.239 1.00 0.00 11 ALA A O 14
ATOM 20056 N N . ARG A 1 12 ? -3.315 -13.704 -0.825 1.00 0.00 12 ARG A N 14
ATOM 20057 C CA . ARG A 1 12 ? -4.383 -12.955 -1.520 1.00 0.00 12 ARG A CA 14
ATOM 20058 C C . ARG A 1 12 ? -5.790 -13.510 -1.225 1.00 0.00 12 ARG A C 14
ATOM 20059 O O . ARG A 1 12 ? -6.755 -12.751 -1.163 1.00 0.00 12 ARG A O 14
ATOM 20077 N N . ASP A 1 13 ? -5.909 -14.820 -0.995 1.00 0.00 13 ASP A N 14
ATOM 20078 C CA . ASP A 1 13 ? -7.152 -15.488 -0.585 1.00 0.00 13 ASP A CA 14
ATOM 20079 C C . ASP A 1 13 ? -7.527 -15.255 0.896 1.00 0.00 13 ASP A C 14
ATOM 20080 O O . ASP A 1 13 ? -8.683 -15.438 1.273 1.00 0.00 13 ASP A O 14
ATOM 20088 N N . GLU A 1 14 ? -6.567 -14.841 1.734 1.00 0.00 14 GLU A N 14
ATOM 20089 C CA . GLU A 1 14 ? -6.779 -14.428 3.121 1.00 0.00 14 GLU A CA 14
ATOM 20090 C C . GLU A 1 14 ? -7.090 -12.925 3.229 1.00 0.00 14 GLU A C 14
ATOM 20091 O O . GLU A 1 14 ? -7.871 -12.527 4.097 1.00 0.00 14 GLU A O 14
ATOM 20101 N N . LEU A 1 15 ? -6.571 -12.093 2.319 1.00 0.00 15 LEU A N 14
ATOM 20102 C CA . LEU A 1 15 ? -6.962 -10.680 2.177 1.00 0.00 15 LEU A CA 14
ATOM 20103 C C . LEU A 1 15 ? -8.458 -10.537 1.841 1.00 0.00 15 LEU A C 14
ATOM 20104 O O . LEU A 1 15 ? -9.105 -9.600 2.295 1.00 0.00 15 LEU A O 14
ATOM 20119 N N . ASP A 1 16 ? -9.032 -11.485 1.103 1.00 0.00 16 ASP A N 14
ATOM 20120 C CA . ASP A 1 16 ? -10.456 -11.530 0.747 1.00 0.00 16 ASP A CA 14
ATOM 20121 C C . ASP A 1 16 ? -11.387 -11.588 1.983 1.00 0.00 16 ASP A C 14
ATOM 20122 O O . ASP A 1 16 ? -12.560 -11.224 1.898 1.00 0.00 16 ASP A O 14
ATOM 20130 N N . ARG A 1 17 ? -10.856 -12.003 3.140 1.00 0.00 17 ARG A N 14
ATOM 20131 C CA . ARG A 1 17 ? -11.562 -12.058 4.423 1.00 0.00 17 ARG A CA 14
ATOM 20132 C C . ARG A 1 17 ? -11.620 -10.710 5.161 1.00 0.00 17 ARG A C 14
ATOM 20133 O O . ARG A 1 17 ? -12.369 -10.599 6.140 1.00 0.00 17 ARG A O 14
ATOM 20151 N N . LEU A 1 18 ? -10.829 -9.704 4.755 1.00 0.00 18 LEU A N 14
ATOM 20152 C CA . LEU A 1 18 ? -10.803 -8.385 5.422 1.00 0.00 18 LEU A CA 14
ATOM 20153 C C . LEU A 1 18 ? -12.087 -7.570 5.184 1.00 0.00 18 LEU A C 14
ATOM 20154 O O . LEU A 1 18 ? -12.904 -7.930 4.333 1.00 0.00 18 LEU A O 14
ATOM 20169 N N . ALA A 1 19 ? -12.286 -6.480 5.943 1.00 0.00 19 ALA A N 14
ATOM 20170 C CA . ALA A 1 19 ? -13.483 -5.632 5.842 1.00 0.00 19 ALA A CA 14
ATOM 20171 C C . ALA A 1 19 ? -13.214 -4.113 5.855 1.00 0.00 19 ALA A C 14
ATOM 20172 O O . ALA A 1 19 ? -13.779 -3.393 5.030 1.00 0.00 19 ALA A O 14
ATOM 20179 N N . GLY A 1 20 ? -12.360 -3.612 6.753 1.00 0.00 20 GLY A N 14
ATOM 20180 C CA . GLY A 1 20 ? -12.099 -2.172 6.899 1.00 0.00 20 GLY A CA 14
ATOM 20181 C C . GLY A 1 20 ? -11.186 -1.599 5.799 1.00 0.00 20 GLY A C 14
ATOM 20182 O O . GLY A 1 20 ? -10.581 -2.381 5.057 1.00 0.00 20 GLY A O 14
ATOM 20186 N N . PRO A 1 21 ? -11.067 -0.260 5.681 1.00 0.00 21 PRO A N 14
ATOM 20187 C CA . PRO A 1 21 ? -10.192 0.380 4.705 1.00 0.00 21 PRO A CA 14
ATOM 20188 C C . PRO A 1 21 ? -8.734 0.034 5.014 1.00 0.00 21 PRO A C 14
ATOM 20189 O O . PRO A 1 21 ? -8.180 0.482 6.020 1.00 0.00 21 PRO A O 14
ATOM 20197 N N . THR A 1 22 ? -8.132 -0.796 4.156 1.00 0.00 22 THR A N 14
ATOM 20198 C CA . THR A 1 22 ? -6.773 -1.330 4.330 1.00 0.00 22 THR A CA 14
ATOM 20199 C C . THR A 1 22 ? -5.969 -1.113 3.061 1.00 0.00 22 THR A C 14
ATOM 20200 O O . THR A 1 22 ? -6.264 -1.693 2.020 1.00 0.00 22 THR A O 14
ATOM 20211 N N . LEU A 1 23 ? -4.923 -0.297 3.132 1.00 0.00 23 LEU A N 14
ATOM 20212 C CA . LEU A 1 23 ? -3.955 -0.151 2.053 1.00 0.00 23 LEU A CA 14
ATOM 20213 C C . LEU A 1 23 ? -2.907 -1.262 2.155 1.00 0.00 23 LEU A C 14
ATOM 20214 O O . LEU A 1 23 ? -2.315 -1.452 3.212 1.00 0.00 23 LEU A O 14
ATOM 20229 N N . VAL A 1 24 ? -2.665 -1.981 1.064 1.00 0.00 24 VAL A N 14
ATOM 20230 C CA . VAL A 1 24 ? -1.660 -3.054 0.981 1.00 0.00 24 VAL A CA 14
ATOM 20231 C C . VAL A 1 24 ? -0.514 -2.604 0.083 1.00 0.00 24 VAL A C 14
ATOM 20232 O O . VAL A 1 24 ? -0.725 -2.395 -1.108 1.00 0.00 24 VAL A O 14
ATOM 20245 N N . GLU A 1 25 ? 0.675 -2.437 0.664 1.00 0.00 25 GLU A N 14
ATOM 20246 C CA . GLU A 1 25 ? 1.858 -1.850 0.031 1.00 0.00 25 GLU A CA 14
ATOM 20247 C C . GLU A 1 25 ? 2.929 -2.904 -0.252 1.00 0.00 25 GLU A C 14
ATOM 20248 O O . GLU A 1 25 ? 3.318 -3.664 0.642 1.00 0.00 25 GLU A O 14
ATOM 20258 N N . PHE A 1 26 ? 3.436 -2.913 -1.489 1.00 0.00 26 PHE A N 14
ATOM 20259 C CA . PHE A 1 26 ? 4.520 -3.777 -1.948 1.00 0.00 26 PHE A CA 14
ATOM 20260 C C . PHE A 1 26 ? 5.824 -2.975 -2.032 1.00 0.00 26 PHE A C 14
ATOM 20261 O O . PHE A 1 26 ? 5.885 -1.909 -2.653 1.00 0.00 26 PHE A O 14
ATOM 20277 N N . GLY A 1 27 ? 6.876 -3.495 -1.400 1.00 0.00 27 GLY A N 14
ATOM 20278 C CA . GLY A 1 27 ? 8.177 -2.826 -1.324 1.00 0.00 27 GLY A CA 14
ATOM 20279 C C . GLY A 1 27 ? 9.187 -3.550 -0.439 1.00 0.00 27 GLY A C 14
ATOM 20280 O O . GLY A 1 27 ? 9.014 -4.735 -0.165 1.00 0.00 27 GLY A O 14
ATOM 20284 N N . THR A 1 28 ? 10.228 -2.841 0.008 1.00 0.00 28 THR A N 14
ATOM 20285 C CA . THR A 1 28 ? 11.213 -3.242 1.034 1.00 0.00 28 THR A CA 14
ATOM 20286 C C . THR A 1 28 ? 11.658 -2.008 1.812 1.00 0.00 28 THR A C 14
ATOM 20287 O O . THR A 1 28 ? 11.309 -0.883 1.463 1.00 0.00 28 THR A O 14
ATOM 20298 N N . ASP A 1 29 ? 12.464 -2.192 2.859 1.00 0.00 29 ASP A N 14
ATOM 20299 C CA . ASP A 1 29 ? 13.019 -1.064 3.613 1.00 0.00 29 ASP A CA 14
ATOM 20300 C C . ASP A 1 29 ? 14.234 -0.427 2.914 1.00 0.00 29 ASP A C 14
ATOM 20301 O O . ASP A 1 29 ? 14.728 0.605 3.376 1.00 0.00 29 ASP A O 14
ATOM 20309 N N . TRP A 1 30 ? 14.715 -1.023 1.810 1.00 0.00 30 TRP A N 14
ATOM 20310 C CA . TRP A 1 30 ? 16.015 -0.728 1.204 1.00 0.00 30 TRP A CA 14
ATOM 20311 C C . TRP A 1 30 ? 16.002 -0.337 -0.289 1.00 0.00 30 TRP A C 14
ATOM 20312 O O . TRP A 1 30 ? 16.983 0.261 -0.749 1.00 0.00 30 TRP A O 14
ATOM 20332 N N . CYS A 1 31 ? 14.936 -0.598 -1.061 1.00 0.00 31 CYS A N 14
ATOM 20333 C CA . CYS A 1 31 ? 14.857 -0.164 -2.471 1.00 0.00 31 CYS A CA 14
ATOM 20334 C C . CYS A 1 31 ? 14.813 1.370 -2.600 1.00 0.00 31 CYS A C 14
ATOM 20335 O O . CYS A 1 31 ? 14.145 2.044 -1.812 1.00 0.00 31 CYS A O 14
ATOM 20342 N N . GLY A 1 32 ? 15.481 1.926 -3.620 1.00 0.00 32 GLY A N 14
ATOM 20343 C CA . GLY A 1 32 ? 15.498 3.361 -3.919 1.00 0.00 32 GLY A CA 14
ATOM 20344 C C . GLY A 1 32 ? 14.144 3.915 -4.361 1.00 0.00 32 GLY A C 14
ATOM 20345 O O . GLY A 1 32 ? 13.886 5.099 -4.132 1.00 0.00 32 GLY A O 14
ATOM 20349 N N . HIS A 1 33 ? 13.241 3.087 -4.910 1.00 0.00 33 HIS A N 14
ATOM 20350 C CA . HIS A 1 33 ? 11.835 3.476 -5.061 1.00 0.00 33 HIS A CA 14
ATOM 20351 C C . HIS A 1 33 ? 11.179 3.668 -3.687 1.00 0.00 33 HIS A C 14
ATOM 20352 O O . HIS A 1 33 ? 10.511 4.672 -3.421 1.00 0.00 33 HIS A O 14
ATOM 20366 N N . CYS A 1 34 ? 11.386 2.696 -2.794 1.00 0.00 34 CYS A N 14
ATOM 20367 C CA . CYS A 1 34 ? 10.827 2.705 -1.454 1.00 0.00 34 CYS A CA 14
ATOM 20368 C C . CYS A 1 34 ? 11.323 3.894 -0.634 1.00 0.00 34 CYS A C 14
ATOM 20369 O O . CYS A 1 34 ? 10.515 4.513 0.046 1.00 0.00 34 CYS A O 14
ATOM 20376 N N . GLN A 1 35 ? 12.596 4.285 -0.755 1.00 0.00 35 GLN A N 14
ATOM 20377 C CA . GLN A 1 35 ? 13.135 5.396 0.030 1.00 0.00 35 GLN A CA 14
ATOM 20378 C C . GLN A 1 35 ? 12.417 6.726 -0.270 1.00 0.00 35 GLN A C 14
ATOM 20379 O O . GLN A 1 35 ? 12.408 7.632 0.562 1.00 0.00 35 GLN A O 14
ATOM 20391 N N . ALA A 1 36 ? 11.814 6.828 -1.461 1.00 0.00 36 ALA A N 14
ATOM 20392 C CA . ALA A 1 36 ? 10.995 7.950 -1.913 1.00 0.00 36 ALA A CA 14
ATOM 20393 C C . ALA A 1 36 ? 9.508 7.776 -1.553 1.00 0.00 36 ALA A C 14
ATOM 20394 O O . ALA A 1 36 ? 8.862 8.745 -1.147 1.00 0.00 36 ALA A O 14
ATOM 20401 N N . ALA A 1 37 ? 8.950 6.564 -1.682 1.00 0.00 37 ALA A N 14
ATOM 20402 C CA . ALA A 1 37 ? 7.524 6.290 -1.448 1.00 0.00 37 ALA A CA 14
ATOM 20403 C C . ALA A 1 37 ? 7.185 6.112 0.044 1.00 0.00 37 ALA A C 14
ATOM 20404 O O . ALA A 1 37 ? 6.093 6.480 0.467 1.00 0.00 37 ALA A O 14
ATOM 20411 N N . GLN A 1 38 ? 8.110 5.593 0.858 1.00 0.00 38 GLN A N 14
ATOM 20412 C CA . GLN A 1 38 ? 7.929 5.382 2.300 1.00 0.00 38 GLN A CA 14
ATOM 20413 C C . GLN A 1 38 ? 7.606 6.693 3.049 1.00 0.00 38 GLN A C 14
ATOM 20414 O O . GLN A 1 38 ? 6.554 6.732 3.700 1.00 0.00 38 GLN A O 14
ATOM 20426 N N . PRO A 1 39 ? 8.413 7.772 2.952 1.00 0.00 39 PRO A N 14
ATOM 20427 C CA . PRO A 1 39 ? 8.072 9.056 3.558 1.00 0.00 39 PRO A CA 14
ATOM 20428 C C . PRO A 1 39 ? 6.878 9.734 2.868 1.00 0.00 39 PRO A C 14
ATOM 20429 O O . PRO A 1 39 ? 6.255 10.608 3.469 1.00 0.00 39 PRO A O 14
ATOM 20437 N N . LEU A 1 40 ? 6.523 9.318 1.645 1.00 0.00 40 LEU A N 14
ATOM 20438 C CA . LEU A 1 40 ? 5.329 9.800 0.945 1.00 0.00 40 LEU A CA 14
ATOM 20439 C C . LEU A 1 40 ? 4.081 9.308 1.680 1.00 0.00 40 LEU A C 14
ATOM 20440 O O . LEU A 1 40 ? 3.277 10.125 2.139 1.00 0.00 40 LEU A O 14
ATOM 20455 N N . LEU A 1 41 ? 3.963 7.980 1.839 1.00 0.00 41 LEU A N 14
ATOM 20456 C CA . LEU A 1 41 ? 2.846 7.340 2.532 1.00 0.00 41 LEU A CA 14
ATOM 20457 C C . LEU A 1 41 ? 2.775 7.865 3.960 1.00 0.00 41 LEU A C 14
ATOM 20458 O O . LEU A 1 41 ? 1.691 8.214 4.413 1.00 0.00 41 LEU A O 14
ATOM 20473 N N . ALA A 1 42 ? 3.918 7.995 4.633 1.00 0.00 42 ALA A N 14
ATOM 20474 C CA . ALA A 1 42 ? 3.997 8.530 5.994 1.00 0.00 42 ALA A CA 14
ATOM 20475 C C . ALA A 1 42 ? 3.415 9.953 6.122 1.00 0.00 42 ALA A C 14
ATOM 20476 O O . ALA A 1 42 ? 2.775 10.258 7.130 1.00 0.00 42 ALA A O 14
ATOM 20483 N N . GLU A 1 43 ? 3.581 10.805 5.102 1.00 0.00 43 GLU A N 14
ATOM 20484 C CA . GLU A 1 43 ? 3.019 12.160 5.081 1.00 0.00 43 GLU A CA 14
ATOM 20485 C C . GLU A 1 43 ? 1.504 12.141 4.837 1.00 0.00 43 GLU A C 14
ATOM 20486 O O . GLU A 1 43 ? 0.770 12.802 5.572 1.00 0.00 43 GLU A O 14
ATOM 20496 N N . VAL A 1 44 ? 1.013 11.391 3.840 1.00 0.00 44 VAL A N 14
ATOM 20497 C CA . VAL A 1 44 ? -0.439 11.296 3.571 1.00 0.00 44 VAL A CA 14
ATOM 20498 C C . VAL A 1 44 ? -1.208 10.640 4.731 1.00 0.00 44 VAL A C 14
ATOM 20499 O O . VAL A 1 44 ? -2.205 11.197 5.185 1.00 0.00 44 VAL A O 14
ATOM 20512 N N . PHE A 1 45 ? -0.730 9.497 5.240 1.00 0.00 45 PHE A N 14
ATOM 20513 C CA . PHE A 1 45 ? -1.385 8.711 6.302 1.00 0.00 45 PHE A CA 14
ATOM 20514 C C . PHE A 1 45 ? -1.639 9.498 7.598 1.00 0.00 45 PHE A C 14
ATOM 20515 O O . PHE A 1 45 ? -2.579 9.166 8.318 1.00 0.00 45 PHE A O 14
ATOM 20531 N N . SER A 1 46 ? -0.851 10.538 7.893 1.00 0.00 46 SER A N 14
ATOM 20532 C CA . SER A 1 46 ? -1.059 11.406 9.071 1.00 0.00 46 SER A CA 14
ATOM 20533 C C . SER A 1 46 ? -2.393 12.180 9.056 1.00 0.00 46 SER A C 14
ATOM 20534 O O . SER A 1 46 ? -2.857 12.605 10.118 1.00 0.00 46 SER A O 14
ATOM 20541 N N . ASP A 1 47 ? -3.029 12.342 7.893 1.00 0.00 47 ASP A N 14
ATOM 20542 C CA . ASP A 1 47 ? -4.375 12.930 7.769 1.00 0.00 47 ASP A CA 14
ATOM 20543 C C . ASP A 1 47 ? -5.497 11.868 7.688 1.00 0.00 47 ASP A C 14
ATOM 20544 O O . ASP A 1 47 ? -6.678 12.205 7.785 1.00 0.00 47 ASP A O 14
ATOM 20552 N N . TYR A 1 48 ? -5.130 10.583 7.550 1.00 0.00 48 TYR A N 14
ATOM 20553 C CA . TYR A 1 48 ? -6.045 9.433 7.421 1.00 0.00 48 TYR A CA 14
ATOM 20554 C C . TYR A 1 48 ? -5.697 8.243 8.366 1.00 0.00 48 TYR A C 14
ATOM 20555 O O . TYR A 1 48 ? -5.705 7.088 7.915 1.00 0.00 48 TYR A O 14
ATOM 20572 N N . PRO A 1 49 ? -5.428 8.460 9.676 1.00 0.00 49 PRO A N 14
ATOM 20573 C CA . PRO A 1 49 ? -4.989 7.403 10.596 1.00 0.00 49 PRO A CA 14
ATOM 20574 C C . PRO A 1 49 ? -6.024 6.285 10.793 1.00 0.00 49 PRO A C 14
ATOM 20575 O O . PRO A 1 49 ? -5.652 5.197 11.225 1.00 0.00 49 PRO A O 14
ATOM 20583 N N . GLU A 1 50 ? -7.298 6.509 10.439 1.00 0.00 50 GLU A N 14
ATOM 20584 C CA . GLU A 1 50 ? -8.336 5.471 10.429 1.00 0.00 50 GLU A CA 14
ATOM 20585 C C . GLU A 1 50 ? -8.169 4.410 9.315 1.00 0.00 50 GLU A C 14
ATOM 20586 O O . GLU A 1 50 ? -8.802 3.356 9.387 1.00 0.00 50 GLU A O 14
ATOM 20596 N N . VAL A 1 51 ? -7.315 4.653 8.309 1.00 0.00 51 VAL A N 14
ATOM 20597 C CA . VAL A 1 51 ? -6.925 3.654 7.294 1.00 0.00 51 VAL A CA 14
ATOM 20598 C C . VAL A 1 51 ? -5.800 2.782 7.881 1.00 0.00 51 VAL A C 14
ATOM 20599 O O . VAL A 1 51 ? -4.907 3.295 8.560 1.00 0.00 51 VAL A O 14
ATOM 20612 N N . GLY A 1 52 ? -5.832 1.468 7.621 1.00 0.00 52 GLY A N 14
ATOM 20613 C CA . GLY A 1 52 ? -4.766 0.521 7.988 1.00 0.00 52 GLY A CA 14
ATOM 20614 C C . GLY A 1 52 ? -3.722 0.373 6.879 1.00 0.00 52 GLY A C 14
ATOM 20615 O O . GLY A 1 52 ? -4.046 0.546 5.709 1.00 0.00 52 GLY A O 14
ATOM 20619 N N . HIS A 1 53 ? -2.479 0.032 7.224 1.00 0.00 53 HIS A N 14
ATOM 20620 C CA . HIS A 1 53 ? -1.406 -0.201 6.248 1.00 0.00 53 HIS A CA 14
ATOM 20621 C C . HIS A 1 53 ? -0.768 -1.591 6.441 1.00 0.00 53 HIS A C 14
ATOM 20622 O O . HIS A 1 53 ? -0.318 -1.924 7.542 1.00 0.00 53 HIS A O 14
ATOM 20636 N N . LEU A 1 54 ? -0.687 -2.382 5.371 1.00 0.00 54 LEU A N 14
ATOM 20637 C CA . LEU A 1 54 ? -0.003 -3.678 5.333 1.00 0.00 54 LEU A CA 14
ATOM 20638 C C . LEU A 1 54 ? 1.249 -3.571 4.448 1.00 0.00 54 LEU A C 14
ATOM 20639 O O . LEU A 1 54 ? 1.168 -3.604 3.221 1.00 0.00 54 LEU A O 14
ATOM 20654 N N . LYS A 1 55 ? 2.423 -3.456 5.075 1.00 0.00 55 LYS A N 14
ATOM 20655 C CA . LYS A 1 55 ? 3.726 -3.395 4.402 1.00 0.00 55 LYS A CA 14
ATOM 20656 C C . LYS A 1 55 ? 4.222 -4.803 4.030 1.00 0.00 55 LYS A C 14
ATOM 20657 O O . LYS A 1 55 ? 4.828 -5.472 4.873 1.00 0.00 55 LYS A O 14
ATOM 20672 N N . VAL A 1 56 ? 4.040 -5.242 2.784 1.00 0.00 56 VAL A N 14
ATOM 20673 C CA . VAL A 1 56 ? 4.507 -6.558 2.311 1.00 0.00 56 VAL A CA 14
ATOM 20674 C C . VAL A 1 56 ? 5.864 -6.453 1.635 1.00 0.00 56 VAL A C 14
ATOM 20675 O O . VAL A 1 56 ? 6.036 -5.723 0.659 1.00 0.00 56 VAL A O 14
ATOM 20688 N N . GLU A 1 57 ? 6.818 -7.196 2.199 1.00 0.00 57 GLU A N 14
ATOM 20689 C CA . GLU A 1 57 ? 8.173 -7.321 1.707 1.00 0.00 57 GLU A CA 14
ATOM 20690 C C . GLU A 1 57 ? 8.177 -8.144 0.402 1.00 0.00 57 GLU A C 14
ATOM 20691 O O . GLU A 1 57 ? 8.145 -9.374 0.418 1.00 0.00 57 GLU A O 14
ATOM 20701 N N . ASP A 1 58 ? 8.143 -7.440 -0.731 1.00 0.00 58 ASP A N 14
ATOM 20702 C CA . ASP A 1 58 ? 7.805 -7.976 -2.061 1.00 0.00 58 ASP A CA 14
ATOM 20703 C C . ASP A 1 58 ? 9.039 -8.145 -2.976 1.00 0.00 58 ASP A C 14
ATOM 20704 O O . ASP A 1 58 ? 8.905 -8.364 -4.181 1.00 0.00 58 ASP A O 14
ATOM 20712 N N . GLY A 1 59 ? 10.241 -8.000 -2.403 1.00 0.00 59 GLY A N 14
ATOM 20713 C CA . GLY A 1 59 ? 11.537 -8.148 -3.074 1.00 0.00 59 GLY A CA 14
ATOM 20714 C C . GLY A 1 59 ? 12.028 -9.603 -3.174 1.00 0.00 59 GLY A C 14
ATOM 20715 O O . GLY A 1 59 ? 12.536 -9.972 -4.238 1.00 0.00 59 GLY A O 14
ATOM 20719 N N . PRO A 1 60 ? 11.908 -10.435 -2.113 1.00 0.00 60 PRO A N 14
ATOM 20720 C CA . PRO A 1 60 ? 12.203 -11.870 -2.148 1.00 0.00 60 PRO A CA 14
ATOM 20721 C C . PRO A 1 60 ? 11.327 -12.662 -3.138 1.00 0.00 60 PRO A C 14
ATOM 20722 O O . PRO A 1 60 ? 10.417 -12.115 -3.764 1.00 0.00 60 PRO A O 14
ATOM 20730 N N . GLY A 1 61 ? 11.576 -13.977 -3.242 1.00 0.00 61 GLY A N 14
ATOM 20731 C CA . GLY A 1 61 ? 10.781 -14.889 -4.084 1.00 0.00 61 GLY A CA 14
ATOM 20732 C C . GLY A 1 61 ? 9.340 -15.064 -3.589 1.00 0.00 61 GLY A C 14
ATOM 20733 O O . GLY A 1 61 ? 8.431 -15.247 -4.409 1.00 0.00 61 GLY A O 14
ATOM 20737 N N . ARG A 1 62 ? 9.111 -14.929 -2.275 1.00 0.00 62 ARG A N 14
ATOM 20738 C CA . ARG A 1 62 ? 7.775 -14.798 -1.675 1.00 0.00 62 ARG A CA 14
ATOM 20739 C C . ARG A 1 62 ? 7.240 -13.378 -1.914 1.00 0.00 62 ARG A C 14
ATOM 20740 O O . ARG A 1 62 ? 7.884 -12.401 -1.522 1.00 0.00 62 ARG A O 14
ATOM 20758 N N . ARG A 1 63 ? 6.074 -13.269 -2.567 1.00 0.00 63 ARG A N 14
ATOM 20759 C CA . ARG A 1 63 ? 5.448 -12.005 -3.006 1.00 0.00 63 ARG A CA 14
ATOM 20760 C C . ARG A 1 63 ? 3.923 -12.046 -2.869 1.00 0.00 63 ARG A C 14
ATOM 20761 O O . ARG A 1 63 ? 3.313 -13.114 -2.950 1.00 0.00 63 ARG A O 14
ATOM 20779 N N . LEU A 1 64 ? 3.313 -10.865 -2.739 1.00 0.00 64 LEU A N 14
ATOM 20780 C CA . LEU A 1 64 ? 1.861 -10.649 -2.824 1.00 0.00 64 LEU A CA 14
ATOM 20781 C C . LEU A 1 64 ? 1.495 -9.793 -4.044 1.00 0.00 64 LEU A C 14
ATOM 20782 O O . LEU A 1 64 ? 0.504 -10.101 -4.700 1.00 0.00 64 LEU A O 14
ATOM 20797 N N . GLY A 1 65 ? 2.335 -8.830 -4.458 1.00 0.00 65 GLY A N 14
ATOM 20798 C CA . GLY A 1 65 ? 2.119 -8.002 -5.665 1.00 0.00 65 GLY A CA 14
ATOM 20799 C C . GLY A 1 65 ? 2.087 -8.792 -6.979 1.00 0.00 65 GLY A C 14
ATOM 20800 O O . GLY A 1 65 ? 1.476 -8.354 -7.957 1.00 0.00 65 GLY A O 14
ATOM 20804 N N . ARG A 1 66 ? 2.654 -10.006 -6.963 1.00 0.00 66 ARG A N 14
ATOM 20805 C CA . ARG A 1 66 ? 2.474 -11.037 -7.994 1.00 0.00 66 ARG A CA 14
ATOM 20806 C C . ARG A 1 66 ? 0.987 -11.387 -8.196 1.00 0.00 66 ARG A C 14
ATOM 20807 O O . ARG A 1 66 ? 0.485 -11.349 -9.314 1.00 0.00 66 ARG A O 14
ATOM 20825 N N . SER A 1 67 ? 0.254 -11.642 -7.111 1.00 0.00 67 SER A N 14
ATOM 20826 C CA . SER A 1 67 ? -1.170 -12.047 -7.135 1.00 0.00 67 SER A CA 14
ATOM 20827 C C . SER A 1 67 ? -2.151 -10.860 -7.240 1.00 0.00 67 SER A C 14
ATOM 20828 O O . SER A 1 67 ? -3.353 -11.049 -7.447 1.00 0.00 67 SER A O 14
ATOM 20835 N N . PHE A 1 68 ? -1.644 -9.625 -7.135 1.00 0.00 68 PHE A N 14
ATOM 20836 C CA . PHE A 1 68 ? -2.329 -8.402 -7.575 1.00 0.00 68 PHE A CA 14
ATOM 20837 C C . PHE A 1 68 ? -1.995 -8.034 -9.031 1.00 0.00 68 PHE A C 14
ATOM 20838 O O . PHE A 1 68 ? -2.581 -7.086 -9.552 1.00 0.00 68 PHE A O 14
ATOM 20854 N N . GLN A 1 69 ? -1.078 -8.762 -9.690 1.00 0.00 69 GLN A N 14
ATOM 20855 C CA . GLN A 1 69 ? -0.671 -8.552 -11.085 1.00 0.00 69 GLN A CA 14
ATOM 20856 C C . GLN A 1 69 ? -0.170 -7.106 -11.301 1.00 0.00 69 GLN A C 14
ATOM 20857 O O . GLN A 1 69 ? -0.559 -6.425 -12.247 1.00 0.00 69 GLN A O 14
ATOM 20869 N N . VAL A 1 70 ? 0.658 -6.631 -10.369 1.00 0.00 70 VAL A N 14
ATOM 20870 C CA . VAL A 1 70 ? 1.125 -5.237 -10.264 1.00 0.00 70 VAL A CA 14
ATOM 20871 C C . VAL A 1 70 ? 1.885 -4.746 -11.511 1.00 0.00 70 VAL A C 14
ATOM 20872 O O . VAL A 1 70 ? 2.689 -5.476 -12.088 1.00 0.00 70 VAL A O 14
ATOM 20885 N N . LYS A 1 71 ? 1.644 -3.486 -11.908 1.00 0.00 71 LYS A N 14
ATOM 20886 C CA . LYS A 1 71 ? 2.210 -2.852 -13.118 1.00 0.00 71 LYS A CA 14
ATOM 20887 C C . LYS A 1 71 ? 3.695 -2.463 -12.966 1.00 0.00 71 LYS A C 14
ATOM 20888 O O . LYS A 1 71 ? 4.527 -2.821 -13.805 1.00 0.00 71 LYS A O 14
ATOM 20903 N N . LEU A 1 72 ? 4.019 -1.738 -11.891 1.00 0.00 72 LEU A N 14
ATOM 20904 C CA . LEU A 1 72 ? 5.377 -1.358 -11.490 1.00 0.00 72 LEU A CA 14
ATOM 20905 C C . LEU A 1 72 ? 5.535 -1.651 -9.996 1.00 0.00 72 LEU A C 14
ATOM 20906 O O . LEU A 1 72 ? 4.629 -1.399 -9.212 1.00 0.00 72 LEU A O 14
ATOM 20921 N N . TRP A 1 73 ? 6.691 -2.171 -9.590 1.00 0.00 73 TRP A N 14
ATOM 20922 C CA . TRP A 1 73 ? 6.876 -2.765 -8.262 1.00 0.00 73 TRP A CA 14
ATOM 20923 C C . TRP A 1 73 ? 6.524 -1.865 -7.049 1.00 0.00 73 TRP A C 14
ATOM 20924 O O . TRP A 1 73 ? 5.906 -2.397 -6.121 1.00 0.00 73 TRP A O 14
ATOM 20944 N N . PRO A 1 74 ? 6.845 -0.548 -7.020 1.00 0.00 74 PRO A N 14
ATOM 20945 C CA . PRO A 1 74 ? 6.467 0.327 -5.915 1.00 0.00 74 PRO A CA 14
ATOM 20946 C C . PRO A 1 74 ? 4.996 0.755 -6.074 1.00 0.00 74 PRO A C 14
ATOM 20947 O O . PRO A 1 74 ? 4.685 1.846 -6.563 1.00 0.00 74 PRO A O 14
ATOM 20955 N N . THR A 1 75 ? 4.093 -0.145 -5.672 1.00 0.00 75 THR A N 14
ATOM 20956 C CA . THR A 1 75 ? 2.635 -0.016 -5.800 1.00 0.00 75 THR A CA 14
ATOM 20957 C C . THR A 1 75 ? 1.989 -0.368 -4.476 1.00 0.00 75 THR A C 14
ATOM 20958 O O . THR A 1 75 ? 2.464 -1.229 -3.735 1.00 0.00 75 THR A O 14
ATOM 20969 N N . PHE A 1 76 ? 0.861 0.284 -4.215 1.00 0.00 76 PHE A N 14
ATOM 20970 C CA . PHE A 1 76 ? 0.014 0.016 -3.067 1.00 0.00 76 PHE A CA 14
ATOM 20971 C C . PHE A 1 76 ? -1.457 -0.005 -3.509 1.00 0.00 76 PHE A C 14
ATOM 20972 O O . PHE A 1 76 ? -1.928 0.901 -4.205 1.00 0.00 76 PHE A O 14
ATOM 20988 N N . VAL A 1 77 ? -2.156 -1.073 -3.123 1.00 0.00 77 VAL A N 14
ATOM 20989 C CA . VAL A 1 77 ? -3.528 -1.400 -3.523 1.00 0.00 77 VAL A CA 14
ATOM 20990 C C . VAL A 1 77 ? -4.460 -1.135 -2.349 1.00 0.00 77 VAL A C 14
ATOM 20991 O O . VAL A 1 77 ? -4.270 -1.683 -1.262 1.00 0.00 77 VAL A O 14
ATOM 21004 N N . PHE A 1 78 ? -5.441 -0.259 -2.559 1.00 0.00 78 PHE A N 14
ATOM 21005 C CA . PHE A 1 78 ? -6.431 0.108 -1.543 1.00 0.00 78 PHE A CA 14
ATOM 21006 C C . PHE A 1 78 ? -7.545 -0.947 -1.539 1.00 0.00 78 PHE A C 14
ATOM 21007 O O . PHE A 1 78 ? -8.242 -1.130 -2.543 1.00 0.00 78 PHE A O 14
ATOM 21023 N N . LEU A 1 79 ? -7.708 -1.654 -0.417 1.00 0.00 79 LEU A N 14
ATOM 21024 C CA . LEU A 1 79 ? -8.773 -2.627 -0.195 1.00 0.00 79 LEU A CA 14
ATOM 21025 C C . LEU A 1 79 ? -9.818 -2.066 0.776 1.00 0.00 79 LEU A C 14
ATOM 21026 O O . LEU A 1 79 ? -9.513 -1.269 1.667 1.00 0.00 79 LEU A O 14
ATOM 21041 N N . ARG A 1 80 ? -11.043 -2.560 0.621 1.00 0.00 80 ARG A N 14
ATOM 21042 C CA . ARG A 1 80 ? -12.198 -2.287 1.486 1.00 0.00 80 ARG A CA 14
ATOM 21043 C C . ARG A 1 80 ? -13.307 -3.302 1.178 1.00 0.00 80 ARG A C 14
ATOM 21044 O O . ARG A 1 80 ? -13.512 -3.662 0.019 1.00 0.00 80 ARG A O 14
ATOM 21062 N N . ASP A 1 81 ? -13.970 -3.808 2.215 1.00 0.00 81 ASP A N 14
ATOM 21063 C CA . ASP A 1 81 ? -15.015 -4.857 2.133 1.00 0.00 81 ASP A CA 14
ATOM 21064 C C . ASP A 1 81 ? -14.478 -6.198 1.566 1.00 0.00 81 ASP A C 14
ATOM 21065 O O . ASP A 1 81 ? -15.220 -6.977 0.965 1.00 0.00 81 ASP A O 14
ATOM 21073 N N . GLY A 1 82 ? -13.166 -6.437 1.697 1.00 0.00 82 GLY A N 14
ATOM 21074 C CA . GLY A 1 82 ? -12.463 -7.619 1.178 1.00 0.00 82 GLY A CA 14
ATOM 21075 C C . GLY A 1 82 ? -12.053 -7.526 -0.294 1.00 0.00 82 GLY A C 14
ATOM 21076 O O . GLY A 1 82 ? -11.359 -8.413 -0.781 1.00 0.00 82 GLY A O 14
ATOM 21080 N N . ARG A 1 83 ? -12.461 -6.462 -1.005 1.00 0.00 83 ARG A N 14
ATOM 21081 C CA . ARG A 1 83 ? -12.186 -6.227 -2.421 1.00 0.00 83 ARG A CA 14
ATOM 21082 C C . ARG A 1 83 ? -11.172 -5.093 -2.590 1.00 0.00 83 ARG A C 14
ATOM 21083 O O . ARG A 1 83 ? -11.075 -4.197 -1.758 1.00 0.00 83 ARG A O 14
ATOM 21101 N N . GLU A 1 84 ? -10.451 -5.103 -3.702 1.00 0.00 84 GLU A N 14
ATOM 21102 C CA . GLU A 1 84 ? -9.714 -3.934 -4.184 1.00 0.00 84 GLU A CA 14
ATOM 21103 C C . GLU A 1 84 ? -10.712 -2.847 -4.625 1.00 0.00 84 GLU A C 14
ATOM 21104 O O . GLU A 1 84 ? -11.569 -3.089 -5.476 1.00 0.00 84 GLU A O 14
ATOM 21114 N N . VAL A 1 85 ? -10.579 -1.650 -4.049 1.00 0.00 85 VAL A N 14
ATOM 21115 C CA . VAL A 1 85 ? -11.360 -0.445 -4.421 1.00 0.00 85 VAL A CA 14
ATOM 21116 C C . VAL A 1 85 ? -10.587 0.492 -5.352 1.00 0.00 85 VAL A C 14
ATOM 21117 O O . VAL A 1 85 ? -11.204 1.242 -6.108 1.00 0.00 85 VAL A O 14
ATOM 21130 N N . ALA A 1 86 ? -9.251 0.426 -5.325 1.00 0.00 86 ALA A N 14
ATOM 21131 C CA . ALA A 1 86 ? -8.323 1.218 -6.132 1.00 0.00 86 ALA A CA 14
ATOM 21132 C C . ALA A 1 86 ? -6.889 0.715 -5.944 1.00 0.00 86 ALA A C 14
ATOM 21133 O O . ALA A 1 86 ? -6.631 -0.141 -5.102 1.00 0.00 86 ALA A O 14
ATOM 21140 N N . ARG A 1 87 ? -5.946 1.336 -6.650 1.00 0.00 87 ARG A N 14
ATOM 21141 C CA . ARG A 1 87 ? -4.517 1.258 -6.354 1.00 0.00 87 ARG A CA 14
ATOM 21142 C C . ARG A 1 87 ? -3.784 2.495 -6.863 1.00 0.00 87 ARG A C 14
ATOM 21143 O O . ARG A 1 87 ? -4.250 3.160 -7.794 1.00 0.00 87 ARG A O 14
ATOM 21161 N N . VAL A 1 88 ? -2.629 2.779 -6.277 1.00 0.00 88 VAL A N 14
ATOM 21162 C CA . VAL A 1 88 ? -1.707 3.828 -6.738 1.00 0.00 88 VAL A CA 14
ATOM 21163 C C . VAL A 1 88 ? -0.373 3.167 -7.092 1.00 0.00 88 VAL A C 14
ATOM 21164 O O . VAL A 1 88 ? 0.214 2.460 -6.270 1.00 0.00 88 VAL A O 14
ATOM 21177 N N . VAL A 1 89 ? 0.079 3.387 -8.330 1.00 0.00 89 VAL A N 14
ATOM 21178 C CA . VAL A 1 89 ? 1.355 2.899 -8.894 1.00 0.00 89 VAL A CA 14
ATOM 21179 C C . VAL A 1 89 ? 2.300 4.092 -9.050 1.00 0.00 89 VAL A C 14
ATOM 21180 O O . VAL A 1 89 ? 1.912 5.091 -9.649 1.00 0.00 89 VAL A O 14
ATOM 21193 N N . ARG A 1 90 ? 3.534 3.985 -8.530 1.00 0.00 90 ARG A N 14
ATOM 21194 C CA . ARG A 1 90 ? 4.614 4.977 -8.677 1.00 0.00 90 ARG A CA 14
ATOM 21195 C C . ARG A 1 90 ? 4.196 6.402 -8.199 1.00 0.00 90 ARG A C 14
ATOM 21196 O O . ARG A 1 90 ? 3.888 7.251 -9.040 1.00 0.00 90 ARG A O 14
ATOM 21214 N N . PRO A 1 91 ? 4.150 6.690 -6.882 1.00 0.00 91 PRO A N 14
ATOM 21215 C CA . PRO A 1 91 ? 3.734 7.997 -6.364 1.00 0.00 91 PRO A CA 14
ATOM 21216 C C . PRO A 1 91 ? 4.674 9.111 -6.851 1.00 0.00 91 PRO A C 14
ATOM 21217 O O . PRO A 1 91 ? 5.893 9.008 -6.702 1.00 0.00 91 PRO A O 14
ATOM 21225 N N . GLY A 1 92 ? 4.109 10.181 -7.428 1.00 0.00 92 GLY A N 14
ATOM 21226 C CA . GLY A 1 92 ? 4.865 11.312 -7.985 1.00 0.00 92 GLY A CA 14
ATOM 21227 C C . GLY A 1 92 ? 5.098 12.462 -6.994 1.00 0.00 92 GLY A C 14
ATOM 21228 O O . GLY A 1 92 ? 6.121 13.142 -7.068 1.00 0.00 92 GLY A O 14
ATOM 21232 N N . SER A 1 93 ? 4.157 12.675 -6.074 1.00 0.00 93 SER A N 14
ATOM 21233 C CA . SER A 1 93 ? 4.118 13.740 -5.058 1.00 0.00 93 SER A CA 14
ATOM 21234 C C . SER A 1 93 ? 2.896 13.547 -4.149 1.00 0.00 93 SER A C 14
ATOM 21235 O O . SER A 1 93 ? 1.898 12.953 -4.573 1.00 0.00 93 SER A O 14
ATOM 21242 N N . ALA A 1 94 ? 2.932 14.068 -2.914 1.00 0.00 94 ALA A N 14
ATOM 21243 C CA . ALA A 1 94 ? 1.843 13.933 -1.935 1.00 0.00 94 ALA A CA 14
ATOM 21244 C C . ALA A 1 94 ? 0.487 14.376 -2.490 1.00 0.00 94 ALA A C 14
ATOM 21245 O O . ALA A 1 94 ? -0.505 13.706 -2.255 1.00 0.00 94 ALA A O 14
ATOM 21252 N N . SER A 1 95 ? 0.443 15.392 -3.348 1.00 0.00 95 SER A N 14
ATOM 21253 C CA . SER A 1 95 ? -0.785 15.837 -4.026 1.00 0.00 95 SER A CA 14
ATOM 21254 C C . SER A 1 95 ? -1.479 14.741 -4.865 1.00 0.00 95 SER A C 14
ATOM 21255 O O . SER A 1 95 ? -2.693 14.798 -5.054 1.00 0.00 95 SER A O 14
ATOM 21262 N N . VAL A 1 96 ? -0.748 13.724 -5.340 1.00 0.00 96 VAL A N 14
ATOM 21263 C CA . VAL A 1 96 ? -1.295 12.569 -6.092 1.00 0.00 96 VAL A CA 14
ATOM 21264 C C . VAL A 1 96 ? -1.670 11.432 -5.136 1.00 0.00 96 VAL A C 14
ATOM 21265 O O . VAL A 1 96 ? -2.702 10.783 -5.320 1.00 0.00 96 VAL A O 14
ATOM 21278 N N . LEU A 1 97 ? -0.861 11.195 -4.098 1.00 0.00 97 LEU A N 14
ATOM 21279 C CA . LEU A 1 97 ? -1.132 10.152 -3.101 1.00 0.00 97 LEU A CA 14
ATOM 21280 C C . LEU A 1 97 ? -2.344 10.520 -2.223 1.00 0.00 97 LEU A C 14
ATOM 21281 O O . LEU A 1 97 ? -3.283 9.735 -2.116 1.00 0.00 97 LEU A O 14
ATOM 21296 N N . GLU A 1 98 ? -2.369 11.735 -1.670 1.00 0.00 98 GLU A N 14
ATOM 21297 C CA . GLU A 1 98 ? -3.494 12.297 -0.912 1.00 0.00 98 GLU A CA 14
ATOM 21298 C C . GLU A 1 98 ? -4.807 12.312 -1.718 1.00 0.00 98 GLU A C 14
ATOM 21299 O O . GLU A 1 98 ? -5.866 12.017 -1.161 1.00 0.00 98 GLU A O 14
ATOM 21309 N N . GLU A 1 99 ? -4.749 12.626 -3.023 1.00 0.00 99 GLU A N 14
ATOM 21310 C CA . GLU A 1 99 ? -5.906 12.621 -3.931 1.00 0.00 99 GLU A CA 14
ATOM 21311 C C . GLU A 1 99 ? -6.562 11.236 -4.032 1.00 0.00 99 GLU A C 14
ATOM 21312 O O . GLU A 1 99 ? -7.779 11.131 -4.177 1.00 0.00 99 GLU A O 14
ATOM 21322 N N . ALA A 1 100 ? -5.777 10.167 -3.953 1.00 0.00 100 ALA A N 14
ATOM 21323 C CA . ALA A 1 100 ? -6.319 8.815 -3.880 1.00 0.00 100 ALA A CA 14
ATOM 21324 C C . ALA A 1 100 ? -6.810 8.478 -2.465 1.00 0.00 100 ALA A C 14
ATOM 21325 O O . ALA A 1 100 ? -7.922 7.981 -2.308 1.00 0.00 100 ALA A O 14
ATOM 21332 N N . PHE A 1 101 ? -6.038 8.806 -1.426 1.00 0.00 101 PHE A N 14
ATOM 21333 C CA . PHE A 1 101 ? -6.413 8.515 -0.039 1.00 0.00 101 PHE A CA 14
ATOM 21334 C C . PHE A 1 101 ? -7.782 9.096 0.318 1.00 0.00 101 PHE A C 14
ATOM 21335 O O . PHE A 1 101 ? -8.654 8.360 0.779 1.00 0.00 101 PHE A O 14
ATOM 21351 N N . GLU A 1 102 ? -8.011 10.382 0.045 1.00 0.00 102 GLU A N 14
ATOM 21352 C CA . GLU A 1 102 ? -9.296 11.029 0.299 1.00 0.00 102 GLU A CA 14
ATOM 21353 C C . GLU A 1 102 ? -10.461 10.385 -0.457 1.00 0.00 102 GLU A C 14
ATOM 21354 O O . GLU A 1 102 ? -11.588 10.311 0.042 1.00 0.00 102 GLU A O 14
ATOM 21364 N N . SER A 1 103 ? -10.177 9.879 -1.657 1.00 0.00 103 SER A N 14
ATOM 21365 C CA . SER A 1 103 ? -11.167 9.236 -2.517 1.00 0.00 103 SER A CA 14
ATOM 21366 C C . SER A 1 103 ? -11.534 7.819 -2.055 1.00 0.00 103 SER A C 14
ATOM 21367 O O . SER A 1 103 ? -12.645 7.357 -2.329 1.00 0.00 103 SER A O 14
ATOM 21374 N N . LEU A 1 104 ? -10.635 7.132 -1.330 1.00 0.00 104 LEU A N 14
ATOM 21375 C CA . LEU A 1 104 ? -10.858 5.761 -0.846 1.00 0.00 104 LEU A CA 14
ATOM 21376 C C . LEU A 1 104 ? -11.216 5.705 0.645 1.00 0.00 104 LEU A C 14
ATOM 21377 O O . LEU A 1 104 ? -11.914 4.777 1.064 1.00 0.00 104 LEU A O 14
ATOM 21392 N N . VAL A 1 105 ? -10.809 6.705 1.430 1.00 0.00 105 VAL A N 14
ATOM 21393 C CA . VAL A 1 105 ? -11.262 6.891 2.816 1.00 0.00 105 VAL A CA 14
ATOM 21394 C C . VAL A 1 105 ? -12.743 7.312 2.862 1.00 0.00 105 VAL A C 14
ATOM 21395 O O . VAL A 1 105 ? -13.452 6.967 3.809 1.00 0.00 105 VAL A O 14
ATOM 21408 N N . GLY A 1 106 ? -13.206 8.027 1.822 1.00 0.00 106 GLY A N 14
ATOM 21409 C CA . GLY A 1 106 ? -14.568 8.551 1.689 1.00 0.00 106 GLY A CA 14
ATOM 21410 C C . GLY A 1 106 ? -14.743 9.974 2.239 1.00 0.00 106 GLY A C 14
ATOM 21411 O O . GLY A 1 106 ? -15.853 10.333 2.633 1.00 0.00 106 GLY A O 14
ATOM 21415 N N . GLU A 1 107 ? -13.679 10.786 2.262 1.00 0.00 107 GLU A N 14
ATOM 21416 C CA . GLU A 1 107 ? -13.720 12.169 2.770 1.00 0.00 107 GLU A CA 14
ATOM 21417 C C . GLU A 1 107 ? -14.332 13.162 1.770 1.00 0.00 107 GLU A C 14
ATOM 21418 O O . GLU A 1 107 ? -15.000 14.116 2.173 1.00 0.00 107 GLU A O 14
ATOM 21428 N N . GLY A 1 108 ? -14.143 12.925 0.465 1.00 0.00 108 GLY A N 14
ATOM 21429 C CA . GLY A 1 108 ? -14.827 13.667 -0.602 1.00 0.00 108 GLY A CA 14
ATOM 21430 C C . GLY A 1 108 ? -14.370 15.120 -0.728 1.00 0.00 108 GLY A C 14
ATOM 21431 O O . GLY A 1 108 ? -15.180 16.014 -0.979 1.00 0.00 108 GLY A O 14
ATOM 21435 N N . MET A 1 1 ? 8.646 -7.432 10.304 1.00 0.00 1 MET A N 15
ATOM 21436 C CA . MET A 1 1 ? 8.153 -6.622 11.428 1.00 0.00 1 MET A CA 15
ATOM 21437 C C . MET A 1 1 ? 7.116 -5.575 10.994 1.00 0.00 1 MET A C 15
ATOM 21438 O O . MET A 1 1 ? 7.261 -4.921 9.960 1.00 0.00 1 MET A O 15
ATOM 21450 N N . LYS A 1 2 ? 6.062 -5.394 11.801 1.00 0.00 2 LYS A N 15
ATOM 21451 C CA . LYS A 1 2 ? 4.847 -4.643 11.418 1.00 0.00 2 LYS A CA 15
ATOM 21452 C C . LYS A 1 2 ? 5.024 -3.120 11.245 1.00 0.00 2 LYS A C 15
ATOM 21453 O O . LYS A 1 2 ? 4.220 -2.487 10.548 1.00 0.00 2 LYS A O 15
ATOM 21468 N N . THR A 1 3 ? 6.045 -2.519 11.875 1.00 0.00 3 THR A N 15
ATOM 21469 C CA . THR A 1 3 ? 6.320 -1.067 11.840 1.00 0.00 3 THR A CA 15
ATOM 21470 C C . THR A 1 3 ? 6.972 -0.644 10.526 1.00 0.00 3 THR A C 15
ATOM 21471 O O . THR A 1 3 ? 6.506 0.297 9.881 1.00 0.00 3 THR A O 15
ATOM 21482 N N . ARG A 1 4 ? 8.018 -1.369 10.135 1.00 0.00 4 ARG A N 15
ATOM 21483 C CA . ARG A 1 4 ? 8.776 -1.220 8.887 1.00 0.00 4 ARG A CA 15
ATOM 21484 C C . ARG A 1 4 ? 8.199 -2.120 7.777 1.00 0.00 4 ARG A C 15
ATOM 21485 O O . ARG A 1 4 ? 7.040 -2.539 7.850 1.00 0.00 4 ARG A O 15
ATOM 21503 N N . TYR A 1 5 ? 8.974 -2.430 6.734 1.00 0.00 5 TYR A N 15
ATOM 21504 C CA . TYR A 1 5 ? 8.599 -3.476 5.771 1.00 0.00 5 TYR A CA 15
ATOM 21505 C C . TYR A 1 5 ? 8.675 -4.885 6.374 1.00 0.00 5 TYR A C 15
ATOM 21506 O O . TYR A 1 5 ? 9.536 -5.160 7.207 1.00 0.00 5 TYR A O 15
ATOM 21523 N N . SER A 1 6 ? 7.795 -5.783 5.931 1.00 0.00 6 SER A N 15
ATOM 21524 C CA . SER A 1 6 ? 7.740 -7.166 6.425 1.00 0.00 6 SER A CA 15
ATOM 21525 C C . SER A 1 6 ? 7.635 -8.211 5.307 1.00 0.00 6 SER A C 15
ATOM 21526 O O . SER A 1 6 ? 6.816 -8.098 4.392 1.00 0.00 6 SER A O 15
ATOM 21533 N N . ALA A 1 7 ? 8.440 -9.271 5.406 1.00 0.00 7 ALA A N 15
ATOM 21534 C CA . ALA A 1 7 ? 8.324 -10.479 4.581 1.00 0.00 7 ALA A CA 15
ATOM 21535 C C . ALA A 1 7 ? 7.233 -11.456 5.072 1.00 0.00 7 ALA A C 15
ATOM 21536 O O . ALA A 1 7 ? 6.914 -12.417 4.375 1.00 0.00 7 ALA A O 15
ATOM 21543 N N . GLU A 1 8 ? 6.634 -11.204 6.243 1.00 0.00 8 GLU A N 15
ATOM 21544 C CA . GLU A 1 8 ? 5.660 -12.079 6.914 1.00 0.00 8 GLU A CA 15
ATOM 21545 C C . GLU A 1 8 ? 4.199 -11.758 6.529 1.00 0.00 8 GLU A C 15
ATOM 21546 O O . GLU A 1 8 ? 3.264 -12.047 7.277 1.00 0.00 8 GLU A O 15
ATOM 21556 N N . ALA A 1 9 ? 3.994 -11.135 5.365 1.00 0.00 9 ALA A N 15
ATOM 21557 C CA . ALA A 1 9 ? 2.673 -10.727 4.873 1.00 0.00 9 ALA A CA 15
ATOM 21558 C C . ALA A 1 9 ? 1.721 -11.923 4.643 1.00 0.00 9 ALA A C 15
ATOM 21559 O O . ALA A 1 9 ? 2.189 -13.032 4.337 1.00 0.00 9 ALA A O 15
ATOM 21566 N N . PRO A 1 10 ? 0.396 -11.707 4.735 1.00 0.00 10 PRO A N 15
ATOM 21567 C CA . PRO A 1 10 ? -0.608 -12.746 4.544 1.00 0.00 10 PRO A CA 15
ATOM 21568 C C . PRO A 1 10 ? -0.661 -13.274 3.107 1.00 0.00 10 PRO A C 15
ATOM 21569 O O . PRO A 1 10 ? -0.278 -12.597 2.148 1.00 0.00 10 PRO A O 15
ATOM 21577 N N . ALA A 1 11 ? -1.224 -14.476 2.968 1.00 0.00 11 ALA A N 15
ATOM 21578 C CA . ALA A 1 11 ? -1.738 -14.983 1.696 1.00 0.00 11 ALA A CA 15
ATOM 21579 C C . ALA A 1 11 ? -3.078 -14.301 1.351 1.00 0.00 11 ALA A C 15
ATOM 21580 O O . ALA A 1 11 ? -3.780 -13.813 2.241 1.00 0.00 11 ALA A O 15
ATOM 21587 N N . ARG A 1 12 ? -3.481 -14.307 0.075 1.00 0.00 12 ARG A N 15
ATOM 21588 C CA . ARG A 1 12 ? -4.704 -13.612 -0.369 1.00 0.00 12 ARG A CA 15
ATOM 21589 C C . ARG A 1 12 ? -5.983 -14.130 0.318 1.00 0.00 12 ARG A C 15
ATOM 21590 O O . ARG A 1 12 ? -6.909 -13.350 0.512 1.00 0.00 12 ARG A O 15
ATOM 21608 N N . ASP A 1 13 ? -6.013 -15.396 0.743 1.00 0.00 13 ASP A N 15
ATOM 21609 C CA . ASP A 1 13 ? -7.114 -15.990 1.517 1.00 0.00 13 ASP A CA 15
ATOM 21610 C C . ASP A 1 13 ? -7.216 -15.447 2.960 1.00 0.00 13 ASP A C 15
ATOM 21611 O O . ASP A 1 13 ? -8.316 -15.348 3.502 1.00 0.00 13 ASP A O 15
ATOM 21619 N N . GLU A 1 14 ? -6.077 -15.093 3.559 1.00 0.00 14 GLU A N 15
ATOM 21620 C CA . GLU A 1 14 ? -5.996 -14.472 4.882 1.00 0.00 14 GLU A CA 15
ATOM 21621 C C . GLU A 1 14 ? -6.245 -12.954 4.799 1.00 0.00 14 GLU A C 15
ATOM 21622 O O . GLU A 1 14 ? -6.832 -12.361 5.704 1.00 0.00 14 GLU A O 15
ATOM 21632 N N . LEU A 1 15 ? -5.841 -12.327 3.689 1.00 0.00 15 LEU A N 15
ATOM 21633 C CA . LEU A 1 15 ? -6.132 -10.937 3.334 1.00 0.00 15 LEU A CA 15
ATOM 21634 C C . LEU A 1 15 ? -7.635 -10.724 3.097 1.00 0.00 15 LEU A C 15
ATOM 21635 O O . LEU A 1 15 ? -8.168 -9.683 3.463 1.00 0.00 15 LEU A O 15
ATOM 21650 N N . ASP A 1 16 ? -8.331 -11.717 2.544 1.00 0.00 16 ASP A N 15
ATOM 21651 C CA . ASP A 1 16 ? -9.774 -11.693 2.250 1.00 0.00 16 ASP A CA 15
ATOM 21652 C C . ASP A 1 16 ? -10.639 -11.464 3.504 1.00 0.00 16 ASP A C 15
ATOM 21653 O O . ASP A 1 16 ? -11.770 -10.986 3.419 1.00 0.00 16 ASP A O 15
ATOM 21661 N N . ARG A 1 17 ? -10.073 -11.799 4.670 1.00 0.00 17 ARG A N 15
ATOM 21662 C CA . ARG A 1 17 ? -10.704 -11.692 5.982 1.00 0.00 17 ARG A CA 15
ATOM 21663 C C . ARG A 1 17 ? -10.711 -10.251 6.513 1.00 0.00 17 ARG A C 15
ATOM 21664 O O . ARG A 1 17 ? -11.447 -9.958 7.457 1.00 0.00 17 ARG A O 15
ATOM 21682 N N . LEU A 1 18 ? -9.915 -9.339 5.931 1.00 0.00 18 LEU A N 15
ATOM 21683 C CA . LEU A 1 18 ? -9.934 -7.915 6.316 1.00 0.00 18 LEU A CA 15
ATOM 21684 C C . LEU A 1 18 ? -11.246 -7.232 5.898 1.00 0.00 18 LEU A C 15
ATOM 21685 O O . LEU A 1 18 ? -11.946 -7.725 5.011 1.00 0.00 18 LEU A O 15
ATOM 21700 N N . ALA A 1 19 ? -11.578 -6.093 6.516 1.00 0.00 19 ALA A N 15
ATOM 21701 C CA . ALA A 1 19 ? -12.807 -5.336 6.222 1.00 0.00 19 ALA A CA 15
ATOM 21702 C C . ALA A 1 19 ? -12.641 -3.812 6.184 1.00 0.00 19 ALA A C 15
ATOM 21703 O O . ALA A 1 19 ? -13.267 -3.162 5.344 1.00 0.00 19 ALA A O 15
ATOM 21710 N N . GLY A 1 20 ? -11.788 -3.232 7.033 1.00 0.00 20 GLY A N 15
ATOM 21711 C CA . GLY A 1 20 ? -11.567 -1.781 7.077 1.00 0.00 20 GLY A CA 15
ATOM 21712 C C . GLY A 1 20 ? -10.675 -1.277 5.929 1.00 0.00 20 GLY A C 15
ATOM 21713 O O . GLY A 1 20 ? -10.065 -2.096 5.235 1.00 0.00 20 GLY A O 15
ATOM 21717 N N . PRO A 1 21 ? -10.576 0.054 5.727 1.00 0.00 21 PRO A N 15
ATOM 21718 C CA . PRO A 1 21 ? -9.745 0.645 4.684 1.00 0.00 21 PRO A CA 15
ATOM 21719 C C . PRO A 1 21 ? -8.271 0.348 4.971 1.00 0.00 21 PRO A C 15
ATOM 21720 O O . PRO A 1 21 ? -7.695 0.861 5.928 1.00 0.00 21 PRO A O 15
ATOM 21728 N N . THR A 1 22 ? -7.670 -0.511 4.142 1.00 0.00 22 THR A N 15
ATOM 21729 C CA . THR A 1 22 ? -6.285 -0.988 4.302 1.00 0.00 22 THR A CA 15
ATOM 21730 C C . THR A 1 22 ? -5.527 -0.790 3.004 1.00 0.00 22 THR A C 15
ATOM 21731 O O . THR A 1 22 ? -5.857 -1.403 1.992 1.00 0.00 22 THR A O 15
ATOM 21742 N N . LEU A 1 23 ? -4.479 0.022 3.027 1.00 0.00 23 LEU A N 15
ATOM 21743 C CA . LEU A 1 23 ? -3.562 0.176 1.904 1.00 0.00 23 LEU A CA 15
ATOM 21744 C C . LEU A 1 23 ? -2.476 -0.904 1.978 1.00 0.00 23 LEU A C 15
ATOM 21745 O O . LEU A 1 23 ? -1.825 -1.053 3.010 1.00 0.00 23 LEU A O 15
ATOM 21760 N N . VAL A 1 24 ? -2.261 -1.649 0.896 1.00 0.00 24 VAL A N 15
ATOM 21761 C CA . VAL A 1 24 ? -1.207 -2.674 0.789 1.00 0.00 24 VAL A CA 15
ATOM 21762 C C . VAL A 1 24 ? -0.119 -2.186 -0.162 1.00 0.00 24 VAL A C 15
ATOM 21763 O O . VAL A 1 24 ? -0.384 -1.998 -1.345 1.00 0.00 24 VAL A O 15
ATOM 21776 N N . GLU A 1 25 ? 1.077 -1.958 0.372 1.00 0.00 25 GLU A N 15
ATOM 21777 C CA . GLU A 1 25 ? 2.241 -1.373 -0.301 1.00 0.00 25 GLU A CA 15
ATOM 21778 C C . GLU A 1 25 ? 3.319 -2.423 -0.576 1.00 0.00 25 GLU A C 15
ATOM 21779 O O . GLU A 1 25 ? 3.738 -3.143 0.335 1.00 0.00 25 GLU A O 15
ATOM 21789 N N . PHE A 1 26 ? 3.789 -2.473 -1.825 1.00 0.00 26 PHE A N 15
ATOM 21790 C CA . PHE A 1 26 ? 4.823 -3.386 -2.304 1.00 0.00 26 PHE A CA 15
ATOM 21791 C C . PHE A 1 26 ? 6.135 -2.622 -2.526 1.00 0.00 26 PHE A C 15
ATOM 21792 O O . PHE A 1 26 ? 6.154 -1.558 -3.152 1.00 0.00 26 PHE A O 15
ATOM 21808 N N . GLY A 1 27 ? 7.236 -3.176 -2.009 1.00 0.00 27 GLY A N 15
ATOM 21809 C CA . GLY A 1 27 ? 8.564 -2.563 -2.052 1.00 0.00 27 GLY A CA 15
ATOM 21810 C C . GLY A 1 27 ? 9.522 -3.168 -1.023 1.00 0.00 27 GLY A C 15
ATOM 21811 O O . GLY A 1 27 ? 9.370 -4.333 -0.662 1.00 0.00 27 GLY A O 15
ATOM 21815 N N . THR A 1 28 ? 10.496 -2.380 -0.552 1.00 0.00 28 THR A N 15
ATOM 21816 C CA . THR A 1 28 ? 11.429 -2.715 0.540 1.00 0.00 28 THR A CA 15
ATOM 21817 C C . THR A 1 28 ? 11.750 -1.465 1.356 1.00 0.00 28 THR A C 15
ATOM 21818 O O . THR A 1 28 ? 11.324 -0.361 1.023 1.00 0.00 28 THR A O 15
ATOM 21829 N N . ASP A 1 29 ? 12.535 -1.617 2.420 1.00 0.00 29 ASP A N 15
ATOM 21830 C CA . ASP A 1 29 ? 12.998 -0.501 3.257 1.00 0.00 29 ASP A CA 15
ATOM 21831 C C . ASP A 1 29 ? 14.178 0.261 2.615 1.00 0.00 29 ASP A C 15
ATOM 21832 O O . ASP A 1 29 ? 14.567 1.325 3.096 1.00 0.00 29 ASP A O 15
ATOM 21840 N N . TRP A 1 30 ? 14.742 -0.275 1.522 1.00 0.00 30 TRP A N 15
ATOM 21841 C CA . TRP A 1 30 ? 16.066 0.088 1.014 1.00 0.00 30 TRP A CA 15
ATOM 21842 C C . TRP A 1 30 ? 16.124 0.454 -0.483 1.00 0.00 30 TRP A C 15
ATOM 21843 O O . TRP A 1 30 ? 17.132 1.023 -0.904 1.00 0.00 30 TRP A O 15
ATOM 21863 N N . CYS A 1 31 ? 15.088 0.194 -1.293 1.00 0.00 31 CYS A N 15
ATOM 21864 C CA . CYS A 1 31 ? 15.057 0.624 -2.699 1.00 0.00 31 CYS A CA 15
ATOM 21865 C C . CYS A 1 31 ? 14.952 2.156 -2.820 1.00 0.00 31 CYS A C 15
ATOM 21866 O O . CYS A 1 31 ? 14.226 2.797 -2.051 1.00 0.00 31 CYS A O 15
ATOM 21873 N N . GLY A 1 32 ? 15.634 2.733 -3.814 1.00 0.00 32 GLY A N 15
ATOM 21874 C CA . GLY A 1 32 ? 15.591 4.160 -4.143 1.00 0.00 32 GLY A CA 15
ATOM 21875 C C . GLY A 1 32 ? 14.215 4.643 -4.609 1.00 0.00 32 GLY A C 15
ATOM 21876 O O . GLY A 1 32 ? 13.903 5.817 -4.421 1.00 0.00 32 GLY A O 15
ATOM 21880 N N . HIS A 1 33 ? 13.356 3.765 -5.136 1.00 0.00 33 HIS A N 15
ATOM 21881 C CA . HIS A 1 33 ? 11.941 4.086 -5.330 1.00 0.00 33 HIS A CA 15
ATOM 21882 C C . HIS A 1 33 ? 11.242 4.320 -3.977 1.00 0.00 33 HIS A C 15
ATOM 21883 O O . HIS A 1 33 ? 10.567 5.333 -3.770 1.00 0.00 33 HIS A O 15
ATOM 21897 N N . CYS A 1 34 ? 11.446 3.398 -3.032 1.00 0.00 34 CYS A N 15
ATOM 21898 C CA . CYS A 1 34 ? 10.878 3.483 -1.690 1.00 0.00 34 CYS A CA 15
ATOM 21899 C C . CYS A 1 34 ? 11.364 4.706 -0.924 1.00 0.00 34 CYS A C 15
ATOM 21900 O O . CYS A 1 34 ? 10.562 5.308 -0.218 1.00 0.00 34 CYS A O 15
ATOM 21907 N N . GLN A 1 35 ? 12.620 5.124 -1.079 1.00 0.00 35 GLN A N 15
ATOM 21908 C CA . GLN A 1 35 ? 13.133 6.277 -0.326 1.00 0.00 35 GLN A CA 15
ATOM 21909 C C . GLN A 1 35 ? 12.437 7.589 -0.725 1.00 0.00 35 GLN A C 15
ATOM 21910 O O . GLN A 1 35 ? 12.413 8.540 0.051 1.00 0.00 35 GLN A O 15
ATOM 21922 N N . ALA A 1 36 ? 11.864 7.624 -1.930 1.00 0.00 36 ALA A N 15
ATOM 21923 C CA . ALA A 1 36 ? 11.048 8.721 -2.445 1.00 0.00 36 ALA A CA 15
ATOM 21924 C C . ALA A 1 36 ? 9.549 8.557 -2.115 1.00 0.00 36 ALA A C 15
ATOM 21925 O O . ALA A 1 36 ? 8.888 9.545 -1.797 1.00 0.00 36 ALA A O 15
ATOM 21932 N N . ALA A 1 37 ? 9.004 7.332 -2.157 1.00 0.00 37 ALA A N 15
ATOM 21933 C CA . ALA A 1 37 ? 7.577 7.082 -1.929 1.00 0.00 37 ALA A CA 15
ATOM 21934 C C . ALA A 1 37 ? 7.201 6.948 -0.443 1.00 0.00 37 ALA A C 15
ATOM 21935 O O . ALA A 1 37 ? 6.088 7.290 -0.052 1.00 0.00 37 ALA A O 15
ATOM 21942 N N . GLN A 1 38 ? 8.123 6.494 0.407 1.00 0.00 38 GLN A N 15
ATOM 21943 C CA . GLN A 1 38 ? 7.891 6.364 1.852 1.00 0.00 38 GLN A CA 15
ATOM 21944 C C . GLN A 1 38 ? 7.584 7.707 2.540 1.00 0.00 38 GLN A C 15
ATOM 21945 O O . GLN A 1 38 ? 6.545 7.776 3.204 1.00 0.00 38 GLN A O 15
ATOM 21957 N N . PRO A 1 39 ? 8.391 8.781 2.391 1.00 0.00 39 PRO A N 15
ATOM 21958 C CA . PRO A 1 39 ? 8.050 10.094 2.934 1.00 0.00 39 PRO A CA 15
ATOM 21959 C C . PRO A 1 39 ? 6.832 10.706 2.228 1.00 0.00 39 PRO A C 15
ATOM 21960 O O . PRO A 1 39 ? 6.201 11.603 2.787 1.00 0.00 39 PRO A O 15
ATOM 21968 N N . LEU A 1 40 ? 6.455 10.201 1.042 1.00 0.00 40 LEU A N 15
ATOM 21969 C CA . LEU A 1 40 ? 5.225 10.598 0.361 1.00 0.00 40 LEU A CA 15
ATOM 21970 C C . LEU A 1 40 ? 4.026 10.072 1.149 1.00 0.00 40 LEU A C 15
ATOM 21971 O O . LEU A 1 40 ? 3.207 10.867 1.612 1.00 0.00 40 LEU A O 15
ATOM 21986 N N . LEU A 1 41 ? 3.963 8.745 1.336 1.00 0.00 41 LEU A N 15
ATOM 21987 C CA . LEU A 1 41 ? 2.905 8.070 2.080 1.00 0.00 41 LEU A CA 15
ATOM 21988 C C . LEU A 1 41 ? 2.822 8.638 3.491 1.00 0.00 41 LEU A C 15
ATOM 21989 O O . LEU A 1 41 ? 1.721 8.927 3.940 1.00 0.00 41 LEU A O 15
ATOM 22004 N N . ALA A 1 42 ? 3.955 8.875 4.154 1.00 0.00 42 ALA A N 15
ATOM 22005 C CA . ALA A 1 42 ? 4.012 9.477 5.489 1.00 0.00 42 ALA A CA 15
ATOM 22006 C C . ALA A 1 42 ? 3.320 10.848 5.556 1.00 0.00 42 ALA A C 15
ATOM 22007 O O . ALA A 1 42 ? 2.634 11.137 6.540 1.00 0.00 42 ALA A O 15
ATOM 22014 N N . GLU A 1 43 ? 3.464 11.685 4.518 1.00 0.00 43 GLU A N 15
ATOM 22015 C CA . GLU A 1 43 ? 2.831 13.009 4.461 1.00 0.00 43 GLU A CA 15
ATOM 22016 C C . GLU A 1 43 ? 1.315 12.903 4.246 1.00 0.00 43 GLU A C 15
ATOM 22017 O O . GLU A 1 43 ? 0.553 13.572 4.948 1.00 0.00 43 GLU A O 15
ATOM 22027 N N . VAL A 1 44 ? 0.854 12.057 3.313 1.00 0.00 44 VAL A N 15
ATOM 22028 C CA . VAL A 1 44 ? -0.587 11.854 3.064 1.00 0.00 44 VAL A CA 15
ATOM 22029 C C . VAL A 1 44 ? -1.284 11.156 4.244 1.00 0.00 44 VAL A C 15
ATOM 22030 O O . VAL A 1 44 ? -2.293 11.656 4.732 1.00 0.00 44 VAL A O 15
ATOM 22043 N N . PHE A 1 45 ? -0.737 10.039 4.750 1.00 0.00 45 PHE A N 15
ATOM 22044 C CA . PHE A 1 45 ? -1.306 9.251 5.866 1.00 0.00 45 PHE A CA 15
ATOM 22045 C C . PHE A 1 45 ? -1.504 10.072 7.146 1.00 0.00 45 PHE A C 15
ATOM 22046 O O . PHE A 1 45 ? -2.370 9.727 7.947 1.00 0.00 45 PHE A O 15
ATOM 22062 N N . SER A 1 46 ? -0.737 11.147 7.348 1.00 0.00 46 SER A N 15
ATOM 22063 C CA . SER A 1 46 ? -0.879 12.022 8.521 1.00 0.00 46 SER A CA 15
ATOM 22064 C C . SER A 1 46 ? -2.247 12.729 8.603 1.00 0.00 46 SER A C 15
ATOM 22065 O O . SER A 1 46 ? -2.638 13.152 9.692 1.00 0.00 46 SER A O 15
ATOM 22072 N N . ASP A 1 47 ? -3.006 12.817 7.496 1.00 0.00 47 ASP A N 15
ATOM 22073 C CA . ASP A 1 47 ? -4.386 13.334 7.488 1.00 0.00 47 ASP A CA 15
ATOM 22074 C C . ASP A 1 47 ? -5.454 12.220 7.490 1.00 0.00 47 ASP A C 15
ATOM 22075 O O . ASP A 1 47 ? -6.635 12.500 7.699 1.00 0.00 47 ASP A O 15
ATOM 22083 N N . TYR A 1 48 ? -5.047 10.957 7.295 1.00 0.00 48 TYR A N 15
ATOM 22084 C CA . TYR A 1 48 ? -5.921 9.769 7.226 1.00 0.00 48 TYR A CA 15
ATOM 22085 C C . TYR A 1 48 ? -5.469 8.600 8.143 1.00 0.00 48 TYR A C 15
ATOM 22086 O O . TYR A 1 48 ? -5.442 7.447 7.687 1.00 0.00 48 TYR A O 15
ATOM 22103 N N . PRO A 1 49 ? -5.135 8.839 9.434 1.00 0.00 49 PRO A N 15
ATOM 22104 C CA . PRO A 1 49 ? -4.600 7.809 10.330 1.00 0.00 49 PRO A CA 15
ATOM 22105 C C . PRO A 1 49 ? -5.567 6.633 10.578 1.00 0.00 49 PRO A C 15
ATOM 22106 O O . PRO A 1 49 ? -5.116 5.573 11.000 1.00 0.00 49 PRO A O 15
ATOM 22114 N N . GLU A 1 50 ? -6.869 6.788 10.299 1.00 0.00 50 GLU A N 15
ATOM 22115 C CA . GLU A 1 50 ? -7.854 5.699 10.342 1.00 0.00 50 GLU A CA 15
ATOM 22116 C C . GLU A 1 50 ? -7.668 4.628 9.247 1.00 0.00 50 GLU A C 15
ATOM 22117 O O . GLU A 1 50 ? -8.246 3.543 9.350 1.00 0.00 50 GLU A O 15
ATOM 22127 N N . VAL A 1 51 ? -6.869 4.903 8.208 1.00 0.00 51 VAL A N 15
ATOM 22128 C CA . VAL A 1 51 ? -6.483 3.937 7.168 1.00 0.00 51 VAL A CA 15
ATOM 22129 C C . VAL A 1 51 ? -5.265 3.135 7.671 1.00 0.00 51 VAL A C 15
ATOM 22130 O O . VAL A 1 51 ? -4.355 3.716 8.272 1.00 0.00 51 VAL A O 15
ATOM 22143 N N . GLY A 1 52 ? -5.232 1.817 7.434 1.00 0.00 52 GLY A N 15
ATOM 22144 C CA . GLY A 1 52 ? -4.103 0.938 7.773 1.00 0.00 52 GLY A CA 15
ATOM 22145 C C . GLY A 1 52 ? -3.075 0.836 6.647 1.00 0.00 52 GLY A C 15
ATOM 22146 O O . GLY A 1 52 ? -3.424 1.029 5.484 1.00 0.00 52 GLY A O 15
ATOM 22150 N N . HIS A 1 53 ? -1.820 0.505 6.959 1.00 0.00 53 HIS A N 15
ATOM 22151 C CA . HIS A 1 53 ? -0.774 0.308 5.948 1.00 0.00 53 HIS A CA 15
ATOM 22152 C C . HIS A 1 53 ? -0.038 -1.034 6.127 1.00 0.00 53 HIS A C 15
ATOM 22153 O O . HIS A 1 53 ? 0.665 -1.232 7.125 1.00 0.00 53 HIS A O 15
ATOM 22167 N N . LEU A 1 54 ? -0.147 -1.940 5.151 1.00 0.00 54 LEU A N 15
ATOM 22168 C CA . LEU A 1 54 ? 0.587 -3.206 5.102 1.00 0.00 54 LEU A CA 15
ATOM 22169 C C . LEU A 1 54 ? 1.795 -3.060 4.170 1.00 0.00 54 LEU A C 15
ATOM 22170 O O . LEU A 1 54 ? 1.636 -2.920 2.960 1.00 0.00 54 LEU A O 15
ATOM 22185 N N . LYS A 1 55 ? 3.011 -3.115 4.726 1.00 0.00 55 LYS A N 15
ATOM 22186 C CA . LYS A 1 55 ? 4.258 -3.007 3.962 1.00 0.00 55 LYS A CA 15
ATOM 22187 C C . LYS A 1 55 ? 4.788 -4.397 3.575 1.00 0.00 55 LYS A C 15
ATOM 22188 O O . LYS A 1 55 ? 5.414 -5.081 4.388 1.00 0.00 55 LYS A O 15
ATOM 22203 N N . VAL A 1 56 ? 4.555 -4.808 2.336 1.00 0.00 56 VAL A N 15
ATOM 22204 C CA . VAL A 1 56 ? 4.929 -6.123 1.795 1.00 0.00 56 VAL A CA 15
ATOM 22205 C C . VAL A 1 56 ? 6.326 -6.064 1.206 1.00 0.00 56 VAL A C 15
ATOM 22206 O O . VAL A 1 56 ? 6.569 -5.361 0.218 1.00 0.00 56 VAL A O 15
ATOM 22219 N N . GLU A 1 57 ? 7.232 -6.813 1.830 1.00 0.00 57 GLU A N 15
ATOM 22220 C CA . GLU A 1 57 ? 8.618 -6.903 1.408 1.00 0.00 57 GLU A CA 15
ATOM 22221 C C . GLU A 1 57 ? 8.747 -7.809 0.176 1.00 0.00 57 GLU A C 15
ATOM 22222 O O . GLU A 1 57 ? 8.565 -9.026 0.257 1.00 0.00 57 GLU A O 15
ATOM 22232 N N . ASP A 1 58 ? 9.068 -7.213 -0.977 1.00 0.00 58 ASP A N 15
ATOM 22233 C CA . ASP A 1 58 ? 9.248 -7.917 -2.246 1.00 0.00 58 ASP A CA 15
ATOM 22234 C C . ASP A 1 58 ? 10.710 -8.374 -2.419 1.00 0.00 58 ASP A C 15
ATOM 22235 O O . ASP A 1 58 ? 11.648 -7.603 -2.206 1.00 0.00 58 ASP A O 15
ATOM 22243 N N . GLY A 1 59 ? 10.900 -9.643 -2.809 1.00 0.00 59 GLY A N 15
ATOM 22244 C CA . GLY A 1 59 ? 12.210 -10.294 -2.910 1.00 0.00 59 GLY A CA 15
ATOM 22245 C C . GLY A 1 59 ? 12.172 -11.585 -3.737 1.00 0.00 59 GLY A C 15
ATOM 22246 O O . GLY A 1 59 ? 11.444 -11.620 -4.735 1.00 0.00 59 GLY A O 15
ATOM 22250 N N . PRO A 1 60 ? 12.930 -12.642 -3.363 1.00 0.00 60 PRO A N 15
ATOM 22251 C CA . PRO A 1 60 ? 12.975 -13.894 -4.120 1.00 0.00 60 PRO A CA 15
ATOM 22252 C C . PRO A 1 60 ? 11.634 -14.646 -4.071 1.00 0.00 60 PRO A C 15
ATOM 22253 O O . PRO A 1 60 ? 11.252 -15.274 -5.057 1.00 0.00 60 PRO A O 15
ATOM 22261 N N . GLY A 1 61 ? 10.884 -14.530 -2.968 1.00 0.00 61 GLY A N 15
ATOM 22262 C CA . GLY A 1 61 ? 9.485 -14.949 -2.863 1.00 0.00 61 GLY A CA 15
ATOM 22263 C C . GLY A 1 61 ? 8.554 -13.753 -3.052 1.00 0.00 61 GLY A C 15
ATOM 22264 O O . GLY A 1 61 ? 8.425 -12.917 -2.159 1.00 0.00 61 GLY A O 15
ATOM 22268 N N . ARG A 1 62 ? 7.874 -13.673 -4.202 1.00 0.00 62 ARG A N 15
ATOM 22269 C CA . ARG A 1 62 ? 6.927 -12.596 -4.542 1.00 0.00 62 ARG A CA 15
ATOM 22270 C C . ARG A 1 62 ? 5.520 -12.923 -4.005 1.00 0.00 62 ARG A C 15
ATOM 22271 O O . ARG A 1 62 ? 4.556 -13.068 -4.757 1.00 0.00 62 ARG A O 15
ATOM 22289 N N . ARG A 1 63 ? 5.414 -13.084 -2.677 1.00 0.00 63 ARG A N 15
ATOM 22290 C CA . ARG A 1 63 ? 4.316 -13.781 -1.979 1.00 0.00 63 ARG A CA 15
ATOM 22291 C C . ARG A 1 63 ? 2.905 -13.187 -2.147 1.00 0.00 63 ARG A C 15
ATOM 22292 O O . ARG A 1 63 ? 1.928 -13.916 -1.971 1.00 0.00 63 ARG A O 15
ATOM 22310 N N . LEU A 1 64 ? 2.788 -11.891 -2.470 1.00 0.00 64 LEU A N 15
ATOM 22311 C CA . LEU A 1 64 ? 1.497 -11.184 -2.562 1.00 0.00 64 LEU A CA 15
ATOM 22312 C C . LEU A 1 64 ? 1.407 -10.254 -3.785 1.00 0.00 64 LEU A C 15
ATOM 22313 O O . LEU A 1 64 ? 0.376 -10.254 -4.445 1.00 0.00 64 LEU A O 15
ATOM 22328 N N . GLY A 1 65 ? 2.478 -9.544 -4.171 1.00 0.00 65 GLY A N 15
ATOM 22329 C CA . GLY A 1 65 ? 2.469 -8.629 -5.332 1.00 0.00 65 GLY A CA 15
ATOM 22330 C C . GLY A 1 65 ? 2.236 -9.325 -6.678 1.00 0.00 65 GLY A C 15
ATOM 22331 O O . GLY A 1 65 ? 1.677 -8.719 -7.599 1.00 0.00 65 GLY A O 15
ATOM 22335 N N . ARG A 1 66 ? 2.575 -10.618 -6.769 1.00 0.00 66 ARG A N 15
ATOM 22336 C CA . ARG A 1 66 ? 2.177 -11.527 -7.857 1.00 0.00 66 ARG A CA 15
ATOM 22337 C C . ARG A 1 66 ? 0.649 -11.641 -7.958 1.00 0.00 66 ARG A C 15
ATOM 22338 O O . ARG A 1 66 ? 0.081 -11.473 -9.033 1.00 0.00 66 ARG A O 15
ATOM 22356 N N . SER A 1 67 ? -0.038 -11.859 -6.840 1.00 0.00 67 SER A N 15
ATOM 22357 C CA . SER A 1 67 ? -1.497 -12.032 -6.776 1.00 0.00 67 SER A CA 15
ATOM 22358 C C . SER A 1 67 ? -2.241 -10.729 -7.081 1.00 0.00 67 SER A C 15
ATOM 22359 O O . SER A 1 67 ? -3.355 -10.764 -7.601 1.00 0.00 67 SER A O 15
ATOM 22366 N N . PHE A 1 68 ? -1.608 -9.573 -6.838 1.00 0.00 68 PHE A N 15
ATOM 22367 C CA . PHE A 1 68 ? -2.113 -8.255 -7.215 1.00 0.00 68 PHE A CA 15
ATOM 22368 C C . PHE A 1 68 ? -1.795 -7.848 -8.660 1.00 0.00 68 PHE A C 15
ATOM 22369 O O . PHE A 1 68 ? -2.328 -6.840 -9.129 1.00 0.00 68 PHE A O 15
ATOM 22385 N N . GLN A 1 69 ? -0.945 -8.602 -9.364 1.00 0.00 69 GLN A N 15
ATOM 22386 C CA . GLN A 1 69 ? -0.472 -8.307 -10.725 1.00 0.00 69 GLN A CA 15
ATOM 22387 C C . GLN A 1 69 ? 0.190 -6.917 -10.762 1.00 0.00 69 GLN A C 15
ATOM 22388 O O . GLN A 1 69 ? -0.122 -6.103 -11.628 1.00 0.00 69 GLN A O 15
ATOM 22400 N N . VAL A 1 70 ? 1.038 -6.608 -9.773 1.00 0.00 70 VAL A N 15
ATOM 22401 C CA . VAL A 1 70 ? 1.646 -5.271 -9.567 1.00 0.00 70 VAL A CA 15
ATOM 22402 C C . VAL A 1 70 ? 2.331 -4.760 -10.858 1.00 0.00 70 VAL A C 15
ATOM 22403 O O . VAL A 1 70 ? 3.133 -5.469 -11.464 1.00 0.00 70 VAL A O 15
ATOM 22416 N N . LYS A 1 71 ? 1.973 -3.537 -11.278 1.00 0.00 71 LYS A N 15
ATOM 22417 C CA . LYS A 1 71 ? 2.404 -2.889 -12.529 1.00 0.00 71 LYS A CA 15
ATOM 22418 C C . LYS A 1 71 ? 3.897 -2.497 -12.497 1.00 0.00 71 LYS A C 15
ATOM 22419 O O . LYS A 1 71 ? 4.763 -3.335 -12.763 1.00 0.00 71 LYS A O 15
ATOM 22434 N N . LEU A 1 72 ? 4.204 -1.234 -12.173 1.00 0.00 72 LEU A N 15
ATOM 22435 C CA . LEU A 1 72 ? 5.544 -0.815 -11.769 1.00 0.00 72 LEU A CA 15
ATOM 22436 C C . LEU A 1 72 ? 5.779 -1.281 -10.327 1.00 0.00 72 LEU A C 15
ATOM 22437 O O . LEU A 1 72 ? 4.840 -1.419 -9.543 1.00 0.00 72 LEU A O 15
ATOM 22452 N N . TRP A 1 73 ? 7.029 -1.528 -9.966 1.00 0.00 73 TRP A N 15
ATOM 22453 C CA . TRP A 1 73 ? 7.371 -2.122 -8.671 1.00 0.00 73 TRP A CA 15
ATOM 22454 C C . TRP A 1 73 ? 6.941 -1.283 -7.442 1.00 0.00 73 TRP A C 15
ATOM 22455 O O . TRP A 1 73 ? 6.363 -1.884 -6.530 1.00 0.00 73 TRP A O 15
ATOM 22475 N N . PRO A 1 74 ? 7.158 0.057 -7.381 1.00 0.00 74 PRO A N 15
ATOM 22476 C CA . PRO A 1 74 ? 6.665 0.877 -6.280 1.00 0.00 74 PRO A CA 15
ATOM 22477 C C . PRO A 1 74 ? 5.177 1.186 -6.492 1.00 0.00 74 PRO A C 15
ATOM 22478 O O . PRO A 1 74 ? 4.811 2.144 -7.175 1.00 0.00 74 PRO A O 15
ATOM 22486 N N . THR A 1 75 ? 4.318 0.352 -5.897 1.00 0.00 75 THR A N 15
ATOM 22487 C CA . THR A 1 75 ? 2.861 0.389 -6.055 1.00 0.00 75 THR A CA 15
ATOM 22488 C C . THR A 1 75 ? 2.215 0.083 -4.723 1.00 0.00 75 THR A C 15
ATOM 22489 O O . THR A 1 75 ? 2.731 -0.710 -3.929 1.00 0.00 75 THR A O 15
ATOM 22500 N N . PHE A 1 76 ? 1.056 0.693 -4.499 1.00 0.00 76 PHE A N 15
ATOM 22501 C CA . PHE A 1 76 ? 0.216 0.442 -3.339 1.00 0.00 76 PHE A CA 15
ATOM 22502 C C . PHE A 1 76 ? -1.266 0.363 -3.747 1.00 0.00 76 PHE A C 15
ATOM 22503 O O . PHE A 1 76 ? -1.782 1.230 -4.457 1.00 0.00 76 PHE A O 15
ATOM 22519 N N . VAL A 1 77 ? -1.919 -0.720 -3.316 1.00 0.00 77 VAL A N 15
ATOM 22520 C CA . VAL A 1 77 ? -3.292 -1.104 -3.671 1.00 0.00 77 VAL A CA 15
ATOM 22521 C C . VAL A 1 77 ? -4.203 -0.872 -2.468 1.00 0.00 77 VAL A C 15
ATOM 22522 O O . VAL A 1 77 ? -3.952 -1.408 -1.390 1.00 0.00 77 VAL A O 15
ATOM 22535 N N . PHE A 1 78 ? -5.235 -0.043 -2.640 1.00 0.00 78 PHE A N 15
ATOM 22536 C CA . PHE A 1 78 ? -6.200 0.316 -1.593 1.00 0.00 78 PHE A CA 15
ATOM 22537 C C . PHE A 1 78 ? -7.288 -0.764 -1.519 1.00 0.00 78 PHE A C 15
ATOM 22538 O O . PHE A 1 78 ? -7.997 -1.007 -2.503 1.00 0.00 78 PHE A O 15
ATOM 22554 N N . LEU A 1 79 ? -7.430 -1.407 -0.358 1.00 0.00 79 LEU A N 15
ATOM 22555 C CA . LEU A 1 79 ? -8.450 -2.425 -0.092 1.00 0.00 79 LEU A CA 15
ATOM 22556 C C . LEU A 1 79 ? -9.501 -1.906 0.888 1.00 0.00 79 LEU A C 15
ATOM 22557 O O . LEU A 1 79 ? -9.242 -1.034 1.721 1.00 0.00 79 LEU A O 15
ATOM 22572 N N . ARG A 1 80 ? -10.677 -2.517 0.803 1.00 0.00 80 ARG A N 15
ATOM 22573 C CA . ARG A 1 80 ? -11.828 -2.336 1.695 1.00 0.00 80 ARG A CA 15
ATOM 22574 C C . ARG A 1 80 ? -12.803 -3.504 1.493 1.00 0.00 80 ARG A C 15
ATOM 22575 O O . ARG A 1 80 ? -12.997 -3.963 0.366 1.00 0.00 80 ARG A O 15
ATOM 22593 N N . ASP A 1 81 ? -13.375 -4.016 2.582 1.00 0.00 81 ASP A N 15
ATOM 22594 C CA . ASP A 1 81 ? -14.323 -5.152 2.582 1.00 0.00 81 ASP A CA 15
ATOM 22595 C C . ASP A 1 81 ? -13.694 -6.475 2.075 1.00 0.00 81 ASP A C 15
ATOM 22596 O O . ASP A 1 81 ? -14.396 -7.373 1.608 1.00 0.00 81 ASP A O 15
ATOM 22604 N N . GLY A 1 82 ? -12.359 -6.576 2.121 1.00 0.00 82 GLY A N 15
ATOM 22605 C CA . GLY A 1 82 ? -11.576 -7.714 1.631 1.00 0.00 82 GLY A CA 15
ATOM 22606 C C . GLY A 1 82 ? -11.233 -7.661 0.133 1.00 0.00 82 GLY A C 15
ATOM 22607 O O . GLY A 1 82 ? -10.503 -8.533 -0.339 1.00 0.00 82 GLY A O 15
ATOM 22611 N N . ARG A 1 83 ? -11.730 -6.664 -0.612 1.00 0.00 83 ARG A N 15
ATOM 22612 C CA . ARG A 1 83 ? -11.522 -6.463 -2.046 1.00 0.00 83 ARG A CA 15
ATOM 22613 C C . ARG A 1 83 ? -10.676 -5.205 -2.299 1.00 0.00 83 ARG A C 15
ATOM 22614 O O . ARG A 1 83 ? -10.654 -4.289 -1.479 1.00 0.00 83 ARG A O 15
ATOM 22632 N N . GLU A 1 84 ? -10.017 -5.126 -3.450 1.00 0.00 84 GLU A N 15
ATOM 22633 C CA . GLU A 1 84 ? -9.419 -3.883 -3.965 1.00 0.00 84 GLU A CA 15
ATOM 22634 C C . GLU A 1 84 ? -10.520 -2.869 -4.319 1.00 0.00 84 GLU A C 15
ATOM 22635 O O . GLU A 1 84 ? -11.471 -3.202 -5.026 1.00 0.00 84 GLU A O 15
ATOM 22645 N N . VAL A 1 85 ? -10.370 -1.627 -3.858 1.00 0.00 85 VAL A N 15
ATOM 22646 C CA . VAL A 1 85 ? -11.221 -0.477 -4.242 1.00 0.00 85 VAL A CA 15
ATOM 22647 C C . VAL A 1 85 ? -10.526 0.462 -5.238 1.00 0.00 85 VAL A C 15
ATOM 22648 O O . VAL A 1 85 ? -11.204 1.178 -5.973 1.00 0.00 85 VAL A O 15
ATOM 22661 N N . ALA A 1 86 ? -9.190 0.435 -5.278 1.00 0.00 86 ALA A N 15
ATOM 22662 C CA . ALA A 1 86 ? -8.320 1.273 -6.111 1.00 0.00 86 ALA A CA 15
ATOM 22663 C C . ALA A 1 86 ? -6.858 0.844 -5.970 1.00 0.00 86 ALA A C 15
ATOM 22664 O O . ALA A 1 86 ? -6.530 0.021 -5.117 1.00 0.00 86 ALA A O 15
ATOM 22671 N N . ARG A 1 87 ? -5.966 1.499 -6.717 1.00 0.00 87 ARG A N 15
ATOM 22672 C CA . ARG A 1 87 ? -4.522 1.471 -6.486 1.00 0.00 87 ARG A CA 15
ATOM 22673 C C . ARG A 1 87 ? -3.839 2.722 -7.038 1.00 0.00 87 ARG A C 15
ATOM 22674 O O . ARG A 1 87 ? -4.355 3.374 -7.947 1.00 0.00 87 ARG A O 15
ATOM 22692 N N . VAL A 1 88 ? -2.661 3.029 -6.502 1.00 0.00 88 VAL A N 15
ATOM 22693 C CA . VAL A 1 88 ? -1.771 4.086 -7.006 1.00 0.00 88 VAL A CA 15
ATOM 22694 C C . VAL A 1 88 ? -0.425 3.446 -7.368 1.00 0.00 88 VAL A C 15
ATOM 22695 O O . VAL A 1 88 ? 0.192 2.767 -6.550 1.00 0.00 88 VAL A O 15
ATOM 22708 N N . VAL A 1 89 ? 0.013 3.671 -8.609 1.00 0.00 89 VAL A N 15
ATOM 22709 C CA . VAL A 1 89 ? 1.297 3.211 -9.172 1.00 0.00 89 VAL A CA 15
ATOM 22710 C C . VAL A 1 89 ? 2.167 4.448 -9.417 1.00 0.00 89 VAL A C 15
ATOM 22711 O O . VAL A 1 89 ? 1.697 5.395 -10.049 1.00 0.00 89 VAL A O 15
ATOM 22724 N N . ARG A 1 90 ? 3.413 4.439 -8.920 1.00 0.00 90 ARG A N 15
ATOM 22725 C CA . ARG A 1 90 ? 4.417 5.504 -9.116 1.00 0.00 90 ARG A CA 15
ATOM 22726 C C . ARG A 1 90 ? 3.908 6.907 -8.677 1.00 0.00 90 ARG A C 15
ATOM 22727 O O . ARG A 1 90 ? 3.479 7.691 -9.537 1.00 0.00 90 ARG A O 15
ATOM 22745 N N . PRO A 1 91 ? 3.925 7.252 -7.370 1.00 0.00 91 PRO A N 15
ATOM 22746 C CA . PRO A 1 91 ? 3.428 8.539 -6.873 1.00 0.00 91 PRO A CA 15
ATOM 22747 C C . PRO A 1 91 ? 4.260 9.704 -7.431 1.00 0.00 91 PRO A C 15
ATOM 22748 O O . PRO A 1 91 ? 5.479 9.733 -7.267 1.00 0.00 91 PRO A O 15
ATOM 22756 N N . GLY A 1 92 ? 3.591 10.670 -8.077 1.00 0.00 92 GLY A N 15
ATOM 22757 C CA . GLY A 1 92 ? 4.230 11.859 -8.668 1.00 0.00 92 GLY A CA 15
ATOM 22758 C C . GLY A 1 92 ? 4.342 13.050 -7.711 1.00 0.00 92 GLY A C 15
ATOM 22759 O O . GLY A 1 92 ? 5.207 13.905 -7.896 1.00 0.00 92 GLY A O 15
ATOM 22763 N N . SER A 1 93 ? 3.493 13.108 -6.686 1.00 0.00 93 SER A N 15
ATOM 22764 C CA . SER A 1 93 ? 3.375 14.209 -5.729 1.00 0.00 93 SER A CA 15
ATOM 22765 C C . SER A 1 93 ? 2.430 13.841 -4.577 1.00 0.00 93 SER A C 15
ATOM 22766 O O . SER A 1 93 ? 1.585 12.950 -4.723 1.00 0.00 93 SER A O 15
ATOM 22773 N N . ALA A 1 94 ? 2.501 14.566 -3.450 1.00 0.00 94 ALA A N 15
ATOM 22774 C CA . ALA A 1 94 ? 1.487 14.476 -2.399 1.00 0.00 94 ALA A CA 15
ATOM 22775 C C . ALA A 1 94 ? 0.108 14.874 -2.927 1.00 0.00 94 ALA A C 15
ATOM 22776 O O . ALA A 1 94 ? -0.862 14.232 -2.562 1.00 0.00 94 ALA A O 15
ATOM 22783 N N . SER A 1 95 ? -0.019 15.823 -3.859 1.00 0.00 95 SER A N 15
ATOM 22784 C CA . SER A 1 95 ? -1.335 16.163 -4.431 1.00 0.00 95 SER A CA 15
ATOM 22785 C C . SER A 1 95 ? -1.966 14.993 -5.211 1.00 0.00 95 SER A C 15
ATOM 22786 O O . SER A 1 95 ? -3.176 14.798 -5.114 1.00 0.00 95 SER A O 15
ATOM 22793 N N . VAL A 1 96 ? -1.170 14.150 -5.892 1.00 0.00 96 VAL A N 15
ATOM 22794 C CA . VAL A 1 96 ? -1.639 12.913 -6.546 1.00 0.00 96 VAL A CA 15
ATOM 22795 C C . VAL A 1 96 ? -1.948 11.805 -5.528 1.00 0.00 96 VAL A C 15
ATOM 22796 O O . VAL A 1 96 ? -2.975 11.138 -5.656 1.00 0.00 96 VAL A O 15
ATOM 22809 N N . LEU A 1 97 ? -1.094 11.599 -4.520 1.00 0.00 97 LEU A N 15
ATOM 22810 C CA . LEU A 1 97 ? -1.309 10.565 -3.501 1.00 0.00 97 LEU A CA 15
ATOM 22811 C C . LEU A 1 97 ? -2.510 10.899 -2.595 1.00 0.00 97 LEU A C 15
ATOM 22812 O O . LEU A 1 97 ? -3.401 10.074 -2.440 1.00 0.00 97 LEU A O 15
ATOM 22827 N N . GLU A 1 98 ? -2.578 12.122 -2.064 1.00 0.00 98 GLU A N 15
ATOM 22828 C CA . GLU A 1 98 ? -3.706 12.630 -1.276 1.00 0.00 98 GLU A CA 15
ATOM 22829 C C . GLU A 1 98 ? -5.042 12.566 -2.040 1.00 0.00 98 GLU A C 15
ATOM 22830 O O . GLU A 1 98 ? -6.043 12.169 -1.444 1.00 0.00 98 GLU A O 15
ATOM 22840 N N . GLU A 1 99 ? -5.065 12.901 -3.342 1.00 0.00 99 GLU A N 15
ATOM 22841 C CA . GLU A 1 99 ? -6.255 12.817 -4.206 1.00 0.00 99 GLU A CA 15
ATOM 22842 C C . GLU A 1 99 ? -6.843 11.396 -4.261 1.00 0.00 99 GLU A C 15
ATOM 22843 O O . GLU A 1 99 ? -8.064 11.221 -4.307 1.00 0.00 99 GLU A O 15
ATOM 22853 N N . ALA A 1 100 ? -5.995 10.372 -4.254 1.00 0.00 100 ALA A N 15
ATOM 22854 C CA . ALA A 1 100 ? -6.459 8.998 -4.134 1.00 0.00 100 ALA A CA 15
ATOM 22855 C C . ALA A 1 100 ? -6.916 8.687 -2.704 1.00 0.00 100 ALA A C 15
ATOM 22856 O O . ALA A 1 100 ? -8.009 8.165 -2.515 1.00 0.00 100 ALA A O 15
ATOM 22863 N N . PHE A 1 101 ? -6.147 9.066 -1.678 1.00 0.00 101 PHE A N 15
ATOM 22864 C CA . PHE A 1 101 ? -6.474 8.762 -0.284 1.00 0.00 101 PHE A CA 15
ATOM 22865 C C . PHE A 1 101 ? -7.864 9.287 0.104 1.00 0.00 101 PHE A C 15
ATOM 22866 O O . PHE A 1 101 ? -8.697 8.514 0.577 1.00 0.00 101 PHE A O 15
ATOM 22882 N N . GLU A 1 102 ? -8.149 10.562 -0.167 1.00 0.00 102 GLU A N 15
ATOM 22883 C CA . GLU A 1 102 ? -9.472 11.157 0.086 1.00 0.00 102 GLU A CA 15
ATOM 22884 C C . GLU A 1 102 ? -10.602 10.468 -0.694 1.00 0.00 102 GLU A C 15
ATOM 22885 O O . GLU A 1 102 ? -11.719 10.342 -0.186 1.00 0.00 102 GLU A O 15
ATOM 22895 N N . SER A 1 103 ? -10.319 9.965 -1.895 1.00 0.00 103 SER A N 15
ATOM 22896 C CA . SER A 1 103 ? -11.299 9.225 -2.693 1.00 0.00 103 SER A CA 15
ATOM 22897 C C . SER A 1 103 ? -11.666 7.862 -2.068 1.00 0.00 103 SER A C 15
ATOM 22898 O O . SER A 1 103 ? -12.827 7.439 -2.128 1.00 0.00 103 SER A O 15
ATOM 22905 N N . LEU A 1 104 ? -10.700 7.194 -1.418 1.00 0.00 104 LEU A N 15
ATOM 22906 C CA . LEU A 1 104 ? -10.901 5.866 -0.819 1.00 0.00 104 LEU A CA 15
ATOM 22907 C C . LEU A 1 104 ? -11.302 5.936 0.660 1.00 0.00 104 LEU A C 15
ATOM 22908 O O . LEU A 1 104 ? -11.987 5.036 1.148 1.00 0.00 104 LEU A O 15
ATOM 22923 N N . VAL A 1 105 ? -10.930 7.010 1.360 1.00 0.00 105 VAL A N 15
ATOM 22924 C CA . VAL A 1 105 ? -11.380 7.296 2.735 1.00 0.00 105 VAL A CA 15
ATOM 22925 C C . VAL A 1 105 ? -12.842 7.782 2.777 1.00 0.00 105 VAL A C 15
ATOM 22926 O O . VAL A 1 105 ? -13.505 7.636 3.801 1.00 0.00 105 VAL A O 15
ATOM 22939 N N . GLY A 1 106 ? -13.330 8.369 1.668 1.00 0.00 106 GLY A N 15
ATOM 22940 C CA . GLY A 1 106 ? -14.695 8.873 1.486 1.00 0.00 106 GLY A CA 15
ATOM 22941 C C . GLY A 1 106 ? -14.870 10.384 1.684 1.00 0.00 106 GLY A C 15
ATOM 22942 O O . GLY A 1 106 ? -15.980 10.892 1.506 1.00 0.00 106 GLY A O 15
ATOM 22946 N N . GLU A 1 107 ? -13.801 11.114 2.027 1.00 0.00 107 GLU A N 15
ATOM 22947 C CA . GLU A 1 107 ? -13.785 12.572 2.235 1.00 0.00 107 GLU A CA 15
ATOM 22948 C C . GLU A 1 107 ? -13.777 13.384 0.922 1.00 0.00 107 GLU A C 15
ATOM 22949 O O . GLU A 1 107 ? -13.865 14.612 0.974 1.00 0.00 107 GLU A O 15
ATOM 22959 N N . GLY A 1 108 ? -13.731 12.733 -0.247 1.00 0.00 108 GLY A N 15
ATOM 22960 C CA . GLY A 1 108 ? -13.699 13.348 -1.586 1.00 0.00 108 GLY A CA 15
ATOM 22961 C C . GLY A 1 108 ? -15.001 14.024 -2.051 1.00 0.00 108 GLY A C 15
ATOM 22962 O O . GLY A 1 108 ? -15.405 13.879 -3.205 1.00 0.00 108 GLY A O 15
ATOM 22966 N N . MET A 1 1 ? 5.638 3.584 11.739 1.00 0.00 1 MET A N 16
ATOM 22967 C CA . MET A 1 1 ? 4.963 2.322 11.404 1.00 0.00 1 MET A CA 16
ATOM 22968 C C . MET A 1 1 ? 4.619 2.195 9.912 1.00 0.00 1 MET A C 16
ATOM 22969 O O . MET A 1 1 ? 4.244 1.115 9.450 1.00 0.00 1 MET A O 16
ATOM 22981 N N . LYS A 1 2 ? 4.721 3.288 9.146 1.00 0.00 2 LYS A N 16
ATOM 22982 C CA . LYS A 1 2 ? 4.472 3.329 7.698 1.00 0.00 2 LYS A CA 16
ATOM 22983 C C . LYS A 1 2 ? 5.752 3.139 6.849 1.00 0.00 2 LYS A C 16
ATOM 22984 O O . LYS A 1 2 ? 5.647 2.944 5.636 1.00 0.00 2 LYS A O 16
ATOM 22999 N N . THR A 1 3 ? 6.939 3.196 7.467 1.00 0.00 3 THR A N 16
ATOM 23000 C CA . THR A 1 3 ? 8.249 3.284 6.791 1.00 0.00 3 THR A CA 16
ATOM 23001 C C . THR A 1 3 ? 8.898 1.940 6.469 1.00 0.00 3 THR A C 16
ATOM 23002 O O . THR A 1 3 ? 9.683 1.889 5.525 1.00 0.00 3 THR A O 16
ATOM 23013 N N . ARG A 1 4 ? 8.605 0.884 7.235 1.00 0.00 4 ARG A N 16
ATOM 23014 C CA . ARG A 1 4 ? 9.350 -0.391 7.243 1.00 0.00 4 ARG A CA 16
ATOM 23015 C C . ARG A 1 4 ? 8.456 -1.609 6.970 1.00 0.00 4 ARG A C 16
ATOM 23016 O O . ARG A 1 4 ? 7.259 -1.601 7.252 1.00 0.00 4 ARG A O 16
ATOM 23034 N N . TYR A 1 5 ? 9.056 -2.658 6.403 1.00 0.00 5 TYR A N 16
ATOM 23035 C CA . TYR A 1 5 ? 8.364 -3.781 5.748 1.00 0.00 5 TYR A CA 16
ATOM 23036 C C . TYR A 1 5 ? 8.269 -5.070 6.580 1.00 0.00 5 TYR A C 16
ATOM 23037 O O . TYR A 1 5 ? 9.010 -5.267 7.544 1.00 0.00 5 TYR A O 16
ATOM 23054 N N . SER A 1 6 ? 7.361 -5.969 6.173 1.00 0.00 6 SER A N 16
ATOM 23055 C CA . SER A 1 6 ? 7.259 -7.335 6.694 1.00 0.00 6 SER A CA 16
ATOM 23056 C C . SER A 1 6 ? 7.241 -8.386 5.568 1.00 0.00 6 SER A C 16
ATOM 23057 O O . SER A 1 6 ? 6.508 -8.253 4.584 1.00 0.00 6 SER A O 16
ATOM 23064 N N . ALA A 1 7 ? 8.019 -9.463 5.710 1.00 0.00 7 ALA A N 16
ATOM 23065 C CA . ALA A 1 7 ? 8.011 -10.613 4.797 1.00 0.00 7 ALA A CA 16
ATOM 23066 C C . ALA A 1 7 ? 6.879 -11.610 5.112 1.00 0.00 7 ALA A C 16
ATOM 23067 O O . ALA A 1 7 ? 6.447 -12.366 4.244 1.00 0.00 7 ALA A O 16
ATOM 23074 N N . GLU A 1 8 ? 6.388 -11.584 6.353 1.00 0.00 8 GLU A N 16
ATOM 23075 C CA . GLU A 1 8 ? 5.423 -12.507 6.967 1.00 0.00 8 GLU A CA 16
ATOM 23076 C C . GLU A 1 8 ? 3.959 -12.239 6.548 1.00 0.00 8 GLU A C 16
ATOM 23077 O O . GLU A 1 8 ? 3.023 -12.455 7.322 1.00 0.00 8 GLU A O 16
ATOM 23087 N N . ALA A 1 9 ? 3.758 -11.734 5.327 1.00 0.00 9 ALA A N 16
ATOM 23088 C CA . ALA A 1 9 ? 2.447 -11.408 4.760 1.00 0.00 9 ALA A CA 16
ATOM 23089 C C . ALA A 1 9 ? 1.542 -12.654 4.600 1.00 0.00 9 ALA A C 16
ATOM 23090 O O . ALA A 1 9 ? 2.051 -13.780 4.508 1.00 0.00 9 ALA A O 16
ATOM 23097 N N . PRO A 1 10 ? 0.209 -12.472 4.506 1.00 0.00 10 PRO A N 16
ATOM 23098 C CA . PRO A 1 10 ? -0.732 -13.537 4.168 1.00 0.00 10 PRO A CA 16
ATOM 23099 C C . PRO A 1 10 ? -0.644 -13.921 2.681 1.00 0.00 10 PRO A C 16
ATOM 23100 O O . PRO A 1 10 ? -0.041 -13.216 1.871 1.00 0.00 10 PRO A O 16
ATOM 23108 N N . ALA A 1 11 ? -1.311 -15.018 2.313 1.00 0.00 11 ALA A N 16
ATOM 23109 C CA . ALA A 1 11 ? -1.648 -15.310 0.922 1.00 0.00 11 ALA A CA 16
ATOM 23110 C C . ALA A 1 11 ? -2.838 -14.440 0.464 1.00 0.00 11 ALA A C 16
ATOM 23111 O O . ALA A 1 11 ? -3.720 -14.113 1.261 1.00 0.00 11 ALA A O 16
ATOM 23118 N N . ARG A 1 12 ? -2.912 -14.104 -0.826 1.00 0.00 12 ARG A N 16
ATOM 23119 C CA . ARG A 1 12 ? -3.916 -13.163 -1.373 1.00 0.00 12 ARG A CA 16
ATOM 23120 C C . ARG A 1 12 ? -5.365 -13.693 -1.288 1.00 0.00 12 ARG A C 16
ATOM 23121 O O . ARG A 1 12 ? -6.315 -12.911 -1.377 1.00 0.00 12 ARG A O 16
ATOM 23139 N N . ASP A 1 13 ? -5.560 -14.998 -1.067 1.00 0.00 13 ASP A N 16
ATOM 23140 C CA . ASP A 1 13 ? -6.868 -15.624 -0.792 1.00 0.00 13 ASP A CA 16
ATOM 23141 C C . ASP A 1 13 ? -7.261 -15.586 0.703 1.00 0.00 13 ASP A C 16
ATOM 23142 O O . ASP A 1 13 ? -8.445 -15.677 1.025 1.00 0.00 13 ASP A O 16
ATOM 23150 N N . GLU A 1 14 ? -6.294 -15.418 1.613 1.00 0.00 14 GLU A N 16
ATOM 23151 C CA . GLU A 1 14 ? -6.517 -15.215 3.052 1.00 0.00 14 GLU A CA 16
ATOM 23152 C C . GLU A 1 14 ? -6.622 -13.719 3.405 1.00 0.00 14 GLU A C 16
ATOM 23153 O O . GLU A 1 14 ? -7.344 -13.338 4.326 1.00 0.00 14 GLU A O 16
ATOM 23163 N N . LEU A 1 15 ? -5.962 -12.853 2.627 1.00 0.00 15 LEU A N 16
ATOM 23164 C CA . LEU A 1 15 ? -6.127 -11.400 2.612 1.00 0.00 15 LEU A CA 16
ATOM 23165 C C . LEU A 1 15 ? -7.580 -11.008 2.298 1.00 0.00 15 LEU A C 16
ATOM 23166 O O . LEU A 1 15 ? -8.116 -10.089 2.910 1.00 0.00 15 LEU A O 16
ATOM 23181 N N . ASP A 1 16 ? -8.235 -11.738 1.395 1.00 0.00 16 ASP A N 16
ATOM 23182 C CA . ASP A 1 16 ? -9.632 -11.554 0.974 1.00 0.00 16 ASP A CA 16
ATOM 23183 C C . ASP A 1 16 ? -10.634 -11.707 2.142 1.00 0.00 16 ASP A C 16
ATOM 23184 O O . ASP A 1 16 ? -11.767 -11.225 2.046 1.00 0.00 16 ASP A O 16
ATOM 23192 N N . ARG A 1 17 ? -10.213 -12.322 3.258 1.00 0.00 17 ARG A N 16
ATOM 23193 C CA . ARG A 1 17 ? -11.011 -12.472 4.477 1.00 0.00 17 ARG A CA 16
ATOM 23194 C C . ARG A 1 17 ? -11.069 -11.178 5.302 1.00 0.00 17 ARG A C 16
ATOM 23195 O O . ARG A 1 17 ? -11.931 -11.079 6.185 1.00 0.00 17 ARG A O 16
ATOM 23213 N N . LEU A 1 18 ? -10.180 -10.197 5.062 1.00 0.00 18 LEU A N 16
ATOM 23214 C CA . LEU A 1 18 ? -10.228 -8.901 5.784 1.00 0.00 18 LEU A CA 16
ATOM 23215 C C . LEU A 1 18 ? -11.452 -8.045 5.390 1.00 0.00 18 LEU A C 16
ATOM 23216 O O . LEU A 1 18 ? -12.122 -8.351 4.406 1.00 0.00 18 LEU A O 16
ATOM 23231 N N . ALA A 1 19 ? -11.763 -6.992 6.156 1.00 0.00 19 ALA A N 16
ATOM 23232 C CA . ALA A 1 19 ? -12.937 -6.131 5.915 1.00 0.00 19 ALA A CA 16
ATOM 23233 C C . ALA A 1 19 ? -12.687 -4.612 6.008 1.00 0.00 19 ALA A C 16
ATOM 23234 O O . ALA A 1 19 ? -13.461 -3.840 5.439 1.00 0.00 19 ALA A O 16
ATOM 23241 N N . GLY A 1 20 ? -11.630 -4.156 6.689 1.00 0.00 20 GLY A N 16
ATOM 23242 C CA . GLY A 1 20 ? -11.395 -2.731 6.958 1.00 0.00 20 GLY A CA 16
ATOM 23243 C C . GLY A 1 20 ? -10.700 -1.988 5.809 1.00 0.00 20 GLY A C 16
ATOM 23244 O O . GLY A 1 20 ? -10.167 -2.636 4.901 1.00 0.00 20 GLY A O 16
ATOM 23248 N N . PRO A 1 21 ? -10.676 -0.640 5.839 1.00 0.00 21 PRO A N 16
ATOM 23249 C CA . PRO A 1 21 ? -9.927 0.170 4.887 1.00 0.00 21 PRO A CA 16
ATOM 23250 C C . PRO A 1 21 ? -8.432 -0.082 5.088 1.00 0.00 21 PRO A C 16
ATOM 23251 O O . PRO A 1 21 ? -7.835 0.368 6.068 1.00 0.00 21 PRO A O 16
ATOM 23259 N N . THR A 1 22 ? -7.843 -0.845 4.161 1.00 0.00 22 THR A N 16
ATOM 23260 C CA . THR A 1 22 ? -6.479 -1.372 4.267 1.00 0.00 22 THR A CA 16
ATOM 23261 C C . THR A 1 22 ? -5.737 -1.092 2.978 1.00 0.00 22 THR A C 16
ATOM 23262 O O . THR A 1 22 ? -6.053 -1.653 1.930 1.00 0.00 22 THR A O 16
ATOM 23273 N N . LEU A 1 23 ? -4.718 -0.245 3.051 1.00 0.00 23 LEU A N 16
ATOM 23274 C CA . LEU A 1 23 ? -3.772 -0.074 1.961 1.00 0.00 23 LEU A CA 16
ATOM 23275 C C . LEU A 1 23 ? -2.738 -1.198 2.024 1.00 0.00 23 LEU A C 16
ATOM 23276 O O . LEU A 1 23 ? -2.155 -1.443 3.080 1.00 0.00 23 LEU A O 16
ATOM 23291 N N . VAL A 1 24 ? -2.514 -1.887 0.907 1.00 0.00 24 VAL A N 16
ATOM 23292 C CA . VAL A 1 24 ? -1.523 -2.962 0.784 1.00 0.00 24 VAL A CA 16
ATOM 23293 C C . VAL A 1 24 ? -0.413 -2.522 -0.175 1.00 0.00 24 VAL A C 16
ATOM 23294 O O . VAL A 1 24 ? -0.671 -2.329 -1.359 1.00 0.00 24 VAL A O 16
ATOM 23307 N N . GLU A 1 25 ? 0.796 -2.341 0.363 1.00 0.00 25 GLU A N 16
ATOM 23308 C CA . GLU A 1 25 ? 1.976 -1.836 -0.338 1.00 0.00 25 GLU A CA 16
ATOM 23309 C C . GLU A 1 25 ? 3.018 -2.930 -0.570 1.00 0.00 25 GLU A C 16
ATOM 23310 O O . GLU A 1 25 ? 3.365 -3.678 0.350 1.00 0.00 25 GLU A O 16
ATOM 23320 N N . PHE A 1 26 ? 3.552 -2.970 -1.785 1.00 0.00 26 PHE A N 16
ATOM 23321 C CA . PHE A 1 26 ? 4.618 -3.874 -2.204 1.00 0.00 26 PHE A CA 16
ATOM 23322 C C . PHE A 1 26 ? 5.929 -3.091 -2.383 1.00 0.00 26 PHE A C 16
ATOM 23323 O O . PHE A 1 26 ? 5.948 -2.050 -3.044 1.00 0.00 26 PHE A O 16
ATOM 23339 N N . GLY A 1 27 ? 7.018 -3.578 -1.780 1.00 0.00 27 GLY A N 16
ATOM 23340 C CA . GLY A 1 27 ? 8.328 -2.926 -1.815 1.00 0.00 27 GLY A CA 16
ATOM 23341 C C . GLY A 1 27 ? 9.359 -3.570 -0.892 1.00 0.00 27 GLY A C 16
ATOM 23342 O O . GLY A 1 27 ? 9.145 -4.684 -0.411 1.00 0.00 27 GLY A O 16
ATOM 23346 N N . THR A 1 28 ? 10.465 -2.867 -0.637 1.00 0.00 28 THR A N 16
ATOM 23347 C CA . THR A 1 28 ? 11.505 -3.214 0.353 1.00 0.00 28 THR A CA 16
ATOM 23348 C C . THR A 1 28 ? 12.078 -1.939 0.966 1.00 0.00 28 THR A C 16
ATOM 23349 O O . THR A 1 28 ? 11.850 -0.837 0.469 1.00 0.00 28 THR A O 16
ATOM 23360 N N . ASP A 1 29 ? 12.845 -2.084 2.046 1.00 0.00 29 ASP A N 16
ATOM 23361 C CA . ASP A 1 29 ? 13.458 -0.962 2.767 1.00 0.00 29 ASP A CA 16
ATOM 23362 C C . ASP A 1 29 ? 14.733 -0.437 2.081 1.00 0.00 29 ASP A C 16
ATOM 23363 O O . ASP A 1 29 ? 15.335 0.528 2.553 1.00 0.00 29 ASP A O 16
ATOM 23371 N N . TRP A 1 30 ? 15.150 -1.066 0.973 1.00 0.00 30 TRP A N 16
ATOM 23372 C CA . TRP A 1 30 ? 16.452 -0.881 0.330 1.00 0.00 30 TRP A CA 16
ATOM 23373 C C . TRP A 1 30 ? 16.408 -0.491 -1.163 1.00 0.00 30 TRP A C 16
ATOM 23374 O O . TRP A 1 30 ? 17.419 0.003 -1.668 1.00 0.00 30 TRP A O 16
ATOM 23394 N N . CYS A 1 31 ? 15.280 -0.651 -1.873 1.00 0.00 31 CYS A N 16
ATOM 23395 C CA . CYS A 1 31 ? 15.174 -0.235 -3.276 1.00 0.00 31 CYS A CA 16
ATOM 23396 C C . CYS A 1 31 ? 15.047 1.299 -3.398 1.00 0.00 31 CYS A C 16
ATOM 23397 O O . CYS A 1 31 ? 14.268 1.911 -2.669 1.00 0.00 31 CYS A O 16
ATOM 23404 N N . GLY A 1 32 ? 15.762 1.911 -4.352 1.00 0.00 32 GLY A N 16
ATOM 23405 C CA . GLY A 1 32 ? 15.718 3.353 -4.639 1.00 0.00 32 GLY A CA 16
ATOM 23406 C C . GLY A 1 32 ? 14.347 3.849 -5.109 1.00 0.00 32 GLY A C 16
ATOM 23407 O O . GLY A 1 32 ? 13.973 4.984 -4.814 1.00 0.00 32 GLY A O 16
ATOM 23411 N N . HIS A 1 33 ? 13.574 2.996 -5.776 1.00 0.00 33 HIS A N 16
ATOM 23412 C CA . HIS A 1 33 ? 12.200 3.284 -6.184 1.00 0.00 33 HIS A CA 16
ATOM 23413 C C . HIS A 1 33 ? 11.255 3.311 -4.959 1.00 0.00 33 HIS A C 16
ATOM 23414 O O . HIS A 1 33 ? 10.321 4.118 -4.900 1.00 0.00 33 HIS A O 16
ATOM 23428 N N . CYS A 1 34 ? 11.536 2.488 -3.942 1.00 0.00 34 CYS A N 16
ATOM 23429 C CA . CYS A 1 34 ? 10.862 2.513 -2.642 1.00 0.00 34 CYS A CA 16
ATOM 23430 C C . CYS A 1 34 ? 11.258 3.709 -1.772 1.00 0.00 34 CYS A C 16
ATOM 23431 O O . CYS A 1 34 ? 10.378 4.280 -1.131 1.00 0.00 34 CYS A O 16
ATOM 23438 N N . GLN A 1 35 ? 12.520 4.146 -1.789 1.00 0.00 35 GLN A N 16
ATOM 23439 C CA . GLN A 1 35 ? 12.990 5.252 -0.936 1.00 0.00 35 GLN A CA 16
ATOM 23440 C C . GLN A 1 35 ? 12.250 6.566 -1.224 1.00 0.00 35 GLN A C 16
ATOM 23441 O O . GLN A 1 35 ? 12.194 7.451 -0.373 1.00 0.00 35 GLN A O 16
ATOM 23453 N N . ALA A 1 36 ? 11.704 6.690 -2.434 1.00 0.00 36 ALA A N 16
ATOM 23454 C CA . ALA A 1 36 ? 10.904 7.817 -2.900 1.00 0.00 36 ALA A CA 16
ATOM 23455 C C . ALA A 1 36 ? 9.441 7.725 -2.424 1.00 0.00 36 ALA A C 16
ATOM 23456 O O . ALA A 1 36 ? 8.832 8.740 -2.092 1.00 0.00 36 ALA A O 16
ATOM 23463 N N . ALA A 1 37 ? 8.877 6.513 -2.365 1.00 0.00 37 ALA A N 16
ATOM 23464 C CA . ALA A 1 37 ? 7.493 6.261 -1.954 1.00 0.00 37 ALA A CA 16
ATOM 23465 C C . ALA A 1 37 ? 7.321 6.108 -0.430 1.00 0.00 37 ALA A C 16
ATOM 23466 O O . ALA A 1 37 ? 6.288 6.503 0.111 1.00 0.00 37 ALA A O 16
ATOM 23473 N N . GLN A 1 38 ? 8.329 5.595 0.276 1.00 0.00 38 GLN A N 16
ATOM 23474 C CA . GLN A 1 38 ? 8.294 5.386 1.730 1.00 0.00 38 GLN A CA 16
ATOM 23475 C C . GLN A 1 38 ? 7.980 6.666 2.536 1.00 0.00 38 GLN A C 16
ATOM 23476 O O . GLN A 1 38 ? 7.018 6.631 3.311 1.00 0.00 38 GLN A O 16
ATOM 23488 N N . PRO A 1 39 ? 8.702 7.796 2.372 1.00 0.00 39 PRO A N 16
ATOM 23489 C CA . PRO A 1 39 ? 8.385 9.044 3.058 1.00 0.00 39 PRO A CA 16
ATOM 23490 C C . PRO A 1 39 ? 7.131 9.713 2.474 1.00 0.00 39 PRO A C 16
ATOM 23491 O O . PRO A 1 39 ? 6.532 10.561 3.139 1.00 0.00 39 PRO A O 16
ATOM 23499 N N . LEU A 1 40 ? 6.701 9.323 1.269 1.00 0.00 40 LEU A N 16
ATOM 23500 C CA . LEU A 1 40 ? 5.483 9.833 0.639 1.00 0.00 40 LEU A CA 16
ATOM 23501 C C . LEU A 1 40 ? 4.268 9.354 1.427 1.00 0.00 40 LEU A C 16
ATOM 23502 O O . LEU A 1 40 ? 3.484 10.175 1.904 1.00 0.00 40 LEU A O 16
ATOM 23517 N N . LEU A 1 41 ? 4.151 8.030 1.595 1.00 0.00 41 LEU A N 16
ATOM 23518 C CA . LEU A 1 41 ? 3.054 7.394 2.327 1.00 0.00 41 LEU A CA 16
ATOM 23519 C C . LEU A 1 41 ? 3.035 7.899 3.764 1.00 0.00 41 LEU A C 16
ATOM 23520 O O . LEU A 1 41 ? 1.976 8.278 4.244 1.00 0.00 41 LEU A O 16
ATOM 23535 N N . ALA A 1 42 ? 4.200 8.008 4.406 1.00 0.00 42 ALA A N 16
ATOM 23536 C CA . ALA A 1 42 ? 4.335 8.535 5.766 1.00 0.00 42 ALA A CA 16
ATOM 23537 C C . ALA A 1 42 ? 3.777 9.968 5.923 1.00 0.00 42 ALA A C 16
ATOM 23538 O O . ALA A 1 42 ? 3.154 10.277 6.945 1.00 0.00 42 ALA A O 16
ATOM 23545 N N . GLU A 1 43 ? 3.933 10.821 4.907 1.00 0.00 43 GLU A N 16
ATOM 23546 C CA . GLU A 1 43 ? 3.369 12.177 4.890 1.00 0.00 43 GLU A CA 16
ATOM 23547 C C . GLU A 1 43 ? 1.841 12.169 4.717 1.00 0.00 43 GLU A C 16
ATOM 23548 O O . GLU A 1 43 ? 1.144 12.803 5.508 1.00 0.00 43 GLU A O 16
ATOM 23558 N N . VAL A 1 44 ? 1.302 11.440 3.728 1.00 0.00 44 VAL A N 16
ATOM 23559 C CA . VAL A 1 44 ? -0.160 11.368 3.514 1.00 0.00 44 VAL A CA 16
ATOM 23560 C C . VAL A 1 44 ? -0.901 10.694 4.684 1.00 0.00 44 VAL A C 16
ATOM 23561 O O . VAL A 1 44 ? -1.857 11.264 5.206 1.00 0.00 44 VAL A O 16
ATOM 23574 N N . PHE A 1 45 ? -0.433 9.526 5.136 1.00 0.00 45 PHE A N 16
ATOM 23575 C CA . PHE A 1 45 ? -1.047 8.736 6.225 1.00 0.00 45 PHE A CA 16
ATOM 23576 C C . PHE A 1 45 ? -1.194 9.510 7.546 1.00 0.00 45 PHE A C 16
ATOM 23577 O O . PHE A 1 45 ? -2.068 9.178 8.345 1.00 0.00 45 PHE A O 16
ATOM 23593 N N . SER A 1 46 ? -0.368 10.528 7.783 1.00 0.00 46 SER A N 16
ATOM 23594 C CA . SER A 1 46 ? -0.451 11.368 8.984 1.00 0.00 46 SER A CA 16
ATOM 23595 C C . SER A 1 46 ? -1.779 12.143 9.097 1.00 0.00 46 SER A C 16
ATOM 23596 O O . SER A 1 46 ? -2.147 12.553 10.198 1.00 0.00 46 SER A O 16
ATOM 23603 N N . ASP A 1 47 ? -2.531 12.310 7.997 1.00 0.00 47 ASP A N 16
ATOM 23604 C CA . ASP A 1 47 ? -3.877 12.899 7.988 1.00 0.00 47 ASP A CA 16
ATOM 23605 C C . ASP A 1 47 ? -5.013 11.843 7.926 1.00 0.00 47 ASP A C 16
ATOM 23606 O O . ASP A 1 47 ? -6.184 12.192 8.069 1.00 0.00 47 ASP A O 16
ATOM 23614 N N . TYR A 1 48 ? -4.675 10.557 7.735 1.00 0.00 48 TYR A N 16
ATOM 23615 C CA . TYR A 1 48 ? -5.626 9.438 7.609 1.00 0.00 48 TYR A CA 16
ATOM 23616 C C . TYR A 1 48 ? -5.322 8.231 8.539 1.00 0.00 48 TYR A C 16
ATOM 23617 O O . TYR A 1 48 ? -5.235 7.087 8.060 1.00 0.00 48 TYR A O 16
ATOM 23634 N N . PRO A 1 49 ? -5.154 8.439 9.866 1.00 0.00 49 PRO A N 16
ATOM 23635 C CA . PRO A 1 49 ? -4.729 7.398 10.801 1.00 0.00 49 PRO A CA 16
ATOM 23636 C C . PRO A 1 49 ? -5.723 6.231 10.937 1.00 0.00 49 PRO A C 16
ATOM 23637 O O . PRO A 1 49 ? -5.336 5.169 11.427 1.00 0.00 49 PRO A O 16
ATOM 23645 N N . GLU A 1 50 ? -6.977 6.382 10.485 1.00 0.00 50 GLU A N 16
ATOM 23646 C CA . GLU A 1 50 ? -7.972 5.302 10.463 1.00 0.00 50 GLU A CA 16
ATOM 23647 C C . GLU A 1 50 ? -7.745 4.261 9.341 1.00 0.00 50 GLU A C 16
ATOM 23648 O O . GLU A 1 50 ? -8.332 3.178 9.391 1.00 0.00 50 GLU A O 16
ATOM 23658 N N . VAL A 1 51 ? -6.895 4.558 8.349 1.00 0.00 51 VAL A N 16
ATOM 23659 C CA . VAL A 1 51 ? -6.473 3.598 7.312 1.00 0.00 51 VAL A CA 16
ATOM 23660 C C . VAL A 1 51 ? -5.322 2.744 7.870 1.00 0.00 51 VAL A C 16
ATOM 23661 O O . VAL A 1 51 ? -4.437 3.269 8.550 1.00 0.00 51 VAL A O 16
ATOM 23674 N N . GLY A 1 52 ? -5.322 1.438 7.579 1.00 0.00 52 GLY A N 16
ATOM 23675 C CA . GLY A 1 52 ? -4.224 0.513 7.903 1.00 0.00 52 GLY A CA 16
ATOM 23676 C C . GLY A 1 52 ? -3.235 0.361 6.745 1.00 0.00 52 GLY A C 16
ATOM 23677 O O . GLY A 1 52 ? -3.632 0.487 5.590 1.00 0.00 52 GLY A O 16
ATOM 23681 N N . HIS A 1 53 ? -1.964 0.055 7.018 1.00 0.00 53 HIS A N 16
ATOM 23682 C CA . HIS A 1 53 ? -0.947 -0.190 5.979 1.00 0.00 53 HIS A CA 16
ATOM 23683 C C . HIS A 1 53 ? -0.272 -1.563 6.142 1.00 0.00 53 HIS A C 16
ATOM 23684 O O . HIS A 1 53 ? 0.473 -1.781 7.106 1.00 0.00 53 HIS A O 16
ATOM 23698 N N . LEU A 1 54 ? -0.474 -2.473 5.183 1.00 0.00 54 LEU A N 16
ATOM 23699 C CA . LEU A 1 54 ? 0.273 -3.728 5.075 1.00 0.00 54 LEU A CA 16
ATOM 23700 C C . LEU A 1 54 ? 1.479 -3.517 4.159 1.00 0.00 54 LEU A C 16
ATOM 23701 O O . LEU A 1 54 ? 1.329 -3.396 2.945 1.00 0.00 54 LEU A O 16
ATOM 23716 N N . LYS A 1 55 ? 2.679 -3.488 4.735 1.00 0.00 55 LYS A N 16
ATOM 23717 C CA . LYS A 1 55 ? 3.928 -3.363 3.982 1.00 0.00 55 LYS A CA 16
ATOM 23718 C C . LYS A 1 55 ? 4.481 -4.757 3.663 1.00 0.00 55 LYS A C 16
ATOM 23719 O O . LYS A 1 55 ? 5.058 -5.405 4.537 1.00 0.00 55 LYS A O 16
ATOM 23734 N N . VAL A 1 56 ? 4.353 -5.199 2.421 1.00 0.00 56 VAL A N 16
ATOM 23735 C CA . VAL A 1 56 ? 4.865 -6.495 1.964 1.00 0.00 56 VAL A CA 16
ATOM 23736 C C . VAL A 1 56 ? 6.282 -6.327 1.443 1.00 0.00 56 VAL A C 16
ATOM 23737 O O . VAL A 1 56 ? 6.518 -5.552 0.519 1.00 0.00 56 VAL A O 16
ATOM 23750 N N . GLU A 1 57 ? 7.198 -7.077 2.057 1.00 0.00 57 GLU A N 16
ATOM 23751 C CA . GLU A 1 57 ? 8.599 -7.201 1.671 1.00 0.00 57 GLU A CA 16
ATOM 23752 C C . GLU A 1 57 ? 8.706 -8.060 0.394 1.00 0.00 57 GLU A C 16
ATOM 23753 O O . GLU A 1 57 ? 9.091 -9.227 0.417 1.00 0.00 57 GLU A O 16
ATOM 23763 N N . ASP A 1 58 ? 8.264 -7.482 -0.721 1.00 0.00 58 ASP A N 16
ATOM 23764 C CA . ASP A 1 58 ? 7.788 -8.188 -1.916 1.00 0.00 58 ASP A CA 16
ATOM 23765 C C . ASP A 1 58 ? 8.909 -8.832 -2.750 1.00 0.00 58 ASP A C 16
ATOM 23766 O O . ASP A 1 58 ? 8.660 -9.722 -3.564 1.00 0.00 58 ASP A O 16
ATOM 23774 N N . GLY A 1 59 ? 10.152 -8.417 -2.504 1.00 0.00 59 GLY A N 16
ATOM 23775 C CA . GLY A 1 59 ? 11.357 -8.995 -3.100 1.00 0.00 59 GLY A CA 16
ATOM 23776 C C . GLY A 1 59 ? 11.691 -10.341 -2.447 1.00 0.00 59 GLY A C 16
ATOM 23777 O O . GLY A 1 59 ? 11.482 -11.370 -3.096 1.00 0.00 59 GLY A O 16
ATOM 23781 N N . PRO A 1 60 ? 12.206 -10.358 -1.202 1.00 0.00 60 PRO A N 16
ATOM 23782 C CA . PRO A 1 60 ? 12.700 -11.568 -0.544 1.00 0.00 60 PRO A CA 16
ATOM 23783 C C . PRO A 1 60 ? 11.625 -12.372 0.212 1.00 0.00 60 PRO A C 16
ATOM 23784 O O . PRO A 1 60 ? 11.869 -13.539 0.517 1.00 0.00 60 PRO A O 16
ATOM 23792 N N . GLY A 1 61 ? 10.459 -11.786 0.524 1.00 0.00 61 GLY A N 16
ATOM 23793 C CA . GLY A 1 61 ? 9.380 -12.431 1.292 1.00 0.00 61 GLY A CA 16
ATOM 23794 C C . GLY A 1 61 ? 8.440 -13.301 0.446 1.00 0.00 61 GLY A C 16
ATOM 23795 O O . GLY A 1 61 ? 8.791 -13.734 -0.657 1.00 0.00 61 GLY A O 16
ATOM 23799 N N . ARG A 1 62 ? 7.229 -13.568 0.962 1.00 0.00 62 ARG A N 16
ATOM 23800 C CA . ARG A 1 62 ? 6.224 -14.425 0.296 1.00 0.00 62 ARG A CA 16
ATOM 23801 C C . ARG A 1 62 ? 5.849 -13.922 -1.114 1.00 0.00 62 ARG A C 16
ATOM 23802 O O . ARG A 1 62 ? 5.603 -14.741 -2.005 1.00 0.00 62 ARG A O 16
ATOM 23820 N N . ARG A 1 63 ? 5.805 -12.587 -1.282 1.00 0.00 63 ARG A N 16
ATOM 23821 C CA . ARG A 1 63 ? 5.423 -11.830 -2.486 1.00 0.00 63 ARG A CA 16
ATOM 23822 C C . ARG A 1 63 ? 3.893 -11.807 -2.643 1.00 0.00 63 ARG A C 16
ATOM 23823 O O . ARG A 1 63 ? 3.223 -12.835 -2.513 1.00 0.00 63 ARG A O 16
ATOM 23841 N N . LEU A 1 64 ? 3.332 -10.625 -2.912 1.00 0.00 64 LEU A N 16
ATOM 23842 C CA . LEU A 1 64 ? 1.886 -10.372 -2.980 1.00 0.00 64 LEU A CA 16
ATOM 23843 C C . LEU A 1 64 ? 1.509 -9.525 -4.200 1.00 0.00 64 LEU A C 16
ATOM 23844 O O . LEU A 1 64 ? 0.465 -9.795 -4.791 1.00 0.00 64 LEU A O 16
ATOM 23859 N N . GLY A 1 65 ? 2.388 -8.634 -4.687 1.00 0.00 65 GLY A N 16
ATOM 23860 C CA . GLY A 1 65 ? 2.168 -7.829 -5.905 1.00 0.00 65 GLY A CA 16
ATOM 23861 C C . GLY A 1 65 ? 1.993 -8.667 -7.181 1.00 0.00 65 GLY A C 16
ATOM 23862 O O . GLY A 1 65 ? 1.299 -8.253 -8.113 1.00 0.00 65 GLY A O 16
ATOM 23866 N N . ARG A 1 66 ? 2.536 -9.891 -7.165 1.00 0.00 66 ARG A N 16
ATOM 23867 C CA . ARG A 1 66 ? 2.264 -10.983 -8.112 1.00 0.00 66 ARG A CA 16
ATOM 23868 C C . ARG A 1 66 ? 0.756 -11.251 -8.238 1.00 0.00 66 ARG A C 16
ATOM 23869 O O . ARG A 1 66 ? 0.192 -11.157 -9.321 1.00 0.00 66 ARG A O 16
ATOM 23887 N N . SER A 1 67 ? 0.083 -11.528 -7.124 1.00 0.00 67 SER A N 16
ATOM 23888 C CA . SER A 1 67 ? -1.329 -11.941 -7.051 1.00 0.00 67 SER A CA 16
ATOM 23889 C C . SER A 1 67 ? -2.313 -10.755 -7.025 1.00 0.00 67 SER A C 16
ATOM 23890 O O . SER A 1 67 ? -3.532 -10.936 -7.096 1.00 0.00 67 SER A O 16
ATOM 23897 N N . PHE A 1 68 ? -1.781 -9.528 -6.965 1.00 0.00 68 PHE A N 16
ATOM 23898 C CA . PHE A 1 68 ? -2.453 -8.282 -7.337 1.00 0.00 68 PHE A CA 16
ATOM 23899 C C . PHE A 1 68 ? -2.209 -7.877 -8.795 1.00 0.00 68 PHE A C 16
ATOM 23900 O O . PHE A 1 68 ? -2.805 -6.894 -9.248 1.00 0.00 68 PHE A O 16
ATOM 23916 N N . GLN A 1 69 ? -1.366 -8.604 -9.545 1.00 0.00 69 GLN A N 16
ATOM 23917 C CA . GLN A 1 69 ? -1.049 -8.349 -10.955 1.00 0.00 69 GLN A CA 16
ATOM 23918 C C . GLN A 1 69 ? -0.526 -6.908 -11.150 1.00 0.00 69 GLN A C 16
ATOM 23919 O O . GLN A 1 69 ? -0.988 -6.180 -12.030 1.00 0.00 69 GLN A O 16
ATOM 23931 N N . VAL A 1 70 ? 0.395 -6.492 -10.269 1.00 0.00 70 VAL A N 16
ATOM 23932 C CA . VAL A 1 70 ? 1.002 -5.149 -10.216 1.00 0.00 70 VAL A CA 16
ATOM 23933 C C . VAL A 1 70 ? 1.778 -4.815 -11.503 1.00 0.00 70 VAL A C 16
ATOM 23934 O O . VAL A 1 70 ? 2.486 -5.656 -12.055 1.00 0.00 70 VAL A O 16
ATOM 23947 N N . LYS A 1 71 ? 1.641 -3.564 -11.975 1.00 0.00 71 LYS A N 16
ATOM 23948 C CA . LYS A 1 71 ? 2.147 -3.120 -13.288 1.00 0.00 71 LYS A CA 16
ATOM 23949 C C . LYS A 1 71 ? 3.623 -2.666 -13.262 1.00 0.00 71 LYS A C 16
ATOM 23950 O O . LYS A 1 71 ? 4.402 -3.036 -14.140 1.00 0.00 71 LYS A O 16
ATOM 23965 N N . LEU A 1 72 ? 3.995 -1.869 -12.255 1.00 0.00 72 LEU A N 16
ATOM 23966 C CA . LEU A 1 72 ? 5.364 -1.426 -11.956 1.00 0.00 72 LEU A CA 16
ATOM 23967 C C . LEU A 1 72 ? 5.942 -2.347 -10.859 1.00 0.00 72 LEU A C 16
ATOM 23968 O O . LEU A 1 72 ? 6.038 -3.553 -11.075 1.00 0.00 72 LEU A O 16
ATOM 23983 N N . TRP A 1 73 ? 6.268 -1.794 -9.687 1.00 0.00 73 TRP A N 16
ATOM 23984 C CA . TRP A 1 73 ? 6.577 -2.538 -8.461 1.00 0.00 73 TRP A CA 16
ATOM 23985 C C . TRP A 1 73 ? 6.364 -1.723 -7.171 1.00 0.00 73 TRP A C 16
ATOM 23986 O O . TRP A 1 73 ? 5.650 -2.231 -6.303 1.00 0.00 73 TRP A O 16
ATOM 24006 N N . PRO A 1 74 ? 6.900 -0.485 -7.015 1.00 0.00 74 PRO A N 16
ATOM 24007 C CA . PRO A 1 74 ? 6.509 0.383 -5.915 1.00 0.00 74 PRO A CA 16
ATOM 24008 C C . PRO A 1 74 ? 5.073 0.855 -6.172 1.00 0.00 74 PRO A C 16
ATOM 24009 O O . PRO A 1 74 ? 4.815 1.758 -6.974 1.00 0.00 74 PRO A O 16
ATOM 24017 N N . THR A 1 75 ? 4.125 0.157 -5.549 1.00 0.00 75 THR A N 16
ATOM 24018 C CA . THR A 1 75 ? 2.696 0.178 -5.871 1.00 0.00 75 THR A CA 16
ATOM 24019 C C . THR A 1 75 ? 1.940 -0.204 -4.615 1.00 0.00 75 THR A C 16
ATOM 24020 O O . THR A 1 75 ? 2.408 -1.031 -3.832 1.00 0.00 75 THR A O 16
ATOM 24031 N N . PHE A 1 76 ? 0.775 0.405 -4.421 1.00 0.00 76 PHE A N 16
ATOM 24032 C CA . PHE A 1 76 ? -0.047 0.181 -3.245 1.00 0.00 76 PHE A CA 16
ATOM 24033 C C . PHE A 1 76 ? -1.536 0.189 -3.617 1.00 0.00 76 PHE A C 16
ATOM 24034 O O . PHE A 1 76 ? -2.043 1.123 -4.240 1.00 0.00 76 PHE A O 16
ATOM 24050 N N . VAL A 1 77 ? -2.213 -0.898 -3.247 1.00 0.00 77 VAL A N 16
ATOM 24051 C CA . VAL A 1 77 ? -3.602 -1.213 -3.595 1.00 0.00 77 VAL A CA 16
ATOM 24052 C C . VAL A 1 77 ? -4.496 -0.949 -2.387 1.00 0.00 77 VAL A C 16
ATOM 24053 O O . VAL A 1 77 ? -4.296 -1.543 -1.324 1.00 0.00 77 VAL A O 16
ATOM 24066 N N . PHE A 1 78 ? -5.462 -0.051 -2.553 1.00 0.00 78 PHE A N 16
ATOM 24067 C CA . PHE A 1 78 ? -6.428 0.305 -1.522 1.00 0.00 78 PHE A CA 16
ATOM 24068 C C . PHE A 1 78 ? -7.534 -0.754 -1.514 1.00 0.00 78 PHE A C 16
ATOM 24069 O O . PHE A 1 78 ? -8.296 -0.879 -2.479 1.00 0.00 78 PHE A O 16
ATOM 24085 N N . LEU A 1 79 ? -7.632 -1.521 -0.424 1.00 0.00 79 LEU A N 16
ATOM 24086 C CA . LEU A 1 79 ? -8.746 -2.424 -0.165 1.00 0.00 79 LEU A CA 16
ATOM 24087 C C . LEU A 1 79 ? -9.750 -1.784 0.793 1.00 0.00 79 LEU A C 16
ATOM 24088 O O . LEU A 1 79 ? -9.417 -0.931 1.621 1.00 0.00 79 LEU A O 16
ATOM 24103 N N . ARG A 1 80 ? -10.966 -2.313 0.729 1.00 0.00 80 ARG A N 16
ATOM 24104 C CA . ARG A 1 80 ? -12.084 -2.091 1.661 1.00 0.00 80 ARG A CA 16
ATOM 24105 C C . ARG A 1 80 ? -13.113 -3.200 1.430 1.00 0.00 80 ARG A C 16
ATOM 24106 O O . ARG A 1 80 ? -13.349 -3.582 0.283 1.00 0.00 80 ARG A O 16
ATOM 24124 N N . ASP A 1 81 ? -13.629 -3.814 2.498 1.00 0.00 81 ASP A N 16
ATOM 24125 C CA . ASP A 1 81 ? -14.413 -5.067 2.464 1.00 0.00 81 ASP A CA 16
ATOM 24126 C C . ASP A 1 81 ? -13.561 -6.277 1.996 1.00 0.00 81 ASP A C 16
ATOM 24127 O O . ASP A 1 81 ? -14.094 -7.280 1.514 1.00 0.00 81 ASP A O 16
ATOM 24135 N N . GLY A 1 82 ? -12.223 -6.161 2.080 1.00 0.00 82 GLY A N 16
ATOM 24136 C CA . GLY A 1 82 ? -11.259 -7.159 1.585 1.00 0.00 82 GLY A CA 16
ATOM 24137 C C . GLY A 1 82 ? -11.103 -7.174 0.062 1.00 0.00 82 GLY A C 16
ATOM 24138 O O . GLY A 1 82 ? -10.589 -8.148 -0.492 1.00 0.00 82 GLY A O 16
ATOM 24142 N N . ARG A 1 83 ? -11.555 -6.112 -0.619 1.00 0.00 83 ARG A N 16
ATOM 24143 C CA . ARG A 1 83 ? -11.672 -6.009 -2.074 1.00 0.00 83 ARG A CA 16
ATOM 24144 C C . ARG A 1 83 ? -11.083 -4.675 -2.538 1.00 0.00 83 ARG A C 16
ATOM 24145 O O . ARG A 1 83 ? -11.255 -3.651 -1.872 1.00 0.00 83 ARG A O 16
ATOM 24163 N N . GLU A 1 84 ? -10.354 -4.682 -3.650 1.00 0.00 84 GLU A N 16
ATOM 24164 C CA . GLU A 1 84 ? -9.791 -3.470 -4.245 1.00 0.00 84 GLU A CA 16
ATOM 24165 C C . GLU A 1 84 ? -10.878 -2.432 -4.553 1.00 0.00 84 GLU A C 16
ATOM 24166 O O . GLU A 1 84 ? -11.805 -2.684 -5.327 1.00 0.00 84 GLU A O 16
ATOM 24176 N N . VAL A 1 85 ? -10.724 -1.248 -3.950 1.00 0.00 85 VAL A N 16
ATOM 24177 C CA . VAL A 1 85 ? -11.484 -0.023 -4.253 1.00 0.00 85 VAL A CA 16
ATOM 24178 C C . VAL A 1 85 ? -10.705 0.920 -5.185 1.00 0.00 85 VAL A C 16
ATOM 24179 O O . VAL A 1 85 ? -11.320 1.707 -5.905 1.00 0.00 85 VAL A O 16
ATOM 24192 N N . ALA A 1 86 ? -9.374 0.803 -5.203 1.00 0.00 86 ALA A N 16
ATOM 24193 C CA . ALA A 1 86 ? -8.433 1.570 -6.028 1.00 0.00 86 ALA A CA 16
ATOM 24194 C C . ALA A 1 86 ? -7.007 1.038 -5.873 1.00 0.00 86 ALA A C 16
ATOM 24195 O O . ALA A 1 86 ? -6.746 0.189 -5.023 1.00 0.00 86 ALA A O 16
ATOM 24202 N N . ARG A 1 87 ? -6.064 1.625 -6.614 1.00 0.00 87 ARG A N 16
ATOM 24203 C CA . ARG A 1 87 ? -4.635 1.503 -6.364 1.00 0.00 87 ARG A CA 16
ATOM 24204 C C . ARG A 1 87 ? -3.886 2.726 -6.894 1.00 0.00 87 ARG A C 16
ATOM 24205 O O . ARG A 1 87 ? -4.361 3.397 -7.810 1.00 0.00 87 ARG A O 16
ATOM 24223 N N . VAL A 1 88 ? -2.721 3.002 -6.313 1.00 0.00 88 VAL A N 16
ATOM 24224 C CA . VAL A 1 88 ? -1.795 4.075 -6.730 1.00 0.00 88 VAL A CA 16
ATOM 24225 C C . VAL A 1 88 ? -0.420 3.452 -7.006 1.00 0.00 88 VAL A C 16
ATOM 24226 O O . VAL A 1 88 ? -0.012 2.514 -6.322 1.00 0.00 88 VAL A O 16
ATOM 24239 N N . VAL A 1 89 ? 0.285 3.981 -8.008 1.00 0.00 89 VAL A N 16
ATOM 24240 C CA . VAL A 1 89 ? 1.592 3.502 -8.478 1.00 0.00 89 VAL A CA 16
ATOM 24241 C C . VAL A 1 89 ? 2.454 4.687 -8.919 1.00 0.00 89 VAL A C 16
ATOM 24242 O O . VAL A 1 89 ? 1.967 5.601 -9.586 1.00 0.00 89 VAL A O 16
ATOM 24255 N N . ARG A 1 90 ? 3.731 4.678 -8.506 1.00 0.00 90 ARG A N 16
ATOM 24256 C CA . ARG A 1 90 ? 4.748 5.693 -8.820 1.00 0.00 90 ARG A CA 16
ATOM 24257 C C . ARG A 1 90 ? 4.286 7.122 -8.413 1.00 0.00 90 ARG A C 16
ATOM 24258 O O . ARG A 1 90 ? 3.989 7.938 -9.289 1.00 0.00 90 ARG A O 16
ATOM 24276 N N . PRO A 1 91 ? 4.144 7.421 -7.098 1.00 0.00 91 PRO A N 16
ATOM 24277 C CA . PRO A 1 91 ? 3.360 8.557 -6.592 1.00 0.00 91 PRO A CA 16
ATOM 24278 C C . PRO A 1 91 ? 3.826 9.937 -7.073 1.00 0.00 91 PRO A C 16
ATOM 24279 O O . PRO A 1 91 ? 2.990 10.775 -7.403 1.00 0.00 91 PRO A O 16
ATOM 24287 N N . GLY A 1 92 ? 5.140 10.189 -7.124 1.00 0.00 92 GLY A N 16
ATOM 24288 C CA . GLY A 1 92 ? 5.728 11.438 -7.640 1.00 0.00 92 GLY A CA 16
ATOM 24289 C C . GLY A 1 92 ? 5.688 12.604 -6.646 1.00 0.00 92 GLY A C 16
ATOM 24290 O O . GLY A 1 92 ? 6.714 13.242 -6.414 1.00 0.00 92 GLY A O 16
ATOM 24294 N N . SER A 1 93 ? 4.533 12.871 -6.032 1.00 0.00 93 SER A N 16
ATOM 24295 C CA . SER A 1 93 ? 4.350 13.894 -4.992 1.00 0.00 93 SER A CA 16
ATOM 24296 C C . SER A 1 93 ? 3.086 13.653 -4.158 1.00 0.00 93 SER A C 16
ATOM 24297 O O . SER A 1 93 ? 2.117 13.035 -4.618 1.00 0.00 93 SER A O 16
ATOM 24304 N N . ALA A 1 94 ? 3.074 14.187 -2.927 1.00 0.00 94 ALA A N 16
ATOM 24305 C CA . ALA A 1 94 ? 1.983 14.050 -1.963 1.00 0.00 94 ALA A CA 16
ATOM 24306 C C . ALA A 1 94 ? 0.632 14.516 -2.518 1.00 0.00 94 ALA A C 16
ATOM 24307 O O . ALA A 1 94 ? -0.380 13.905 -2.208 1.00 0.00 94 ALA A O 16
ATOM 24314 N N . SER A 1 95 ? 0.610 15.505 -3.410 1.00 0.00 95 SER A N 16
ATOM 24315 C CA . SER A 1 95 ? -0.612 15.952 -4.081 1.00 0.00 95 SER A CA 16
ATOM 24316 C C . SER A 1 95 ? -1.357 14.823 -4.819 1.00 0.00 95 SER A C 16
ATOM 24317 O O . SER A 1 95 ? -2.587 14.819 -4.822 1.00 0.00 95 SER A O 16
ATOM 24324 N N . VAL A 1 96 ? -0.648 13.851 -5.404 1.00 0.00 96 VAL A N 16
ATOM 24325 C CA . VAL A 1 96 ? -1.234 12.695 -6.108 1.00 0.00 96 VAL A CA 16
ATOM 24326 C C . VAL A 1 96 ? -1.642 11.601 -5.123 1.00 0.00 96 VAL A C 16
ATOM 24327 O O . VAL A 1 96 ? -2.689 10.979 -5.288 1.00 0.00 96 VAL A O 16
ATOM 24340 N N . LEU A 1 97 ? -0.833 11.367 -4.087 1.00 0.00 97 LEU A N 16
ATOM 24341 C CA . LEU A 1 97 ? -1.090 10.337 -3.093 1.00 0.00 97 LEU A CA 16
ATOM 24342 C C . LEU A 1 97 ? -2.264 10.718 -2.170 1.00 0.00 97 LEU A C 16
ATOM 24343 O O . LEU A 1 97 ? -3.213 9.951 -2.037 1.00 0.00 97 LEU A O 16
ATOM 24358 N N . GLU A 1 98 ? -2.247 11.925 -1.603 1.00 0.00 98 GLU A N 16
ATOM 24359 C CA . GLU A 1 98 ? -3.344 12.486 -0.806 1.00 0.00 98 GLU A CA 16
ATOM 24360 C C . GLU A 1 98 ? -4.677 12.525 -1.570 1.00 0.00 98 GLU A C 16
ATOM 24361 O O . GLU A 1 98 ? -5.714 12.185 -1.006 1.00 0.00 98 GLU A O 16
ATOM 24371 N N . GLU A 1 99 ? -4.656 12.886 -2.864 1.00 0.00 99 GLU A N 16
ATOM 24372 C CA . GLU A 1 99 ? -5.835 12.904 -3.748 1.00 0.00 99 GLU A CA 16
ATOM 24373 C C . GLU A 1 99 ? -6.530 11.537 -3.846 1.00 0.00 99 GLU A C 16
ATOM 24374 O O . GLU A 1 99 ? -7.756 11.454 -3.951 1.00 0.00 99 GLU A O 16
ATOM 24384 N N . ALA A 1 100 ? -5.759 10.454 -3.804 1.00 0.00 100 ALA A N 16
ATOM 24385 C CA . ALA A 1 100 ? -6.296 9.107 -3.725 1.00 0.00 100 ALA A CA 16
ATOM 24386 C C . ALA A 1 100 ? -6.738 8.765 -2.298 1.00 0.00 100 ALA A C 16
ATOM 24387 O O . ALA A 1 100 ? -7.848 8.281 -2.115 1.00 0.00 100 ALA A O 16
ATOM 24394 N N . PHE A 1 101 ? -5.942 9.074 -1.269 1.00 0.00 101 PHE A N 16
ATOM 24395 C CA . PHE A 1 101 ? -6.272 8.726 0.113 1.00 0.00 101 PHE A CA 16
ATOM 24396 C C . PHE A 1 101 ? -7.634 9.298 0.527 1.00 0.00 101 PHE A C 16
ATOM 24397 O O . PHE A 1 101 ? -8.487 8.546 1.000 1.00 0.00 101 PHE A O 16
ATOM 24413 N N . GLU A 1 102 ? -7.874 10.593 0.296 1.00 0.00 102 GLU A N 16
ATOM 24414 C CA . GLU A 1 102 ? -9.169 11.226 0.568 1.00 0.00 102 GLU A CA 16
ATOM 24415 C C . GLU A 1 102 ? -10.329 10.554 -0.182 1.00 0.00 102 GLU A C 16
ATOM 24416 O O . GLU A 1 102 ? -11.424 10.408 0.366 1.00 0.00 102 GLU A O 16
ATOM 24426 N N . SER A 1 103 ? -10.086 10.082 -1.400 1.00 0.00 103 SER A N 16
ATOM 24427 C CA . SER A 1 103 ? -11.109 9.417 -2.210 1.00 0.00 103 SER A CA 16
ATOM 24428 C C . SER A 1 103 ? -11.477 8.020 -1.668 1.00 0.00 103 SER A C 16
ATOM 24429 O O . SER A 1 103 ? -12.633 7.594 -1.771 1.00 0.00 103 SER A O 16
ATOM 24436 N N . LEU A 1 104 ? -10.520 7.315 -1.036 1.00 0.00 104 LEU A N 16
ATOM 24437 C CA . LEU A 1 104 ? -10.721 5.941 -0.543 1.00 0.00 104 LEU A CA 16
ATOM 24438 C C . LEU A 1 104 ? -11.011 5.860 0.958 1.00 0.00 104 LEU A C 16
ATOM 24439 O O . LEU A 1 104 ? -11.684 4.922 1.392 1.00 0.00 104 LEU A O 16
ATOM 24454 N N . VAL A 1 105 ? -10.581 6.852 1.736 1.00 0.00 105 VAL A N 16
ATOM 24455 C CA . VAL A 1 105 ? -10.946 7.015 3.149 1.00 0.00 105 VAL A CA 16
ATOM 24456 C C . VAL A 1 105 ? -12.429 7.409 3.299 1.00 0.00 105 VAL A C 16
ATOM 24457 O O . VAL A 1 105 ? -13.056 7.054 4.295 1.00 0.00 105 VAL A O 16
ATOM 24470 N N . GLY A 1 106 ? -12.982 8.110 2.299 1.00 0.00 106 GLY A N 16
ATOM 24471 C CA . GLY A 1 106 ? -14.383 8.554 2.247 1.00 0.00 106 GLY A CA 16
ATOM 24472 C C . GLY A 1 106 ? -14.615 10.012 2.660 1.00 0.00 106 GLY A C 16
ATOM 24473 O O . GLY A 1 106 ? -15.767 10.425 2.796 1.00 0.00 106 GLY A O 16
ATOM 24477 N N . GLU A 1 107 ? -13.546 10.796 2.849 1.00 0.00 107 GLU A N 16
ATOM 24478 C CA . GLU A 1 107 ? -13.614 12.239 3.121 1.00 0.00 107 GLU A CA 16
ATOM 24479 C C . GLU A 1 107 ? -13.799 13.066 1.837 1.00 0.00 107 GLU A C 16
ATOM 24480 O O . GLU A 1 107 ? -14.337 14.175 1.881 1.00 0.00 107 GLU A O 16
ATOM 24490 N N . GLY A 1 108 ? -13.352 12.529 0.695 1.00 0.00 108 GLY A N 16
ATOM 24491 C CA . GLY A 1 108 ? -13.383 13.182 -0.613 1.00 0.00 108 GLY A CA 16
ATOM 24492 C C . GLY A 1 108 ? -14.675 12.928 -1.390 1.00 0.00 108 GLY A C 16
ATOM 24493 O O . GLY A 1 108 ? -15.291 11.865 -1.298 1.00 0.00 108 GLY A O 16
ATOM 24497 N N . MET A 1 1 ? 13.985 5.445 9.789 1.00 0.00 1 MET A N 17
ATOM 24498 C CA . MET A 1 1 ? 14.576 4.598 10.832 1.00 0.00 1 MET A CA 17
ATOM 24499 C C . MET A 1 1 ? 13.512 3.844 11.654 1.00 0.00 1 MET A C 17
ATOM 24500 O O . MET A 1 1 ? 13.754 2.728 12.121 1.00 0.00 1 MET A O 17
ATOM 24512 N N . LYS A 1 2 ? 12.322 4.436 11.812 1.00 0.00 2 LYS A N 17
ATOM 24513 C CA . LYS A 1 2 ? 11.196 3.855 12.567 1.00 0.00 2 LYS A CA 17
ATOM 24514 C C . LYS A 1 2 ? 10.458 2.745 11.789 1.00 0.00 2 LYS A C 17
ATOM 24515 O O . LYS A 1 2 ? 10.076 1.725 12.372 1.00 0.00 2 LYS A O 17
ATOM 24530 N N . THR A 1 3 ? 10.265 2.934 10.477 1.00 0.00 3 THR A N 17
ATOM 24531 C CA . THR A 1 3 ? 9.470 2.054 9.598 1.00 0.00 3 THR A CA 17
ATOM 24532 C C . THR A 1 3 ? 10.271 0.836 9.144 1.00 0.00 3 THR A C 17
ATOM 24533 O O . THR A 1 3 ? 11.478 0.932 8.913 1.00 0.00 3 THR A O 17
ATOM 24544 N N . ARG A 1 4 ? 9.580 -0.298 8.971 1.00 0.00 4 ARG A N 17
ATOM 24545 C CA . ARG A 1 4 ? 10.080 -1.517 8.325 1.00 0.00 4 ARG A CA 17
ATOM 24546 C C . ARG A 1 4 ? 8.941 -2.334 7.706 1.00 0.00 4 ARG A C 17
ATOM 24547 O O . ARG A 1 4 ? 7.796 -2.266 8.161 1.00 0.00 4 ARG A O 17
ATOM 24565 N N . TYR A 1 5 ? 9.260 -3.101 6.671 1.00 0.00 5 TYR A N 17
ATOM 24566 C CA . TYR A 1 5 ? 8.321 -3.926 5.897 1.00 0.00 5 TYR A CA 17
ATOM 24567 C C . TYR A 1 5 ? 8.134 -5.343 6.471 1.00 0.00 5 TYR A C 17
ATOM 24568 O O . TYR A 1 5 ? 8.999 -5.863 7.178 1.00 0.00 5 TYR A O 17
ATOM 24585 N N . SER A 1 6 ? 7.014 -5.988 6.126 1.00 0.00 6 SER A N 17
ATOM 24586 C CA . SER A 1 6 ? 6.691 -7.350 6.555 1.00 0.00 6 SER A CA 17
ATOM 24587 C C . SER A 1 6 ? 6.983 -8.411 5.485 1.00 0.00 6 SER A C 17
ATOM 24588 O O . SER A 1 6 ? 6.332 -8.453 4.436 1.00 0.00 6 SER A O 17
ATOM 24595 N N . ALA A 1 7 ? 7.898 -9.337 5.783 1.00 0.00 7 ALA A N 17
ATOM 24596 C CA . ALA A 1 7 ? 7.995 -10.630 5.093 1.00 0.00 7 ALA A CA 17
ATOM 24597 C C . ALA A 1 7 ? 6.877 -11.591 5.540 1.00 0.00 7 ALA A C 17
ATOM 24598 O O . ALA A 1 7 ? 6.419 -12.434 4.769 1.00 0.00 7 ALA A O 17
ATOM 24605 N N . GLU A 1 8 ? 6.400 -11.404 6.776 1.00 0.00 8 GLU A N 17
ATOM 24606 C CA . GLU A 1 8 ? 5.332 -12.126 7.464 1.00 0.00 8 GLU A CA 17
ATOM 24607 C C . GLU A 1 8 ? 3.909 -11.784 6.960 1.00 0.00 8 GLU A C 17
ATOM 24608 O O . GLU A 1 8 ? 2.924 -11.949 7.684 1.00 0.00 8 GLU A O 17
ATOM 24618 N N . ALA A 1 9 ? 3.790 -11.288 5.723 1.00 0.00 9 ALA A N 17
ATOM 24619 C CA . ALA A 1 9 ? 2.515 -10.971 5.085 1.00 0.00 9 ALA A CA 17
ATOM 24620 C C . ALA A 1 9 ? 1.650 -12.232 4.829 1.00 0.00 9 ALA A C 17
ATOM 24621 O O . ALA A 1 9 ? 2.193 -13.337 4.674 1.00 0.00 9 ALA A O 17
ATOM 24628 N N . PRO A 1 10 ? 0.313 -12.070 4.746 1.00 0.00 10 PRO A N 17
ATOM 24629 C CA . PRO A 1 10 ? -0.633 -13.152 4.493 1.00 0.00 10 PRO A CA 17
ATOM 24630 C C . PRO A 1 10 ? -0.545 -13.690 3.056 1.00 0.00 10 PRO A C 17
ATOM 24631 O O . PRO A 1 10 ? -0.032 -13.034 2.154 1.00 0.00 10 PRO A O 17
ATOM 24639 N N . ALA A 1 11 ? -1.128 -14.877 2.842 1.00 0.00 11 ALA A N 17
ATOM 24640 C CA . ALA A 1 11 ? -1.505 -15.356 1.506 1.00 0.00 11 ALA A CA 17
ATOM 24641 C C . ALA A 1 11 ? -2.772 -14.616 1.018 1.00 0.00 11 ALA A C 17
ATOM 24642 O O . ALA A 1 11 ? -3.579 -14.160 1.834 1.00 0.00 11 ALA A O 17
ATOM 24649 N N . ARG A 1 12 ? -2.989 -14.519 -0.299 1.00 0.00 12 ARG A N 17
ATOM 24650 C CA . ARG A 1 12 ? -4.087 -13.698 -0.842 1.00 0.00 12 ARG A CA 17
ATOM 24651 C C . ARG A 1 12 ? -5.477 -14.200 -0.422 1.00 0.00 12 ARG A C 17
ATOM 24652 O O . ARG A 1 12 ? -6.381 -13.387 -0.234 1.00 0.00 12 ARG A O 17
ATOM 24670 N N . ASP A 1 13 ? -5.639 -15.508 -0.213 1.00 0.00 13 ASP A N 17
ATOM 24671 C CA . ASP A 1 13 ? -6.876 -16.117 0.298 1.00 0.00 13 ASP A CA 17
ATOM 24672 C C . ASP A 1 13 ? -7.107 -15.818 1.790 1.00 0.00 13 ASP A C 17
ATOM 24673 O O . ASP A 1 13 ? -8.242 -15.642 2.223 1.00 0.00 13 ASP A O 17
ATOM 24681 N N . GLU A 1 14 ? -6.033 -15.723 2.577 1.00 0.00 14 GLU A N 17
ATOM 24682 C CA . GLU A 1 14 ? -6.088 -15.367 4.000 1.00 0.00 14 GLU A CA 17
ATOM 24683 C C . GLU A 1 14 ? -6.382 -13.860 4.190 1.00 0.00 14 GLU A C 17
ATOM 24684 O O . GLU A 1 14 ? -7.125 -13.473 5.097 1.00 0.00 14 GLU A O 17
ATOM 24694 N N . LEU A 1 15 ? -5.857 -13.017 3.295 1.00 0.00 15 LEU A N 17
ATOM 24695 C CA . LEU A 1 15 ? -6.126 -11.587 3.196 1.00 0.00 15 LEU A CA 17
ATOM 24696 C C . LEU A 1 15 ? -7.572 -11.317 2.782 1.00 0.00 15 LEU A C 17
ATOM 24697 O O . LEU A 1 15 ? -8.173 -10.369 3.270 1.00 0.00 15 LEU A O 17
ATOM 24712 N N . ASP A 1 16 ? -8.161 -12.163 1.936 1.00 0.00 16 ASP A N 17
ATOM 24713 C CA . ASP A 1 16 ? -9.526 -12.014 1.399 1.00 0.00 16 ASP A CA 17
ATOM 24714 C C . ASP A 1 16 ? -10.617 -11.944 2.481 1.00 0.00 16 ASP A C 17
ATOM 24715 O O . ASP A 1 16 ? -11.691 -11.393 2.253 1.00 0.00 16 ASP A O 17
ATOM 24723 N N . ARG A 1 17 ? -10.312 -12.497 3.663 1.00 0.00 17 ARG A N 17
ATOM 24724 C CA . ARG A 1 17 ? -11.169 -12.517 4.844 1.00 0.00 17 ARG A CA 17
ATOM 24725 C C . ARG A 1 17 ? -11.204 -11.165 5.581 1.00 0.00 17 ARG A C 17
ATOM 24726 O O . ARG A 1 17 ? -12.067 -10.989 6.448 1.00 0.00 17 ARG A O 17
ATOM 24744 N N . LEU A 1 18 ? -10.304 -10.216 5.273 1.00 0.00 18 LEU A N 17
ATOM 24745 C CA . LEU A 1 18 ? -10.367 -8.862 5.860 1.00 0.00 18 LEU A CA 17
ATOM 24746 C C . LEU A 1 18 ? -11.619 -8.088 5.413 1.00 0.00 18 LEU A C 17
ATOM 24747 O O . LEU A 1 18 ? -12.194 -8.378 4.364 1.00 0.00 18 LEU A O 17
ATOM 24762 N N . ALA A 1 19 ? -12.037 -7.085 6.201 1.00 0.00 19 ALA A N 17
ATOM 24763 C CA . ALA A 1 19 ? -13.261 -6.308 5.961 1.00 0.00 19 ALA A CA 17
ATOM 24764 C C . ALA A 1 19 ? -13.196 -4.888 6.562 1.00 0.00 19 ALA A C 17
ATOM 24765 O O . ALA A 1 19 ? -13.880 -4.561 7.536 1.00 0.00 19 ALA A O 17
ATOM 24772 N N . GLY A 1 20 ? -12.359 -4.035 5.965 1.00 0.00 20 GLY A N 17
ATOM 24773 C CA . GLY A 1 20 ? -12.256 -2.602 6.278 1.00 0.00 20 GLY A CA 17
ATOM 24774 C C . GLY A 1 20 ? -11.270 -1.857 5.370 1.00 0.00 20 GLY A C 17
ATOM 24775 O O . GLY A 1 20 ? -10.542 -2.522 4.631 1.00 0.00 20 GLY A O 17
ATOM 24779 N N . PRO A 1 21 ? -11.237 -0.503 5.394 1.00 0.00 21 PRO A N 17
ATOM 24780 C CA . PRO A 1 21 ? -10.300 0.302 4.603 1.00 0.00 21 PRO A CA 17
ATOM 24781 C C . PRO A 1 21 ? -8.848 -0.074 4.919 1.00 0.00 21 PRO A C 17
ATOM 24782 O O . PRO A 1 21 ? -8.365 0.180 6.022 1.00 0.00 21 PRO A O 17
ATOM 24790 N N . THR A 1 22 ? -8.167 -0.705 3.957 1.00 0.00 22 THR A N 17
ATOM 24791 C CA . THR A 1 22 ? -6.808 -1.238 4.104 1.00 0.00 22 THR A CA 17
ATOM 24792 C C . THR A 1 22 ? -6.021 -0.975 2.833 1.00 0.00 22 THR A C 17
ATOM 24793 O O . THR A 1 22 ? -6.337 -1.515 1.777 1.00 0.00 22 THR A O 17
ATOM 24804 N N . LEU A 1 23 ? -4.964 -0.177 2.930 1.00 0.00 23 LEU A N 17
ATOM 24805 C CA . LEU A 1 23 ? -3.984 -0.017 1.862 1.00 0.00 23 LEU A CA 17
ATOM 24806 C C . LEU A 1 23 ? -2.925 -1.123 1.963 1.00 0.00 23 LEU A C 17
ATOM 24807 O O . LEU A 1 23 ? -2.334 -1.315 3.022 1.00 0.00 23 LEU A O 17
ATOM 24822 N N . VAL A 1 24 ? -2.692 -1.852 0.871 1.00 0.00 24 VAL A N 17
ATOM 24823 C CA . VAL A 1 24 ? -1.664 -2.898 0.781 1.00 0.00 24 VAL A CA 17
ATOM 24824 C C . VAL A 1 24 ? -0.524 -2.401 -0.115 1.00 0.00 24 VAL A C 17
ATOM 24825 O O . VAL A 1 24 ? -0.732 -2.207 -1.307 1.00 0.00 24 VAL A O 17
ATOM 24838 N N . GLU A 1 25 ? 0.641 -2.157 0.485 1.00 0.00 25 GLU A N 17
ATOM 24839 C CA . GLU A 1 25 ? 1.827 -1.547 -0.127 1.00 0.00 25 GLU A CA 17
ATOM 24840 C C . GLU A 1 25 ? 2.920 -2.583 -0.407 1.00 0.00 25 GLU A C 17
ATOM 24841 O O . GLU A 1 25 ? 3.307 -3.321 0.492 1.00 0.00 25 GLU A O 17
ATOM 24851 N N . PHE A 1 26 ? 3.442 -2.599 -1.633 1.00 0.00 26 PHE A N 17
ATOM 24852 C CA . PHE A 1 26 ? 4.459 -3.536 -2.109 1.00 0.00 26 PHE A CA 17
ATOM 24853 C C . PHE A 1 26 ? 5.809 -2.835 -2.311 1.00 0.00 26 PHE A C 17
ATOM 24854 O O . PHE A 1 26 ? 5.871 -1.721 -2.834 1.00 0.00 26 PHE A O 17
ATOM 24870 N N . GLY A 1 27 ? 6.888 -3.499 -1.889 1.00 0.00 27 GLY A N 17
ATOM 24871 C CA . GLY A 1 27 ? 8.253 -2.975 -1.911 1.00 0.00 27 GLY A CA 17
ATOM 24872 C C . GLY A 1 27 ? 9.153 -3.665 -0.885 1.00 0.00 27 GLY A C 17
ATOM 24873 O O . GLY A 1 27 ? 8.946 -4.842 -0.591 1.00 0.00 27 GLY A O 17
ATOM 24877 N N . THR A 1 28 ? 10.140 -2.946 -0.342 1.00 0.00 28 THR A N 17
ATOM 24878 C CA . THR A 1 28 ? 10.986 -3.349 0.802 1.00 0.00 28 THR A CA 17
ATOM 24879 C C . THR A 1 28 ? 11.290 -2.136 1.678 1.00 0.00 28 THR A C 17
ATOM 24880 O O . THR A 1 28 ? 10.933 -1.008 1.345 1.00 0.00 28 THR A O 17
ATOM 24891 N N . ASP A 1 29 ? 11.973 -2.338 2.803 1.00 0.00 29 ASP A N 17
ATOM 24892 C CA . ASP A 1 29 ? 12.387 -1.219 3.667 1.00 0.00 29 ASP A CA 17
ATOM 24893 C C . ASP A 1 29 ? 13.633 -0.488 3.142 1.00 0.00 29 ASP A C 17
ATOM 24894 O O . ASP A 1 29 ? 13.983 0.567 3.668 1.00 0.00 29 ASP A O 17
ATOM 24902 N N . TRP A 1 30 ? 14.273 -1.019 2.091 1.00 0.00 30 TRP A N 17
ATOM 24903 C CA . TRP A 1 30 ? 15.633 -0.661 1.679 1.00 0.00 30 TRP A CA 17
ATOM 24904 C C . TRP A 1 30 ? 15.804 -0.203 0.212 1.00 0.00 30 TRP A C 17
ATOM 24905 O O . TRP A 1 30 ? 16.817 0.434 -0.084 1.00 0.00 30 TRP A O 17
ATOM 24925 N N . CYS A 1 31 ? 14.850 -0.464 -0.700 1.00 0.00 31 CYS A N 17
ATOM 24926 C CA . CYS A 1 31 ? 14.954 0.006 -2.092 1.00 0.00 31 CYS A CA 17
ATOM 24927 C C . CYS A 1 31 ? 14.849 1.546 -2.192 1.00 0.00 31 CYS A C 17
ATOM 24928 O O . CYS A 1 31 ? 14.081 2.164 -1.450 1.00 0.00 31 CYS A O 17
ATOM 24935 N N . GLY A 1 32 ? 15.570 2.154 -3.143 1.00 0.00 32 GLY A N 17
ATOM 24936 C CA . GLY A 1 32 ? 15.581 3.598 -3.411 1.00 0.00 32 GLY A CA 17
ATOM 24937 C C . GLY A 1 32 ? 14.231 4.136 -3.884 1.00 0.00 32 GLY A C 17
ATOM 24938 O O . GLY A 1 32 ? 13.897 5.273 -3.559 1.00 0.00 32 GLY A O 17
ATOM 24942 N N . HIS A 1 33 ? 13.420 3.316 -4.567 1.00 0.00 33 HIS A N 17
ATOM 24943 C CA . HIS A 1 33 ? 12.016 3.654 -4.837 1.00 0.00 33 HIS A CA 17
ATOM 24944 C C . HIS A 1 33 ? 11.221 3.767 -3.525 1.00 0.00 33 HIS A C 17
ATOM 24945 O O . HIS A 1 33 ? 10.518 4.753 -3.300 1.00 0.00 33 HIS A O 17
ATOM 24959 N N . CYS A 1 34 ? 11.387 2.803 -2.618 1.00 0.00 34 CYS A N 17
ATOM 24960 C CA . CYS A 1 34 ? 10.751 2.835 -1.309 1.00 0.00 34 CYS A CA 17
ATOM 24961 C C . CYS A 1 34 ? 11.201 4.016 -0.454 1.00 0.00 34 CYS A C 17
ATOM 24962 O O . CYS A 1 34 ? 10.375 4.600 0.232 1.00 0.00 34 CYS A O 17
ATOM 24969 N N . GLN A 1 35 ? 12.469 4.423 -0.501 1.00 0.00 35 GLN A N 17
ATOM 24970 C CA . GLN A 1 35 ? 12.945 5.547 0.318 1.00 0.00 35 GLN A CA 17
ATOM 24971 C C . GLN A 1 35 ? 12.299 6.882 -0.086 1.00 0.00 35 GLN A C 17
ATOM 24972 O O . GLN A 1 35 ? 12.253 7.819 0.708 1.00 0.00 35 GLN A O 17
ATOM 24984 N N . ALA A 1 36 ? 11.785 6.957 -1.317 1.00 0.00 36 ALA A N 17
ATOM 24985 C CA . ALA A 1 36 ? 11.019 8.087 -1.848 1.00 0.00 36 ALA A CA 17
ATOM 24986 C C . ALA A 1 36 ? 9.511 7.968 -1.555 1.00 0.00 36 ALA A C 17
ATOM 24987 O O . ALA A 1 36 ? 8.873 8.964 -1.214 1.00 0.00 36 ALA A O 17
ATOM 24994 N N . ALA A 1 37 ? 8.936 6.763 -1.663 1.00 0.00 37 ALA A N 17
ATOM 24995 C CA . ALA A 1 37 ? 7.502 6.537 -1.445 1.00 0.00 37 ALA A CA 17
ATOM 24996 C C . ALA A 1 37 ? 7.120 6.425 0.042 1.00 0.00 37 ALA A C 17
ATOM 24997 O O . ALA A 1 37 ? 6.021 6.822 0.417 1.00 0.00 37 ALA A O 17
ATOM 25004 N N . GLN A 1 38 ? 8.021 5.944 0.903 1.00 0.00 38 GLN A N 17
ATOM 25005 C CA . GLN A 1 38 ? 7.806 5.837 2.348 1.00 0.00 38 GLN A CA 17
ATOM 25006 C C . GLN A 1 38 ? 7.454 7.193 3.002 1.00 0.00 38 GLN A C 17
ATOM 25007 O O . GLN A 1 38 ? 6.386 7.272 3.619 1.00 0.00 38 GLN A O 17
ATOM 25019 N N . PRO A 1 39 ? 8.274 8.259 2.870 1.00 0.00 39 PRO A N 17
ATOM 25020 C CA . PRO A 1 39 ? 7.939 9.576 3.416 1.00 0.00 39 PRO A CA 17
ATOM 25021 C C . PRO A 1 39 ? 6.760 10.229 2.678 1.00 0.00 39 PRO A C 17
ATOM 25022 O O . PRO A 1 39 ? 6.114 11.108 3.239 1.00 0.00 39 PRO A O 17
ATOM 25030 N N . LEU A 1 40 ? 6.439 9.774 1.461 1.00 0.00 40 LEU A N 17
ATOM 25031 C CA . LEU A 1 40 ? 5.243 10.192 0.725 1.00 0.00 40 LEU A CA 17
ATOM 25032 C C . LEU A 1 40 ? 4.009 9.713 1.473 1.00 0.00 40 LEU A C 17
ATOM 25033 O O . LEU A 1 40 ? 3.195 10.539 1.890 1.00 0.00 40 LEU A O 17
ATOM 25048 N N . LEU A 1 41 ? 3.913 8.393 1.695 1.00 0.00 41 LEU A N 17
ATOM 25049 C CA . LEU A 1 41 ? 2.825 7.751 2.429 1.00 0.00 41 LEU A CA 17
ATOM 25050 C C . LEU A 1 41 ? 2.732 8.363 3.819 1.00 0.00 41 LEU A C 17
ATOM 25051 O O . LEU A 1 41 ? 1.656 8.784 4.203 1.00 0.00 41 LEU A O 17
ATOM 25066 N N . ALA A 1 42 ? 3.854 8.524 4.520 1.00 0.00 42 ALA A N 17
ATOM 25067 C CA . ALA A 1 42 ? 3.897 9.139 5.848 1.00 0.00 42 ALA A CA 17
ATOM 25068 C C . ALA A 1 42 ? 3.266 10.547 5.893 1.00 0.00 42 ALA A C 17
ATOM 25069 O O . ALA A 1 42 ? 2.569 10.873 6.860 1.00 0.00 42 ALA A O 17
ATOM 25076 N N . GLU A 1 43 ? 3.461 11.363 4.848 1.00 0.00 43 GLU A N 17
ATOM 25077 C CA . GLU A 1 43 ? 2.881 12.706 4.752 1.00 0.00 43 GLU A CA 17
ATOM 25078 C C . GLU A 1 43 ? 1.368 12.661 4.501 1.00 0.00 43 GLU A C 17
ATOM 25079 O O . GLU A 1 43 ? 0.629 13.374 5.176 1.00 0.00 43 GLU A O 17
ATOM 25089 N N . VAL A 1 44 ? 0.894 11.824 3.572 1.00 0.00 44 VAL A N 17
ATOM 25090 C CA . VAL A 1 44 ? -0.552 11.666 3.308 1.00 0.00 44 VAL A CA 17
ATOM 25091 C C . VAL A 1 44 ? -1.292 11.029 4.499 1.00 0.00 44 VAL A C 17
ATOM 25092 O O . VAL A 1 44 ? -2.300 11.572 4.953 1.00 0.00 44 VAL A O 17
ATOM 25105 N N . PHE A 1 45 ? -0.776 9.918 5.040 1.00 0.00 45 PHE A N 17
ATOM 25106 C CA . PHE A 1 45 ? -1.406 9.131 6.117 1.00 0.00 45 PHE A CA 17
ATOM 25107 C C . PHE A 1 45 ? -1.614 9.913 7.423 1.00 0.00 45 PHE A C 17
ATOM 25108 O O . PHE A 1 45 ? -2.493 9.560 8.207 1.00 0.00 45 PHE A O 17
ATOM 25124 N N . SER A 1 46 ? -0.837 10.974 7.654 1.00 0.00 46 SER A N 17
ATOM 25125 C CA . SER A 1 46 ? -0.987 11.851 8.821 1.00 0.00 46 SER A CA 17
ATOM 25126 C C . SER A 1 46 ? -2.368 12.543 8.886 1.00 0.00 46 SER A C 17
ATOM 25127 O O . SER A 1 46 ? -2.769 12.991 9.960 1.00 0.00 46 SER A O 17
ATOM 25134 N N . ASP A 1 47 ? -3.115 12.601 7.774 1.00 0.00 47 ASP A N 17
ATOM 25135 C CA . ASP A 1 47 ? -4.487 13.140 7.706 1.00 0.00 47 ASP A CA 17
ATOM 25136 C C . ASP A 1 47 ? -5.587 12.053 7.620 1.00 0.00 47 ASP A C 17
ATOM 25137 O O . ASP A 1 47 ? -6.769 12.372 7.737 1.00 0.00 47 ASP A O 17
ATOM 25145 N N . TYR A 1 48 ? -5.214 10.776 7.447 1.00 0.00 48 TYR A N 17
ATOM 25146 C CA . TYR A 1 48 ? -6.130 9.617 7.313 1.00 0.00 48 TYR A CA 17
ATOM 25147 C C . TYR A 1 48 ? -5.814 8.412 8.243 1.00 0.00 48 TYR A C 17
ATOM 25148 O O . TYR A 1 48 ? -5.847 7.261 7.785 1.00 0.00 48 TYR A O 17
ATOM 25165 N N . PRO A 1 49 ? -5.525 8.615 9.548 1.00 0.00 49 PRO A N 17
ATOM 25166 C CA . PRO A 1 49 ? -5.068 7.557 10.459 1.00 0.00 49 PRO A CA 17
ATOM 25167 C C . PRO A 1 49 ? -6.087 6.430 10.701 1.00 0.00 49 PRO A C 17
ATOM 25168 O O . PRO A 1 49 ? -5.706 5.372 11.202 1.00 0.00 49 PRO A O 17
ATOM 25176 N N . GLU A 1 50 ? -7.367 6.612 10.340 1.00 0.00 50 GLU A N 17
ATOM 25177 C CA . GLU A 1 50 ? -8.386 5.558 10.405 1.00 0.00 50 GLU A CA 17
ATOM 25178 C C . GLU A 1 50 ? -8.265 4.497 9.291 1.00 0.00 50 GLU A C 17
ATOM 25179 O O . GLU A 1 50 ? -8.872 3.429 9.409 1.00 0.00 50 GLU A O 17
ATOM 25189 N N . VAL A 1 51 ? -7.484 4.749 8.230 1.00 0.00 51 VAL A N 17
ATOM 25190 C CA . VAL A 1 51 ? -7.177 3.745 7.190 1.00 0.00 51 VAL A CA 17
ATOM 25191 C C . VAL A 1 51 ? -6.062 2.812 7.713 1.00 0.00 51 VAL A C 17
ATOM 25192 O O . VAL A 1 51 ? -5.185 3.241 8.466 1.00 0.00 51 VAL A O 17
ATOM 25205 N N . GLY A 1 52 ? -6.090 1.523 7.351 1.00 0.00 52 GLY A N 17
ATOM 25206 C CA . GLY A 1 52 ? -5.043 0.545 7.679 1.00 0.00 52 GLY A CA 17
ATOM 25207 C C . GLY A 1 52 ? -3.926 0.514 6.628 1.00 0.00 52 GLY A C 17
ATOM 25208 O O . GLY A 1 52 ? -4.170 0.814 5.460 1.00 0.00 52 GLY A O 17
ATOM 25212 N N . HIS A 1 53 ? -2.706 0.114 6.996 1.00 0.00 53 HIS A N 17
ATOM 25213 C CA . HIS A 1 53 ? -1.585 -0.025 6.051 1.00 0.00 53 HIS A CA 17
ATOM 25214 C C . HIS A 1 53 ? -0.790 -1.322 6.280 1.00 0.00 53 HIS A C 17
ATOM 25215 O O . HIS A 1 53 ? -0.289 -1.555 7.383 1.00 0.00 53 HIS A O 17
ATOM 25229 N N . LEU A 1 54 ? -0.643 -2.144 5.238 1.00 0.00 54 LEU A N 17
ATOM 25230 C CA . LEU A 1 54 ? 0.144 -3.382 5.245 1.00 0.00 54 LEU A CA 17
ATOM 25231 C C . LEU A 1 54 ? 1.365 -3.203 4.331 1.00 0.00 54 LEU A C 17
ATOM 25232 O O . LEU A 1 54 ? 1.229 -3.123 3.111 1.00 0.00 54 LEU A O 17
ATOM 25247 N N . LYS A 1 55 ? 2.569 -3.164 4.908 1.00 0.00 55 LYS A N 17
ATOM 25248 C CA . LYS A 1 55 ? 3.824 -3.126 4.152 1.00 0.00 55 LYS A CA 17
ATOM 25249 C C . LYS A 1 55 ? 4.259 -4.544 3.755 1.00 0.00 55 LYS A C 17
ATOM 25250 O O . LYS A 1 55 ? 4.809 -5.267 4.581 1.00 0.00 55 LYS A O 17
ATOM 25265 N N . VAL A 1 56 ? 4.060 -4.944 2.506 1.00 0.00 56 VAL A N 17
ATOM 25266 C CA . VAL A 1 56 ? 4.402 -6.271 1.959 1.00 0.00 56 VAL A CA 17
ATOM 25267 C C . VAL A 1 56 ? 5.782 -6.241 1.340 1.00 0.00 56 VAL A C 17
ATOM 25268 O O . VAL A 1 56 ? 6.042 -5.525 0.371 1.00 0.00 56 VAL A O 17
ATOM 25281 N N . GLU A 1 57 ? 6.667 -7.036 1.932 1.00 0.00 57 GLU A N 17
ATOM 25282 C CA . GLU A 1 57 ? 8.001 -7.262 1.417 1.00 0.00 57 GLU A CA 17
ATOM 25283 C C . GLU A 1 57 ? 7.930 -8.132 0.146 1.00 0.00 57 GLU A C 17
ATOM 25284 O O . GLU A 1 57 ? 7.333 -9.214 0.151 1.00 0.00 57 GLU A O 17
ATOM 25294 N N . ASP A 1 58 ? 8.569 -7.696 -0.936 1.00 0.00 58 ASP A N 17
ATOM 25295 C CA . ASP A 1 58 ? 8.675 -8.420 -2.205 1.00 0.00 58 ASP A CA 17
ATOM 25296 C C . ASP A 1 58 ? 10.147 -8.705 -2.572 1.00 0.00 58 ASP A C 17
ATOM 25297 O O . ASP A 1 58 ? 11.035 -7.903 -2.285 1.00 0.00 58 ASP A O 17
ATOM 25305 N N . GLY A 1 59 ? 10.408 -9.866 -3.195 1.00 0.00 59 GLY A N 17
ATOM 25306 C CA . GLY A 1 59 ? 11.745 -10.332 -3.592 1.00 0.00 59 GLY A CA 17
ATOM 25307 C C . GLY A 1 59 ? 11.763 -11.114 -4.919 1.00 0.00 59 GLY A C 17
ATOM 25308 O O . GLY A 1 59 ? 10.767 -11.084 -5.653 1.00 0.00 59 GLY A O 17
ATOM 25312 N N . PRO A 1 60 ? 12.867 -11.823 -5.237 1.00 0.00 60 PRO A N 17
ATOM 25313 C CA . PRO A 1 60 ? 12.987 -12.620 -6.465 1.00 0.00 60 PRO A CA 17
ATOM 25314 C C . PRO A 1 60 ? 12.104 -13.877 -6.431 1.00 0.00 60 PRO A C 17
ATOM 25315 O O . PRO A 1 60 ? 11.684 -14.349 -7.487 1.00 0.00 60 PRO A O 17
ATOM 25323 N N . GLY A 1 61 ? 11.782 -14.398 -5.236 1.00 0.00 61 GLY A N 17
ATOM 25324 C CA . GLY A 1 61 ? 10.766 -15.442 -5.030 1.00 0.00 61 GLY A CA 17
ATOM 25325 C C . GLY A 1 61 ? 9.362 -14.839 -4.892 1.00 0.00 61 GLY A C 17
ATOM 25326 O O . GLY A 1 61 ? 9.194 -13.774 -4.294 1.00 0.00 61 GLY A O 17
ATOM 25330 N N . ARG A 1 62 ? 8.354 -15.533 -5.436 1.00 0.00 62 ARG A N 17
ATOM 25331 C CA . ARG A 1 62 ? 6.957 -15.067 -5.473 1.00 0.00 62 ARG A CA 17
ATOM 25332 C C . ARG A 1 62 ? 6.347 -14.858 -4.075 1.00 0.00 62 ARG A C 17
ATOM 25333 O O . ARG A 1 62 ? 6.668 -15.580 -3.123 1.00 0.00 62 ARG A O 17
ATOM 25351 N N . ARG A 1 63 ? 5.426 -13.888 -3.976 1.00 0.00 63 ARG A N 17
ATOM 25352 C CA . ARG A 1 63 ? 4.635 -13.545 -2.790 1.00 0.00 63 ARG A CA 17
ATOM 25353 C C . ARG A 1 63 ? 3.412 -12.714 -3.244 1.00 0.00 63 ARG A C 17
ATOM 25354 O O . ARG A 1 63 ? 3.199 -12.516 -4.443 1.00 0.00 63 ARG A O 17
ATOM 25372 N N . LEU A 1 64 ? 2.612 -12.245 -2.288 1.00 0.00 64 LEU A N 17
ATOM 25373 C CA . LEU A 1 64 ? 1.328 -11.539 -2.422 1.00 0.00 64 LEU A CA 17
ATOM 25374 C C . LEU A 1 64 ? 1.224 -10.532 -3.590 1.00 0.00 64 LEU A C 17
ATOM 25375 O O . LEU A 1 64 ? 0.201 -10.530 -4.270 1.00 0.00 64 LEU A O 17
ATOM 25390 N N . GLY A 1 65 ? 2.258 -9.737 -3.895 1.00 0.00 65 GLY A N 17
ATOM 25391 C CA . GLY A 1 65 ? 2.241 -8.740 -4.993 1.00 0.00 65 GLY A CA 17
ATOM 25392 C C . GLY A 1 65 ? 2.018 -9.329 -6.395 1.00 0.00 65 GLY A C 17
ATOM 25393 O O . GLY A 1 65 ? 1.428 -8.663 -7.251 1.00 0.00 65 GLY A O 17
ATOM 25397 N N . ARG A 1 66 ? 2.404 -10.595 -6.608 1.00 0.00 66 ARG A N 17
ATOM 25398 C CA . ARG A 1 66 ? 2.101 -11.341 -7.835 1.00 0.00 66 ARG A CA 17
ATOM 25399 C C . ARG A 1 66 ? 0.608 -11.694 -7.915 1.00 0.00 66 ARG A C 17
ATOM 25400 O O . ARG A 1 66 ? -0.001 -11.564 -8.973 1.00 0.00 66 ARG A O 17
ATOM 25418 N N . SER A 1 67 ? -0.008 -12.058 -6.793 1.00 0.00 67 SER A N 17
ATOM 25419 C CA . SER A 1 67 ? -1.441 -12.378 -6.685 1.00 0.00 67 SER A CA 17
ATOM 25420 C C . SER A 1 67 ? -2.329 -11.122 -6.732 1.00 0.00 67 SER A C 17
ATOM 25421 O O . SER A 1 67 ? -3.509 -11.213 -7.079 1.00 0.00 67 SER A O 17
ATOM 25428 N N . PHE A 1 68 ? -1.760 -9.941 -6.454 1.00 0.00 68 PHE A N 17
ATOM 25429 C CA . PHE A 1 68 ? -2.370 -8.637 -6.724 1.00 0.00 68 PHE A CA 17
ATOM 25430 C C . PHE A 1 68 ? -2.182 -8.175 -8.178 1.00 0.00 68 PHE A C 17
ATOM 25431 O O . PHE A 1 68 ? -2.870 -7.254 -8.616 1.00 0.00 68 PHE A O 17
ATOM 25447 N N . GLN A 1 69 ? -1.276 -8.809 -8.932 1.00 0.00 69 GLN A N 17
ATOM 25448 C CA . GLN A 1 69 ? -0.892 -8.449 -10.299 1.00 0.00 69 GLN A CA 17
ATOM 25449 C C . GLN A 1 69 ? -0.312 -7.019 -10.362 1.00 0.00 69 GLN A C 17
ATOM 25450 O O . GLN A 1 69 ? -0.692 -6.223 -11.217 1.00 0.00 69 GLN A O 17
ATOM 25462 N N . VAL A 1 70 ? 0.575 -6.667 -9.417 1.00 0.00 70 VAL A N 17
ATOM 25463 C CA . VAL A 1 70 ? 1.217 -5.340 -9.294 1.00 0.00 70 VAL A CA 17
ATOM 25464 C C . VAL A 1 70 ? 1.869 -4.874 -10.613 1.00 0.00 70 VAL A C 17
ATOM 25465 O O . VAL A 1 70 ? 2.536 -5.652 -11.296 1.00 0.00 70 VAL A O 17
ATOM 25478 N N . LYS A 1 71 ? 1.656 -3.595 -10.965 1.00 0.00 71 LYS A N 17
ATOM 25479 C CA . LYS A 1 71 ? 2.175 -2.937 -12.176 1.00 0.00 71 LYS A CA 17
ATOM 25480 C C . LYS A 1 71 ? 3.686 -2.621 -12.075 1.00 0.00 71 LYS A C 17
ATOM 25481 O O . LYS A 1 71 ? 4.519 -3.521 -12.218 1.00 0.00 71 LYS A O 17
ATOM 25496 N N . LEU A 1 72 ? 4.054 -1.360 -11.823 1.00 0.00 72 LEU A N 17
ATOM 25497 C CA . LEU A 1 72 ? 5.403 -0.993 -11.392 1.00 0.00 72 LEU A CA 17
ATOM 25498 C C . LEU A 1 72 ? 5.597 -1.482 -9.954 1.00 0.00 72 LEU A C 17
ATOM 25499 O O . LEU A 1 72 ? 4.653 -1.544 -9.172 1.00 0.00 72 LEU A O 17
ATOM 25514 N N . TRP A 1 73 ? 6.826 -1.837 -9.598 1.00 0.00 73 TRP A N 17
ATOM 25515 C CA . TRP A 1 73 ? 7.124 -2.479 -8.322 1.00 0.00 73 TRP A CA 17
ATOM 25516 C C . TRP A 1 73 ? 6.727 -1.652 -7.074 1.00 0.00 73 TRP A C 17
ATOM 25517 O O . TRP A 1 73 ? 6.096 -2.245 -6.190 1.00 0.00 73 TRP A O 17
ATOM 25537 N N . PRO A 1 74 ? 7.011 -0.326 -6.979 1.00 0.00 74 PRO A N 17
ATOM 25538 C CA . PRO A 1 74 ? 6.486 0.504 -5.909 1.00 0.00 74 PRO A CA 17
ATOM 25539 C C . PRO A 1 74 ? 5.025 0.889 -6.218 1.00 0.00 74 PRO A C 17
ATOM 25540 O O . PRO A 1 74 ? 4.754 1.884 -6.894 1.00 0.00 74 PRO A O 17
ATOM 25548 N N . THR A 1 75 ? 4.090 0.082 -5.714 1.00 0.00 75 THR A N 17
ATOM 25549 C CA . THR A 1 75 ? 2.641 0.233 -5.896 1.00 0.00 75 THR A CA 17
ATOM 25550 C C . THR A 1 75 ? 1.953 -0.092 -4.590 1.00 0.00 75 THR A C 17
ATOM 25551 O O . THR A 1 75 ? 2.421 -0.922 -3.815 1.00 0.00 75 THR A O 17
ATOM 25562 N N . PHE A 1 76 ? 0.804 0.539 -4.373 1.00 0.00 76 PHE A N 17
ATOM 25563 C CA . PHE A 1 76 ? -0.058 0.288 -3.225 1.00 0.00 76 PHE A CA 17
ATOM 25564 C C . PHE A 1 76 ? -1.532 0.270 -3.661 1.00 0.00 76 PHE A C 17
ATOM 25565 O O . PHE A 1 76 ? -2.006 1.159 -4.370 1.00 0.00 76 PHE A O 17
ATOM 25581 N N . VAL A 1 77 ? -2.235 -0.786 -3.242 1.00 0.00 77 VAL A N 17
ATOM 25582 C CA . VAL A 1 77 ? -3.597 -1.135 -3.668 1.00 0.00 77 VAL A CA 17
ATOM 25583 C C . VAL A 1 77 ? -4.564 -0.910 -2.504 1.00 0.00 77 VAL A C 17
ATOM 25584 O O . VAL A 1 77 ? -4.384 -1.493 -1.431 1.00 0.00 77 VAL A O 17
ATOM 25597 N N . PHE A 1 78 ? -5.560 -0.048 -2.707 1.00 0.00 78 PHE A N 17
ATOM 25598 C CA . PHE A 1 78 ? -6.545 0.331 -1.698 1.00 0.00 78 PHE A CA 17
ATOM 25599 C C . PHE A 1 78 ? -7.692 -0.690 -1.716 1.00 0.00 78 PHE A C 17
ATOM 25600 O O . PHE A 1 78 ? -8.409 -0.827 -2.712 1.00 0.00 78 PHE A O 17
ATOM 25616 N N . LEU A 1 79 ? -7.861 -1.416 -0.612 1.00 0.00 79 LEU A N 17
ATOM 25617 C CA . LEU A 1 79 ? -8.929 -2.392 -0.395 1.00 0.00 79 LEU A CA 17
ATOM 25618 C C . LEU A 1 79 ? -9.964 -1.852 0.604 1.00 0.00 79 LEU A C 17
ATOM 25619 O O . LEU A 1 79 ? -9.649 -1.025 1.465 1.00 0.00 79 LEU A O 17
ATOM 25634 N N . ARG A 1 80 ? -11.189 -2.364 0.494 1.00 0.00 80 ARG A N 17
ATOM 25635 C CA . ARG A 1 80 ? -12.325 -2.082 1.375 1.00 0.00 80 ARG A CA 17
ATOM 25636 C C . ARG A 1 80 ? -13.353 -3.211 1.224 1.00 0.00 80 ARG A C 17
ATOM 25637 O O . ARG A 1 80 ? -13.656 -3.629 0.109 1.00 0.00 80 ARG A O 17
ATOM 25655 N N . ASP A 1 81 ? -13.809 -3.771 2.349 1.00 0.00 81 ASP A N 17
ATOM 25656 C CA . ASP A 1 81 ? -14.651 -4.983 2.415 1.00 0.00 81 ASP A CA 17
ATOM 25657 C C . ASP A 1 81 ? -13.958 -6.230 1.793 1.00 0.00 81 ASP A C 17
ATOM 25658 O O . ASP A 1 81 ? -14.620 -7.162 1.333 1.00 0.00 81 ASP A O 17
ATOM 25666 N N . GLY A 1 82 ? -12.615 -6.225 1.728 1.00 0.00 82 GLY A N 17
ATOM 25667 C CA . GLY A 1 82 ? -11.787 -7.276 1.110 1.00 0.00 82 GLY A CA 17
ATOM 25668 C C . GLY A 1 82 ? -11.635 -7.167 -0.414 1.00 0.00 82 GLY A C 17
ATOM 25669 O O . GLY A 1 82 ? -10.856 -7.924 -0.997 1.00 0.00 82 GLY A O 17
ATOM 25673 N N . ARG A 1 83 ? -12.329 -6.222 -1.062 1.00 0.00 83 ARG A N 17
ATOM 25674 C CA . ARG A 1 83 ? -12.297 -5.949 -2.500 1.00 0.00 83 ARG A CA 17
ATOM 25675 C C . ARG A 1 83 ? -11.437 -4.711 -2.779 1.00 0.00 83 ARG A C 17
ATOM 25676 O O . ARG A 1 83 ? -11.465 -3.738 -2.025 1.00 0.00 83 ARG A O 17
ATOM 25694 N N . GLU A 1 84 ? -10.675 -4.736 -3.868 1.00 0.00 84 GLU A N 17
ATOM 25695 C CA . GLU A 1 84 ? -9.938 -3.570 -4.368 1.00 0.00 84 GLU A CA 17
ATOM 25696 C C . GLU A 1 84 ? -10.925 -2.469 -4.792 1.00 0.00 84 GLU A C 17
ATOM 25697 O O . GLU A 1 84 ? -11.766 -2.689 -5.663 1.00 0.00 84 GLU A O 17
ATOM 25707 N N . VAL A 1 85 ? -10.790 -1.287 -4.186 1.00 0.00 85 VAL A N 17
ATOM 25708 C CA . VAL A 1 85 ? -11.530 -0.065 -4.561 1.00 0.00 85 VAL A CA 17
ATOM 25709 C C . VAL A 1 85 ? -10.721 0.845 -5.494 1.00 0.00 85 VAL A C 17
ATOM 25710 O O . VAL A 1 85 ? -11.307 1.625 -6.248 1.00 0.00 85 VAL A O 17
ATOM 25723 N N . ALA A 1 86 ? -9.386 0.718 -5.481 1.00 0.00 86 ALA A N 17
ATOM 25724 C CA . ALA A 1 86 ? -8.426 1.503 -6.257 1.00 0.00 86 ALA A CA 17
ATOM 25725 C C . ALA A 1 86 ? -6.997 0.960 -6.091 1.00 0.00 86 ALA A C 17
ATOM 25726 O O . ALA A 1 86 ? -6.751 0.075 -5.279 1.00 0.00 86 ALA A O 17
ATOM 25733 N N . ARG A 1 87 ? -6.054 1.582 -6.793 1.00 0.00 87 ARG A N 17
ATOM 25734 C CA . ARG A 1 87 ? -4.620 1.470 -6.529 1.00 0.00 87 ARG A CA 17
ATOM 25735 C C . ARG A 1 87 ? -3.882 2.714 -7.020 1.00 0.00 87 ARG A C 17
ATOM 25736 O O . ARG A 1 87 ? -4.346 3.399 -7.934 1.00 0.00 87 ARG A O 17
ATOM 25754 N N . VAL A 1 88 ? -2.729 2.985 -6.423 1.00 0.00 88 VAL A N 17
ATOM 25755 C CA . VAL A 1 88 ? -1.805 4.042 -6.857 1.00 0.00 88 VAL A CA 17
ATOM 25756 C C . VAL A 1 88 ? -0.462 3.386 -7.184 1.00 0.00 88 VAL A C 17
ATOM 25757 O O . VAL A 1 88 ? 0.116 2.679 -6.357 1.00 0.00 88 VAL A O 17
ATOM 25770 N N . VAL A 1 89 ? 0.023 3.631 -8.399 1.00 0.00 89 VAL A N 17
ATOM 25771 C CA . VAL A 1 89 ? 1.331 3.180 -8.918 1.00 0.00 89 VAL A CA 17
ATOM 25772 C C . VAL A 1 89 ? 2.260 4.394 -8.959 1.00 0.00 89 VAL A C 17
ATOM 25773 O O . VAL A 1 89 ? 1.826 5.469 -9.379 1.00 0.00 89 VAL A O 17
ATOM 25786 N N . ARG A 1 90 ? 3.523 4.231 -8.539 1.00 0.00 90 ARG A N 17
ATOM 25787 C CA . ARG A 1 90 ? 4.598 5.217 -8.606 1.00 0.00 90 ARG A CA 17
ATOM 25788 C C . ARG A 1 90 ? 4.174 6.674 -8.255 1.00 0.00 90 ARG A C 17
ATOM 25789 O O . ARG A 1 90 ? 3.941 7.466 -9.176 1.00 0.00 90 ARG A O 17
ATOM 25807 N N . PRO A 1 91 ? 4.065 7.036 -6.958 1.00 0.00 91 PRO A N 17
ATOM 25808 C CA . PRO A 1 91 ? 3.576 8.344 -6.517 1.00 0.00 91 PRO A CA 17
ATOM 25809 C C . PRO A 1 91 ? 4.476 9.477 -7.043 1.00 0.00 91 PRO A C 17
ATOM 25810 O O . PRO A 1 91 ? 5.696 9.419 -6.886 1.00 0.00 91 PRO A O 17
ATOM 25818 N N . GLY A 1 92 ? 3.870 10.496 -7.666 1.00 0.00 92 GLY A N 17
ATOM 25819 C CA . GLY A 1 92 ? 4.586 11.642 -8.257 1.00 0.00 92 GLY A CA 17
ATOM 25820 C C . GLY A 1 92 ? 4.858 12.777 -7.268 1.00 0.00 92 GLY A C 17
ATOM 25821 O O . GLY A 1 92 ? 5.892 13.437 -7.359 1.00 0.00 92 GLY A O 17
ATOM 25825 N N . SER A 1 93 ? 3.954 12.978 -6.312 1.00 0.00 93 SER A N 17
ATOM 25826 C CA . SER A 1 93 ? 4.008 13.961 -5.222 1.00 0.00 93 SER A CA 17
ATOM 25827 C C . SER A 1 93 ? 2.827 13.732 -4.266 1.00 0.00 93 SER A C 17
ATOM 25828 O O . SER A 1 93 ? 1.857 13.057 -4.626 1.00 0.00 93 SER A O 17
ATOM 25835 N N . ALA A 1 94 ? 2.878 14.306 -3.058 1.00 0.00 94 ALA A N 17
ATOM 25836 C CA . ALA A 1 94 ? 1.831 14.194 -2.045 1.00 0.00 94 ALA A CA 17
ATOM 25837 C C . ALA A 1 94 ? 0.462 14.636 -2.577 1.00 0.00 94 ALA A C 17
ATOM 25838 O O . ALA A 1 94 ? -0.528 13.987 -2.275 1.00 0.00 94 ALA A O 17
ATOM 25845 N N . SER A 1 95 ? 0.408 15.630 -3.459 1.00 0.00 95 SER A N 17
ATOM 25846 C CA . SER A 1 95 ? -0.828 16.044 -4.147 1.00 0.00 95 SER A CA 17
ATOM 25847 C C . SER A 1 95 ? -1.530 14.890 -4.894 1.00 0.00 95 SER A C 17
ATOM 25848 O O . SER A 1 95 ? -2.760 14.815 -4.884 1.00 0.00 95 SER A O 17
ATOM 25855 N N . VAL A 1 96 ? -0.772 13.961 -5.495 1.00 0.00 96 VAL A N 17
ATOM 25856 C CA . VAL A 1 96 ? -1.284 12.790 -6.227 1.00 0.00 96 VAL A CA 17
ATOM 25857 C C . VAL A 1 96 ? -1.687 11.672 -5.257 1.00 0.00 96 VAL A C 17
ATOM 25858 O O . VAL A 1 96 ? -2.731 11.039 -5.432 1.00 0.00 96 VAL A O 17
ATOM 25871 N N . LEU A 1 97 ? -0.880 11.441 -4.212 1.00 0.00 97 LEU A N 17
ATOM 25872 C CA . LEU A 1 97 ? -1.153 10.411 -3.214 1.00 0.00 97 LEU A CA 17
ATOM 25873 C C . LEU A 1 97 ? -2.358 10.773 -2.335 1.00 0.00 97 LEU A C 17
ATOM 25874 O O . LEU A 1 97 ? -3.278 9.971 -2.207 1.00 0.00 97 LEU A O 17
ATOM 25889 N N . GLU A 1 98 ? -2.392 11.991 -1.791 1.00 0.00 98 GLU A N 17
ATOM 25890 C CA . GLU A 1 98 ? -3.527 12.539 -1.040 1.00 0.00 98 GLU A CA 17
ATOM 25891 C C . GLU A 1 98 ? -4.835 12.536 -1.837 1.00 0.00 98 GLU A C 17
ATOM 25892 O O . GLU A 1 98 ? -5.871 12.160 -1.285 1.00 0.00 98 GLU A O 17
ATOM 25902 N N . GLU A 1 99 ? -4.795 12.903 -3.127 1.00 0.00 99 GLU A N 17
ATOM 25903 C CA . GLU A 1 99 ? -5.953 12.887 -4.040 1.00 0.00 99 GLU A CA 17
ATOM 25904 C C . GLU A 1 99 ? -6.602 11.499 -4.143 1.00 0.00 99 GLU A C 17
ATOM 25905 O O . GLU A 1 99 ? -7.825 11.375 -4.246 1.00 0.00 99 GLU A O 17
ATOM 25915 N N . ALA A 1 100 ? -5.803 10.436 -4.101 1.00 0.00 100 ALA A N 17
ATOM 25916 C CA . ALA A 1 100 ? -6.327 9.081 -4.024 1.00 0.00 100 ALA A CA 17
ATOM 25917 C C . ALA A 1 100 ? -6.849 8.762 -2.619 1.00 0.00 100 ALA A C 17
ATOM 25918 O O . ALA A 1 100 ? -7.986 8.311 -2.485 1.00 0.00 100 ALA A O 17
ATOM 25925 N N . PHE A 1 101 ? -6.090 9.067 -1.562 1.00 0.00 101 PHE A N 17
ATOM 25926 C CA . PHE A 1 101 ? -6.479 8.754 -0.186 1.00 0.00 101 PHE A CA 17
ATOM 25927 C C . PHE A 1 101 ? -7.863 9.326 0.155 1.00 0.00 101 PHE A C 17
ATOM 25928 O O . PHE A 1 101 ? -8.742 8.586 0.599 1.00 0.00 101 PHE A O 17
ATOM 25944 N N . GLU A 1 102 ? -8.084 10.617 -0.112 1.00 0.00 102 GLU A N 17
ATOM 25945 C CA . GLU A 1 102 ? -9.380 11.263 0.109 1.00 0.00 102 GLU A CA 17
ATOM 25946 C C . GLU A 1 102 ? -10.509 10.650 -0.726 1.00 0.00 102 GLU A C 17
ATOM 25947 O O . GLU A 1 102 ? -11.641 10.557 -0.256 1.00 0.00 102 GLU A O 17
ATOM 25957 N N . SER A 1 103 ? -10.211 10.171 -1.932 1.00 0.00 103 SER A N 17
ATOM 25958 C CA . SER A 1 103 ? -11.199 9.502 -2.785 1.00 0.00 103 SER A CA 17
ATOM 25959 C C . SER A 1 103 ? -11.658 8.148 -2.210 1.00 0.00 103 SER A C 17
ATOM 25960 O O . SER A 1 103 ? -12.829 7.781 -2.343 1.00 0.00 103 SER A O 17
ATOM 25967 N N . LEU A 1 104 ? -10.763 7.424 -1.517 1.00 0.00 104 LEU A N 17
ATOM 25968 C CA . LEU A 1 104 ? -11.057 6.093 -0.958 1.00 0.00 104 LEU A CA 17
ATOM 25969 C C . LEU A 1 104 ? -11.524 6.148 0.505 1.00 0.00 104 LEU A C 17
ATOM 25970 O O . LEU A 1 104 ? -12.274 5.269 0.938 1.00 0.00 104 LEU A O 17
ATOM 25985 N N . VAL A 1 105 ? -11.133 7.185 1.251 1.00 0.00 105 VAL A N 17
ATOM 25986 C CA . VAL A 1 105 ? -11.617 7.447 2.614 1.00 0.00 105 VAL A CA 17
ATOM 25987 C C . VAL A 1 105 ? -13.053 8.003 2.614 1.00 0.00 105 VAL A C 17
ATOM 25988 O O . VAL A 1 105 ? -13.793 7.786 3.571 1.00 0.00 105 VAL A O 17
ATOM 26001 N N . GLY A 1 106 ? -13.447 8.711 1.544 1.00 0.00 106 GLY A N 17
ATOM 26002 C CA . GLY A 1 106 ? -14.763 9.329 1.342 1.00 0.00 106 GLY A CA 17
ATOM 26003 C C . GLY A 1 106 ? -14.777 10.856 1.457 1.00 0.00 106 GLY A C 17
ATOM 26004 O O . GLY A 1 106 ? -15.739 11.486 1.019 1.00 0.00 106 GLY A O 17
ATOM 26008 N N . GLU A 1 107 ? -13.706 11.466 1.978 1.00 0.00 107 GLU A N 17
ATOM 26009 C CA . GLU A 1 107 ? -13.532 12.923 2.095 1.00 0.00 107 GLU A CA 17
ATOM 26010 C C . GLU A 1 107 ? -13.671 13.658 0.747 1.00 0.00 107 GLU A C 17
ATOM 26011 O O . GLU A 1 107 ? -14.158 14.788 0.708 1.00 0.00 107 GLU A O 17
ATOM 26021 N N . GLY A 1 108 ? -13.336 12.997 -0.364 1.00 0.00 108 GLY A N 17
ATOM 26022 C CA . GLY A 1 108 ? -13.482 13.542 -1.723 1.00 0.00 108 GLY A CA 17
ATOM 26023 C C . GLY A 1 108 ? -14.929 13.773 -2.171 1.00 0.00 108 GLY A C 17
ATOM 26024 O O . GLY A 1 108 ? -15.157 14.517 -3.127 1.00 0.00 108 GLY A O 17
ATOM 26028 N N . MET A 1 1 ? 5.153 4.086 10.378 1.00 0.00 1 MET A N 18
ATOM 26029 C CA . MET A 1 1 ? 5.909 4.267 9.135 1.00 0.00 1 MET A CA 18
ATOM 26030 C C . MET A 1 1 ? 7.422 4.381 9.352 1.00 0.00 1 MET A C 18
ATOM 26031 O O . MET A 1 1 ? 8.197 4.145 8.426 1.00 0.00 1 MET A O 18
ATOM 26043 N N . LYS A 1 2 ? 7.855 4.693 10.584 1.00 0.00 2 LYS A N 18
ATOM 26044 C CA . LYS A 1 2 ? 9.259 4.556 11.016 1.00 0.00 2 LYS A CA 18
ATOM 26045 C C . LYS A 1 2 ? 9.660 3.077 11.214 1.00 0.00 2 LYS A C 18
ATOM 26046 O O . LYS A 1 2 ? 10.838 2.733 11.094 1.00 0.00 2 LYS A O 18
ATOM 26061 N N . THR A 1 3 ? 8.676 2.205 11.474 1.00 0.00 3 THR A N 18
ATOM 26062 C CA . THR A 1 3 ? 8.799 0.737 11.557 1.00 0.00 3 THR A CA 18
ATOM 26063 C C . THR A 1 3 ? 9.017 0.149 10.162 1.00 0.00 3 THR A C 18
ATOM 26064 O O . THR A 1 3 ? 8.426 0.615 9.187 1.00 0.00 3 THR A O 18
ATOM 26075 N N . ARG A 1 4 ? 9.874 -0.877 10.078 1.00 0.00 4 ARG A N 18
ATOM 26076 C CA . ARG A 1 4 ? 10.309 -1.515 8.828 1.00 0.00 4 ARG A CA 18
ATOM 26077 C C . ARG A 1 4 ? 9.183 -2.287 8.109 1.00 0.00 4 ARG A C 18
ATOM 26078 O O . ARG A 1 4 ? 8.128 -2.584 8.675 1.00 0.00 4 ARG A O 18
ATOM 26096 N N . TYR A 1 5 ? 9.445 -2.676 6.858 1.00 0.00 5 TYR A N 18
ATOM 26097 C CA . TYR A 1 5 ? 8.672 -3.676 6.106 1.00 0.00 5 TYR A CA 18
ATOM 26098 C C . TYR A 1 5 ? 8.641 -5.065 6.798 1.00 0.00 5 TYR A C 18
ATOM 26099 O O . TYR A 1 5 ? 9.482 -5.360 7.649 1.00 0.00 5 TYR A O 18
ATOM 26116 N N . SER A 1 6 ? 7.705 -5.937 6.404 1.00 0.00 6 SER A N 18
ATOM 26117 C CA . SER A 1 6 ? 7.583 -7.293 6.966 1.00 0.00 6 SER A CA 18
ATOM 26118 C C . SER A 1 6 ? 7.302 -8.401 5.938 1.00 0.00 6 SER A C 18
ATOM 26119 O O . SER A 1 6 ? 6.474 -8.247 5.038 1.00 0.00 6 SER A O 18
ATOM 26126 N N . ALA A 1 7 ? 7.944 -9.558 6.116 1.00 0.00 7 ALA A N 18
ATOM 26127 C CA . ALA A 1 7 ? 7.682 -10.790 5.366 1.00 0.00 7 ALA A CA 18
ATOM 26128 C C . ALA A 1 7 ? 6.485 -11.597 5.918 1.00 0.00 7 ALA A C 18
ATOM 26129 O O . ALA A 1 7 ? 6.035 -12.548 5.277 1.00 0.00 7 ALA A O 18
ATOM 26136 N N . GLU A 1 8 ? 5.945 -11.218 7.080 1.00 0.00 8 GLU A N 18
ATOM 26137 C CA . GLU A 1 8 ? 4.917 -11.969 7.824 1.00 0.00 8 GLU A CA 18
ATOM 26138 C C . GLU A 1 8 ? 3.482 -11.660 7.350 1.00 0.00 8 GLU A C 18
ATOM 26139 O O . GLU A 1 8 ? 2.505 -11.898 8.066 1.00 0.00 8 GLU A O 18
ATOM 26149 N N . ALA A 1 9 ? 3.346 -11.113 6.139 1.00 0.00 9 ALA A N 18
ATOM 26150 C CA . ALA A 1 9 ? 2.065 -10.786 5.515 1.00 0.00 9 ALA A CA 18
ATOM 26151 C C . ALA A 1 9 ? 1.211 -12.035 5.184 1.00 0.00 9 ALA A C 18
ATOM 26152 O O . ALA A 1 9 ? 1.762 -13.122 4.960 1.00 0.00 9 ALA A O 18
ATOM 26159 N N . PRO A 1 10 ? -0.126 -11.879 5.112 1.00 0.00 10 PRO A N 18
ATOM 26160 C CA . PRO A 1 10 ? -1.063 -12.925 4.694 1.00 0.00 10 PRO A CA 18
ATOM 26161 C C . PRO A 1 10 ? -0.988 -13.226 3.191 1.00 0.00 10 PRO A C 18
ATOM 26162 O O . PRO A 1 10 ? -0.464 -12.435 2.401 1.00 0.00 10 PRO A O 18
ATOM 26170 N N . ALA A 1 11 ? -1.586 -14.354 2.789 1.00 0.00 11 ALA A N 18
ATOM 26171 C CA . ALA A 1 11 ? -1.937 -14.619 1.391 1.00 0.00 11 ALA A CA 18
ATOM 26172 C C . ALA A 1 11 ? -3.204 -13.832 1.001 1.00 0.00 11 ALA A C 18
ATOM 26173 O O . ALA A 1 11 ? -4.044 -13.551 1.859 1.00 0.00 11 ALA A O 18
ATOM 26180 N N . ARG A 1 12 ? -3.390 -13.522 -0.288 1.00 0.00 12 ARG A N 18
ATOM 26181 C CA . ARG A 1 12 ? -4.498 -12.661 -0.736 1.00 0.00 12 ARG A CA 18
ATOM 26182 C C . ARG A 1 12 ? -5.880 -13.248 -0.397 1.00 0.00 12 ARG A C 18
ATOM 26183 O O . ARG A 1 12 ? -6.785 -12.528 0.018 1.00 0.00 12 ARG A O 18
ATOM 26201 N N . ASP A 1 13 ? -6.019 -14.566 -0.510 1.00 0.00 13 ASP A N 18
ATOM 26202 C CA . ASP A 1 13 ? -7.226 -15.330 -0.144 1.00 0.00 13 ASP A CA 18
ATOM 26203 C C . ASP A 1 13 ? -7.533 -15.346 1.370 1.00 0.00 13 ASP A C 18
ATOM 26204 O O . ASP A 1 13 ? -8.673 -15.615 1.751 1.00 0.00 13 ASP A O 18
ATOM 26212 N N . GLU A 1 14 ? -6.549 -15.064 2.229 1.00 0.00 14 GLU A N 18
ATOM 26213 C CA . GLU A 1 14 ? -6.730 -14.895 3.676 1.00 0.00 14 GLU A CA 18
ATOM 26214 C C . GLU A 1 14 ? -7.000 -13.423 4.029 1.00 0.00 14 GLU A C 18
ATOM 26215 O O . GLU A 1 14 ? -7.846 -13.121 4.874 1.00 0.00 14 GLU A O 18
ATOM 26225 N N . LEU A 1 15 ? -6.329 -12.494 3.338 1.00 0.00 15 LEU A N 18
ATOM 26226 C CA . LEU A 1 15 ? -6.546 -11.050 3.412 1.00 0.00 15 LEU A CA 18
ATOM 26227 C C . LEU A 1 15 ? -7.943 -10.647 2.908 1.00 0.00 15 LEU A C 18
ATOM 26228 O O . LEU A 1 15 ? -8.534 -9.715 3.440 1.00 0.00 15 LEU A O 18
ATOM 26243 N N . ASP A 1 16 ? -8.519 -11.388 1.958 1.00 0.00 16 ASP A N 18
ATOM 26244 C CA . ASP A 1 16 ? -9.897 -11.263 1.463 1.00 0.00 16 ASP A CA 18
ATOM 26245 C C . ASP A 1 16 ? -10.957 -11.318 2.585 1.00 0.00 16 ASP A C 18
ATOM 26246 O O . ASP A 1 16 ? -12.046 -10.758 2.443 1.00 0.00 16 ASP A O 18
ATOM 26254 N N . ARG A 1 17 ? -10.626 -11.961 3.710 1.00 0.00 17 ARG A N 18
ATOM 26255 C CA . ARG A 1 17 ? -11.506 -12.095 4.869 1.00 0.00 17 ARG A CA 18
ATOM 26256 C C . ARG A 1 17 ? -11.542 -10.829 5.750 1.00 0.00 17 ARG A C 18
ATOM 26257 O O . ARG A 1 17 ? -12.390 -10.750 6.647 1.00 0.00 17 ARG A O 18
ATOM 26275 N N . LEU A 1 18 ? -10.639 -9.857 5.538 1.00 0.00 18 LEU A N 18
ATOM 26276 C CA . LEU A 1 18 ? -10.609 -8.611 6.341 1.00 0.00 18 LEU A CA 18
ATOM 26277 C C . LEU A 1 18 ? -11.866 -7.742 6.168 1.00 0.00 18 LEU A C 18
ATOM 26278 O O . LEU A 1 18 ? -12.652 -7.924 5.239 1.00 0.00 18 LEU A O 18
ATOM 26293 N N . ALA A 1 19 ? -11.999 -6.747 7.044 1.00 0.00 19 ALA A N 18
ATOM 26294 C CA . ALA A 1 19 ? -12.961 -5.658 6.902 1.00 0.00 19 ALA A CA 18
ATOM 26295 C C . ALA A 1 19 ? -12.395 -4.335 7.461 1.00 0.00 19 ALA A C 18
ATOM 26296 O O . ALA A 1 19 ? -11.676 -4.321 8.464 1.00 0.00 19 ALA A O 18
ATOM 26303 N N . GLY A 1 20 ? -12.732 -3.230 6.788 1.00 0.00 20 GLY A N 18
ATOM 26304 C CA . GLY A 1 20 ? -12.246 -1.862 7.054 1.00 0.00 20 GLY A CA 18
ATOM 26305 C C . GLY A 1 20 ? -11.229 -1.392 5.999 1.00 0.00 20 GLY A C 18
ATOM 26306 O O . GLY A 1 20 ? -10.687 -2.233 5.272 1.00 0.00 20 GLY A O 18
ATOM 26310 N N . PRO A 1 21 ? -10.973 -0.072 5.883 1.00 0.00 21 PRO A N 18
ATOM 26311 C CA . PRO A 1 21 ? -10.066 0.475 4.877 1.00 0.00 21 PRO A CA 18
ATOM 26312 C C . PRO A 1 21 ? -8.611 0.154 5.230 1.00 0.00 21 PRO A C 18
ATOM 26313 O O . PRO A 1 21 ? -8.125 0.508 6.303 1.00 0.00 21 PRO A O 18
ATOM 26321 N N . THR A 1 22 ? -7.923 -0.526 4.308 1.00 0.00 22 THR A N 18
ATOM 26322 C CA . THR A 1 22 ? -6.540 -1.002 4.484 1.00 0.00 22 THR A CA 18
ATOM 26323 C C . THR A 1 22 ? -5.784 -0.840 3.178 1.00 0.00 22 THR A C 18
ATOM 26324 O O . THR A 1 22 ? -6.214 -1.340 2.143 1.00 0.00 22 THR A O 18
ATOM 26335 N N . LEU A 1 23 ? -4.627 -0.185 3.217 1.00 0.00 23 LEU A N 18
ATOM 26336 C CA . LEU A 1 23 ? -3.713 -0.099 2.084 1.00 0.00 23 LEU A CA 18
ATOM 26337 C C . LEU A 1 23 ? -2.653 -1.197 2.187 1.00 0.00 23 LEU A C 18
ATOM 26338 O O . LEU A 1 23 ? -2.032 -1.366 3.234 1.00 0.00 23 LEU A O 18
ATOM 26353 N N . VAL A 1 24 ? -2.432 -1.938 1.103 1.00 0.00 24 VAL A N 18
ATOM 26354 C CA . VAL A 1 24 ? -1.433 -3.021 1.021 1.00 0.00 24 VAL A CA 18
ATOM 26355 C C . VAL A 1 24 ? -0.312 -2.598 0.071 1.00 0.00 24 VAL A C 18
ATOM 26356 O O . VAL A 1 24 ? -0.564 -2.440 -1.123 1.00 0.00 24 VAL A O 18
ATOM 26369 N N . GLU A 1 25 ? 0.890 -2.403 0.612 1.00 0.00 25 GLU A N 18
ATOM 26370 C CA . GLU A 1 25 ? 2.061 -1.853 -0.075 1.00 0.00 25 GLU A CA 18
ATOM 26371 C C . GLU A 1 25 ? 3.144 -2.918 -0.292 1.00 0.00 25 GLU A C 18
ATOM 26372 O O . GLU A 1 25 ? 3.579 -3.574 0.659 1.00 0.00 25 GLU A O 18
ATOM 26382 N N . PHE A 1 26 ? 3.606 -3.054 -1.540 1.00 0.00 26 PHE A N 18
ATOM 26383 C CA . PHE A 1 26 ? 4.664 -3.973 -1.949 1.00 0.00 26 PHE A CA 18
ATOM 26384 C C . PHE A 1 26 ? 5.995 -3.231 -2.132 1.00 0.00 26 PHE A C 18
ATOM 26385 O O . PHE A 1 26 ? 6.044 -2.130 -2.686 1.00 0.00 26 PHE A O 18
ATOM 26401 N N . GLY A 1 27 ? 7.077 -3.865 -1.685 1.00 0.00 27 GLY A N 18
ATOM 26402 C CA . GLY A 1 27 ? 8.436 -3.321 -1.720 1.00 0.00 27 GLY A CA 18
ATOM 26403 C C . GLY A 1 27 ? 9.344 -3.979 -0.689 1.00 0.00 27 GLY A C 18
ATOM 26404 O O . GLY A 1 27 ? 9.113 -5.125 -0.296 1.00 0.00 27 GLY A O 18
ATOM 26408 N N . THR A 1 28 ? 10.364 -3.253 -0.242 1.00 0.00 28 THR A N 18
ATOM 26409 C CA . THR A 1 28 ? 11.260 -3.617 0.874 1.00 0.00 28 THR A CA 18
ATOM 26410 C C . THR A 1 28 ? 11.617 -2.361 1.662 1.00 0.00 28 THR A C 18
ATOM 26411 O O . THR A 1 28 ? 11.208 -1.258 1.312 1.00 0.00 28 THR A O 18
ATOM 26422 N N . ASP A 1 29 ? 12.400 -2.484 2.733 1.00 0.00 29 ASP A N 18
ATOM 26423 C CA . ASP A 1 29 ? 12.865 -1.322 3.500 1.00 0.00 29 ASP A CA 18
ATOM 26424 C C . ASP A 1 29 ? 14.139 -0.688 2.895 1.00 0.00 29 ASP A C 18
ATOM 26425 O O . ASP A 1 29 ? 14.609 0.340 3.387 1.00 0.00 29 ASP A O 18
ATOM 26433 N N . TRP A 1 30 ? 14.690 -1.283 1.828 1.00 0.00 30 TRP A N 18
ATOM 26434 C CA . TRP A 1 30 ? 16.038 -1.002 1.317 1.00 0.00 30 TRP A CA 18
ATOM 26435 C C . TRP A 1 30 ? 16.127 -0.611 -0.173 1.00 0.00 30 TRP A C 18
ATOM 26436 O O . TRP A 1 30 ? 17.167 -0.095 -0.584 1.00 0.00 30 TRP A O 18
ATOM 26456 N N . CYS A 1 31 ? 15.074 -0.791 -0.986 1.00 0.00 31 CYS A N 18
ATOM 26457 C CA . CYS A 1 31 ? 15.061 -0.316 -2.380 1.00 0.00 31 CYS A CA 18
ATOM 26458 C C . CYS A 1 31 ? 14.999 1.222 -2.446 1.00 0.00 31 CYS A C 18
ATOM 26459 O O . CYS A 1 31 ? 14.293 1.857 -1.653 1.00 0.00 31 CYS A O 18
ATOM 26466 N N . GLY A 1 32 ? 15.692 1.821 -3.428 1.00 0.00 32 GLY A N 18
ATOM 26467 C CA . GLY A 1 32 ? 15.686 3.264 -3.705 1.00 0.00 32 GLY A CA 18
ATOM 26468 C C . GLY A 1 32 ? 14.333 3.801 -4.178 1.00 0.00 32 GLY A C 18
ATOM 26469 O O . GLY A 1 32 ? 14.054 4.982 -3.973 1.00 0.00 32 GLY A O 18
ATOM 26473 N N . HIS A 1 33 ? 13.461 2.956 -4.741 1.00 0.00 33 HIS A N 18
ATOM 26474 C CA . HIS A 1 33 ? 12.054 3.318 -4.952 1.00 0.00 33 HIS A CA 18
ATOM 26475 C C . HIS A 1 33 ? 11.332 3.504 -3.607 1.00 0.00 33 HIS A C 18
ATOM 26476 O O . HIS A 1 33 ? 10.657 4.512 -3.372 1.00 0.00 33 HIS A O 18
ATOM 26490 N N . CYS A 1 34 ? 11.502 2.547 -2.691 1.00 0.00 34 CYS A N 18
ATOM 26491 C CA . CYS A 1 34 ? 10.896 2.586 -1.365 1.00 0.00 34 CYS A CA 18
ATOM 26492 C C . CYS A 1 34 ? 11.353 3.784 -0.537 1.00 0.00 34 CYS A C 18
ATOM 26493 O O . CYS A 1 34 ? 10.534 4.371 0.162 1.00 0.00 34 CYS A O 18
ATOM 26500 N N . GLN A 1 35 ? 12.618 4.187 -0.637 1.00 0.00 35 GLN A N 18
ATOM 26501 C CA . GLN A 1 35 ? 13.131 5.319 0.142 1.00 0.00 35 GLN A CA 18
ATOM 26502 C C . GLN A 1 35 ? 12.419 6.638 -0.201 1.00 0.00 35 GLN A C 18
ATOM 26503 O O . GLN A 1 35 ? 12.356 7.544 0.622 1.00 0.00 35 GLN A O 18
ATOM 26515 N N . ALA A 1 36 ? 11.864 6.723 -1.414 1.00 0.00 36 ALA A N 18
ATOM 26516 C CA . ALA A 1 36 ? 11.089 7.856 -1.912 1.00 0.00 36 ALA A CA 18
ATOM 26517 C C . ALA A 1 36 ? 9.589 7.729 -1.607 1.00 0.00 36 ALA A C 18
ATOM 26518 O O . ALA A 1 36 ? 8.950 8.731 -1.278 1.00 0.00 36 ALA A O 18
ATOM 26525 N N . ALA A 1 37 ? 9.017 6.517 -1.686 1.00 0.00 37 ALA A N 18
ATOM 26526 C CA . ALA A 1 37 ? 7.597 6.278 -1.433 1.00 0.00 37 ALA A CA 18
ATOM 26527 C C . ALA A 1 37 ? 7.249 6.185 0.064 1.00 0.00 37 ALA A C 18
ATOM 26528 O O . ALA A 1 37 ? 6.173 6.617 0.469 1.00 0.00 37 ALA A O 18
ATOM 26535 N N . GLN A 1 38 ? 8.163 5.690 0.904 1.00 0.00 38 GLN A N 18
ATOM 26536 C CA . GLN A 1 38 ? 7.967 5.608 2.358 1.00 0.00 38 GLN A CA 18
ATOM 26537 C C . GLN A 1 38 ? 7.553 6.950 2.995 1.00 0.00 38 GLN A C 18
ATOM 26538 O O . GLN A 1 38 ? 6.488 6.990 3.615 1.00 0.00 38 GLN A O 18
ATOM 26550 N N . PRO A 1 39 ? 8.317 8.060 2.844 1.00 0.00 39 PRO A N 18
ATOM 26551 C CA . PRO A 1 39 ? 7.926 9.360 3.387 1.00 0.00 39 PRO A CA 18
ATOM 26552 C C . PRO A 1 39 ? 6.712 9.953 2.664 1.00 0.00 39 PRO A C 18
ATOM 26553 O O . PRO A 1 39 ? 6.008 10.777 3.248 1.00 0.00 39 PRO A O 18
ATOM 26561 N N . LEU A 1 40 ? 6.430 9.515 1.428 1.00 0.00 40 LEU A N 18
ATOM 26562 C CA . LEU A 1 40 ? 5.264 9.940 0.648 1.00 0.00 40 LEU A CA 18
ATOM 26563 C C . LEU A 1 40 ? 3.986 9.466 1.345 1.00 0.00 40 LEU A C 18
ATOM 26564 O O . LEU A 1 40 ? 3.132 10.271 1.730 1.00 0.00 40 LEU A O 18
ATOM 26579 N N . LEU A 1 41 ? 3.893 8.149 1.574 1.00 0.00 41 LEU A N 18
ATOM 26580 C CA . LEU A 1 41 ? 2.774 7.514 2.261 1.00 0.00 41 LEU A CA 18
ATOM 26581 C C . LEU A 1 41 ? 2.684 8.058 3.683 1.00 0.00 41 LEU A C 18
ATOM 26582 O O . LEU A 1 41 ? 1.593 8.417 4.101 1.00 0.00 41 LEU A O 18
ATOM 26597 N N . ALA A 1 42 ? 3.811 8.201 4.386 1.00 0.00 42 ALA A N 18
ATOM 26598 C CA . ALA A 1 42 ? 3.835 8.714 5.760 1.00 0.00 42 ALA A CA 18
ATOM 26599 C C . ALA A 1 42 ? 3.259 10.131 5.892 1.00 0.00 42 ALA A C 18
ATOM 26600 O O . ALA A 1 42 ? 2.559 10.416 6.867 1.00 0.00 42 ALA A O 18
ATOM 26607 N N . GLU A 1 43 ? 3.495 10.995 4.899 1.00 0.00 43 GLU A N 18
ATOM 26608 C CA . GLU A 1 43 ? 2.910 12.343 4.848 1.00 0.00 43 GLU A CA 18
ATOM 26609 C C . GLU A 1 43 ? 1.398 12.289 4.561 1.00 0.00 43 GLU A C 18
ATOM 26610 O O . GLU A 1 43 ? 0.629 13.008 5.192 1.00 0.00 43 GLU A O 18
ATOM 26620 N N . VAL A 1 44 ? 0.958 11.427 3.639 1.00 0.00 44 VAL A N 18
ATOM 26621 C CA . VAL A 1 44 ? -0.462 11.295 3.252 1.00 0.00 44 VAL A CA 18
ATOM 26622 C C . VAL A 1 44 ? -1.290 10.706 4.398 1.00 0.00 44 VAL A C 18
ATOM 26623 O O . VAL A 1 44 ? -2.285 11.303 4.806 1.00 0.00 44 VAL A O 18
ATOM 26636 N N . PHE A 1 45 ? -0.835 9.580 4.967 1.00 0.00 45 PHE A N 18
ATOM 26637 C CA . PHE A 1 45 ? -1.418 8.908 6.136 1.00 0.00 45 PHE A CA 18
ATOM 26638 C C . PHE A 1 45 ? -1.495 9.821 7.370 1.00 0.00 45 PHE A C 18
ATOM 26639 O O . PHE A 1 45 ? -2.246 9.518 8.297 1.00 0.00 45 PHE A O 18
ATOM 26655 N N . SER A 1 46 ? -0.764 10.943 7.377 1.00 0.00 46 SER A N 18
ATOM 26656 C CA . SER A 1 46 ? -0.847 11.919 8.467 1.00 0.00 46 SER A CA 18
ATOM 26657 C C . SER A 1 46 ? -2.251 12.557 8.571 1.00 0.00 46 SER A C 18
ATOM 26658 O O . SER A 1 46 ? -2.683 12.936 9.662 1.00 0.00 46 SER A O 18
ATOM 26665 N N . ASP A 1 47 ? -3.001 12.629 7.459 1.00 0.00 47 ASP A N 18
ATOM 26666 C CA . ASP A 1 47 ? -4.376 13.154 7.412 1.00 0.00 47 ASP A CA 18
ATOM 26667 C C . ASP A 1 47 ? -5.456 12.055 7.434 1.00 0.00 47 ASP A C 18
ATOM 26668 O O . ASP A 1 47 ? -6.632 12.352 7.649 1.00 0.00 47 ASP A O 18
ATOM 26676 N N . TYR A 1 48 ? -5.076 10.783 7.244 1.00 0.00 48 TYR A N 18
ATOM 26677 C CA . TYR A 1 48 ? -5.990 9.619 7.185 1.00 0.00 48 TYR A CA 18
ATOM 26678 C C . TYR A 1 48 ? -5.622 8.472 8.169 1.00 0.00 48 TYR A C 18
ATOM 26679 O O . TYR A 1 48 ? -5.609 7.299 7.769 1.00 0.00 48 TYR A O 18
ATOM 26696 N N . PRO A 1 49 ? -5.368 8.756 9.472 1.00 0.00 49 PRO A N 18
ATOM 26697 C CA . PRO A 1 49 ? -4.920 7.747 10.441 1.00 0.00 49 PRO A CA 18
ATOM 26698 C C . PRO A 1 49 ? -5.935 6.616 10.674 1.00 0.00 49 PRO A C 18
ATOM 26699 O O . PRO A 1 49 ? -5.549 5.552 11.150 1.00 0.00 49 PRO A O 18
ATOM 26707 N N . GLU A 1 50 ? -7.213 6.804 10.314 1.00 0.00 50 GLU A N 18
ATOM 26708 C CA . GLU A 1 50 ? -8.242 5.753 10.348 1.00 0.00 50 GLU A CA 18
ATOM 26709 C C . GLU A 1 50 ? -8.022 4.618 9.324 1.00 0.00 50 GLU A C 18
ATOM 26710 O O . GLU A 1 50 ? -8.623 3.550 9.462 1.00 0.00 50 GLU A O 18
ATOM 26720 N N . VAL A 1 51 ? -7.166 4.818 8.313 1.00 0.00 51 VAL A N 18
ATOM 26721 C CA . VAL A 1 51 ? -6.769 3.791 7.328 1.00 0.00 51 VAL A CA 18
ATOM 26722 C C . VAL A 1 51 ? -5.548 3.029 7.871 1.00 0.00 51 VAL A C 18
ATOM 26723 O O . VAL A 1 51 ? -4.647 3.631 8.467 1.00 0.00 51 VAL A O 18
ATOM 26736 N N . GLY A 1 52 ? -5.505 1.706 7.669 1.00 0.00 52 GLY A N 18
ATOM 26737 C CA . GLY A 1 52 ? -4.357 0.853 8.015 1.00 0.00 52 GLY A CA 18
ATOM 26738 C C . GLY A 1 52 ? -3.353 0.712 6.866 1.00 0.00 52 GLY A C 18
ATOM 26739 O O . GLY A 1 52 ? -3.722 0.857 5.703 1.00 0.00 52 GLY A O 18
ATOM 26743 N N . HIS A 1 53 ? -2.092 0.386 7.161 1.00 0.00 53 HIS A N 18
ATOM 26744 C CA . HIS A 1 53 ? -1.053 0.139 6.145 1.00 0.00 53 HIS A CA 18
ATOM 26745 C C . HIS A 1 53 ? -0.317 -1.193 6.387 1.00 0.00 53 HIS A C 18
ATOM 26746 O O . HIS A 1 53 ? 0.169 -1.445 7.492 1.00 0.00 53 HIS A O 18
ATOM 26760 N N . LEU A 1 54 ? -0.204 -2.032 5.353 1.00 0.00 54 LEU A N 18
ATOM 26761 C CA . LEU A 1 54 ? 0.493 -3.317 5.383 1.00 0.00 54 LEU A CA 18
ATOM 26762 C C . LEU A 1 54 ? 1.740 -3.230 4.485 1.00 0.00 54 LEU A C 18
ATOM 26763 O O . LEU A 1 54 ? 1.623 -3.162 3.261 1.00 0.00 54 LEU A O 18
ATOM 26778 N N . LYS A 1 55 ? 2.936 -3.227 5.080 1.00 0.00 55 LYS A N 18
ATOM 26779 C CA . LYS A 1 55 ? 4.211 -3.175 4.352 1.00 0.00 55 LYS A CA 18
ATOM 26780 C C . LYS A 1 55 ? 4.715 -4.586 4.011 1.00 0.00 55 LYS A C 18
ATOM 26781 O O . LYS A 1 55 ? 5.361 -5.239 4.837 1.00 0.00 55 LYS A O 18
ATOM 26796 N N . VAL A 1 56 ? 4.442 -5.057 2.800 1.00 0.00 56 VAL A N 18
ATOM 26797 C CA . VAL A 1 56 ? 4.724 -6.432 2.356 1.00 0.00 56 VAL A CA 18
ATOM 26798 C C . VAL A 1 56 ? 6.132 -6.526 1.766 1.00 0.00 56 VAL A C 18
ATOM 26799 O O . VAL A 1 56 ? 6.406 -5.909 0.737 1.00 0.00 56 VAL A O 18
ATOM 26812 N N . GLU A 1 57 ? 7.011 -7.313 2.400 1.00 0.00 57 GLU A N 18
ATOM 26813 C CA . GLU A 1 57 ? 8.316 -7.676 1.827 1.00 0.00 57 GLU A CA 18
ATOM 26814 C C . GLU A 1 57 ? 8.128 -8.524 0.562 1.00 0.00 57 GLU A C 18
ATOM 26815 O O . GLU A 1 57 ? 7.830 -9.715 0.620 1.00 0.00 57 GLU A O 18
ATOM 26825 N N . ASP A 1 58 ? 8.369 -7.905 -0.587 1.00 0.00 58 ASP A N 18
ATOM 26826 C CA . ASP A 1 58 ? 8.468 -8.531 -1.908 1.00 0.00 58 ASP A CA 18
ATOM 26827 C C . ASP A 1 58 ? 9.960 -8.593 -2.342 1.00 0.00 58 ASP A C 18
ATOM 26828 O O . ASP A 1 58 ? 10.859 -8.459 -1.503 1.00 0.00 58 ASP A O 18
ATOM 26836 N N . GLY A 1 59 ? 10.275 -8.804 -3.624 1.00 0.00 59 GLY A N 18
ATOM 26837 C CA . GLY A 1 59 ? 11.658 -8.851 -4.114 1.00 0.00 59 GLY A CA 18
ATOM 26838 C C . GLY A 1 59 ? 11.813 -9.265 -5.585 1.00 0.00 59 GLY A C 18
ATOM 26839 O O . GLY A 1 59 ? 10.824 -9.270 -6.325 1.00 0.00 59 GLY A O 18
ATOM 26843 N N . PRO A 1 60 ? 13.046 -9.607 -6.030 1.00 0.00 60 PRO A N 18
ATOM 26844 C CA . PRO A 1 60 ? 13.328 -10.095 -7.382 1.00 0.00 60 PRO A CA 18
ATOM 26845 C C . PRO A 1 60 ? 12.485 -11.324 -7.741 1.00 0.00 60 PRO A C 18
ATOM 26846 O O . PRO A 1 60 ? 11.923 -11.379 -8.831 1.00 0.00 60 PRO A O 18
ATOM 26854 N N . GLY A 1 61 ? 12.327 -12.263 -6.799 1.00 0.00 61 GLY A N 18
ATOM 26855 C CA . GLY A 1 61 ? 11.270 -13.275 -6.818 1.00 0.00 61 GLY A CA 18
ATOM 26856 C C . GLY A 1 61 ? 10.012 -12.693 -6.178 1.00 0.00 61 GLY A C 18
ATOM 26857 O O . GLY A 1 61 ? 9.977 -12.482 -4.963 1.00 0.00 61 GLY A O 18
ATOM 26861 N N . ARG A 1 62 ? 8.991 -12.432 -7.002 1.00 0.00 62 ARG A N 18
ATOM 26862 C CA . ARG A 1 62 ? 7.748 -11.785 -6.577 1.00 0.00 62 ARG A CA 18
ATOM 26863 C C . ARG A 1 62 ? 6.922 -12.671 -5.629 1.00 0.00 62 ARG A C 18
ATOM 26864 O O . ARG A 1 62 ? 6.897 -13.895 -5.782 1.00 0.00 62 ARG A O 18
ATOM 26882 N N . ARG A 1 63 ? 6.223 -12.032 -4.685 1.00 0.00 63 ARG 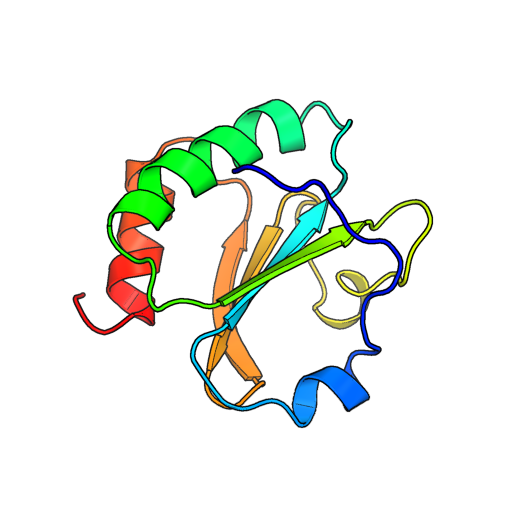A N 18
ATOM 26883 C CA . ARG A 1 63 ? 5.263 -12.654 -3.757 1.00 0.00 63 ARG A CA 18
ATOM 26884 C C . ARG A 1 63 ? 3.866 -12.029 -3.961 1.00 0.00 63 ARG A C 18
ATOM 26885 O O . ARG A 1 63 ? 3.341 -12.094 -5.076 1.00 0.00 63 ARG A O 18
ATOM 26903 N N . LEU A 1 64 ? 3.252 -11.445 -2.924 1.00 0.00 64 LEU A N 18
ATOM 26904 C CA . LEU A 1 64 ? 1.842 -11.013 -2.899 1.00 0.00 64 LEU A CA 18
ATOM 26905 C C . LEU A 1 64 ? 1.467 -10.088 -4.069 1.00 0.00 64 LEU A C 18
ATOM 26906 O O . LEU A 1 64 ? 0.398 -10.272 -4.648 1.00 0.00 64 LEU A O 18
ATOM 26921 N N . GLY A 1 65 ? 2.355 -9.179 -4.504 1.00 0.00 65 GLY A N 18
ATOM 26922 C CA . GLY A 1 65 ? 2.109 -8.265 -5.631 1.00 0.00 65 GLY A CA 18
ATOM 26923 C C . GLY A 1 65 ? 1.883 -8.963 -6.982 1.00 0.00 65 GLY A C 18
ATOM 26924 O O . GLY A 1 65 ? 1.201 -8.414 -7.851 1.00 0.00 65 GLY A O 18
ATOM 26928 N N . ARG A 1 66 ? 2.366 -10.205 -7.150 1.00 0.00 66 ARG A N 18
ATOM 26929 C CA . ARG A 1 66 ? 2.040 -11.039 -8.315 1.00 0.00 66 ARG A CA 18
ATOM 26930 C C . ARG A 1 66 ? 0.584 -11.522 -8.279 1.00 0.00 66 ARG A C 18
ATOM 26931 O O . ARG A 1 66 ? -0.084 -11.510 -9.308 1.00 0.00 66 ARG A O 18
ATOM 26949 N N . SER A 1 67 ? 0.053 -11.853 -7.105 1.00 0.00 67 SER A N 18
ATOM 26950 C CA . SER A 1 67 ? -1.340 -12.294 -6.911 1.00 0.00 67 SER A CA 18
ATOM 26951 C C . SER A 1 67 ? -2.342 -11.126 -6.937 1.00 0.00 67 SER A C 18
ATOM 26952 O O . SER A 1 67 ? -3.543 -11.344 -7.116 1.00 0.00 67 SER A O 18
ATOM 26959 N N . PHE A 1 68 ? -1.854 -9.890 -6.788 1.00 0.00 68 PHE A N 18
ATOM 26960 C CA . PHE A 1 68 ? -2.565 -8.660 -7.159 1.00 0.00 68 PHE A CA 18
ATOM 26961 C C . PHE A 1 68 ? -2.348 -8.258 -8.625 1.00 0.00 68 PHE A C 18
ATOM 26962 O O . PHE A 1 68 ? -3.015 -7.347 -9.104 1.00 0.00 68 PHE A O 18
ATOM 26978 N N . GLN A 1 69 ? -1.433 -8.913 -9.345 1.00 0.00 69 GLN A N 18
ATOM 26979 C CA . GLN A 1 69 ? -1.081 -8.658 -10.743 1.00 0.00 69 GLN A CA 18
ATOM 26980 C C . GLN A 1 69 ? -0.580 -7.212 -10.933 1.00 0.00 69 GLN A C 18
ATOM 26981 O O . GLN A 1 69 ? -1.031 -6.481 -11.813 1.00 0.00 69 GLN A O 18
ATOM 26993 N N . VAL A 1 70 ? 0.340 -6.786 -10.064 1.00 0.00 70 VAL A N 18
ATOM 26994 C CA . VAL A 1 70 ? 0.995 -5.464 -10.085 1.00 0.00 70 VAL A CA 18
ATOM 26995 C C . VAL A 1 70 ? 1.872 -5.297 -11.335 1.00 0.00 70 VAL A C 18
ATOM 26996 O O . VAL A 1 70 ? 2.608 -6.209 -11.714 1.00 0.00 70 VAL A O 18
ATOM 27009 N N . LYS A 1 71 ? 1.807 -4.117 -11.972 1.00 0.00 71 LYS A N 18
ATOM 27010 C CA . LYS A 1 71 ? 2.528 -3.809 -13.226 1.00 0.00 71 LYS A CA 18
ATOM 27011 C C . LYS A 1 71 ? 3.987 -3.365 -13.023 1.00 0.00 71 LYS A C 18
ATOM 27012 O O . LYS A 1 71 ? 4.879 -3.836 -13.739 1.00 0.00 71 LYS A O 18
ATOM 27027 N N . LEU A 1 72 ? 4.234 -2.459 -12.066 1.00 0.00 72 LEU A N 18
ATOM 27028 C CA . LEU A 1 72 ? 5.575 -1.969 -11.699 1.00 0.00 72 LEU A CA 18
ATOM 27029 C C . LEU A 1 72 ? 6.120 -2.830 -10.545 1.00 0.00 72 LEU A C 18
ATOM 27030 O O . LEU A 1 72 ? 6.159 -4.061 -10.655 1.00 0.00 72 LEU A O 18
ATOM 27045 N N . TRP A 1 73 ? 6.509 -2.206 -9.431 1.00 0.00 73 TRP A N 18
ATOM 27046 C CA . TRP A 1 73 ? 6.838 -2.884 -8.172 1.00 0.00 73 TRP A CA 18
ATOM 27047 C C . TRP A 1 73 ? 6.548 -2.023 -6.930 1.00 0.00 73 TRP A C 18
ATOM 27048 O O . TRP A 1 73 ? 5.851 -2.537 -6.048 1.00 0.00 73 TRP A O 18
ATOM 27068 N N . PRO A 1 74 ? 6.989 -0.742 -6.841 1.00 0.00 74 PRO A N 18
ATOM 27069 C CA . PRO A 1 74 ? 6.535 0.164 -5.800 1.00 0.00 74 PRO A CA 18
ATOM 27070 C C . PRO A 1 74 ? 5.086 0.572 -6.096 1.00 0.00 74 PRO A C 18
ATOM 27071 O O . PRO A 1 74 ? 4.804 1.463 -6.903 1.00 0.00 74 PRO A O 18
ATOM 27079 N N . THR A 1 75 ? 4.151 -0.164 -5.495 1.00 0.00 75 THR A N 18
ATOM 27080 C CA . THR A 1 75 ? 2.718 -0.127 -5.793 1.00 0.00 75 THR A CA 18
ATOM 27081 C C . THR A 1 75 ? 1.968 -0.481 -4.522 1.00 0.00 75 THR A C 18
ATOM 27082 O O . THR A 1 75 ? 2.419 -1.324 -3.742 1.00 0.00 75 THR A O 18
ATOM 27093 N N . PHE A 1 76 ? 0.826 0.169 -4.314 1.00 0.00 76 PHE A N 18
ATOM 27094 C CA . PHE A 1 76 ? -0.001 -0.024 -3.133 1.00 0.00 76 PHE A CA 18
ATOM 27095 C C . PHE A 1 76 ? -1.486 -0.070 -3.519 1.00 0.00 76 PHE A C 18
ATOM 27096 O O . PHE A 1 76 ? -2.012 0.825 -4.186 1.00 0.00 76 PHE A O 18
ATOM 27112 N N . VAL A 1 77 ? -2.147 -1.153 -3.107 1.00 0.00 77 VAL A N 18
ATOM 27113 C CA . VAL A 1 77 ? -3.544 -1.487 -3.430 1.00 0.00 77 VAL A CA 18
ATOM 27114 C C . VAL A 1 77 ? -4.429 -1.137 -2.236 1.00 0.00 77 VAL A C 18
ATOM 27115 O O . VAL A 1 77 ? -4.195 -1.618 -1.127 1.00 0.00 77 VAL A O 18
ATOM 27128 N N . PHE A 1 78 ? -5.433 -0.289 -2.466 1.00 0.00 78 PHE A N 18
ATOM 27129 C CA . PHE A 1 78 ? -6.415 0.113 -1.461 1.00 0.00 78 PHE A CA 18
ATOM 27130 C C . PHE A 1 78 ? -7.530 -0.931 -1.408 1.00 0.00 78 PHE A C 18
ATOM 27131 O O . PHE A 1 78 ? -8.255 -1.149 -2.388 1.00 0.00 78 PHE A O 18
ATOM 27147 N N . LEU A 1 79 ? -7.663 -1.573 -0.253 1.00 0.00 79 LEU A N 18
ATOM 27148 C CA . LEU A 1 79 ? -8.724 -2.513 0.066 1.00 0.00 79 LEU A CA 18
ATOM 27149 C C . LEU A 1 79 ? -9.757 -1.836 0.970 1.00 0.00 79 LEU A C 18
ATOM 27150 O O . LEU A 1 79 ? -9.453 -0.906 1.726 1.00 0.00 79 LEU A O 18
ATOM 27165 N N . ARG A 1 80 ? -10.970 -2.379 0.920 1.00 0.00 80 ARG A N 18
ATOM 27166 C CA . ARG A 1 80 ? -12.099 -2.063 1.805 1.00 0.00 80 ARG A CA 18
ATOM 27167 C C . ARG A 1 80 ? -13.139 -3.185 1.727 1.00 0.00 80 ARG A C 18
ATOM 27168 O O . ARG A 1 80 ? -13.451 -3.669 0.642 1.00 0.00 80 ARG A O 18
ATOM 27186 N N . ASP A 1 81 ? -13.602 -3.664 2.885 1.00 0.00 81 ASP A N 18
ATOM 27187 C CA . ASP A 1 81 ? -14.498 -4.831 3.029 1.00 0.00 81 ASP A CA 18
ATOM 27188 C C . ASP A 1 81 ? -13.876 -6.140 2.478 1.00 0.00 81 ASP A C 18
ATOM 27189 O O . ASP A 1 81 ? -14.582 -7.045 2.027 1.00 0.00 81 ASP A O 18
ATOM 27197 N N . GLY A 1 82 ? -12.538 -6.211 2.457 1.00 0.00 82 GLY A N 18
ATOM 27198 C CA . GLY A 1 82 ? -11.759 -7.331 1.898 1.00 0.00 82 GLY A CA 18
ATOM 27199 C C . GLY A 1 82 ? -11.646 -7.338 0.367 1.00 0.00 82 GLY A C 18
ATOM 27200 O O . GLY A 1 82 ? -11.083 -8.273 -0.196 1.00 0.00 82 GLY A O 18
ATOM 27204 N N . ARG A 1 83 ? -12.151 -6.300 -0.310 1.00 0.00 83 ARG A N 18
ATOM 27205 C CA . ARG A 1 83 ? -12.169 -6.137 -1.765 1.00 0.00 83 ARG A CA 18
ATOM 27206 C C . ARG A 1 83 ? -11.266 -4.969 -2.157 1.00 0.00 83 ARG A C 18
ATOM 27207 O O . ARG A 1 83 ? -11.224 -3.965 -1.450 1.00 0.00 83 ARG A O 18
ATOM 27225 N N . GLU A 1 84 ? -10.555 -5.064 -3.276 1.00 0.00 84 GLU A N 18
ATOM 27226 C CA . GLU A 1 84 ? -9.868 -3.912 -3.862 1.00 0.00 84 GLU A CA 18
ATOM 27227 C C . GLU A 1 84 ? -10.904 -2.845 -4.248 1.00 0.00 84 GLU A C 18
ATOM 27228 O O . GLU A 1 84 ? -11.874 -3.134 -4.951 1.00 0.00 84 GLU A O 18
ATOM 27238 N N . VAL A 1 85 ? -10.674 -1.614 -3.787 1.00 0.00 85 VAL A N 18
ATOM 27239 C CA . VAL A 1 85 ? -11.434 -0.413 -4.191 1.00 0.00 85 VAL A CA 18
ATOM 27240 C C . VAL A 1 85 ? -10.648 0.459 -5.180 1.00 0.00 85 VAL A C 18
ATOM 27241 O O . VAL A 1 85 ? -11.256 1.181 -5.966 1.00 0.00 85 VAL A O 18
ATOM 27254 N N . ALA A 1 86 ? -9.313 0.353 -5.168 1.00 0.00 86 ALA A N 18
ATOM 27255 C CA . ALA A 1 86 ? -8.382 1.091 -6.027 1.00 0.00 86 ALA A CA 18
ATOM 27256 C C . ALA A 1 86 ? -6.949 0.583 -5.841 1.00 0.00 86 ALA A C 18
ATOM 27257 O O . ALA A 1 86 ? -6.684 -0.244 -4.968 1.00 0.00 86 ALA A O 18
ATOM 27264 N N . ARG A 1 87 ? -6.010 1.187 -6.571 1.00 0.00 87 ARG A N 18
ATOM 27265 C CA . ARG A 1 87 ? -4.577 1.101 -6.313 1.00 0.00 87 ARG A CA 18
ATOM 27266 C C . ARG A 1 87 ? -3.826 2.289 -6.917 1.00 0.00 87 ARG A C 18
ATOM 27267 O O . ARG A 1 87 ? -4.299 2.910 -7.868 1.00 0.00 87 ARG A O 18
ATOM 27285 N N . VAL A 1 88 ? -2.666 2.601 -6.359 1.00 0.00 88 VAL A N 18
ATOM 27286 C CA . VAL A 1 88 ? -1.760 3.673 -6.816 1.00 0.00 88 VAL A CA 18
ATOM 27287 C C . VAL A 1 88 ? -0.357 3.095 -7.019 1.00 0.00 88 VAL A C 18
ATOM 27288 O O . VAL A 1 88 ? 0.065 2.199 -6.293 1.00 0.00 88 VAL A O 18
ATOM 27301 N N . VAL A 1 89 ? 0.358 3.604 -8.018 1.00 0.00 89 VAL A N 18
ATOM 27302 C CA . VAL A 1 89 ? 1.699 3.154 -8.430 1.00 0.00 89 VAL A CA 18
ATOM 27303 C C . VAL A 1 89 ? 2.557 4.370 -8.796 1.00 0.00 89 VAL A C 18
ATOM 27304 O O . VAL A 1 89 ? 2.037 5.351 -9.330 1.00 0.00 89 VAL A O 18
ATOM 27317 N N . ARG A 1 90 ? 3.858 4.310 -8.479 1.00 0.00 90 ARG A N 18
ATOM 27318 C CA . ARG A 1 90 ? 4.879 5.322 -8.742 1.00 0.00 90 ARG A CA 18
ATOM 27319 C C . ARG A 1 90 ? 4.422 6.772 -8.395 1.00 0.00 90 ARG A C 18
ATOM 27320 O O . ARG A 1 90 ? 4.198 7.574 -9.310 1.00 0.00 90 ARG A O 18
ATOM 27338 N N . PRO A 1 91 ? 4.236 7.113 -7.099 1.00 0.00 91 PRO A N 18
ATOM 27339 C CA . PRO A 1 91 ? 3.453 8.280 -6.647 1.00 0.00 91 PRO A CA 18
ATOM 27340 C C . PRO A 1 91 ? 4.011 9.645 -7.071 1.00 0.00 91 PRO A C 18
ATOM 27341 O O . PRO A 1 91 ? 3.237 10.509 -7.479 1.00 0.00 91 PRO A O 18
ATOM 27349 N N . GLY A 1 92 ? 5.330 9.863 -6.964 1.00 0.00 92 GLY A N 18
ATOM 27350 C CA . GLY A 1 92 ? 5.997 11.116 -7.356 1.00 0.00 92 GLY A CA 18
ATOM 27351 C C . GLY A 1 92 ? 5.852 12.257 -6.345 1.00 0.00 92 GLY A C 18
ATOM 27352 O O . GLY A 1 92 ? 6.861 12.792 -5.887 1.00 0.00 92 GLY A O 18
ATOM 27356 N N . SER A 1 93 ? 4.621 12.628 -5.981 1.00 0.00 93 SER A N 18
ATOM 27357 C CA . SER A 1 93 ? 4.316 13.787 -5.129 1.00 0.00 93 SER A CA 18
ATOM 27358 C C . SER A 1 93 ? 3.052 13.550 -4.280 1.00 0.00 93 SER A C 18
ATOM 27359 O O . SER A 1 93 ? 2.069 12.982 -4.772 1.00 0.00 93 SER A O 18
ATOM 27366 N N . ALA A 1 94 ? 3.045 14.027 -3.022 1.00 0.00 94 ALA A N 18
ATOM 27367 C CA . ALA A 1 94 ? 1.931 13.882 -2.074 1.00 0.00 94 ALA A CA 18
ATOM 27368 C C . ALA A 1 94 ? 0.595 14.317 -2.683 1.00 0.00 94 ALA A C 18
ATOM 27369 O O . ALA A 1 94 ? -0.408 13.654 -2.471 1.00 0.00 94 ALA A O 18
ATOM 27376 N N . SER A 1 95 ? 0.581 15.333 -3.544 1.00 0.00 95 SER A N 18
ATOM 27377 C CA . SER A 1 95 ? -0.630 15.796 -4.244 1.00 0.00 95 SER A CA 18
ATOM 27378 C C . SER A 1 95 ? -1.337 14.691 -5.062 1.00 0.00 95 SER A C 18
ATOM 27379 O O . SER A 1 95 ? -2.562 14.709 -5.164 1.00 0.00 95 SER A O 18
ATOM 27386 N N . VAL A 1 96 ? -0.603 13.704 -5.604 1.00 0.00 96 VAL A N 18
ATOM 27387 C CA . VAL A 1 96 ? -1.166 12.585 -6.385 1.00 0.00 96 VAL A CA 18
ATOM 27388 C C . VAL A 1 96 ? -1.577 11.428 -5.472 1.00 0.00 96 VAL A C 18
ATOM 27389 O O . VAL A 1 96 ? -2.610 10.787 -5.693 1.00 0.00 96 VAL A O 18
ATOM 27402 N N . LEU A 1 97 ? -0.799 11.166 -4.421 1.00 0.00 97 LEU A N 18
ATOM 27403 C CA . LEU A 1 97 ? -1.076 10.114 -3.444 1.00 0.00 97 LEU A CA 18
ATOM 27404 C C . LEU A 1 97 ? -2.266 10.486 -2.537 1.00 0.00 97 LEU A C 18
ATOM 27405 O O . LEU A 1 97 ? -3.201 9.702 -2.398 1.00 0.00 97 LEU A O 18
ATOM 27420 N N . GLU A 1 98 ? -2.293 11.705 -1.997 1.00 0.00 98 GLU A N 18
ATOM 27421 C CA . GLU A 1 98 ? -3.389 12.216 -1.176 1.00 0.00 98 GLU A CA 18
ATOM 27422 C C . GLU A 1 98 ? -4.717 12.259 -1.959 1.00 0.00 98 GLU A C 18
ATOM 27423 O O . GLU A 1 98 ? -5.762 11.932 -1.399 1.00 0.00 98 GLU A O 18
ATOM 27433 N N . GLU A 1 99 ? -4.681 12.620 -3.251 1.00 0.00 99 GLU A N 18
ATOM 27434 C CA . GLU A 1 99 ? -5.847 12.640 -4.153 1.00 0.00 99 GLU A CA 18
ATOM 27435 C C . GLU A 1 99 ? -6.514 11.264 -4.265 1.00 0.00 99 GLU A C 18
ATOM 27436 O O . GLU A 1 99 ? -7.741 11.165 -4.345 1.00 0.00 99 GLU A O 18
ATOM 27446 N N . ALA A 1 100 ? -5.728 10.190 -4.264 1.00 0.00 100 ALA A N 18
ATOM 27447 C CA . ALA A 1 100 ? -6.273 8.846 -4.178 1.00 0.00 100 ALA A CA 18
ATOM 27448 C C . ALA A 1 100 ? -6.765 8.533 -2.754 1.00 0.00 100 ALA A C 18
ATOM 27449 O O . ALA A 1 100 ? -7.880 8.048 -2.591 1.00 0.00 100 ALA A O 18
ATOM 27456 N N . PHE A 1 101 ? -6.001 8.866 -1.707 1.00 0.00 101 PHE A N 18
ATOM 27457 C CA . PHE A 1 101 ? -6.373 8.551 -0.327 1.00 0.00 101 PHE A CA 18
ATOM 27458 C C . PHE A 1 101 ? -7.736 9.133 0.049 1.00 0.00 101 PHE A C 18
ATOM 27459 O O . PHE A 1 101 ? -8.600 8.396 0.519 1.00 0.00 101 PHE A O 18
ATOM 27475 N N . GLU A 1 102 ? -7.955 10.423 -0.215 1.00 0.00 102 GLU A N 18
ATOM 27476 C CA . GLU A 1 102 ? -9.253 11.069 0.023 1.00 0.00 102 GLU A CA 18
ATOM 27477 C C . GLU A 1 102 ? -10.392 10.429 -0.776 1.00 0.00 102 GLU A C 18
ATOM 27478 O O . GLU A 1 102 ? -11.517 10.330 -0.284 1.00 0.00 102 GLU A O 18
ATOM 27488 N N . SER A 1 103 ? -10.105 9.917 -1.973 1.00 0.00 103 SER A N 18
ATOM 27489 C CA . SER A 1 103 ? -11.098 9.203 -2.783 1.00 0.00 103 SER A CA 18
ATOM 27490 C C . SER A 1 103 ? -11.496 7.839 -2.189 1.00 0.00 103 SER A C 18
ATOM 27491 O O . SER A 1 103 ? -12.639 7.406 -2.361 1.00 0.00 103 SER A O 18
ATOM 27498 N N . LEU A 1 104 ? -10.578 7.169 -1.471 1.00 0.00 104 LEU A N 18
ATOM 27499 C CA . LEU A 1 104 ? -10.821 5.831 -0.893 1.00 0.00 104 LEU A CA 18
ATOM 27500 C C . LEU A 1 104 ? -11.197 5.850 0.592 1.00 0.00 104 LEU A C 18
ATOM 27501 O O . LEU A 1 104 ? -11.895 4.949 1.059 1.00 0.00 104 LEU A O 18
ATOM 27516 N N . VAL A 1 105 ? -10.799 6.893 1.323 1.00 0.00 105 VAL A N 18
ATOM 27517 C CA . VAL A 1 105 ? -11.248 7.153 2.697 1.00 0.00 105 VAL A CA 18
ATOM 27518 C C . VAL A 1 105 ? -12.728 7.579 2.722 1.00 0.00 105 VAL A C 18
ATOM 27519 O O . VAL A 1 105 ? -13.425 7.318 3.699 1.00 0.00 105 VAL A O 18
ATOM 27532 N N . GLY A 1 106 ? -13.201 8.198 1.627 1.00 0.00 106 GLY A N 18
ATOM 27533 C CA . GLY A 1 106 ? -14.579 8.664 1.432 1.00 0.00 106 GLY A CA 18
ATOM 27534 C C . GLY A 1 106 ? -14.765 10.181 1.543 1.00 0.00 106 GLY A C 18
ATOM 27535 O O . GLY A 1 106 ? -15.838 10.685 1.221 1.00 0.00 106 GLY A O 18
ATOM 27539 N N . GLU A 1 107 ? -13.729 10.919 1.959 1.00 0.00 107 GLU A N 18
ATOM 27540 C CA . GLU A 1 107 ? -13.756 12.382 2.114 1.00 0.00 107 GLU A CA 18
ATOM 27541 C C . GLU A 1 107 ? -13.887 13.124 0.774 1.00 0.00 107 GLU A C 18
ATOM 27542 O O . GLU A 1 107 ? -14.386 14.251 0.741 1.00 0.00 107 GLU A O 18
ATOM 27552 N N . GLY A 1 108 ? -13.494 12.491 -0.342 1.00 0.00 108 GLY A N 18
ATOM 27553 C CA . GLY A 1 108 ? -13.651 13.005 -1.711 1.00 0.00 108 GLY A CA 18
ATOM 27554 C C . GLY A 1 108 ? -14.949 12.596 -2.421 1.00 0.00 108 GLY A C 18
ATOM 27555 O O . GLY A 1 108 ? -15.106 12.902 -3.602 1.00 0.00 108 GLY A O 18
ATOM 27559 N N . MET A 1 1 ? 3.974 5.230 10.444 1.00 0.00 1 MET A N 19
ATOM 27560 C CA . MET A 1 1 ? 4.172 4.293 9.337 1.00 0.00 1 MET A CA 19
ATOM 27561 C C . MET A 1 1 ? 5.646 4.150 8.914 1.00 0.00 1 MET A C 19
ATOM 27562 O O . MET A 1 1 ? 5.960 3.323 8.059 1.00 0.00 1 MET A O 19
ATOM 27574 N N . LYS A 1 2 ? 6.561 4.907 9.529 1.00 0.00 2 LYS A N 19
ATOM 27575 C CA . LYS A 1 2 ? 7.978 5.031 9.134 1.00 0.00 2 LYS A CA 19
ATOM 27576 C C . LYS A 1 2 ? 8.865 3.774 9.328 1.00 0.00 2 LYS A C 19
ATOM 27577 O O . LYS A 1 2 ? 10.015 3.762 8.878 1.00 0.00 2 LYS A O 19
ATOM 27592 N N . THR A 1 3 ? 8.363 2.735 10.009 1.00 0.00 3 THR A N 19
ATOM 27593 C CA . THR A 1 3 ? 9.065 1.465 10.302 1.00 0.00 3 THR A CA 19
ATOM 27594 C C . THR A 1 3 ? 9.285 0.613 9.050 1.00 0.00 3 THR A C 19
ATOM 27595 O O . THR A 1 3 ? 8.623 0.801 8.028 1.00 0.00 3 THR A O 19
ATOM 27606 N N . ARG A 1 4 ? 10.203 -0.356 9.145 1.00 0.00 4 ARG A N 19
ATOM 27607 C CA . ARG A 1 4 ? 10.607 -1.248 8.046 1.00 0.00 4 ARG A CA 19
ATOM 27608 C C . ARG A 1 4 ? 9.495 -2.184 7.534 1.00 0.00 4 ARG A C 19
ATOM 27609 O O . ARG A 1 4 ? 8.502 -2.436 8.214 1.00 0.00 4 ARG A O 19
ATOM 27627 N N . TYR A 1 5 ? 9.696 -2.719 6.329 1.00 0.00 5 TYR A N 19
ATOM 27628 C CA . TYR A 1 5 ? 8.833 -3.718 5.675 1.00 0.00 5 TYR A CA 19
ATOM 27629 C C . TYR A 1 5 ? 8.811 -5.103 6.358 1.00 0.00 5 TYR A C 19
ATOM 27630 O O . TYR A 1 5 ? 9.698 -5.420 7.154 1.00 0.00 5 TYR A O 19
ATOM 27647 N N . SER A 1 6 ? 7.831 -5.945 6.016 1.00 0.00 6 SER A N 19
ATOM 27648 C CA . SER A 1 6 ? 7.786 -7.348 6.473 1.00 0.00 6 SER A CA 19
ATOM 27649 C C . SER A 1 6 ? 7.582 -8.370 5.341 1.00 0.00 6 SER A C 19
ATOM 27650 O O . SER A 1 6 ? 6.689 -8.231 4.505 1.00 0.00 6 SER A O 19
ATOM 27657 N N . ALA A 1 7 ? 8.391 -9.435 5.329 1.00 0.00 7 ALA A N 19
ATOM 27658 C CA . ALA A 1 7 ? 8.225 -10.583 4.433 1.00 0.00 7 ALA A CA 19
ATOM 27659 C C . ALA A 1 7 ? 7.113 -11.549 4.885 1.00 0.00 7 ALA A C 19
ATOM 27660 O O . ALA A 1 7 ? 6.659 -12.379 4.096 1.00 0.00 7 ALA A O 19
ATOM 27667 N N . GLU A 1 8 ? 6.665 -11.445 6.143 1.00 0.00 8 GLU A N 19
ATOM 27668 C CA . GLU A 1 8 ? 5.670 -12.325 6.775 1.00 0.00 8 GLU A CA 19
ATOM 27669 C C . GLU A 1 8 ? 4.232 -11.789 6.594 1.00 0.00 8 GLU A C 19
ATOM 27670 O O . GLU A 1 8 ? 3.403 -11.839 7.506 1.00 0.00 8 GLU A O 19
ATOM 27680 N N . ALA A 1 9 ? 3.932 -11.262 5.401 1.00 0.00 9 ALA A N 19
ATOM 27681 C CA . ALA A 1 9 ? 2.598 -10.800 5.011 1.00 0.00 9 ALA A CA 19
ATOM 27682 C C . ALA A 1 9 ? 1.569 -11.958 4.957 1.00 0.00 9 ALA A C 19
ATOM 27683 O O . ALA A 1 9 ? 1.963 -13.115 4.751 1.00 0.00 9 ALA A O 19
ATOM 27690 N N . PRO A 1 10 ? 0.261 -11.663 5.088 1.00 0.00 10 PRO A N 19
ATOM 27691 C CA . PRO A 1 10 ? -0.810 -12.648 4.950 1.00 0.00 10 PRO A CA 19
ATOM 27692 C C . PRO A 1 10 ? -0.923 -13.177 3.519 1.00 0.00 10 PRO A C 19
ATOM 27693 O O . PRO A 1 10 ? -0.496 -12.529 2.561 1.00 0.00 10 PRO A O 19
ATOM 27701 N N . ALA A 1 11 ? -1.572 -14.334 3.364 1.00 0.00 11 ALA A N 19
ATOM 27702 C CA . ALA A 1 11 ? -1.989 -14.832 2.057 1.00 0.00 11 ALA A CA 19
ATOM 27703 C C . ALA A 1 11 ? -3.186 -14.026 1.512 1.00 0.00 11 ALA A C 19
ATOM 27704 O O . ALA A 1 11 ? -3.995 -13.500 2.280 1.00 0.00 11 ALA A O 19
ATOM 27711 N N . ARG A 1 12 ? -3.343 -13.976 0.184 1.00 0.00 12 ARG A N 19
ATOM 27712 C CA . ARG A 1 12 ? -4.433 -13.207 -0.446 1.00 0.00 12 ARG A CA 19
ATOM 27713 C C . ARG A 1 12 ? -5.831 -13.743 -0.077 1.00 0.00 12 ARG A C 19
ATOM 27714 O O . ARG A 1 12 ? -6.794 -12.988 0.001 1.00 0.00 12 ARG A O 19
ATOM 27732 N N . ASP A 1 13 ? -5.928 -15.036 0.242 1.00 0.00 13 ASP A N 19
ATOM 27733 C CA . ASP A 1 13 ? -7.124 -15.688 0.798 1.00 0.00 13 ASP A CA 19
ATOM 27734 C C . ASP A 1 13 ? -7.468 -15.235 2.231 1.00 0.00 13 ASP A C 19
ATOM 27735 O O . ASP A 1 13 ? -8.641 -15.210 2.592 1.00 0.00 13 ASP A O 19
ATOM 27743 N N . GLU A 1 14 ? -6.462 -14.876 3.043 1.00 0.00 14 GLU A N 19
ATOM 27744 C CA . GLU A 1 14 ? -6.651 -14.323 4.386 1.00 0.00 14 GLU A CA 19
ATOM 27745 C C . GLU A 1 14 ? -6.973 -12.818 4.323 1.00 0.00 14 GLU A C 19
ATOM 27746 O O . GLU A 1 14 ? -7.786 -12.316 5.094 1.00 0.00 14 GLU A O 19
ATOM 27756 N N . LEU A 1 15 ? -6.346 -12.099 3.384 1.00 0.00 15 LEU A N 19
ATOM 27757 C CA . LEU A 1 15 ? -6.582 -10.694 3.062 1.00 0.00 15 LEU A CA 19
ATOM 27758 C C . LEU A 1 15 ? -8.018 -10.471 2.560 1.00 0.00 15 LEU A C 19
ATOM 27759 O O . LEU A 1 15 ? -8.628 -9.458 2.891 1.00 0.00 15 LEU A O 19
ATOM 27774 N N . ASP A 1 16 ? -8.608 -11.438 1.853 1.00 0.00 16 ASP A N 19
ATOM 27775 C CA . ASP A 1 16 ? -9.996 -11.410 1.366 1.00 0.00 16 ASP A CA 19
ATOM 27776 C C . ASP A 1 16 ? -11.027 -11.331 2.510 1.00 0.00 16 ASP A C 19
ATOM 27777 O O . ASP A 1 16 ? -12.167 -10.913 2.294 1.00 0.00 16 ASP A O 19
ATOM 27785 N N . ARG A 1 17 ? -10.619 -11.688 3.733 1.00 0.00 17 ARG A N 19
ATOM 27786 C CA . ARG A 1 17 ? -11.441 -11.657 4.942 1.00 0.00 17 ARG A CA 19
ATOM 27787 C C . ARG A 1 17 ? -11.513 -10.262 5.587 1.00 0.00 17 ARG A C 19
ATOM 27788 O O . ARG A 1 17 ? -12.331 -10.065 6.491 1.00 0.00 17 ARG A O 19
ATOM 27806 N N . LEU A 1 18 ? -10.665 -9.308 5.179 1.00 0.00 18 LEU A N 19
ATOM 27807 C CA . LEU A 1 18 ? -10.664 -7.942 5.740 1.00 0.00 18 LEU A CA 19
ATOM 27808 C C . LEU A 1 18 ? -11.953 -7.166 5.409 1.00 0.00 18 LEU A C 19
ATOM 27809 O O . LEU A 1 18 ? -12.708 -7.560 4.520 1.00 0.00 18 LEU A O 19
ATOM 27824 N N . ALA A 1 19 ? -12.199 -6.044 6.104 1.00 0.00 19 ALA A N 19
ATOM 27825 C CA . ALA A 1 19 ? -13.391 -5.206 5.894 1.00 0.00 19 ALA A CA 19
ATOM 27826 C C . ALA A 1 19 ? -13.110 -3.693 5.834 1.00 0.00 19 ALA A C 19
ATOM 27827 O O . ALA A 1 19 ? -13.613 -3.014 4.935 1.00 0.00 19 ALA A O 19
ATOM 27834 N N . GLY A 1 20 ? -12.300 -3.154 6.754 1.00 0.00 20 GLY A N 19
ATOM 27835 C CA . GLY A 1 20 ? -11.994 -1.716 6.823 1.00 0.00 20 GLY A CA 19
ATOM 27836 C C . GLY A 1 20 ? -11.017 -1.251 5.731 1.00 0.00 20 GLY A C 19
ATOM 27837 O O . GLY A 1 20 ? -10.407 -2.096 5.067 1.00 0.00 20 GLY A O 19
ATOM 27841 N N . PRO A 1 21 ? -10.841 0.071 5.536 1.00 0.00 21 PRO A N 19
ATOM 27842 C CA . PRO A 1 21 ? -9.942 0.615 4.524 1.00 0.00 21 PRO A CA 19
ATOM 27843 C C . PRO A 1 21 ? -8.501 0.237 4.860 1.00 0.00 21 PRO A C 19
ATOM 27844 O O . PRO A 1 21 ? -7.946 0.687 5.864 1.00 0.00 21 PRO A O 19
ATOM 27852 N N . THR A 1 22 ? -7.906 -0.625 4.022 1.00 0.00 22 THR A N 19
ATOM 27853 C CA . THR A 1 22 ? -6.553 -1.174 4.220 1.00 0.00 22 THR A CA 19
ATOM 27854 C C . THR A 1 22 ? -5.734 -0.991 2.947 1.00 0.00 22 THR A C 19
ATOM 27855 O O . THR A 1 22 ? -6.060 -1.549 1.904 1.00 0.00 22 THR A O 19
ATOM 27866 N N . LEU A 1 23 ? -4.644 -0.234 3.022 1.00 0.00 23 LEU A N 19
ATOM 27867 C CA . LEU A 1 23 ? -3.676 -0.111 1.937 1.00 0.00 23 LEU A CA 19
ATOM 27868 C C . LEU A 1 23 ? -2.632 -1.235 2.032 1.00 0.00 23 LEU A C 19
ATOM 27869 O O . LEU A 1 23 ? -2.092 -1.484 3.108 1.00 0.00 23 LEU A O 19
ATOM 27884 N N . VAL A 1 24 ? -2.333 -1.896 0.913 1.00 0.00 24 VAL A N 19
ATOM 27885 C CA . VAL A 1 24 ? -1.328 -2.971 0.807 1.00 0.00 24 VAL A CA 19
ATOM 27886 C C . VAL A 1 24 ? -0.215 -2.513 -0.133 1.00 0.00 24 VAL A C 19
ATOM 27887 O O . VAL A 1 24 ? -0.454 -2.326 -1.321 1.00 0.00 24 VAL A O 19
ATOM 27900 N N . GLU A 1 25 ? 0.977 -2.297 0.428 1.00 0.00 25 GLU A N 19
ATOM 27901 C CA . GLU A 1 25 ? 2.143 -1.696 -0.223 1.00 0.00 25 GLU A CA 19
ATOM 27902 C C . GLU A 1 25 ? 3.248 -2.719 -0.478 1.00 0.00 25 GLU A C 19
ATOM 27903 O O . GLU A 1 25 ? 3.674 -3.418 0.446 1.00 0.00 25 GLU A O 19
ATOM 27913 N N . PHE A 1 26 ? 3.742 -2.752 -1.718 1.00 0.00 26 PHE A N 19
ATOM 27914 C CA . PHE A 1 26 ? 4.811 -3.639 -2.170 1.00 0.00 26 PHE A CA 19
ATOM 27915 C C . PHE A 1 26 ? 6.120 -2.858 -2.324 1.00 0.00 26 PHE A C 19
ATOM 27916 O O . PHE A 1 26 ? 6.152 -1.810 -2.979 1.00 0.00 26 PHE A O 19
ATOM 27932 N N . GLY A 1 27 ? 7.203 -3.356 -1.721 1.00 0.00 27 GLY A N 19
ATOM 27933 C CA . GLY A 1 27 ? 8.504 -2.680 -1.682 1.00 0.00 27 GLY A CA 19
ATOM 27934 C C . GLY A 1 27 ? 9.538 -3.381 -0.804 1.00 0.00 27 GLY A C 19
ATOM 27935 O O . GLY A 1 27 ? 9.386 -4.564 -0.504 1.00 0.00 27 GLY A O 19
ATOM 27939 N N . THR A 1 28 ? 10.579 -2.650 -0.389 1.00 0.00 28 THR A N 19
ATOM 27940 C CA . THR A 1 28 ? 11.605 -3.043 0.599 1.00 0.00 28 THR A CA 19
ATOM 27941 C C . THR A 1 28 ? 12.081 -1.801 1.341 1.00 0.00 28 THR A C 19
ATOM 27942 O O . THR A 1 28 ? 11.798 -0.679 0.932 1.00 0.00 28 THR A O 19
ATOM 27953 N N . ASP A 1 29 ? 12.828 -1.969 2.433 1.00 0.00 29 ASP A N 19
ATOM 27954 C CA . ASP A 1 29 ? 13.343 -0.822 3.201 1.00 0.00 29 ASP A CA 19
ATOM 27955 C C . ASP A 1 29 ? 14.617 -0.213 2.569 1.00 0.00 29 ASP A C 19
ATOM 27956 O O . ASP A 1 29 ? 15.182 0.744 3.101 1.00 0.00 29 ASP A O 19
ATOM 27964 N N . TRP A 1 30 ? 15.072 -0.762 1.435 1.00 0.00 30 TRP A N 19
ATOM 27965 C CA . TRP A 1 30 ? 16.388 -0.515 0.850 1.00 0.00 30 TRP A CA 19
ATOM 27966 C C . TRP A 1 30 ? 16.389 -0.142 -0.656 1.00 0.00 30 TRP A C 19
ATOM 27967 O O . TRP A 1 30 ? 17.391 0.397 -1.128 1.00 0.00 30 TRP A O 19
ATOM 27987 N N . CYS A 1 31 ? 15.302 -0.367 -1.413 1.00 0.00 31 CYS A N 19
ATOM 27988 C CA . CYS A 1 31 ? 15.211 0.077 -2.812 1.00 0.00 31 CYS A CA 19
ATOM 27989 C C . CYS A 1 31 ? 15.069 1.609 -2.915 1.00 0.00 31 CYS A C 19
ATOM 27990 O O . CYS A 1 31 ? 14.372 2.229 -2.103 1.00 0.00 31 CYS A O 19
ATOM 27997 N N . GLY A 1 32 ? 15.702 2.217 -3.923 1.00 0.00 32 GLY A N 19
ATOM 27998 C CA . GLY A 1 32 ? 15.663 3.662 -4.206 1.00 0.00 32 GLY A CA 19
ATOM 27999 C C . GLY A 1 32 ? 14.268 4.168 -4.603 1.00 0.00 32 GLY A C 19
ATOM 28000 O O . GLY A 1 32 ? 13.958 5.325 -4.328 1.00 0.00 32 GLY A O 19
ATOM 28004 N N . HIS A 1 33 ? 13.405 3.315 -5.166 1.00 0.00 33 HIS A N 19
ATOM 28005 C CA . HIS A 1 33 ? 11.982 3.632 -5.334 1.00 0.00 33 HIS A CA 19
ATOM 28006 C C . HIS A 1 33 ? 11.308 3.849 -3.971 1.00 0.00 33 HIS A C 19
ATOM 28007 O O . HIS A 1 33 ? 10.611 4.840 -3.742 1.00 0.00 33 HIS A O 19
ATOM 28021 N N . CYS A 1 34 ? 11.547 2.919 -3.047 1.00 0.00 34 CYS A N 19
ATOM 28022 C CA . CYS A 1 34 ? 10.988 2.946 -1.701 1.00 0.00 34 CYS A CA 19
ATOM 28023 C C . CYS A 1 34 ? 11.488 4.123 -0.879 1.00 0.00 34 CYS A C 19
ATOM 28024 O O . CYS A 1 34 ? 10.695 4.706 -0.148 1.00 0.00 34 CYS A O 19
ATOM 28031 N N . GLN A 1 35 ? 12.746 4.536 -1.043 1.00 0.00 35 GLN A N 19
ATOM 28032 C CA . GLN A 1 35 ? 13.288 5.651 -0.257 1.00 0.00 35 GLN A CA 19
ATOM 28033 C C . GLN A 1 35 ? 12.551 6.970 -0.555 1.00 0.00 35 GLN A C 19
ATOM 28034 O O . GLN A 1 35 ? 12.538 7.878 0.277 1.00 0.00 35 GLN A O 19
ATOM 28046 N N . ALA A 1 36 ? 11.933 7.059 -1.735 1.00 0.00 36 ALA A N 19
ATOM 28047 C CA . ALA A 1 36 ? 11.093 8.172 -2.165 1.00 0.00 36 ALA A CA 19
ATOM 28048 C C . ALA A 1 36 ? 9.614 7.983 -1.763 1.00 0.00 36 ALA A C 19
ATOM 28049 O O . ALA A 1 36 ? 8.979 8.950 -1.349 1.00 0.00 36 ALA A O 19
ATOM 28056 N N . ALA A 1 37 ? 9.058 6.769 -1.868 1.00 0.00 37 ALA A N 19
ATOM 28057 C CA . ALA A 1 37 ? 7.639 6.506 -1.601 1.00 0.00 37 ALA A CA 19
ATOM 28058 C C . ALA A 1 37 ? 7.327 6.310 -0.101 1.00 0.00 37 ALA A C 19
ATOM 28059 O O . ALA A 1 37 ? 6.235 6.651 0.348 1.00 0.00 37 ALA A O 19
ATOM 28066 N N . GLN A 1 38 ? 8.273 5.796 0.691 1.00 0.00 38 GLN A N 19
ATOM 28067 C CA . GLN A 1 38 ? 8.104 5.578 2.134 1.00 0.00 38 GLN A CA 19
ATOM 28068 C C . GLN A 1 38 ? 7.766 6.871 2.903 1.00 0.00 38 GLN A C 19
ATOM 28069 O O . GLN A 1 38 ? 6.738 6.878 3.587 1.00 0.00 38 GLN A O 19
ATOM 28081 N N . PRO A 1 39 ? 8.552 7.966 2.791 1.00 0.00 39 PRO A N 19
ATOM 28082 C CA . PRO A 1 39 ? 8.204 9.234 3.426 1.00 0.00 39 PRO A CA 19
ATOM 28083 C C . PRO A 1 39 ? 6.983 9.899 2.762 1.00 0.00 39 PRO A C 19
ATOM 28084 O O . PRO A 1 39 ? 6.334 10.728 3.390 1.00 0.00 39 PRO A O 19
ATOM 28092 N N . LEU A 1 40 ? 6.619 9.509 1.534 1.00 0.00 40 LEU A N 19
ATOM 28093 C CA . LEU A 1 40 ? 5.412 9.980 0.854 1.00 0.00 40 LEU A CA 19
ATOM 28094 C C . LEU A 1 40 ? 4.178 9.461 1.593 1.00 0.00 40 LEU A C 19
ATOM 28095 O O . LEU A 1 40 ? 3.366 10.260 2.075 1.00 0.00 40 LEU A O 19
ATOM 28110 N N . LEU A 1 41 ? 4.085 8.133 1.732 1.00 0.00 41 LEU A N 19
ATOM 28111 C CA . LEU A 1 41 ? 2.984 7.461 2.422 1.00 0.00 41 LEU A CA 19
ATOM 28112 C C . LEU A 1 41 ? 2.910 7.950 3.862 1.00 0.00 41 LEU A C 19
ATOM 28113 O O . LEU A 1 41 ? 1.822 8.268 4.321 1.00 0.00 41 LEU A O 19
ATOM 28128 N N . ALA A 1 42 ? 4.043 8.092 4.542 1.00 0.00 42 ALA A N 19
ATOM 28129 C CA . ALA A 1 42 ? 4.109 8.620 5.911 1.00 0.00 42 ALA A CA 19
ATOM 28130 C C . ALA A 1 42 ? 3.497 10.035 6.035 1.00 0.00 42 ALA A C 19
ATOM 28131 O O . ALA A 1 42 ? 2.798 10.317 7.014 1.00 0.00 42 ALA A O 19
ATOM 28138 N N . GLU A 1 43 ? 3.712 10.905 5.041 1.00 0.00 43 GLU A N 19
ATOM 28139 C CA . GLU A 1 43 ? 3.146 12.258 5.018 1.00 0.00 43 GLU A CA 19
ATOM 28140 C C . GLU A 1 43 ? 1.634 12.243 4.763 1.00 0.00 43 GLU A C 19
ATOM 28141 O O . GLU A 1 43 ? 0.901 12.918 5.487 1.00 0.00 43 GLU A O 19
ATOM 28151 N N . VAL A 1 44 ? 1.135 11.472 3.783 1.00 0.00 44 VAL A N 19
ATOM 28152 C CA . VAL A 1 44 ? -0.320 11.361 3.530 1.00 0.00 44 VAL A CA 19
ATOM 28153 C C . VAL A 1 44 ? -1.058 10.682 4.693 1.00 0.00 44 VAL A C 19
ATOM 28154 O O . VAL A 1 44 ? -2.030 11.243 5.192 1.00 0.00 44 VAL A O 19
ATOM 28167 N N . PHE A 1 45 ? -0.580 9.521 5.168 1.00 0.00 45 PHE A N 19
ATOM 28168 C CA . PHE A 1 45 ? -1.205 8.733 6.246 1.00 0.00 45 PHE A CA 19
ATOM 28169 C C . PHE A 1 45 ? -1.395 9.523 7.547 1.00 0.00 45 PHE A C 19
ATOM 28170 O O . PHE A 1 45 ? -2.306 9.214 8.318 1.00 0.00 45 PHE A O 19
ATOM 28186 N N . SER A 1 46 ? -0.591 10.558 7.794 1.00 0.00 46 SER A N 19
ATOM 28187 C CA . SER A 1 46 ? -0.732 11.430 8.970 1.00 0.00 46 SER A CA 19
ATOM 28188 C C . SER A 1 46 ? -2.062 12.211 9.000 1.00 0.00 46 SER A C 19
ATOM 28189 O O . SER A 1 46 ? -2.482 12.636 10.079 1.00 0.00 46 SER A O 19
ATOM 28196 N N . ASP A 1 47 ? -2.757 12.380 7.861 1.00 0.00 47 ASP A N 19
ATOM 28197 C CA . ASP A 1 47 ? -4.095 12.986 7.780 1.00 0.00 47 ASP A CA 19
ATOM 28198 C C . ASP A 1 47 ? -5.231 11.942 7.686 1.00 0.00 47 ASP A C 19
ATOM 28199 O O . ASP A 1 47 ? -6.404 12.286 7.847 1.00 0.00 47 ASP A O 19
ATOM 28207 N N . TYR A 1 48 ? -4.893 10.661 7.463 1.00 0.00 48 TYR A N 19
ATOM 28208 C CA . TYR A 1 48 ? -5.833 9.530 7.361 1.00 0.00 48 TYR A CA 19
ATOM 28209 C C . TYR A 1 48 ? -5.483 8.330 8.285 1.00 0.00 48 TYR A C 19
ATOM 28210 O O . TYR A 1 48 ? -5.506 7.178 7.823 1.00 0.00 48 TYR A O 19
ATOM 28227 N N . PRO A 1 49 ? -5.192 8.543 9.591 1.00 0.00 49 PRO A N 19
ATOM 28228 C CA . PRO A 1 49 ? -4.730 7.480 10.492 1.00 0.00 49 PRO A CA 19
ATOM 28229 C C . PRO A 1 49 ? -5.757 6.355 10.715 1.00 0.00 49 PRO A C 19
ATOM 28230 O O . PRO A 1 49 ? -5.373 5.267 11.144 1.00 0.00 49 PRO A O 19
ATOM 28238 N N . GLU A 1 50 ? -7.040 6.574 10.392 1.00 0.00 50 GLU A N 19
ATOM 28239 C CA . GLU A 1 50 ? -8.074 5.532 10.403 1.00 0.00 50 GLU A CA 19
ATOM 28240 C C . GLU A 1 50 ? -7.916 4.467 9.294 1.00 0.00 50 GLU A C 19
ATOM 28241 O O . GLU A 1 50 ? -8.551 3.413 9.366 1.00 0.00 50 GLU A O 19
ATOM 28251 N N . VAL A 1 51 ? -7.084 4.716 8.272 1.00 0.00 51 VAL A N 19
ATOM 28252 C CA . VAL A 1 51 ? -6.699 3.721 7.248 1.00 0.00 51 VAL A CA 19
ATOM 28253 C C . VAL A 1 51 ? -5.553 2.853 7.803 1.00 0.00 51 VAL A C 19
ATOM 28254 O O . VAL A 1 51 ? -4.642 3.363 8.461 1.00 0.00 51 VAL A O 19
ATOM 28267 N N . GLY A 1 52 ? -5.582 1.542 7.528 1.00 0.00 52 GLY A N 19
ATOM 28268 C CA . GLY A 1 52 ? -4.508 0.592 7.869 1.00 0.00 52 GLY A CA 19
ATOM 28269 C C . GLY A 1 52 ? -3.469 0.465 6.754 1.00 0.00 52 GLY A C 19
ATOM 28270 O O . GLY A 1 52 ? -3.795 0.688 5.591 1.00 0.00 52 GLY A O 19
ATOM 28274 N N . HIS A 1 53 ? -2.233 0.074 7.075 1.00 0.00 53 HIS A N 19
ATOM 28275 C CA . HIS A 1 53 ? -1.180 -0.171 6.082 1.00 0.00 53 HIS A CA 19
ATOM 28276 C C . HIS A 1 53 ? -0.530 -1.556 6.271 1.00 0.00 53 HIS A C 19
ATOM 28277 O O . HIS A 1 53 ? -0.185 -1.922 7.399 1.00 0.00 53 HIS A O 19
ATOM 28291 N N . LEU A 1 54 ? -0.331 -2.307 5.181 1.00 0.00 54 LEU A N 19
ATOM 28292 C CA . LEU A 1 54 ? 0.415 -3.568 5.160 1.00 0.00 54 LEU A CA 19
ATOM 28293 C C . LEU A 1 54 ? 1.658 -3.390 4.271 1.00 0.00 54 LEU A C 19
ATOM 28294 O O . LEU A 1 54 ? 1.560 -3.320 3.046 1.00 0.00 54 LEU A O 19
ATOM 28309 N N . LYS A 1 55 ? 2.841 -3.339 4.887 1.00 0.00 55 LYS A N 19
ATOM 28310 C CA . LYS A 1 55 ? 4.132 -3.276 4.187 1.00 0.00 55 LYS A CA 19
ATOM 28311 C C . LYS A 1 55 ? 4.630 -4.672 3.774 1.00 0.00 55 LYS A C 19
ATOM 28312 O O . LYS A 1 55 ? 5.278 -5.367 4.567 1.00 0.00 55 LYS A O 19
ATOM 28327 N N . VAL A 1 56 ? 4.382 -5.060 2.525 1.00 0.00 56 VAL A N 19
ATOM 28328 C CA . VAL A 1 56 ? 4.802 -6.344 1.935 1.00 0.00 56 VAL A CA 19
ATOM 28329 C C . VAL A 1 56 ? 6.206 -6.216 1.374 1.00 0.00 56 VAL A C 19
ATOM 28330 O O . VAL A 1 56 ? 6.441 -5.488 0.408 1.00 0.00 56 VAL A O 19
ATOM 28343 N N . GLU A 1 57 ? 7.135 -6.932 2.002 1.00 0.00 57 GLU A N 19
ATOM 28344 C CA . GLU A 1 57 ? 8.492 -7.062 1.506 1.00 0.00 57 GLU A CA 19
ATOM 28345 C C . GLU A 1 57 ? 8.502 -7.970 0.263 1.00 0.00 57 GLU A C 19
ATOM 28346 O O . GLU A 1 57 ? 8.233 -9.171 0.351 1.00 0.00 57 GLU A O 19
ATOM 28356 N N . ASP A 1 58 ? 8.780 -7.387 -0.902 1.00 0.00 58 ASP A N 19
ATOM 28357 C CA . ASP A 1 58 ? 8.748 -8.072 -2.198 1.00 0.00 58 ASP A CA 19
ATOM 28358 C C . ASP A 1 58 ? 10.132 -8.610 -2.606 1.00 0.00 58 ASP A C 19
ATOM 28359 O O . ASP A 1 58 ? 11.161 -7.964 -2.389 1.00 0.00 58 ASP A O 19
ATOM 28367 N N . GLY A 1 59 ? 10.152 -9.795 -3.216 1.00 0.00 59 GLY A N 19
ATOM 28368 C CA . GLY A 1 59 ? 11.362 -10.498 -3.653 1.00 0.00 59 GLY A CA 19
ATOM 28369 C C . GLY A 1 59 ? 11.105 -11.952 -4.079 1.00 0.00 59 GLY A C 19
ATOM 28370 O O . GLY A 1 59 ? 9.938 -12.362 -4.147 1.00 0.00 59 GLY A O 19
ATOM 28374 N N . PRO A 1 60 ? 12.160 -12.747 -4.348 1.00 0.00 60 PRO A N 19
ATOM 28375 C CA . PRO A 1 60 ? 12.031 -14.162 -4.692 1.00 0.00 60 PRO A CA 19
ATOM 28376 C C . PRO A 1 60 ? 11.440 -14.942 -3.508 1.00 0.00 60 PRO A C 19
ATOM 28377 O O . PRO A 1 60 ? 11.787 -14.702 -2.348 1.00 0.00 60 PRO A O 19
ATOM 28385 N N . GLY A 1 61 ? 10.519 -15.863 -3.812 1.00 0.00 61 GLY A N 19
ATOM 28386 C CA . GLY A 1 61 ? 9.792 -16.657 -2.811 1.00 0.00 61 GLY A CA 19
ATOM 28387 C C . GLY A 1 61 ? 8.577 -15.950 -2.193 1.00 0.00 61 GLY A C 19
ATOM 28388 O O . GLY A 1 61 ? 7.933 -16.531 -1.317 1.00 0.00 61 GLY A O 19
ATOM 28392 N N . ARG A 1 62 ? 8.255 -14.719 -2.610 1.00 0.00 62 ARG A N 19
ATOM 28393 C CA . ARG A 1 62 ? 7.059 -13.960 -2.203 1.00 0.00 62 ARG A CA 19
ATOM 28394 C C . ARG A 1 62 ? 6.141 -13.726 -3.417 1.00 0.00 62 ARG A C 19
ATOM 28395 O O . ARG A 1 62 ? 6.595 -13.271 -4.472 1.00 0.00 62 ARG A O 19
ATOM 28413 N N . ARG A 1 63 ? 4.851 -14.053 -3.267 1.00 0.00 63 ARG A N 19
ATOM 28414 C CA . ARG A 1 63 ? 3.878 -14.178 -4.376 1.00 0.00 63 ARG A CA 19
ATOM 28415 C C . ARG A 1 63 ? 2.778 -13.100 -4.380 1.00 0.00 63 ARG A C 19
ATOM 28416 O O . ARG A 1 63 ? 2.138 -12.899 -5.414 1.00 0.00 63 ARG A O 19
ATOM 28434 N N . LEU A 1 64 ? 2.556 -12.376 -3.277 1.00 0.00 64 LEU A N 19
ATOM 28435 C CA . LEU A 1 64 ? 1.377 -11.509 -3.102 1.00 0.00 64 LEU A CA 19
ATOM 28436 C C . LEU A 1 64 ? 1.276 -10.433 -4.197 1.00 0.00 64 LEU A C 19
ATOM 28437 O O . LEU A 1 64 ? 0.234 -10.342 -4.843 1.00 0.00 64 LEU A O 19
ATOM 28452 N N . GLY A 1 65 ? 2.359 -9.702 -4.495 1.00 0.00 65 GLY A N 19
ATOM 28453 C CA . GLY A 1 65 ? 2.368 -8.646 -5.529 1.00 0.00 65 GLY A CA 19
ATOM 28454 C C . GLY A 1 65 ? 2.175 -9.168 -6.959 1.00 0.00 65 GLY A C 19
ATOM 28455 O O . GLY A 1 65 ? 1.618 -8.458 -7.799 1.00 0.00 65 GLY A O 19
ATOM 28459 N N . ARG A 1 66 ? 2.558 -10.425 -7.222 1.00 0.00 66 ARG A N 19
ATOM 28460 C CA . ARG A 1 66 ? 2.247 -11.119 -8.474 1.00 0.00 66 ARG A CA 19
ATOM 28461 C C . ARG A 1 66 ? 0.756 -11.470 -8.559 1.00 0.00 66 ARG A C 19
ATOM 28462 O O . ARG A 1 66 ? 0.149 -11.254 -9.604 1.00 0.00 66 ARG A O 19
ATOM 28480 N N . SER A 1 67 ? 0.133 -11.898 -7.465 1.00 0.00 67 SER A N 19
ATOM 28481 C CA . SER A 1 67 ? -1.318 -12.165 -7.382 1.00 0.00 67 SER A CA 19
ATOM 28482 C C . SER A 1 67 ? -2.178 -10.889 -7.284 1.00 0.00 67 SER A C 19
ATOM 28483 O O . SER A 1 67 ? -3.393 -10.944 -7.485 1.00 0.00 67 SER A O 19
ATOM 28490 N N . PHE A 1 68 ? -1.555 -9.733 -7.026 1.00 0.00 68 PHE A N 19
ATOM 28491 C CA . PHE A 1 68 ? -2.131 -8.408 -7.278 1.00 0.00 68 PHE A CA 19
ATOM 28492 C C . PHE A 1 68 ? -1.869 -7.889 -8.694 1.00 0.00 68 PHE A C 19
ATOM 28493 O O . PHE A 1 68 ? -2.481 -6.896 -9.090 1.00 0.00 68 PHE A O 19
ATOM 28509 N N . GLN A 1 69 ? -0.988 -8.541 -9.460 1.00 0.00 69 GLN A N 19
ATOM 28510 C CA . GLN A 1 69 ? -0.597 -8.142 -10.814 1.00 0.00 69 GLN A CA 19
ATOM 28511 C C . GLN A 1 69 ? -0.062 -6.694 -10.803 1.00 0.00 69 GLN A C 19
ATOM 28512 O O . GLN A 1 69 ? -0.486 -5.838 -11.583 1.00 0.00 69 GLN A O 19
ATOM 28524 N N . VAL A 1 70 ? 0.847 -6.411 -9.857 1.00 0.00 70 VAL A N 19
ATOM 28525 C CA . VAL A 1 70 ? 1.521 -5.109 -9.677 1.00 0.00 70 VAL A CA 19
ATOM 28526 C C . VAL A 1 70 ? 2.229 -4.673 -10.971 1.00 0.00 70 VAL A C 19
ATOM 28527 O O . VAL A 1 70 ? 2.885 -5.478 -11.635 1.00 0.00 70 VAL A O 19
ATOM 28540 N N . LYS A 1 71 ? 2.074 -3.388 -11.323 1.00 0.00 71 LYS A N 19
ATOM 28541 C CA . LYS A 1 71 ? 2.547 -2.791 -12.579 1.00 0.00 71 LYS A CA 19
ATOM 28542 C C . LYS A 1 71 ? 4.032 -2.391 -12.469 1.00 0.00 71 LYS A C 19
ATOM 28543 O O . LYS A 1 71 ? 4.914 -3.242 -12.629 1.00 0.00 71 LYS A O 19
ATOM 28558 N N . LEU A 1 72 ? 4.317 -1.113 -12.185 1.00 0.00 72 LEU A N 19
ATOM 28559 C CA . LEU A 1 72 ? 5.646 -0.685 -11.747 1.00 0.00 72 LEU A CA 19
ATOM 28560 C C . LEU A 1 72 ? 5.835 -1.152 -10.306 1.00 0.00 72 LEU A C 19
ATOM 28561 O O . LEU A 1 72 ? 4.890 -1.145 -9.514 1.00 0.00 72 LEU A O 19
ATOM 28576 N N . TRP A 1 73 ? 7.046 -1.567 -9.948 1.00 0.00 73 TRP A N 19
ATOM 28577 C CA . TRP A 1 73 ? 7.307 -2.207 -8.661 1.00 0.00 73 TRP A CA 19
ATOM 28578 C C . TRP A 1 73 ? 6.846 -1.415 -7.415 1.00 0.00 73 TRP A C 19
ATOM 28579 O O . TRP A 1 73 ? 6.256 -2.052 -6.532 1.00 0.00 73 TRP A O 19
ATOM 28599 N N . PRO A 1 74 ? 7.040 -0.076 -7.310 1.00 0.00 74 PRO A N 19
ATOM 28600 C CA . PRO A 1 74 ? 6.493 0.710 -6.206 1.00 0.00 74 PRO A CA 19
ATOM 28601 C C . PRO A 1 74 ? 4.994 1.001 -6.442 1.00 0.00 74 PRO A C 19
ATOM 28602 O O . PRO A 1 74 ? 4.618 2.055 -6.965 1.00 0.00 74 PRO A O 19
ATOM 28610 N N . THR A 1 75 ? 4.141 0.054 -6.040 1.00 0.00 75 THR A N 19
ATOM 28611 C CA . THR A 1 75 ? 2.674 0.139 -6.098 1.00 0.00 75 THR A CA 19
ATOM 28612 C C . THR A 1 75 ? 2.112 -0.171 -4.725 1.00 0.00 75 THR A C 19
ATOM 28613 O O . THR A 1 75 ? 2.656 -0.992 -3.980 1.00 0.00 75 THR A O 19
ATOM 28624 N N . PHE A 1 76 ? 0.984 0.459 -4.422 1.00 0.00 76 PHE A N 19
ATOM 28625 C CA . PHE A 1 76 ? 0.176 0.182 -3.243 1.00 0.00 76 PHE A CA 19
ATOM 28626 C C . PHE A 1 76 ? -1.311 0.151 -3.634 1.00 0.00 76 PHE A C 19
ATOM 28627 O O . PHE A 1 76 ? -1.831 1.069 -4.276 1.00 0.00 76 PHE A O 19
ATOM 28643 N N . VAL A 1 77 ? -1.970 -0.951 -3.269 1.00 0.00 77 VAL A N 19
ATOM 28644 C CA . VAL A 1 77 ? -3.353 -1.288 -3.635 1.00 0.00 77 VAL A CA 19
ATOM 28645 C C . VAL A 1 77 ? -4.265 -1.016 -2.446 1.00 0.00 77 VAL A C 19
ATOM 28646 O O . VAL A 1 77 ? -4.034 -1.545 -1.356 1.00 0.00 77 VAL A O 19
ATOM 28659 N N . PHE A 1 78 ? -5.286 -0.184 -2.641 1.00 0.00 78 PHE A N 19
ATOM 28660 C CA . PHE A 1 78 ? -6.275 0.163 -1.616 1.00 0.00 78 PHE A CA 19
ATOM 28661 C C . PHE A 1 78 ? -7.386 -0.891 -1.625 1.00 0.00 78 PHE A C 19
ATOM 28662 O O . PHE A 1 78 ? -8.116 -1.052 -2.611 1.00 0.00 78 PHE A O 19
ATOM 28678 N N . LEU A 1 79 ? -7.509 -1.612 -0.513 1.00 0.00 79 LEU A N 19
ATOM 28679 C CA . LEU A 1 79 ? -8.554 -2.593 -0.262 1.00 0.00 79 LEU A CA 19
ATOM 28680 C C . LEU A 1 79 ? -9.594 -2.002 0.694 1.00 0.00 79 LEU A C 19
ATOM 28681 O O . LEU A 1 79 ? -9.309 -1.141 1.525 1.00 0.00 79 LEU A O 19
ATOM 28696 N N . ARG A 1 80 ? -10.791 -2.560 0.594 1.00 0.00 80 ARG A N 19
ATOM 28697 C CA . ARG A 1 80 ? -11.943 -2.319 1.467 1.00 0.00 80 ARG A CA 19
ATOM 28698 C C . ARG A 1 80 ? -13.004 -3.383 1.175 1.00 0.00 80 ARG A C 19
ATOM 28699 O O . ARG A 1 80 ? -13.184 -3.775 0.025 1.00 0.00 80 ARG A O 19
ATOM 28717 N N . ASP A 1 81 ? -13.650 -3.914 2.207 1.00 0.00 81 ASP A N 19
ATOM 28718 C CA . ASP A 1 81 ? -14.686 -4.962 2.104 1.00 0.00 81 ASP A CA 19
ATOM 28719 C C . ASP A 1 81 ? -14.133 -6.289 1.519 1.00 0.00 81 ASP A C 19
ATOM 28720 O O . ASP A 1 81 ? -14.841 -7.048 0.856 1.00 0.00 81 ASP A O 19
ATOM 28728 N N . GLY A 1 82 ? -12.826 -6.526 1.704 1.00 0.00 82 GLY A N 19
ATOM 28729 C CA . GLY A 1 82 ? -12.090 -7.679 1.159 1.00 0.00 82 GLY A CA 19
ATOM 28730 C C . GLY A 1 82 ? -11.692 -7.544 -0.317 1.00 0.00 82 GLY A C 19
ATOM 28731 O O . GLY A 1 82 ? -11.218 -8.516 -0.909 1.00 0.00 82 GLY A O 19
ATOM 28735 N N . ARG A 1 83 ? -11.887 -6.361 -0.917 1.00 0.00 83 ARG A N 19
ATOM 28736 C CA . ARG A 1 83 ? -11.885 -6.131 -2.363 1.00 0.00 83 ARG A CA 19
ATOM 28737 C C . ARG A 1 83 ? -11.089 -4.871 -2.721 1.00 0.00 83 ARG A C 19
ATOM 28738 O O . ARG A 1 83 ? -11.076 -3.897 -1.968 1.00 0.00 83 ARG A O 19
ATOM 28756 N N . GLU A 1 84 ? -10.388 -4.882 -3.855 1.00 0.00 84 GLU A N 19
ATOM 28757 C CA . GLU A 1 84 ? -9.659 -3.707 -4.346 1.00 0.00 84 GLU A CA 19
ATOM 28758 C C . GLU A 1 84 ? -10.654 -2.602 -4.729 1.00 0.00 84 GLU A C 19
ATOM 28759 O O . GLU A 1 84 ? -11.481 -2.784 -5.624 1.00 0.00 84 GLU A O 19
ATOM 28769 N N . VAL A 1 85 ? -10.534 -1.451 -4.061 1.00 0.00 85 VAL A N 19
ATOM 28770 C CA . VAL A 1 85 ? -11.292 -0.226 -4.376 1.00 0.00 85 VAL A CA 19
ATOM 28771 C C . VAL A 1 85 ? -10.511 0.712 -5.302 1.00 0.00 85 VAL A C 19
ATOM 28772 O O . VAL A 1 85 ? -11.120 1.482 -6.044 1.00 0.00 85 VAL A O 19
ATOM 28785 N N . ALA A 1 86 ? -9.172 0.605 -5.307 1.00 0.00 86 ALA A N 19
ATOM 28786 C CA . ALA A 1 86 ? -8.242 1.385 -6.124 1.00 0.00 86 ALA A CA 19
ATOM 28787 C C . ALA A 1 86 ? -6.812 0.862 -5.972 1.00 0.00 86 ALA A C 19
ATOM 28788 O O . ALA A 1 86 ? -6.534 -0.001 -5.140 1.00 0.00 86 ALA A O 19
ATOM 28795 N N . ARG A 1 87 ? -5.880 1.486 -6.690 1.00 0.00 87 ARG A N 19
ATOM 28796 C CA . ARG A 1 87 ? -4.452 1.426 -6.404 1.00 0.00 87 ARG A CA 19
ATOM 28797 C C . ARG A 1 87 ? -3.747 2.683 -6.915 1.00 0.00 87 ARG A C 19
ATOM 28798 O O . ARG A 1 87 ? -4.231 3.359 -7.822 1.00 0.00 87 ARG A O 19
ATOM 28816 N N . VAL A 1 88 ? -2.596 2.978 -6.329 1.00 0.00 88 VAL A N 19
ATOM 28817 C CA . VAL A 1 88 ? -1.695 4.061 -6.755 1.00 0.00 88 VAL A CA 19
ATOM 28818 C C . VAL A 1 88 ? -0.315 3.454 -7.022 1.00 0.00 88 VAL A C 19
ATOM 28819 O O . VAL A 1 88 ? 0.125 2.564 -6.295 1.00 0.00 88 VAL A O 19
ATOM 28832 N N . VAL A 1 89 ? 0.347 3.926 -8.078 1.00 0.00 89 VAL A N 19
ATOM 28833 C CA . VAL A 1 89 ? 1.646 3.439 -8.556 1.00 0.00 89 VAL A CA 19
ATOM 28834 C C . VAL A 1 89 ? 2.533 4.627 -8.928 1.00 0.00 89 VAL A C 19
ATOM 28835 O O . VAL A 1 89 ? 2.053 5.594 -9.524 1.00 0.00 89 VAL A O 19
ATOM 28848 N N . ARG A 1 90 ? 3.816 4.571 -8.540 1.00 0.00 90 ARG A N 19
ATOM 28849 C CA . ARG A 1 90 ? 4.833 5.599 -8.778 1.00 0.00 90 ARG A CA 19
ATOM 28850 C C . ARG A 1 90 ? 4.366 7.010 -8.307 1.00 0.00 90 ARG A C 19
ATOM 28851 O O . ARG A 1 90 ? 4.091 7.865 -9.160 1.00 0.00 90 ARG A O 19
ATOM 28869 N N . PRO A 1 91 ? 4.230 7.267 -6.984 1.00 0.00 91 PRO A N 19
ATOM 28870 C CA . PRO A 1 91 ? 3.675 8.519 -6.452 1.00 0.00 91 PRO A CA 19
ATOM 28871 C C . PRO A 1 91 ? 4.537 9.721 -6.869 1.00 0.00 91 PRO A C 19
ATOM 28872 O O . PRO A 1 91 ? 5.735 9.766 -6.582 1.00 0.00 91 PRO A O 19
ATOM 28880 N N . GLY A 1 92 ? 3.923 10.693 -7.557 1.00 0.00 92 GLY A N 19
ATOM 28881 C CA . GLY A 1 92 ? 4.623 11.859 -8.119 1.00 0.00 92 GLY A CA 19
ATOM 28882 C C . GLY A 1 92 ? 4.840 12.998 -7.120 1.00 0.00 92 GLY A C 19
ATOM 28883 O O . GLY A 1 92 ? 5.822 13.730 -7.210 1.00 0.00 92 GLY A O 19
ATOM 28887 N N . SER A 1 93 ? 3.935 13.119 -6.147 1.00 0.00 93 SER A N 19
ATOM 28888 C CA . SER A 1 93 ? 3.965 14.072 -5.029 1.00 0.00 93 SER A CA 19
ATOM 28889 C C . SER A 1 93 ? 2.830 13.755 -4.047 1.00 0.00 93 SER A C 19
ATOM 28890 O O . SER A 1 93 ? 1.858 13.082 -4.413 1.00 0.00 93 SER A O 19
ATOM 28897 N N . ALA A 1 94 ? 2.913 14.267 -2.813 1.00 0.00 94 ALA A N 19
ATOM 28898 C CA . ALA A 1 94 ? 1.906 14.090 -1.771 1.00 0.00 94 ALA A CA 19
ATOM 28899 C C . ALA A 1 94 ? 0.513 14.520 -2.233 1.00 0.00 94 ALA A C 19
ATOM 28900 O O . ALA A 1 94 ? -0.445 13.822 -1.938 1.00 0.00 94 ALA A O 19
ATOM 28907 N N . SER A 1 95 ? 0.390 15.568 -3.045 1.00 0.00 95 SER A N 19
ATOM 28908 C CA . SER A 1 95 ? -0.883 15.971 -3.659 1.00 0.00 95 SER A CA 19
ATOM 28909 C C . SER A 1 95 ? -1.577 14.820 -4.410 1.00 0.00 95 SER A C 19
ATOM 28910 O O . SER A 1 95 ? -2.783 14.622 -4.254 1.00 0.00 95 SER A O 19
ATOM 28917 N N . VAL A 1 96 ? -0.827 14.018 -5.169 1.00 0.00 96 VAL A N 19
ATOM 28918 C CA . VAL A 1 96 ? -1.342 12.882 -5.958 1.00 0.00 96 VAL A CA 19
ATOM 28919 C C . VAL A 1 96 ? -1.684 11.689 -5.057 1.00 0.00 96 VAL A C 19
ATOM 28920 O O . VAL A 1 96 ? -2.699 11.025 -5.272 1.00 0.00 96 VAL A O 19
ATOM 28933 N N . LEU A 1 97 ? -0.864 11.431 -4.028 1.00 0.00 97 LEU A N 19
ATOM 28934 C CA . LEU A 1 97 ? -1.106 10.349 -3.068 1.00 0.00 97 LEU A CA 19
ATOM 28935 C C . LEU A 1 97 ? -2.313 10.665 -2.166 1.00 0.00 97 LEU A C 19
ATOM 28936 O O . LEU A 1 97 ? -3.234 9.860 -2.073 1.00 0.00 97 LEU A O 19
ATOM 28951 N N . GLU A 1 98 ? -2.346 11.858 -1.574 1.00 0.00 98 GLU A N 19
ATOM 28952 C CA . GLU A 1 98 ? -3.473 12.387 -0.801 1.00 0.00 98 GLU A CA 19
ATOM 28953 C C . GLU A 1 98 ? -4.791 12.396 -1.592 1.00 0.00 98 GLU A C 19
ATOM 28954 O O . GLU A 1 98 ? -5.820 12.011 -1.039 1.00 0.00 98 GLU A O 19
ATOM 28964 N N . GLU A 1 99 ? -4.770 12.779 -2.881 1.00 0.00 99 GLU A N 19
ATOM 28965 C CA . GLU A 1 99 ? -5.946 12.776 -3.769 1.00 0.00 99 GLU A CA 19
ATOM 28966 C C . GLU A 1 99 ? -6.602 11.395 -3.896 1.00 0.00 99 GLU A C 19
ATOM 28967 O O . GLU A 1 99 ? -7.824 11.280 -4.019 1.00 0.00 99 GLU A O 19
ATOM 28977 N N . ALA A 1 100 ? -5.796 10.331 -3.863 1.00 0.00 100 ALA A N 19
ATOM 28978 C CA . ALA A 1 100 ? -6.303 8.965 -3.811 1.00 0.00 100 ALA A CA 19
ATOM 28979 C C . ALA A 1 100 ? -6.763 8.604 -2.394 1.00 0.00 100 ALA A C 19
ATOM 28980 O O . ALA A 1 100 ? -7.858 8.075 -2.225 1.00 0.00 100 ALA A O 19
ATOM 28987 N N . PHE A 1 101 ? -5.995 8.943 -1.356 1.00 0.00 101 PHE A N 19
ATOM 28988 C CA . PHE A 1 101 ? -6.335 8.591 0.022 1.00 0.00 101 PHE A CA 19
ATOM 28989 C C . PHE A 1 101 ? -7.708 9.136 0.428 1.00 0.00 101 PHE A C 19
ATOM 28990 O O . PHE A 1 101 ? -8.547 8.372 0.902 1.00 0.00 101 PHE A O 19
ATOM 29006 N N . GLU A 1 102 ? -7.978 10.421 0.179 1.00 0.00 102 GLU A N 19
ATOM 29007 C CA . GLU A 1 102 ? -9.297 11.020 0.435 1.00 0.00 102 GLU A CA 19
ATOM 29008 C C . GLU A 1 102 ? -10.436 10.354 -0.348 1.00 0.00 102 GLU A C 19
ATOM 29009 O O . GLU A 1 102 ? -11.566 10.273 0.134 1.00 0.00 102 GLU A O 19
ATOM 29019 N N . SER A 1 103 ? -10.146 9.830 -1.538 1.00 0.00 103 SER A N 19
ATOM 29020 C CA . SER A 1 103 ? -11.131 9.127 -2.359 1.00 0.00 103 SER A CA 19
ATOM 29021 C C . SER A 1 103 ? -11.458 7.724 -1.808 1.00 0.00 103 SER A C 19
ATOM 29022 O O . SER A 1 103 ? -12.596 7.260 -1.936 1.00 0.00 103 SER A O 19
ATOM 29029 N N . LEU A 1 104 ? -10.497 7.058 -1.142 1.00 0.00 104 LEU A N 19
ATOM 29030 C CA . LEU A 1 104 ? -10.659 5.676 -0.651 1.00 0.00 104 LEU A CA 19
ATOM 29031 C C . LEU A 1 104 ? -10.952 5.589 0.851 1.00 0.00 104 LEU A C 19
ATOM 29032 O O . LEU A 1 104 ? -11.595 4.636 1.298 1.00 0.00 104 LEU A O 19
ATOM 29047 N N . VAL A 1 105 ? -10.566 6.604 1.621 1.00 0.00 105 VAL A N 19
ATOM 29048 C CA . VAL A 1 105 ? -10.979 6.790 3.016 1.00 0.00 105 VAL A CA 19
ATOM 29049 C C . VAL A 1 105 ? -12.485 7.093 3.113 1.00 0.00 105 VAL A C 19
ATOM 29050 O O . VAL A 1 105 ? -13.116 6.773 4.119 1.00 0.00 105 VAL A O 19
ATOM 29063 N N . GLY A 1 106 ? -13.048 7.679 2.049 1.00 0.00 106 GLY A N 19
ATOM 29064 C CA . GLY A 1 106 ? -14.456 8.064 1.950 1.00 0.00 106 GLY A CA 19
ATOM 29065 C C . GLY A 1 106 ? -14.720 9.524 2.325 1.00 0.00 106 GLY A C 19
ATOM 29066 O O . GLY A 1 106 ? -15.853 9.859 2.671 1.00 0.00 106 GLY A O 19
ATOM 29070 N N . GLU A 1 107 ? -13.697 10.385 2.267 1.00 0.00 107 GLU A N 19
ATOM 29071 C CA . GLU A 1 107 ? -13.845 11.840 2.406 1.00 0.00 107 GLU A CA 19
ATOM 29072 C C . GLU A 1 107 ? -14.408 12.468 1.116 1.00 0.00 107 GLU A C 19
ATOM 29073 O O . GLU A 1 107 ? -15.184 13.425 1.180 1.00 0.00 107 GLU A O 19
ATOM 29083 N N . GLY A 1 108 ? -14.125 11.862 -0.047 1.00 0.00 108 GLY A N 19
ATOM 29084 C CA . GLY A 1 108 ? -14.840 12.123 -1.307 1.00 0.00 108 GLY A CA 19
ATOM 29085 C C . GLY A 1 108 ? -16.261 11.551 -1.280 1.00 0.00 108 GLY A C 19
ATOM 29086 O O . GLY A 1 108 ? -16.486 10.442 -0.792 1.00 0.00 108 GLY A O 19
ATOM 29090 N N . MET A 1 1 ? 9.873 -3.918 15.384 1.00 0.00 1 MET A N 20
ATOM 29091 C CA . MET A 1 1 ? 9.710 -4.473 14.037 1.00 0.00 1 MET A CA 20
ATOM 29092 C C . MET A 1 1 ? 8.604 -3.765 13.231 1.00 0.00 1 MET A C 20
ATOM 29093 O O . MET A 1 1 ? 8.559 -3.854 12.006 1.00 0.00 1 MET A O 20
ATOM 29105 N N . LYS A 1 2 ? 7.714 -3.019 13.895 1.00 0.00 2 LYS A N 20
ATOM 29106 C CA . LYS A 1 2 ? 6.550 -2.345 13.285 1.00 0.00 2 LYS A CA 20
ATOM 29107 C C . LYS A 1 2 ? 6.901 -1.110 12.423 1.00 0.00 2 LYS A C 20
ATOM 29108 O O . LYS A 1 2 ? 6.036 -0.616 11.692 1.00 0.00 2 LYS A O 20
ATOM 29123 N N . THR A 1 3 ? 8.141 -0.609 12.514 1.00 0.00 3 THR A N 20
ATOM 29124 C CA . THR A 1 3 ? 8.650 0.599 11.832 1.00 0.00 3 THR A CA 20
ATOM 29125 C C . THR A 1 3 ? 8.828 0.376 10.332 1.00 0.00 3 THR A C 20
ATOM 29126 O O . THR A 1 3 ? 8.088 0.943 9.530 1.00 0.00 3 THR A O 20
ATOM 29137 N N . ARG A 1 4 ? 9.792 -0.469 9.966 1.00 0.00 4 ARG A N 20
ATOM 29138 C CA . ARG A 1 4 ? 10.113 -0.877 8.593 1.00 0.00 4 ARG A CA 20
ATOM 29139 C C . ARG A 1 4 ? 9.078 -1.854 7.993 1.00 0.00 4 ARG A C 20
ATOM 29140 O O . ARG A 1 4 ? 8.064 -2.166 8.618 1.00 0.00 4 ARG A O 20
ATOM 29158 N N . TYR A 1 5 ? 9.328 -2.336 6.774 1.00 0.00 5 TYR A N 20
ATOM 29159 C CA . TYR A 1 5 ? 8.505 -3.349 6.098 1.00 0.00 5 TYR A CA 20
ATOM 29160 C C . TYR A 1 5 ? 8.460 -4.715 6.816 1.00 0.00 5 TYR A C 20
ATOM 29161 O O . TYR A 1 5 ? 9.350 -5.053 7.597 1.00 0.00 5 TYR A O 20
ATOM 29178 N N . SER A 1 6 ? 7.434 -5.521 6.525 1.00 0.00 6 SER A N 20
ATOM 29179 C CA . SER A 1 6 ? 7.209 -6.833 7.146 1.00 0.00 6 SER A CA 20
ATOM 29180 C C . SER A 1 6 ? 7.160 -7.981 6.122 1.00 0.00 6 SER A C 20
ATOM 29181 O O . SER A 1 6 ? 6.343 -7.977 5.201 1.00 0.00 6 SER A O 20
ATOM 29188 N N . ALA A 1 7 ? 8.006 -9.000 6.301 1.00 0.00 7 ALA A N 20
ATOM 29189 C CA . ALA A 1 7 ? 7.974 -10.235 5.502 1.00 0.00 7 ALA A CA 20
ATOM 29190 C C . ALA A 1 7 ? 6.852 -11.201 5.940 1.00 0.00 7 ALA A C 20
ATOM 29191 O O . ALA A 1 7 ? 6.361 -11.985 5.125 1.00 0.00 7 ALA A O 20
ATOM 29198 N N . GLU A 1 8 ? 6.409 -11.116 7.198 1.00 0.00 8 GLU A N 20
ATOM 29199 C CA . GLU A 1 8 ? 5.351 -11.939 7.813 1.00 0.00 8 GLU A CA 20
ATOM 29200 C C . GLU A 1 8 ? 3.914 -11.528 7.401 1.00 0.00 8 GLU A C 20
ATOM 29201 O O . GLU A 1 8 ? 2.965 -11.628 8.188 1.00 0.00 8 GLU A O 20
ATOM 29211 N N . ALA A 1 9 ? 3.749 -11.045 6.167 1.00 0.00 9 ALA A N 20
ATOM 29212 C CA . ALA A 1 9 ? 2.459 -10.664 5.587 1.00 0.00 9 ALA A CA 20
ATOM 29213 C C . ALA A 1 9 ? 1.486 -11.867 5.442 1.00 0.00 9 ALA A C 20
ATOM 29214 O O . ALA A 1 9 ? 1.937 -13.021 5.358 1.00 0.00 9 ALA A O 20
ATOM 29221 N N . PRO A 1 10 ? 0.163 -11.609 5.360 1.00 0.00 10 PRO A N 20
ATOM 29222 C CA . PRO A 1 10 ? -0.850 -12.630 5.109 1.00 0.00 10 PRO A CA 20
ATOM 29223 C C . PRO A 1 10 ? -0.753 -13.212 3.692 1.00 0.00 10 PRO A C 20
ATOM 29224 O O . PRO A 1 10 ? -0.243 -12.580 2.766 1.00 0.00 10 PRO A O 20
ATOM 29232 N N . ALA A 1 11 ? -1.322 -14.409 3.523 1.00 0.00 11 ALA A N 20
ATOM 29233 C CA . ALA A 1 11 ? -1.609 -15.000 2.215 1.00 0.00 11 ALA A CA 20
ATOM 29234 C C . ALA A 1 11 ? -2.875 -14.380 1.584 1.00 0.00 11 ALA A C 20
ATOM 29235 O O . ALA A 1 11 ? -3.691 -13.769 2.276 1.00 0.00 11 ALA A O 20
ATOM 29242 N N . ARG A 1 12 ? -3.080 -14.592 0.277 1.00 0.00 12 ARG A N 20
ATOM 29243 C CA . ARG A 1 12 ? -4.214 -14.047 -0.488 1.00 0.00 12 ARG A CA 20
ATOM 29244 C C . ARG A 1 12 ? -5.570 -14.414 0.136 1.00 0.00 12 ARG A C 20
ATOM 29245 O O . ARG A 1 12 ? -6.461 -13.569 0.207 1.00 0.00 12 ARG A O 20
ATOM 29263 N N . ASP A 1 13 ? -5.718 -15.650 0.618 1.00 0.00 13 ASP A N 20
ATOM 29264 C CA . ASP A 1 13 ? -6.954 -16.156 1.231 1.00 0.00 13 ASP A CA 20
ATOM 29265 C C . ASP A 1 13 ? -7.204 -15.600 2.644 1.00 0.00 13 ASP A C 20
ATOM 29266 O O . ASP A 1 13 ? -8.353 -15.431 3.049 1.00 0.00 13 ASP A O 20
ATOM 29274 N N . GLU A 1 14 ? -6.136 -15.278 3.383 1.00 0.00 14 GLU A N 20
ATOM 29275 C CA . GLU A 1 14 ? -6.215 -14.638 4.705 1.00 0.00 14 GLU A CA 20
ATOM 29276 C C . GLU A 1 14 ? -6.536 -13.139 4.572 1.00 0.00 14 GLU A C 20
ATOM 29277 O O . GLU A 1 14 ? -7.298 -12.596 5.374 1.00 0.00 14 GLU A O 20
ATOM 29287 N N . LEU A 1 15 ? -6.004 -12.489 3.530 1.00 0.00 15 LEU A N 20
ATOM 29288 C CA . LEU A 1 15 ? -6.307 -11.112 3.148 1.00 0.00 15 LEU A CA 20
ATOM 29289 C C . LEU A 1 15 ? -7.755 -10.948 2.669 1.00 0.00 15 LEU A C 20
ATOM 29290 O O . LEU A 1 15 ? -8.408 -9.977 3.037 1.00 0.00 15 LEU A O 20
ATOM 29305 N N . ASP A 1 16 ? -8.291 -11.900 1.899 1.00 0.00 16 ASP A N 20
ATOM 29306 C CA . ASP A 1 16 ? -9.648 -11.847 1.333 1.00 0.00 16 ASP A CA 20
ATOM 29307 C C . ASP A 1 16 ? -10.754 -11.768 2.402 1.00 0.00 16 ASP A C 20
ATOM 29308 O O . ASP A 1 16 ? -11.855 -11.295 2.126 1.00 0.00 16 ASP A O 20
ATOM 29316 N N . ARG A 1 17 ? -10.431 -12.202 3.625 1.00 0.00 17 ARG A N 20
ATOM 29317 C CA . ARG A 1 17 ? -11.299 -12.218 4.802 1.00 0.00 17 ARG A CA 20
ATOM 29318 C C . ARG A 1 17 ? -11.342 -10.865 5.541 1.00 0.00 17 ARG A C 20
ATOM 29319 O O . ARG A 1 17 ? -12.175 -10.713 6.444 1.00 0.00 17 ARG A O 20
ATOM 29337 N N . LEU A 1 18 ? -10.476 -9.898 5.204 1.00 0.00 18 LEU A N 20
ATOM 29338 C CA . LEU A 1 18 ? -10.520 -8.547 5.806 1.00 0.00 18 LEU A CA 20
ATOM 29339 C C . LEU A 1 18 ? -11.807 -7.778 5.415 1.00 0.00 18 LEU A C 20
ATOM 29340 O O . LEU A 1 18 ? -12.526 -8.179 4.496 1.00 0.00 18 LEU A O 20
ATOM 29355 N N . ALA A 1 19 ? -12.092 -6.663 6.101 1.00 0.00 19 ALA A N 20
ATOM 29356 C CA . ALA A 1 19 ? -13.302 -5.855 5.862 1.00 0.00 19 ALA A CA 20
ATOM 29357 C C . ALA A 1 19 ? -13.097 -4.326 5.868 1.00 0.00 19 ALA A C 20
ATOM 29358 O O . ALA A 1 19 ? -13.773 -3.622 5.113 1.00 0.00 19 ALA A O 20
ATOM 29365 N N . GLY A 1 20 ? -12.187 -3.801 6.694 1.00 0.00 20 GLY A N 20
ATOM 29366 C CA . GLY A 1 20 ? -12.052 -2.353 6.916 1.00 0.00 20 GLY A CA 20
ATOM 29367 C C . GLY A 1 20 ? -11.292 -1.616 5.797 1.00 0.00 20 GLY A C 20
ATOM 29368 O O . GLY A 1 20 ? -10.698 -2.267 4.928 1.00 0.00 20 GLY A O 20
ATOM 29372 N N . PRO A 1 21 ? -11.294 -0.266 5.819 1.00 0.00 21 PRO A N 20
ATOM 29373 C CA . PRO A 1 21 ? -10.570 0.567 4.857 1.00 0.00 21 PRO A CA 20
ATOM 29374 C C . PRO A 1 21 ? -9.061 0.378 5.039 1.00 0.00 21 PRO A C 20
ATOM 29375 O O . PRO A 1 21 ? -8.466 0.803 6.031 1.00 0.00 21 PRO A O 20
ATOM 29383 N N . THR A 1 22 ? -8.463 -0.318 4.071 1.00 0.00 22 THR A N 20
ATOM 29384 C CA . THR A 1 22 ? -7.078 -0.819 4.119 1.00 0.00 22 THR A CA 20
ATOM 29385 C C . THR A 1 22 ? -6.274 -0.259 2.945 1.00 0.00 22 THR A C 20
ATOM 29386 O O . THR A 1 22 ? -6.824 0.011 1.882 1.00 0.00 22 THR A O 20
ATOM 29397 N N . LEU A 1 23 ? -4.957 -0.143 3.107 1.00 0.00 23 LEU A N 20
ATOM 29398 C CA . LEU A 1 23 ? -4.006 0.048 2.013 1.00 0.00 23 LEU A CA 20
ATOM 29399 C C . LEU A 1 23 ? -2.904 -1.013 2.131 1.00 0.00 23 LEU A C 20
ATOM 29400 O O . LEU A 1 23 ? -2.246 -1.107 3.165 1.00 0.00 23 LEU A O 20
ATOM 29415 N N . VAL A 1 24 ? -2.713 -1.815 1.084 1.00 0.00 24 VAL A N 20
ATOM 29416 C CA . VAL A 1 24 ? -1.674 -2.851 1.024 1.00 0.00 24 VAL A CA 20
ATOM 29417 C C . VAL A 1 24 ? -0.539 -2.363 0.129 1.00 0.00 24 VAL A C 20
ATOM 29418 O O . VAL A 1 24 ? -0.737 -2.176 -1.066 1.00 0.00 24 VAL A O 20
ATOM 29431 N N . GLU A 1 25 ? 0.632 -2.140 0.729 1.00 0.00 25 GLU A N 20
ATOM 29432 C CA . GLU A 1 25 ? 1.825 -1.585 0.086 1.00 0.00 25 GLU A CA 20
ATOM 29433 C C . GLU A 1 25 ? 2.903 -2.658 -0.112 1.00 0.00 25 GLU A C 20
ATOM 29434 O O . GLU A 1 25 ? 3.273 -3.356 0.833 1.00 0.00 25 GLU A O 20
ATOM 29444 N N . PHE A 1 26 ? 3.431 -2.752 -1.342 1.00 0.00 26 PHE A N 20
ATOM 29445 C CA . PHE A 1 26 ? 4.544 -3.633 -1.709 1.00 0.00 26 PHE A CA 20
ATOM 29446 C C . PHE A 1 26 ? 5.836 -2.819 -1.853 1.00 0.00 26 PHE A C 20
ATOM 29447 O O . PHE A 1 26 ? 5.849 -1.771 -2.503 1.00 0.00 26 PHE A O 20
ATOM 29463 N N . GLY A 1 27 ? 6.933 -3.319 -1.274 1.00 0.00 27 GLY A N 20
ATOM 29464 C CA . GLY A 1 27 ? 8.240 -2.660 -1.337 1.00 0.00 27 GLY A CA 20
ATOM 29465 C C . GLY A 1 27 ? 9.287 -3.259 -0.404 1.00 0.00 27 GLY A C 20
ATOM 29466 O O . GLY A 1 27 ? 9.115 -4.379 0.084 1.00 0.00 27 GLY A O 20
ATOM 29470 N N . THR A 1 28 ? 10.368 -2.510 -0.161 1.00 0.00 28 THR A N 20
ATOM 29471 C CA . THR A 1 28 ? 11.416 -2.793 0.838 1.00 0.00 28 THR A CA 20
ATOM 29472 C C . THR A 1 28 ? 11.865 -1.486 1.488 1.00 0.00 28 THR A C 20
ATOM 29473 O O . THR A 1 28 ? 11.455 -0.405 1.082 1.00 0.00 28 THR A O 20
ATOM 29484 N N . ASP A 1 29 ? 12.727 -1.560 2.501 1.00 0.00 29 ASP A N 20
ATOM 29485 C CA . ASP A 1 29 ? 13.286 -0.363 3.144 1.00 0.00 29 ASP A CA 20
ATOM 29486 C C . ASP A 1 29 ? 14.529 0.181 2.394 1.00 0.00 29 ASP A C 20
ATOM 29487 O O . ASP A 1 29 ? 15.117 1.182 2.807 1.00 0.00 29 ASP A O 20
ATOM 29495 N N . TRP A 1 30 ? 14.946 -0.477 1.301 1.00 0.00 30 TRP A N 20
ATOM 29496 C CA . TRP A 1 30 ? 16.253 -0.284 0.658 1.00 0.00 30 TRP A CA 20
ATOM 29497 C C . TRP A 1 30 ? 16.219 -0.021 -0.864 1.00 0.00 30 TRP A C 20
ATOM 29498 O O . TRP A 1 30 ? 17.205 0.507 -1.388 1.00 0.00 30 TRP A O 20
ATOM 29518 N N . CYS A 1 31 ? 15.128 -0.325 -1.577 1.00 0.00 31 CYS A N 20
ATOM 29519 C CA . CYS A 1 31 ? 15.002 0.002 -3.003 1.00 0.00 31 CYS A CA 20
ATOM 29520 C C . CYS A 1 31 ? 14.887 1.523 -3.226 1.00 0.00 31 CYS A C 20
ATOM 29521 O O . CYS A 1 31 ? 14.209 2.214 -2.462 1.00 0.00 31 CYS A O 20
ATOM 29528 N N . GLY A 1 32 ? 15.510 2.029 -4.299 1.00 0.00 32 GLY A N 20
ATOM 29529 C CA . GLY A 1 32 ? 15.483 3.439 -4.705 1.00 0.00 32 GLY A CA 20
ATOM 29530 C C . GLY A 1 32 ? 14.097 3.943 -5.102 1.00 0.00 32 GLY A C 20
ATOM 29531 O O . GLY A 1 32 ? 13.804 5.121 -4.912 1.00 0.00 32 GLY A O 20
ATOM 29535 N N . HIS A 1 33 ? 13.209 3.065 -5.566 1.00 0.00 33 HIS A N 20
ATOM 29536 C CA . HIS A 1 33 ? 11.786 3.377 -5.721 1.00 0.00 33 HIS A CA 20
ATOM 29537 C C . HIS A 1 33 ? 11.125 3.670 -4.361 1.00 0.00 33 HIS A C 20
ATOM 29538 O O . HIS A 1 33 ? 10.418 4.668 -4.183 1.00 0.00 33 HIS A O 20
ATOM 29552 N N . CYS A 1 34 ? 11.379 2.801 -3.384 1.00 0.00 34 CYS A N 20
ATOM 29553 C CA . CYS A 1 34 ? 10.863 2.934 -2.027 1.00 0.00 34 CYS A CA 20
ATOM 29554 C C . CYS A 1 34 ? 11.381 4.175 -1.312 1.00 0.00 34 CYS A C 20
ATOM 29555 O O . CYS A 1 34 ? 10.610 4.804 -0.599 1.00 0.00 34 CYS A O 20
ATOM 29562 N N . GLN A 1 35 ? 12.630 4.583 -1.545 1.00 0.00 35 GLN A N 20
ATOM 29563 C CA . GLN A 1 35 ? 13.186 5.764 -0.873 1.00 0.00 35 GLN A CA 20
ATOM 29564 C C . GLN A 1 35 ? 12.430 7.050 -1.243 1.00 0.00 35 GLN A C 20
ATOM 29565 O O . GLN A 1 35 ? 12.446 8.026 -0.492 1.00 0.00 35 GLN A O 20
ATOM 29577 N N . ALA A 1 36 ? 11.758 7.034 -2.398 1.00 0.00 36 ALA A N 20
ATOM 29578 C CA . ALA A 1 36 ? 10.902 8.104 -2.895 1.00 0.00 36 ALA A CA 20
ATOM 29579 C C . ALA A 1 36 ? 9.438 7.965 -2.442 1.00 0.00 36 ALA A C 20
ATOM 29580 O O . ALA A 1 36 ? 8.806 8.966 -2.107 1.00 0.00 36 ALA A O 20
ATOM 29587 N N . ALA A 1 37 ? 8.891 6.745 -2.401 1.00 0.00 37 ALA A N 20
ATOM 29588 C CA . ALA A 1 37 ? 7.484 6.500 -2.068 1.00 0.00 37 ALA A CA 20
ATOM 29589 C C . ALA A 1 37 ? 7.214 6.389 -0.556 1.00 0.00 37 ALA A C 20
ATOM 29590 O O . ALA A 1 37 ? 6.132 6.753 -0.101 1.00 0.00 37 ALA A O 20
ATOM 29597 N N . GLN A 1 38 ? 8.190 5.929 0.229 1.00 0.00 38 GLN A N 20
ATOM 29598 C CA . GLN A 1 38 ? 8.081 5.812 1.687 1.00 0.00 38 GLN A CA 20
ATOM 29599 C C . GLN A 1 38 ? 7.782 7.161 2.372 1.00 0.00 38 GLN A C 20
ATOM 29600 O O . GLN A 1 38 ? 6.786 7.239 3.094 1.00 0.00 38 GLN A O 20
ATOM 29612 N N . PRO A 1 39 ? 8.569 8.240 2.145 1.00 0.00 39 PRO A N 20
ATOM 29613 C CA . PRO A 1 39 ? 8.258 9.555 2.706 1.00 0.00 39 PRO A CA 20
ATOM 29614 C C . PRO A 1 39 ? 7.014 10.182 2.061 1.00 0.00 39 PRO A C 20
ATOM 29615 O O . PRO A 1 39 ? 6.432 11.096 2.640 1.00 0.00 39 PRO A O 20
ATOM 29623 N N . LEU A 1 40 ? 6.588 9.684 0.891 1.00 0.00 40 LEU A N 20
ATOM 29624 C CA . LEU A 1 40 ? 5.360 10.130 0.229 1.00 0.00 40 LEU A CA 20
ATOM 29625 C C . LEU A 1 40 ? 4.151 9.682 1.043 1.00 0.00 40 LEU A C 20
ATOM 29626 O O . LEU A 1 40 ? 3.368 10.530 1.476 1.00 0.00 40 LEU A O 20
ATOM 29641 N N . LEU A 1 41 ? 4.047 8.366 1.310 1.00 0.00 41 LEU A N 20
ATOM 29642 C CA . LEU A 1 41 ? 2.994 7.783 2.148 1.00 0.00 41 LEU A CA 20
ATOM 29643 C C . LEU A 1 41 ? 3.025 8.457 3.514 1.00 0.00 41 LEU A C 20
ATOM 29644 O O . LEU A 1 41 ? 1.992 8.925 3.961 1.00 0.00 41 LEU A O 20
ATOM 29659 N N . ALA A 1 42 ? 4.203 8.618 4.122 1.00 0.00 42 ALA A N 20
ATOM 29660 C CA . ALA A 1 42 ? 4.352 9.273 5.427 1.00 0.00 42 ALA A CA 20
ATOM 29661 C C . ALA A 1 42 ? 3.775 10.708 5.479 1.00 0.00 42 ALA A C 20
ATOM 29662 O O . ALA A 1 42 ? 3.227 11.104 6.511 1.00 0.00 42 ALA A O 20
ATOM 29669 N N . GLU A 1 43 ? 3.843 11.461 4.371 1.00 0.00 43 GLU A N 20
ATOM 29670 C CA . GLU A 1 43 ? 3.250 12.800 4.267 1.00 0.00 43 GLU A CA 20
ATOM 29671 C C . GLU A 1 43 ? 1.717 12.736 4.124 1.00 0.00 43 GLU A C 20
ATOM 29672 O O . GLU A 1 43 ? 1.019 13.418 4.875 1.00 0.00 43 GLU A O 20
ATOM 29682 N N . VAL A 1 44 ? 1.178 11.909 3.212 1.00 0.00 44 VAL A N 20
ATOM 29683 C CA . VAL A 1 44 ? -0.288 11.765 3.032 1.00 0.00 44 VAL A CA 20
ATOM 29684 C C . VAL A 1 44 ? -0.970 11.177 4.280 1.00 0.00 44 VAL A C 20
ATOM 29685 O O . VAL A 1 44 ? -1.964 11.726 4.753 1.00 0.00 44 VAL A O 20
ATOM 29698 N N . PHE A 1 45 ? -0.429 10.094 4.841 1.00 0.00 45 PHE A N 20
ATOM 29699 C CA . PHE A 1 45 ? -1.023 9.339 5.950 1.00 0.00 45 PHE A CA 20
ATOM 29700 C C . PHE A 1 45 ? -1.189 10.156 7.240 1.00 0.00 45 PHE A C 20
ATOM 29701 O O . PHE A 1 45 ? -2.037 9.823 8.066 1.00 0.00 45 PHE A O 20
ATOM 29717 N N . SER A 1 46 ? -0.428 11.240 7.402 1.00 0.00 46 SER A N 20
ATOM 29718 C CA . SER A 1 46 ? -0.567 12.164 8.535 1.00 0.00 46 SER A CA 20
ATOM 29719 C C . SER A 1 46 ? -1.980 12.783 8.654 1.00 0.00 46 SER A C 20
ATOM 29720 O O . SER A 1 46 ? -2.368 13.205 9.749 1.00 0.00 46 SER A O 20
ATOM 29727 N N . ASP A 1 47 ? -2.767 12.810 7.564 1.00 0.00 47 ASP A N 20
ATOM 29728 C CA . ASP A 1 47 ? -4.164 13.286 7.546 1.00 0.00 47 ASP A CA 20
ATOM 29729 C C . ASP A 1 47 ? -5.224 12.157 7.539 1.00 0.00 47 ASP A C 20
ATOM 29730 O O . ASP A 1 47 ? -6.405 12.430 7.747 1.00 0.00 47 ASP A O 20
ATOM 29738 N N . TYR A 1 48 ? -4.816 10.894 7.336 1.00 0.00 48 TYR A N 20
ATOM 29739 C CA . TYR A 1 48 ? -5.711 9.722 7.249 1.00 0.00 48 TYR A CA 20
ATOM 29740 C C . TYR A 1 48 ? -5.321 8.533 8.167 1.00 0.00 48 TYR A C 20
ATOM 29741 O O . TYR A 1 48 ? -5.413 7.377 7.726 1.00 0.00 48 TYR A O 20
ATOM 29758 N N . PRO A 1 49 ? -4.919 8.745 9.440 1.00 0.00 49 PRO A N 20
ATOM 29759 C CA . PRO A 1 49 ? -4.441 7.680 10.323 1.00 0.00 49 PRO A CA 20
ATOM 29760 C C . PRO A 1 49 ? -5.473 6.570 10.599 1.00 0.00 49 PRO A C 20
ATOM 29761 O O . PRO A 1 49 ? -5.090 5.482 11.032 1.00 0.00 49 PRO A O 20
ATOM 29769 N N . GLU A 1 50 ? -6.766 6.804 10.325 1.00 0.00 50 GLU A N 20
ATOM 29770 C CA . GLU A 1 50 ? -7.827 5.794 10.399 1.00 0.00 50 GLU A CA 20
ATOM 29771 C C . GLU A 1 50 ? -7.734 4.688 9.319 1.00 0.00 50 GLU A C 20
ATOM 29772 O O . GLU A 1 50 ? -8.353 3.638 9.490 1.00 0.00 50 GLU A O 20
ATOM 29782 N N . VAL A 1 51 ? -6.972 4.890 8.233 1.00 0.00 51 VAL A N 20
ATOM 29783 C CA . VAL A 1 51 ? -6.720 3.853 7.213 1.00 0.00 51 VAL A CA 20
ATOM 29784 C C . VAL A 1 51 ? -5.686 2.843 7.751 1.00 0.00 51 VAL A C 20
ATOM 29785 O O . VAL A 1 51 ? -4.721 3.228 8.411 1.00 0.00 51 VAL A O 20
ATOM 29798 N N . GLY A 1 52 ? -5.867 1.543 7.486 1.00 0.00 52 GLY A N 20
ATOM 29799 C CA . GLY A 1 52 ? -4.935 0.489 7.928 1.00 0.00 52 GLY A CA 20
ATOM 29800 C C . GLY A 1 52 ? -3.857 0.213 6.881 1.00 0.00 52 GLY A C 20
ATOM 29801 O O . GLY A 1 52 ? -4.172 -0.348 5.837 1.00 0.00 52 GLY A O 20
ATOM 29805 N N . HIS A 1 53 ? -2.594 0.568 7.138 1.00 0.00 53 HIS A N 20
ATOM 29806 C CA . HIS A 1 53 ? -1.490 0.301 6.202 1.00 0.00 53 HIS A CA 20
ATOM 29807 C C . HIS A 1 53 ? -0.846 -1.069 6.468 1.00 0.00 53 HIS A C 20
ATOM 29808 O O . HIS A 1 53 ? -0.473 -1.372 7.604 1.00 0.00 53 HIS A O 20
ATOM 29822 N N . LEU A 1 54 ? -0.659 -1.877 5.419 1.00 0.00 54 LEU A N 20
ATOM 29823 C CA . LEU A 1 54 ? 0.046 -3.159 5.453 1.00 0.00 54 LEU A CA 20
ATOM 29824 C C . LEU A 1 54 ? 1.315 -3.087 4.592 1.00 0.00 54 LEU A C 20
ATOM 29825 O O . LEU A 1 54 ? 1.249 -3.126 3.365 1.00 0.00 54 LEU A O 20
ATOM 29840 N N . LYS A 1 55 ? 2.478 -2.993 5.244 1.00 0.00 55 LYS A N 20
ATOM 29841 C CA . LYS A 1 55 ? 3.792 -2.949 4.594 1.00 0.00 55 LYS A CA 20
ATOM 29842 C C . LYS A 1 55 ? 4.297 -4.361 4.244 1.00 0.00 55 LYS A C 20
ATOM 29843 O O . LYS A 1 55 ? 4.946 -5.004 5.072 1.00 0.00 55 LYS A O 20
ATOM 29858 N N . VAL A 1 56 ? 4.061 -4.839 3.026 1.00 0.00 56 VAL A N 20
ATOM 29859 C CA . VAL A 1 56 ? 4.503 -6.168 2.562 1.00 0.00 56 VAL A CA 20
ATOM 29860 C C . VAL A 1 56 ? 5.889 -6.085 1.952 1.00 0.00 56 VAL A C 20
ATOM 29861 O O . VAL A 1 56 ? 6.109 -5.406 0.942 1.00 0.00 56 VAL A O 20
ATOM 29874 N N . GLU A 1 57 ? 6.822 -6.795 2.591 1.00 0.00 57 GLU A N 20
ATOM 29875 C CA . GLU A 1 57 ? 8.200 -6.880 2.133 1.00 0.00 57 GLU A CA 20
ATOM 29876 C C . GLU A 1 57 ? 8.323 -7.825 0.928 1.00 0.00 57 GLU A C 20
ATOM 29877 O O . GLU A 1 57 ? 8.023 -9.017 1.025 1.00 0.00 57 GLU A O 20
ATOM 29887 N N . ASP A 1 58 ? 8.765 -7.294 -0.209 1.00 0.00 58 ASP A N 20
ATOM 29888 C CA . ASP A 1 58 ? 8.965 -8.033 -1.463 1.00 0.00 58 ASP A CA 20
ATOM 29889 C C . ASP A 1 58 ? 10.453 -8.402 -1.689 1.00 0.00 58 ASP A C 20
ATOM 29890 O O . ASP A 1 58 ? 11.338 -7.968 -0.950 1.00 0.00 58 ASP A O 20
ATOM 29898 N N . GLY A 1 59 ? 10.746 -9.231 -2.701 1.00 0.00 59 GLY A N 20
ATOM 29899 C CA . GLY A 1 59 ? 12.100 -9.726 -2.996 1.00 0.00 59 GLY A CA 20
ATOM 29900 C C . GLY A 1 59 ? 12.242 -10.336 -4.399 1.00 0.00 59 GLY A C 20
ATOM 29901 O O . GLY A 1 59 ? 11.329 -10.188 -5.214 1.00 0.00 59 GLY A O 20
ATOM 29905 N N . PRO A 1 60 ? 13.379 -11.002 -4.694 1.00 0.00 60 PRO A N 20
ATOM 29906 C CA . PRO A 1 60 ? 13.666 -11.612 -6.000 1.00 0.00 60 PRO A CA 20
ATOM 29907 C C . PRO A 1 60 ? 12.574 -12.580 -6.466 1.00 0.00 60 PRO A C 20
ATOM 29908 O O . PRO A 1 60 ? 12.189 -12.545 -7.634 1.00 0.00 60 PRO A O 20
ATOM 29916 N N . GLY A 1 61 ? 12.033 -13.396 -5.552 1.00 0.00 61 GLY A N 20
ATOM 29917 C CA . GLY A 1 61 ? 10.755 -14.088 -5.726 1.00 0.00 61 GLY A CA 20
ATOM 29918 C C . GLY A 1 61 ? 9.643 -13.244 -5.101 1.00 0.00 61 GLY A C 20
ATOM 29919 O O . GLY A 1 61 ? 9.638 -13.039 -3.885 1.00 0.00 61 GLY A O 20
ATOM 29923 N N . ARG A 1 62 ? 8.726 -12.727 -5.927 1.00 0.00 62 ARG A N 20
ATOM 29924 C CA . ARG A 1 62 ? 7.773 -11.694 -5.492 1.00 0.00 62 ARG A CA 20
ATOM 29925 C C . ARG A 1 62 ? 6.625 -12.277 -4.656 1.00 0.00 62 ARG A C 20
ATOM 29926 O O . ARG A 1 62 ? 6.043 -13.310 -5.001 1.00 0.00 62 ARG A O 20
ATOM 29944 N N . ARG A 1 63 ? 6.310 -11.605 -3.545 1.00 0.00 63 ARG A N 20
ATOM 29945 C CA . ARG A 1 63 ? 5.412 -12.084 -2.484 1.00 0.00 63 ARG A CA 20
ATOM 29946 C C . ARG A 1 63 ? 3.935 -11.907 -2.852 1.00 0.00 63 ARG A C 20
ATOM 29947 O O . ARG A 1 63 ? 3.324 -12.858 -3.346 1.00 0.00 63 ARG A O 20
ATOM 29965 N N . LEU A 1 64 ? 3.350 -10.726 -2.599 1.00 0.00 64 LEU A N 20
ATOM 29966 C CA . LEU A 1 64 ? 1.901 -10.482 -2.707 1.00 0.00 64 LEU A CA 20
ATOM 29967 C C . LEU A 1 64 ? 1.510 -9.648 -3.935 1.00 0.00 64 LEU A C 20
ATOM 29968 O O . LEU A 1 64 ? 0.493 -9.957 -4.550 1.00 0.00 64 LEU A O 20
ATOM 29983 N N . GLY A 1 65 ? 2.338 -8.688 -4.375 1.00 0.00 65 GLY A N 20
ATOM 29984 C CA . GLY A 1 65 ? 2.074 -7.863 -5.576 1.00 0.00 65 GLY A CA 20
ATOM 29985 C C . GLY A 1 65 ? 2.003 -8.682 -6.876 1.00 0.00 65 GLY A C 20
ATOM 29986 O O . GLY A 1 65 ? 1.334 -8.287 -7.832 1.00 0.00 65 GLY A O 20
ATOM 29990 N N . ARG A 1 66 ? 2.610 -9.875 -6.866 1.00 0.00 66 ARG A N 20
ATOM 29991 C CA . ARG A 1 66 ? 2.409 -10.957 -7.836 1.00 0.00 66 ARG A CA 20
ATOM 29992 C C . ARG A 1 66 ? 0.918 -11.309 -8.002 1.00 0.00 66 ARG A C 20
ATOM 29993 O O . ARG A 1 66 ? 0.402 -11.311 -9.117 1.00 0.00 66 ARG A O 20
ATOM 30011 N N . SER A 1 67 ? 0.198 -11.528 -6.906 1.00 0.00 67 SER A N 20
ATOM 30012 C CA . SER A 1 67 ? -1.219 -11.936 -6.867 1.00 0.00 67 SER A CA 20
ATOM 30013 C C . SER A 1 67 ? -2.200 -10.746 -6.908 1.00 0.00 67 SER A C 20
ATOM 30014 O O . SER A 1 67 ? -3.419 -10.931 -6.965 1.00 0.00 67 SER A O 20
ATOM 30021 N N . PHE A 1 68 ? -1.683 -9.513 -6.893 1.00 0.00 68 PHE A N 20
ATOM 30022 C CA . PHE A 1 68 ? -2.387 -8.305 -7.337 1.00 0.00 68 PHE A CA 20
ATOM 30023 C C . PHE A 1 68 ? -2.082 -7.947 -8.801 1.00 0.00 68 PHE A C 20
ATOM 30024 O O . PHE A 1 68 ? -2.658 -6.986 -9.311 1.00 0.00 68 PHE A O 20
ATOM 30040 N N . GLN A 1 69 ? -1.205 -8.701 -9.478 1.00 0.00 69 GLN A N 20
ATOM 30041 C CA . GLN A 1 69 ? -0.827 -8.510 -10.882 1.00 0.00 69 GLN A CA 20
ATOM 30042 C C . GLN A 1 69 ? -0.290 -7.082 -11.103 1.00 0.00 69 GLN A C 20
ATOM 30043 O O . GLN A 1 69 ? -0.682 -6.383 -12.038 1.00 0.00 69 GLN A O 20
ATOM 30055 N N . VAL A 1 70 ? 0.568 -6.626 -10.184 1.00 0.00 70 VAL A N 20
ATOM 30056 C CA . VAL A 1 70 ? 1.171 -5.278 -10.172 1.00 0.00 70 VAL A CA 20
ATOM 30057 C C . VAL A 1 70 ? 2.035 -5.024 -11.417 1.00 0.00 70 VAL A C 20
ATOM 30058 O O . VAL A 1 70 ? 2.827 -5.876 -11.817 1.00 0.00 70 VAL A O 20
ATOM 30071 N N . LYS A 1 71 ? 1.898 -3.830 -12.014 1.00 0.00 71 LYS A N 20
ATOM 30072 C CA . LYS A 1 71 ? 2.674 -3.381 -13.187 1.00 0.00 71 LYS A CA 20
ATOM 30073 C C . LYS A 1 71 ? 4.065 -2.860 -12.758 1.00 0.00 71 LYS A C 20
ATOM 30074 O O . LYS A 1 71 ? 5.025 -3.636 -12.752 1.00 0.00 71 LYS A O 20
ATOM 30089 N N . LEU A 1 72 ? 4.194 -1.576 -12.388 1.00 0.00 72 LEU A N 20
ATOM 30090 C CA . LEU A 1 72 ? 5.440 -1.039 -11.820 1.00 0.00 72 LEU A CA 20
ATOM 30091 C C . LEU A 1 72 ? 5.523 -1.391 -10.331 1.00 0.00 72 LEU A C 20
ATOM 30092 O O . LEU A 1 72 ? 4.539 -1.305 -9.604 1.00 0.00 72 LEU A O 20
ATOM 30107 N N . TRP A 1 73 ? 6.706 -1.782 -9.871 1.00 0.00 73 TRP A N 20
ATOM 30108 C CA . TRP A 1 73 ? 6.919 -2.360 -8.544 1.00 0.00 73 TRP A CA 20
ATOM 30109 C C . TRP A 1 73 ? 6.475 -1.479 -7.348 1.00 0.00 73 TRP A C 20
ATOM 30110 O O . TRP A 1 73 ? 5.819 -2.035 -6.458 1.00 0.00 73 TRP A O 20
ATOM 30130 N N . PRO A 1 74 ? 6.767 -0.153 -7.286 1.00 0.00 74 PRO A N 20
ATOM 30131 C CA . PRO A 1 74 ? 6.277 0.707 -6.218 1.00 0.00 74 PRO A CA 20
ATOM 30132 C C . PRO A 1 74 ? 4.779 0.984 -6.404 1.00 0.00 74 PRO A C 20
ATOM 30133 O O . PRO A 1 74 ? 4.381 1.942 -7.080 1.00 0.00 74 PRO A O 20
ATOM 30141 N N . THR A 1 75 ? 3.951 0.128 -5.797 1.00 0.00 75 THR A N 20
ATOM 30142 C CA . THR A 1 75 ? 2.491 0.134 -5.901 1.00 0.00 75 THR A CA 20
ATOM 30143 C C . THR A 1 75 ? 1.885 -0.202 -4.557 1.00 0.00 75 THR A C 20
ATOM 30144 O O . THR A 1 75 ? 2.420 -1.011 -3.798 1.00 0.00 75 THR A O 20
ATOM 30155 N N . PHE A 1 76 ? 0.744 0.417 -4.293 1.00 0.00 76 PHE A N 20
ATOM 30156 C CA . PHE A 1 76 ? -0.071 0.178 -3.118 1.00 0.00 76 PHE A CA 20
ATOM 30157 C C . PHE A 1 76 ? -1.548 0.167 -3.525 1.00 0.00 76 PHE A C 20
ATOM 30158 O O . PHE A 1 76 ? -2.033 1.059 -4.229 1.00 0.00 76 PHE A O 20
ATOM 30174 N N . VAL A 1 77 ? -2.238 -0.888 -3.096 1.00 0.00 77 VAL A N 20
ATOM 30175 C CA . VAL A 1 77 ? -3.621 -1.227 -3.475 1.00 0.00 77 VAL A CA 20
ATOM 30176 C C . VAL A 1 77 ? -4.555 -0.911 -2.307 1.00 0.00 77 VAL A C 20
ATOM 30177 O O . VAL A 1 77 ? -4.377 -1.436 -1.207 1.00 0.00 77 VAL A O 20
ATOM 30190 N N . PHE A 1 78 ? -5.522 -0.025 -2.548 1.00 0.00 78 PHE A N 20
ATOM 30191 C CA . PHE A 1 78 ? -6.520 0.385 -1.558 1.00 0.00 78 PHE A CA 20
ATOM 30192 C C . PHE A 1 78 ? -7.650 -0.657 -1.534 1.00 0.00 78 PHE A C 20
ATOM 30193 O O . PHE A 1 78 ? -8.278 -0.945 -2.560 1.00 0.00 78 PHE A O 20
ATOM 30209 N N . LEU A 1 79 ? -7.893 -1.253 -0.367 1.00 0.00 79 LEU A N 20
ATOM 30210 C CA . LEU A 1 79 ? -8.862 -2.326 -0.136 1.00 0.00 79 LEU A CA 20
ATOM 30211 C C . LEU A 1 79 ? -10.005 -1.856 0.776 1.00 0.00 79 LEU A C 20
ATOM 30212 O O . LEU A 1 79 ? -9.849 -0.962 1.611 1.00 0.00 79 LEU A O 20
ATOM 30227 N N . ARG A 1 80 ? -11.144 -2.538 0.642 1.00 0.00 80 ARG A N 20
ATOM 30228 C CA . ARG A 1 80 ? -12.347 -2.403 1.471 1.00 0.00 80 ARG A CA 20
ATOM 30229 C C . ARG A 1 80 ? -13.272 -3.593 1.216 1.00 0.00 80 ARG A C 20
ATOM 30230 O O . ARG A 1 80 ? -13.390 -4.061 0.083 1.00 0.00 80 ARG A O 20
ATOM 30248 N N . ASP A 1 81 ? -13.874 -4.138 2.272 1.00 0.00 81 ASP A N 20
ATOM 30249 C CA . ASP A 1 81 ? -14.746 -5.338 2.226 1.00 0.00 81 ASP A CA 20
ATOM 30250 C C . ASP A 1 81 ? -13.996 -6.609 1.752 1.00 0.00 81 ASP A C 20
ATOM 30251 O O . ASP A 1 81 ? -14.600 -7.554 1.241 1.00 0.00 81 ASP A O 20
ATOM 30259 N N . GLY A 1 82 ? -12.660 -6.612 1.860 1.00 0.00 82 GLY A N 20
ATOM 30260 C CA . GLY A 1 82 ? -11.787 -7.705 1.412 1.00 0.00 82 GLY A CA 20
ATOM 30261 C C . GLY A 1 82 ? -11.371 -7.615 -0.060 1.00 0.00 82 GLY A C 20
ATOM 30262 O O . GLY A 1 82 ? -10.559 -8.427 -0.504 1.00 0.00 82 GLY A O 20
ATOM 30266 N N . ARG A 1 83 ? -11.910 -6.645 -0.810 1.00 0.00 83 ARG A N 20
ATOM 30267 C CA . ARG A 1 83 ? -11.685 -6.443 -2.244 1.00 0.00 83 ARG A CA 20
ATOM 30268 C C . ARG A 1 83 ? -10.961 -5.116 -2.486 1.00 0.00 83 ARG A C 20
ATOM 30269 O O . ARG A 1 83 ? -11.009 -4.193 -1.681 1.00 0.00 83 ARG A O 20
ATOM 30287 N N . GLU A 1 84 ? -10.280 -5.024 -3.619 1.00 0.00 84 GLU A N 20
ATOM 30288 C CA . GLU A 1 84 ? -9.683 -3.772 -4.116 1.00 0.00 84 GLU A CA 20
ATOM 30289 C C . GLU A 1 84 ? -10.777 -2.749 -4.478 1.00 0.00 84 GLU A C 20
ATOM 30290 O O . GLU A 1 84 ? -11.713 -3.070 -5.216 1.00 0.00 84 GLU A O 20
ATOM 30300 N N . VAL A 1 85 ? -10.631 -1.522 -3.976 1.00 0.00 85 VAL A N 20
ATOM 30301 C CA . VAL A 1 85 ? -11.432 -0.344 -4.366 1.00 0.00 85 VAL A CA 20
ATOM 30302 C C . VAL A 1 85 ? -10.674 0.593 -5.318 1.00 0.00 85 VAL A C 20
ATOM 30303 O O . VAL A 1 85 ? -11.304 1.310 -6.095 1.00 0.00 85 VAL A O 20
ATOM 30316 N N . ALA A 1 86 ? -9.334 0.546 -5.296 1.00 0.00 86 ALA A N 20
ATOM 30317 C CA . ALA A 1 86 ? -8.422 1.329 -6.135 1.00 0.00 86 ALA A CA 20
ATOM 30318 C C . ALA A 1 86 ? -6.974 0.851 -5.958 1.00 0.00 86 ALA A C 20
ATOM 30319 O O . ALA A 1 86 ? -6.695 0.029 -5.089 1.00 0.00 86 ALA A O 20
ATOM 30326 N N . ARG A 1 87 ? -6.039 1.467 -6.686 1.00 0.00 87 ARG A N 20
ATOM 30327 C CA . ARG A 1 87 ? -4.611 1.406 -6.390 1.00 0.00 87 ARG A CA 20
ATOM 30328 C C . ARG A 1 87 ? -3.888 2.641 -6.914 1.00 0.00 87 ARG A C 20
ATOM 30329 O O . ARG A 1 87 ? -4.364 3.306 -7.835 1.00 0.00 87 ARG A O 20
ATOM 30347 N N . VAL A 1 88 ? -2.724 2.924 -6.345 1.00 0.00 88 VAL A N 20
ATOM 30348 C CA . VAL A 1 88 ? -1.801 3.957 -6.841 1.00 0.00 88 VAL A CA 20
ATOM 30349 C C . VAL A 1 88 ? -0.498 3.263 -7.251 1.00 0.00 88 VAL A C 20
ATOM 30350 O O . VAL A 1 88 ? 0.123 2.594 -6.423 1.00 0.00 88 VAL A O 20
ATOM 30363 N N . VAL A 1 89 ? -0.120 3.422 -8.523 1.00 0.00 89 VAL A N 20
ATOM 30364 C CA . VAL A 1 89 ? 1.130 2.920 -9.116 1.00 0.00 89 VAL A CA 20
ATOM 30365 C C . VAL A 1 89 ? 2.019 4.135 -9.402 1.00 0.00 89 VAL A C 20
ATOM 30366 O O . VAL A 1 89 ? 1.570 5.064 -10.070 1.00 0.00 89 VAL A O 20
ATOM 30379 N N . ARG A 1 90 ? 3.268 4.137 -8.907 1.00 0.00 90 ARG A N 20
ATOM 30380 C CA . ARG A 1 90 ? 4.260 5.214 -9.099 1.00 0.00 90 ARG A CA 20
ATOM 30381 C C . ARG A 1 90 ? 3.733 6.607 -8.647 1.00 0.00 90 ARG A C 20
ATOM 30382 O O . ARG A 1 90 ? 3.303 7.396 -9.498 1.00 0.00 90 ARG A O 20
ATOM 30400 N N . PRO A 1 91 ? 3.740 6.932 -7.339 1.00 0.00 91 PRO A N 20
ATOM 30401 C CA . PRO A 1 91 ? 3.257 8.221 -6.839 1.00 0.00 91 PRO A CA 20
ATOM 30402 C C . PRO A 1 91 ? 4.137 9.357 -7.375 1.00 0.00 91 PRO A C 20
ATOM 30403 O O . PRO A 1 91 ? 5.344 9.378 -7.128 1.00 0.00 91 PRO A O 20
ATOM 30411 N N . GLY A 1 92 ? 3.541 10.300 -8.115 1.00 0.00 92 GLY A N 20
ATOM 30412 C CA . GLY A 1 92 ? 4.274 11.406 -8.749 1.00 0.00 92 GLY A CA 20
ATOM 30413 C C . GLY A 1 92 ? 4.543 12.601 -7.820 1.00 0.00 92 GLY A C 20
ATOM 30414 O O . GLY A 1 92 ? 5.490 13.354 -8.031 1.00 0.00 92 GLY A O 20
ATOM 30418 N N . SER A 1 93 ? 3.717 12.755 -6.783 1.00 0.00 93 SER A N 20
ATOM 30419 C CA . SER A 1 93 ? 3.762 13.812 -5.759 1.00 0.00 93 SER A CA 20
ATOM 30420 C C . SER A 1 93 ? 2.667 13.557 -4.712 1.00 0.00 93 SER A C 20
ATOM 30421 O O . SER A 1 93 ? 1.691 12.842 -4.982 1.00 0.00 93 SER A O 20
ATOM 30428 N N . ALA A 1 94 ? 2.771 14.182 -3.537 1.00 0.00 94 ALA A N 20
ATOM 30429 C CA . ALA A 1 94 ? 1.738 14.153 -2.501 1.00 0.00 94 ALA A CA 20
ATOM 30430 C C . ALA A 1 94 ? 0.373 14.579 -3.062 1.00 0.00 94 ALA A C 20
ATOM 30431 O O . ALA A 1 94 ? -0.637 13.969 -2.737 1.00 0.00 94 ALA A O 20
ATOM 30438 N N . SER A 1 95 ? 0.343 15.516 -4.006 1.00 0.00 95 SER A N 20
ATOM 30439 C CA . SER A 1 95 ? -0.891 15.937 -4.690 1.00 0.00 95 SER A CA 20
ATOM 30440 C C . SER A 1 95 ? -1.597 14.810 -5.472 1.00 0.00 95 SER A C 20
ATOM 30441 O O . SER A 1 95 ? -2.805 14.892 -5.680 1.00 0.00 95 SER A O 20
ATOM 30448 N N . VAL A 1 96 ? -0.878 13.750 -5.872 1.00 0.00 96 VAL A N 20
ATOM 30449 C CA . VAL A 1 96 ? -1.428 12.542 -6.518 1.00 0.00 96 VAL A CA 20
ATOM 30450 C C . VAL A 1 96 ? -1.830 11.510 -5.453 1.00 0.00 96 VAL A C 20
ATOM 30451 O O . VAL A 1 96 ? -2.902 10.909 -5.548 1.00 0.00 96 VAL A O 20
ATOM 30464 N N . LEU A 1 97 ? -0.977 11.305 -4.439 1.00 0.00 97 LEU A N 20
ATOM 30465 C CA . LEU A 1 97 ? -1.211 10.319 -3.381 1.00 0.00 97 LEU A CA 20
ATOM 30466 C C . LEU A 1 97 ? -2.371 10.725 -2.457 1.00 0.00 97 LEU A C 20
ATOM 30467 O O . LEU A 1 97 ? -3.303 9.949 -2.269 1.00 0.00 97 LEU A O 20
ATOM 30482 N N . GLU A 1 98 ? -2.358 11.955 -1.945 1.00 0.00 98 GLU A N 20
ATOM 30483 C CA . GLU A 1 98 ? -3.446 12.532 -1.153 1.00 0.00 98 GLU A CA 20
ATOM 30484 C C . GLU A 1 98 ? -4.792 12.484 -1.885 1.00 0.00 98 GLU A C 20
ATOM 30485 O O . GLU A 1 98 ? -5.788 12.077 -1.285 1.00 0.00 98 GLU A O 20
ATOM 30495 N N . GLU A 1 99 ? -4.824 12.835 -3.177 1.00 0.00 99 GLU A N 20
ATOM 30496 C CA . GLU A 1 99 ? -6.025 12.793 -4.026 1.00 0.00 99 GLU A CA 20
ATOM 30497 C C . GLU A 1 99 ? -6.670 11.404 -4.063 1.00 0.00 99 GLU A C 20
ATOM 30498 O O . GLU A 1 99 ? -7.896 11.286 -4.032 1.00 0.00 99 GLU A O 20
ATOM 30508 N N . ALA A 1 100 ? -5.869 10.340 -4.106 1.00 0.00 100 ALA A N 20
ATOM 30509 C CA . ALA A 1 100 ? -6.386 8.982 -4.006 1.00 0.00 100 ALA A CA 20
ATOM 30510 C C . ALA A 1 100 ? -6.798 8.629 -2.570 1.00 0.00 100 ALA A C 20
ATOM 30511 O O . ALA A 1 100 ? -7.836 7.999 -2.375 1.00 0.00 100 ALA A O 20
ATOM 30518 N N . PHE A 1 101 ? -6.066 9.080 -1.546 1.00 0.00 101 PHE A N 20
ATOM 30519 C CA . PHE A 1 101 ? -6.387 8.775 -0.152 1.00 0.00 101 PHE A CA 20
ATOM 30520 C C . PHE A 1 101 ? -7.766 9.325 0.220 1.00 0.00 101 PHE A C 20
ATOM 30521 O O . PHE A 1 101 ? -8.617 8.561 0.675 1.00 0.00 101 PHE A O 20
ATOM 30537 N N . GLU A 1 102 ? -8.014 10.611 -0.043 1.00 0.00 102 GLU A N 20
ATOM 30538 C CA . GLU A 1 102 ? -9.325 11.222 0.203 1.00 0.00 102 GLU A CA 20
ATOM 30539 C C . GLU A 1 102 ? -10.445 10.557 -0.603 1.00 0.00 102 GLU A C 20
ATOM 30540 O O . GLU A 1 102 ? -11.560 10.395 -0.101 1.00 0.00 102 GLU A O 20
ATOM 30550 N N . SER A 1 103 ? -10.146 10.111 -1.820 1.00 0.00 103 SER A N 20
ATOM 30551 C CA . SER A 1 103 ? -11.113 9.447 -2.692 1.00 0.00 103 SER A CA 20
ATOM 30552 C C . SER A 1 103 ? -11.528 8.049 -2.195 1.00 0.00 103 SER A C 20
ATOM 30553 O O . SER A 1 103 ? -12.645 7.614 -2.480 1.00 0.00 103 SER A O 20
ATOM 30560 N N . LEU A 1 104 ? -10.662 7.350 -1.441 1.00 0.00 104 LEU A N 20
ATOM 30561 C CA . LEU A 1 104 ? -10.919 6.006 -0.910 1.00 0.00 104 LEU A CA 20
ATOM 30562 C C . LEU A 1 104 ? -11.287 6.006 0.581 1.00 0.00 104 LEU A C 20
ATOM 30563 O O . LEU A 1 104 ? -12.008 5.110 1.022 1.00 0.00 104 LEU A O 20
ATOM 30578 N N . VAL A 1 105 ? -10.871 7.024 1.337 1.00 0.00 105 VAL A N 20
ATOM 30579 C CA . VAL A 1 105 ? -11.300 7.243 2.726 1.00 0.00 105 VAL A CA 20
ATOM 30580 C C . VAL A 1 105 ? -12.756 7.749 2.798 1.00 0.00 105 VAL A C 20
ATOM 30581 O O . VAL A 1 105 ? -13.405 7.616 3.835 1.00 0.00 105 VAL A O 20
ATOM 30594 N N . GLY A 1 106 ? -13.256 8.342 1.701 1.00 0.00 106 GLY A N 20
ATOM 30595 C CA . GLY A 1 106 ? -14.618 8.880 1.567 1.00 0.00 106 GLY A CA 20
ATOM 30596 C C . GLY A 1 106 ? -14.745 10.394 1.815 1.00 0.00 106 GLY A C 20
ATOM 30597 O O . GLY A 1 106 ? -15.867 10.886 1.911 1.00 0.00 106 GLY A O 20
ATOM 30601 N N . GLU A 1 107 ? -13.633 11.126 1.905 1.00 0.00 107 GLU A N 20
ATOM 30602 C CA . GLU A 1 107 ? -13.591 12.578 2.113 1.00 0.00 107 GLU A CA 20
ATOM 30603 C C . GLU A 1 107 ? -13.593 13.377 0.790 1.00 0.00 107 GLU A C 20
ATOM 30604 O O . GLU A 1 107 ? -13.913 14.568 0.791 1.00 0.00 107 GLU A O 20
ATOM 30614 N N . GLY A 1 108 ? -13.291 12.731 -0.343 1.00 0.00 108 GLY A N 20
ATOM 30615 C CA . GLY A 1 108 ? -13.197 13.333 -1.682 1.00 0.00 108 GLY A CA 20
ATOM 30616 C C . GLY A 1 108 ? -14.556 13.634 -2.325 1.00 0.00 108 GLY A C 20
ATOM 30617 O O . GLY A 1 108 ? -14.847 13.156 -3.423 1.00 0.00 108 GLY A O 20
#

Radius of gyration: 12.71 Å; Cα contacts (8 Å, |Δi|>4): 189; chains: 1; bounding box: 30×32×26 Å

Nearest PDB structures (foldseek):
  2lrc-assembly1_A  TM=9.551E-01  e=7.138E-20  Pseudomonas aeruginosa PAO1
  7ysi-assembly1_A  TM=8.129E-01  e=2.952E-06  Acinetobacter baumannii
  7vqw-assembly2_B  TM=8.437E-01  e=6.002E-06  synthetic construct
  2l6d-assembly1_A  TM=8.089E-01  e=4.076E-06  Nitratidesulfovibrio vulgaris str. Hildenborough
  5ykw-assembly1_A  TM=7.952E-01  e=2.767E-06  Saccharomyces cerevisiae S288C

Solvent-accessible surface area: 6162 Å² total; per-residue (Å²): 165,200,83,185,21,38,26,137,3,43,58,69,95,118,3,24,141,53,87,25,42,24,0,0,6,4,0,0,53,175,27,58,89,2,94,64,5,48,71,29,6,40,134,0,26,96,104,20,108,126,14,30,53,44,35,0,30,10,50,95,14,126,137,5,7,185,36,6,123,36,158,76,75,8,0,1,0,5,4,97,81,0,110,77,70,29,61,10,53,175,10,61,62,32,82,75,0,74,120,17,1,65,69,34,26,62,137,81

Secondary structure (DSSP, 8-state):
--S--BS-PPPHHHHTT--S-EEEEEE-SSSHHHHHHHHHHHHHHTT-TTSEEEEEETTTS--HHHHTT-SSSSEEEEEETTEEEEEEE---SHHHHHHHHHHHHT--

CATH classification: 3.40.30.10

Sequence (108 aa):
MKTRYSAEAPARDELDRLAGPTLVEFGTDWCGHCQAAQPLLAEVFSDYPEVGHLKVEDGPGRRLGRSFQVKLWPTFVFLRDGREVARVVRPGSASVLEEAFESLVGEGMKTRYSAEAPARDELDRLAGPTLVEFGTDWCGHCQAAQPLLAEVFSDYPEVGHLKVEDGPGRRLGRSFQVKLWPTFVFLRDGREVARVVRPGSASVLEEAFESLVGEGMKTRYSAEAPARDELDRLAGPTLVEFGTDWCGHCQAAQPLLAEVFSDYPEVGHLKVEDGPGRRLGRSFQVKLWPTFVFLRDGREVARVVRPGSASVLEEAFESLVGEGMKTRYSAEAPARDELDRLAGPTLVEFGTDWCGHCQAAQPLLAEVFSDYPEVGHLKVEDGPGRRLGRSFQVKLWPTFVFLRDGREVARVVRPGSASVLEEAFESLVGEGMKTRYSAEAPARDELDRLAGPTLVEFGTDWCGHCQAAQPLLAEVFSDYPEVGHLKVEDGPGRRLGRSFQVKLWPTFVFLRDGREVARVVRPGSASVLEEAFESLVGEGMKTRYSAEAPARDELDRLAGPTLVEFGTDWCGHCQAAQPLLAEVFSDYPEVGHLKVEDGPGRRLGRSFQVKLWPTFVFLRDGREVARVVRPGSASVLEEAFESLVGEGMKTRYSAEAPARDELDRLAGPTLVEFGTDWCGHCQAAQPLLAEVFSDYPEVGHLKVEDGPGRRLGRSFQVKLWPTFVFLRDGREVARVVRPGSASVLEEAFESLVGEGMKTRYSAEAPARDELDRLAGPTLVEFGTDWCGHCQAAQPLLAEVFSDYPEVGHLKVEDGPGRRLGRSFQVKLWPTFVFLRDGREVARVVRPGSASVLEEAFESLVGEGMKTRYSAEAPARDELDRLAGPTLVEFGTDWCGHCQAAQPLLAEVFSDYPEVGHLKVEDGPGRRLGRSFQVKLWPTFVFLRDGREVARVVRPGSASVLEEAFESLVGEGMKTRYSAEAPARDELDRLAGPTLVEFGTDWCGHCQAAQPLLAEVFSDYPEVGHLKVEDGPGRRLGRSFQVKLWPTFVFLRDGREVARVVRPGSASVLEEAFESLVGEGMKTRYSAEAPARDELDRLAGPTLVEFGTDWCGHCQAAQPLLAEVFSDYPEVGHLKVEDGPGRRLGRSFQVKLWPTFVFLRDGREVARVVRPGSASVLEEAFESLVGEGMKTRYSAEAPARDELDRLAGPTLVEFGTDWCGHCQAAQPLLAEVFSDYPEVGHLKVEDGPGRRLGRSFQVKLWPTFVFLRDGREVARVVRPGSASVLEEAFESLVGEGMKTRYSAEAPARDELDRLAGPTLVEFGTDWCGHCQAAQPLLAEVFSDYPEVGHLKVEDGPGRRLGRSFQVKLWPTFVFLRDGREVARVVRPGSASVLEEAFESLVGEGMKTRYSAEAPARDELDRLAGPTLVEFGTDWCGHCQAAQPLLAEVFSDYPEVGHLKVEDGPGRRLGRSFQVKLWPTFVFLRDGREVARVVRPGSASVLEEAFESLVGEGMKTRYSAEAPARDELDRLAGPTLVEFGTDWCGHCQAAQPLLAEVFSDYPEVGHLKVEDGPGRRLGRSFQVKLWPTFVFLRDGREVARVVRPGSASVLEEAFESLVGEGMKTRYSAEAPARDELDRLAGPTLVEFGTDWCGHCQAAQPLLAEVFSDYPEVGHLKVEDGPGRRLGRSFQVKLWPTFVFLRDGREVARVVRPGSASVLEEAFESLVGEGMKTRYSAEAPARDELDRLAGPTLVEFGTDWCGHCQAAQPLLAEVFSDYPEVGHLKVEDGPGRRLGRSFQVKLWPTFVFLRDGREVARVVRPGSASVLEEAFESLVGEGMKTRYSAEAPARDELDRLAGPTLVEFGTDWCGHCQAAQPLLAEVFSDYPEVGHLKVEDGPGRRLGRSFQVKLWPTFVFLRDGREVARVVRPGSASVLEEAFESLVGEGMKTRYSAEAPARDELDRLAGPTLVEFGTDWCGHCQAAQPLLAEVFSDYPEVGHLKVEDGPGRRLGRSFQVKLWPTFVFLRDGREVARVVRPGSASVLEEAFESLVGEGMKTRYSAEAPARDELDRLAGPTLVEFGTDWCGHCQAAQPLLAEVFSDYPEVGHLKVEDGPGRRLGRSFQVKLWPTFVFLRDGREVARVVRPGSASVLEEAFESLVGEG

Organism: Pseudomonas aeruginosa (strain ATCC 15692 / DSM 22644 / CIP 104116 / JCM 14847 / LMG 12228 / 1C / PRS 101 / PAO1) (NCBI:txid208964)